Protein 2IX5 (pdb70)

B-factor: mean 36.37, std 4.84, range [12.92, 56.95]

Structure (mmCIF, N/CA/C/O backbone):
data_2IX5
#
_entry.id   2IX5
#
_cell.length_a   144.747
_cell.length_b   144.747
_cell.length_c   149.208
_cell.angle_alpha   90.00
_cell.angle_beta   90.00
_cell.angle_gamma   120.00
#
_symmetry.space_group_name_H-M   'P 32 2 1'
#
loop_
_entity.id
_entity.type
_entity.pdbx_description
1 polymer 'ACYL-COENZYME A OXIDASE 4, PEROXISOMAL'
2 non-polymer 'ACETOACETYL-COENZYME A'
3 non-polymer 'FLAVIN-ADENINE DINUCLEOTIDE'
4 water water
#
loop_
_atom_site.group_PDB
_atom_site.id
_atom_site.type_symbol
_atom_site.label_atom_id
_atom_site.label_alt_id
_atom_site.label_comp_id
_atom_site.label_asym_id
_atom_site.label_entity_id
_atom_site.label_seq_id
_atom_site.pdbx_PDB_ins_code
_atom_site.Cartn_x
_atom_site.Cartn_y
_atom_site.Cartn_z
_atom_site.occupancy
_atom_site.B_iso_or_equiv
_atom_site.auth_seq_id
_atom_site.auth_comp_id
_atom_site.auth_asym_id
_atom_site.auth_atom_id
_atom_site.pdbx_PDB_model_num
ATOM 1 N N . LYS A 1 17 ? 54.444 -21.602 -33.317 1.00 40.49 17 LYS A N 1
ATOM 2 C CA . LYS A 1 17 ? 54.430 -21.699 -34.807 1.00 40.67 17 LYS A CA 1
ATOM 3 C C . LYS A 1 17 ? 54.110 -23.111 -35.309 1.00 40.55 17 LYS A C 1
ATOM 4 O O . LYS A 1 17 ? 54.714 -24.098 -34.874 1.00 40.46 17 LYS A O 1
ATOM 10 N N . SER A 1 18 ? 53.150 -23.166 -36.234 1.00 40.40 18 SER A N 1
ATOM 11 C CA . SER A 1 18 ? 52.689 -24.378 -36.908 1.00 39.99 18 SER A CA 1
ATOM 12 C C . SER A 1 18 ? 51.810 -23.981 -38.083 1.00 39.70 18 SER A C 1
ATOM 13 O O . SER A 1 18 ? 51.413 -22.821 -38.199 1.00 39.73 18 SER A O 1
ATOM 16 N N . SER A 1 19 ? 51.494 -24.940 -38.950 1.00 39.35 19 SER A N 1
ATOM 17 C CA . SER A 1 19 ? 50.547 -24.696 -40.040 1.00 39.00 19 SER A CA 1
ATOM 18 C C . SER A 1 19 ? 49.107 -24.550 -39.519 1.00 38.85 19 SER A C 1
ATOM 19 O O . SER A 1 19 ? 48.215 -24.127 -40.260 1.00 38.96 19 SER A O 1
ATOM 22 N N . TYR A 1 20 ? 48.907 -24.878 -38.240 1.00 38.54 20 TYR A N 1
ATOM 23 C CA . TYR A 1 20 ? 47.582 -24.939 -37.611 1.00 38.16 20 TYR A CA 1
ATOM 24 C C . TYR A 1 20 ? 47.534 -24.221 -36.260 1.00 38.22 20 TYR A C 1
ATOM 25 O O . TYR A 1 20 ? 46.545 -24.333 -35.524 1.00 38.10 20 TYR A O 1
ATOM 34 N N . PHE A 1 21 ? 48.605 -23.504 -35.927 1.00 38.31 21 PHE A N 1
ATOM 35 C CA . PHE A 1 21 ? 48.659 -22.765 -34.671 1.00 38.46 21 PHE A CA 1
ATOM 36 C C . PHE A 1 21 ? 47.661 -21.614 -34.668 1.00 38.71 21 PHE A C 1
ATOM 37 O O . PHE A 1 21 ? 47.001 -21.364 -33.661 1.00 38.70 21 PHE A O 1
ATOM 45 N N . ASP A 1 22 ? 47.555 -20.930 -35.805 1.00 39.15 22 ASP A N 1
ATOM 46 C CA . ASP A 1 22 ? 46.665 -19.780 -35.955 1.00 39.54 22 ASP A CA 1
ATOM 47 C C . ASP A 1 22 ? 45.191 -20.141 -36.180 1.00 39.81 22 ASP A C 1
ATOM 48 O O . ASP A 1 22 ? 44.316 -19.282 -36.017 1.00 39.92 22 ASP A O 1
ATOM 53 N N . LEU A 1 23 ? 44.922 -21.400 -36.542 1.00 39.95 23 LEU A N 1
ATOM 54 C CA . LEU A 1 23 ? 43.558 -21.856 -36.860 1.00 40.03 23 LEU A CA 1
ATOM 55 C C . LEU A 1 23 ? 42.557 -21.630 -35.719 1.00 40.12 23 LEU A C 1
ATOM 56 O O . LEU A 1 23 ? 42.947 -21.617 -34.547 1.00 40.08 23 LEU A O 1
ATOM 61 N N . PRO A 1 24 ? 41.261 -21.441 -36.0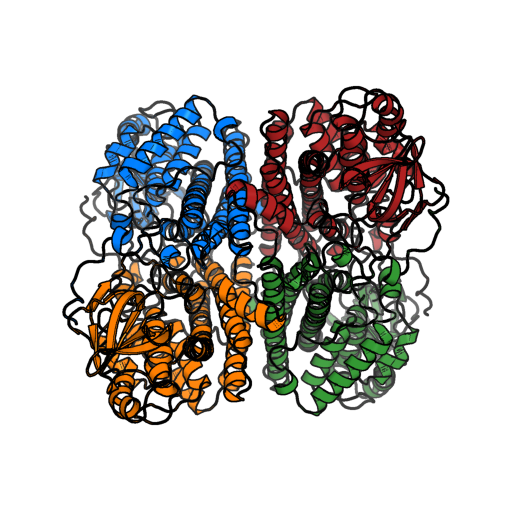61 1.00 40.27 24 PRO A N 1
ATOM 62 C CA . PRO A 1 24 ? 40.267 -21.179 -35.019 1.00 40.25 24 PRO A CA 1
ATOM 63 C C . PRO A 1 24 ? 39.963 -22.449 -34.226 1.00 40.31 24 PRO A C 1
ATOM 64 O O . PRO A 1 24 ? 40.214 -23.555 -34.718 1.00 40.09 24 PRO A O 1
ATOM 68 N N . PRO A 1 25 ? 39.449 -22.298 -32.995 1.00 40.46 25 PRO A N 1
ATOM 69 C CA . PRO A 1 25 ? 39.059 -23.468 -32.212 1.00 40.63 25 PRO A CA 1
ATOM 70 C C . PRO A 1 25 ? 38.062 -24.369 -32.944 1.00 40.81 25 PRO A C 1
ATOM 71 O O . PRO A 1 25 ? 37.253 -23.893 -33.743 1.00 40.76 25 PRO A O 1
ATOM 75 N N . MET A 1 26 ? 38.159 -25.667 -32.677 1.00 41.09 26 MET A N 1
ATOM 76 C CA . MET A 1 26 ? 37.225 -26.660 -33.179 1.00 41.45 26 MET A CA 1
ATOM 77 C C . MET A 1 26 ? 35.830 -26.370 -32.626 1.00 41.62 26 MET A C 1
ATOM 78 O O . MET A 1 26 ? 35.683 -26.014 -31.457 1.00 41.62 26 MET A O 1
ATOM 83 N N . GLU A 1 27 ? 34.815 -26.502 -33.475 1.00 41.91 27 GLU A N 1
ATOM 84 C CA . GLU A 1 27 ? 33.427 -26.347 -33.052 1.00 42.14 27 GLU A CA 1
ATOM 85 C C . GLU A 1 27 ? 33.111 -27.364 -31.949 1.00 41.86 27 GLU A C 1
ATOM 86 O O . GLU A 1 27 ? 33.497 -28.528 -32.039 1.00 41.96 27 GLU A O 1
ATOM 92 N N . MET A 1 28 ? 32.417 -26.922 -30.908 1.00 41.57 28 MET A N 1
ATOM 93 C CA . MET A 1 28 ? 32.150 -27.776 -29.752 1.00 41.56 28 MET A CA 1
ATOM 94 C C . MET A 1 28 ? 31.424 -29.068 -30.131 1.00 41.12 28 MET A C 1
ATOM 95 O O . MET A 1 28 ? 31.693 -30.120 -29.562 1.00 40.97 28 MET A O 1
ATOM 100 N N . SER A 1 29 ? 30.517 -28.977 -31.101 1.00 40.88 29 SER A N 1
ATOM 101 C CA . SER A 1 29 ? 29.772 -30.138 -31.608 1.00 40.65 29 SER A CA 1
ATOM 102 C C . SER A 1 29 ? 30.675 -31.224 -32.211 1.00 40.18 29 SER A C 1
ATOM 103 O O . SER A 1 29 ? 30.318 -32.398 -32.218 1.00 40.25 29 SER A O 1
ATOM 106 N N . VAL A 1 30 ? 31.835 -30.819 -32.724 1.00 39.55 30 VAL A N 1
ATOM 107 C CA . VAL A 1 30 ? 32.821 -31.747 -33.261 1.00 38.86 30 VAL A CA 1
ATOM 108 C C . VAL A 1 30 ? 33.904 -32.014 -32.209 1.00 38.35 30 VAL A C 1
ATOM 109 O O . VAL A 1 30 ? 34.421 -33.129 -32.110 1.00 38.18 30 VAL A O 1
ATOM 113 N N . ALA A 1 31 ? 34.229 -30.990 -31.420 1.00 37.77 31 ALA A N 1
ATOM 114 C CA . ALA A 1 31 ? 35.256 -31.086 -30.376 1.00 37.29 31 ALA A CA 1
ATOM 115 C C . ALA A 1 31 ? 34.924 -32.095 -29.279 1.00 36.94 31 ALA A C 1
ATOM 116 O O . ALA A 1 31 ? 35.800 -32.828 -28.824 1.00 37.04 31 ALA A O 1
ATOM 118 N N . PHE A 1 32 ? 33.659 -32.120 -28.867 1.00 36.45 32 PHE A N 1
ATOM 119 C CA . PHE A 1 32 ? 33.178 -33.011 -27.819 1.00 36.02 32 PHE A CA 1
ATOM 120 C C . PHE A 1 32 ? 31.688 -33.333 -28.069 1.00 35.92 32 PHE A C 1
ATOM 121 O O . PHE A 1 32 ? 30.798 -32.707 -27.485 1.00 35.38 32 PHE A O 1
ATOM 129 N N . PRO A 1 33 ? 31.420 -34.315 -28.955 1.00 36.18 33 PRO A N 1
ATOM 130 C CA . PRO A 1 33 ? 30.060 -34.623 -29.428 1.00 36.33 33 PRO A CA 1
ATOM 131 C C . PRO A 1 33 ? 29.089 -35.150 -28.355 1.00 36.55 33 PRO A C 1
ATOM 132 O O . PRO A 1 33 ? 27.871 -35.020 -28.516 1.00 36.77 33 PRO A O 1
ATOM 136 N N . GLN A 1 34 ? 29.618 -35.723 -27.276 1.00 36.52 34 GLN A N 1
ATOM 137 C CA . GLN A 1 34 ? 28.791 -36.420 -26.291 1.00 36.62 34 GLN A CA 1
ATOM 138 C C . GLN A 1 34 ? 27.823 -35.551 -25.480 1.00 36.78 34 GLN A C 1
ATOM 139 O O . GLN A 1 34 ? 26.641 -35.882 -25.366 1.00 37.01 34 GLN A O 1
ATOM 145 N N . ALA A 1 35 ? 28.329 -34.452 -24.925 1.00 36.71 35 ALA A N 1
ATOM 146 C CA . ALA A 1 35 ? 27.559 -33.602 -24.023 1.00 36.67 35 ALA A CA 1
ATOM 147 C C . ALA A 1 35 ? 27.244 -32.257 -24.662 1.00 36.85 35 ALA A C 1
ATOM 148 O O . ALA A 1 35 ? 28.080 -31.687 -25.377 1.00 36.92 35 ALA A O 1
ATOM 150 N N . THR A 1 36 ? 26.043 -31.746 -24.402 1.00 36.87 36 THR A N 1
ATOM 151 C CA . THR A 1 36 ? 25.660 -30.429 -24.921 1.00 37.23 36 THR A CA 1
ATOM 152 C C . THR A 1 36 ? 26.116 -29.292 -23.990 1.00 36.93 36 THR A C 1
ATOM 153 O O . THR A 1 36 ? 25.927 -29.361 -22.774 1.00 36.94 36 THR A O 1
ATOM 157 N N . PRO A 1 37 ? 26.739 -28.249 -24.561 1.00 36.71 37 PRO A N 1
ATOM 158 C CA . PRO A 1 37 ? 27.263 -27.138 -23.760 1.00 36.59 37 PRO A CA 1
ATOM 159 C C . PRO A 1 37 ? 26.166 -26.186 -23.270 1.00 36.52 37 PRO A C 1
ATOM 160 O O . PRO A 1 37 ? 25.001 -26.349 -23.628 1.00 36.66 37 PRO A O 1
ATOM 164 N N . ALA A 1 38 ? 26.550 -25.194 -22.469 1.00 36.56 38 ALA A N 1
ATOM 165 C CA . ALA A 1 38 ? 25.604 -24.305 -21.788 1.00 36.52 38 ALA A CA 1
ATOM 166 C C . ALA A 1 38 ? 24.838 -23.335 -22.699 1.00 36.63 38 ALA A C 1
ATOM 167 O O . ALA A 1 38 ? 23.755 -22.875 -22.333 1.00 36.39 38 ALA A O 1
ATOM 169 N N . SER A 1 39 ? 25.390 -23.032 -23.875 1.00 36.91 39 SER A N 1
ATOM 170 C CA . SER A 1 39 ? 24.706 -22.188 -24.873 1.00 37.30 39 SER A CA 1
ATOM 171 C C . SER A 1 39 ? 23.259 -22.643 -25.117 1.00 37.46 39 SER A C 1
ATOM 172 O O . SER A 1 39 ? 22.395 -21.828 -25.470 1.00 37.63 39 SER A O 1
ATOM 175 N N . THR A 1 40 ? 23.022 -23.947 -24.942 1.00 37.39 40 THR A N 1
ATOM 176 C CA . THR A 1 40 ? 21.681 -24.526 -24.843 1.00 37.21 40 THR A CA 1
ATOM 177 C C . THR A 1 40 ? 21.498 -24.930 -23.389 1.00 37.23 40 THR A C 1
ATOM 178 O O . THR A 1 40 ? 21.989 -25.976 -22.961 1.00 37.59 40 THR A O 1
ATOM 182 N N . PHE A 1 41 ? 20.813 -24.094 -22.617 1.00 37.13 41 PHE A N 1
ATOM 183 C CA . PHE A 1 41 ? 20.813 -24.255 -21.165 1.00 36.70 41 PHE A CA 1
ATOM 184 C C . PHE A 1 41 ? 20.054 -25.489 -20.675 1.00 36.93 41 PHE A C 1
ATOM 185 O O . PHE A 1 41 ? 18.982 -25.809 -21.201 1.00 36.88 41 PHE A O 1
ATOM 193 N N . PRO A 1 42 ? 20.636 -26.209 -19.691 1.00 37.08 42 PRO A N 1
ATOM 194 C CA . PRO A 1 42 ? 20.026 -27.372 -19.039 1.00 37.42 42 PRO A CA 1
ATOM 195 C C . PRO A 1 42 ? 18.647 -27.104 -18.452 1.00 37.76 42 PRO A C 1
ATOM 196 O O . PRO A 1 42 ? 18.364 -25.980 -18.031 1.00 37.89 42 PRO A O 1
ATOM 200 N N . PRO A 1 43 ? 17.790 -28.139 -18.415 1.00 38.03 43 PRO A N 1
ATOM 201 C CA . PRO A 1 43 ? 16.481 -28.001 -17.786 1.00 38.16 43 PRO A CA 1
ATOM 202 C C . PRO A 1 43 ? 16.609 -27.982 -16.269 1.00 38.37 43 PRO A C 1
ATOM 203 O O . PRO A 1 43 ? 17.643 -28.384 -15.731 1.00 38.46 43 PRO A O 1
ATOM 207 N N . CYS A 1 44 ? 15.566 -27.514 -15.592 1.00 38.76 44 CYS A N 1
ATOM 208 C CA . CYS A 1 44 ? 15.574 -27.439 -14.138 1.00 38.61 44 CYS A CA 1
ATOM 209 C C . CYS A 1 44 ? 15.297 -28.790 -13.489 1.00 38.33 44 CYS A C 1
ATOM 210 O O . CYS A 1 44 ? 14.167 -29.270 -13.497 1.00 38.55 44 CYS A O 1
ATOM 213 N N . THR A 1 45 ? 16.333 -29.394 -12.927 1.00 37.89 45 THR A N 1
ATOM 214 C CA . THR A 1 45 ? 16.196 -30.656 -12.213 1.00 37.73 45 THR A CA 1
ATOM 215 C C . THR A 1 45 ? 16.586 -30.484 -10.744 1.00 37.61 45 THR A C 1
ATOM 216 O O . THR A 1 45 ? 16.274 -31.338 -9.898 1.00 37.61 45 THR A O 1
ATOM 220 N N . SER A 1 46 ? 17.254 -29.365 -10.459 1.00 37.15 46 SER A N 1
ATOM 221 C CA . SER A 1 46 ? 17.718 -29.017 -9.118 1.00 36.79 46 SER A CA 1
ATOM 222 C C . SER A 1 46 ? 16.576 -28.800 -8.127 1.00 36.48 46 SER A C 1
ATOM 223 O O . SER A 1 46 ? 16.702 -29.139 -6.949 1.00 36.41 46 SER A O 1
ATOM 226 N N . ASP A 1 47 ? 15.471 -28.242 -8.618 1.00 36.11 47 ASP A N 1
ATOM 227 C CA . ASP A 1 47 ? 14.252 -28.037 -7.835 1.00 35.89 47 ASP A CA 1
ATOM 228 C C . ASP A 1 47 ? 13.588 -29.367 -7.431 1.00 35.65 47 ASP A C 1
ATOM 229 O O . ASP A 1 47 ? 12.544 -29.735 -7.963 1.00 35.62 47 ASP A O 1
ATOM 234 N N . TYR A 1 48 ? 14.191 -30.061 -6.468 1.00 35.42 48 TYR A N 1
ATOM 235 C CA . TYR A 1 48 ? 13.783 -31.417 -6.091 1.00 35.31 48 TYR A CA 1
ATOM 236 C C . TYR A 1 48 ? 12.715 -31.434 -5.001 1.00 35.32 48 TYR A C 1
ATOM 237 O O . TYR A 1 48 ? 12.035 -32.441 -4.811 1.00 35.29 48 TYR A O 1
ATOM 246 N N . TYR A 1 49 ? 12.569 -30.317 -4.295 1.00 35.27 49 TYR A N 1
ATOM 247 C CA . TYR A 1 49 ? 11.619 -30.218 -3.195 1.00 35.38 49 TYR A CA 1
ATOM 248 C C . TYR A 1 49 ? 10.424 -29.312 -3.560 1.00 35.81 49 TYR A C 1
ATOM 249 O O . TYR A 1 49 ? 9.859 -28.620 -2.699 1.00 35.45 49 TYR A O 1
ATOM 258 N N . HIS A 1 50 ? 10.053 -29.348 -4.847 1.00 36.26 50 HIS A N 1
ATOM 259 C CA . HIS A 1 50 ? 8.878 -28.649 -5.411 1.00 36.64 50 HIS A CA 1
ATOM 260 C C . HIS A 1 50 ? 8.653 -27.242 -4.831 1.00 36.88 50 HIS A C 1
ATOM 261 O O . HIS A 1 50 ? 7.593 -26.926 -4.265 1.00 36.76 50 HIS A O 1
ATOM 268 N N . PHE A 1 51 ? 9.678 -26.408 -5.013 1.00 37.21 51 PHE A N 1
ATOM 269 C CA . PHE A 1 51 ? 9.771 -25.060 -4.438 1.00 37.37 51 PHE A CA 1
ATOM 270 C C . PHE A 1 51 ? 8.700 -24.072 -4.876 1.00 37.28 51 PHE A C 1
ATOM 271 O O . PHE A 1 51 ? 8.562 -23.005 -4.268 1.00 37.14 51 PHE A O 1
ATOM 279 N N . ASN A 1 52 ? 7.975 -24.406 -5.943 1.00 37.28 52 ASN A N 1
ATOM 280 C CA . ASN A 1 52 ? 6.873 -23.566 -6.404 1.00 37.31 52 ASN A CA 1
ATOM 281 C C . ASN A 1 52 ? 5.740 -23.530 -5.384 1.00 37.14 52 ASN A C 1
ATOM 282 O O . ASN A 1 52 ? 4.933 -22.605 -5.395 1.00 37.07 52 ASN A O 1
ATOM 287 N N . ASP A 1 53 ? 5.709 -24.526 -4.496 1.00 36.98 53 ASP A N 1
ATOM 288 C CA . ASP A 1 53 ? 4.756 -24.569 -3.381 1.00 37.00 53 ASP A CA 1
ATOM 289 C C . ASP A 1 53 ? 4.988 -23.457 -2.356 1.00 36.89 53 ASP A C 1
ATOM 290 O O . ASP A 1 53 ? 4.072 -23.086 -1.614 1.00 36.83 53 ASP A O 1
ATOM 295 N N . LEU A 1 54 ? 6.212 -22.937 -2.318 1.00 36.72 54 LEU A N 1
ATOM 296 C CA . LEU A 1 54 ? 6.572 -21.868 -1.394 1.00 36.64 54 LEU A CA 1
ATOM 297 C C . LEU A 1 54 ? 6.549 -20.502 -2.076 1.00 36.63 54 LEU A C 1
ATOM 298 O O . LEU A 1 54 ? 7.086 -19.528 -1.547 1.00 36.85 54 LEU A O 1
ATOM 303 N N . LEU A 1 55 ? 5.925 -20.440 -3.248 1.00 36.54 55 LEU A N 1
ATOM 304 C CA . LEU A 1 55 ? 5.858 -19.218 -4.038 1.00 36.48 55 LEU A CA 1
ATOM 305 C C . LEU A 1 55 ? 4.412 -18.883 -4.405 1.00 36.90 55 LEU A C 1
ATOM 306 O O . LEU A 1 55 ? 3.623 -19.762 -4.759 1.00 36.76 55 LEU A O 1
ATOM 311 N N . THR A 1 56 ? 4.068 -17.602 -4.310 1.00 37.45 56 THR A N 1
ATOM 312 C CA . THR A 1 56 ? 2.735 -17.131 -4.671 1.00 37.85 56 THR A CA 1
ATOM 313 C C . THR A 1 56 ? 2.612 -17.114 -6.202 1.00 38.17 56 THR A C 1
ATOM 314 O O . THR A 1 56 ? 3.631 -17.189 -6.899 1.00 37.98 56 THR A O 1
ATOM 318 N N . PRO A 1 57 ? 1.370 -17.038 -6.730 1.00 38.52 57 PRO A N 1
ATOM 319 C CA . PRO A 1 57 ? 1.167 -17.114 -8.178 1.00 38.83 57 PRO A CA 1
ATOM 320 C C . PRO A 1 57 ? 1.985 -16.097 -8.977 1.00 39.15 57 PRO A C 1
ATOM 321 O O . PRO A 1 57 ? 2.602 -16.474 -9.974 1.00 39.15 57 PRO A O 1
ATOM 325 N N . GLU A 1 58 ? 2.005 -14.834 -8.542 1.00 39.51 58 GLU A N 1
ATOM 326 C CA . GLU A 1 58 ? 2.815 -13.808 -9.221 1.00 40.04 58 GLU A CA 1
ATOM 327 C C . GLU A 1 58 ? 4.323 -13.971 -8.984 1.00 39.90 58 GLU A C 1
ATOM 328 O O . GLU A 1 58 ? 5.137 -13.483 -9.772 1.00 39.87 58 GLU A O 1
ATOM 334 N N . GLU A 1 59 ? 4.689 -14.648 -7.899 1.00 39.80 59 GLU A N 1
ATOM 335 C CA . GLU A 1 59 ? 6.085 -14.973 -7.640 1.00 39.68 59 GLU A CA 1
ATOM 336 C C . GLU A 1 59 ? 6.546 -16.071 -8.594 1.00 39.53 59 GLU A C 1
ATOM 337 O O . GLU A 1 59 ? 7.674 -16.036 -9.097 1.00 39.42 59 GLU A O 1
ATOM 343 N N . GLN A 1 60 ? 5.663 -17.033 -8.851 1.00 39.26 60 GLN A N 1
ATOM 344 C CA . GLN A 1 60 ? 5.920 -18.064 -9.844 1.00 39.13 60 GLN A CA 1
ATOM 345 C C . GLN A 1 60 ? 6.063 -17.445 -11.228 1.00 39.06 60 GLN A C 1
ATOM 346 O O . GLN A 1 60 ? 7.030 -17.725 -11.931 1.00 39.27 60 GLN A O 1
ATOM 352 N N . ALA A 1 61 ? 5.109 -16.589 -11.601 1.00 38.98 61 ALA A N 1
ATOM 353 C CA . ALA A 1 61 ? 5.076 -15.947 -12.928 1.00 38.72 61 ALA A CA 1
ATOM 354 C C . ALA A 1 61 ? 6.385 -15.245 -13.287 1.00 38.46 61 ALA A C 1
ATOM 355 O O . ALA A 1 61 ? 6.814 -15.274 -14.438 1.00 38.57 61 ALA A O 1
ATOM 357 N N . ILE A 1 62 ? 7.005 -14.622 -12.288 1.00 38.23 62 ILE A N 1
ATOM 358 C CA . ILE A 1 62 ? 8.275 -13.921 -12.445 1.00 37.95 62 ILE A CA 1
ATOM 359 C C . ILE A 1 62 ? 9.434 -14.914 -12.576 1.00 38.00 62 ILE A C 1
ATOM 360 O O . ILE A 1 62 ? 10.357 -14.700 -13.371 1.00 38.16 62 ILE A O 1
ATOM 365 N N . ARG A 1 63 ? 9.382 -15.999 -11.804 1.00 37.82 63 ARG A N 1
ATOM 366 C CA . ARG A 1 63 ? 10.392 -17.053 -11.894 1.00 37.55 63 ARG A CA 1
ATOM 367 C C . ARG A 1 63 ? 10.466 -17.583 -13.319 1.00 37.42 63 ARG A C 1
ATOM 368 O O . ARG A 1 63 ? 11.540 -17.617 -13.913 1.00 37.20 63 ARG A O 1
ATOM 376 N N . LYS A 1 64 ? 9.311 -17.974 -13.857 1.00 37.48 64 LYS A N 1
ATOM 377 C CA . LYS A 1 64 ? 9.189 -18.431 -15.237 1.00 37.68 64 LYS A CA 1
ATOM 378 C C . LYS A 1 64 ? 9.755 -17.391 -16.206 1.00 37.79 64 LYS A C 1
ATOM 379 O O . LYS A 1 64 ? 10.579 -17.709 -17.065 1.00 37.81 64 LYS A O 1
ATOM 382 N N . LYS A 1 65 ? 9.325 -16.147 -16.030 1.00 37.93 65 LYS A N 1
ATOM 383 C CA . LYS A 1 65 ? 9.616 -15.071 -16.969 1.00 38.16 65 LYS A CA 1
ATOM 384 C C . LYS A 1 65 ? 11.117 -14.832 -17.147 1.00 38.11 65 LYS A C 1
ATOM 385 O O . LYS A 1 65 ? 11.620 -14.854 -18.270 1.00 38.23 65 LYS A O 1
ATOM 391 N N . VAL A 1 66 ? 11.821 -14.621 -16.039 1.00 38.19 66 VAL A N 1
ATOM 392 C CA . VAL A 1 66 ? 13.264 -14.356 -16.053 1.00 38.27 66 VAL A CA 1
ATOM 393 C C . VAL A 1 66 ? 14.074 -15.574 -16.543 1.00 38.41 66 VAL A C 1
ATOM 394 O O . VAL A 1 66 ? 15.011 -15.432 -17.333 1.00 38.38 66 VAL A O 1
ATOM 398 N N . ARG A 1 67 ? 13.701 -16.758 -16.062 1.00 38.45 67 ARG A N 1
ATOM 399 C CA . ARG A 1 67 ? 14.271 -18.022 -16.504 1.00 38.53 67 ARG A CA 1
ATOM 400 C C . ARG A 1 67 ? 14.375 -18.105 -18.020 1.00 38.45 67 ARG A C 1
ATOM 401 O O . ARG A 1 67 ? 15.448 -18.360 -18.564 1.00 38.45 67 ARG A O 1
ATOM 409 N N . GLU A 1 68 ? 13.246 -17.894 -18.689 1.00 38.35 68 GLU A N 1
ATOM 410 C CA . GLU A 1 68 ? 13.155 -18.059 -20.128 1.00 38.47 68 GLU A CA 1
ATOM 411 C C . GLU A 1 68 ? 14.000 -17.025 -20.836 1.00 38.18 68 GLU A C 1
ATOM 412 O O . GLU A 1 68 ? 14.678 -17.322 -21.822 1.00 38.30 68 GLU A O 1
ATOM 418 N N . CYS A 1 69 ? 13.948 -15.810 -20.312 1.00 37.96 69 CYS A N 1
ATOM 419 C CA . CYS A 1 69 ? 14.674 -14.684 -20.857 1.00 37.65 69 CYS A CA 1
ATOM 420 C C . CYS A 1 69 ? 16.186 -14.893 -20.747 1.00 37.31 69 CYS A C 1
ATOM 421 O O . CYS A 1 69 ? 16.920 -14.608 -21.685 1.00 37.25 69 CYS A O 1
ATOM 424 N N . MET A 1 70 ? 16.637 -15.408 -19.606 1.00 36.97 70 MET A N 1
ATOM 425 C CA . MET A 1 70 ? 18.056 -15.693 -19.380 1.00 36.72 70 MET A CA 1
ATOM 426 C C . MET A 1 70 ? 18.572 -16.805 -20.285 1.00 36.78 70 MET A C 1
ATOM 427 O O . MET A 1 70 ? 19.695 -16.739 -20.785 1.00 36.93 70 MET A O 1
ATOM 432 N N . GLU A 1 71 ? 17.743 -17.824 -20.486 1.00 36.77 71 GLU A N 1
ATOM 433 C CA . GLU A 1 71 ? 18.120 -18.985 -21.281 1.00 36.61 71 GLU A CA 1
ATOM 434 C C . GLU A 1 71 ? 18.182 -18.654 -22.763 1.00 36.49 71 GLU A C 1
ATOM 435 O O . GLU A 1 71 ? 18.995 -19.210 -23.491 1.00 36.66 71 GLU A O 1
ATOM 441 N N . LYS A 1 72 ? 17.325 -17.741 -23.200 1.00 36.22 72 LYS A N 1
ATOM 442 C CA . LYS A 1 72 ? 17.207 -17.413 -24.614 1.00 36.14 72 LYS A CA 1
ATOM 443 C C . LYS A 1 72 ? 18.159 -16.291 -25.062 1.00 36.13 72 LYS A C 1
ATOM 444 O O . LYS A 1 72 ? 18.698 -16.328 -26.174 1.00 36.15 72 LYS A O 1
ATOM 450 N N . GLU A 1 73 ? 18.386 -15.317 -24.183 1.00 35.99 73 GLU A N 1
ATOM 451 C CA . GLU A 1 73 ? 19.109 -14.097 -24.550 1.00 35.81 73 GLU A CA 1
ATOM 452 C C . GLU A 1 73 ? 20.547 -14.071 -24.034 1.00 35.49 73 GLU A C 1
ATOM 453 O O . GLU A 1 73 ? 21.448 -13.605 -24.729 1.00 35.50 73 GLU A O 1
ATOM 459 N N . VAL A 1 74 ? 20.757 -14.570 -22.820 1.00 35.16 74 VAL A N 1
ATOM 460 C CA . VAL A 1 74 ? 22.072 -14.498 -22.180 1.00 35.03 74 VAL A CA 1
ATOM 461 C C . VAL A 1 74 ? 22.916 -15.777 -22.361 1.00 34.84 74 VAL A C 1
ATOM 462 O O . VAL A 1 74 ? 24.107 -15.697 -22.658 1.00 34.74 74 VAL A O 1
ATOM 466 N N . ALA A 1 75 ? 22.299 -16.945 -22.198 1.00 34.66 75 ALA A N 1
ATOM 467 C CA . ALA A 1 75 ? 23.015 -18.219 -22.319 1.00 34.63 75 ALA A CA 1
ATOM 468 C C . ALA A 1 75 ? 23.912 -18.368 -23.574 1.00 34.49 75 ALA A C 1
ATOM 469 O O . ALA A 1 75 ? 25.096 -18.674 -23.436 1.00 34.67 75 ALA A O 1
ATOM 471 N N . PRO A 1 76 ? 23.363 -18.149 -24.790 1.00 34.31 76 PRO A N 1
ATOM 472 C CA . PRO A 1 76 ? 24.160 -18.329 -26.010 1.00 34.17 76 PRO A CA 1
ATOM 473 C C . PRO A 1 76 ? 25.385 -17.419 -26.184 1.00 34.06 76 PRO A C 1
ATOM 474 O O . PRO A 1 76 ? 26.256 -17.725 -27.003 1.00 34.09 76 PRO A O 1
ATOM 478 N N . ILE A 1 77 ? 25.460 -16.317 -25.440 1.00 34.02 77 ILE A N 1
ATOM 479 C CA . ILE A 1 77 ? 26.567 -15.360 -25.615 1.00 33.84 77 ILE A CA 1
ATOM 480 C C . ILE A 1 77 ? 27.441 -15.171 -24.376 1.00 33.98 77 ILE A C 1
ATOM 481 O O . ILE A 1 77 ? 28.454 -14.475 -24.430 1.00 34.15 77 ILE A O 1
ATOM 486 N N . MET A 1 78 ? 27.058 -15.799 -23.269 1.00 34.12 78 MET A N 1
ATOM 487 C CA . MET A 1 78 ? 27.746 -15.585 -21.998 1.00 34.10 78 MET A CA 1
ATOM 488 C C . MET A 1 78 ? 29.159 -16.145 -21.972 1.00 34.43 78 MET A C 1
ATOM 489 O O . MET A 1 78 ? 30.004 -15.635 -21.253 1.00 34.67 78 MET A O 1
ATOM 494 N N . THR A 1 79 ? 29.422 -17.187 -22.751 1.00 34.83 79 THR A N 1
ATOM 495 C CA . THR A 1 79 ? 30.766 -17.754 -22.794 1.00 35.03 79 THR A CA 1
ATOM 496 C C . THR A 1 79 ? 31.772 -16.694 -23.256 1.00 35.27 79 THR A C 1
ATOM 497 O O . THR A 1 79 ? 32.690 -16.352 -22.512 1.00 35.00 79 THR A O 1
ATOM 501 N N . GLU A 1 80 ? 31.556 -16.151 -24.455 1.00 35.85 80 GLU A N 1
ATOM 502 C CA . GLU A 1 80 ? 32.528 -15.260 -25.103 1.00 36.77 80 GLU A CA 1
ATOM 503 C C . GLU A 1 80 ? 32.758 -13.914 -24.398 1.00 36.77 80 GLU A C 1
ATOM 504 O O . GLU A 1 80 ? 33.892 -13.427 -24.379 1.00 36.94 80 GLU A O 1
ATOM 510 N N . TYR A 1 81 ? 31.705 -13.320 -23.830 1.00 36.84 81 TYR A N 1
ATOM 511 C CA . TYR A 1 81 ? 31.841 -12.060 -23.083 1.00 37.00 81 TYR A CA 1
ATOM 512 C C . TYR A 1 81 ? 32.576 -12.276 -21.763 1.00 37.16 81 TYR A C 1
ATOM 513 O O . TYR A 1 81 ? 33.456 -11.495 -21.392 1.00 37.25 81 TYR A O 1
ATOM 522 N N . TRP A 1 82 ? 32.211 -13.343 -21.062 1.00 37.33 82 TRP A N 1
ATOM 523 C CA . TRP A 1 82 ? 32.870 -13.713 -19.826 1.00 37.71 82 TRP A CA 1
ATOM 524 C C . TRP A 1 82 ? 34.365 -13.964 -20.057 1.00 38.41 82 TRP A C 1
ATOM 525 O O . TRP A 1 82 ? 35.205 -13.459 -19.298 1.00 38.33 82 TRP A O 1
ATOM 536 N N . GLU A 1 83 ? 34.693 -14.726 -21.105 1.00 39.10 83 GLU A N 1
ATOM 537 C CA . GLU A 1 83 ? 36.096 -14.997 -21.447 1.00 39.97 83 GLU A CA 1
ATOM 538 C C . GLU A 1 83 ? 36.879 -13.716 -21.769 1.00 40.20 83 GLU A C 1
ATOM 539 O O . GLU A 1 83 ? 38.039 -13.580 -21.373 1.00 40.21 83 GLU A O 1
ATOM 545 N N . LYS A 1 84 ? 36.237 -12.783 -22.465 1.00 40.53 84 LYS A N 1
ATOM 546 C CA . LYS A 1 84 ? 36.883 -11.530 -22.844 1.00 40.99 84 LYS A CA 1
ATOM 547 C C . LYS A 1 84 ? 36.801 -10.449 -21.764 1.00 41.01 84 LYS A C 1
ATOM 548 O O . LYS A 1 84 ? 37.321 -9.347 -21.955 1.00 41.16 84 LYS A O 1
ATOM 554 N N . ALA A 1 85 ? 36.164 -10.772 -20.635 1.00 41.10 85 ALA A N 1
ATOM 555 C CA . ALA A 1 85 ? 35.955 -9.825 -19.521 1.00 41.22 85 ALA A CA 1
ATOM 556 C C . ALA A 1 85 ? 35.236 -8.540 -19.944 1.00 41.40 85 ALA A C 1
ATOM 557 O O . ALA A 1 85 ? 35.503 -7.464 -19.403 1.00 41.35 85 ALA A O 1
ATOM 559 N N . GLU A 1 86 ? 34.334 -8.666 -20.915 1.00 41.56 86 GLU A N 1
ATOM 560 C CA . GLU A 1 86 ? 33.557 -7.541 -21.429 1.00 41.95 86 GLU A CA 1
ATOM 561 C C . GLU A 1 86 ? 32.124 -7.607 -20.925 1.00 41.70 86 GLU A C 1
ATOM 562 O O . GLU A 1 86 ? 31.598 -8.691 -20.671 1.00 41.66 86 GLU A O 1
ATOM 568 N N . PHE A 1 87 ? 31.498 -6.442 -20.788 1.00 41.62 87 PHE A N 1
ATOM 569 C CA . PHE A 1 87 ? 30.087 -6.373 -20.449 1.00 41.48 87 PHE A CA 1
ATOM 570 C C . PHE A 1 87 ? 29.232 -6.451 -21.715 1.00 41.59 87 PHE A C 1
ATOM 571 O O . PHE A 1 87 ? 29.548 -5.804 -22.714 1.00 41.38 87 PHE A O 1
ATOM 579 N N . PRO A 1 88 ? 28.150 -7.251 -21.679 1.00 41.90 88 PRO A N 1
ATOM 580 C CA . PRO A 1 88 ? 27.275 -7.348 -22.845 1.00 42.20 88 PRO A CA 1
ATOM 581 C C . PRO A 1 88 ? 26.232 -6.233 -22.825 1.00 42.49 88 PRO A C 1
ATOM 582 O O . PRO A 1 88 ? 25.161 -6.392 -22.238 1.00 42.37 88 PRO A O 1
ATOM 586 N N . PHE A 1 89 ? 26.555 -5.111 -23.458 1.00 43.00 89 PHE A N 1
ATOM 587 C CA . PHE A 1 89 ? 25.710 -3.923 -23.388 1.00 43.49 89 PHE A CA 1
ATOM 588 C C . PHE A 1 89 ? 24.413 -4.092 -24.154 1.00 43.88 89 PHE A C 1
ATOM 589 O O . PHE A 1 89 ? 23.376 -3.585 -23.731 1.00 43.84 89 PHE A O 1
ATOM 597 N N . HIS A 1 90 ? 24.473 -4.828 -25.263 1.00 44.52 90 HIS A N 1
ATOM 598 C CA . HIS A 1 90 ? 23.290 -5.100 -26.086 1.00 45.26 90 HIS A CA 1
ATOM 599 C C . HIS A 1 90 ? 22.198 -5.868 -25.325 1.00 45.56 90 HIS A C 1
ATOM 600 O O . HIS A 1 90 ? 21.054 -5.953 -25.784 1.00 45.76 90 HIS A O 1
ATOM 607 N N . ILE A 1 91 ? 22.557 -6.412 -24.164 1.00 45.72 91 ILE A N 1
ATOM 608 C CA . ILE A 1 91 ? 21.649 -7.239 -23.386 1.00 46.00 91 ILE A CA 1
ATOM 609 C C . ILE A 1 91 ? 20.831 -6.457 -22.351 1.00 46.12 91 ILE A C 1
ATOM 610 O O . ILE A 1 91 ? 19.799 -6.942 -21.877 1.00 46.11 91 ILE A O 1
ATOM 615 N N . THR A 1 92 ? 21.278 -5.241 -22.029 1.00 46.30 92 THR A N 1
ATOM 616 C CA . THR A 1 92 ? 20.680 -4.446 -20.942 1.00 46.49 92 THR A CA 1
ATOM 617 C C . THR A 1 92 ? 19.213 -4.012 -21.130 1.00 46.56 92 THR A C 1
ATOM 618 O O . THR A 1 92 ? 18.465 -4.010 -20.149 1.00 46.65 92 THR A O 1
ATOM 622 N N . PRO A 1 93 ? 18.794 -3.636 -22.366 1.00 46.59 93 PRO A N 1
ATOM 623 C CA . PRO A 1 93 ? 17.370 -3.319 -22.523 1.00 46.68 93 PRO A CA 1
ATOM 624 C C . PRO A 1 93 ? 16.468 -4.543 -22.327 1.00 46.81 93 PRO A C 1
ATOM 625 O O . PRO A 1 93 ? 15.368 -4.406 -21.792 1.00 46.89 93 PRO A O 1
ATOM 629 N N . LYS A 1 94 ? 16.938 -5.720 -22.744 1.00 46.93 94 LYS A N 1
ATOM 630 C CA . LYS A 1 94 ? 16.208 -6.975 -22.537 1.00 47.17 94 LYS A CA 1
ATOM 631 C C . LYS A 1 94 ? 15.999 -7.285 -21.052 1.00 47.24 94 LYS A C 1
ATOM 632 O O . LYS A 1 94 ? 14.958 -7.825 -20.666 1.00 47.18 94 LYS A O 1
ATOM 638 N N . LEU A 1 95 ? 16.994 -6.938 -20.232 1.00 47.37 95 LEU A N 1
ATOM 639 C CA . LEU A 1 95 ? 16.903 -7.068 -18.774 1.00 47.32 95 LEU A CA 1
ATOM 640 C C . LEU A 1 95 ? 15.959 -6.022 -18.179 1.00 47.45 95 LEU A C 1
ATOM 641 O O . LEU A 1 95 ? 15.337 -6.253 -17.140 1.00 47.43 95 LEU A O 1
ATOM 646 N N . GLY A 1 96 ? 15.857 -4.874 -18.844 1.00 47.52 96 GLY A N 1
ATOM 647 C CA . GLY A 1 96 ? 14.963 -3.808 -18.411 1.00 47.74 96 GLY A CA 1
ATOM 648 C C . GLY A 1 96 ? 13.513 -4.088 -18.752 1.00 47.92 96 GLY A C 1
ATOM 649 O O . GLY A 1 96 ? 12.604 -3.521 -18.144 1.00 48.06 96 GLY A O 1
ATOM 650 N N . ALA A 1 97 ? 13.295 -4.959 -19.734 1.00 48.01 97 ALA A N 1
ATOM 651 C CA . ALA A 1 97 ? 11.949 -5.342 -20.147 1.00 48.05 97 ALA A CA 1
ATOM 652 C C . ALA A 1 97 ? 11.362 -6.376 -19.192 1.00 48.06 97 ALA A C 1
ATOM 653 O O . ALA A 1 97 ? 10.147 -6.584 -19.159 1.00 48.03 97 ALA A O 1
ATOM 655 N N . MET A 1 98 ? 12.235 -7.014 -18.415 1.00 48.11 98 MET A N 1
ATOM 656 C CA . MET A 1 98 ? 11.838 -8.040 -17.449 1.00 48.36 98 MET A CA 1
ATOM 657 C C . MET A 1 98 ? 11.094 -7.475 -16.235 1.00 48.14 98 MET A C 1
ATOM 658 O O . MET A 1 98 ? 10.393 -8.204 -15.529 1.00 48.03 98 MET A O 1
ATOM 663 N N . GLY A 1 99 ? 11.253 -6.177 -15.997 1.00 48.04 99 GLY A N 1
ATOM 664 C CA . GLY A 1 99 ? 10.615 -5.518 -14.862 1.00 47.88 99 GLY A CA 1
ATOM 665 C C . GLY A 1 99 ? 11.090 -6.057 -13.525 1.00 47.73 99 GLY A C 1
ATOM 666 O O . GLY A 1 99 ? 10.287 -6.245 -12.608 1.00 47.64 99 GLY A O 1
ATOM 667 N N . VAL A 1 100 ? 12.395 -6.309 -13.419 1.00 47.53 100 VAL A N 1
ATOM 668 C CA . VAL A 1 100 ? 12.985 -6.771 -12.161 1.00 47.56 100 VAL A CA 1
ATOM 669 C C . VAL A 1 100 ? 13.854 -5.708 -11.487 1.00 47.40 100 VAL A C 1
ATOM 670 O O . VAL A 1 100 ? 14.019 -5.727 -10.266 1.00 47.46 100 VAL A O 1
ATOM 674 N N . ALA A 1 101 ? 14.410 -4.794 -12.283 1.00 47.15 101 ALA A N 1
ATOM 675 C CA . ALA A 1 101 ? 15.237 -3.709 -11.762 1.00 46.90 101 ALA A CA 1
ATOM 676 C C . ALA A 1 101 ? 14.351 -2.684 -11.069 1.00 46.90 101 ALA A C 1
ATOM 677 O O . ALA A 1 101 ? 13.368 -2.208 -11.641 1.00 46.98 101 ALA A O 1
ATOM 679 N N . GLY A 1 102 ? 14.701 -2.361 -9.829 1.00 46.90 102 GLY A N 1
ATOM 680 C CA . GLY A 1 102 ? 13.859 -1.528 -8.975 1.00 46.83 102 GLY A CA 1
ATOM 681 C C . GLY A 1 102 ? 13.442 -2.274 -7.723 1.00 46.85 102 GLY A C 1
ATOM 682 O O . GLY A 1 102 ? 13.091 -1.664 -6.717 1.00 46.74 102 GLY A O 1
ATOM 683 N N . GLY A 1 103 ? 13.480 -3.603 -7.795 1.00 46.97 103 GLY A N 1
ATOM 684 C CA . GLY A 1 103 ? 13.225 -4.464 -6.643 1.00 47.00 103 GLY A CA 1
ATOM 685 C C . GLY A 1 103 ? 11.879 -4.253 -5.974 1.00 47.01 103 GLY A C 1
ATOM 686 O O . GLY A 1 103 ? 10.847 -4.157 -6.650 1.00 46.93 103 GLY A O 1
ATOM 687 N N . SER A 1 104 ? 11.904 -4.170 -4.643 1.00 46.92 104 SER A N 1
ATOM 688 C CA . SER A 1 104 ? 10.688 -4.060 -3.834 1.00 46.82 104 SER A CA 1
ATOM 689 C C . SER A 1 104 ? 10.280 -2.617 -3.518 1.00 46.43 104 SER A C 1
ATOM 690 O O . SER A 1 104 ? 9.415 -2.383 -2.669 1.00 46.49 104 SER A O 1
ATOM 693 N N . ILE A 1 105 ? 10.893 -1.663 -4.217 1.00 46.02 105 ILE A N 1
ATOM 694 C CA . ILE A 1 105 ? 10.529 -0.245 -4.107 1.00 45.72 105 ILE A CA 1
ATOM 695 C C . ILE A 1 105 ? 9.124 0.008 -4.672 1.00 45.52 105 ILE A C 1
ATOM 696 O O . ILE A 1 105 ? 8.871 -0.236 -5.855 1.00 45.37 105 ILE A O 1
ATOM 701 N N . LYS A 1 106 ? 8.221 0.483 -3.811 1.00 45.32 106 LYS A N 1
ATOM 702 C CA . LYS A 1 106 ? 6.845 0.820 -4.198 1.00 45.13 106 LYS A CA 1
ATOM 703 C C . LYS A 1 106 ? 6.808 2.203 -4.844 1.00 44.88 106 LYS A C 1
ATOM 704 O O . LYS A 1 106 ? 7.307 3.176 -4.273 1.00 44.86 106 LYS A O 1
ATOM 710 N N . GLY A 1 107 ? 6.213 2.288 -6.030 1.00 44.64 107 GLY A N 1
ATOM 711 C CA . GLY A 1 107 ? 6.049 3.567 -6.718 1.00 44.25 107 GLY A CA 1
ATOM 712 C C . GLY A 1 107 ? 7.323 4.092 -7.354 1.00 44.02 107 GLY A C 1
ATOM 713 O O . GLY A 1 107 ? 8.277 3.338 -7.567 1.00 43.99 107 GLY A O 1
ATOM 714 N N . TYR A 1 108 ? 7.322 5.391 -7.662 1.00 43.66 108 TYR A N 1
ATOM 715 C CA . TYR A 1 108 ? 8.449 6.090 -8.305 1.00 43.32 108 TYR A CA 1
ATOM 716 C C . TYR A 1 108 ? 8.959 5.412 -9.594 1.00 43.21 108 TYR A C 1
ATOM 717 O O . TYR A 1 108 ? 10.160 5.417 -9.886 1.00 43.17 108 TYR A O 1
ATOM 726 N N . GLY A 1 109 ? 8.033 4.833 -10.357 1.00 43.04 109 GLY A N 1
ATOM 727 C CA . GLY A 1 109 ? 8.360 4.143 -11.605 1.00 42.71 109 GLY A CA 1
ATOM 728 C C . GLY A 1 109 ? 8.891 2.727 -11.447 1.00 42.53 109 GLY A C 1
ATOM 729 O O . GLY A 1 109 ? 9.279 2.102 -12.437 1.00 42.59 109 GLY A O 1
ATOM 730 N N . CYS A 1 110 ? 8.902 2.217 -10.213 1.00 42.28 110 CYS A N 1
ATOM 731 C CA . CYS A 1 110 ? 9.474 0.894 -9.900 1.00 42.05 110 CYS A CA 1
ATOM 732 C C . CYS A 1 110 ? 8.420 -0.227 -9.901 1.00 41.92 110 CYS A C 1
ATOM 733 O O . CYS A 1 110 ? 7.222 0.058 -9.886 1.00 41.89 110 CYS A O 1
ATOM 736 N N . PRO A 1 111 ? 8.860 -1.507 -9.914 1.00 41.80 111 PRO A N 1
ATOM 737 C CA . PRO A 1 111 ? 7.907 -2.604 -10.106 1.00 41.66 111 PRO A CA 1
ATOM 738 C C . PRO A 1 111 ? 7.050 -2.931 -8.884 1.00 41.48 111 PRO A C 1
ATOM 739 O O . PRO A 1 111 ? 5.953 -3.466 -9.040 1.00 41.43 111 PRO A O 1
ATOM 743 N N . GLY A 1 112 ? 7.549 -2.621 -7.690 1.00 41.36 112 GLY A N 1
ATOM 744 C CA . GLY A 1 112 ? 6.839 -2.927 -6.446 1.00 41.34 112 GLY A CA 1
ATOM 745 C C . GLY A 1 112 ? 6.537 -4.407 -6.256 1.00 41.36 112 GLY A C 1
ATOM 746 O O . GLY A 1 112 ? 5.393 -4.786 -5.985 1.00 41.48 112 GLY A O 1
ATOM 747 N N . LEU A 1 113 ? 7.565 -5.240 -6.412 1.00 41.15 113 LEU A N 1
ATOM 748 C CA . LEU A 1 113 ? 7.447 -6.686 -6.211 1.00 40.90 113 LEU A CA 1
ATOM 749 C C . LEU A 1 113 ? 7.601 -7.033 -4.732 1.00 40.74 113 LEU A C 1
ATOM 750 O O . LEU A 1 113 ? 8.044 -6.199 -3.935 1.00 40.75 113 LEU A O 1
ATOM 755 N N . SER A 1 114 ? 7.235 -8.260 -4.364 1.00 40.51 114 SER A N 1
ATOM 756 C CA . SER A 1 114 ? 7.462 -8.745 -3.002 1.00 40.20 114 SER A CA 1
ATOM 757 C C . SER A 1 114 ? 8.948 -8.964 -2.823 1.00 40.02 114 SER A C 1
ATOM 758 O O . SER A 1 114 ? 9.688 -9.013 -3.808 1.00 40.18 114 SER A O 1
ATOM 761 N N . ILE A 1 115 ? 9.392 -9.084 -1.575 1.00 39.85 115 ILE A N 1
ATOM 762 C CA . ILE A 1 115 ? 10.797 -9.414 -1.311 1.00 39.47 115 ILE A CA 1
ATOM 763 C C . ILE A 1 115 ? 11.179 -10.788 -1.871 1.00 39.09 115 ILE A C 1
ATOM 764 O O . ILE A 1 115 ? 12.274 -10.951 -2.405 1.00 38.99 115 ILE A O 1
ATOM 769 N N . THR A 1 116 ? 10.265 -11.754 -1.763 1.00 38.87 116 THR A N 1
ATOM 770 C CA . THR A 1 116 ? 10.491 -13.110 -2.266 1.00 38.84 116 THR A CA 1
ATOM 771 C C . THR A 1 116 ? 10.574 -13.109 -3.794 1.00 38.80 116 THR A C 1
ATOM 772 O O . THR A 1 116 ? 11.424 -13.795 -4.375 1.00 38.63 116 THR A O 1
ATOM 776 N N . ALA A 1 117 ? 9.697 -12.328 -4.430 1.00 38.78 117 ALA A N 1
ATOM 777 C CA . ALA A 1 117 ? 9.719 -12.131 -5.882 1.00 38.71 117 ALA A CA 1
ATOM 778 C C . ALA A 1 117 ? 11.092 -11.659 -6.344 1.00 38.76 117 ALA A C 1
ATOM 779 O O . ALA A 1 117 ? 11.706 -12.283 -7.210 1.00 38.84 117 ALA A O 1
ATOM 781 N N . ASN A 1 118 ? 11.571 -10.570 -5.742 1.00 38.71 118 ASN A N 1
ATOM 782 C CA . ASN A 1 118 ? 12.891 -10.011 -6.036 1.00 38.71 118 ASN A CA 1
ATOM 783 C C . ASN A 1 118 ? 14.013 -11.047 -5.891 1.00 38.31 118 ASN A C 1
ATOM 784 O O . ASN A 1 118 ? 14.953 -11.085 -6.690 1.00 38.07 118 ASN A O 1
ATOM 789 N N . ALA A 1 119 ? 13.867 -11.905 -4.884 1.00 38.07 119 ALA A N 1
ATOM 790 C CA . ALA A 1 119 ? 14.860 -12.919 -4.521 1.00 37.69 119 ALA A CA 1
ATOM 791 C C . ALA A 1 119 ? 15.043 -14.058 -5.529 1.00 37.41 119 ALA A C 1
ATOM 792 O O . ALA A 1 119 ? 16.175 -14.369 -5.892 1.00 37.29 119 ALA A O 1
ATOM 794 N N . ILE A 1 120 ? 13.951 -14.692 -5.961 1.00 37.13 120 ILE A N 1
ATOM 795 C CA . ILE A 1 120 ? 14.052 -15.769 -6.962 1.00 36.96 120 ILE A CA 1
ATOM 796 C C . ILE A 1 120 ? 14.411 -15.249 -8.349 1.00 36.67 120 ILE A C 1
ATOM 797 O O . ILE A 1 120 ? 14.950 -15.988 -9.171 1.00 36.62 120 ILE A O 1
ATOM 802 N N . ALA A 1 121 ? 14.106 -13.979 -8.603 1.00 36.34 121 ALA A N 1
ATOM 803 C CA . ALA A 1 121 ? 14.523 -13.337 -9.839 1.00 36.03 121 ALA A CA 1
ATOM 804 C C . ALA A 1 121 ? 16.028 -13.163 -9.796 1.00 35.85 121 ALA A C 1
ATOM 805 O O . ALA A 1 121 ? 16.703 -13.364 -10.800 1.00 36.08 121 ALA A O 1
ATOM 807 N N . THR A 1 122 ? 16.547 -12.817 -8.619 1.00 35.50 122 THR A N 1
ATOM 808 C CA . THR A 1 122 ? 17.991 -12.756 -8.383 1.00 35.09 122 THR A CA 1
ATOM 809 C C . THR A 1 122 ? 18.630 -14.125 -8.621 1.00 34.88 122 THR A C 1
ATOM 810 O O . THR A 1 122 ? 19.730 -14.216 -9.176 1.00 34.82 122 THR A O 1
ATOM 814 N N . ALA A 1 123 ? 17.924 -15.180 -8.207 1.00 34.57 123 ALA A N 1
ATOM 815 C CA . ALA A 1 123 ? 18.413 -16.552 -8.330 1.00 34.25 123 ALA A CA 1
ATOM 816 C C . ALA A 1 123 ? 18.366 -17.044 -9.772 1.00 34.21 123 ALA A C 1
ATOM 817 O O . ALA A 1 123 ? 19.342 -17.618 -10.271 1.00 34.25 123 ALA A O 1
ATOM 819 N N . GLU A 1 124 ? 17.241 -16.805 -10.444 1.00 34.03 124 GLU A N 1
ATOM 820 C CA . GLU A 1 124 ? 17.066 -17.258 -11.822 1.00 34.06 124 GLU A CA 1
ATOM 821 C C . GLU A 1 124 ? 18.010 -16.564 -12.807 1.00 33.59 124 GLU A C 1
ATOM 822 O O . GLU A 1 124 ? 18.364 -17.137 -13.838 1.00 33.48 124 GLU A O 1
ATOM 828 N N . ILE A 1 125 ? 18.414 -15.334 -12.483 1.00 33.06 125 ILE A N 1
ATOM 829 C CA . ILE A 1 125 ? 19.441 -14.637 -13.249 1.00 32.47 125 ILE A CA 1
ATOM 830 C C . ILE A 1 125 ? 20.793 -15.290 -12.983 1.00 32.39 125 ILE A C 1
ATOM 831 O O . ILE A 1 125 ? 21.507 -15.654 -13.918 1.00 32.48 125 ILE A O 1
ATOM 836 N N . ALA A 1 126 ? 21.131 -15.445 -11.705 1.00 32.18 126 ALA A N 1
ATOM 837 C CA . ALA A 1 126 ? 22.396 -16.048 -11.300 1.00 31.93 126 ALA A CA 1
ATOM 838 C C . ALA A 1 126 ? 22.511 -17.496 -11.777 1.00 31.93 126 ALA A C 1
ATOM 839 O O . ALA A 1 126 ? 23.613 -17.973 -12.053 1.00 31.81 126 ALA A O 1
ATOM 841 N N . ARG A 1 127 ? 21.376 -18.192 -11.875 1.00 31.92 127 ARG A N 1
ATOM 842 C CA . ARG A 1 127 ? 21.370 -19.566 -12.367 1.00 31.87 127 ARG A CA 1
ATOM 843 C C . ARG A 1 127 ? 22.050 -19.643 -13.729 1.00 31.89 127 ARG A C 1
ATOM 844 O O . ARG A 1 127 ? 22.893 -20.514 -13.964 1.00 32.06 127 ARG A O 1
ATOM 852 N N . VAL A 1 128 ? 21.698 -18.724 -14.620 1.00 31.74 128 VAL A N 1
ATOM 853 C CA . VAL A 1 128 ? 22.300 -18.725 -15.936 1.00 31.61 128 VAL A CA 1
ATOM 854 C C . VAL A 1 128 ? 23.639 -18.005 -15.929 1.00 31.79 128 VAL A C 1
ATOM 855 O O . VAL A 1 128 ? 24.633 -18.548 -16.424 1.00 32.01 128 VAL A O 1
ATOM 859 N N . ASP A 1 129 ? 23.677 -16.800 -15.363 1.00 31.80 129 ASP A N 1
ATOM 860 C CA . ASP A 1 129 ? 24.934 -16.059 -15.276 1.00 32.14 129 ASP A CA 1
ATOM 861 C C . ASP A 1 129 ? 25.055 -15.120 -14.082 1.00 32.05 129 ASP A C 1
ATOM 862 O O . ASP A 1 129 ? 24.301 -14.159 -13.953 1.00 32.18 129 ASP A O 1
ATOM 867 N N . ALA A 1 130 ? 26.056 -15.387 -13.250 1.00 32.03 130 ALA A N 1
ATOM 868 C CA . ALA A 1 130 ? 26.291 -14.627 -12.031 1.00 32.21 130 ALA A CA 1
ATOM 869 C C . ALA A 1 130 ? 26.673 -13.160 -12.257 1.00 32.26 130 ALA A C 1
ATOM 870 O O . ALA A 1 130 ? 26.295 -12.299 -11.453 1.00 32.28 130 ALA A O 1
ATOM 872 N N . SER A 1 131 ? 27.430 -12.877 -13.321 1.00 32.20 131 SER A N 1
ATOM 873 C CA . SER A 1 131 ? 27.848 -11.501 -13.625 1.00 32.40 131 SER A CA 1
ATOM 874 C C . SER A 1 131 ? 26.636 -10.589 -13.787 1.00 32.43 131 SER A C 1
ATOM 875 O O . SER A 1 131 ? 26.570 -9.517 -13.197 1.00 32.26 131 SER A O 1
ATOM 878 N N . CYS A 1 132 ? 25.670 -11.050 -14.574 1.00 32.74 132 CYS A N 1
ATOM 879 C CA . CYS A 1 132 ? 24.455 -10.303 -14.845 1.00 32.97 132 CYS A CA 1
ATOM 880 C C . CYS A 1 132 ? 23.678 -9.982 -13.574 1.00 33.40 132 CYS A C 1
ATOM 881 O O . CYS A 1 132 ? 23.170 -8.864 -13.432 1.00 33.51 132 CYS A O 1
ATOM 884 N N . SER A 1 133 ? 23.589 -10.947 -12.656 1.00 33.55 133 SER A N 1
ATOM 885 C CA . SER A 1 133 ? 22.860 -10.732 -11.407 1.00 33.90 133 SER A CA 1
ATOM 886 C C . SER A 1 133 ? 23.572 -9.717 -10.531 1.00 33.86 133 SER A C 1
ATOM 887 O O . SER A 1 133 ? 22.921 -8.856 -9.940 1.00 34.07 133 SER A O 1
ATOM 890 N N . THR A 1 134 ? 24.904 -9.806 -10.472 1.00 33.75 134 THR A N 1
ATOM 891 C CA . THR A 1 134 ? 25.717 -8.839 -9.728 1.00 33.56 134 THR A CA 1
ATOM 892 C C . THR A 1 134 ? 25.476 -7.424 -10.256 1.00 33.70 134 THR A C 1
ATOM 893 O O . THR A 1 134 ? 25.172 -6.516 -9.479 1.00 33.82 134 THR A O 1
ATOM 897 N N . PHE A 1 135 ? 25.588 -7.253 -11.574 1.00 33.69 135 PHE A N 1
ATOM 898 C CA . PHE A 1 135 ? 25.293 -5.978 -12.221 1.00 33.62 135 PHE A CA 1
ATOM 899 C C . PHE A 1 135 ? 23.942 -5.426 -11.762 1.00 33.94 135 PHE A C 1
ATOM 900 O O . PHE A 1 135 ? 23.860 -4.283 -11.302 1.00 34.16 135 PHE A O 1
ATOM 908 N N . ILE A 1 136 ? 22.896 -6.243 -11.889 1.00 34.03 136 ILE A N 1
ATOM 909 C CA . ILE A 1 136 ? 21.545 -5.851 -11.494 1.00 34.05 136 ILE A CA 1
ATOM 910 C C . ILE A 1 136 ? 21.499 -5.555 -9.998 1.00 34.22 136 ILE A C 1
ATOM 911 O O . ILE A 1 136 ? 20.863 -4.590 -9.570 1.00 34.39 136 ILE A O 1
ATOM 916 N N . LEU A 1 137 ? 22.210 -6.364 -9.218 1.00 34.18 137 LEU A N 1
ATOM 917 C CA . LEU A 1 137 ? 22.116 -6.299 -7.767 1.00 34.20 137 LEU A CA 1
ATOM 918 C C . LEU A 1 137 ? 22.712 -5.035 -7.158 1.00 34.04 137 LEU A C 1
ATOM 919 O O . LEU A 1 137 ? 22.109 -4.441 -6.268 1.00 33.96 137 LEU A O 1
ATOM 924 N N . VAL A 1 138 ? 23.895 -4.636 -7.614 1.00 34.03 138 VAL A N 1
ATOM 925 C CA . VAL A 1 138 ? 24.509 -3.405 -7.119 1.00 34.14 138 VAL A CA 1
ATOM 926 C C . VAL A 1 138 ? 23.716 -2.201 -7.607 1.00 34.23 138 VAL A C 1
ATOM 927 O O . VAL A 1 138 ? 23.544 -1.228 -6.878 1.00 34.38 138 VAL A O 1
ATOM 931 N N . HIS A 1 139 ? 23.215 -2.296 -8.835 1.00 34.25 139 HIS A N 1
ATOM 932 C CA . HIS A 1 139 ? 22.387 -1.264 -9.436 1.00 34.12 139 HIS A CA 1
ATOM 933 C C . HIS A 1 139 ? 21.050 -1.095 -8.708 1.00 34.48 139 HIS A C 1
ATOM 934 O O . HIS A 1 139 ? 20.669 0.028 -8.359 1.00 34.53 139 HIS A O 1
ATOM 941 N N . SER A 1 140 ? 20.358 -2.209 -8.467 1.00 34.77 140 SER A N 1
ATOM 942 C CA . SER A 1 140 ? 18.979 -2.188 -7.967 1.00 35.18 140 SER A CA 1
ATOM 943 C C . SER A 1 140 ? 18.827 -2.367 -6.452 1.00 35.34 140 SER A C 1
ATOM 944 O O . SER A 1 140 ? 18.048 -1.655 -5.815 1.00 35.46 140 SER A O 1
ATOM 947 N N . SER A 1 141 ? 19.550 -3.325 -5.883 1.00 35.58 141 SER A N 1
ATOM 948 C CA . SER A 1 141 ? 19.475 -3.584 -4.446 1.00 35.83 141 SER A CA 1
ATOM 949 C C . SER A 1 141 ? 20.590 -2.904 -3.649 1.00 35.84 141 SER A C 1
ATOM 950 O O . SER A 1 141 ? 20.943 -3.356 -2.561 1.00 35.86 141 SER A O 1
ATOM 953 N N . LEU A 1 142 ? 21.144 -1.826 -4.202 1.00 35.84 142 LEU A N 1
ATOM 954 C CA . LEU A 1 142 ? 22.126 -0.991 -3.505 1.00 36.08 142 LEU A CA 1
ATOM 955 C C . LEU A 1 142 ? 22.037 0.454 -3.995 1.00 36.36 142 LEU A C 1
ATOM 956 O O . LEU A 1 142 ? 21.878 1.379 -3.195 1.00 36.48 142 LEU A O 1
ATOM 961 N N . GLY A 1 143 ? 22.135 0.640 -5.309 1.00 36.46 143 GLY A N 1
ATOM 962 C CA . GLY A 1 143 ? 22.038 1.961 -5.906 1.00 36.62 143 GLY A CA 1
ATOM 963 C C . GLY A 1 143 ? 20.654 2.542 -5.715 1.00 36.85 143 GLY A C 1
ATOM 964 O O . GLY A 1 143 ? 20.485 3.571 -5.059 1.00 36.74 143 GLY A O 1
ATOM 965 N N . MET A 1 144 ? 19.664 1.858 -6.279 1.00 37.15 144 MET A N 1
ATOM 966 C CA . MET A 1 144 ? 18.282 2.319 -6.263 1.00 37.44 144 MET A CA 1
ATOM 967 C C . MET A 1 144 ? 17.668 2.326 -4.866 1.00 38.21 144 MET A C 1
ATOM 968 O O . MET A 1 144 ? 16.899 3.232 -4.527 1.00 38.39 144 MET A O 1
ATOM 973 N N . LEU A 1 145 ? 18.022 1.332 -4.055 1.00 38.95 145 LEU A N 1
ATOM 974 C CA . LEU A 1 145 ? 17.469 1.210 -2.707 1.00 39.76 145 LEU A CA 1
ATOM 975 C C . LEU A 1 145 ? 17.949 2.303 -1.745 1.00 40.12 145 LEU A C 1
ATOM 976 O O . LEU A 1 145 ? 17.153 2.820 -0.962 1.00 40.32 145 LEU A O 1
ATOM 981 N N . THR A 1 146 ? 19.230 2.669 -1.805 1.00 40.55 146 THR A N 1
ATOM 982 C CA . THR A 1 146 ? 19.729 3.787 -0.990 1.00 40.84 146 THR A CA 1
ATOM 983 C C . THR A 1 146 ? 19.018 5.082 -1.351 1.00 41.03 146 THR A C 1
ATOM 984 O O . THR A 1 146 ? 18.793 5.926 -0.485 1.00 41.34 146 THR A O 1
ATOM 988 N N . ILE A 1 147 ? 18.663 5.235 -2.627 1.00 41.20 147 ILE A N 1
ATOM 989 C CA . ILE A 1 147 ? 17.872 6.383 -3.072 1.00 41.31 147 ILE A CA 1
ATOM 990 C C . ILE A 1 147 ? 16.448 6.270 -2.522 1.00 41.56 147 ILE A C 1
ATOM 991 O O . ILE A 1 147 ? 15.847 7.271 -2.127 1.00 41.50 147 ILE A O 1
ATOM 996 N N . ALA A 1 148 ? 15.939 5.039 -2.468 1.00 41.78 148 ALA A N 1
ATOM 997 C CA . ALA A 1 148 ? 14.575 4.768 -2.012 1.00 41.95 148 ALA A CA 1
ATOM 998 C C . ALA A 1 148 ? 14.405 4.842 -0.496 1.00 42.14 148 ALA A C 1
ATOM 999 O O . ALA A 1 148 ? 13.285 4.970 0.000 1.00 42.22 148 ALA A O 1
ATOM 1001 N N . LEU A 1 149 ? 15.508 4.751 0.240 1.00 42.43 149 LEU A N 1
ATOM 1002 C CA . LEU A 1 149 ? 15.448 4.811 1.698 1.00 42.75 149 LEU A CA 1
ATOM 1003 C C . LEU A 1 149 ? 16.072 6.090 2.266 1.00 42.95 149 LEU A C 1
ATOM 1004 O O . LEU A 1 149 ? 15.433 6.808 3.045 1.00 42.97 149 LEU A O 1
ATOM 1009 N N . CYS A 1 150 ? 17.307 6.375 1.853 1.00 43.11 150 CYS A N 1
ATOM 1010 C CA . CYS A 1 150 ? 18.084 7.495 2.389 1.00 43.29 150 CYS A CA 1
ATOM 1011 C C . CYS A 1 150 ? 17.955 8.761 1.540 1.00 43.15 150 CYS A C 1
ATOM 1012 O O . CYS A 1 150 ? 18.590 9.785 1.824 1.00 42.99 150 CYS A O 1
ATOM 1015 N N . GLY A 1 151 ? 17.131 8.686 0.499 1.00 43.12 151 GLY A N 1
ATOM 1016 C CA . GLY A 1 151 ? 16.933 9.813 -0.400 1.00 43.05 151 GLY A CA 1
ATOM 1017 C C . GLY A 1 151 ? 15.772 10.699 0.000 1.00 43.01 151 GLY A C 1
ATOM 1018 O O . GLY A 1 151 ? 14.881 10.282 0.745 1.00 43.03 151 GLY A O 1
ATOM 1019 N N . SER A 1 152 ? 15.798 11.937 -0.487 1.00 42.90 152 SER A N 1
ATOM 1020 C CA . SER A 1 152 ? 14.653 12.832 -0.386 1.00 42.71 152 SER A CA 1
ATOM 1021 C C . SER A 1 152 ? 13.648 12.457 -1.471 1.00 42.66 152 SER A C 1
ATOM 1022 O O . SER A 1 152 ? 14.008 11.808 -2.459 1.00 42.69 152 SER A O 1
ATOM 1025 N N . GLU A 1 153 ? 12.394 12.863 -1.287 1.00 42.58 153 GLU A N 1
ATOM 1026 C CA . GLU A 1 153 ? 11.339 12.593 -2.264 1.00 42.42 153 GLU A CA 1
ATOM 1027 C C . GLU A 1 153 ? 11.707 13.140 -3.648 1.00 42.29 153 GLU A C 1
ATOM 1028 O O . GLU A 1 153 ? 11.302 12.585 -4.670 1.00 42.23 153 GLU A O 1
ATOM 1031 N N . ALA A 1 154 ? 12.490 14.218 -3.662 1.00 42.21 154 ALA A N 1
ATOM 1032 C CA . ALA A 1 154 ? 13.000 14.817 -4.893 1.00 42.13 154 ALA A CA 1
ATOM 1033 C C . ALA A 1 154 ? 13.984 13.893 -5.610 1.00 42.04 154 ALA A C 1
ATOM 1034 O O . ALA A 1 154 ? 13.844 13.644 -6.808 1.00 42.10 154 ALA A O 1
ATOM 1036 N N . GLN A 1 155 ? 14.971 13.385 -4.873 1.00 41.94 155 GLN A N 1
ATOM 1037 C CA . GLN A 1 155 ? 15.946 12.430 -5.413 1.00 41.92 155 GLN A CA 1
ATOM 1038 C C . GLN A 1 155 ? 15.278 11.144 -5.910 1.00 41.83 155 GLN A C 1
ATOM 1039 O O . GLN A 1 155 ? 15.783 10.484 -6.823 1.00 41.95 155 GLN A O 1
ATOM 1045 N N . LYS A 1 156 ? 14.151 10.794 -5.293 1.00 41.63 156 LYS A N 1
ATOM 1046 C CA . LYS A 1 156 ? 13.351 9.644 -5.704 1.00 41.41 156 LYS A CA 1
ATOM 1047 C C . LYS A 1 156 ? 12.673 9.876 -7.061 1.00 41.46 156 LYS A C 1
ATOM 1048 O O . LYS A 1 156 ? 12.765 9.039 -7.958 1.00 41.45 156 LYS A O 1
ATOM 1054 N N . GLU A 1 157 ? 12.002 11.018 -7.204 1.00 41.50 157 GLU A N 1
ATOM 1055 C CA . GLU A 1 157 ? 11.245 11.339 -8.416 1.00 41.51 157 GLU A CA 1
ATOM 1056 C C . GLU A 1 157 ? 12.119 11.617 -9.640 1.00 41.44 157 GLU A C 1
ATOM 1057 O O . GLU A 1 157 ? 11.654 11.488 -10.775 1.00 41.48 157 GLU A O 1
ATOM 1063 N N . LYS A 1 158 ? 13.377 11.989 -9.403 1.00 41.34 158 LYS A N 1
ATOM 1064 C CA . LYS A 1 158 ? 14.295 12.387 -10.475 1.00 41.27 158 LYS A CA 1
ATOM 1065 C C . LYS A 1 158 ? 15.042 11.200 -11.093 1.00 41.15 158 LYS A C 1
ATOM 1066 O O . LYS A 1 158 ? 15.135 11.085 -12.317 1.00 41.15 158 LYS A O 1
ATOM 1072 N N . TYR A 1 159 ? 15.563 10.317 -10.249 1.00 41.05 159 TYR A N 1
ATOM 1073 C CA . TYR A 1 159 ? 16.478 9.273 -10.720 1.00 41.04 159 TYR A CA 1
ATOM 1074 C C . TYR A 1 159 ? 15.857 7.882 -10.880 1.00 40.94 159 TYR A C 1
ATOM 1075 O O . TYR A 1 159 ? 16.249 7.133 -11.777 1.00 40.86 159 TYR A O 1
ATOM 1084 N N . LEU A 1 160 ? 14.882 7.561 -10.028 1.00 40.86 160 LEU A N 1
ATOM 1085 C CA . LEU A 1 160 ? 14.292 6.214 -9.952 1.00 40.74 160 LEU A CA 1
ATOM 1086 C C . LEU A 1 160 ? 13.460 5.735 -11.159 1.00 40.68 160 LEU A C 1
ATOM 1087 O O . LEU A 1 160 ? 13.476 4.541 -11.460 1.00 40.89 160 LEU A O 1
ATOM 1092 N N . PRO A 1 161 ? 12.719 6.636 -11.840 1.00 40.55 161 PRO A N 1
ATOM 1093 C CA . PRO A 1 161 ? 12.011 6.149 -13.031 1.00 40.39 161 PRO A CA 1
ATOM 1094 C C . PRO A 1 161 ? 12.952 5.646 -14.132 1.00 40.21 161 PRO A C 1
ATOM 1095 O O . PRO A 1 161 ? 12.639 4.665 -14.809 1.00 40.17 161 PRO A O 1
ATOM 1099 N N . SER A 1 162 ? 14.093 6.315 -14.289 1.00 40.04 162 SER A N 1
ATOM 1100 C CA . SER A 1 162 ? 15.063 6.004 -15.340 1.00 39.91 162 SER A CA 1
ATOM 1101 C C . SER A 1 162 ? 15.957 4.821 -14.963 1.00 39.80 162 SER A C 1
ATOM 1102 O O . SER A 1 162 ? 16.346 4.023 -15.823 1.00 39.76 162 SER A O 1
ATOM 1105 N N . LEU A 1 163 ? 16.276 4.724 -13.673 1.00 39.66 163 LEU A N 1
ATOM 1106 C CA . LEU A 1 163 ? 17.083 3.637 -13.129 1.00 39.50 163 LEU A CA 1
ATOM 1107 C C . LEU A 1 163 ? 16.357 2.297 -13.161 1.00 39.64 163 LEU A C 1
ATOM 1108 O O . LEU A 1 163 ? 16.985 1.251 -13.319 1.00 39.73 163 LEU A O 1
ATOM 1113 N N . ALA A 1 164 ? 15.037 2.331 -13.010 1.00 39.77 164 ALA A N 1
ATOM 1114 C CA . ALA A 1 164 ? 14.230 1.114 -13.020 1.00 39.96 164 ALA A CA 1
ATOM 1115 C C . ALA A 1 164 ? 14.075 0.535 -14.422 1.00 40.08 164 ALA A C 1
ATOM 1116 O O . ALA A 1 164 ? 14.036 -0.681 -14.589 1.00 40.20 164 ALA A O 1
ATOM 1118 N N . GLN A 1 165 ? 13.984 1.402 -15.426 1.00 40.24 165 GLN A N 1
ATOM 1119 C CA . GLN A 1 165 ? 13.851 0.944 -16.812 1.00 40.43 165 GLN A CA 1
ATOM 1120 C C . GLN A 1 165 ? 15.219 0.588 -17.403 1.00 40.49 165 GLN A C 1
ATOM 1121 O O . GLN A 1 165 ? 15.310 0.065 -18.521 1.00 40.52 165 GLN A O 1
ATOM 1127 N N . LEU A 1 166 ? 16.265 0.861 -16.620 1.00 40.39 166 LEU A N 1
ATOM 1128 C CA . LEU A 1 166 ? 17.666 0.676 -17.013 1.00 40.25 166 LEU A CA 1
ATOM 1129 C C . LEU A 1 166 ? 18.166 1.662 -18.079 1.00 40.18 166 LEU A C 1
ATOM 1130 O O . LEU A 1 166 ? 19.236 1.460 -18.660 1.00 40.37 166 LEU A O 1
ATOM 1135 N N . ASN A 1 167 ? 17.411 2.731 -18.319 1.00 39.97 167 ASN A N 1
ATOM 1136 C CA . ASN A 1 167 ? 17.854 3.788 -19.230 1.00 39.90 167 ASN A CA 1
ATOM 1137 C C . ASN A 1 167 ? 19.067 4.545 -18.674 1.00 39.76 167 ASN A C 1
ATOM 1138 O O . ASN A 1 167 ? 19.745 5.281 -19.401 1.00 39.91 167 ASN A O 1
ATOM 1143 N N . THR A 1 168 ? 19.314 4.366 -17.378 1.00 39.41 168 THR A N 1
ATOM 1144 C CA . THR A 1 168 ? 20.542 4.816 -16.719 1.00 38.94 168 THR A CA 1
ATOM 1145 C C . THR A 1 168 ? 20.995 3.727 -15.748 1.00 38.71 168 THR A C 1
ATOM 1146 O O . THR A 1 168 ? 20.185 2.910 -15.308 1.00 38.78 168 THR A O 1
ATOM 1150 N N . VAL A 1 169 ? 22.286 3.707 -15.429 1.00 38.38 169 VAL A N 1
ATOM 1151 C CA . VAL A 1 169 ? 22.861 2.646 -14.597 1.00 38.02 169 VAL A CA 1
ATOM 1152 C C . VAL A 1 169 ? 23.443 3.233 -13.315 1.00 38.05 169 VAL A C 1
ATOM 1153 O O . VAL A 1 169 ? 23.960 4.350 -13.317 1.00 37.99 169 VAL A O 1
ATOM 1157 N N . ALA A 1 170 ? 23.350 2.472 -12.226 1.00 38.04 170 ALA A N 1
ATOM 1158 C CA . ALA A 1 170 ? 23.853 2.900 -10.924 1.00 38.10 170 ALA A CA 1
ATOM 1159 C C . ALA A 1 170 ? 24.960 1.989 -10.385 1.00 38.19 170 ALA A C 1
ATOM 1160 O O . ALA A 1 170 ? 25.035 0.804 -10.735 1.00 38.38 170 ALA A O 1
ATOM 1162 N N . CYS A 1 171 ? 25.818 2.558 -9.539 1.00 38.09 171 CYS A N 1
ATOM 1163 C CA . CYS A 1 171 ? 26.804 1.791 -8.777 1.00 37.92 171 CYS A CA 1
ATOM 1164 C C . CYS A 1 171 ? 26.799 2.253 -7.317 1.00 37.91 171 CYS A C 1
ATOM 1165 O O . CYS A 1 171 ? 26.021 3.135 -6.951 1.00 38.25 171 CYS A O 1
ATOM 1168 N N . TRP A 1 172 ? 27.662 1.670 -6.488 1.00 37.83 172 TRP A N 1
ATOM 1169 C CA . TRP A 1 172 ? 27.592 1.864 -5.037 1.00 37.84 172 TRP A CA 1
ATOM 1170 C C . TRP A 1 172 ? 28.989 1.783 -4.434 1.00 38.03 172 TRP A C 1
ATOM 1171 O O . TRP A 1 172 ? 29.551 0.693 -4.289 1.00 38.17 172 TRP A O 1
ATOM 1182 N N . ALA A 1 173 ? 29.552 2.934 -4.082 1.00 38.31 173 ALA A N 1
ATOM 1183 C CA . ALA A 1 173 ? 30.937 2.987 -3.619 1.00 38.69 173 ALA A CA 1
ATOM 1184 C C . ALA A 1 173 ? 31.103 3.124 -2.103 1.00 38.98 173 ALA A C 1
ATOM 1185 O O . ALA A 1 173 ? 30.890 4.197 -1.526 1.00 38.96 173 ALA A O 1
ATOM 1187 N N . LEU A 1 174 ? 31.489 2.016 -1.474 1.00 39.33 174 LEU A N 1
ATOM 1188 C CA . LEU A 1 174 ? 31.821 1.993 -0.054 1.00 39.62 174 LEU A CA 1
ATOM 1189 C C . LEU A 1 174 ? 33.289 1.609 0.098 1.00 39.91 174 LEU A C 1
ATOM 1190 O O . LEU A 1 174 ? 34.078 2.344 0.696 1.00 39.96 174 LEU A O 1
ATOM 1195 N N . THR A 1 175 ? 33.644 0.457 -0.464 1.00 40.11 175 THR A N 1
ATOM 1196 C CA . THR A 1 175 ? 34.984 -0.097 -0.351 1.00 40.45 175 THR A CA 1
ATOM 1197 C C . THR A 1 175 ? 36.052 0.823 -0.937 1.00 40.76 175 THR A C 1
ATOM 1198 O O . THR A 1 175 ? 35.828 1.518 -1.932 1.00 40.81 175 THR A O 1
ATOM 1202 N N . GLU A 1 176 ? 37.204 0.835 -0.274 1.00 41.09 176 GLU A N 1
ATOM 1203 C CA . GLU A 1 176 ? 38.407 1.495 -0.771 1.00 41.38 176 GLU A CA 1
ATOM 1204 C C . GLU A 1 176 ? 39.632 0.648 -0.380 1.00 41.20 176 GLU A C 1
ATOM 1205 O O . GLU A 1 176 ? 39.500 -0.277 0.423 1.00 41.40 176 GLU A O 1
ATOM 1211 N N . PRO A 1 177 ? 40.810 0.921 -0.979 1.00 41.05 177 PRO A N 1
ATOM 1212 C CA . PRO A 1 177 ? 42.018 0.155 -0.666 1.00 41.00 177 PRO A CA 1
ATOM 1213 C C . PRO A 1 177 ? 42.271 -0.056 0.832 1.00 41.02 177 PRO A C 1
ATOM 1214 O O . PRO A 1 177 ? 42.481 -1.190 1.258 1.00 41.00 177 PRO A O 1
ATOM 1218 N N . ASP A 1 178 ? 42.243 1.023 1.613 1.00 41.07 178 ASP A N 1
ATOM 1219 C CA . ASP A 1 178 ? 42.538 0.961 3.048 1.00 41.04 178 ASP A CA 1
ATOM 1220 C C . ASP A 1 178 ? 41.366 0.499 3.916 1.00 40.92 178 ASP A C 1
ATOM 1221 O O . ASP A 1 178 ? 41.556 0.130 5.080 1.00 41.01 178 ASP A O 1
ATOM 1226 N N . ASN A 1 179 ? 40.161 0.523 3.355 1.00 40.68 179 ASN A N 1
ATOM 1227 C CA . ASN A 1 179 ? 38.970 0.135 4.099 1.00 40.46 179 ASN A CA 1
ATOM 1228 C C . ASN A 1 179 ? 38.052 -0.777 3.295 1.00 40.43 179 ASN A C 1
ATOM 1229 O O . ASN A 1 179 ? 37.361 -0.333 2.372 1.00 40.28 179 ASN A O 1
ATOM 1234 N N . GLY A 1 180 ? 38.060 -2.057 3.654 1.00 40.41 180 GLY A N 1
ATOM 1235 C CA . GLY A 1 180 ? 37.238 -3.057 2.989 1.00 40.60 180 GLY A CA 1
ATOM 1236 C C . GLY A 1 180 ? 36.314 -3.754 3.959 1.00 40.79 180 GLY A C 1
ATOM 1237 O O . GLY A 1 180 ? 35.105 -3.567 3.908 1.00 41.02 180 GLY A O 1
ATOM 1238 N N . SER A 1 181 ? 36.887 -4.578 4.832 1.00 41.12 181 SER A N 1
ATOM 1239 C CA . SER A 1 181 ? 36.134 -5.207 5.917 1.00 41.38 181 SER A CA 1
ATOM 1240 C C . SER A 1 181 ? 35.803 -4.160 6.977 1.00 41.57 181 SER A C 1
ATOM 1241 O O . SER A 1 181 ? 34.696 -4.143 7.522 1.00 41.57 181 SER A O 1
ATOM 1244 N N . ASP A 1 182 ? 36.776 -3.294 7.254 1.00 41.81 182 ASP A N 1
ATOM 1245 C CA . ASP A 1 182 ? 36.606 -2.169 8.158 1.00 42.07 182 ASP A CA 1
ATOM 1246 C C . ASP A 1 182 ? 36.034 -0.988 7.371 1.00 42.24 182 ASP A C 1
ATOM 1247 O O . ASP A 1 182 ? 36.695 0.039 7.173 1.00 42.33 182 ASP A O 1
ATOM 1252 N N . ALA A 1 183 ? 34.792 -1.151 6.925 1.00 42.38 183 ALA A N 1
ATOM 1253 C CA . ALA A 1 183 ? 34.101 -0.136 6.138 1.00 42.46 183 ALA A CA 1
ATOM 1254 C C . ALA A 1 183 ? 33.890 1.143 6.945 1.00 42.51 183 ALA A C 1
ATOM 1255 O O . ALA A 1 183 ? 33.883 2.247 6.394 1.00 42.60 183 ALA A O 1
ATOM 1257 N N . SER A 1 184 ? 33.747 0.974 8.258 1.00 42.48 184 SER A N 1
ATOM 1258 C CA . SER A 1 184 ? 33.463 2.062 9.189 1.00 42.31 184 SER A CA 1
ATOM 1259 C C . SER A 1 184 ? 34.582 3.111 9.260 1.00 42.10 184 SER A C 1
ATOM 1260 O O . SER A 1 184 ? 34.323 4.280 9.546 1.00 41.92 184 SER A O 1
ATOM 1263 N N . GLY A 1 185 ? 35.818 2.689 8.993 1.00 41.97 185 GLY A N 1
ATOM 1264 C CA . GLY A 1 185 ? 36.980 3.581 9.068 1.00 41.75 185 GLY A CA 1
ATOM 1265 C C . GLY A 1 185 ? 37.303 4.270 7.753 1.00 41.53 185 GLY A C 1
ATOM 1266 O O . GLY A 1 185 ? 38.441 4.686 7.525 1.00 41.53 185 GLY A O 1
ATOM 1267 N N . LEU A 1 186 ? 36.288 4.383 6.899 1.00 41.26 186 LEU A N 1
ATOM 1268 C CA . LEU A 1 186 ? 36.364 5.016 5.579 1.00 41.02 186 LEU A CA 1
ATOM 1269 C C . LEU A 1 186 ? 37.171 6.316 5.550 1.00 40.73 186 LEU A C 1
ATOM 1270 O O . LEU A 1 186 ? 36.963 7.205 6.379 1.00 40.67 186 LEU A O 1
ATOM 1275 N N . GLY A 1 187 ? 38.076 6.421 4.577 1.00 40.42 187 GLY A N 1
ATOM 1276 C CA . GLY A 1 187 ? 39.008 7.549 4.484 1.00 40.00 187 GLY A CA 1
ATOM 1277 C C . GLY A 1 187 ? 38.579 8.692 3.579 1.00 39.67 187 GLY A C 1
ATOM 1278 O O . GLY A 1 187 ? 38.960 9.843 3.809 1.00 39.63 187 GLY A O 1
ATOM 1279 N N . THR A 1 188 ? 37.793 8.374 2.551 1.00 39.39 188 THR A N 1
ATOM 1280 C CA . THR A 1 188 ? 37.305 9.365 1.588 1.00 38.97 188 THR A CA 1
ATOM 1281 C C . THR A 1 188 ? 36.620 10.528 2.297 1.00 38.75 188 THR A C 1
ATOM 1282 O O . THR A 1 188 ? 35.669 10.335 3.054 1.00 38.55 188 THR A O 1
ATOM 1286 N N . THR A 1 189 ? 37.127 11.732 2.049 1.00 38.66 189 THR A N 1
ATOM 1287 C CA . THR A 1 189 ? 36.639 12.937 2.720 1.00 38.57 189 THR A CA 1
ATOM 1288 C C . THR A 1 189 ? 35.534 13.645 1.938 1.00 38.42 189 THR A C 1
ATOM 1289 O O . THR A 1 189 ? 35.392 13.463 0.726 1.00 38.36 189 THR A O 1
ATOM 1293 N N . ALA A 1 190 ? 34.748 14.441 2.661 1.00 38.31 190 ALA A N 1
ATOM 1294 C CA . ALA A 1 190 ? 33.713 15.290 2.078 1.00 38.02 190 ALA A CA 1
ATOM 1295 C C . ALA A 1 190 ? 33.689 16.625 2.807 1.00 37.72 190 ALA A C 1
ATOM 1296 O O . ALA A 1 190 ? 33.038 16.765 3.847 1.00 37.68 190 ALA A O 1
ATOM 1298 N N . THR A 1 191 ? 34.423 17.592 2.265 1.00 37.40 191 THR A N 1
ATOM 1299 C CA . THR A 1 191 ? 34.433 18.955 2.792 1.00 37.15 191 THR A CA 1
ATOM 1300 C C . THR A 1 191 ? 33.167 19.685 2.331 1.00 37.00 191 THR A C 1
ATOM 1301 O O . THR A 1 191 ? 32.683 19.454 1.220 1.00 37.09 191 THR A O 1
ATOM 1305 N N . LYS A 1 192 ? 32.620 20.541 3.193 1.00 36.74 192 LYS A N 1
ATOM 1306 C CA . LYS A 1 192 ? 31.486 21.384 2.814 1.00 36.42 192 LYS A CA 1
ATOM 1307 C C . LYS A 1 192 ? 31.965 22.654 2.108 1.00 36.21 192 LYS A C 1
ATOM 1308 O O . LYS A 1 192 ? 32.890 23.327 2.568 1.00 36.15 192 LYS A O 1
ATOM 1314 N N . VAL A 1 193 ? 31.331 22.950 0.977 1.00 36.00 193 VAL A N 1
ATOM 1315 C CA . VAL A 1 193 ? 31.580 24.164 0.199 1.00 35.71 193 VAL A CA 1
ATOM 1316 C C . VAL A 1 193 ? 30.215 24.796 -0.111 1.00 35.43 193 VAL A C 1
ATOM 1317 O O . VAL A 1 193 ? 29.186 24.118 -0.023 1.00 35.33 193 VAL A O 1
ATOM 1321 N N . GLU A 1 194 ? 30.189 26.091 -0.432 1.00 35.08 194 GLU A N 1
ATOM 1322 C CA . GLU A 1 194 ? 28.923 26.745 -0.766 1.00 34.72 194 GLU A CA 1
ATOM 1323 C C . GLU A 1 194 ? 28.312 26.081 -2.006 1.00 34.27 194 GLU A C 1
ATOM 1324 O O . GLU A 1 194 ? 29.020 25.745 -2.963 1.00 34.04 194 GLU A O 1
ATOM 1330 N N . GLY A 1 195 ? 27.004 25.853 -1.954 1.00 33.84 195 GLY A N 1
ATOM 1331 C CA . GLY A 1 195 ? 26.298 25.172 -3.029 1.00 33.38 195 GLY A CA 1
ATOM 1332 C C . GLY A 1 195 ? 26.300 23.661 -2.887 1.00 33.08 195 GLY A C 1
ATOM 1333 O O . GLY A 1 195 ? 25.390 22.992 -3.381 1.00 33.02 195 GLY A O 1
ATOM 1334 N N . GLY A 1 196 ? 27.316 23.119 -2.214 1.00 32.77 196 GLY A N 1
ATOM 1335 C CA . GLY A 1 196 ? 27.446 21.669 -2.062 1.00 32.43 196 GLY A CA 1
ATOM 1336 C C . GLY A 1 196 ? 28.705 21.143 -1.393 1.00 32.07 196 GLY A C 1
ATOM 1337 O O . GLY A 1 196 ? 29.110 21.622 -0.335 1.00 32.05 196 GLY A O 1
ATOM 1338 N N . TRP A 1 197 ? 29.314 20.133 -2.007 1.00 31.79 197 TRP A N 1
ATOM 1339 C CA . TRP A 1 197 ? 30.422 19.406 -1.385 1.00 31.52 197 TRP A CA 1
ATOM 1340 C C . TRP A 1 197 ? 31.545 19.075 -2.368 1.00 31.35 197 TRP A C 1
ATOM 1341 O O . TRP A 1 197 ? 31.312 18.917 -3.570 1.00 31.31 197 TRP A O 1
ATOM 1352 N N . LYS A 1 198 ? 32.762 18.982 -1.836 1.00 31.13 198 LYS A N 1
ATOM 1353 C CA . LYS A 1 198 ? 33.913 18.493 -2.582 1.00 30.91 198 LYS A CA 1
ATOM 1354 C C . LYS A 1 198 ? 34.315 17.114 -2.063 1.00 30.82 198 LYS A C 1
ATOM 1355 O O . LYS A 1 198 ? 34.508 16.923 -0.856 1.00 30.84 198 LYS A O 1
ATOM 1361 N N . ILE A 1 199 ? 34.430 16.154 -2.979 1.00 30.61 199 ILE A N 1
ATOM 1362 C CA . ILE A 1 199 ? 34.788 14.785 -2.623 1.00 30.31 199 ILE A CA 1
ATOM 1363 C C . ILE A 1 199 ? 36.249 14.471 -2.957 1.00 30.29 199 ILE A C 1
ATOM 1364 O O . ILE A 1 199 ? 36.659 14.516 -4.120 1.00 30.20 199 ILE A O 1
ATOM 1369 N N . ASN A 1 200 ? 37.023 14.162 -1.919 1.00 30.36 200 ASN A N 1
ATOM 1370 C CA . ASN A 1 200 ? 38.420 13.757 -2.064 1.00 30.48 200 ASN A CA 1
ATOM 1371 C C . ASN A 1 200 ? 38.679 12.383 -1.467 1.00 30.67 200 ASN A C 1
ATOM 1372 O O . ASN A 1 200 ? 38.370 12.133 -0.300 1.00 30.77 200 ASN A O 1
ATOM 1377 N N . GLY A 1 201 ? 39.253 11.497 -2.272 1.00 30.78 201 GLY A N 1
ATOM 1378 C CA . GLY A 1 201 ? 39.617 10.173 -1.804 1.00 30.93 201 GLY A CA 1
ATOM 1379 C C . GLY A 1 201 ? 39.795 9.198 -2.944 1.00 31.18 201 GLY A C 1
ATOM 1380 O O . GLY A 1 201 ? 40.154 9.583 -4.058 1.00 31.37 201 GLY A O 1
ATOM 1381 N N . GLN A 1 202 ? 39.536 7.929 -2.651 1.00 31.18 202 GLN A N 1
ATOM 1382 C CA . GLN A 1 202 ? 39.717 6.850 -3.600 1.00 31.25 202 GLN A CA 1
ATOM 1383 C C . GLN A 1 202 ? 38.784 5.695 -3.236 1.00 31.21 202 GLN A C 1
ATOM 1384 O O . GLN A 1 202 ? 38.597 5.385 -2.059 1.00 31.27 202 GLN A O 1
ATOM 1390 N N . LYS A 1 203 ? 38.192 5.076 -4.252 1.00 31.06 203 LYS A N 1
ATOM 1391 C CA . LYS A 1 203 ? 37.342 3.905 -4.059 1.00 30.96 203 LYS A CA 1
ATOM 1392 C C . LYS A 1 203 ? 37.891 2.724 -4.858 1.00 31.02 203 LYS A C 1
ATOM 1393 O O . LYS A 1 203 ? 38.738 2.905 -5.739 1.00 31.16 203 LYS A O 1
ATOM 1399 N N . ARG A 1 204 ? 37.420 1.519 -4.543 1.00 30.87 204 ARG A N 1
ATOM 1400 C CA . ARG A 1 204 ? 37.921 0.311 -5.189 1.00 30.85 204 ARG A CA 1
ATOM 1401 C C . ARG A 1 204 ? 36.880 -0.801 -5.215 1.00 30.73 204 ARG A C 1
ATOM 1402 O O . ARG A 1 204 ? 36.161 -1.004 -4.234 1.00 30.57 204 ARG A O 1
ATOM 1410 N N . TRP A 1 205 ? 36.824 -1.506 -6.351 1.00 30.66 205 TRP A N 1
ATOM 1411 C CA . TRP A 1 205 ? 35.987 -2.699 -6.561 1.00 30.59 205 TRP A CA 1
ATOM 1412 C C . TRP A 1 205 ? 34.554 -2.409 -7.006 1.00 30.68 205 TRP A C 1
ATOM 1413 O O . TRP A 1 205 ? 33.766 -3.333 -7.219 1.00 30.47 205 TRP A O 1
ATOM 1424 N N . ILE A 1 206 ? 34.232 -1.128 -7.162 1.00 30.83 206 ILE A N 1
ATOM 1425 C CA . ILE A 1 206 ? 32.857 -0.682 -7.377 1.00 30.87 206 ILE A CA 1
ATOM 1426 C C . ILE A 1 206 ? 32.287 -1.162 -8.712 1.00 31.09 206 ILE A C 1
ATOM 1427 O O . ILE A 1 206 ? 32.788 -0.800 -9.784 1.00 31.05 206 ILE A O 1
ATOM 1432 N N . GLY A 1 207 ? 31.242 -1.987 -8.623 1.00 31.20 207 GLY A N 1
ATOM 1433 C CA . GLY A 1 207 ? 30.627 -2.610 -9.796 1.00 31.31 207 GLY A CA 1
ATOM 1434 C C . GLY A 1 207 ? 29.849 -1.612 -10.627 1.00 31.35 207 GLY A C 1
ATOM 1435 O O . GLY A 1 207 ? 29.094 -0.822 -10.076 1.00 31.36 207 GLY A O 1
ATOM 1436 N N . ASN A 1 208 ? 30.044 -1.657 -11.948 1.00 31.37 208 ASN A N 1
ATOM 1437 C CA . ASN A 1 208 ? 29.396 -0.758 -12.919 1.00 31.44 208 ASN A CA 1
ATOM 1438 C C . ASN A 1 208 ? 30.002 0.643 -13.000 1.00 31.58 208 ASN A C 1
ATOM 1439 O O . ASN A 1 208 ? 29.548 1.471 -13.790 1.00 31.37 208 ASN A O 1
ATOM 1444 N N . SER A 1 209 ? 31.030 0.901 -12.194 1.00 31.80 209 SER A N 1
ATOM 1445 C CA . SER A 1 209 ? 31.535 2.261 -12.000 1.00 32.04 209 SER A CA 1
ATOM 1446 C C . SER A 1 209 ? 32.171 2.879 -13.240 1.00 32.00 209 SER A C 1
ATOM 1447 O O . SER A 1 209 ? 32.267 4.102 -13.338 1.00 32.09 209 SER A O 1
ATOM 1450 N N . THR A 1 210 ? 32.601 2.048 -14.185 1.00 32.01 210 THR A N 1
ATOM 1451 C CA . THR A 1 210 ? 33.172 2.578 -15.426 1.00 31.95 210 THR A CA 1
ATOM 1452 C C . THR A 1 210 ? 32.139 3.222 -16.358 1.00 31.73 210 THR A C 1
ATOM 1453 O O . THR A 1 210 ? 32.474 4.143 -17.099 1.00 31.94 210 THR A O 1
ATOM 1457 N N . PHE A 1 211 ? 30.894 2.754 -16.304 1.00 31.51 211 PHE A N 1
ATOM 1458 C CA . PHE A 1 211 ? 29.845 3.273 -17.188 1.00 31.46 211 PHE A CA 1
ATOM 1459 C C . PHE A 1 211 ? 28.557 3.719 -16.479 1.00 31.67 211 PHE A C 1
ATOM 1460 O O . PHE A 1 211 ? 27.574 4.075 -17.136 1.00 31.77 211 PHE A O 1
ATOM 1468 N N . ALA A 1 212 ? 28.567 3.707 -15.146 1.00 31.93 212 ALA A N 1
ATOM 1469 C CA . ALA A 1 212 ? 27.421 4.159 -14.354 1.00 31.96 212 ALA A CA 1
ATOM 1470 C C . ALA A 1 212 ? 27.151 5.642 -14.568 1.00 32.09 212 ALA A C 1
ATOM 1471 O O . ALA A 1 212 ? 28.076 6.460 -14.564 1.00 32.03 212 ALA A O 1
ATOM 1473 N N . ASP A 1 213 ? 25.876 5.965 -14.770 1.00 32.33 213 ASP A N 1
ATOM 1474 C CA . ASP A 1 213 ? 25.413 7.347 -14.889 1.00 32.42 213 ASP A CA 1
ATOM 1475 C C . ASP A 1 213 ? 25.309 7.994 -13.515 1.00 32.41 213 ASP A C 1
ATOM 1476 O O . ASP A 1 213 ? 25.478 9.204 -13.385 1.00 32.69 213 ASP A O 1
ATOM 1481 N N . LEU A 1 214 ? 25.023 7.182 -12.498 1.00 32.36 214 LEU A N 1
ATOM 1482 C CA . LEU A 1 214 ? 25.027 7.637 -11.110 1.00 32.20 214 LEU A CA 1
ATOM 1483 C C . LEU A 1 214 ? 25.990 6.807 -10.277 1.00 32.17 214 LEU A C 1
ATOM 1484 O O . LEU A 1 214 ? 26.043 5.577 -10.406 1.00 32.23 214 LEU A O 1
ATOM 1489 N N . LEU A 1 215 ? 26.745 7.488 -9.420 1.00 32.02 215 LEU A N 1
ATOM 1490 C CA . LEU A 1 215 ? 27.694 6.830 -8.528 1.00 31.94 215 LEU A CA 1
ATOM 1491 C C . LEU A 1 215 ? 27.436 7.262 -7.089 1.00 31.93 215 LEU A C 1
ATOM 1492 O O . LEU A 1 215 ? 27.714 8.404 -6.714 1.00 31.97 215 LEU A O 1
ATOM 1497 N N . ILE A 1 216 ? 26.895 6.349 -6.288 1.00 31.90 216 ILE A N 1
ATOM 1498 C CA . ILE A 1 216 ? 26.591 6.647 -4.894 1.00 31.95 216 ILE A CA 1
ATOM 1499 C C . ILE A 1 216 ? 27.860 6.515 -4.050 1.00 31.95 216 ILE A C 1
ATOM 1500 O O . ILE A 1 216 ? 28.238 5.416 -3.641 1.00 31.81 216 ILE A O 1
ATOM 1505 N N . ILE A 1 217 ? 28.513 7.647 -3.798 1.00 31.98 217 ILE A N 1
ATOM 1506 C CA . ILE A 1 217 ? 29.807 7.652 -3.122 1.00 31.94 217 ILE A CA 1
ATOM 1507 C C . ILE A 1 217 ? 29.647 7.905 -1.630 1.00 32.12 217 ILE A C 1
ATOM 1508 O O . ILE A 1 217 ? 29.099 8.930 -1.220 1.00 31.88 217 ILE A O 1
ATOM 1513 N N . PHE A 1 218 ? 30.124 6.959 -0.824 1.00 32.41 218 PHE A N 1
ATOM 1514 C CA . PHE A 1 218 ? 30.162 7.142 0.624 1.00 32.67 218 PHE A CA 1
ATOM 1515 C C . PHE A 1 218 ? 31.456 7.822 1.054 1.00 32.76 218 PHE A C 1
ATOM 1516 O O . PHE A 1 218 ? 32.554 7.332 0.776 1.00 32.69 218 PHE A O 1
ATOM 1524 N N . ALA A 1 219 ? 31.302 8.971 1.712 1.00 32.95 219 ALA A N 1
ATOM 1525 C CA . ALA A 1 219 ? 32.421 9.827 2.108 1.00 33.00 219 ALA A CA 1
ATOM 1526 C C . ALA A 1 219 ? 32.207 10.402 3.503 1.00 33.06 219 ALA A C 1
ATOM 1527 O O . ALA A 1 219 ? 31.071 10.591 3.940 1.00 33.05 219 ALA A O 1
ATOM 1529 N N . ARG A 1 220 ? 33.309 10.686 4.190 1.00 33.15 220 ARG A N 1
ATOM 1530 C CA . ARG A 1 220 ? 33.258 11.186 5.554 1.00 33.23 220 ARG A CA 1
ATOM 1531 C C . ARG A 1 220 ? 33.062 12.701 5.571 1.00 33.24 220 ARG A C 1
ATOM 1532 O O . ARG A 1 220 ? 33.941 13.458 5.149 1.00 33.13 220 ARG A O 1
ATOM 1540 N N . ASN A 1 221 ? 31.890 13.124 6.045 1.00 33.46 221 ASN A N 1
ATOM 1541 C CA . ASN A 1 221 ? 31.564 14.538 6.271 1.00 33.59 221 ASN A CA 1
ATOM 1542 C C . ASN A 1 221 ? 32.509 15.133 7.315 1.00 33.70 221 ASN A C 1
ATOM 1543 O O . ASN A 1 221 ? 32.373 14.849 8.506 1.00 33.78 221 ASN A O 1
ATOM 1548 N N . THR A 1 222 ? 33.461 15.954 6.865 1.00 33.81 222 THR A N 1
ATOM 1549 C CA . THR A 1 222 ? 34.512 16.487 7.748 1.00 34.05 222 THR A CA 1
ATOM 1550 C C . THR A 1 222 ? 33.974 17.376 8.868 1.00 34.43 222 THR A C 1
ATOM 1551 O O . THR A 1 222 ? 34.675 17.648 9.845 1.00 34.55 222 THR A O 1
ATOM 1555 N N . THR A 1 223 ? 32.728 17.817 8.720 1.00 34.86 223 THR A N 1
ATOM 1556 C CA . THR A 1 223 ? 32.078 18.680 9.702 1.00 35.28 223 THR A CA 1
ATOM 1557 C C . THR A 1 223 ? 31.528 17.869 10.882 1.00 35.62 223 THR A C 1
ATOM 1558 O O . THR A 1 223 ? 31.671 18.274 12.040 1.00 35.71 223 THR A O 1
ATOM 1562 N N . THR A 1 224 ? 30.910 16.727 10.583 1.00 35.91 224 THR A N 1
ATOM 1563 C CA . THR A 1 224 ? 30.290 15.886 11.609 1.00 36.27 224 THR A CA 1
ATOM 1564 C C . THR A 1 224 ? 31.138 14.661 11.949 1.00 36.63 224 THR A C 1
ATOM 1565 O O . THR A 1 224 ? 30.790 13.889 12.850 1.00 36.74 224 THR A O 1
ATOM 1569 N N . ASN A 1 225 ? 32.241 14.493 11.215 1.00 36.97 225 ASN A N 1
ATOM 1570 C CA . ASN A 1 225 ? 33.169 13.361 11.365 1.00 37.09 225 ASN A CA 1
ATOM 1571 C C . ASN A 1 225 ? 32.549 12.004 11.000 1.00 37.10 225 ASN A C 1
ATOM 1572 O O . ASN A 1 225 ? 33.197 10.959 11.125 1.00 37.19 225 ASN A O 1
ATOM 1577 N N . GLN A 1 226 ? 31.304 12.026 10.531 1.00 37.06 226 GLN A N 1
ATOM 1578 C CA . GLN A 1 226 ? 30.569 10.795 10.220 1.00 37.08 226 GLN A CA 1
ATOM 1579 C C . GLN A 1 226 ? 30.510 10.517 8.717 1.00 36.91 226 GLN A C 1
ATOM 1580 O O . GLN A 1 226 ? 30.764 11.409 7.903 1.00 37.11 226 GLN A O 1
ATOM 1586 N N . ILE A 1 227 ? 30.174 9.279 8.354 1.00 36.60 227 ILE A N 1
ATOM 1587 C CA . ILE A 1 227 ? 30.005 8.904 6.948 1.00 36.21 227 ILE A CA 1
ATOM 1588 C C . ILE A 1 227 ? 28.658 9.413 6.407 1.00 35.99 227 ILE A C 1
ATOM 1589 O O . ILE A 1 227 ? 27.620 9.265 7.061 1.00 35.91 227 ILE A O 1
ATOM 1594 N N . ASN A 1 228 ? 28.700 10.032 5.225 1.00 35.66 228 ASN A N 1
ATOM 1595 C CA . ASN A 1 228 ? 27.502 10.442 4.484 1.00 35.28 228 ASN A CA 1
ATOM 1596 C C . ASN A 1 228 ? 27.404 9.745 3.122 1.00 35.06 228 ASN A C 1
ATOM 1597 O O . ASN A 1 228 ? 28.168 8.817 2.839 1.00 35.02 228 ASN A O 1
ATOM 1602 N N . GLY A 1 229 ? 26.465 10.194 2.288 1.00 34.77 229 GLY A N 1
ATOM 1603 C CA . GLY A 1 229 ? 26.233 9.596 0.971 1.00 34.19 229 GLY A CA 1
ATOM 1604 C C . GLY A 1 229 ? 25.922 10.625 -0.097 1.00 33.83 229 GLY A C 1
ATOM 1605 O O . GLY A 1 229 ? 25.079 11.499 0.098 1.00 33.84 229 GLY A O 1
ATOM 1606 N N . PHE A 1 230 ? 26.603 10.507 -1.233 1.00 33.53 230 PHE A N 1
ATOM 1607 C CA . PHE A 1 230 ? 26.513 11.486 -2.307 1.00 33.36 230 PHE A CA 1
ATOM 1608 C C . PHE A 1 230 ? 26.304 10.827 -3.665 1.00 33.34 230 PHE A C 1
ATOM 1609 O O . PHE A 1 230 ? 27.064 9.940 -4.059 1.00 33.57 230 PHE A O 1
ATOM 1617 N N . ILE A 1 231 ? 25.273 11.269 -4.376 1.00 33.31 231 ILE A N 1
ATOM 1618 C CA . ILE A 1 231 ? 25.030 10.828 -5.744 1.00 33.42 231 ILE A CA 1
ATOM 1619 C C . ILE A 1 231 ? 25.886 11.656 -6.707 1.00 33.80 231 ILE A C 1
ATOM 1620 O O . ILE A 1 231 ? 25.466 12.735 -7.142 1.00 33.93 231 ILE A O 1
ATOM 1625 N N . VAL A 1 232 ? 27.087 11.173 -7.032 1.00 34.12 232 VAL A N 1
ATOM 1626 C CA . VAL A 1 232 ? 27.918 11.871 -8.028 1.00 34.61 232 VAL A CA 1
ATOM 1627 C C . VAL A 1 232 ? 27.551 11.402 -9.432 1.00 34.94 232 VAL A C 1
ATOM 1628 O O . VAL A 1 232 ? 27.009 10.306 -9.601 1.00 35.04 232 VAL A O 1
ATOM 1632 N N . LYS A 1 233 ? 27.842 12.231 -10.430 1.00 35.39 233 LYS A N 1
ATOM 1633 C CA . LYS A 1 233 ? 27.407 11.957 -11.797 1.00 35.84 233 LYS A CA 1
ATOM 1634 C C . LYS A 1 233 ? 28.524 11.449 -12.714 1.00 35.93 233 LYS A C 1
ATOM 1635 O O . LYS A 1 233 ? 29.704 11.670 -12.444 1.00 35.99 233 LYS A O 1
ATOM 1641 N N . LYS A 1 234 ? 28.136 10.762 -13.789 1.00 36.13 234 LYS A N 1
ATOM 1642 C CA . LYS A 1 234 ? 29.061 10.353 -14.847 1.00 36.50 234 LYS A CA 1
ATOM 1643 C C . LYS A 1 234 ? 29.755 11.572 -15.446 1.00 36.65 234 LYS A C 1
ATOM 1644 O O . LYS A 1 234 ? 29.127 12.621 -15.632 1.00 36.73 234 LYS A O 1
ATOM 1650 N N . ASP A 1 235 ? 31.047 11.422 -15.742 1.00 36.82 235 ASP A N 1
ATOM 1651 C CA . ASP A 1 235 ? 31.866 12.479 -16.365 1.00 36.93 235 ASP A CA 1
ATOM 1652 C C . ASP A 1 235 ? 31.951 13.762 -15.530 1.00 36.85 235 ASP A C 1
ATOM 1653 O O . ASP A 1 235 ? 32.070 14.863 -16.073 1.00 36.90 235 ASP A O 1
ATOM 1658 N N . ALA A 1 236 ? 31.882 13.616 -14.211 1.00 36.84 236 ALA A N 1
ATOM 1659 C CA . ALA A 1 236 ? 32.114 14.738 -13.312 1.00 36.89 236 ALA A CA 1
ATOM 1660 C C . ALA A 1 236 ? 33.607 15.071 -13.320 1.00 36.89 236 ALA A C 1
ATOM 1661 O O . ALA A 1 236 ? 34.436 14.156 -13.304 1.00 36.90 236 ALA A O 1
ATOM 1663 N N . PRO A 1 237 ? 33.953 16.376 -13.376 1.00 36.90 237 PRO A N 1
ATOM 1664 C CA . PRO A 1 237 ? 35.363 16.795 -13.357 1.00 36.88 237 PRO A CA 1
ATOM 1665 C C . PRO A 1 237 ? 36.091 16.392 -12.068 1.00 36.83 237 PRO A C 1
ATOM 1666 O O . PRO A 1 237 ? 35.595 16.644 -10.965 1.00 36.73 237 PRO A O 1
ATOM 1670 N N . GLY A 1 238 ? 37.253 15.759 -12.226 1.00 36.88 238 GLY A N 1
ATOM 1671 C CA . GLY A 1 238 ? 38.045 15.247 -11.101 1.00 36.88 238 GLY A CA 1
ATOM 1672 C C . GLY A 1 238 ? 37.833 13.766 -10.823 1.00 36.85 238 GLY A C 1
ATOM 1673 O O . GLY A 1 238 ? 38.597 13.147 -10.076 1.00 36.89 238 GLY A O 1
ATOM 1674 N N . LEU A 1 239 ? 36.792 13.204 -11.432 1.00 36.76 239 LEU A N 1
ATOM 1675 C CA . LEU A 1 239 ? 36.410 11.815 -11.229 1.00 36.69 239 LEU A CA 1
ATOM 1676 C C . LEU A 1 239 ? 36.939 10.921 -12.352 1.00 36.69 239 LEU A C 1
ATOM 1677 O O . LEU A 1 239 ? 36.721 11.201 -13.536 1.00 36.78 239 LEU A O 1
ATOM 1682 N N . LYS A 1 240 ? 37.629 9.850 -11.967 1.00 36.57 240 LYS A N 1
ATOM 1683 C CA . LYS A 1 240 ? 38.171 8.879 -12.913 1.00 36.51 240 LYS A CA 1
ATOM 1684 C C . LYS A 1 240 ? 37.873 7.450 -12.445 1.00 36.53 240 LYS A C 1
ATOM 1685 O O . LYS A 1 240 ? 38.275 7.046 -11.348 1.00 36.55 240 LYS A O 1
ATOM 1691 N N . ALA A 1 241 ? 37.153 6.700 -13.278 1.00 36.38 241 ALA A N 1
ATOM 1692 C CA . ALA A 1 241 ? 36.816 5.310 -12.988 1.00 36.27 241 ALA A CA 1
ATOM 1693 C C . ALA A 1 241 ? 37.487 4.392 -14.000 1.00 36.24 241 ALA A C 1
ATOM 1694 O O . ALA A 1 241 ? 37.302 4.535 -15.214 1.00 36.24 241 ALA A O 1
ATOM 1696 N N . THR A 1 242 ? 38.267 3.445 -13.491 1.00 36.06 242 THR A N 1
ATOM 1697 C CA . THR A 1 242 ? 39.135 2.642 -14.338 1.00 35.91 242 THR A CA 1
ATOM 1698 C C . THR A 1 242 ? 38.988 1.160 -14.027 1.00 35.64 242 THR A C 1
ATOM 1699 O O . THR A 1 242 ? 39.058 0.762 -12.870 1.00 35.84 242 THR A O 1
ATOM 1703 N N . LYS A 1 243 ? 38.788 0.360 -15.074 1.00 35.43 243 LYS A N 1
ATOM 1704 C CA . LYS A 1 243 ? 38.572 -1.092 -14.976 1.00 35.31 243 LYS A CA 1
ATOM 1705 C C . LYS A 1 243 ? 39.677 -1.833 -14.200 1.00 34.81 243 LYS A C 1
ATOM 1706 O O . LYS A 1 243 ? 40.867 -1.563 -14.379 1.00 34.67 243 LYS A O 1
ATOM 1712 N N . ILE A 1 244 ? 39.264 -2.747 -13.325 1.00 34.34 244 ILE A N 1
ATOM 1713 C CA . ILE A 1 244 ? 40.196 -3.640 -12.641 1.00 34.13 244 ILE A CA 1
ATOM 1714 C C . ILE A 1 244 ? 40.329 -4.923 -13.457 1.00 34.15 244 ILE A C 1
ATOM 1715 O O . ILE A 1 244 ? 39.341 -5.656 -13.637 1.00 34.21 244 ILE A O 1
ATOM 1720 N N . PRO A 1 245 ? 41.550 -5.206 -13.942 1.00 33.96 245 PRO A N 1
ATOM 1721 C CA . PRO A 1 245 ? 41.755 -6.351 -14.818 1.00 33.72 245 PRO A CA 1
ATOM 1722 C C . PRO A 1 245 ? 42.108 -7.627 -14.045 1.00 33.46 245 PRO A C 1
ATOM 1723 O O . PRO A 1 245 ? 42.232 -7.602 -12.816 1.00 33.33 245 PRO A O 1
ATOM 1727 N N . ASN A 1 246 ? 42.251 -8.725 -14.785 1.00 33.19 246 ASN A N 1
ATOM 1728 C CA . ASN A 1 246 ? 42.802 -9.987 -14.280 1.00 32.74 246 ASN A CA 1
ATOM 1729 C C . ASN A 1 246 ? 41.981 -10.673 -13.179 1.00 32.69 246 ASN A C 1
ATOM 1730 O O . ASN A 1 246 ? 42.537 -11.378 -12.333 1.00 32.72 246 ASN A O 1
ATOM 1735 N N . LYS A 1 247 ? 40.662 -10.472 -13.208 1.00 32.60 247 LYS A N 1
ATOM 1736 C CA . LYS A 1 247 ? 39.742 -11.169 -12.305 1.00 32.60 247 LYS A CA 1
ATOM 1737 C C . LYS A 1 247 ? 39.543 -12.593 -12.777 1.00 32.69 247 LYS A C 1
ATOM 1738 O O . LYS A 1 247 ? 39.481 -12.846 -13.981 1.00 32.85 247 LYS A O 1
ATOM 1744 N N . ILE A 1 248 ? 39.425 -13.518 -11.832 1.00 32.85 248 ILE A N 1
ATOM 1745 C CA . ILE A 1 248 ? 39.198 -14.920 -12.165 1.00 32.84 248 ILE A CA 1
ATOM 1746 C C . ILE A 1 248 ? 37.713 -15.272 -12.159 1.00 33.08 248 ILE A C 1
ATOM 1747 O O . ILE A 1 248 ? 37.298 -16.230 -12.825 1.00 33.38 248 ILE A O 1
ATOM 1752 N N . GLY A 1 249 ? 36.921 -14.497 -11.415 1.00 32.96 249 GLY A N 1
ATOM 1753 C CA . GLY A 1 249 ? 35.465 -14.666 -11.378 1.00 32.70 249 GLY A CA 1
ATOM 1754 C C . GLY A 1 249 ? 34.716 -13.363 -11.591 1.00 32.54 249 GLY A C 1
ATOM 1755 O O . GLY A 1 249 ? 35.283 -12.279 -11.428 1.00 32.48 249 GLY A O 1
ATOM 1756 N N . LEU A 1 250 ? 33.435 -13.478 -11.947 1.00 32.56 250 LEU A N 1
ATOM 1757 C CA . LEU A 1 250 ? 32.563 -12.336 -12.258 1.00 32.57 250 LEU A CA 1
ATOM 1758 C C . LEU A 1 250 ? 33.178 -11.451 -13.332 1.00 32.89 250 LEU A C 1
ATOM 1759 O O . LEU A 1 250 ? 33.240 -10.229 -13.193 1.00 33.23 250 LEU A O 1
ATOM 1764 N N . ARG A 1 251 ? 33.620 -12.078 -14.413 1.00 33.03 251 ARG A N 1
ATOM 1765 C CA . ARG A 1 251 ? 34.450 -11.401 -15.391 1.00 33.31 251 ARG A CA 1
ATOM 1766 C C . ARG A 1 251 ? 33.739 -10.304 -16.184 1.00 33.69 251 ARG A C 1
ATOM 1767 O O . ARG A 1 251 ? 34.370 -9.320 -16.582 1.00 34.02 251 ARG A O 1
ATOM 1775 N N . MET A 1 252 ? 32.434 -10.461 -16.396 1.00 33.84 252 MET A N 1
ATOM 1776 C CA . MET A 1 252 ? 31.669 -9.474 -17.169 1.00 33.70 252 MET A CA 1
ATOM 1777 C C . MET A 1 252 ? 31.354 -8.225 -16.358 1.00 33.72 252 MET A C 1
ATOM 1778 O O . MET A 1 252 ? 31.130 -7.159 -16.923 1.00 33.81 252 MET A O 1
ATOM 1783 N N . VAL A 1 253 ? 31.331 -8.358 -15.036 1.00 33.85 253 VAL A N 1
ATOM 1784 C CA . VAL A 1 253 ? 31.115 -7.206 -14.162 1.00 33.92 253 VAL A CA 1
ATOM 1785 C C . VAL A 1 253 ? 32.305 -6.254 -14.271 1.00 34.10 253 VAL A C 1
ATOM 1786 O O . VAL A 1 253 ? 33.453 -6.663 -14.106 1.00 34.20 253 VAL A O 1
ATOM 1790 N N . GLN A 1 254 ? 32.022 -4.993 -14.578 1.00 34.28 254 GLN A N 1
ATOM 1791 C CA . GLN A 1 254 ? 33.065 -3.983 -14.704 1.00 34.44 254 GLN A CA 1
ATOM 1792 C C . GLN A 1 254 ? 33.351 -3.304 -13.361 1.00 34.65 254 GLN A C 1
ATOM 1793 O O . GLN A 1 254 ? 32.862 -2.202 -13.094 1.00 34.87 254 GLN A O 1
ATOM 1799 N N . ASN A 1 255 ? 34.130 -3.972 -12.514 1.00 34.78 255 ASN A N 1
ATOM 1800 C CA . ASN A 1 255 ? 34.552 -3.398 -11.239 1.00 34.94 255 ASN A CA 1
ATOM 1801 C C . ASN A 1 255 ? 35.677 -2.396 -11.478 1.00 35.25 255 ASN A C 1
ATOM 1802 O O . ASN A 1 255 ? 36.577 -2.651 -12.288 1.00 35.31 255 ASN A O 1
ATOM 1807 N N . GLY A 1 256 ? 35.629 -1.259 -10.782 1.00 35.41 256 GLY A N 1
ATOM 1808 C CA . GLY A 1 256 ? 36.577 -0.179 -11.042 1.00 35.58 256 GLY A CA 1
ATOM 1809 C C . GLY A 1 256 ? 37.376 0.345 -9.865 1.00 35.80 256 GLY A C 1
ATOM 1810 O O . GLY A 1 256 ? 37.033 0.101 -8.705 1.00 35.90 256 GLY A O 1
ATOM 1811 N N . ASP A 1 257 ? 38.469 1.040 -10.186 1.00 35.95 257 ASP A N 1
ATOM 1812 C CA . ASP A 1 257 ? 39.195 1.891 -9.243 1.00 36.11 257 ASP A CA 1
ATOM 1813 C C . ASP A 1 257 ? 38.687 3.309 -9.462 1.00 35.99 257 ASP A C 1
ATOM 1814 O O . ASP A 1 257 ? 38.683 3.792 -10.599 1.00 36.08 257 ASP A O 1
ATOM 1819 N N . ILE A 1 258 ? 38.246 3.976 -8.399 1.00 35.93 258 ILE A N 1
ATOM 1820 C CA . ILE A 1 258 ? 37.734 5.347 -8.546 1.00 36.04 258 ILE A CA 1
ATOM 1821 C C . ILE A 1 258 ? 38.627 6.401 -7.882 1.00 36.17 258 ILE A C 1
ATOM 1822 O O . ILE A 1 258 ? 38.853 6.366 -6.673 1.00 36.22 258 ILE A O 1
ATOM 1827 N N . LEU A 1 259 ? 39.135 7.331 -8.683 1.00 36.32 259 LEU A N 1
ATOM 1828 C CA . LEU A 1 259 ? 39.849 8.485 -8.146 1.00 36.50 259 LEU A CA 1
ATOM 1829 C C . LEU A 1 259 ? 38.920 9.687 -8.025 1.00 36.27 259 LEU A C 1
ATOM 1830 O O . LEU A 1 259 ? 38.221 10.046 -8.972 1.00 36.28 259 LEU A O 1
ATOM 1835 N N . LEU A 1 260 ? 38.912 10.291 -6.845 1.00 36.07 260 LEU A N 1
ATOM 1836 C CA . LEU A 1 260 ? 38.112 11.476 -6.592 1.00 35.98 260 LEU A CA 1
ATOM 1837 C C . LEU A 1 260 ? 39.037 12.609 -6.181 1.00 35.95 260 LEU A C 1
ATOM 1838 O O . LEU A 1 260 ? 39.675 12.550 -5.130 1.00 35.92 260 LEU A O 1
ATOM 1843 N N . GLN A 1 261 ? 39.132 13.618 -7.043 1.00 36.06 261 GLN A N 1
ATOM 1844 C CA . GLN A 1 261 ? 39.980 14.785 -6.812 1.00 36.21 261 GLN A CA 1
ATOM 1845 C C . GLN A 1 261 ? 39.137 16.029 -6.994 1.00 36.08 261 GLN A C 1
ATOM 1846 O O . GLN A 1 261 ? 38.798 16.387 -8.122 1.00 36.09 261 GLN A O 1
ATOM 1852 N N . ASN A 1 262 ? 38.802 16.678 -5.878 1.00 36.02 262 ASN A N 1
ATOM 1853 C CA . ASN A 1 262 ? 37.918 17.846 -5.862 1.00 35.85 262 ASN A CA 1
ATOM 1854 C C . ASN A 1 262 ? 36.667 17.646 -6.717 1.00 35.73 262 ASN A C 1
ATOM 1855 O O . ASN A 1 262 ? 36.428 18.393 -7.666 1.00 35.84 262 ASN A O 1
ATOM 1860 N N . VAL A 1 263 ? 35.883 16.622 -6.389 1.00 35.51 263 VAL A N 1
ATOM 1861 C CA . VAL A 1 263 ? 34.675 16.315 -7.151 1.00 35.37 263 VAL A CA 1
ATOM 1862 C C . VAL A 1 263 ? 33.477 17.030 -6.544 1.00 35.28 263 VAL A C 1
ATOM 1863 O O . VAL A 1 263 ? 33.111 16.779 -5.395 1.00 35.23 263 VAL A O 1
ATOM 1867 N N . PHE A 1 264 ? 32.878 17.920 -7.332 1.00 35.26 264 PHE A N 1
ATOM 1868 C CA . PHE A 1 264 ? 31.780 18.756 -6.858 1.00 35.42 264 PHE A CA 1
ATOM 1869 C C . PHE A 1 264 ? 30.432 18.052 -6.928 1.00 35.48 264 PHE A C 1
ATOM 1870 O O . PHE A 1 264 ? 30.097 17.416 -7.929 1.00 35.44 264 PHE A O 1
ATOM 1878 N N . VAL A 1 265 ? 29.666 18.186 -5.850 1.00 35.66 265 VAL A N 1
ATOM 1879 C CA . VAL A 1 265 ? 28.322 17.625 -5.758 1.00 35.99 265 VAL A CA 1
ATOM 1880 C C . VAL A 1 265 ? 27.406 18.621 -5.021 1.00 36.19 265 VAL A C 1
ATOM 1881 O O . VAL A 1 265 ? 27.649 18.940 -3.855 1.00 36.26 265 VAL A O 1
ATOM 1885 N N . PRO A 1 266 ? 26.369 19.142 -5.719 1.00 36.33 266 PRO A N 1
ATOM 1886 C CA . PRO A 1 266 ? 25.433 20.133 -5.162 1.00 36.31 266 PRO A CA 1
ATOM 1887 C C . PRO A 1 266 ? 24.598 19.619 -3.981 1.00 36.43 266 PRO A C 1
ATOM 1888 O O . PRO A 1 266 ? 24.528 18.407 -3.754 1.00 36.42 266 PRO A O 1
ATOM 1892 N N . ASP A 1 267 ? 23.972 20.544 -3.249 1.00 36.62 267 ASP A N 1
ATOM 1893 C CA . ASP A 1 267 ? 23.188 20.230 -2.041 1.00 36.80 267 ASP A CA 1
ATOM 1894 C C . ASP A 1 267 ? 22.121 19.145 -2.259 1.00 36.92 267 ASP A C 1
ATOM 1895 O O . ASP A 1 267 ? 21.845 18.342 -1.359 1.00 36.86 267 ASP A O 1
ATOM 1900 N N . GLU A 1 268 ? 21.543 19.126 -3.460 1.00 37.12 268 GLU A N 1
ATOM 1901 C CA . GLU A 1 268 ? 20.451 18.210 -3.807 1.00 37.32 268 GLU A CA 1
ATOM 1902 C C . GLU A 1 268 ? 20.885 16.755 -4.040 1.00 37.36 268 GLU A C 1
ATOM 1903 O O . GLU A 1 268 ? 20.061 15.842 -3.951 1.00 37.35 268 GLU A O 1
ATOM 1909 N N . ASP A 1 269 ? 22.167 16.549 -4.335 1.00 37.40 269 ASP A N 1
ATOM 1910 C CA . ASP A 1 269 ? 22.706 15.208 -4.585 1.00 37.43 269 ASP A CA 1
ATOM 1911 C C . ASP A 1 269 ? 23.279 14.515 -3.341 1.00 37.42 269 ASP A C 1
ATOM 1912 O O . ASP A 1 269 ? 23.703 13.363 -3.411 1.00 37.42 269 ASP A O 1
ATOM 1917 N N . ARG A 1 270 ? 23.302 15.222 -2.214 1.00 37.53 270 ARG A N 1
ATOM 1918 C CA . ARG A 1 270 ? 23.630 14.619 -0.925 1.00 37.51 270 ARG A CA 1
ATOM 1919 C C . ARG A 1 270 ? 22.418 13.824 -0.457 1.00 37.71 270 ARG A C 1
ATOM 1920 O O . ARG A 1 270 ? 21.279 14.217 -0.702 1.00 37.70 270 ARG A O 1
ATOM 1928 N N . LEU A 1 271 ? 22.660 12.704 0.210 1.00 37.98 271 LEU A N 1
ATOM 1929 C CA . LEU A 1 271 ? 21.565 11.894 0.723 1.00 38.35 271 LEU A CA 1
ATOM 1930 C C . LEU A 1 271 ? 21.221 12.289 2.159 1.00 38.71 271 LEU A C 1
ATOM 1931 O O . LEU A 1 271 ? 22.032 12.086 3.068 1.00 38.87 271 LEU A O 1
ATOM 1936 N N . PRO A 1 272 ? 20.015 12.866 2.360 1.00 38.99 272 PRO A N 1
ATOM 1937 C CA . PRO A 1 272 ? 19.532 13.345 3.658 1.00 39.23 272 PRO A CA 1
ATOM 1938 C C . PRO A 1 272 ? 19.358 12.246 4.708 1.00 39.57 272 PRO A C 1
ATOM 1939 O O . PRO A 1 272 ? 19.303 12.545 5.901 1.00 39.61 272 PRO A O 1
ATOM 1943 N N . GLY A 1 273 ? 19.272 10.993 4.266 1.00 39.85 273 GLY A N 1
ATOM 1944 C CA . GLY A 1 273 ? 19.004 9.874 5.164 1.00 40.29 273 GLY A CA 1
ATOM 1945 C C . GLY A 1 273 ? 20.213 9.094 5.650 1.00 40.62 273 GLY A C 1
ATOM 1946 O O . GLY A 1 273 ? 20.056 8.081 6.333 1.00 40.65 273 GLY A O 1
ATOM 1947 N N . VAL A 1 274 ? 21.415 9.546 5.296 1.00 40.96 274 VAL A N 1
ATOM 1948 C CA . VAL A 1 274 ? 22.647 8.931 5.810 1.00 41.32 274 VAL A CA 1
ATOM 1949 C C . VAL A 1 274 ? 23.581 9.952 6.473 1.00 41.73 274 VAL A C 1
ATOM 1950 O O . VAL A 1 274 ? 24.376 10.628 5.812 1.00 41.66 274 VAL A O 1
ATOM 1954 N N . ASN A 1 275 ? 23.446 10.056 7.792 1.00 42.33 275 ASN A N 1
ATOM 1955 C CA . ASN A 1 275 ? 24.240 10.973 8.607 1.00 43.07 275 ASN A CA 1
ATOM 1956 C C . ASN A 1 275 ? 25.230 10.214 9.480 1.00 43.63 275 ASN A C 1
ATOM 1957 O O . ASN A 1 275 ? 25.978 10.807 10.264 1.00 43.81 275 ASN A O 1
ATOM 1962 N N . SER A 1 276 ? 25.222 8.895 9.335 1.00 44.24 276 SER A N 1
ATOM 1963 C CA . SER A 1 276 ? 26.017 8.017 10.166 1.00 44.88 276 SER A CA 1
ATOM 1964 C C . SER A 1 276 ? 26.300 6.749 9.376 1.00 45.40 276 SER A C 1
ATOM 1965 O O . SER A 1 276 ? 25.646 6.487 8.366 1.00 45.44 276 SER A O 1
ATOM 1968 N N . PHE A 1 277 ? 27.284 5.973 9.824 1.00 46.14 277 PHE A N 1
ATOM 1969 C CA . PHE A 1 277 ? 27.525 4.641 9.271 1.00 46.86 277 PHE A CA 1
ATOM 1970 C C . PHE A 1 277 ? 26.307 3.746 9.519 1.00 47.23 277 PHE A C 1
ATOM 1971 O O . PHE A 1 277 ? 25.981 2.895 8.691 1.00 47.43 277 PHE A O 1
ATOM 1979 N N . GLN A 1 278 ? 25.633 3.968 10.650 1.00 47.65 278 GLN A N 1
ATOM 1980 C CA . GLN A 1 278 ? 24.421 3.232 11.037 1.00 48.12 278 GLN A CA 1
ATOM 1981 C C . GLN A 1 278 ? 23.384 3.103 9.918 1.00 48.46 278 GLN A C 1
ATOM 1982 O O . GLN A 1 278 ? 22.700 2.080 9.820 1.00 48.58 278 GLN A O 1
ATOM 1988 N N . ASP A 1 279 ? 23.280 4.133 9.079 1.00 48.89 279 ASP A N 1
ATOM 1989 C CA . ASP A 1 279 ? 22.334 4.148 7.957 1.00 49.38 279 ASP A CA 1
ATOM 1990 C C . ASP A 1 279 ? 22.744 3.209 6.813 1.00 49.78 279 ASP A C 1
ATOM 1991 O O . ASP A 1 279 ? 21.891 2.615 6.143 1.00 49.81 279 ASP A O 1
ATOM 1996 N N . THR A 1 280 ? 24.051 3.072 6.607 1.00 50.21 280 THR A N 1
ATOM 1997 C CA . THR A 1 280 ? 24.585 2.189 5.574 1.00 50.67 280 THR A CA 1
ATOM 1998 C C . THR A 1 280 ? 24.432 0.712 5.964 1.00 51.00 280 THR A C 1
ATOM 1999 O O . THR A 1 280 ? 24.256 -0.151 5.099 1.00 51.07 280 THR A O 1
ATOM 2003 N N . SER A 1 281 ? 24.503 0.428 7.265 1.00 51.41 281 SER A N 1
ATOM 2004 C CA . SER A 1 281 ? 24.272 -0.929 7.784 1.00 51.73 281 SER A CA 1
ATOM 2005 C C . SER A 1 281 ? 22.802 -1.341 7.630 1.00 51.77 281 SER A C 1
ATOM 2006 O O . SER A 1 281 ? 22.505 -2.526 7.435 1.00 51.82 281 SER A O 1
ATOM 2009 N N . LYS A 1 282 ? 21.898 -0.359 7.727 1.00 51.61 282 LYS A N 1
ATOM 2010 C CA . LYS A 1 282 ? 20.466 -0.574 7.522 1.00 51.45 282 LYS A CA 1
ATOM 2011 C C . LYS A 1 282 ? 20.208 -1.097 6.110 1.00 51.43 282 LYS A C 1
ATOM 2012 O O . LYS A 1 282 ? 19.472 -2.075 5.927 1.00 51.57 282 LYS A O 1
ATOM 2013 N N . VAL A 1 283 ? 20.835 -0.447 5.127 1.00 51.17 283 VAL A N 1
ATOM 2014 C CA . VAL A 1 283 ? 20.754 -0.839 3.712 1.00 50.82 283 VAL A CA 1
ATOM 2015 C C . VAL A 1 283 ? 21.473 -2.172 3.440 1.00 50.58 283 VAL A C 1
ATOM 2016 O O . VAL A 1 283 ? 20.937 -3.045 2.747 1.00 50.41 283 VAL A O 1
ATOM 2020 N N . LEU A 1 284 ? 22.678 -2.317 3.992 1.00 50.30 284 LEU A N 1
ATOM 2021 C CA . LEU A 1 284 ? 23.477 -3.536 3.836 1.00 50.06 284 LEU A CA 1
ATOM 2022 C C . LEU A 1 284 ? 22.798 -4.798 4.371 1.00 49.73 284 LEU A C 1
ATOM 2023 O O . LEU A 1 284 ? 23.114 -5.897 3.929 1.00 49.80 284 LEU A O 1
ATOM 2028 N N . ALA A 1 285 ? 21.875 -4.646 5.319 1.00 49.30 285 ALA A N 1
ATOM 2029 C CA . ALA A 1 285 ? 21.116 -5.791 5.827 1.00 48.69 285 ALA A CA 1
ATOM 2030 C C . ALA A 1 285 ? 20.142 -6.319 4.769 1.00 48.20 285 ALA A C 1
ATOM 2031 O O . ALA A 1 285 ? 20.054 -7.533 4.570 1.00 48.18 285 ALA A O 1
ATOM 2033 N N . VAL A 1 286 ? 19.441 -5.406 4.087 1.00 47.41 286 VAL A N 1
ATOM 2034 C CA . VAL A 1 286 ? 18.486 -5.755 3.023 1.00 46.65 286 VAL A CA 1
ATOM 2035 C C . VAL A 1 286 ? 19.172 -6.288 1.765 1.00 46.05 286 VAL A C 1
ATOM 2036 O O . VAL A 1 286 ? 18.680 -7.225 1.137 1.00 46.14 286 VAL A O 1
ATOM 2040 N N . SER A 1 287 ? 20.301 -5.689 1.394 1.00 45.20 287 SER A N 1
ATOM 2041 C CA . SER A 1 287 ? 21.070 -6.175 0.254 1.00 44.24 287 SER A CA 1
ATOM 2042 C C . SER A 1 287 ? 21.632 -7.568 0.524 1.00 43.69 287 SER A C 1
ATOM 2043 O O . SER A 1 287 ? 21.632 -8.414 -0.368 1.00 43.67 287 SER A O 1
ATOM 2046 N N . ARG A 1 288 ? 22.078 -7.813 1.757 1.00 42.92 288 ARG A N 1
ATOM 2047 C CA . ARG A 1 288 ? 22.632 -9.118 2.139 1.00 42.22 288 ARG A CA 1
ATOM 2048 C C . ARG A 1 288 ? 21.651 -10.283 1.970 1.00 41.62 288 ARG A C 1
ATOM 2049 O O . ARG A 1 288 ? 22.061 -11.436 1.998 1.00 41.81 288 ARG A O 1
ATOM 2057 N N . VAL A 1 289 ? 20.365 -9.984 1.807 1.00 40.86 289 VAL A N 1
ATOM 2058 C CA . VAL A 1 289 ? 19.357 -11.017 1.571 1.00 40.10 289 VAL A CA 1
ATOM 2059 C C . VAL A 1 289 ? 19.316 -11.365 0.085 1.00 39.64 289 VAL A C 1
ATOM 2060 O O . VAL A 1 289 ? 19.223 -12.533 -0.285 1.00 39.82 289 VAL A O 1
ATOM 2064 N N . MET A 1 290 ? 19.376 -10.340 -0.757 1.00 38.83 290 MET A N 1
ATOM 2065 C CA . MET A 1 290 ? 19.435 -10.525 -2.195 1.00 37.94 290 MET A CA 1
ATOM 2066 C C . MET A 1 290 ? 20.731 -11.206 -2.592 1.00 37.31 290 MET A C 1
ATOM 2067 O O . MET A 1 290 ? 20.743 -12.082 -3.453 1.00 37.33 290 MET A O 1
ATOM 2072 N N . VAL A 1 291 ? 21.818 -10.809 -1.942 1.00 36.56 291 VAL A N 1
ATOM 2073 C CA . VAL A 1 291 ? 23.119 -11.404 -2.190 1.00 35.88 291 VAL A CA 1
ATOM 2074 C C . VAL A 1 291 ? 23.105 -12.873 -1.777 1.00 35.44 291 VAL A C 1
ATOM 2075 O O . VAL A 1 291 ? 23.676 -13.713 -2.470 1.00 35.70 291 VAL A O 1
ATOM 2079 N N . ALA A 1 292 ? 22.429 -13.182 -0.672 1.00 34.58 292 ALA A N 1
ATOM 2080 C CA . ALA A 1 292 ? 22.268 -14.562 -0.222 1.00 33.96 292 ALA A CA 1
ATOM 2081 C C . ALA A 1 292 ? 21.616 -15.449 -1.281 1.00 33.72 292 ALA A C 1
ATOM 2082 O O . ALA A 1 292 ? 21.838 -16.653 -1.301 1.00 33.84 292 ALA A O 1
ATOM 2084 N N . TRP A 1 293 ? 20.824 -14.849 -2.162 1.00 33.44 293 TRP A N 1
ATOM 2085 C CA . TRP A 1 293 ? 20.127 -15.589 -3.218 1.00 33.20 293 TRP A CA 1
ATOM 2086 C C . TRP A 1 293 ? 20.937 -15.837 -4.490 1.00 33.14 293 TRP A C 1
ATOM 2087 O O . TRP A 1 293 ? 20.520 -16.614 -5.349 1.00 33.12 293 TRP A O 1
ATOM 2098 N N . GLN A 1 294 ? 22.077 -15.162 -4.620 1.00 33.15 294 GLN A N 1
ATOM 2099 C CA . GLN A 1 294 ? 22.978 -15.406 -5.740 1.00 32.97 294 GLN A CA 1
ATOM 2100 C C . GLN A 1 294 ? 23.526 -16.830 -5.693 1.00 32.88 294 GLN A C 1
ATOM 2101 O O . GLN A 1 294 ? 23.306 -17.596 -6.628 1.00 33.21 294 GLN A O 1
ATOM 2107 N N . PRO A 1 295 ? 24.239 -17.202 -4.612 1.00 32.70 295 PRO A N 1
ATOM 2108 C CA . PRO A 1 295 ? 24.724 -18.579 -4.580 1.00 32.60 295 PRO A CA 1
ATOM 2109 C C . PRO A 1 295 ? 23.623 -19.633 -4.743 1.00 32.31 295 PRO A C 1
ATOM 2110 O O . PRO A 1 295 ? 23.879 -20.671 -5.342 1.00 32.44 295 PRO A O 1
ATOM 2114 N N . ILE A 1 296 ? 22.420 -19.366 -4.236 1.00 32.00 296 ILE A N 1
ATOM 2115 C CA . ILE A 1 296 ? 21.300 -20.308 -4.374 1.00 31.81 296 ILE A CA 1
ATOM 2116 C C . ILE A 1 296 ? 21.072 -20.646 -5.848 1.00 32.06 296 ILE A C 1
ATOM 2117 O O . ILE A 1 296 ? 21.155 -21.809 -6.246 1.00 32.34 296 ILE A O 1
ATOM 2122 N N . GLY A 1 297 ? 20.806 -19.619 -6.651 1.00 32.02 297 GLY A N 1
ATOM 2123 C CA . GLY A 1 297 ? 20.624 -19.784 -8.084 1.00 31.89 297 GLY A CA 1
ATOM 2124 C C . GLY A 1 297 ? 21.826 -20.382 -8.782 1.00 31.81 297 GLY A C 1
ATOM 2125 O O . GLY A 1 297 ? 21.683 -21.316 -9.561 1.00 32.02 297 GLY A O 1
ATOM 2126 N N . ILE A 1 298 ? 23.014 -19.849 -8.507 1.00 31.86 298 ILE A N 1
ATOM 2127 C CA . ILE A 1 298 ? 24.243 -20.373 -9.109 1.00 31.97 298 ILE A CA 1
ATOM 2128 C C . ILE A 1 298 ? 24.357 -21.879 -8.888 1.00 32.16 298 ILE A C 1
ATOM 2129 O O . ILE A 1 298 ? 24.668 -22.619 -9.816 1.00 32.30 298 ILE A O 1
ATOM 2134 N N . SER A 1 299 ? 24.082 -22.316 -7.660 1.00 32.33 299 SER A N 1
ATOM 2135 C CA . SER A 1 299 ? 24.156 -23.725 -7.281 1.00 32.59 299 SER A CA 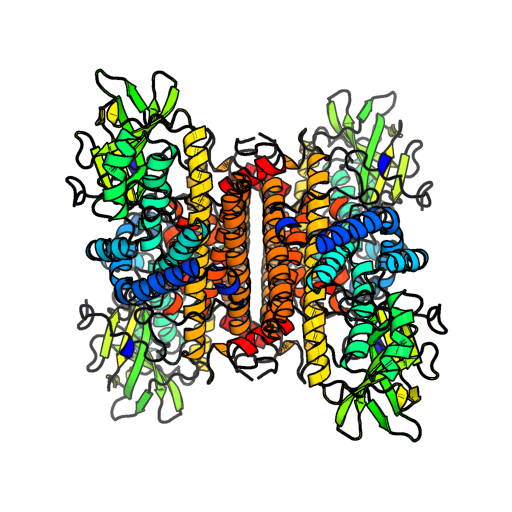1
ATOM 2136 C C . SER A 1 299 ? 23.106 -24.571 -7.995 1.00 32.72 299 SER A C 1
ATOM 2137 O O . SER A 1 299 ? 23.372 -25.728 -8.339 1.00 32.76 299 SER A O 1
ATOM 2140 N N . MET A 1 300 ? 21.913 -24.001 -8.185 1.00 32.79 300 MET A N 1
ATOM 2141 C CA . MET A 1 300 ? 20.855 -24.653 -8.952 1.00 32.88 300 MET A CA 1
ATOM 2142 C C . MET A 1 300 ? 21.351 -24.906 -10.370 1.00 32.83 300 MET A C 1
ATOM 2143 O O . MET A 1 300 ? 21.264 -26.027 -10.871 1.00 32.69 300 MET A O 1
ATOM 2148 N N . GLY A 1 301 ? 21.902 -23.863 -10.991 1.00 32.98 301 GLY A N 1
ATOM 2149 C CA . GLY A 1 301 ? 22.441 -23.950 -12.347 1.00 33.30 301 GLY A CA 1
ATOM 2150 C C . GLY A 1 301 ? 23.521 -25.002 -12.491 1.00 33.54 301 GLY A C 1
ATOM 2151 O O . GLY A 1 301 ? 23.552 -25.748 -13.478 1.00 33.38 301 GLY A O 1
ATOM 2152 N N . ILE A 1 302 ? 24.404 -25.057 -11.497 1.00 33.78 302 ILE A N 1
ATOM 2153 C CA . ILE A 1 302 ? 25.447 -26.068 -11.443 1.00 34.23 302 ILE A CA 1
ATOM 2154 C C . ILE A 1 302 ? 24.866 -27.488 -11.401 1.00 34.56 302 ILE A C 1
ATOM 2155 O O . ILE A 1 302 ? 25.247 -28.333 -12.215 1.00 34.68 302 ILE A O 1
ATOM 2160 N N . TYR A 1 303 ? 23.939 -27.747 -10.478 1.00 34.83 303 TYR A N 1
ATOM 2161 C CA . TYR A 1 303 ? 23.297 -29.057 -10.428 1.00 34.96 303 TYR A CA 1
ATOM 2162 C C . TYR A 1 303 ? 22.611 -29.357 -11.745 1.00 35.16 303 TYR A C 1
ATOM 2163 O O . TYR A 1 303 ? 22.743 -30.460 -12.270 1.00 35.47 303 TYR A O 1
ATOM 2172 N N . ASP A 1 304 ? 21.888 -28.377 -12.279 1.00 35.45 304 ASP A N 1
ATOM 2173 C CA . ASP A 1 304 ? 21.199 -28.545 -13.556 1.00 35.99 304 ASP A CA 1
ATOM 2174 C C . ASP A 1 304 ? 22.159 -29.001 -14.669 1.00 35.98 304 ASP A C 1
ATOM 2175 O O . ASP A 1 304 ? 21.864 -29.949 -15.390 1.00 35.97 304 ASP A O 1
ATOM 2180 N N . MET A 1 305 ? 23.309 -28.339 -14.787 1.00 36.11 305 MET A N 1
ATOM 2181 C CA . MET A 1 305 ? 24.316 -28.722 -15.775 1.00 36.19 305 MET A CA 1
ATOM 2182 C C . MET A 1 305 ? 24.793 -30.129 -15.523 1.00 35.87 305 MET A C 1
ATOM 2183 O O . MET A 1 305 ? 24.847 -30.938 -16.443 1.00 35.92 305 MET A O 1
ATOM 2188 N N . CYS A 1 306 ? 25.132 -30.403 -14.264 1.00 35.59 306 CYS A N 1
ATOM 2189 C CA . CYS A 1 306 ? 25.741 -31.665 -13.865 1.00 35.25 306 CYS A CA 1
ATOM 2190 C C . CYS A 1 306 ? 24.829 -32.849 -14.101 1.00 35.11 306 CYS A C 1
ATOM 2191 O O . CYS A 1 306 ? 25.260 -33.877 -14.632 1.00 35.09 306 CYS A O 1
ATOM 2194 N N . HIS A 1 307 ? 23.568 -32.692 -13.714 1.00 34.86 307 HIS A N 1
ATOM 2195 C CA . HIS A 1 307 ? 22.574 -33.721 -13.920 1.00 34.90 307 HIS A CA 1
ATOM 2196 C C . HIS A 1 307 ? 22.573 -34.194 -15.369 1.00 34.65 307 HIS A C 1
ATOM 2197 O O . HIS A 1 307 ? 22.624 -35.395 -15.621 1.00 35.14 307 HIS A O 1
ATOM 2204 N N . ARG A 1 308 ? 22.524 -33.245 -16.305 1.00 34.17 308 ARG A N 1
ATOM 2205 C CA . ARG A 1 308 ? 22.389 -33.531 -17.733 1.00 33.82 308 ARG A CA 1
ATOM 2206 C C . ARG A 1 308 ? 23.686 -34.083 -18.309 1.00 33.92 308 ARG A C 1
ATOM 2207 O O . ARG A 1 308 ? 23.673 -35.024 -19.107 1.00 33.71 308 ARG A O 1
ATOM 2215 N N . TYR A 1 309 ? 24.801 -33.481 -17.902 1.00 34.05 309 TYR A N 1
ATOM 2216 C CA . TYR A 1 309 ? 26.118 -33.896 -18.352 1.00 34.08 309 TYR A CA 1
ATOM 2217 C C . TYR A 1 309 ? 26.412 -35.352 -17.954 1.00 34.37 309 TYR A C 1
ATOM 2218 O O . TYR A 1 309 ? 26.803 -36.157 -18.798 1.00 34.77 309 TYR A O 1
ATOM 2227 N N . LEU A 1 310 ? 26.195 -35.689 -16.685 1.00 34.49 310 LEU A N 1
ATOM 2228 C CA . LEU A 1 310 ? 26.374 -37.058 -16.190 1.00 34.75 310 LEU A CA 1
ATOM 2229 C C . LEU A 1 310 ? 25.441 -38.084 -16.845 1.00 34.87 310 LEU A C 1
ATOM 2230 O O . LEU A 1 310 ? 25.730 -39.272 -16.835 1.00 34.63 310 LEU A O 1
ATOM 2235 N N . LYS A 1 311 ? 24.322 -37.626 -17.399 1.00 35.41 311 LYS A N 1
ATOM 2236 C CA . LYS A 1 311 ? 23.422 -38.502 -18.152 1.00 36.08 311 LYS A CA 1
ATOM 2237 C C . LYS A 1 311 ? 23.834 -38.668 -19.616 1.00 36.47 311 LYS A C 1
ATOM 2238 O O . LYS A 1 311 ? 23.581 -39.719 -20.210 1.00 36.78 311 LYS A O 1
ATOM 2241 N N . GLU A 1 312 ? 24.464 -37.636 -20.188 1.00 36.70 312 GLU A N 1
ATOM 2242 C CA . GLU A 1 312 ? 24.872 -37.633 -21.599 1.00 36.81 312 GLU A CA 1
ATOM 2243 C C . GLU A 1 312 ? 26.214 -38.314 -21.808 1.00 36.76 312 GLU A C 1
ATOM 2244 O O . GLU A 1 312 ? 26.366 -39.133 -22.714 1.00 36.92 312 GLU A O 1
ATOM 2250 N N . ARG A 1 313 ? 27.181 -37.965 -20.962 1.00 36.76 313 ARG A N 1
ATOM 2251 C CA . ARG A 1 313 ? 28.556 -38.444 -21.087 1.00 36.50 313 ARG A CA 1
ATOM 2252 C C . ARG A 1 313 ? 28.698 -39.900 -20.641 1.00 36.44 313 ARG A C 1
ATOM 2253 O O . ARG A 1 313 ? 28.337 -40.256 -19.515 1.00 36.23 313 ARG A O 1
ATOM 2261 N N . LYS A 1 314 ? 29.232 -40.729 -21.536 1.00 36.48 314 LYS A N 1
ATOM 2262 C CA . LYS A 1 314 ? 29.476 -42.139 -21.244 1.00 36.53 314 LYS A CA 1
ATOM 2263 C C . LYS A 1 314 ? 30.962 -42.376 -21.009 1.00 36.25 314 LYS A C 1
ATOM 2264 O O . LYS A 1 314 ? 31.804 -41.772 -21.676 1.00 36.42 314 LYS A O 1
ATOM 2270 N N . GLN A 1 315 ? 31.267 -43.266 -20.065 1.00 35.71 315 GLN A N 1
ATOM 2271 C CA . GLN A 1 315 ? 32.630 -43.678 -19.750 1.00 35.18 315 GLN A CA 1
ATOM 2272 C C . GLN A 1 315 ? 32.583 -45.120 -19.247 1.00 35.21 315 GLN A C 1
ATOM 2273 O O . GLN A 1 315 ? 31.693 -45.484 -18.472 1.00 35.27 315 GLN A O 1
ATOM 2279 N N . PHE A 1 316 ? 33.523 -45.947 -19.705 1.00 35.04 316 PHE A N 1
ATOM 2280 C CA . PHE A 1 316 ? 33.498 -47.394 -19.441 1.00 34.74 316 PHE A CA 1
ATOM 2281 C C . PHE A 1 316 ? 32.188 -48.037 -19.901 1.00 34.70 316 PHE A C 1
ATOM 2282 O O . PHE A 1 316 ? 31.708 -49.005 -19.299 1.00 35.11 316 PHE A O 1
ATOM 2290 N N . GLY A 1 317 ? 31.606 -47.487 -20.962 1.00 34.38 317 GLY A N 1
ATOM 2291 C CA . GLY A 1 317 ? 30.356 -48.004 -21.513 1.00 33.65 317 GLY A CA 1
ATOM 2292 C C . GLY A 1 317 ? 29.116 -47.756 -20.676 1.00 33.10 317 GLY A C 1
ATOM 2293 O O . GLY A 1 317 ? 28.142 -48.490 -20.792 1.00 33.33 317 GLY A O 1
ATOM 2294 N N . ALA A 1 318 ? 29.147 -46.722 -19.838 1.00 32.57 318 ALA A N 1
ATOM 2295 C CA . ALA A 1 318 ? 27.985 -46.321 -19.041 1.00 32.08 318 ALA A CA 1
ATOM 2296 C C . ALA A 1 318 ? 27.929 -44.803 -18.837 1.00 31.84 318 ALA A C 1
ATOM 2297 O O . ALA A 1 318 ? 28.959 -44.125 -18.888 1.00 31.63 318 ALA A O 1
ATOM 2299 N N . PRO A 1 319 ? 26.723 -44.262 -18.592 1.00 31.53 319 PRO A N 1
ATOM 2300 C CA . PRO A 1 319 ? 26.666 -42.842 -18.281 1.00 31.28 319 PRO A CA 1
ATOM 2301 C C . PRO A 1 319 ? 27.427 -42.569 -16.994 1.00 31.01 319 PRO A C 1
ATOM 2302 O O . PRO A 1 319 ? 27.443 -43.414 -16.096 1.00 30.61 319 PRO A O 1
ATOM 2306 N N . LEU A 1 320 ? 28.057 -41.399 -16.911 1.00 30.95 320 LEU A N 1
ATOM 2307 C CA . LEU A 1 320 ? 28.801 -41.014 -15.713 1.00 30.70 320 LEU A CA 1
ATOM 2308 C C . LEU A 1 320 ? 27.906 -41.023 -14.466 1.00 30.77 320 LEU A C 1
ATOM 2309 O O . LEU A 1 320 ? 28.403 -41.104 -13.348 1.00 30.66 320 LEU A O 1
ATOM 2314 N N . ALA A 1 321 ? 26.590 -40.963 -14.677 1.00 30.74 321 ALA A N 1
ATOM 2315 C CA . ALA A 1 321 ? 25.605 -40.938 -13.594 1.00 30.66 321 ALA A CA 1
ATOM 2316 C C . ALA A 1 321 ? 25.443 -42.302 -12.951 1.00 30.67 321 ALA A C 1
ATOM 2317 O O . ALA A 1 321 ? 24.851 -42.413 -11.882 1.00 30.63 321 ALA A O 1
ATOM 2319 N N . ALA A 1 322 ? 25.963 -43.336 -13.611 1.00 30.97 322 ALA A N 1
ATOM 2320 C CA . ALA A 1 322 ? 25.793 -44.718 -13.154 1.00 31.13 322 ALA A CA 1
ATOM 2321 C C . ALA A 1 322 ? 26.741 -45.103 -12.013 1.00 31.36 322 ALA A C 1
ATOM 2322 O O . ALA A 1 322 ? 26.496 -46.085 -11.306 1.00 31.51 322 ALA A O 1
ATOM 2324 N N . PHE A 1 323 ? 27.798 -44.314 -11.821 1.00 31.41 323 PHE A N 1
ATOM 2325 C CA . PHE A 1 323 ? 28.861 -44.650 -10.877 1.00 31.81 323 PHE A CA 1
ATOM 2326 C C . PHE A 1 323 ? 28.605 -44.123 -9.470 1.00 32.08 323 PHE A C 1
ATOM 2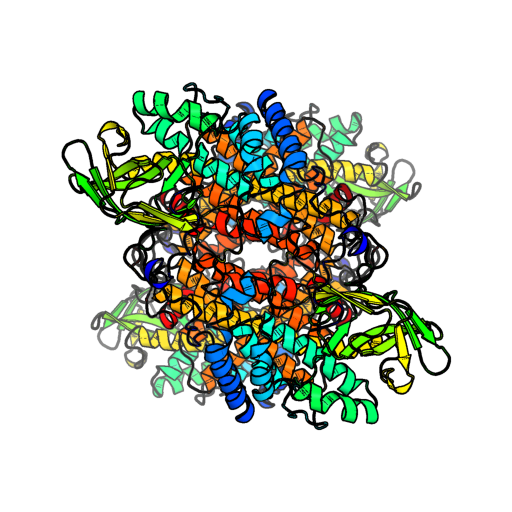327 O O . PHE A 1 323 ? 28.281 -42.953 -9.295 1.00 32.35 323 PHE A O 1
ATOM 2335 N N . GLN A 1 324 ? 28.777 -44.993 -8.474 1.00 32.34 324 GLN A N 1
ATOM 2336 C CA . GLN A 1 324 ? 28.569 -44.652 -7.060 1.00 32.55 324 GLN A CA 1
ATOM 2337 C C . GLN A 1 324 ? 29.176 -43.323 -6.655 1.00 32.61 324 GLN A C 1
ATOM 2338 O O . GLN A 1 324 ? 28.512 -42.479 -6.045 1.00 32.42 324 GLN A O 1
ATOM 2344 N N . LEU A 1 325 ? 30.451 -43.158 -6.985 1.00 32.80 325 LEU A N 1
ATOM 2345 C CA . LEU A 1 325 ? 31.185 -41.964 -6.627 1.00 32.96 325 LEU A CA 1
ATOM 2346 C C . LEU A 1 325 ? 30.476 -40.727 -7.182 1.00 33.35 325 LEU A C 1
ATOM 2347 O O . LEU A 1 325 ? 30.291 -39.741 -6.470 1.00 33.45 325 LEU A O 1
ATOM 2352 N N . ASN A 1 326 ? 30.034 -40.803 -8.433 1.00 33.65 326 ASN A N 1
ATOM 2353 C CA . ASN A 1 326 ? 29.359 -39.673 -9.069 1.00 33.81 326 ASN A CA 1
ATOM 2354 C C . ASN A 1 326 ? 27.971 -39.382 -8.510 1.00 33.98 326 ASN A C 1
ATOM 2355 O O . ASN A 1 326 ? 27.605 -38.220 -8.314 1.00 34.22 326 ASN A O 1
ATOM 2360 N N . GLN A 1 327 ? 27.210 -40.438 -8.246 1.00 34.25 327 GLN A N 1
ATOM 2361 C CA . GLN A 1 327 ? 25.888 -40.313 -7.644 1.00 34.49 327 GLN A CA 1
ATOM 2362 C C . GLN A 1 327 ? 25.945 -39.657 -6.271 1.00 34.85 327 GLN A C 1
ATOM 2363 O O . GLN A 1 327 ? 25.072 -38.861 -5.930 1.00 35.19 327 GLN A O 1
ATOM 2369 N N . GLN A 1 328 ? 26.970 -39.982 -5.486 1.00 35.18 328 GLN A N 1
ATOM 2370 C CA . GLN A 1 328 ? 27.128 -39.382 -4.161 1.00 35.53 328 GLN A CA 1
ATOM 2371 C C . GLN A 1 328 ? 27.383 -37.873 -4.241 1.00 35.42 328 GLN A C 1
ATOM 2372 O O . GLN A 1 328 ? 26.704 -37.085 -3.574 1.00 35.30 328 GLN A O 1
ATOM 2378 N N . LYS A 1 329 ? 28.371 -37.489 -5.049 1.00 35.10 329 LYS A N 1
ATOM 2379 C CA . LYS A 1 329 ? 28.653 -36.093 -5.328 1.00 34.94 329 LYS A CA 1
ATOM 2380 C C . LYS A 1 329 ? 27.396 -35.347 -5.800 1.00 34.84 329 LYS A C 1
ATOM 2381 O O . LYS A 1 329 ? 27.095 -34.248 -5.317 1.00 34.56 329 LYS A O 1
ATOM 2387 N N . LEU A 1 330 ? 26.667 -35.943 -6.745 1.00 34.55 330 LEU A N 1
ATOM 2388 C CA . LEU A 1 330 ? 25.476 -35.303 -7.297 1.00 34.27 330 LEU A CA 1
ATOM 2389 C C . LEU A 1 330 ? 24.390 -35.149 -6.229 1.00 34.21 330 LEU A C 1
ATOM 2390 O O . LEU A 1 330 ? 23.689 -34.139 -6.192 1.00 34.28 330 LEU A O 1
ATOM 2395 N N . VAL A 1 331 ? 24.272 -36.145 -5.353 1.00 34.07 331 VAL A N 1
ATOM 2396 C CA . VAL A 1 331 ? 23.239 -36.144 -4.311 1.00 33.75 331 VAL A CA 1
ATOM 2397 C C . VAL A 1 331 ? 23.575 -35.169 -3.177 1.00 33.41 331 VAL A C 1
ATOM 2398 O O . VAL A 1 331 ? 22.689 -34.561 -2.596 1.00 33.02 331 VAL A O 1
ATOM 2402 N N . GLN A 1 332 ? 24.863 -35.015 -2.893 1.00 33.54 332 GLN A N 1
ATOM 2403 C CA . GLN A 1 332 ? 25.349 -34.019 -1.948 1.00 33.80 332 GLN A CA 1
ATOM 2404 C C . GLN A 1 332 ? 25.007 -32.610 -2.412 1.00 33.96 332 GLN A C 1
ATOM 2405 O O . GLN A 1 332 ? 24.544 -31.788 -1.624 1.00 33.87 332 GLN A O 1
ATOM 2411 N N . MET A 1 333 ? 25.235 -32.343 -3.695 1.00 34.33 333 MET A N 1
ATOM 2412 C CA . MET A 1 333 ? 24.843 -31.081 -4.318 1.00 34.77 333 MET A CA 1
ATOM 2413 C C . MET A 1 333 ? 23.346 -30.854 -4.192 1.00 34.74 333 MET A C 1
ATOM 2414 O O . MET A 1 333 ? 22.916 -29.807 -3.733 1.00 35.24 333 MET A O 1
ATOM 2419 N N . LEU A 1 334 ? 22.552 -31.844 -4.580 1.00 34.72 334 LEU A N 1
ATOM 2420 C CA . LEU A 1 334 ? 21.104 -31.733 -4.498 1.00 34.65 334 LEU A CA 1
ATOM 2421 C C . LEU A 1 334 ? 20.633 -31.303 -3.107 1.00 34.72 334 LEU A C 1
ATOM 2422 O O . LEU A 1 334 ? 19.900 -30.327 -2.969 1.00 34.92 334 LEU A O 1
ATOM 2427 N N . GLY A 1 335 ? 21.070 -32.034 -2.084 1.00 34.80 335 GLY A N 1
ATOM 2428 C CA . GLY A 1 335 ? 20.754 -31.727 -0.689 1.00 34.51 335 GLY A CA 1
ATOM 2429 C C . GLY A 1 335 ? 21.133 -30.312 -0.314 1.00 34.24 335 GLY A C 1
ATOM 2430 O O . GLY A 1 335 ? 20.278 -29.530 0.091 1.00 34.69 335 GLY A O 1
ATOM 2431 N N . ASN A 1 336 ? 22.413 -29.984 -0.462 1.00 33.84 336 ASN A N 1
ATOM 2432 C CA . ASN A 1 336 ? 22.903 -28.615 -0.301 1.00 33.38 336 ASN A CA 1
ATOM 2433 C C . ASN A 1 336 ? 21.952 -27.586 -0.912 1.00 32.98 336 ASN A C 1
ATOM 2434 O O . ASN A 1 336 ? 21.595 -26.603 -0.273 1.00 32.80 336 ASN A O 1
ATOM 2439 N N . VAL A 1 337 ? 21.532 -27.845 -2.147 1.00 32.74 337 VAL A N 1
ATOM 2440 C CA . VAL A 1 337 ? 20.697 -26.919 -2.915 1.00 32.47 337 VAL A CA 1
ATOM 2441 C C . VAL A 1 337 ? 19.330 -26.725 -2.258 1.00 32.48 337 VAL A C 1
ATOM 2442 O O . VAL A 1 337 ? 18.864 -25.589 -2.106 1.00 32.33 337 VAL A O 1
ATOM 2446 N N . GLN A 1 338 ? 18.706 -27.826 -1.845 1.00 32.43 338 GLN A N 1
ATOM 2447 C CA . GLN A 1 338 ? 17.398 -27.742 -1.205 1.00 32.53 338 GLN A CA 1
ATOM 2448 C C . GLN A 1 338 ? 17.508 -26.907 0.067 1.00 32.47 338 GLN A C 1
ATOM 2449 O O . GLN A 1 338 ? 16.704 -26.005 0.289 1.00 32.58 338 GLN A O 1
ATOM 2455 N N . ALA A 1 339 ? 18.523 -27.202 0.877 1.00 32.49 339 ALA A N 1
ATOM 2456 C CA . ALA A 1 339 ? 18.757 -26.498 2.135 1.00 32.75 339 ALA A CA 1
ATOM 2457 C C . ALA A 1 339 ? 19.040 -25.007 1.935 1.00 32.93 339 ALA A C 1
ATOM 2458 O O . ALA A 1 339 ? 18.633 -24.175 2.757 1.00 32.96 339 ALA A O 1
ATOM 2460 N N . MET A 1 340 ? 19.727 -24.680 0.840 1.00 32.85 340 MET A N 1
ATOM 2461 C CA . MET A 1 340 ? 20.112 -23.307 0.549 1.00 33.07 340 MET A CA 1
ATOM 2462 C C . MET A 1 340 ? 18.906 -22.449 0.190 1.00 33.08 340 MET A C 1
ATOM 2463 O O . MET A 1 340 ? 18.783 -21.314 0.658 1.00 33.10 340 MET A O 1
ATOM 2468 N N . PHE A 1 341 ? 18.024 -23.005 -0.643 1.00 33.04 341 PHE A N 1
ATOM 2469 C CA . PHE A 1 341 ? 16.778 -22.355 -1.028 1.00 32.63 341 PHE A CA 1
ATOM 2470 C C . PHE A 1 341 ? 15.954 -22.099 0.225 1.00 32.48 341 PHE A C 1
ATOM 2471 O O . PHE A 1 341 ? 15.535 -20.967 0.478 1.00 32.49 341 PHE A O 1
ATOM 2479 N N . LEU A 1 342 ? 15.747 -23.151 1.016 1.00 32.18 342 LEU A N 1
ATOM 2480 C CA . LEU A 1 342 ? 14.918 -23.070 2.218 1.00 32.09 342 LEU A CA 1
ATOM 2481 C C . LEU A 1 342 ? 15.428 -22.024 3.194 1.00 31.99 342 LEU A C 1
ATOM 2482 O O . LEU A 1 342 ? 14.650 -21.303 3.823 1.00 31.97 342 LEU A O 1
ATOM 2487 N N . MET A 1 343 ? 16.747 -21.946 3.289 1.00 31.96 343 MET A N 1
ATOM 2488 C CA . MET A 1 343 ? 17.431 -20.971 4.111 1.00 31.83 343 MET A CA 1
ATOM 2489 C C . MET A 1 343 ? 17.149 -19.544 3.629 1.00 31.57 343 MET A C 1
ATOM 2490 O O . MET A 1 343 ? 16.778 -18.683 4.421 1.00 31.69 343 MET A O 1
ATOM 2495 N N . GLY A 1 344 ? 17.309 -19.308 2.327 1.00 31.44 344 GLY A N 1
ATOM 2496 C CA . GLY A 1 344 ? 17.045 -18.000 1.724 1.00 31.00 344 GLY A CA 1
ATOM 2497 C C . GLY A 1 344 ? 15.580 -17.617 1.798 1.00 30.86 344 GLY A C 1
ATOM 2498 O O . GLY A 1 344 ? 15.238 -16.465 2.072 1.00 30.82 344 GLY A O 1
ATOM 2499 N N . TRP A 1 345 ? 14.717 -18.596 1.553 1.00 30.54 345 TRP A N 1
ATOM 2500 C CA . TRP A 1 345 ? 13.280 -18.410 1.626 1.00 30.35 345 TRP A CA 1
ATOM 2501 C C . TRP A 1 345 ? 12.820 -17.959 3.013 1.00 30.44 345 TRP A C 1
ATOM 2502 O O . TRP A 1 345 ? 11.975 -17.067 3.132 1.00 30.69 345 TRP A O 1
ATOM 2513 N N . ARG A 1 346 ? 13.363 -18.578 4.059 1.00 30.36 346 ARG A N 1
ATOM 2514 C CA . ARG A 1 346 ? 13.001 -18.207 5.423 1.00 30.25 346 ARG A CA 1
ATOM 2515 C C . ARG A 1 346 ? 13.550 -16.829 5.724 1.00 30.34 346 ARG A C 1
ATOM 2516 O O . ARG A 1 346 ? 12.940 -16.053 6.452 1.00 30.41 346 ARG A O 1
ATOM 2524 N N . LEU A 1 347 ? 14.704 -16.529 5.142 1.00 30.49 347 LEU A N 1
ATOM 2525 C CA . LEU A 1 347 ? 15.305 -15.208 5.262 1.00 30.69 347 LEU A CA 1
ATOM 2526 C C . LEU A 1 347 ? 14.447 -14.109 4.621 1.00 30.88 347 LEU A C 1
ATOM 2527 O O . LEU A 1 347 ? 14.406 -12.993 5.120 1.00 31.00 347 LEU A O 1
ATOM 2532 N N . CYS A 1 348 ? 13.762 -14.432 3.529 1.00 31.21 348 CYS A N 1
ATOM 2533 C CA . CYS A 1 348 ? 12.805 -13.514 2.926 1.00 31.81 348 CYS A CA 1
ATOM 2534 C C . CYS A 1 348 ? 11.580 -13.335 3.808 1.00 32.16 348 CYS A C 1
ATOM 2535 O O . CYS A 1 348 ? 11.066 -12.225 3.934 1.00 32.27 348 CYS A O 1
ATOM 2538 N N . LYS A 1 349 ? 11.113 -14.430 4.408 1.00 32.80 349 LYS A N 1
ATOM 2539 C CA . LYS A 1 349 ? 9.911 -14.413 5.252 1.00 33.35 349 LYS A CA 1
ATOM 2540 C C . LYS A 1 349 ? 10.124 -13.648 6.553 1.00 33.62 349 LYS A C 1
ATOM 2541 O O . LYS A 1 349 ? 9.197 -13.015 7.068 1.00 33.79 349 LYS A O 1
ATOM 2547 N N . LEU A 1 350 ? 11.348 -13.708 7.075 1.00 34.01 350 LEU A N 1
ATOM 2548 C CA . LEU A 1 350 ? 11.734 -12.914 8.233 1.00 34.32 350 LEU A CA 1
ATOM 2549 C C . LEU A 1 350 ? 11.737 -11.432 7.883 1.00 34.82 350 LEU A C 1
ATOM 2550 O O . LEU A 1 350 ? 11.342 -10.597 8.703 1.00 35.01 350 LEU A O 1
ATOM 2555 N N . TYR A 1 351 ? 12.172 -11.107 6.666 1.00 35.33 351 TYR A N 1
ATOM 2556 C CA . TYR A 1 351 ? 12.149 -9.725 6.208 1.00 35.82 351 TYR A CA 1
ATOM 2557 C C . TYR A 1 351 ? 10.729 -9.226 5.978 1.00 36.30 351 TYR A C 1
ATOM 2558 O O . TYR A 1 351 ? 10.378 -8.139 6.436 1.00 36.40 351 TYR A O 1
ATOM 2567 N N . GLU A 1 352 ? 9.924 -10.020 5.271 1.00 36.95 352 GLU A N 1
ATOM 2568 C CA . GLU A 1 352 ? 8.527 -9.675 4.971 1.00 37.73 352 GLU A CA 1
ATOM 2569 C C . GLU A 1 352 ? 7.721 -9.307 6.216 1.00 37.58 352 GLU A C 1
ATOM 2570 O O . GLU A 1 352 ? 6.803 -8.492 6.149 1.00 37.59 352 GLU A O 1
ATOM 2576 N N . THR A 1 353 ? 8.066 -9.921 7.343 1.00 37.64 353 THR A N 1
ATOM 2577 C CA . THR A 1 353 ? 7.298 -9.762 8.571 1.00 37.69 353 THR A CA 1
ATOM 2578 C C . THR A 1 353 ? 7.955 -8.792 9.559 1.00 37.58 353 THR A C 1
ATOM 2579 O O . THR A 1 353 ? 7.492 -8.641 10.692 1.00 37.71 353 THR A O 1
ATOM 2583 N N . GLY A 1 354 ? 9.024 -8.131 9.116 1.00 37.47 354 GLY A N 1
ATOM 2584 C CA . GLY A 1 354 ? 9.666 -7.050 9.881 1.00 37.33 354 GLY A CA 1
ATOM 2585 C C . GLY A 1 354 ? 10.377 -7.464 11.160 1.00 37.16 354 GLY A C 1
ATOM 2586 O O . GLY A 1 354 ? 10.521 -6.668 12.087 1.00 37.04 354 GLY A O 1
ATOM 2587 N N . GLN A 1 355 ? 10.836 -8.709 11.207 1.00 36.99 355 GLN A N 1
ATOM 2588 C CA . GLN A 1 355 ? 11.495 -9.232 12.399 1.00 36.78 355 GLN A CA 1
ATOM 2589 C C . GLN A 1 355 ? 12.945 -9.660 12.128 1.00 36.34 355 GLN A C 1
ATOM 2590 O O . GLN A 1 355 ? 13.578 -10.296 12.975 1.00 36.56 355 GLN A O 1
ATOM 2596 N N . MET A 1 356 ? 13.472 -9.295 10.961 1.00 35.57 356 MET A N 1
ATOM 2597 C CA . MET A 1 356 ? 14.836 -9.670 10.601 1.00 34.95 356 MET A CA 1
ATOM 2598 C C . MET A 1 356 ? 15.903 -8.804 11.280 1.00 34.59 356 MET A C 1
ATOM 2599 O O . MET A 1 356 ? 15.944 -7.589 11.091 1.00 34.64 356 MET A O 1
ATOM 2604 N N . THR A 1 357 ? 16.758 -9.447 12.072 1.00 33.99 357 THR A N 1
ATOM 2605 C CA . THR A 1 357 ? 17.922 -8.795 12.665 1.00 33.37 357 THR A CA 1
ATOM 2606 C C . THR A 1 357 ? 19.081 -8.886 11.675 1.00 32.91 357 THR A C 1
ATOM 2607 O O . THR A 1 357 ? 19.030 -9.698 10.758 1.00 32.83 357 THR A O 1
ATOM 2611 N N . PRO A 1 358 ? 20.118 -8.044 11.840 1.00 32.54 358 PRO A N 1
ATOM 2612 C CA . PRO A 1 358 ? 21.278 -8.141 10.957 1.00 32.30 358 PRO A CA 1
ATOM 2613 C C . PRO A 1 358 ? 21.995 -9.490 11.054 1.00 32.15 358 PRO A C 1
ATOM 2614 O O . PRO A 1 358 ? 22.509 -9.988 10.044 1.00 32.17 358 PRO A O 1
ATOM 2618 N N . GLY A 1 359 ? 22.020 -10.076 12.249 1.00 31.73 359 GLY A N 1
ATOM 2619 C CA . GLY A 1 359 ? 22.704 -11.350 12.460 1.00 31.50 359 GLY A CA 1
ATOM 2620 C C . GLY A 1 359 ? 22.070 -12.463 11.651 1.00 31.33 359 GLY A C 1
ATOM 2621 O O . GLY A 1 359 ? 22.768 -13.315 11.089 1.00 31.08 359 GLY A O 1
ATOM 2622 N N . GLN A 1 360 ? 20.738 -12.440 11.599 1.00 31.26 360 GLN A N 1
ATOM 2623 C CA . GLN A 1 360 ? 19.960 -13.379 10.805 1.00 31.17 360 GLN A CA 1
ATOM 2624 C C . GLN A 1 360 ? 20.300 -13.242 9.332 1.00 31.28 360 GLN A C 1
ATOM 2625 O O . GLN A 1 360 ? 20.472 -14.246 8.633 1.00 31.59 360 GLN A O 1
ATOM 2631 N N . ALA A 1 361 ? 20.405 -11.998 8.871 1.00 31.11 361 ALA A N 1
ATOM 2632 C CA . ALA A 1 361 ? 20.755 -11.716 7.489 1.00 31.16 361 ALA A CA 1
ATOM 2633 C C . ALA A 1 361 ? 22.178 -12.179 7.184 1.00 31.39 361 ALA A C 1
ATOM 2634 O O . ALA A 1 361 ? 22.447 -12.680 6.095 1.00 31.43 361 ALA A O 1
ATOM 2636 N N . SER A 1 362 ? 23.077 -12.017 8.155 1.00 31.69 362 SER A N 1
ATOM 2637 C CA . SER A 1 362 ? 24.473 -12.420 8.005 1.00 31.94 362 SER A CA 1
ATOM 2638 C C . SER A 1 362 ? 24.652 -13.927 8.028 1.00 32.24 362 SER A C 1
ATOM 2639 O O . SER A 1 362 ? 25.394 -14.478 7.207 1.00 32.44 362 SER A O 1
ATOM 2642 N N . LEU A 1 363 ? 23.988 -14.589 8.973 1.00 32.33 363 LEU A N 1
ATOM 2643 C CA . LEU A 1 363 ? 24.030 -16.042 9.036 1.00 32.39 363 LEU A CA 1
ATOM 2644 C C . LEU A 1 363 ? 23.646 -16.623 7.682 1.00 32.49 363 LEU A C 1
ATOM 2645 O O . LEU A 1 363 ? 24.384 -17.440 7.125 1.00 32.80 363 LEU A O 1
ATOM 2650 N N . GLY A 1 364 ? 22.511 -16.179 7.148 1.00 32.32 364 GLY A N 1
ATOM 2651 C CA . GLY A 1 364 ? 22.040 -16.628 5.842 1.00 32.50 364 GLY A CA 1
ATOM 2652 C C . GLY A 1 364 ? 23.095 -16.517 4.757 1.00 32.66 364 GLY A C 1
ATOM 2653 O O . GLY A 1 364 ? 23.475 -17.518 4.149 1.00 32.65 364 GLY A O 1
ATOM 2654 N N . LYS A 1 365 ? 23.576 -15.298 4.530 1.00 32.83 365 LYS A N 1
ATOM 2655 C CA . LYS A 1 365 ? 24.592 -15.032 3.508 1.00 33.01 365 LYS A CA 1
ATOM 2656 C C . LYS A 1 365 ? 25.888 -15.820 3.746 1.00 33.12 365 LYS A C 1
ATOM 2657 O O . LYS A 1 365 ? 26.505 -16.287 2.802 1.00 32.95 365 LYS A O 1
ATOM 2663 N N . ALA A 1 366 ? 26.292 -15.972 5.003 1.00 33.53 366 ALA A N 1
ATOM 2664 C CA . ALA A 1 366 ? 27.478 -16.768 5.317 1.00 33.89 366 ALA A CA 1
ATOM 2665 C C . ALA A 1 366 ? 27.237 -18.253 5.026 1.00 34.18 366 ALA A C 1
ATOM 2666 O O . ALA A 1 366 ? 27.954 -18.852 4.216 1.00 34.13 366 ALA A O 1
ATOM 2668 N N . TRP A 1 367 ? 26.217 -18.829 5.665 1.00 34.46 367 TRP A N 1
ATOM 2669 C CA . TRP A 1 367 ? 25.938 -20.255 5.533 1.00 34.89 367 TRP A CA 1
ATOM 2670 C C . TRP A 1 367 ? 25.699 -20.651 4.075 1.00 35.01 367 TRP A C 1
ATOM 2671 O O . TRP A 1 367 ? 26.437 -21.474 3.536 1.00 35.43 367 TRP A O 1
ATOM 2682 N N . ILE A 1 368 ? 24.691 -20.046 3.445 1.00 35.04 368 ILE A N 1
ATOM 2683 C CA . ILE A 1 368 ? 24.357 -20.300 2.035 1.00 34.86 368 ILE A CA 1
ATOM 2684 C C . ILE A 1 368 ? 25.589 -20.164 1.149 1.00 34.93 368 ILE A C 1
ATOM 2685 O O . ILE A 1 368 ? 25.875 -21.037 0.336 1.00 34.85 368 ILE A O 1
ATOM 2690 N N . SER A 1 369 ? 26.311 -19.063 1.333 1.00 35.20 369 SER A N 1
ATOM 2691 C CA . SER A 1 369 ? 27.523 -18.756 0.587 1.00 35.54 369 SER A CA 1
ATOM 2692 C C . SER A 1 369 ? 28.531 -19.897 0.659 1.00 35.61 369 SER A C 1
ATOM 2693 O O . SER A 1 369 ? 29.071 -20.321 -0.361 1.00 35.67 369 SER A O 1
ATOM 2696 N N . SER A 1 370 ? 28.761 -20.387 1.874 1.00 35.86 370 SER A N 1
ATOM 2697 C CA . SER A 1 370 ? 29.688 -21.479 2.136 1.00 35.89 370 SER A CA 1
ATOM 2698 C C . SER A 1 370 ? 29.253 -22.771 1.457 1.00 35.97 370 SER A C 1
ATOM 2699 O O . SER A 1 370 ? 30.054 -23.396 0.765 1.00 36.18 370 SER A O 1
ATOM 2702 N N . LYS A 1 371 ? 27.994 -23.168 1.637 1.00 35.86 371 LYS A N 1
ATOM 2703 C CA . LYS A 1 371 ? 27.507 -24.417 1.039 1.00 35.93 371 LYS A CA 1
ATOM 2704 C C . LYS A 1 371 ? 27.551 -24.383 -0.487 1.00 35.79 371 LYS A C 1
ATOM 2705 O O . LYS A 1 371 ? 27.732 -25.420 -1.129 1.00 35.93 371 LYS A O 1
ATOM 2711 N N . ALA A 1 372 ? 27.402 -23.194 -1.064 1.00 35.47 372 ALA A N 1
ATOM 2712 C CA . ALA A 1 372 ? 27.593 -23.026 -2.492 1.00 35.32 372 ALA A CA 1
ATOM 2713 C C . ALA A 1 372 ? 29.040 -23.334 -2.871 1.00 35.53 372 ALA A C 1
ATOM 2714 O O . ALA A 1 372 ? 29.273 -24.084 -3.819 1.00 35.34 372 ALA A O 1
ATOM 2716 N N . ARG A 1 373 ? 30.004 -22.785 -2.124 1.00 35.77 373 ARG A N 1
ATOM 2717 C CA . ARG A 1 373 ? 31.423 -23.055 -2.399 1.00 36.32 373 ARG A CA 1
ATOM 2718 C C . ARG A 1 373 ? 31.679 -24.551 -2.449 1.00 36.66 373 ARG A C 1
ATOM 2719 O O . ARG A 1 373 ? 32.375 -25.045 -3.335 1.00 36.68 373 ARG A O 1
ATOM 2727 N N . GLU A 1 374 ? 31.093 -25.263 -1.494 1.00 37.13 374 GLU A N 1
ATOM 2728 C CA . GLU A 1 374 ? 31.181 -26.714 -1.440 1.00 37.98 374 GLU A CA 1
ATOM 2729 C C . GLU A 1 374 ? 30.510 -27.363 -2.660 1.00 37.32 374 GLU A C 1
ATOM 2730 O O . GLU A 1 374 ? 31.074 -28.274 -3.267 1.00 37.36 374 GLU A O 1
ATOM 2736 N N . THR A 1 375 ? 29.323 -26.876 -3.023 1.00 36.85 375 THR A N 1
ATOM 2737 C CA . THR A 1 375 ? 28.564 -27.438 -4.139 1.00 36.33 375 THR A CA 1
ATOM 2738 C C . THR A 1 375 ? 29.310 -27.271 -5.466 1.00 36.37 375 THR A C 1
ATOM 2739 O O . THR A 1 375 ? 29.469 -28.234 -6.216 1.00 36.42 375 THR A O 1
ATOM 2743 N N . ALA A 1 376 ? 29.770 -26.050 -5.737 1.00 36.29 376 ALA A N 1
ATOM 2744 C CA . ALA A 1 376 ? 30.518 -25.745 -6.952 1.00 36.30 376 ALA A CA 1
ATOM 2745 C C . ALA A 1 376 ? 31.756 -26.620 -7.076 1.00 36.36 376 ALA A C 1
ATOM 2746 O O . ALA A 1 376 ? 32.068 -27.113 -8.157 1.00 36.57 376 ALA A O 1
ATOM 2748 N N . SER A 1 377 ? 32.451 -26.816 -5.962 1.00 36.40 377 SER A N 1
ATOM 2749 C CA . SER A 1 377 ? 33.641 -27.650 -5.937 1.00 36.56 377 SER A CA 1
ATOM 2750 C C . SER A 1 377 ? 33.329 -29.062 -6.423 1.00 36.67 377 SER A C 1
ATOM 2751 O O . SER A 1 377 ? 34.061 -29.621 -7.241 1.00 36.87 377 SER A O 1
ATOM 2754 N N . LEU A 1 378 ? 32.237 -29.630 -5.912 1.00 36.57 378 LEU A N 1
ATOM 2755 C CA . LEU A 1 378 ? 31.796 -30.959 -6.313 1.00 36.39 378 LEU A CA 1
ATOM 2756 C C . LEU A 1 378 ? 31.372 -30.976 -7.775 1.00 36.66 378 LEU A C 1
ATOM 2757 O O . LEU A 1 378 ? 31.739 -31.888 -8.521 1.00 36.89 378 LEU A O 1
ATOM 2762 N N . GLY A 1 379 ? 30.600 -29.965 -8.175 1.00 36.61 379 GLY A N 1
ATOM 2763 C CA . GLY A 1 379 ? 30.127 -29.852 -9.547 1.00 36.34 379 GLY A CA 1
ATOM 2764 C C . GLY A 1 379 ? 31.277 -29.812 -10.529 1.00 36.22 379 GLY A C 1
ATOM 2765 O O . GLY A 1 379 ? 31.252 -30.473 -11.562 1.00 35.87 379 GLY A O 1
ATOM 2766 N N . ARG A 1 380 ? 32.298 -29.035 -10.186 1.00 36.52 380 ARG A N 1
ATOM 2767 C CA . ARG A 1 380 ? 33.442 -28.834 -11.062 1.00 36.61 380 ARG A CA 1
ATOM 2768 C C . ARG A 1 380 ? 34.231 -30.120 -11.293 1.00 36.67 380 ARG A C 1
ATOM 2769 O O . ARG A 1 380 ? 34.645 -30.384 -12.420 1.00 36.69 380 ARG A O 1
ATOM 2777 N N . GLU A 1 381 ? 34.425 -30.920 -10.246 1.00 36.74 381 GLU A N 1
ATOM 2778 C CA . GLU A 1 381 ? 35.157 -32.182 -10.406 1.00 37.41 381 GLU A CA 1
ATOM 2779 C C . GLU A 1 381 ? 34.313 -33.295 -11.059 1.00 36.59 381 GLU A C 1
ATOM 2780 O O . GLU A 1 381 ? 34.859 -34.248 -11.613 1.00 36.62 381 GLU A O 1
ATOM 2786 N N . LEU A 1 382 ? 32.993 -33.147 -11.016 1.00 36.03 382 LEU A N 1
ATOM 2787 C CA . LEU A 1 382 ? 32.075 -34.085 -11.670 1.00 35.46 382 LEU A CA 1
ATOM 2788 C C . LEU A 1 382 ? 32.168 -34.105 -13.204 1.00 34.89 382 LEU A C 1
ATOM 2789 O O . LEU A 1 382 ? 31.852 -35.122 -13.831 1.00 34.51 382 LEU A O 1
ATOM 2794 N N . LEU A 1 383 ? 32.595 -32.989 -13.797 1.00 34.28 383 LEU A N 1
ATOM 2795 C CA . LEU A 1 383 ? 32.693 -32.880 -15.254 1.00 33.76 383 LEU A CA 1
ATOM 2796 C C . LEU A 1 383 ? 34.076 -33.259 -15.795 1.00 33.69 383 LEU A C 1
ATOM 2797 O O . LEU A 1 383 ? 34.291 -33.261 -17.008 1.00 33.66 383 LEU A O 1
ATOM 2802 N N . GLY A 1 384 ? 35.008 -33.579 -14.902 1.00 33.52 384 GLY A N 1
ATOM 2803 C CA . GLY A 1 384 ? 36.366 -33.922 -15.314 1.00 33.43 384 GLY A CA 1
ATOM 2804 C C . GLY A 1 384 ? 37.006 -32.758 -16.046 1.00 33.40 384 GLY A C 1
ATOM 2805 O O . GLY A 1 384 ? 36.874 -31.602 -15.624 1.00 33.52 384 GLY A O 1
ATOM 2806 N N . GLY A 1 385 ? 37.683 -33.058 -17.150 1.00 32.96 385 GLY A N 1
ATOM 2807 C CA . GLY A 1 385 ? 38.312 -32.027 -17.960 1.00 32.95 385 GLY A CA 1
ATOM 2808 C C . GLY A 1 385 ? 37.406 -30.842 -18.233 1.00 32.92 385 GLY A C 1
ATOM 2809 O O . GLY A 1 385 ? 37.738 -29.710 -17.885 1.00 32.88 385 GLY A O 1
ATOM 2810 N N . ASN A 1 386 ? 36.256 -31.113 -18.847 1.00 33.17 386 ASN A N 1
ATOM 2811 C CA . ASN A 1 386 ? 35.319 -30.078 -19.283 1.00 33.32 386 ASN A CA 1
ATOM 2812 C C . ASN A 1 386 ? 34.802 -29.177 -18.175 1.00 33.52 386 ASN A C 1
ATOM 2813 O O . ASN A 1 386 ? 34.253 -28.104 -18.446 1.00 33.44 386 ASN A O 1
ATOM 2818 N N . GLY A 1 387 ? 34.991 -29.613 -16.931 1.00 33.66 387 GLY A N 1
ATOM 2819 C CA . GLY A 1 387 ? 34.655 -28.806 -15.762 1.00 33.55 387 GLY A CA 1
ATOM 2820 C C . GLY A 1 387 ? 35.480 -27.539 -15.593 1.00 33.50 387 GLY A C 1
ATOM 2821 O O . GLY A 1 387 ? 35.127 -26.681 -14.784 1.00 33.65 387 GLY A O 1
ATOM 2822 N N . ILE A 1 388 ? 36.581 -27.418 -16.335 1.00 33.24 388 ILE A N 1
ATOM 2823 C CA . ILE A 1 388 ? 37.384 -26.197 -16.291 1.00 33.11 388 ILE A CA 1
ATOM 2824 C C . ILE A 1 388 ? 37.047 -25.264 -17.457 1.00 33.01 388 ILE A C 1
ATOM 2825 O O . ILE A 1 388 ? 37.626 -24.175 -17.588 1.00 33.22 388 ILE A O 1
ATOM 2830 N N . LEU A 1 389 ? 36.094 -25.690 -18.283 1.00 32.51 389 LEU A N 1
ATOM 2831 C CA . LEU A 1 389 ? 35.709 -24.949 -19.476 1.00 32.17 389 LEU A CA 1
ATOM 2832 C C . LEU A 1 389 ? 34.477 -24.097 -19.255 1.00 32.21 389 LEU A C 1
ATOM 2833 O O . LEU A 1 389 ? 33.409 -24.614 -18.937 1.00 32.49 389 LEU A O 1
ATOM 2838 N N . ALA A 1 390 ? 34.624 -22.792 -19.450 1.00 32.18 390 ALA A N 1
ATOM 2839 C CA . ALA A 1 390 ? 33.501 -21.864 -19.345 1.00 32.10 390 ALA A CA 1
ATOM 2840 C C . ALA A 1 390 ? 32.285 -22.293 -20.174 1.00 31.88 390 ALA A C 1
ATOM 2841 O O . ALA A 1 390 ? 31.150 -22.047 -19.776 1.00 31.91 390 ALA A O 1
ATOM 2843 N N . ASP A 1 391 ? 32.533 -22.945 -21.310 1.00 31.69 391 ASP A N 1
ATOM 2844 C CA . ASP A 1 391 ? 31.472 -23.410 -22.219 1.00 31.43 391 ASP A CA 1
ATOM 2845 C C . ASP A 1 391 ? 30.436 -24.323 -21.560 1.00 31.01 391 ASP A C 1
ATOM 2846 O O . ASP A 1 391 ? 29.324 -24.442 -22.053 1.00 31.09 391 ASP A O 1
ATOM 2851 N N . PHE A 1 392 ? 30.809 -24.966 -20.458 1.00 30.70 392 PHE A N 1
ATOM 2852 C CA . PHE A 1 392 ? 29.926 -25.910 -19.768 1.00 30.44 392 PHE A CA 1
ATOM 2853 C C . PHE A 1 392 ? 29.375 -25.377 -18.440 1.00 30.57 392 PHE A C 1
ATOM 2854 O O . PHE A 1 392 ? 28.867 -26.144 -17.614 1.00 30.93 392 PHE A O 1
ATOM 2862 N N . LEU A 1 393 ? 29.480 -24.060 -18.257 1.00 30.12 393 LEU A N 1
ATOM 2863 C CA . LEU A 1 393 ? 28.927 -23.338 -17.107 1.00 29.60 393 LEU A CA 1
ATOM 2864 C C . LEU A 1 393 ? 29.594 -23.559 -15.754 1.00 29.60 393 LEU A C 1
ATOM 2865 O O . LEU A 1 393 ? 30.015 -22.595 -15.120 1.00 29.91 393 LEU A O 1
ATOM 2870 N N . VAL A 1 394 ? 29.669 -24.800 -15.291 1.00 29.46 394 VAL A N 1
ATOM 2871 C CA A VAL A 1 394 ? 30.110 -25.050 -13.916 0.50 29.54 394 VAL A CA 1
ATOM 2872 C CA B VAL A 1 394 ? 30.120 -25.073 -13.928 0.50 29.43 394 VAL A CA 1
ATOM 2873 C C . VAL A 1 394 ? 31.465 -24.423 -13.588 1.00 29.48 394 VAL A C 1
ATOM 2874 O O . VAL A 1 394 ? 31.734 -24.104 -12.437 1.00 29.33 394 VAL A O 1
ATOM 2881 N N . ALA A 1 395 ? 32.297 -24.227 -14.606 1.00 29.76 395 ALA A N 1
ATOM 2882 C CA . ALA A 1 395 ? 33.601 -23.585 -14.456 1.00 30.12 395 ALA A CA 1
ATOM 2883 C C . ALA A 1 395 ? 33.440 -22.091 -14.212 1.00 30.38 395 ALA A C 1
ATOM 2884 O O . ALA A 1 395 ? 34.104 -21.511 -13.346 1.00 30.57 395 ALA A O 1
ATOM 2886 N N . LYS A 1 396 ? 32.564 -21.480 -15.006 1.00 30.50 396 LYS A N 1
ATOM 2887 C CA . LYS A 1 396 ? 32.158 -20.098 -14.838 1.00 30.68 396 LYS A CA 1
ATOM 2888 C C . LYS A 1 396 ? 31.637 -19.904 -13.415 1.00 30.72 396 LYS A C 1
ATOM 2889 O O . LYS A 1 396 ? 32.088 -19.019 -12.689 1.00 30.71 396 LYS A O 1
ATOM 2895 N N . ALA A 1 397 ? 30.708 -20.769 -13.024 1.00 30.89 397 ALA A N 1
ATOM 2896 C CA . ALA A 1 397 ? 30.023 -20.683 -11.743 1.00 31.14 397 ALA A CA 1
ATOM 2897 C C . ALA A 1 397 ? 30.967 -20.856 -10.557 1.00 31.44 397 ALA A C 1
ATOM 2898 O O . ALA A 1 397 ? 30.870 -20.126 -9.568 1.00 31.58 397 ALA A O 1
ATOM 2900 N N . PHE A 1 398 ? 31.866 -21.834 -10.670 1.00 31.70 398 PHE A N 1
ATOM 2901 C CA . PHE A 1 398 ? 32.880 -22.131 -9.661 1.00 31.67 398 PHE A CA 1
ATOM 2902 C C . PHE A 1 398 ? 33.714 -20.895 -9.368 1.00 32.10 398 PHE A C 1
ATOM 2903 O O . PHE A 1 398 ? 33.975 -20.580 -8.208 1.00 32.05 398 PHE A O 1
ATOM 2911 N N . CYS A 1 399 ? 34.120 -20.200 -10.429 1.00 32.61 399 CYS A N 1
ATOM 2912 C CA . CYS A 1 399 ? 34.888 -18.968 -10.307 1.00 33.25 399 CYS A CA 1
ATOM 2913 C C . CYS A 1 399 ? 34.053 -17.802 -9.810 1.00 33.52 399 CYS A C 1
ATOM 2914 O O . CYS A 1 399 ? 34.519 -17.021 -8.985 1.00 33.81 399 CYS A O 1
ATOM 2917 N N . ASP A 1 400 ? 32.831 -17.676 -10.324 1.00 33.83 400 ASP A N 1
ATOM 2918 C CA . ASP A 1 400 ? 31.952 -16.560 -9.974 1.00 34.11 400 ASP A CA 1
ATOM 2919 C C . ASP A 1 400 ? 31.627 -16.554 -8.483 1.00 34.16 400 ASP A C 1
ATOM 2920 O O . ASP A 1 400 ? 31.361 -15.501 -7.901 1.00 34.11 400 ASP A O 1
ATOM 2925 N N . LEU A 1 401 ? 31.662 -17.735 -7.875 1.00 34.02 401 LEU A N 1
ATOM 2926 C CA . LEU A 1 401 ? 31.315 -17.895 -6.481 1.00 34.30 401 LEU A CA 1
ATOM 2927 C C . LEU A 1 401 ? 32.351 -17.275 -5.539 1.00 34.37 401 LEU A C 1
ATOM 2928 O O . LEU A 1 401 ? 31.997 -16.732 -4.483 1.00 34.29 401 LEU A O 1
ATOM 2933 N N . GLU A 1 402 ? 33.628 -17.361 -5.904 1.00 34.40 402 GLU A N 1
ATOM 2934 C CA . GLU A 1 402 ? 34.680 -16.817 -5.041 1.00 34.41 402 GLU A CA 1
ATOM 2935 C C . GLU A 1 402 ? 34.407 -15.360 -4.657 1.00 34.29 402 GLU A C 1
ATOM 2936 O O . GLU A 1 402 ? 34.298 -15.062 -3.463 1.00 34.28 402 GLU A O 1
ATOM 2942 N N . PRO A 1 403 ? 34.255 -14.456 -5.657 1.00 34.19 403 PRO A N 1
ATOM 2943 C CA . PRO A 1 403 ? 33.947 -13.061 -5.334 1.00 34.09 403 PRO A CA 1
ATOM 2944 C C . PRO A 1 403 ? 32.705 -12.917 -4.458 1.00 33.95 403 PRO A C 1
ATOM 2945 O O . PRO A 1 403 ? 32.712 -12.125 -3.516 1.00 33.97 403 PRO A O 1
ATOM 2949 N N . ILE A 1 404 ? 31.667 -13.690 -4.768 1.00 33.75 404 ILE A N 1
ATOM 2950 C CA . ILE A 1 404 ? 30.402 -13.653 -4.036 1.00 33.85 404 ILE A CA 1
ATOM 2951 C C . ILE A 1 404 ? 30.587 -14.099 -2.578 1.00 34.15 404 ILE A C 1
ATOM 2952 O O . ILE A 1 404 ? 29.940 -13.571 -1.669 1.00 34.16 404 ILE A O 1
ATOM 2957 N N . TYR A 1 405 ? 31.496 -15.049 -2.365 1.00 34.31 405 TYR A N 1
ATOM 2958 C CA . TYR A 1 405 ? 31.834 -15.543 -1.029 1.00 34.31 405 TYR A CA 1
ATOM 2959 C C . TYR A 1 405 ? 32.519 -14.453 -0.215 1.00 34.20 405 TYR A C 1
ATOM 2960 O O . TYR A 1 405 ? 32.463 -14.457 1.017 1.00 34.16 405 TYR A O 1
ATOM 2969 N N . THR A 1 406 ? 33.150 -13.520 -0.926 1.00 34.23 406 THR A N 1
ATOM 2970 C CA . THR A 1 406 ? 33.971 -12.469 -0.330 1.00 34.20 406 THR A CA 1
ATOM 2971 C C . THR A 1 406 ? 33.228 -11.149 -0.123 1.00 34.41 406 THR A C 1
ATOM 2972 O O . THR A 1 406 ? 33.254 -10.602 0.972 1.00 34.41 406 THR A O 1
ATOM 2976 N N . TYR A 1 407 ? 32.570 -10.636 -1.161 1.00 34.84 407 TYR A N 1
ATOM 2977 C CA . TYR A 1 407 ? 31.934 -9.319 -1.061 1.00 35.22 407 TYR A CA 1
ATOM 2978 C C . TYR A 1 407 ? 30.621 -9.324 -0.269 1.00 35.45 407 TYR A C 1
ATOM 2979 O O . TYR A 1 407 ? 30.123 -10.390 0.114 1.00 35.42 407 TYR A O 1
ATOM 2988 N N . GLU A 1 408 ? 30.073 -8.129 -0.034 1.00 35.70 408 GLU A N 1
ATOM 2989 C CA . GLU A 1 408 ? 28.948 -7.924 0.895 1.00 35.92 408 GLU A CA 1
ATOM 2990 C C . GLU A 1 408 ? 29.260 -8.515 2.274 1.00 35.60 408 GLU A C 1
ATOM 2991 O O . GLU A 1 408 ? 28.398 -9.105 2.924 1.00 35.49 408 GLU A O 1
ATOM 2997 N N . GLY A 1 409 ? 30.505 -8.329 2.713 1.00 35.39 409 GLY A N 1
ATOM 2998 C CA . GLY A 1 409 ? 31.018 -8.983 3.907 1.00 35.16 409 GLY A CA 1
ATOM 2999 C C . GLY A 1 409 ? 31.587 -10.345 3.548 1.00 35.15 409 GLY A C 1
ATOM 3000 O O . GLY A 1 409 ? 30.951 -11.124 2.827 1.00 35.19 409 GLY A O 1
ATOM 3001 N N . THR A 1 410 ? 32.797 -10.628 4.029 1.00 34.77 410 THR A N 1
ATOM 3002 C CA . THR A 1 410 ? 33.401 -11.933 3.828 1.00 34.32 410 THR A CA 1
ATOM 3003 C C . THR A 1 410 ? 32.662 -12.917 4.702 1.00 34.49 410 THR A C 1
ATOM 3004 O O . THR A 1 410 ? 31.904 -12.517 5.590 1.00 34.54 410 THR A O 1
ATOM 3008 N N . TYR A 1 411 ? 32.879 -14.205 4.452 1.00 34.52 411 TYR A N 1
ATOM 3009 C CA . TYR A 1 411 ? 32.335 -15.243 5.310 1.00 34.51 411 TYR A CA 1
ATOM 3010 C C . TYR A 1 411 ? 32.670 -14.973 6.775 1.00 34.71 411 TYR A C 1
ATOM 3011 O O . TYR A 1 411 ? 31.841 -15.192 7.659 1.00 34.91 411 TYR A O 1
ATOM 3020 N N . ASP A 1 412 ? 33.881 -14.485 7.022 1.00 34.75 412 ASP A N 1
ATOM 3021 C CA . ASP A 1 412 ? 34.343 -14.241 8.385 1.00 35.01 412 ASP A CA 1
ATOM 3022 C C . ASP A 1 412 ? 33.653 -13.066 9.045 1.00 34.26 412 ASP A C 1
ATOM 3023 O O . ASP A 1 412 ? 33.216 -13.172 10.192 1.00 34.00 412 ASP A O 1
ATOM 3028 N N . ILE A 1 413 ? 33.559 -11.957 8.310 1.00 33.70 413 ILE A N 1
ATOM 3029 C CA . ILE A 1 413 ? 32.923 -10.735 8.801 1.00 33.02 413 ILE A CA 1
ATOM 3030 C C . ILE A 1 413 ? 31.450 -10.985 9.126 1.00 32.53 413 ILE A C 1
ATOM 3031 O O . ILE A 1 413 ? 30.976 -10.598 10.197 1.00 32.47 413 ILE A O 1
ATOM 3036 N N . ASN A 1 414 ? 30.749 -11.663 8.222 1.00 31.81 414 ASN A N 1
ATOM 3037 C CA . ASN A 1 414 ? 29.354 -12.005 8.447 1.00 31.28 414 ASN A CA 1
ATOM 3038 C C . ASN A 1 414 ? 29.164 -12.913 9.655 1.00 31.01 414 ASN A C 1
ATOM 3039 O O . ASN A 1 414 ? 28.290 -12.657 10.491 1.00 31.07 414 ASN A O 1
ATOM 3044 N N . THR A 1 415 ? 30.004 -13.937 9.776 1.00 30.49 415 THR A N 1
ATOM 3045 C CA . THR A 1 415 ? 29.912 -14.848 10.914 1.00 30.32 415 THR A CA 1
ATOM 3046 C C . THR A 1 415 ? 30.116 -14.130 12.247 1.00 29.91 415 THR A C 1
ATOM 3047 O O . THR A 1 415 ? 29.457 -14.461 13.233 1.00 30.07 415 THR A O 1
ATOM 3051 N N . LEU A 1 416 ? 31.010 -13.143 12.275 1.00 29.33 416 LEU A N 1
ATOM 3052 C CA . LEU A 1 416 ? 31.252 -12.365 13.494 1.00 28.85 416 LEU A CA 1
ATOM 3053 C C . LEU A 1 416 ? 30.174 -11.296 13.742 1.00 28.69 416 LEU A C 1
ATOM 3054 O O . LEU A 1 416 ? 30.045 -10.784 14.862 1.00 28.56 416 LEU A O 1
ATOM 3059 N N . VAL A 1 417 ? 29.412 -10.961 12.699 1.00 28.32 417 VAL A N 1
ATOM 3060 C CA . VAL A 1 417 ? 28.196 -10.163 12.851 1.00 28.13 417 VAL A CA 1
ATOM 3061 C C . VAL A 1 417 ? 27.143 -10.969 13.621 1.00 28.04 417 VAL A C 1
ATOM 3062 O O . VAL A 1 417 ? 26.578 -10.471 14.604 1.00 28.10 417 VAL A O 1
ATOM 3066 N N . THR A 1 418 ? 26.898 -12.207 13.181 1.00 27.72 418 THR A N 1
ATOM 3067 C CA . THR A 1 418 ? 26.026 -13.140 13.894 1.00 27.54 418 THR A CA 1
ATOM 3068 C C . THR A 1 418 ? 26.582 -13.438 15.285 1.00 27.71 418 THR A C 1
ATOM 3069 O O . THR A 1 418 ? 25.844 -13.415 16.280 1.00 27.75 418 THR A O 1
ATOM 3073 N N . GLY A 1 419 ? 27.886 -13.703 15.341 1.00 27.89 419 GLY A N 1
ATOM 3074 C CA . GLY A 1 419 ? 28.584 -14.042 16.582 1.00 28.40 419 GLY A CA 1
ATOM 3075 C C . GLY A 1 419 ? 28.388 -13.025 17.682 1.00 28.85 419 GLY A C 1
ATOM 3076 O O . GLY A 1 419 ? 28.141 -13.383 18.834 1.00 28.82 419 GLY A O 1
ATOM 3077 N N . ARG A 1 420 ? 28.489 -11.749 17.318 1.00 29.41 420 ARG A N 1
ATOM 3078 C CA . ARG A 1 420 ? 28.268 -10.659 18.261 1.00 29.78 420 ARG A CA 1
ATOM 3079 C C . ARG A 1 420 ? 26.814 -10.629 18.709 1.00 30.32 420 ARG A C 1
ATOM 3080 O O . ARG A 1 420 ? 26.528 -10.498 19.902 1.00 30.55 420 ARG A O 1
ATOM 3088 N N . GLU A 1 421 ? 25.894 -10.765 17.760 1.00 30.82 421 GLU A N 1
ATOM 3089 C CA . GLU A 1 421 ? 24.478 -10.646 18.088 1.00 31.36 421 GLU A CA 1
ATOM 3090 C C . GLU A 1 421 ? 24.050 -11.738 19.063 1.00 31.54 421 GLU A C 1
ATOM 3091 O O . GLU A 1 421 ? 23.271 -11.482 19.991 1.00 31.47 421 GLU A O 1
ATOM 3097 N N . VAL A 1 422 ? 24.585 -12.942 18.873 1.00 31.73 422 VAL A N 1
ATOM 3098 C CA . VAL A 1 422 ? 24.091 -14.096 19.615 1.00 31.94 422 VAL A CA 1
ATOM 3099 C C . VAL A 1 422 ? 24.834 -14.375 20.939 1.00 31.98 422 VAL A C 1
ATOM 3100 O O . VAL A 1 422 ? 24.335 -15.112 21.785 1.00 31.98 422 VAL A O 1
ATOM 3104 N N . THR A 1 423 ? 26.002 -13.759 21.122 1.00 32.20 423 THR A N 1
ATOM 3105 C CA . THR A 1 423 ? 26.769 -13.889 22.373 1.00 32.32 423 THR A CA 1
ATOM 3106 C C . THR A 1 423 ? 26.887 -12.570 23.134 1.00 32.36 423 THR A C 1
ATOM 3107 O O . THR A 1 423 ? 27.326 -12.546 24.289 1.00 32.44 423 THR A O 1
ATOM 3111 N N . GLY A 1 424 ? 26.513 -11.477 22.479 1.00 32.41 424 GLY A N 1
ATOM 3112 C CA . GLY A 1 424 ? 26.573 -10.158 23.088 1.00 32.65 424 GLY A CA 1
ATOM 3113 C C . GLY A 1 424 ? 27.979 -9.598 23.139 1.00 32.83 424 GLY A C 1
ATOM 3114 O O . GLY A 1 424 ? 28.178 -8.460 23.551 1.00 32.89 424 GLY A O 1
ATOM 3115 N N . ILE A 1 425 ? 28.955 -10.401 22.723 1.00 33.09 425 ILE A N 1
ATOM 3116 C CA . ILE A 1 425 ? 30.347 -9.968 22.712 1.00 33.28 425 ILE A CA 1
ATOM 3117 C C . ILE A 1 425 ? 30.846 -9.793 21.281 1.00 33.56 425 ILE A C 1
ATOM 3118 O O . ILE A 1 425 ? 30.821 -10.739 20.481 1.00 33.40 425 ILE A O 1
ATOM 3123 N N . ALA A 1 426 ? 31.283 -8.569 20.975 1.00 33.91 426 ALA A N 1
ATOM 3124 C CA . ALA A 1 426 ? 31.928 -8.256 19.704 1.00 34.28 426 ALA A CA 1
ATOM 3125 C C . ALA A 1 426 ? 33.333 -8.833 19.690 1.00 34.68 426 ALA A C 1
ATOM 3126 O O . ALA A 1 426 ? 34.072 -8.707 20.666 1.00 34.78 426 ALA A O 1
ATOM 3128 N N . SER A 1 427 ? 33.687 -9.485 18.587 1.00 35.23 427 SER A N 1
ATOM 3129 C CA . SER A 1 427 ? 35.019 -10.051 18.420 1.00 35.73 427 SER A CA 1
ATOM 3130 C C . SER A 1 427 ? 35.592 -9.716 17.036 1.00 36.22 427 SER A C 1
ATOM 3131 O O . SER A 1 427 ? 36.096 -10.592 16.324 1.00 36.43 427 SER A O 1
ATOM 3134 N N . PHE A 1 428 ? 35.511 -8.441 16.664 1.00 36.70 428 PHE A N 1
ATOM 3135 C CA . PHE A 1 428 ? 36.043 -7.976 15.384 1.00 37.28 428 PHE A CA 1
ATOM 3136 C C . PHE A 1 428 ? 37.482 -7.472 15.521 1.00 38.02 428 PHE A C 1
ATOM 3137 O O . PHE A 1 428 ? 38.325 -7.762 14.676 1.00 37.89 428 PHE A O 1
ATOM 3145 N N . LYS A 1 429 ? 37.749 -6.718 16.588 1.00 38.96 429 LYS A N 1
ATOM 3146 C CA . LYS A 1 429 ? 39.066 -6.118 16.820 1.00 39.97 429 LYS A CA 1
ATOM 3147 C C . LYS A 1 429 ? 40.046 -7.078 17.513 1.00 40.50 429 LYS A C 1
ATOM 3148 O O . LYS A 1 429 ? 39.616 -8.009 18.204 1.00 40.70 429 LYS A O 1
ATOM 3154 N N . PRO A 1 430 ? 41.367 -6.865 17.316 1.00 41.00 430 PRO A N 1
ATOM 3155 C CA . PRO A 1 430 ? 42.390 -7.778 17.842 1.00 41.29 430 PRO A CA 1
ATOM 3156 C C . PRO A 1 430 ? 42.758 -7.497 19.302 1.00 41.53 430 PRO A C 1
ATOM 3157 O O . PRO A 1 430 ? 42.311 -6.494 19.868 1.00 41.54 430 PRO A O 1
ATOM 3161 N N . ALA A 1 431 ? 43.577 -8.376 19.886 1.00 41.75 431 ALA A N 1
ATOM 3162 C CA . ALA A 1 431 ? 44.038 -8.248 21.277 1.00 41.94 431 ALA A CA 1
ATOM 3163 C C . ALA A 1 431 ? 44.701 -6.903 21.572 1.00 41.92 431 ALA A C 1
ATOM 3164 O O . ALA A 1 431 ? 45.384 -6.375 20.696 1.00 42.02 431 ALA A O 1
ATOM 3166 N N . THR A 1 432 ? 44.532 -6.390 22.677 1.00 42.02 432 THR A N 1
ATOM 3167 N N . LYS B 1 17 ? 30.489 3.245 -22.108 1.00 52.06 17 LYS B N 1
ATOM 3168 C CA . LYS B 1 17 ? 30.785 4.525 -22.817 1.00 52.12 17 LYS B CA 1
ATOM 3169 C C . LYS B 1 17 ? 30.820 5.715 -21.848 1.00 52.12 17 LYS B C 1
ATOM 3170 O O . LYS B 1 17 ? 29.778 6.224 -21.416 1.00 52.09 17 LYS B O 1
ATOM 3176 N N . SER B 1 18 ? 32.037 6.130 -21.503 1.00 52.08 18 SER B N 1
ATOM 3177 C CA . SER B 1 18 ? 32.291 7.291 -20.648 1.00 51.91 18 SER B CA 1
ATOM 3178 C C . SER B 1 18 ? 33.562 7.981 -21.139 1.00 51.81 18 SER B C 1
ATOM 3179 O O . SER B 1 18 ? 34.145 7.567 -22.146 1.00 51.86 18 SER B O 1
ATOM 3182 N N . SER B 1 19 ? 33.995 9.024 -20.433 1.00 51.58 19 SER B N 1
ATOM 3183 C CA . SER B 1 19 ? 35.283 9.658 -20.723 1.00 51.29 19 SER B CA 1
ATOM 3184 C C . SER B 1 19 ? 36.460 8.795 -20.240 1.00 51.11 19 SER B C 1
ATOM 3185 O O . SER B 1 19 ? 37.578 8.918 -20.741 1.00 51.00 19 SER B O 1
ATOM 3188 N N . TYR B 1 20 ? 36.195 7.911 -19.281 1.00 50.97 20 TYR B N 1
ATOM 3189 C CA . TYR B 1 20 ? 37.246 7.096 -18.672 1.00 50.92 20 TYR B CA 1
ATOM 3190 C C . TYR B 1 20 ? 37.184 5.602 -18.999 1.00 51.04 20 TYR B C 1
ATOM 3191 O O . TYR B 1 20 ? 38.070 4.846 -18.594 1.00 51.20 20 TYR B O 1
ATOM 3200 N N . PHE B 1 21 ? 36.159 5.180 -19.738 1.00 51.13 21 PHE B N 1
ATOM 3201 C CA . PHE B 1 21 ? 35.949 3.755 -20.035 1.00 51.16 21 PHE B CA 1
ATOM 3202 C C . PHE B 1 21 ? 37.115 3.096 -20.785 1.00 51.22 21 PHE B C 1
ATOM 3203 O O . PHE B 1 21 ? 37.479 1.959 -20.489 1.00 51.32 21 PHE B O 1
ATOM 3211 N N . ASP B 1 22 ? 37.693 3.815 -21.745 1.00 51.38 22 ASP B N 1
ATOM 3212 C CA . ASP B 1 22 ? 38.792 3.301 -22.573 1.00 51.37 22 ASP B CA 1
ATOM 3213 C C . ASP B 1 22 ? 40.147 3.282 -21.858 1.00 51.15 22 ASP B C 1
ATOM 3214 O O . ASP B 1 22 ? 41.085 2.627 -22.318 1.00 51.05 22 ASP B O 1
ATOM 3219 N N . LEU B 1 23 ? 40.242 4.007 -20.744 1.00 50.93 23 LEU B N 1
ATOM 3220 C CA . LEU B 1 23 ? 41.524 4.274 -20.089 1.00 50.70 23 LEU B CA 1
ATOM 3221 C C . LEU B 1 23 ? 42.207 3.031 -19.526 1.00 50.52 23 LEU B C 1
ATOM 3222 O O . LEU B 1 23 ? 41.540 2.172 -18.945 1.00 50.46 23 LEU B O 1
ATOM 3227 N N . PRO B 1 24 ? 43.541 2.933 -19.714 1.00 50.43 24 PRO B N 1
ATOM 3228 C CA . PRO B 1 24 ? 44.399 1.879 -19.154 1.00 50.35 24 PRO B CA 1
ATOM 3229 C C . PRO B 1 24 ? 44.194 1.666 -17.649 1.00 50.17 24 PRO B C 1
ATOM 3230 O O . PRO B 1 24 ? 44.079 2.644 -16.909 1.00 50.16 24 PRO B O 1
ATOM 3234 N N . PRO B 1 25 ? 44.147 0.395 -17.199 1.00 50.05 25 PRO B N 1
ATOM 3235 C CA . PRO B 1 25 ? 43.986 0.035 -15.786 1.00 49.93 25 PRO B CA 1
ATOM 3236 C C . PRO B 1 25 ? 44.907 0.804 -14.844 1.00 49.79 25 PRO B C 1
ATOM 3237 O O . PRO B 1 25 ? 46.038 1.131 -15.207 1.00 49.71 25 PRO B O 1
ATOM 3241 N N . MET B 1 26 ? 44.403 1.097 -13.648 1.00 49.72 26 MET B N 1
ATOM 3242 C CA . MET B 1 26 ? 45.155 1.821 -12.632 1.00 49.74 26 MET B CA 1
ATOM 3243 C C . MET B 1 26 ? 46.334 0.973 -12.153 1.00 49.74 26 MET B C 1
ATOM 3244 O O . MET B 1 26 ? 46.165 -0.211 -11.834 1.00 49.86 26 MET B O 1
ATOM 3249 N N . GLU B 1 27 ? 47.522 1.581 -12.120 1.00 49.65 27 GLU B N 1
ATOM 3250 C CA . GLU B 1 27 ? 48.755 0.907 -11.686 1.00 49.49 27 GLU B CA 1
ATOM 3251 C C . GLU B 1 27 ? 48.625 0.369 -10.265 1.00 49.19 27 GLU B C 1
ATOM 3252 O O . GLU B 1 27 ? 48.044 1.025 -9.402 1.00 49.13 27 GLU B O 1
ATOM 3258 N N . MET B 1 28 ? 49.171 -0.823 -10.031 1.00 48.84 28 MET B N 1
ATOM 3259 C CA . MET B 1 28 ? 48.993 -1.521 -8.756 1.00 48.54 28 MET B CA 1
ATOM 3260 C C . MET B 1 28 ? 49.558 -0.773 -7.544 1.00 48.07 28 MET B C 1
ATOM 3261 O O . MET B 1 28 ? 49.011 -0.874 -6.445 1.00 48.03 28 MET B O 1
ATOM 3266 N N . SER B 1 29 ? 50.637 -0.016 -7.754 1.00 47.62 29 SER B N 1
ATOM 3267 C CA . SER B 1 29 ? 51.269 0.783 -6.694 1.00 47.03 29 SER B CA 1
ATOM 3268 C C . SER B 1 29 ? 50.386 1.945 -6.223 1.00 46.72 29 SER B C 1
ATOM 3269 O O . SER B 1 29 ? 50.567 2.474 -5.121 1.00 46.68 29 SER B O 1
ATOM 3272 N N . VAL B 1 30 ? 49.439 2.336 -7.074 1.00 46.26 30 VAL B N 1
ATOM 3273 C CA . VAL B 1 30 ? 48.481 3.396 -6.768 1.00 45.71 30 VAL B CA 1
ATOM 3274 C C . VAL B 1 30 ? 47.104 2.808 -6.409 1.00 45.37 30 VAL B C 1
ATOM 3275 O O . VAL B 1 30 ? 46.402 3.345 -5.547 1.00 45.39 30 VAL B O 1
ATOM 3279 N N . ALA B 1 31 ? 46.741 1.698 -7.056 1.00 44.87 31 ALA B N 1
ATOM 3280 C CA . ALA B 1 31 ? 45.443 1.039 -6.846 1.00 44.33 31 ALA B CA 1
ATOM 3281 C C . ALA B 1 31 ? 45.312 0.335 -5.492 1.00 43.99 31 ALA B C 1
ATOM 3282 O O . ALA B 1 31 ? 44.263 0.417 -4.852 1.00 44.03 31 ALA B O 1
ATOM 3284 N N . PHE B 1 32 ? 46.372 -0.355 -5.070 1.00 43.43 32 PHE B N 1
ATOM 3285 C CA . PHE B 1 32 ? 46.415 -1.015 -3.759 1.00 42.82 32 PHE B CA 1
ATOM 3286 C C . PHE B 1 32 ? 47.819 -0.891 -3.145 1.00 42.28 32 PHE B C 1
ATOM 3287 O O . PHE B 1 32 ? 48.610 -1.831 -3.229 1.00 42.50 32 PHE B O 1
ATOM 3295 N N . PRO B 1 33 ? 48.134 0.274 -2.536 1.00 41.74 33 PRO B N 1
ATOM 3296 C CA . PRO B 1 33 ? 49.486 0.545 -2.024 1.00 41.26 33 PRO B CA 1
ATOM 3297 C C . PRO B 1 33 ? 49.922 -0.354 -0.869 1.00 40.74 33 PRO B C 1
ATOM 3298 O O . PRO B 1 33 ? 51.125 -0.559 -0.684 1.00 40.63 33 PRO B O 1
ATOM 3302 N N . GLN B 1 34 ? 48.958 -0.877 -0.110 1.00 40.15 34 GLN B N 1
ATOM 3303 C CA . GLN B 1 34 ? 49.252 -1.667 1.092 1.00 39.65 34 GLN B CA 1
ATOM 3304 C C . GLN B 1 34 ? 50.001 -2.978 0.849 1.00 39.19 34 GLN B C 1
ATOM 3305 O O . GLN B 1 34 ? 50.806 -3.390 1.683 1.00 39.18 34 GLN B O 1
ATOM 3311 N N . ALA B 1 35 ? 49.743 -3.630 -0.281 1.00 38.65 35 ALA B N 1
ATOM 3312 C CA . ALA B 1 35 ? 50.374 -4.918 -0.552 1.00 38.31 35 ALA B CA 1
ATOM 3313 C C . ALA B 1 35 ? 51.136 -4.962 -1.869 1.00 38.13 35 ALA B C 1
ATOM 3314 O O . ALA B 1 35 ? 50.803 -4.248 -2.821 1.00 38.11 35 ALA B O 1
ATOM 3316 N N . THR B 1 36 ? 52.165 -5.810 -1.890 1.00 37.82 36 THR B N 1
ATOM 3317 C CA . THR B 1 36 ? 52.963 -6.098 -3.077 1.00 37.48 36 THR B CA 1
ATOM 3318 C C . THR B 1 36 ? 52.293 -7.201 -3.907 1.00 37.47 36 THR B C 1
ATOM 3319 O O . THR B 1 36 ? 51.869 -8.229 -3.358 1.00 37.22 36 THR B O 1
ATOM 3323 N N . PRO B 1 37 ? 52.190 -6.988 -5.233 1.00 37.41 37 PRO B N 1
ATOM 3324 C CA . PRO B 1 37 ? 51.700 -8.042 -6.118 1.00 37.34 37 PRO B CA 1
ATOM 3325 C C . PRO B 1 37 ? 52.757 -9.121 -6.337 1.00 37.30 37 PRO B C 1
ATOM 3326 O O . PRO B 1 37 ? 53.888 -8.989 -5.868 1.00 37.19 37 PRO B O 1
ATOM 3330 N N . ALA B 1 38 ? 52.387 -10.174 -7.058 1.00 37.33 38 ALA B N 1
ATOM 3331 C CA . ALA B 1 38 ? 53.267 -11.319 -7.246 1.00 37.23 38 ALA B CA 1
ATOM 3332 C C . ALA B 1 38 ? 54.438 -11.055 -8.199 1.00 37.28 38 ALA B C 1
ATOM 3333 O O . ALA B 1 38 ? 55.366 -11.868 -8.254 1.00 37.45 38 ALA B O 1
ATOM 3335 N N . SER B 1 39 ? 54.398 -9.937 -8.935 1.00 37.07 39 SER B N 1
ATOM 3336 C CA . SER B 1 39 ? 55.511 -9.526 -9.813 1.00 36.98 39 SER B CA 1
ATOM 3337 C C . SER B 1 39 ? 56.827 -9.604 -9.050 1.00 36.87 39 SER B C 1
ATOM 3338 O O . SER B 1 39 ? 57.807 -10.172 -9.535 1.00 36.82 39 SER B O 1
ATOM 3341 N N . THR B 1 40 ? 56.830 -9.006 -7.858 1.00 36.72 40 THR B N 1
ATOM 3342 C CA . THR B 1 40 ? 57.901 -9.154 -6.886 1.00 36.27 40 THR B CA 1
ATOM 3343 C C . THR B 1 40 ? 57.481 -10.328 -6.009 1.00 36.10 40 THR B C 1
ATOM 3344 O O . THR B 1 40 ? 56.696 -10.168 -5.073 1.00 35.85 40 THR B O 1
ATOM 3348 N N . PHE B 1 41 ? 57.977 -11.515 -6.346 1.00 35.98 41 PHE B N 1
ATOM 3349 C CA . PHE B 1 41 ? 57.501 -12.751 -5.726 1.00 35.72 41 PHE B CA 1
ATOM 3350 C C . PHE B 1 41 ? 57.880 -12.878 -4.247 1.00 35.86 41 PHE B C 1
ATOM 3351 O O . PHE B 1 41 ? 59.027 -12.627 -3.879 1.00 35.78 41 PHE B O 1
ATOM 3359 N N . PRO B 1 42 ? 56.907 -13.254 -3.395 1.00 36.07 42 PRO B N 1
ATOM 3360 C CA . PRO B 1 42 ? 57.128 -13.461 -1.961 1.00 36.34 42 PRO B CA 1
ATOM 3361 C C . PRO B 1 42 ? 58.281 -14.418 -1.626 1.00 36.82 42 PRO B C 1
ATOM 3362 O O . PRO B 1 42 ? 58.547 -15.357 -2.385 1.00 36.85 42 PRO B O 1
ATOM 3366 N N . PRO B 1 43 ? 58.968 -14.176 -0.493 1.00 37.14 43 PRO B N 1
ATOM 3367 C CA . PRO B 1 43 ? 60.025 -15.081 -0.054 1.00 37.41 43 PRO B CA 1
ATOM 3368 C C . PRO B 1 43 ? 59.454 -16.397 0.488 1.00 37.81 43 PRO B C 1
ATOM 3369 O O . PRO B 1 43 ? 58.275 -16.465 0.855 1.00 37.73 43 PRO B O 1
ATOM 3373 N N . CYS B 1 44 ? 60.294 -17.426 0.537 1.00 38.27 44 CYS B N 1
ATOM 3374 C CA . CYS B 1 44 ? 59.848 -18.754 0.918 1.00 38.24 44 CYS B CA 1
ATOM 3375 C C . CYS B 1 44 ? 59.732 -18.914 2.433 1.00 38.04 44 CYS B C 1
ATOM 3376 O O . CYS B 1 44 ? 60.735 -19.121 3.114 1.00 38.20 44 CYS B O 1
ATOM 3379 N N . THR B 1 45 ? 58.510 -18.820 2.951 1.00 37.63 45 THR B N 1
ATOM 3380 C CA . THR B 1 45 ? 58.265 -19.026 4.378 1.00 37.50 45 THR B CA 1
ATOM 3381 C C . THR B 1 45 ? 57.418 -20.259 4.626 1.00 37.25 45 THR B C 1
ATOM 3382 O O . THR B 1 45 ? 57.153 -20.611 5.775 1.00 37.41 45 THR B O 1
ATOM 3386 N N . SER B 1 46 ? 56.992 -20.910 3.546 1.00 37.12 46 SER B N 1
ATOM 3387 C CA . SER B 1 46 ? 56.222 -22.157 3.631 1.00 36.85 46 SER B CA 1
ATOM 3388 C C . SER B 1 46 ? 57.087 -23.338 4.045 1.00 36.47 46 SER B C 1
ATOM 3389 O O . SER B 1 46 ? 56.591 -24.291 4.629 1.00 36.48 46 SER B O 1
ATOM 3392 N N . ASP B 1 47 ? 58.375 -23.276 3.729 1.00 36.24 47 ASP B N 1
ATOM 3393 C CA . ASP B 1 47 ? 59.320 -24.288 4.181 1.00 36.21 47 ASP B CA 1
ATOM 3394 C C . ASP B 1 47 ? 59.506 -24.185 5.698 1.00 35.61 47 ASP B C 1
ATOM 3395 O O . ASP B 1 47 ? 60.395 -23.483 6.170 1.00 35.58 47 ASP B O 1
ATOM 3400 N N . TYR B 1 48 ? 58.670 -24.896 6.453 1.00 34.83 48 TYR B N 1
ATOM 3401 C CA . TYR B 1 48 ? 58.637 -24.744 7.912 1.00 34.03 48 TYR B CA 1
ATOM 3402 C C . TYR B 1 48 ? 59.314 -25.887 8.663 1.00 33.68 48 TYR B C 1
ATOM 3403 O O . TYR B 1 48 ? 59.785 -25.709 9.784 1.00 33.25 48 TYR B O 1
ATOM 3412 N N . TYR B 1 49 ? 59.361 -27.058 8.037 1.00 33.42 49 TYR B N 1
ATOM 3413 C CA . TYR B 1 49 ? 59.973 -28.234 8.646 1.00 32.97 49 TYR B CA 1
ATOM 3414 C C . TYR B 1 49 ? 61.377 -28.495 8.104 1.00 33.10 49 TYR B C 1
ATOM 3415 O O . TYR B 1 49 ? 61.869 -29.623 8.175 1.00 33.04 49 TYR B O 1
ATOM 3424 N N . HIS B 1 50 ? 62.000 -27.433 7.578 1.00 33.26 50 HIS B N 1
ATOM 3425 C CA . HIS B 1 50 ? 63.407 -27.409 7.128 1.00 33.49 50 HIS B CA 1
ATOM 3426 C C . HIS B 1 50 ? 63.758 -28.489 6.089 1.00 33.74 50 HIS B C 1
ATOM 3427 O O . HIS B 1 50 ? 64.597 -29.369 6.336 1.00 33.74 50 HIS B O 1
ATOM 3434 N N . PHE B 1 51 ? 63.136 -28.387 4.914 1.00 34.09 51 PHE B N 1
ATOM 3435 C CA . PHE B 1 51 ? 63.193 -29.438 3.883 1.00 34.34 51 PHE B CA 1
ATOM 3436 C C . PHE B 1 51 ? 64.555 -29.718 3.266 1.00 34.05 51 PHE B C 1
ATOM 3437 O O . PHE B 1 51 ? 64.787 -30.811 2.767 1.00 33.88 51 PHE B O 1
ATOM 3445 N N . ASN B 1 52 ? 65.451 -28.738 3.305 1.00 34.09 52 ASN B N 1
ATOM 3446 C CA . ASN B 1 52 ? 66.805 -28.933 2.791 1.00 34.22 52 ASN B CA 1
ATOM 3447 C C . ASN B 1 52 ? 67.575 -30.060 3.485 1.00 34.39 52 ASN B C 1
ATOM 3448 O O . ASN B 1 52 ? 68.490 -30.636 2.894 1.00 34.36 52 ASN B O 1
ATOM 3453 N N . ASP B 1 53 ? 67.180 -30.382 4.721 1.00 34.58 53 ASP B N 1
ATOM 3454 C CA . ASP B 1 53 ? 67.711 -31.533 5.458 1.00 34.69 53 ASP B CA 1
ATOM 3455 C C . ASP B 1 53 ? 67.460 -32.831 4.700 1.00 34.86 53 ASP B C 1
ATOM 3456 O O . ASP B 1 53 ? 68.200 -33.792 4.845 1.00 35.24 53 ASP B O 1
ATOM 3461 N N . LEU B 1 54 ? 66.403 -32.852 3.898 1.00 34.98 54 LEU B N 1
ATOM 3462 C CA . LEU B 1 54 ? 65.992 -34.049 3.186 1.00 34.90 54 LEU B CA 1
ATOM 3463 C C . LEU B 1 54 ? 66.513 -34.068 1.754 1.00 35.27 54 LEU B C 1
ATOM 3464 O O . LEU B 1 54 ? 66.127 -34.929 0.961 1.00 35.47 54 LEU B O 1
ATOM 3469 N N . LEU B 1 55 ? 67.394 -33.128 1.426 1.00 35.55 55 LEU B N 1
ATOM 3470 C CA . LEU B 1 55 ? 67.857 -32.960 0.051 1.00 35.82 55 LEU B CA 1
ATOM 3471 C C . LEU B 1 55 ? 69.364 -33.097 -0.055 1.00 36.25 55 LEU B C 1
ATOM 3472 O O . LEU B 1 55 ? 70.100 -32.644 0.829 1.00 36.06 55 LEU B O 1
ATOM 3477 N N . THR B 1 56 ? 69.814 -33.719 -1.146 1.00 36.72 56 THR B N 1
ATOM 3478 C CA . THR B 1 56 ? 71.239 -33.842 -1.439 1.00 37.20 56 THR B CA 1
ATOM 3479 C C . THR B 1 56 ? 71.801 -32.466 -1.810 1.00 37.61 56 THR B C 1
ATOM 3480 O O . THR B 1 56 ? 71.047 -31.582 -2.214 1.00 37.60 56 THR B O 1
ATOM 3484 N N . PRO B 1 57 ? 73.122 -32.268 -1.651 1.00 38.20 57 PRO B N 1
ATOM 3485 C CA . PRO B 1 57 ? 73.738 -30.991 -2.030 1.00 38.65 57 PRO B CA 1
ATOM 3486 C C . PRO B 1 57 ? 73.376 -30.537 -3.452 1.00 39.17 57 PRO B C 1
ATOM 3487 O O . PRO B 1 57 ? 73.120 -29.351 -3.671 1.00 39.06 57 PRO B O 1
ATOM 3491 N N . GLU B 1 58 ? 73.350 -31.474 -4.399 1.00 39.86 58 GLU B N 1
ATOM 3492 C CA . GLU B 1 58 ? 72.986 -31.163 -5.779 1.00 40.73 58 GLU B CA 1
ATOM 3493 C C . GLU B 1 58 ? 71.527 -30.708 -5.883 1.00 40.72 58 GLU B C 1
ATOM 3494 O O . GLU B 1 58 ? 71.214 -29.783 -6.645 1.00 40.85 58 GLU B O 1
ATOM 3500 N N . GLU B 1 59 ? 70.654 -31.358 -5.109 1.00 40.81 59 GLU B N 1
ATOM 3501 C CA . GLU B 1 59 ? 69.212 -31.065 -5.089 1.00 40.78 59 GLU B CA 1
ATOM 3502 C C . GLU B 1 59 ? 68.884 -29.704 -4.480 1.00 40.64 59 GLU B C 1
ATOM 3503 O O . GLU B 1 59 ? 67.891 -29.081 -4.858 1.00 40.67 59 GLU B O 1
ATOM 3509 N N . GLN B 1 60 ? 69.705 -29.269 -3.526 1.00 40.50 60 GLN B N 1
ATOM 3510 C CA . GLN B 1 60 ? 69.566 -27.956 -2.905 1.00 40.55 60 GLN B CA 1
ATOM 3511 C C . GLN B 1 60 ? 69.955 -26.842 -3.876 1.00 40.72 60 GLN B C 1
ATOM 3512 O O . GLN B 1 60 ? 69.336 -25.770 -3.895 1.00 40.63 60 GLN B O 1
ATOM 3518 N N . ALA B 1 61 ? 70.989 -27.109 -4.673 1.00 40.89 61 ALA B N 1
ATOM 3519 C CA . ALA B 1 61 ? 71.473 -26.173 -5.677 1.00 40.99 61 ALA B CA 1
ATOM 3520 C C . ALA B 1 61 ? 70.489 -26.005 -6.832 1.00 41.24 61 ALA B C 1
ATOM 3521 O O . ALA B 1 61 ? 70.427 -24.932 -7.427 1.00 41.56 61 ALA B O 1
ATOM 3523 N N . ILE B 1 62 ? 69.737 -27.061 -7.153 1.00 41.26 62 ILE B N 1
ATOM 3524 C CA . ILE B 1 62 ? 68.739 -27.012 -8.223 1.00 41.33 62 ILE B CA 1
ATOM 3525 C C . ILE B 1 62 ? 67.510 -26.251 -7.743 1.00 41.54 62 ILE B C 1
ATOM 3526 O O . ILE B 1 62 ? 66.961 -25.411 -8.460 1.00 41.46 62 ILE B O 1
ATOM 3531 N N . ARG B 1 63 ? 67.096 -26.544 -6.517 1.00 41.86 63 ARG B N 1
ATOM 3532 C CA . ARG B 1 63 ? 65.969 -25.862 -5.898 1.00 42.09 63 ARG B CA 1
ATOM 3533 C C . ARG B 1 63 ? 66.112 -24.348 -6.021 1.00 42.36 63 ARG B C 1
ATOM 3534 O O . ARG B 1 63 ? 65.247 -23.701 -6.615 1.00 42.39 63 ARG B O 1
ATOM 3542 N N . LYS B 1 64 ? 67.210 -23.797 -5.492 1.00 42.59 64 LYS B N 1
ATOM 3543 C CA . LYS B 1 64 ? 67.415 -22.347 -5.484 1.00 42.83 64 LYS B CA 1
ATOM 3544 C C . LYS B 1 64 ? 67.648 -21.780 -6.880 1.00 42.65 64 LYS B C 1
ATOM 3545 O O . LYS B 1 64 ? 67.314 -20.630 -7.131 1.00 42.68 64 LYS B O 1
ATOM 3551 N N . LYS B 1 65 ? 68.209 -22.592 -7.777 1.00 42.69 65 LYS B N 1
ATOM 3552 C CA . LYS B 1 65 ? 68.476 -22.173 -9.156 1.00 42.62 65 LYS B CA 1
ATOM 3553 C C . LYS B 1 65 ? 67.178 -22.020 -9.944 1.00 42.27 65 LYS B C 1
ATOM 3554 O O . LYS B 1 65 ? 67.002 -21.041 -10.670 1.00 42.37 65 LYS B O 1
ATOM 3560 N N . VAL B 1 66 ? 66.279 -22.988 -9.799 1.00 41.85 66 VAL B N 1
ATOM 3561 C CA . VAL B 1 66 ? 65.000 -22.957 -10.497 1.00 41.64 66 VAL B CA 1
ATOM 3562 C C . VAL B 1 66 ? 64.145 -21.820 -9.955 1.00 41.87 66 VAL B C 1
ATOM 3563 O O . VAL B 1 66 ? 63.473 -21.125 -10.708 1.00 41.82 66 VAL B O 1
ATOM 3567 N N . ARG B 1 67 ? 64.209 -21.630 -8.643 1.00 42.36 67 ARG B N 1
ATOM 3568 C CA . ARG B 1 67 ? 63.426 -20.622 -7.937 1.00 42.77 67 ARG B CA 1
ATOM 3569 C C . ARG B 1 67 ? 63.856 -19.201 -8.320 1.00 42.94 67 ARG B C 1
ATOM 3570 O O . ARG B 1 67 ? 63.018 -18.400 -8.739 1.00 43.00 67 ARG B O 1
ATOM 3578 N N . GLU B 1 68 ? 65.154 -18.906 -8.190 1.00 43.12 68 GLU B N 1
ATOM 3579 C CA . GLU B 1 68 ? 65.727 -17.596 -8.548 1.00 43.50 68 GLU B CA 1
ATOM 3580 C C . GLU B 1 68 ? 65.415 -17.205 -9.980 1.00 43.26 68 GLU B C 1
ATOM 3581 O O . GLU B 1 68 ? 65.282 -16.020 -10.298 1.00 43.18 68 GLU B O 1
ATOM 3587 N N . CYS B 1 69 ? 65.309 -18.214 -10.838 1.00 43.20 69 CYS B N 1
ATOM 3588 C CA . CYS B 1 69 ? 65.056 -18.006 -12.246 1.00 42.88 69 CYS B CA 1
ATOM 3589 C C . CYS B 1 69 ? 63.583 -17.762 -12.507 1.00 42.55 69 CYS B C 1
ATOM 3590 O O . CYS B 1 69 ? 63.233 -16.983 -13.387 1.00 42.66 69 CYS B O 1
ATOM 3593 N N . MET B 1 70 ? 62.721 -18.431 -11.749 1.00 42.13 70 MET B N 1
ATOM 3594 C CA . MET B 1 70 ? 61.281 -18.292 -11.954 1.00 41.60 70 MET B CA 1
ATOM 3595 C C . MET B 1 70 ? 60.802 -16.950 -11.436 1.00 41.66 70 MET B C 1
ATOM 3596 O O . MET B 1 70 ? 59.937 -16.320 -12.042 1.00 41.63 70 MET B O 1
ATOM 3601 N N . GLU B 1 71 ? 61.391 -16.508 -10.328 1.00 41.81 71 GLU B N 1
ATOM 3602 C CA . GLU B 1 71 ? 61.002 -15.252 -9.692 1.00 42.18 71 GLU B CA 1
ATOM 3603 C C . GLU B 1 71 ? 61.464 -14.050 -10.505 1.00 42.17 71 GLU B C 1
ATOM 3604 O O . GLU B 1 71 ? 60.760 -13.040 -10.587 1.00 42.21 71 GLU B O 1
ATOM 3610 N N . LYS B 1 72 ? 62.645 -14.173 -11.105 1.00 42.27 72 LYS B N 1
ATOM 3611 C CA . LYS B 1 72 ? 63.244 -13.098 -11.889 1.00 42.31 72 LYS B CA 1
ATOM 3612 C C . LYS B 1 72 ? 62.660 -13.035 -13.298 1.00 42.13 72 LYS B C 1
ATOM 3613 O O . LYS B 1 72 ? 62.356 -11.948 -13.798 1.00 42.24 72 LYS B O 1
ATOM 3619 N N . GLU B 1 73 ? 62.483 -14.199 -13.919 1.00 41.89 73 GLU B N 1
ATOM 3620 C CA . GLU B 1 73 ? 62.142 -14.267 -15.342 1.00 41.62 73 GLU B CA 1
ATOM 3621 C C . GLU B 1 73 ? 60.651 -14.413 -15.625 1.00 41.16 73 GLU B C 1
ATOM 3622 O O . GLU B 1 73 ? 60.164 -13.899 -16.631 1.00 41.32 73 GLU B O 1
ATOM 3628 N N . VAL B 1 74 ? 59.934 -15.116 -14.752 1.00 40.51 74 VAL B N 1
ATOM 3629 C CA . VAL B 1 74 ? 58.548 -15.497 -15.041 1.00 39.89 74 VAL B CA 1
ATOM 3630 C C . VAL B 1 74 ? 57.529 -14.680 -14.250 1.00 39.69 74 VAL B C 1
ATOM 3631 O O . VAL B 1 74 ? 56.575 -14.156 -14.825 1.00 39.73 74 VAL B O 1
ATOM 3635 N N . ALA B 1 75 ? 57.742 -14.556 -12.942 1.00 39.40 75 ALA B N 1
ATOM 3636 C CA . ALA B 1 75 ? 56.844 -13.777 -12.080 1.00 39.06 75 ALA B CA 1
ATOM 3637 C C . ALA B 1 75 ? 56.463 -12.380 -12.624 1.00 38.81 75 ALA B C 1
ATOM 3638 O O . ALA B 1 75 ? 55.283 -12.027 -12.601 1.00 39.12 75 ALA B O 1
ATOM 3640 N N . PRO B 1 76 ? 57.444 -11.586 -13.115 1.00 38.30 76 PRO B N 1
ATOM 3641 C CA . PRO B 1 76 ? 57.067 -10.259 -13.605 1.00 38.03 76 PRO B CA 1
ATOM 3642 C C . PRO B 1 76 ? 56.187 -10.246 -14.857 1.00 37.74 76 PRO B C 1
ATOM 3643 O O . PRO B 1 76 ? 55.538 -9.238 -15.130 1.00 37.82 76 PRO B O 1
ATOM 3647 N N . ILE B 1 77 ? 56.155 -11.337 -15.611 1.00 37.46 77 ILE B N 1
ATOM 3648 C CA . ILE B 1 77 ? 55.395 -11.345 -16.862 1.00 37.15 77 ILE B CA 1
ATOM 3649 C C . ILE B 1 77 ? 54.180 -12.276 -16.873 1.00 37.04 77 ILE B C 1
ATOM 3650 O O . ILE B 1 77 ? 53.336 -12.183 -17.765 1.00 37.37 77 ILE B O 1
ATOM 3655 N N . MET B 1 78 ? 54.086 -13.167 -15.890 1.00 36.70 78 MET B N 1
ATOM 3656 C CA . MET B 1 78 ? 53.074 -14.235 -15.919 1.00 36.27 78 MET B CA 1
ATOM 3657 C C . MET B 1 78 ? 51.616 -13.767 -15.907 1.00 36.04 78 MET B C 1
ATOM 3658 O O . MET B 1 78 ? 50.775 -14.396 -16.532 1.00 36.26 78 MET B O 1
ATOM 3663 N N . THR B 1 79 ? 51.327 -12.672 -15.208 1.00 35.95 79 THR B N 1
ATOM 3664 C CA . THR B 1 79 ? 49.959 -12.154 -15.064 1.00 35.93 79 THR B CA 1
ATOM 3665 C C . THR B 1 79 ? 49.315 -11.826 -16.415 1.00 35.76 79 THR B C 1
ATOM 3666 O O . THR B 1 79 ? 48.202 -12.264 -16.697 1.00 35.71 79 THR B O 1
ATOM 3670 N N . GLU B 1 80 ? 50.021 -11.049 -17.235 1.00 35.70 80 GLU B N 1
ATOM 3671 C CA . GLU B 1 80 ? 49.569 -10.696 -18.581 1.00 35.66 80 GLU B CA 1
ATOM 3672 C C . GLU B 1 80 ? 49.264 -11.958 -19.401 1.00 35.56 80 GLU B C 1
ATOM 3673 O O . GLU B 1 80 ? 48.136 -12.148 -19.856 1.00 35.48 80 GLU B O 1
ATOM 3676 N N . TYR B 1 81 ? 50.270 -12.825 -19.541 1.00 35.42 81 TYR B N 1
ATOM 3677 C CA . TYR B 1 81 ? 50.187 -14.042 -20.359 1.00 35.17 81 TYR B CA 1
ATOM 3678 C C . TYR B 1 81 ? 49.081 -15.007 -19.931 1.00 35.12 81 TYR B C 1
ATOM 3679 O O . TYR B 1 81 ? 48.385 -15.573 -20.776 1.00 35.06 81 TYR B O 1
ATOM 3688 N N . TRP B 1 82 ? 48.924 -15.189 -18.622 1.00 35.04 82 TRP B N 1
ATOM 3689 C CA . TRP B 1 82 ? 47.851 -16.008 -18.075 1.00 35.06 82 TRP B CA 1
ATOM 3690 C C . TRP B 1 82 ? 46.478 -15.445 -18.427 1.00 35.57 82 TRP B C 1
ATOM 3691 O O . TRP B 1 82 ? 45.577 -16.194 -18.797 1.00 35.81 82 TRP B O 1
ATOM 3702 N N . GLU B 1 83 ? 46.329 -14.125 -18.328 1.00 36.20 83 GLU B N 1
ATOM 3703 C CA . GLU B 1 83 ? 45.068 -13.453 -18.648 1.00 36.82 83 GLU B CA 1
ATOM 3704 C C . GLU B 1 83 ? 44.671 -13.582 -20.129 1.00 37.00 83 GLU B C 1
ATOM 3705 O O . GLU B 1 83 ? 43.499 -13.783 -20.438 1.00 36.78 83 GLU B O 1
ATOM 3711 N N . LYS B 1 84 ? 45.648 -13.485 -21.029 1.00 37.49 84 LYS B N 1
ATOM 3712 C CA . LYS B 1 84 ? 45.391 -13.569 -22.475 1.00 38.19 84 LYS B CA 1
ATOM 3713 C C . LYS B 1 84 ? 45.311 -15.014 -22.960 1.00 38.35 84 LYS B C 1
ATOM 3714 O O . LYS B 1 84 ? 45.020 -15.262 -24.132 1.00 38.18 84 LYS B O 1
ATOM 3720 N N . ALA B 1 85 ? 45.578 -15.956 -22.052 1.00 38.86 85 ALA B N 1
ATOM 3721 C CA . ALA B 1 85 ? 45.687 -17.383 -22.376 1.00 39.19 85 ALA B CA 1
ATOM 3722 C C . ALA B 1 85 ? 46.736 -17.642 -23.461 1.00 39.49 85 ALA B C 1
ATOM 3723 O O . ALA B 1 85 ? 46.559 -18.507 -24.318 1.00 39.39 85 ALA B O 1
ATOM 3725 N N . GLU B 1 86 ? 47.824 -16.878 -23.410 1.00 40.05 86 GLU B N 1
ATOM 3726 C CA . GLU B 1 86 ? 48.916 -16.995 -24.375 1.00 40.93 86 GLU B CA 1
ATOM 3727 C C . GLU B 1 86 ? 50.163 -17.580 -23.725 1.00 40.91 86 GLU B C 1
ATOM 3728 O O . GLU B 1 86 ? 50.424 -17.346 -22.547 1.00 40.74 86 GLU B O 1
ATOM 3734 N N . PHE B 1 87 ? 50.927 -18.336 -24.512 1.00 41.22 87 PHE B N 1
ATOM 3735 C CA . PHE B 1 87 ? 52.150 -18.984 -24.045 1.00 41.49 87 PHE B CA 1
ATOM 3736 C C . PHE B 1 87 ? 53.364 -18.056 -24.227 1.00 41.65 87 PHE B C 1
ATOM 3737 O O . PHE B 1 87 ? 53.512 -17.434 -25.281 1.00 41.58 87 PHE B O 1
ATOM 3745 N N . PRO B 1 88 ? 54.236 -17.956 -23.201 1.00 41.81 88 PRO B N 1
ATOM 3746 C CA . PRO B 1 88 ? 55.405 -17.081 -23.319 1.00 41.98 88 PRO B CA 1
ATOM 3747 C C . PRO B 1 88 ? 56.590 -17.774 -24.002 1.00 42.34 88 PRO B C 1
ATOM 3748 O O . PRO B 1 88 ? 57.554 -18.167 -23.340 1.00 42.35 88 PRO B O 1
ATOM 3752 N N . PHE B 1 89 ? 56.514 -17.897 -25.325 1.00 42.68 89 PHE B N 1
ATOM 3753 C CA . PHE B 1 89 ? 57.517 -18.614 -26.116 1.00 43.03 89 PHE B CA 1
ATOM 3754 C C . PHE B 1 89 ? 58.960 -18.181 -25.841 1.00 43.57 89 PHE B C 1
ATOM 3755 O O . PHE B 1 89 ? 59.876 -19.013 -25.828 1.00 43.71 89 PHE B O 1
ATOM 3763 N N . HIS B 1 90 ? 59.145 -16.882 -25.614 1.00 44.20 90 HIS B N 1
ATOM 3764 C CA . HIS B 1 90 ? 60.459 -16.296 -25.355 1.00 44.63 90 HIS B CA 1
ATOM 3765 C C . HIS B 1 90 ? 61.106 -16.824 -24.066 1.00 44.90 90 HIS B C 1
ATOM 3766 O O . HIS B 1 90 ? 62.314 -16.681 -23.873 1.00 44.97 90 HIS B O 1
ATOM 3773 N N . ILE B 1 91 ? 60.305 -17.432 -23.191 1.00 45.08 91 ILE B N 1
ATOM 3774 C CA . ILE B 1 91 ? 60.810 -17.949 -21.925 1.00 45.33 91 ILE B CA 1
ATOM 3775 C C . ILE B 1 91 ? 61.449 -19.336 -22.083 1.00 45.46 91 ILE B C 1
ATOM 3776 O O . ILE B 1 91 ? 62.209 -19.775 -21.219 1.00 45.43 91 ILE B O 1
ATOM 3781 N N . THR B 1 92 ? 61.152 -20.000 -23.202 1.00 45.74 92 THR B N 1
ATOM 3782 C CA . THR B 1 92 ? 61.652 -21.356 -23.512 1.00 46.01 92 THR B CA 1
ATOM 3783 C C . THR B 1 92 ? 63.184 -21.569 -23.401 1.00 46.05 92 THR B C 1
ATOM 3784 O O . THR B 1 92 ? 63.614 -22.511 -22.736 1.00 45.92 92 THR B O 1
ATOM 3788 N N . PRO B 1 93 ? 64.007 -20.712 -24.054 1.00 46.21 93 PRO B N 1
ATOM 3789 C CA . PRO B 1 93 ? 65.453 -20.953 -23.997 1.00 46.34 93 PRO B CA 1
ATOM 3790 C C . PRO B 1 93 ? 66.025 -20.872 -22.584 1.00 46.60 93 PRO B C 1
ATOM 3791 O O . PRO B 1 93 ? 67.001 -21.560 -22.283 1.00 46.56 93 PRO B O 1
ATOM 3795 N N . LYS B 1 94 ? 65.422 -20.040 -21.736 1.00 46.90 94 LYS B N 1
ATOM 3796 C CA . LYS B 1 94 ? 65.813 -19.956 -20.331 1.00 47.51 94 LYS B CA 1
ATOM 3797 C C . LYS B 1 94 ? 65.510 -21.284 -19.634 1.00 47.80 94 LYS B C 1
ATOM 3798 O O . LYS B 1 94 ? 66.391 -21.864 -18.993 1.00 47.97 94 LYS B O 1
ATOM 3804 N N . LEU B 1 95 ? 64.273 -21.767 -19.778 1.00 48.08 95 LEU B N 1
ATOM 3805 C CA . LEU B 1 95 ? 63.844 -23.042 -19.188 1.00 48.19 95 LEU B CA 1
ATOM 3806 C C . LEU B 1 95 ? 64.711 -24.221 -19.625 1.00 48.35 95 LEU B C 1
ATOM 3807 O O . LEU B 1 95 ? 64.890 -25.172 -18.867 1.00 48.55 95 LEU B O 1
ATOM 3812 N N . GLY B 1 96 ? 65.238 -24.154 -20.844 1.00 48.54 96 GLY B N 1
ATOM 3813 C CA . GLY B 1 96 ? 66.205 -25.140 -21.336 1.00 49.03 96 GLY B CA 1
ATOM 3814 C C . GLY B 1 96 ? 67.617 -24.974 -20.779 1.00 49.31 96 GLY B C 1
ATOM 3815 O O . GLY B 1 96 ? 68.373 -25.941 -20.694 1.00 49.31 96 GLY B O 1
ATOM 3816 N N . ALA B 1 97 ? 67.982 -23.748 -20.411 1.00 49.61 97 ALA B N 1
ATOM 3817 C CA . ALA B 1 97 ? 69.269 -23.498 -19.762 1.00 49.92 97 ALA B CA 1
ATOM 3818 C C . ALA B 1 97 ? 69.214 -23.941 -18.307 1.00 50.10 97 ALA B C 1
ATOM 3819 O O . ALA B 1 97 ? 70.213 -24.414 -17.766 1.00 50.36 97 ALA B O 1
ATOM 3821 N N . MET B 1 98 ? 68.042 -23.784 -17.687 1.00 50.19 98 MET B N 1
ATOM 3822 C CA . MET B 1 98 ? 67.769 -24.292 -16.337 1.00 50.39 98 MET B CA 1
ATOM 3823 C C . MET B 1 98 ? 68.132 -25.772 -16.182 1.00 49.93 98 MET B C 1
ATOM 3824 O O . MET B 1 98 ? 68.341 -26.251 -15.069 1.00 49.84 98 MET B O 1
ATOM 3829 N N . GLY B 1 99 ? 68.211 -26.485 -17.303 1.00 49.75 99 GLY B N 1
ATOM 3830 C CA . GLY B 1 99 ? 68.586 -27.899 -17.306 1.00 49.46 99 GLY B CA 1
ATOM 3831 C C . GLY B 1 99 ? 67.567 -28.773 -16.602 1.00 49.19 99 GLY B C 1
ATOM 3832 O O . GLY B 1 99 ? 67.912 -29.784 -15.991 1.00 49.12 99 GLY B O 1
ATOM 3833 N N . VAL B 1 100 ? 66.305 -28.374 -16.686 1.00 48.94 100 VAL B N 1
ATOM 3834 C CA . VAL B 1 100 ? 65.236 -29.097 -16.031 1.00 48.72 100 VAL B CA 1
ATOM 3835 C C . VAL B 1 100 ? 64.659 -30.142 -16.972 1.00 48.59 100 VAL B C 1
ATOM 3836 O O . VAL B 1 100 ? 64.521 -31.305 -16.588 1.00 48.81 100 VAL B O 1
ATOM 3840 N N . ALA B 1 101 ? 64.333 -29.732 -18.198 1.00 48.24 101 ALA B N 1
ATOM 3841 C CA . ALA B 1 101 ? 63.826 -30.655 -19.218 1.00 48.01 101 ALA B CA 1
ATOM 3842 C C . ALA B 1 101 ? 64.696 -31.909 -19.360 1.00 47.90 101 ALA B C 1
ATOM 3843 O O . ALA B 1 101 ? 65.924 -31.830 -19.462 1.00 47.87 101 ALA B O 1
ATOM 3845 N N . GLY B 1 102 ? 64.047 -33.065 -19.359 1.00 47.73 102 GLY B N 1
ATOM 3846 C CA . GLY B 1 102 ? 64.753 -34.334 -19.448 1.00 47.68 102 GLY B CA 1
ATOM 3847 C C . GLY B 1 102 ? 64.955 -34.949 -18.084 1.00 47.47 102 GLY B C 1
ATOM 3848 O O . GLY B 1 102 ? 65.705 -35.916 -17.937 1.00 47.52 102 GLY B O 1
ATOM 3849 N N . GLY B 1 103 ? 64.279 -34.370 -17.095 1.00 47.28 103 GLY B N 1
ATOM 3850 C CA . GLY B 1 103 ? 64.312 -34.826 -15.708 1.00 47.03 103 GLY B CA 1
ATOM 3851 C C . GLY B 1 103 ? 65.447 -35.747 -15.303 1.00 46.72 103 GLY B C 1
ATOM 3852 O O . GLY B 1 103 ? 66.620 -35.354 -15.288 1.00 46.55 103 GLY B O 1
ATOM 3853 N N . SER B 1 104 ? 65.078 -36.985 -14.987 1.00 46.35 104 SER B N 1
ATOM 3854 C CA . SER B 1 104 ? 66.011 -37.968 -14.471 1.00 45.98 104 SER B CA 1
ATOM 3855 C C . SER B 1 104 ? 66.520 -38.923 -15.547 1.00 45.45 104 SER B C 1
ATOM 3856 O O . SER B 1 104 ? 67.126 -39.950 -15.223 1.00 45.88 104 SER B O 1
ATOM 3859 N N . ILE B 1 105 ? 66.275 -38.602 -16.815 1.00 44.51 105 ILE B N 1
ATOM 3860 C CA . ILE B 1 105 ? 66.820 -39.407 -17.903 1.00 43.63 105 ILE B CA 1
ATOM 3861 C C . ILE B 1 105 ? 68.344 -39.294 -17.892 1.00 43.33 105 ILE B C 1
ATOM 3862 O O . ILE B 1 105 ? 68.901 -38.196 -17.828 1.00 43.30 105 ILE B O 1
ATOM 3867 N N . LYS B 1 106 ? 69.004 -40.444 -17.925 1.00 42.87 106 LYS B N 1
ATOM 3868 C CA . LYS B 1 106 ? 70.456 -40.507 -17.936 1.00 42.55 106 LYS B CA 1
ATOM 3869 C C . LYS B 1 106 ? 70.956 -40.672 -19.374 1.00 42.10 106 LYS B C 1
ATOM 3870 O O . LYS B 1 106 ? 70.532 -41.587 -20.093 1.00 41.94 106 LYS B O 1
ATOM 3876 N N . GLY B 1 107 ? 71.856 -39.781 -19.784 1.00 41.54 107 GLY B N 1
ATOM 3877 C CA . GLY B 1 107 ? 72.440 -39.831 -21.122 1.00 40.78 107 GLY B CA 1
ATOM 3878 C C . GLY B 1 107 ? 71.524 -39.267 -22.191 1.00 40.27 107 GLY B C 1
ATOM 3879 O O . GLY B 1 107 ? 70.507 -38.638 -21.884 1.00 40.23 107 GLY B O 1
ATOM 3880 N N . TYR B 1 108 ? 71.891 -39.500 -23.451 1.00 39.61 108 TYR B N 1
ATOM 3881 C CA . TYR B 1 108 ? 71.162 -38.978 -24.612 1.00 38.92 108 TYR B CA 1
ATOM 3882 C C . TYR B 1 108 ? 71.009 -37.454 -24.560 1.00 38.65 108 TYR B C 1
ATOM 3883 O O . TYR B 1 108 ? 70.013 -36.908 -25.028 1.00 38.81 108 TYR B O 1
ATOM 3892 N N . GLY B 1 109 ? 71.998 -36.775 -23.988 1.00 38.41 109 GLY B N 1
ATOM 3893 C CA . GLY B 1 109 ? 71.977 -35.315 -23.884 1.00 38.34 109 GLY B CA 1
ATOM 3894 C C . GLY B 1 109 ? 71.058 -34.759 -22.808 1.00 38.30 109 GLY B C 1
ATOM 3895 O O . GLY B 1 109 ? 70.734 -33.574 -22.819 1.00 38.24 109 GLY B O 1
ATOM 3896 N N . CYS B 1 110 ? 70.641 -35.617 -21.880 1.00 38.30 110 CYS B N 1
ATOM 3897 C CA . CYS B 1 110 ? 69.792 -35.221 -20.765 1.00 38.23 110 CYS B CA 1
ATOM 3898 C C . CYS B 1 110 ? 70.625 -35.085 -19.484 1.00 38.57 110 CYS B C 1
ATOM 3899 O O . CYS B 1 110 ? 71.702 -35.677 -19.389 1.00 38.69 110 CYS B O 1
ATOM 3902 N N . PRO B 1 111 ? 70.130 -34.316 -18.488 1.00 38.80 111 PRO B N 1
ATOM 3903 C CA . PRO B 1 111 ? 70.981 -33.930 -17.353 1.00 38.85 111 PRO B CA 1
ATOM 3904 C C . PRO B 1 111 ? 71.296 -35.058 -16.368 1.00 39.00 111 PRO B C 1
ATOM 3905 O O . PRO B 1 111 ? 72.270 -34.956 -15.621 1.00 39.07 111 PRO B O 1
ATOM 3909 N N . GLY B 1 112 ? 70.484 -36.112 -16.358 1.00 39.03 112 GLY B N 1
ATOM 3910 C CA . GLY B 1 112 ? 70.724 -37.252 -15.475 1.00 39.22 112 GLY B CA 1
ATOM 3911 C C . GLY B 1 112 ? 70.586 -36.920 -14.002 1.00 39.37 112 GLY B C 1
ATOM 3912 O O . GLY B 1 112 ? 71.442 -37.267 -13.191 1.00 39.54 112 GLY B O 1
ATOM 3913 N N . LEU B 1 113 ? 69.496 -36.244 -13.662 1.00 39.53 113 LEU B N 1
ATOM 3914 C CA . LEU B 1 113 ? 69.200 -35.864 -12.287 1.00 39.57 113 LEU B CA 1
ATOM 3915 C C . LEU B 1 113 ? 68.564 -37.015 -11.518 1.00 39.43 113 LEU B C 1
ATOM 3916 O O . LEU B 1 113 ? 68.045 -37.953 -12.115 1.00 39.55 113 LEU B O 1
ATOM 3921 N N . SER B 1 114 ? 68.610 -36.941 -10.192 1.00 39.18 114 SER B N 1
ATOM 3922 C CA . SER B 1 114 ? 67.849 -37.854 -9.348 1.00 39.06 114 SER B CA 1
ATOM 3923 C C . SER B 1 114 ? 66.354 -37.572 -9.522 1.00 38.95 114 SER B C 1
ATOM 3924 O O . SER B 1 114 ? 65.981 -36.464 -9.898 1.00 38.80 114 SER B O 1
ATOM 3927 N N . ILE B 1 115 ? 65.505 -38.567 -9.260 1.00 38.92 115 ILE B N 1
ATOM 3928 C CA . ILE B 1 115 ? 64.050 -38.377 -9.317 1.00 38.79 115 ILE B CA 1
ATOM 3929 C C . ILE B 1 115 ? 63.613 -37.277 -8.351 1.00 38.62 115 ILE B C 1
ATOM 3930 O O . ILE B 1 115 ? 62.618 -36.601 -8.590 1.00 38.83 115 ILE B O 1
ATOM 3935 N N . THR B 1 116 ? 64.365 -37.092 -7.269 1.00 38.46 116 THR B N 1
ATOM 3936 C CA . THR B 1 116 ? 64.031 -36.080 -6.274 1.00 38.23 116 THR B CA 1
ATOM 3937 C C . THR B 1 116 ? 64.454 -34.701 -6.754 1.00 38.26 116 THR B C 1
ATOM 3938 O O . THR B 1 116 ? 63.756 -33.717 -6.502 1.00 38.65 116 THR B O 1
ATOM 3942 N N . ALA B 1 117 ? 65.592 -34.630 -7.445 1.00 38.01 117 ALA B N 1
ATOM 3943 C CA . ALA B 1 117 ? 66.053 -33.373 -8.029 1.00 37.78 117 ALA B CA 1
ATOM 3944 C C . ALA B 1 117 ? 65.025 -32.862 -9.026 1.00 37.68 117 ALA B C 1
ATOM 3945 O O . ALA B 1 117 ? 64.767 -31.666 -9.108 1.00 37.82 117 ALA B O 1
ATOM 3947 N N . ASN B 1 118 ? 64.434 -33.784 -9.772 1.00 37.52 118 ASN B N 1
ATOM 3948 C CA . ASN B 1 118 ? 63.443 -33.434 -10.768 1.00 37.63 118 ASN B CA 1
ATOM 3949 C C . ASN B 1 118 ? 62.138 -33.014 -10.112 1.00 37.23 118 ASN B C 1
ATOM 3950 O O . ASN B 1 118 ? 61.496 -32.049 -10.540 1.00 37.14 118 ASN B O 1
ATOM 3955 N N . ALA B 1 119 ? 61.776 -33.741 -9.057 1.00 36.75 119 ALA B N 1
ATOM 3956 C CA . ALA B 1 119 ? 60.564 -33.494 -8.284 1.00 36.08 119 ALA B CA 1
ATOM 3957 C C . ALA B 1 119 ? 60.551 -32.096 -7.666 1.00 35.58 119 ALA B C 1
ATOM 3958 O O . ALA B 1 119 ? 59.536 -31.402 -7.722 1.00 35.31 119 ALA B O 1
ATOM 3960 N N . ILE B 1 120 ? 61.682 -31.689 -7.090 1.00 35.00 120 ILE B N 1
ATOM 3961 C CA . ILE B 1 120 ? 61.774 -30.387 -6.428 1.00 34.63 120 ILE B CA 1
ATOM 3962 C C . ILE B 1 120 ? 61.862 -29.238 -7.428 1.00 34.26 120 ILE B C 1
ATOM 3963 O O . ILE B 1 120 ? 61.460 -28.113 -7.125 1.00 34.20 120 ILE B O 1
ATOM 3968 N N . ALA B 1 121 ? 62.388 -29.530 -8.615 1.00 33.89 121 ALA B N 1
ATOM 3969 C CA . ALA B 1 121 ? 62.389 -28.565 -9.707 1.00 33.43 121 ALA B CA 1
ATOM 3970 C C . ALA B 1 121 ? 60.951 -28.339 -10.167 1.00 33.12 121 ALA B C 1
ATOM 3971 O O . ALA B 1 121 ? 60.540 -27.195 -10.378 1.00 33.01 121 ALA B O 1
ATOM 3973 N N . THR B 1 122 ? 60.194 -29.432 -10.281 1.00 32.62 122 THR B N 1
ATOM 3974 C CA . THR B 1 122 ? 58.784 -29.389 -10.649 1.00 32.54 122 THR B CA 1
ATOM 3975 C C . THR B 1 122 ? 57.988 -28.461 -9.711 1.00 32.51 122 THR B C 1
ATOM 3976 O O . THR B 1 122 ? 57.236 -27.588 -10.169 1.00 32.06 122 THR B O 1
ATOM 3980 N N . ALA B 1 123 ? 58.182 -28.651 -8.406 1.00 32.33 123 ALA B N 1
ATOM 3981 C CA . ALA B 1 123 ? 57.572 -27.813 -7.380 1.00 32.30 123 ALA B CA 1
ATOM 3982 C C . ALA B 1 123 ? 58.006 -26.350 -7.486 1.00 32.50 123 ALA B C 1
ATOM 3983 O O . ALA B 1 123 ? 57.173 -25.439 -7.385 1.00 32.28 123 ALA B O 1
ATOM 3985 N N . GLU B 1 124 ? 59.305 -26.130 -7.693 1.00 32.71 124 GLU B N 1
ATOM 3986 C CA . GLU B 1 124 ? 59.853 -24.772 -7.765 1.00 32.90 124 GLU B CA 1
ATOM 3987 C C . GLU B 1 124 ? 59.347 -23.972 -8.964 1.00 32.68 124 GLU B C 1
ATOM 3988 O O . GLU B 1 124 ? 59.230 -22.747 -8.886 1.00 32.97 124 GLU B O 1
ATOM 3994 N N . ILE B 1 125 ? 59.038 -24.659 -10.061 1.00 32.19 125 ILE B N 1
ATOM 3995 C CA . ILE B 1 125 ? 58.371 -24.014 -11.183 1.00 31.79 125 ILE B CA 1
ATOM 3996 C C . ILE B 1 125 ? 56.905 -23.758 -10.820 1.00 31.64 125 ILE B C 1
ATOM 3997 O O . ILE B 1 125 ? 56.435 -22.629 -10.910 1.00 31.57 125 ILE B O 1
ATOM 4002 N N . ALA B 1 126 ? 56.202 -24.808 -10.396 1.00 31.54 126 ALA B N 1
ATOM 4003 C CA . ALA B 1 126 ? 54.777 -24.726 -10.052 1.00 31.32 126 ALA B CA 1
ATOM 4004 C C . ALA B 1 126 ? 54.479 -23.683 -8.968 1.00 31.29 126 ALA B C 1
ATOM 4005 O O . ALA B 1 126 ? 53.398 -23.071 -8.962 1.00 31.08 126 ALA B O 1
ATOM 4007 N N . ARG B 1 127 ? 55.446 -23.476 -8.071 1.00 31.22 127 ARG B N 1
ATOM 4008 C CA . ARG B 1 127 ? 55.327 -22.463 -7.023 1.00 30.97 127 ARG B CA 1
ATOM 4009 C C . ARG B 1 127 ? 55.016 -21.099 -7.627 1.00 30.80 127 ARG B C 1
ATOM 4010 O O . ARG B 1 127 ? 54.179 -20.361 -7.111 1.00 30.94 127 ARG B O 1
ATOM 4018 N N . VAL B 1 128 ? 55.683 -20.782 -8.731 1.00 30.67 128 VAL B N 1
ATOM 4019 C CA . VAL B 1 128 ? 55.566 -19.471 -9.355 1.00 30.71 128 VAL B CA 1
ATOM 4020 C C . VAL B 1 128 ? 54.462 -19.443 -10.416 1.00 31.13 128 VAL B C 1
ATOM 4021 O O . VAL B 1 128 ? 53.569 -18.595 -10.371 1.00 31.19 128 VAL B O 1
ATOM 4025 N N . ASP B 1 129 ? 54.521 -20.378 -11.358 1.00 31.53 129 ASP B N 1
ATOM 4026 C CA . ASP B 1 129 ? 53.487 -20.500 -12.373 1.00 32.17 129 ASP B CA 1
ATOM 4027 C C . ASP B 1 129 ? 53.265 -21.955 -12.737 1.00 32.41 129 ASP B C 1
ATOM 4028 O O . ASP B 1 129 ? 54.195 -22.649 -13.143 1.00 32.52 129 ASP B O 1
ATOM 4033 N N . ALA B 1 130 ? 52.023 -22.403 -12.600 1.00 32.93 130 ALA B N 1
ATOM 4034 C CA . ALA B 1 130 ? 51.669 -23.805 -12.822 1.00 33.40 130 ALA B CA 1
ATOM 4035 C C . ALA B 1 130 ? 51.608 -24.200 -14.301 1.00 33.63 130 ALA B C 1
ATOM 4036 O O . ALA B 1 130 ? 51.800 -25.376 -14.645 1.00 33.61 130 ALA B O 1
ATOM 4038 N N . SER B 1 131 ? 51.324 -23.222 -15.163 1.00 33.79 131 SER B N 1
ATOM 4039 C CA . SER B 1 131 ? 51.304 -23.448 -16.606 1.00 34.01 131 SER B CA 1
ATOM 4040 C C . SER B 1 131 ? 52.684 -23.848 -17.103 1.00 34.29 131 SER B C 1
ATOM 4041 O O . SER B 1 131 ? 52.823 -24.833 -17.825 1.00 34.46 131 SER B O 1
ATOM 4044 N N . CYS B 1 132 ? 53.706 -23.089 -16.706 1.00 34.44 132 CYS B N 1
ATOM 4045 C CA . CYS B 1 132 ? 55.085 -23.406 -17.073 1.00 34.60 132 CYS B CA 1
ATOM 4046 C C . CYS B 1 132 ? 55.464 -24.802 -16.640 1.00 34.31 132 CYS B C 1
ATOM 4047 O O . CYS B 1 132 ? 56.171 -25.507 -17.361 1.00 34.30 132 CYS B O 1
ATOM 4050 N N . SER B 1 133 ? 54.999 -25.180 -15.450 1.00 34.13 133 SER B N 1
ATOM 4051 C CA . SER B 1 133 ? 55.291 -26.476 -14.877 1.00 33.88 133 SER B CA 1
ATOM 4052 C C . SER B 1 133 ? 54.606 -27.558 -15.699 1.00 33.71 133 SER B C 1
ATOM 4053 O O . SER B 1 133 ? 55.237 -28.536 -16.080 1.00 33.75 133 SER B O 1
ATOM 4056 N N . THR B 1 134 ? 53.322 -27.364 -15.986 1.00 33.36 134 THR B N 1
ATOM 4057 C CA . THR B 1 134 ? 52.578 -28.300 -16.811 1.00 33.23 134 THR B CA 1
ATOM 4058 C C . THR B 1 134 ? 53.212 -28.422 -18.201 1.00 33.16 134 THR B C 1
ATOM 4059 O O . THR B 1 134 ? 53.405 -29.533 -18.700 1.00 33.28 134 THR B O 1
ATOM 4063 N N . PHE B 1 135 ? 53.557 -27.284 -18.801 1.00 32.99 135 PHE B N 1
ATOM 4064 C CA . PHE B 1 135 ? 54.306 -27.254 -20.057 1.00 32.98 135 PHE B CA 1
ATOM 4065 C C . PHE B 1 135 ? 55.487 -28.208 -20.012 1.00 33.18 135 PHE B C 1
ATOM 4066 O O . PHE B 1 135 ? 55.627 -29.062 -20.881 1.00 33.28 135 PHE B O 1
ATOM 4074 N N . ILE B 1 136 ? 56.326 -28.058 -18.992 1.00 33.37 136 ILE B N 1
ATOM 4075 C CA . ILE B 1 136 ? 57.538 -28.863 -18.876 1.00 33.70 136 ILE B CA 1
ATOM 4076 C C . ILE B 1 136 ? 57.220 -30.295 -18.497 1.00 33.60 136 ILE B C 1
ATOM 4077 O O . ILE B 1 136 ? 57.821 -31.218 -19.031 1.00 33.89 136 ILE B O 1
ATOM 4082 N N . LEU B 1 137 ? 56.263 -30.477 -17.595 1.00 33.74 137 LEU B N 1
ATOM 4083 C CA . LEU B 1 137 ? 55.891 -31.811 -17.130 1.00 33.62 137 LEU B CA 1
ATOM 4084 C C . LEU B 1 137 ? 55.402 -32.682 -18.269 1.00 33.31 137 LEU B C 1
ATOM 4085 O O . LEU B 1 137 ? 55.823 -33.828 -18.400 1.00 33.45 137 LEU B O 1
ATOM 4090 N N . VAL B 1 138 ? 54.523 -32.127 -19.094 1.00 32.96 138 VAL B N 1
ATOM 4091 C CA . VAL B 1 138 ? 53.973 -32.849 -20.234 1.00 32.60 138 VAL B CA 1
ATOM 4092 C C . VAL B 1 138 ? 55.044 -33.123 -21.292 1.00 32.38 138 VAL B C 1
ATOM 4093 O O . VAL B 1 138 ? 55.082 -34.200 -21.886 1.00 32.60 138 VAL B O 1
ATOM 4097 N N . HIS B 1 139 ? 55.916 -32.143 -21.500 1.00 32.02 139 HIS B N 1
ATOM 4098 C CA . HIS B 1 139 ? 57.041 -32.253 -22.422 1.00 31.70 139 HIS B CA 1
ATOM 4099 C C . HIS B 1 139 ? 58.059 -33.298 -21.955 1.00 32.18 139 HIS B C 1
ATOM 4100 O O . HIS B 1 139 ? 58.545 -34.116 -22.746 1.00 31.88 139 HIS B O 1
ATOM 4107 N N . SER B 1 140 ? 58.361 -33.269 -20.660 1.00 32.74 140 SER B N 1
ATOM 4108 C CA . SER B 1 140 ? 59.497 -33.995 -20.111 1.00 33.28 140 SER B CA 1
ATOM 4109 C C . SER B 1 140 ? 59.139 -35.279 -19.347 1.00 33.58 140 SER B C 1
ATOM 4110 O O . SER B 1 140 ? 59.686 -36.346 -19.633 1.00 33.62 140 SER B O 1
ATOM 4113 N N . SER B 1 141 ? 58.226 -35.180 -18.383 1.00 34.15 141 SER B N 1
ATOM 4114 C CA . SER B 1 141 ? 57.859 -36.335 -17.552 1.00 34.55 141 SER B CA 1
ATOM 4115 C C . SER B 1 141 ? 56.830 -37.236 -18.204 1.00 34.54 141 SER B C 1
ATOM 4116 O O . SER B 1 141 ? 56.471 -38.268 -17.640 1.00 34.88 141 SER B O 1
ATOM 4119 N N . LEU B 1 142 ? 56.352 -36.835 -19.379 1.00 34.41 142 LEU B N 1
ATOM 4120 C CA . LEU B 1 142 ? 55.480 -37.667 -20.203 1.00 34.13 142 LEU B CA 1
ATOM 4121 C C . LEU B 1 142 ? 56.091 -37.873 -21.584 1.00 33.84 142 LEU B C 1
ATOM 4122 O O . LEU B 1 142 ? 56.364 -39.005 -21.987 1.00 33.75 142 LEU B O 1
ATOM 4127 N N . GLY B 1 143 ? 56.325 -36.765 -22.282 1.00 33.48 143 GLY B N 1
ATOM 4128 C CA . GLY B 1 143 ? 56.862 -36.774 -23.634 1.00 33.15 143 GLY B CA 1
ATOM 4129 C C . GLY B 1 143 ? 58.221 -37.420 -23.777 1.00 33.00 143 GLY B C 1
ATOM 4130 O O . GLY B 1 143 ? 58.391 -38.344 -24.571 1.00 33.04 143 GLY B O 1
ATOM 4131 N N . MET B 1 144 ? 59.195 -36.938 -23.018 1.00 32.91 144 MET B N 1
ATOM 4132 C CA . MET B 1 144 ? 60.549 -37.462 -23.141 1.00 33.23 144 MET B CA 1
ATOM 4133 C C . MET B 1 144 ? 60.714 -38.810 -22.450 1.00 33.55 144 MET B C 1
ATOM 4134 O O . MET B 1 144 ? 61.458 -39.663 -22.912 1.00 33.80 144 MET B O 1
ATOM 4139 N N . LEU B 1 145 ? 60.015 -38.993 -21.341 1.00 33.93 145 LEU B N 1
ATOM 4140 C CA . LEU B 1 145 ? 60.128 -40.205 -20.559 1.00 34.21 145 LEU B CA 1
ATOM 4141 C C . LEU B 1 145 ? 59.610 -41.412 -21.332 1.00 34.32 145 LEU B C 1
ATOM 4142 O O . LEU B 1 145 ? 60.150 -42.512 -21.191 1.00 34.52 145 LEU B O 1
ATOM 4147 N N . THR B 1 146 ? 58.564 -41.203 -22.137 1.00 34.19 146 THR B N 1
ATOM 4148 C CA . THR B 1 146 ? 57.983 -42.271 -22.950 1.00 33.93 146 THR B CA 1
ATOM 4149 C C . THR B 1 146 ? 58.969 -42.709 -24.027 1.00 33.84 146 THR B C 1
ATOM 4150 O O . THR B 1 146 ? 59.078 -43.898 -24.314 1.00 34.32 146 THR B O 1
ATOM 4154 N N . ILE B 1 147 ? 59.697 -41.758 -24.604 1.00 33.52 147 ILE B N 1
ATOM 4155 C CA . ILE B 1 147 ? 60.796 -42.088 -25.517 1.00 33.26 147 ILE B CA 1
ATOM 4156 C C . ILE B 1 147 ? 61.919 -42.816 -24.781 1.00 33.09 147 ILE B C 1
ATOM 4157 O O . ILE B 1 147 ? 62.452 -43.790 -25.289 1.00 33.40 147 ILE B O 1
ATOM 4162 N N . ALA B 1 148 ? 62.271 -42.347 -23.586 1.00 32.90 148 ALA B N 1
ATOM 4163 C CA . ALA B 1 148 ? 63.333 -42.965 -22.798 1.00 32.66 148 ALA B CA 1
ATOM 4164 C C . ALA B 1 148 ? 62.992 -44.406 -22.388 1.00 32.66 148 ALA B C 1
ATOM 4165 O O . ALA B 1 148 ? 63.811 -45.311 -22.566 1.00 32.70 148 ALA B O 1
ATOM 4167 N N . LEU B 1 149 ? 61.788 -44.628 -21.869 1.00 32.53 149 LEU B N 1
ATOM 4168 C CA . LEU B 1 149 ? 61.404 -45.970 -21.427 1.00 32.78 149 LEU B CA 1
ATOM 4169 C C . LEU B 1 149 ? 60.904 -46.887 -22.548 1.00 32.79 149 LEU B C 1
ATOM 4170 O O . LEU B 1 149 ? 60.998 -48.105 -22.439 1.00 32.96 149 LEU B O 1
ATOM 4175 N N . CYS B 1 150 ? 60.367 -46.316 -23.619 1.00 32.73 150 CYS B N 1
ATOM 4176 C CA . CYS B 1 150 ? 59.716 -47.137 -24.632 1.00 32.58 150 CYS B CA 1
ATOM 4177 C C . CYS B 1 150 ? 60.325 -47.038 -26.017 1.00 32.43 150 CYS B C 1
ATOM 4178 O O . CYS B 1 150 ? 59.918 -47.772 -26.920 1.00 32.62 150 CYS B O 1
ATOM 4181 N N . GLY B 1 151 ? 61.288 -46.137 -26.189 1.00 31.88 151 GLY B N 1
ATOM 4182 C CA . GLY B 1 151 ? 61.870 -45.894 -27.499 1.00 31.47 151 GLY B CA 1
ATOM 4183 C C . GLY B 1 151 ? 63.007 -46.825 -27.834 1.00 31.26 151 GLY B C 1
ATOM 4184 O O . GLY B 1 151 ? 63.521 -47.527 -26.970 1.00 31.28 151 GLY B O 1
ATOM 4185 N N . SER B 1 152 ? 63.389 -46.836 -29.103 1.00 31.38 152 SER B N 1
ATOM 4186 C CA . SER B 1 152 ? 64.578 -47.555 -29.546 1.00 31.71 152 SER B CA 1
ATOM 4187 C C . SER B 1 152 ? 65.814 -46.723 -29.208 1.00 32.04 152 SER B C 1
ATOM 4188 O O . SER B 1 152 ? 65.705 -45.516 -28.943 1.00 32.28 152 SER B O 1
ATOM 4191 N N . GLU B 1 153 ? 66.986 -47.353 -29.218 1.00 31.89 153 GLU B N 1
ATOM 4192 C CA . GLU B 1 153 ? 68.219 -46.615 -29.001 1.00 31.88 153 GLU B CA 1
ATOM 4193 C C . GLU B 1 153 ? 68.371 -45.534 -30.059 1.00 31.66 153 GLU B C 1
ATOM 4194 O O . GLU B 1 153 ? 68.747 -44.402 -29.742 1.00 31.69 153 GLU B O 1
ATOM 4200 N N . ALA B 1 154 ? 68.048 -45.877 -31.304 1.00 31.30 154 ALA B N 1
ATOM 4201 C CA . ALA B 1 154 ? 68.085 -44.917 -32.403 1.00 31.30 154 ALA B CA 1
ATOM 4202 C C . ALA B 1 154 ? 67.176 -43.705 -32.145 1.00 31.38 154 ALA B C 1
ATOM 4203 O O . ALA B 1 154 ? 67.601 -42.563 -32.344 1.00 31.11 154 ALA B O 1
ATOM 4205 N N . GLN B 1 155 ? 65.942 -43.960 -31.699 1.00 31.44 155 GLN B N 1
ATOM 4206 C CA . GLN B 1 155 ? 64.987 -42.894 -31.391 1.00 31.66 155 GLN B CA 1
ATOM 4207 C C . GLN B 1 155 ? 65.500 -41.988 -30.275 1.00 31.99 155 GLN B C 1
ATOM 4208 O O . GLN B 1 155 ? 65.471 -40.766 -30.397 1.00 32.23 155 GLN B O 1
ATOM 4214 N N . LYS B 1 156 ? 65.968 -42.599 -29.193 1.00 32.28 156 LYS B N 1
ATOM 4215 C CA . LYS B 1 156 ? 66.502 -41.877 -28.054 1.00 32.79 156 LYS B CA 1
ATOM 4216 C C . LYS B 1 156 ? 67.636 -40.913 -28.437 1.00 33.09 156 LYS B C 1
ATOM 4217 O O . LYS B 1 156 ? 67.631 -39.753 -28.028 1.00 33.13 156 LYS B O 1
ATOM 4223 N N . GLU B 1 157 ? 68.598 -41.398 -29.222 1.00 33.61 157 GLU B N 1
ATOM 4224 C CA . GLU B 1 157 ? 69.771 -40.599 -29.618 1.00 34.04 157 GLU B CA 1
ATOM 4225 C C . GLU B 1 157 ? 69.401 -39.494 -30.604 1.00 33.84 157 GLU B C 1
ATOM 4226 O O . GLU B 1 157 ? 70.038 -38.434 -30.630 1.00 33.86 157 GLU B O 1
ATOM 4232 N N . LYS B 1 158 ? 68.367 -39.766 -31.401 1.00 33.57 158 LYS B N 1
ATOM 4233 C CA . LYS B 1 158 ? 67.861 -38.857 -32.430 1.00 33.37 158 LYS B CA 1
ATOM 4234 C C . LYS B 1 158 ? 67.043 -37.724 -31.828 1.00 32.91 158 LYS B C 1
ATOM 4235 O O . LYS B 1 158 ? 67.213 -36.572 -32.211 1.00 32.82 158 LYS B O 1
ATOM 4241 N N . TYR B 1 159 ? 66.171 -38.062 -30.878 1.00 32.63 159 TYR B N 1
ATOM 4242 C CA . TYR B 1 159 ? 65.124 -37.151 -30.417 1.00 32.46 159 TYR B CA 1
ATOM 4243 C C . TYR B 1 159 ? 65.336 -36.474 -29.050 1.00 32.54 159 TYR B C 1
ATOM 4244 O O . TYR B 1 159 ? 64.839 -35.362 -28.835 1.00 32.78 159 TYR B O 1
ATOM 4253 N N . LEU B 1 160 ? 66.047 -37.121 -28.127 1.00 32.12 160 LEU B N 1
ATOM 4254 C CA . LEU B 1 160 ? 66.140 -36.574 -26.769 1.00 32.02 160 LEU B CA 1
ATOM 4255 C C . LEU B 1 160 ? 67.102 -35.388 -26.603 1.00 32.14 160 LEU B C 1
ATOM 4256 O O . LEU B 1 160 ? 66.755 -34.426 -25.917 1.00 31.93 160 LEU B O 1
ATOM 4261 N N . PRO B 1 161 ? 68.293 -35.430 -27.242 1.00 32.25 161 PRO B N 1
ATOM 4262 C CA . PRO B 1 161 ? 69.230 -34.316 -27.056 1.00 32.34 161 PRO B CA 1
ATOM 4263 C C . PRO B 1 161 ? 68.580 -32.954 -27.283 1.00 32.56 161 PRO B C 1
ATOM 4264 O O . PRO B 1 161 ? 68.761 -32.041 -26.472 1.00 32.84 161 PRO B O 1
ATOM 4268 N N . SER B 1 162 ? 67.817 -32.833 -28.366 1.00 32.77 162 SER B N 1
ATOM 4269 C CA . SER B 1 162 ? 67.155 -31.581 -28.710 1.00 32.73 162 SER B CA 1
ATOM 4270 C C . SER B 1 162 ? 66.003 -31.281 -27.745 1.00 32.56 162 SER B C 1
ATOM 4271 O O . SER B 1 162 ? 65.884 -30.168 -27.237 1.00 32.59 162 SER B O 1
ATOM 4274 N N . LEU B 1 163 ? 65.167 -32.281 -27.488 1.00 32.40 163 LEU B N 1
ATOM 4275 C CA . LEU B 1 163 ? 64.092 -32.153 -26.501 1.00 32.29 163 LEU B CA 1
ATOM 4276 C C . LEU B 1 163 ? 64.596 -31.659 -25.142 1.00 32.14 163 LEU B C 1
ATOM 4277 O O . LEU B 1 163 ? 63.917 -30.883 -24.476 1.00 32.27 163 LEU B O 1
ATOM 4282 N N . ALA B 1 164 ? 65.785 -32.107 -24.742 1.00 31.87 164 ALA B N 1
ATOM 4283 C CA . ALA B 1 164 ? 66.377 -31.706 -23.465 1.00 31.61 164 ALA B CA 1
ATOM 4284 C C . ALA B 1 164 ? 66.818 -30.252 -23.473 1.00 31.51 164 ALA B C 1
ATOM 4285 O O . ALA B 1 164 ? 66.838 -29.609 -22.428 1.00 31.49 164 ALA B O 1
ATOM 4287 N N . GLN B 1 165 ? 67.184 -29.750 -24.653 1.00 31.56 165 GLN B N 1
ATOM 4288 C CA . GLN B 1 165 ? 67.603 -28.360 -24.841 1.00 31.51 165 GLN B CA 1
ATOM 4289 C C . GLN B 1 165 ? 66.405 -27.430 -24.974 1.00 31.19 165 GLN B C 1
ATOM 4290 O O . GLN B 1 165 ? 66.563 -26.215 -24.968 1.00 31.51 165 GLN B O 1
ATOM 4296 N N . LEU B 1 166 ? 65.213 -28.014 -25.081 1.00 30.74 166 LEU B N 1
ATOM 4297 C CA . LEU B 1 166 ? 63.984 -27.305 -25.466 1.00 30.45 166 LEU B CA 1
ATOM 4298 C C . LEU B 1 166 ? 64.029 -26.682 -26.863 1.00 30.27 166 LEU B C 1
ATOM 4299 O O . LEU B 1 166 ? 63.216 -25.816 -27.182 1.00 30.20 166 LEU B O 1
ATOM 4304 N N . ASN B 1 167 ? 64.971 -27.128 -27.691 1.00 30.16 167 ASN B N 1
ATOM 4305 C CA . ASN B 1 167 ? 64.994 -26.751 -29.103 1.00 30.22 167 ASN B CA 1
ATOM 4306 C C . ASN B 1 167 ? 63.851 -27.374 -29.893 1.00 29.97 167 ASN B C 1
ATOM 4307 O O . ASN B 1 167 ? 63.465 -26.871 -30.932 1.00 30.10 167 ASN B O 1
ATOM 4312 N N . THR B 1 168 ? 63.323 -28.481 -29.394 1.00 30.05 168 THR B N 1
ATOM 4313 C CA . THR B 1 168 ? 62.070 -29.034 -29.890 1.00 29.91 168 THR B CA 1
ATOM 4314 C C . THR B 1 168 ? 61.151 -29.287 -28.702 1.00 30.07 168 THR B C 1
ATOM 4315 O O . THR B 1 168 ? 61.621 -29.457 -27.571 1.00 30.02 168 THR B O 1
ATOM 4319 N N . VAL B 1 169 ? 59.845 -29.286 -28.953 1.00 30.23 169 VAL B N 1
ATOM 4320 C CA . VAL B 1 169 ? 58.848 -29.501 -27.900 1.00 30.40 169 VAL B CA 1
ATOM 4321 C C . VAL B 1 169 ? 58.059 -30.794 -28.142 1.00 30.72 169 VAL B C 1
ATOM 4322 O O . VAL B 1 169 ? 57.679 -31.109 -29.273 1.00 30.90 169 VAL B O 1
ATOM 4326 N N . ALA B 1 170 ? 57.823 -31.541 -27.073 1.00 30.88 170 ALA B N 1
ATOM 4327 C CA . ALA B 1 170 ? 57.037 -32.761 -27.159 1.00 31.11 170 ALA B CA 1
ATOM 4328 C C . ALA B 1 170 ? 55.675 -32.583 -26.504 1.00 31.44 170 ALA B C 1
ATOM 4329 O O . ALA B 1 170 ? 55.501 -31.711 -25.631 1.00 31.45 170 ALA B O 1
ATOM 4331 N N . CYS B 1 171 ? 54.716 -33.402 -26.948 1.00 31.66 171 CYS B N 1
ATOM 4332 C CA . CYS B 1 171 ? 53.428 -33.573 -26.271 1.00 31.95 171 CYS B CA 1
ATOM 4333 C C . CYS B 1 171 ? 53.042 -35.055 -26.256 1.00 32.22 171 CYS B C 1
ATOM 4334 O O . CYS B 1 171 ? 53.675 -35.882 -26.927 1.00 32.55 171 CYS B O 1
ATOM 4337 N N . TRP B 1 172 ? 52.003 -35.388 -25.499 1.00 32.42 172 TRP B N 1
ATOM 4338 C CA . TRP B 1 172 ? 51.678 -36.775 -25.190 1.00 32.60 172 TRP B CA 1
ATOM 4339 C C . TRP B 1 172 ? 50.175 -36.977 -25.355 1.00 32.93 172 TRP B C 1
ATOM 4340 O O . TRP B 1 172 ? 49.390 -36.526 -24.526 1.00 33.15 172 TRP B O 1
ATOM 4351 N N . ALA B 1 173 ? 49.772 -37.641 -26.435 1.00 33.20 173 ALA B N 1
ATOM 4352 C CA . ALA B 1 173 ? 48.354 -37.768 -26.761 1.00 33.47 173 ALA B CA 1
ATOM 4353 C C . ALA B 1 173 ? 47.788 -39.135 -26.400 1.00 33.85 173 ALA B C 1
ATOM 4354 O O . ALA B 1 173 ? 48.056 -40.142 -27.080 1.00 33.77 173 ALA B O 1
ATOM 4356 N N . LEU B 1 174 ? 47.008 -39.149 -25.319 1.00 34.34 174 LEU B N 1
ATOM 4357 C CA . LEU B 1 174 ? 46.271 -40.334 -24.888 1.00 34.92 174 LEU B CA 1
ATOM 4358 C C . LEU B 1 174 ? 44.750 -40.096 -24.884 1.00 35.08 174 LEU B C 1
ATOM 4359 O O . LEU B 1 174 ? 44.004 -40.824 -25.525 1.00 35.00 174 LEU B O 1
ATOM 4364 N N . THR B 1 175 ? 44.314 -39.061 -24.169 1.00 35.62 175 THR B N 1
ATOM 4365 C CA . THR B 1 175 ? 42.897 -38.728 -24.000 1.00 35.88 175 THR B CA 1
ATOM 4366 C C . THR B 1 175 ? 42.189 -38.441 -25.312 1.00 36.45 175 THR B C 1
ATOM 4367 O O . THR B 1 175 ? 42.740 -37.789 -26.205 1.00 36.70 175 THR B O 1
ATOM 4371 N N . GLU B 1 176 ? 40.959 -38.934 -25.403 1.00 36.95 176 GLU B N 1
ATOM 4372 C CA . GLU B 1 176 ? 40.065 -38.656 -26.514 1.00 37.66 176 GLU B CA 1
ATOM 4373 C C . GLU B 1 176 ? 38.736 -38.125 -25.950 1.00 38.00 176 GLU B C 1
ATOM 4374 O O . GLU B 1 176 ? 38.461 -38.299 -24.753 1.00 38.22 176 GLU B O 1
ATOM 4380 N N . PRO B 1 177 ? 37.903 -37.479 -26.800 1.00 38.17 177 PRO B N 1
ATOM 4381 C CA . PRO B 1 177 ? 36.593 -37.049 -26.328 1.00 38.41 177 PRO B CA 1
ATOM 4382 C C . PRO B 1 177 ? 35.777 -38.221 -25.782 1.00 39.04 177 PRO B C 1
ATOM 4383 O O . PRO B 1 177 ? 35.105 -38.088 -24.764 1.00 39.24 177 PRO B O 1
ATOM 4387 N N . ASP B 1 178 ? 35.847 -39.363 -26.452 1.00 39.83 178 ASP B N 1
ATOM 4388 C CA . ASP B 1 178 ? 35.108 -40.548 -26.033 1.00 40.52 178 ASP B CA 1
ATOM 4389 C C . ASP B 1 178 ? 35.815 -41.296 -24.900 1.00 40.40 178 ASP B C 1
ATOM 4390 O O . ASP B 1 178 ? 35.225 -42.194 -24.286 1.00 40.59 178 ASP B O 1
ATOM 4395 N N . ASN B 1 179 ? 37.073 -40.944 -24.633 1.00 40.10 179 ASN B N 1
ATOM 4396 C CA . ASN B 1 179 ? 37.922 -41.755 -23.752 1.00 39.87 179 ASN B CA 1
ATOM 4397 C C . ASN B 1 179 ? 38.905 -40.954 -22.913 1.00 39.61 179 ASN B C 1
ATOM 4398 O O . ASN B 1 179 ? 40.026 -40.658 -23.346 1.00 39.40 179 ASN B O 1
ATOM 4403 N N . GLY B 1 180 ? 38.470 -40.632 -21.696 1.00 39.31 180 GLY B N 1
ATOM 4404 C CA . GLY B 1 180 ? 39.225 -39.782 -20.790 1.00 38.74 180 GLY B CA 1
ATOM 4405 C C . GLY B 1 180 ? 39.790 -40.558 -19.632 1.00 38.28 180 GLY B C 1
ATOM 4406 O O . GLY B 1 180 ? 40.973 -40.875 -19.631 1.00 38.71 180 GLY B O 1
ATOM 4407 N N . SER B 1 181 ? 38.950 -40.844 -18.639 1.00 37.70 181 SER B N 1
ATOM 4408 C CA . SER B 1 181 ? 39.319 -41.716 -17.522 1.00 36.92 181 SER B CA 1
ATOM 4409 C C . SER B 1 181 ? 39.486 -43.142 -18.024 1.00 36.77 181 SER B C 1
ATOM 4410 O O . SER B 1 181 ? 40.360 -43.864 -17.569 1.00 36.64 181 SER B O 1
ATOM 4413 N N . ASP B 1 182 ? 38.633 -43.533 -18.966 1.00 36.88 182 ASP B N 1
ATOM 4414 C CA . ASP B 1 182 ? 38.669 -44.863 -19.559 1.00 37.08 182 ASP B CA 1
ATOM 4415 C C . ASP B 1 182 ? 39.663 -44.928 -20.733 1.00 36.98 182 ASP B C 1
ATOM 4416 O O . ASP B 1 182 ? 39.279 -45.141 -21.894 1.00 36.87 182 ASP B O 1
ATOM 4421 N N . ALA B 1 183 ? 40.944 -44.765 -20.405 1.00 36.68 183 ALA B N 1
ATOM 4422 C CA . ALA B 1 183 ? 42.004 -44.628 -21.399 1.00 36.36 183 ALA B CA 1
ATOM 4423 C C . ALA B 1 183 ? 42.338 -45.905 -22.185 1.00 36.17 183 ALA B C 1
ATOM 4424 O O . ALA B 1 183 ? 42.728 -45.826 -23.350 1.00 36.22 183 ALA B O 1
ATOM 4426 N N . SER B 1 184 ? 42.194 -47.071 -21.559 1.00 35.99 184 SER B N 1
ATOM 4427 C CA . SER B 1 184 ? 42.591 -48.332 -22.196 1.00 35.72 184 SER B CA 1
ATOM 4428 C C . SER B 1 184 ? 41.642 -48.760 -23.309 1.00 35.37 184 SER B C 1
ATOM 4429 O O . SER B 1 184 ? 41.957 -49.667 -24.091 1.00 35.05 184 SER B O 1
ATOM 4432 N N . GLY B 1 185 ? 40.486 -48.106 -23.375 1.00 35.08 185 GLY B N 1
ATOM 4433 C CA . GLY B 1 185 ? 39.523 -48.369 -24.436 1.00 35.20 185 GLY B CA 1
ATOM 4434 C C . GLY B 1 185 ? 39.497 -47.305 -25.519 1.00 35.20 185 GLY B C 1
ATOM 4435 O O . GLY B 1 185 ? 38.443 -47.056 -26.112 1.00 35.17 185 GLY B O 1
ATOM 4436 N N . LEU B 1 186 ? 40.652 -46.683 -25.780 1.00 35.08 186 LEU B N 1
ATOM 4437 C CA . LEU B 1 186 ? 40.743 -45.592 -26.761 1.00 34.97 186 LEU B CA 1
ATOM 4438 C C . LEU B 1 186 ? 40.476 -46.076 -28.186 1.00 34.84 186 LEU B C 1
ATOM 4439 O O . LEU B 1 186 ? 40.651 -47.263 -28.486 1.00 34.74 186 LEU B O 1
ATOM 4444 N N . GLY B 1 187 ? 40.044 -45.157 -29.048 1.00 34.51 187 GLY B N 1
ATOM 4445 C CA . GLY B 1 187 ? 39.561 -45.518 -30.379 1.00 34.36 187 GLY B CA 1
ATOM 4446 C C . GLY B 1 187 ? 40.388 -45.027 -31.551 1.00 34.28 187 GLY B C 1
ATOM 4447 O O . GLY B 1 187 ? 40.108 -45.377 -32.699 1.00 34.67 187 GLY B O 1
ATOM 4448 N N . THR B 1 188 ? 41.394 -44.203 -31.280 1.00 34.03 188 THR B N 1
ATOM 4449 C CA . THR B 1 188 ? 42.348 -43.815 -32.308 1.00 33.97 188 THR B CA 1
ATOM 4450 C C . THR B 1 188 ? 43.032 -45.078 -32.836 1.00 33.99 188 THR B C 1
ATOM 4451 O O . THR B 1 188 ? 43.646 -45.824 -32.072 1.00 33.86 188 THR B O 1
ATOM 4455 N N . THR B 1 189 ? 42.901 -45.333 -34.133 1.00 33.99 189 THR B N 1
ATOM 4456 C CA . THR B 1 189 ? 43.468 -46.556 -34.708 1.00 34.31 189 THR B CA 1
ATOM 4457 C C . THR B 1 189 ? 44.848 -46.349 -35.333 1.00 34.13 189 THR B C 1
ATOM 4458 O O . THR B 1 189 ? 45.241 -45.230 -35.638 1.00 34.16 189 THR B O 1
ATOM 4462 N N . ALA B 1 190 ? 45.581 -47.445 -35.492 1.00 34.20 190 ALA B N 1
ATOM 4463 C CA . ALA B 1 190 ? 46.859 -47.446 -36.187 1.00 34.26 190 ALA B CA 1
ATOM 4464 C C . ALA B 1 190 ? 46.865 -48.637 -37.132 1.00 34.45 190 ALA B C 1
ATOM 4465 O O . ALA B 1 190 ? 46.835 -49.788 -36.693 1.00 34.72 190 ALA B O 1
ATOM 4467 N N . THR B 1 191 ? 46.885 -48.357 -38.429 1.00 34.46 191 THR B N 1
ATOM 4468 C CA . THR B 1 191 ? 46.729 -49.394 -39.433 1.00 34.78 191 THR B CA 1
ATOM 4469 C C . THR B 1 191 ? 48.051 -49.661 -40.132 1.00 34.97 191 THR B C 1
ATOM 4470 O O . THR B 1 191 ? 48.592 -48.777 -40.807 1.00 35.39 191 THR B O 1
ATOM 4474 N N . LYS B 1 192 ? 48.573 -50.875 -39.968 1.00 35.02 192 LYS B N 1
ATOM 4475 C CA . LYS B 1 192 ? 49.825 -51.258 -40.618 1.00 34.85 192 LYS B CA 1
ATOM 4476 C C . LYS B 1 192 ? 49.676 -51.102 -42.125 1.00 35.00 192 LYS B C 1
ATOM 4477 O O . LYS B 1 192 ? 48.729 -51.626 -42.720 1.00 35.27 192 LYS B O 1
ATOM 4483 N N . VAL B 1 193 ? 50.584 -50.338 -42.725 1.00 35.16 193 VAL B N 1
ATOM 4484 C CA . VAL B 1 193 ? 50.632 -50.152 -44.180 1.00 35.24 193 VAL B CA 1
ATOM 4485 C C . VAL B 1 193 ? 52.030 -50.465 -44.680 1.00 35.45 193 VAL B C 1
ATOM 4486 O O . VAL B 1 193 ? 52.887 -50.892 -43.907 1.00 35.65 193 VAL B O 1
ATOM 4490 N N . GLU B 1 194 ? 52.263 -50.252 -45.968 1.00 35.61 194 GLU B N 1
ATOM 4491 C CA A GLU B 1 194 ? 53.572 -50.528 -46.529 0.70 35.81 194 GLU B CA 1
ATOM 4492 C CA B GLU B 1 194 ? 53.559 -50.512 -46.576 0.30 35.44 194 GLU B CA 1
ATOM 4493 C C . GLU B 1 194 ? 54.563 -49.441 -46.173 1.00 35.53 194 GLU B C 1
ATOM 4494 O O . GLU B 1 194 ? 54.441 -48.291 -46.588 1.00 35.40 194 GLU B O 1
ATOM 4505 N N . GLY B 1 195 ? 55.539 -49.831 -45.369 1.00 35.39 195 GLY B N 1
ATOM 4506 C CA . GLY B 1 195 ? 56.599 -48.932 -44.932 1.00 35.47 195 GLY B CA 1
ATOM 4507 C C . GLY B 1 195 ? 56.353 -48.195 -43.624 1.00 35.32 195 GLY B C 1
ATOM 4508 O O . GLY B 1 195 ? 57.139 -47.320 -43.244 1.00 35.39 195 GLY B O 1
ATOM 4509 N N . GLY B 1 196 ? 55.269 -48.534 -42.929 1.00 34.92 196 GLY B N 1
ATOM 4510 C CA . GLY B 1 196 ? 54.952 -47.867 -41.672 1.00 34.39 196 GLY B CA 1
ATOM 4511 C C . GLY B 1 196 ? 53.521 -48.045 -41.205 1.00 34.18 196 GLY B C 1
ATOM 4512 O O . GLY B 1 196 ? 52.931 -49.123 -41.361 1.00 34.21 196 GLY B O 1
ATOM 4513 N N . TRP B 1 197 ? 52.970 -46.978 -40.623 1.00 33.70 197 TRP B N 1
ATOM 4514 C CA . TRP B 1 197 ? 51.641 -47.005 -40.010 1.00 33.09 197 TRP B CA 1
ATOM 4515 C C . TRP B 1 197 ? 50.799 -45.836 -40.494 1.00 32.89 197 TRP B C 1
ATOM 4516 O O . TRP B 1 197 ? 51.336 -44.778 -40.852 1.00 32.82 197 TRP B O 1
ATOM 4527 N N . LYS B 1 198 ? 49.483 -46.039 -40.506 1.00 32.39 198 LYS B N 1
ATOM 4528 C CA . LYS B 1 198 ? 48.536 -44.985 -40.817 1.00 32.31 198 LYS B CA 1
ATOM 4529 C C . LYS B 1 198 ? 47.633 -44.754 -39.596 1.00 32.20 198 LYS B C 1
ATOM 4530 O O . LYS B 1 198 ? 46.903 -45.657 -39.170 1.00 31.86 198 LYS B O 1
ATOM 4536 N N . ILE B 1 199 ? 47.712 -43.552 -39.021 1.00 32.26 199 ILE B N 1
ATOM 4537 C CA . ILE B 1 199 ? 46.981 -43.213 -37.789 1.00 32.15 199 ILE B CA 1
ATOM 4538 C C . ILE B 1 199 ? 45.705 -42.448 -38.107 1.00 31.97 199 ILE B C 1
ATOM 4539 O O . ILE B 1 199 ? 45.724 -41.478 -38.868 1.00 32.02 199 ILE B O 1
ATOM 4544 N N . ASN B 1 200 ? 44.604 -42.892 -37.510 1.00 31.94 200 ASN B N 1
ATOM 4545 C CA . ASN B 1 200 ? 43.302 -42.243 -37.633 1.00 31.90 200 ASN B CA 1
ATOM 4546 C C . ASN B 1 200 ? 42.612 -42.116 -36.275 1.00 32.11 200 ASN B C 1
ATOM 4547 O O . ASN B 1 200 ? 42.576 -43.075 -35.490 1.00 32.25 200 ASN B O 1
ATOM 4552 N N . GLY B 1 201 ? 42.062 -40.934 -36.005 1.00 32.09 201 GLY B N 1
ATOM 4553 C CA . GLY B 1 201 ? 41.329 -40.686 -34.765 1.00 31.98 201 GLY B CA 1
ATOM 4554 C C . GLY B 1 201 ? 41.332 -39.228 -34.350 1.00 31.99 201 GLY B C 1
ATOM 4555 O O . GLY B 1 201 ? 41.678 -38.346 -35.130 1.00 31.93 201 GLY B O 1
ATOM 4556 N N . GLN B 1 202 ? 40.959 -38.988 -33.101 1.00 32.15 202 GLN B N 1
ATOM 4557 C CA . GLN B 1 202 ? 40.825 -37.647 -32.560 1.00 32.73 202 GLN B CA 1
ATOM 4558 C C . GLN B 1 202 ? 41.299 -37.654 -31.114 1.00 32.17 202 GLN B C 1
ATOM 4559 O O . GLN B 1 202 ? 40.902 -38.513 -30.339 1.00 32.47 202 GLN B O 1
ATOM 4565 N N . LYS B 1 203 ? 42.141 -36.692 -30.758 1.00 31.92 203 LYS B N 1
ATOM 4566 C CA . LYS B 1 203 ? 42.680 -36.578 -29.401 1.00 31.42 203 LYS B CA 1
ATOM 4567 C C . LYS B 1 203 ? 42.231 -35.257 -28.781 1.00 31.48 203 LYS B C 1
ATOM 4568 O O . LYS B 1 203 ? 41.949 -34.298 -29.501 1.00 31.54 203 LYS B O 1
ATOM 4574 N N . ARG B 1 204 ? 42.151 -35.199 -27.455 1.00 31.63 204 ARG B N 1
ATOM 4575 C CA . ARG B 1 204 ? 41.648 -33.990 -26.791 1.00 31.87 204 ARG B CA 1
ATOM 4576 C C . ARG B 1 204 ? 42.369 -33.665 -25.492 1.00 31.80 204 ARG B C 1
ATOM 4577 O O . ARG B 1 204 ? 42.699 -34.572 -24.730 1.00 32.40 204 ARG B O 1
ATOM 4585 N N . TRP B 1 205 ? 42.593 -32.371 -25.253 1.00 31.52 205 TRP B N 1
ATOM 4586 C CA . TRP B 1 205 ? 43.264 -31.839 -24.054 1.00 31.28 205 TRP B CA 1
ATOM 4587 C C . TRP B 1 205 ? 44.783 -31.901 -24.083 1.00 31.76 205 TRP B C 1
ATOM 4588 O O . TRP B 1 205 ? 45.411 -31.702 -23.050 1.00 31.91 205 TRP B O 1
ATOM 4599 N N . ILE B 1 206 ? 45.383 -32.171 -25.240 1.00 32.09 206 ILE B N 1
ATOM 4600 C CA . ILE B 1 206 ? 46.828 -32.417 -25.289 1.00 32.18 206 ILE B CA 1
ATOM 4601 C C . ILE B 1 206 ? 47.646 -31.122 -25.212 1.00 32.40 206 ILE B C 1
ATOM 4602 O O . ILE B 1 206 ? 47.686 -30.325 -26.159 1.00 32.87 206 ILE B O 1
ATOM 4607 N N . GLY B 1 207 ? 48.279 -30.910 -24.064 1.00 32.25 207 GLY B N 1
ATOM 4608 C CA . GLY B 1 207 ? 49.057 -29.700 -23.837 1.00 32.20 207 GLY B CA 1
ATOM 4609 C C . GLY B 1 207 ? 50.267 -29.661 -24.744 1.00 32.23 207 GLY B C 1
ATOM 4610 O O . GLY B 1 207 ? 50.919 -30.687 -24.943 1.00 32.31 207 GLY B O 1
ATOM 4611 N N . ASN B 1 208 ? 50.549 -28.472 -25.287 1.00 32.14 208 ASN B N 1
ATOM 4612 C CA . ASN B 1 208 ? 51.628 -28.209 -26.262 1.00 31.75 208 ASN B CA 1
ATOM 4613 C C . ASN B 1 208 ? 51.292 -28.557 -27.706 1.00 31.77 208 ASN B C 1
ATOM 4614 O O . ASN B 1 208 ? 51.946 -28.061 -28.628 1.00 31.96 208 ASN B O 1
ATOM 4619 N N . SER B 1 209 ? 50.281 -29.400 -27.912 1.00 31.59 209 SER B N 1
ATOM 4620 C CA . SER B 1 209 ? 50.019 -29.969 -29.242 1.00 31.40 209 SER B CA 1
ATOM 4621 C C . SER B 1 209 ? 49.969 -28.960 -30.390 1.00 31.13 209 SER B C 1
ATOM 4622 O O . SER B 1 209 ? 50.309 -29.296 -31.523 1.00 31.33 209 SER B O 1
ATOM 4625 N N . THR B 1 210 ? 49.550 -27.731 -30.105 1.00 30.92 210 THR B N 1
ATOM 4626 C CA . THR B 1 210 ? 49.405 -26.723 -31.158 1.00 30.77 210 THR B CA 1
ATOM 4627 C C . THR B 1 210 ? 50.729 -26.202 -31.700 1.00 30.36 210 THR B C 1
ATOM 4628 O O . THR B 1 210 ? 50.745 -25.521 -32.722 1.00 30.37 210 THR B O 1
ATOM 4632 N N . PHE B 1 211 ? 51.834 -26.527 -31.035 1.00 29.98 211 PHE B N 1
ATOM 4633 C CA . PHE B 1 211 ? 53.157 -26.077 -31.490 1.00 29.67 211 PHE B CA 1
ATOM 4634 C C . PHE B 1 211 ? 54.278 -27.089 -31.223 1.00 29.94 211 PHE B C 1
ATOM 4635 O O . PHE B 1 211 ? 55.450 -26.807 -31.491 1.00 30.16 211 PHE B O 1
ATOM 4643 N N . ALA B 1 212 ? 53.913 -28.258 -30.701 1.00 30.03 212 ALA B N 1
ATOM 4644 C CA . ALA B 1 212 ? 54.876 -29.310 -30.395 1.00 30.36 212 ALA B CA 1
ATOM 4645 C C . ALA B 1 212 ? 55.528 -29.805 -31.671 1.00 30.54 212 ALA B C 1
ATOM 4646 O O . ALA B 1 212 ? 54.866 -29.930 -32.690 1.00 31.04 212 ALA B O 1
ATOM 4648 N N . ASP B 1 213 ? 56.824 -30.077 -31.620 1.00 30.58 213 ASP B N 1
ATOM 4649 C CA . ASP B 1 213 ? 57.530 -30.589 -32.780 1.00 30.93 213 ASP B CA 1
ATOM 4650 C C . ASP B 1 213 ? 57.303 -32.080 -32.890 1.00 31.09 213 ASP B C 1
ATOM 4651 O O . ASP B 1 213 ? 57.247 -32.625 -33.992 1.00 31.55 213 ASP B O 1
ATOM 4656 N N . LEU B 1 214 ? 57.172 -32.728 -31.734 1.00 30.97 214 LEU B N 1
ATOM 4657 C CA . LEU B 1 214 ? 56.983 -34.167 -31.631 1.00 30.47 214 LEU B CA 1
ATOM 4658 C C . LEU B 1 214 ? 55.703 -34.451 -30.869 1.00 30.39 214 LEU B C 1
ATOM 4659 O O . LEU B 1 214 ? 55.432 -33.844 -29.828 1.00 30.27 214 LEU B O 1
ATOM 4664 N N . LEU B 1 215 ? 54.911 -35.377 -31.393 1.00 30.17 215 LEU B N 1
ATOM 4665 C CA . LEU B 1 215 ? 53.637 -35.702 -30.784 1.00 30.01 215 LEU B CA 1
ATOM 4666 C C . LEU B 1 215 ? 53.553 -37.200 -30.563 1.00 29.77 215 LEU B C 1
ATOM 4667 O O . LEU B 1 215 ? 53.336 -37.947 -31.506 1.00 29.84 215 LEU B O 1
ATOM 4672 N N . ILE B 1 216 ? 53.732 -37.636 -29.322 1.00 29.62 216 ILE B N 1
ATOM 4673 C CA . ILE B 1 216 ? 53.605 -39.054 -29.000 1.00 29.87 216 ILE B CA 1
ATOM 4674 C C . ILE B 1 216 ? 52.122 -39.432 -28.950 1.00 30.07 216 ILE B C 1
ATOM 4675 O O . ILE B 1 216 ? 51.420 -39.096 -27.992 1.00 30.39 216 ILE B O 1
ATOM 4680 N N . ILE B 1 217 ? 51.649 -40.114 -29.991 1.00 30.13 217 ILE B N 1
ATOM 4681 C CA . ILE B 1 217 ? 50.229 -40.437 -30.132 1.00 30.24 217 ILE B CA 1
ATOM 4682 C C . ILE B 1 217 ? 49.951 -41.896 -29.777 1.00 30.60 217 ILE B C 1
ATOM 4683 O O . ILE B 1 217 ? 50.515 -42.817 -30.380 1.00 30.78 217 ILE B O 1
ATOM 4688 N N . PHE B 1 218 ? 49.075 -42.108 -28.802 1.00 30.66 218 PHE B N 1
ATOM 4689 C CA . PHE B 1 218 ? 48.673 -43.464 -28.463 1.00 30.68 218 PHE B CA 1
ATOM 4690 C C . PHE B 1 218 ? 47.510 -43.902 -29.340 1.00 30.83 218 PHE B C 1
ATOM 4691 O O . PHE B 1 218 ? 46.442 -43.309 -29.308 1.00 31.23 218 PHE B O 1
ATOM 4699 N N . ALA B 1 219 ? 47.745 -44.934 -30.137 1.00 30.94 219 ALA B N 1
ATOM 4700 C CA . ALA B 1 219 ? 46.776 -45.423 -31.105 1.00 31.05 219 ALA B CA 1
ATOM 4701 C C . ALA B 1 219 ? 46.708 -46.939 -31.041 1.00 31.36 219 ALA B C 1
ATOM 4702 O O . ALA B 1 219 ? 47.710 -47.603 -30.788 1.00 31.50 219 ALA B O 1
ATOM 4704 N N . ARG B 1 220 ? 45.521 -47.481 -31.281 1.00 31.68 220 ARG B N 1
ATOM 4705 C CA . ARG B 1 220 ? 45.315 -48.917 -31.243 1.00 31.84 220 ARG B CA 1
ATOM 4706 C C . ARG B 1 220 ? 45.812 -49.539 -32.535 1.00 32.17 220 ARG B C 1
ATOM 4707 O O . ARG B 1 220 ? 45.316 -49.231 -33.618 1.00 32.27 220 ARG B O 1
ATOM 4715 N N . ASN B 1 221 ? 46.807 -50.406 -32.398 1.00 32.65 221 ASN B N 1
ATOM 4716 C CA . ASN B 1 221 ? 47.294 -51.252 -33.481 1.00 33.09 221 ASN B CA 1
ATOM 4717 C C . ASN B 1 221 ? 46.184 -52.194 -33.947 1.00 33.25 221 ASN B C 1
ATOM 4718 O O . ASN B 1 221 ? 45.749 -53.058 -33.184 1.00 33.31 221 ASN B O 1
ATOM 4723 N N . THR B 1 222 ? 45.735 -52.041 -35.192 1.00 33.50 222 THR B N 1
ATOM 4724 C CA . THR B 1 222 ? 44.552 -52.789 -35.660 1.00 33.79 222 THR B CA 1
ATOM 4725 C C . THR B 1 222 ? 44.828 -54.241 -36.058 1.00 33.97 222 THR B C 1
ATOM 4726 O O . THR B 1 222 ? 43.909 -54.966 -36.410 1.00 34.06 222 THR B O 1
ATOM 4730 N N . THR B 1 223 ? 46.088 -54.653 -36.008 1.00 34.36 223 THR B N 1
ATOM 4731 C CA . THR B 1 223 ? 46.449 -56.053 -36.187 1.00 34.76 223 THR B CA 1
ATOM 4732 C C . THR B 1 223 ? 46.348 -56.805 -34.853 1.00 35.16 223 THR B C 1
ATOM 4733 O O . THR B 1 223 ? 45.726 -57.862 -34.779 1.00 35.17 223 THR B O 1
ATOM 4737 N N . THR B 1 224 ? 46.950 -56.245 -33.803 1.00 35.64 224 THR B N 1
ATOM 4738 C CA . THR B 1 224 ? 47.008 -56.895 -32.491 1.00 35.95 224 THR B CA 1
ATOM 4739 C C . THR B 1 224 ? 45.843 -56.476 -31.603 1.00 36.30 224 THR B C 1
ATOM 4740 O O . THR B 1 224 ? 45.571 -57.107 -30.581 1.00 36.20 224 THR B O 1
ATOM 4744 N N . ASN B 1 225 ? 45.166 -55.404 -32.005 1.00 36.75 225 ASN B N 1
ATOM 4745 C CA . ASN B 1 225 ? 44.079 -54.790 -31.236 1.00 37.35 225 ASN B CA 1
ATOM 4746 C C . ASN B 1 225 ? 44.510 -54.312 -29.851 1.00 37.25 225 ASN B C 1
ATOM 4747 O O . ASN B 1 225 ? 43.689 -54.168 -28.938 1.00 37.74 225 ASN B O 1
ATOM 4752 N N . GLN B 1 226 ? 45.808 -54.057 -29.712 1.00 36.91 226 GLN B N 1
ATOM 4753 C CA . GLN B 1 226 ? 46.382 -53.522 -28.486 1.00 36.28 226 GLN B CA 1
ATOM 4754 C C . GLN B 1 226 ? 46.856 -52.101 -28.758 1.00 35.96 226 GLN B C 1
ATOM 4755 O O . GLN B 1 226 ? 46.980 -51.689 -29.920 1.00 35.80 226 GLN B O 1
ATOM 4761 N N . ILE B 1 227 ? 47.130 -51.359 -27.686 1.00 35.50 227 ILE B N 1
ATOM 4762 C CA . ILE B 1 227 ? 47.576 -49.974 -27.798 1.00 34.90 227 ILE B CA 1
ATOM 4763 C C . ILE B 1 227 ? 49.076 -49.877 -28.091 1.00 34.53 227 ILE B C 1
ATOM 4764 O O . ILE B 1 227 ? 49.892 -50.501 -27.427 1.00 34.66 227 ILE B O 1
ATOM 4769 N N . ASN B 1 228 ? 49.413 -49.092 -29.104 1.00 34.06 228 ASN B N 1
ATOM 4770 C CA . ASN B 1 228 ? 50.785 -48.756 -29.414 1.00 33.84 228 ASN B CA 1
ATOM 4771 C C . ASN B 1 228 ? 51.025 -47.248 -29.266 1.00 33.59 228 ASN B C 1
ATOM 4772 O O . ASN B 1 228 ? 50.080 -46.472 -29.074 1.00 33.79 228 ASN B O 1
ATOM 4777 N N . GLY B 1 229 ? 52.291 -46.842 -29.331 1.00 33.02 229 GLY B N 1
ATOM 4778 C CA . GLY B 1 229 ? 52.658 -45.432 -29.264 1.00 32.22 229 GLY B CA 1
ATOM 4779 C C . GLY B 1 229 ? 53.453 -45.038 -30.484 1.00 31.86 229 GLY B C 1
ATOM 4780 O O . GLY B 1 229 ? 54.302 -45.798 -30.956 1.00 31.90 229 GLY B O 1
ATOM 4781 N N . PHE B 1 230 ? 53.175 -43.849 -31.008 1.00 31.58 230 PHE B N 1
ATOM 4782 C CA . PHE B 1 230 ? 53.816 -43.388 -32.238 1.00 31.15 230 PHE B CA 1
ATOM 4783 C C . PHE B 1 230 ? 54.317 -41.962 -32.128 1.00 31.42 230 PHE B C 1
ATOM 4784 O O . PHE B 1 230 ? 53.638 -41.101 -31.572 1.00 31.58 230 PHE B O 1
ATOM 4792 N N . ILE B 1 231 ? 55.508 -41.722 -32.664 1.00 31.40 231 ILE B N 1
ATOM 4793 C CA . ILE B 1 231 ? 56.060 -40.387 -32.712 1.00 31.38 231 ILE B CA 1
ATOM 4794 C C . ILE B 1 231 ? 55.615 -39.684 -33.994 1.00 31.63 231 ILE B C 1
ATOM 4795 O O . ILE B 1 231 ? 56.172 -39.908 -35.072 1.00 31.72 231 ILE B O 1
ATOM 4800 N N . VAL B 1 232 ? 54.600 -38.841 -33.869 1.00 32.02 232 VAL B N 1
ATOM 4801 C CA . VAL B 1 232 ? 54.136 -37.999 -34.981 1.00 32.55 232 VAL B CA 1
ATOM 4802 C C . VAL B 1 232 ? 54.902 -36.664 -35.034 1.00 32.81 232 VAL B C 1
ATOM 4803 O O . VAL B 1 232 ? 55.354 -36.151 -33.998 1.00 32.99 232 VAL B O 1
ATOM 4807 N N . LYS B 1 233 ? 55.038 -36.115 -36.243 1.00 32.99 233 LYS B N 1
ATOM 4808 C CA . LYS B 1 233 ? 55.722 -34.841 -36.457 1.00 33.15 233 LYS B CA 1
ATOM 4809 C C . LYS B 1 233 ? 54.770 -33.676 -36.685 1.00 33.21 233 LYS B C 1
ATOM 4810 O O . LYS B 1 233 ? 53.702 -33.834 -37.280 1.00 33.13 233 LYS B O 1
ATOM 4816 N N . LYS B 1 234 ? 55.185 -32.506 -36.203 1.00 33.47 234 LYS B N 1
ATOM 4817 C CA . LYS B 1 234 ? 54.540 -31.239 -36.509 1.00 33.71 234 LYS B CA 1
ATOM 4818 C C . LYS B 1 234 ? 54.344 -31.114 -38.011 1.00 33.85 234 LYS B C 1
ATOM 4819 O O . LYS B 1 234 ? 55.272 -31.366 -38.794 1.00 34.00 234 LYS B O 1
ATOM 4825 N N . ASP B 1 235 ? 53.127 -30.737 -38.396 1.00 33.82 235 ASP B N 1
ATOM 4826 C CA . ASP B 1 235 ? 52.776 -30.431 -39.784 1.00 33.82 235 ASP B CA 1
ATOM 4827 C C . ASP B 1 235 ? 52.642 -31.655 -40.687 1.00 33.68 235 ASP B C 1
ATOM 4828 O O . ASP B 1 235 ? 52.582 -31.515 -41.915 1.00 33.93 235 ASP B O 1
ATOM 4833 N N . ALA B 1 236 ? 52.588 -32.847 -40.096 1.00 33.28 236 ALA B N 1
ATOM 4834 C CA . ALA B 1 236 ? 52.326 -34.052 -40.875 1.00 33.14 236 ALA B CA 1
ATOM 4835 C C . ALA B 1 236 ? 51.004 -33.882 -41.620 1.00 33.09 236 ALA B C 1
ATOM 4836 O O . ALA B 1 236 ? 50.029 -33.383 -41.043 1.00 33.14 236 ALA B O 1
ATOM 4838 N N . PRO B 1 237 ? 50.975 -34.254 -42.914 1.00 32.93 237 PRO B N 1
ATOM 4839 C CA . PRO B 1 237 ? 49.725 -34.171 -43.664 1.00 32.85 237 PRO B CA 1
ATOM 4840 C C . PRO B 1 237 ? 48.657 -35.043 -43.011 1.00 32.95 237 PRO B C 1
ATOM 4841 O O . PRO B 1 237 ? 48.902 -36.224 -42.722 1.00 32.81 237 PRO B O 1
ATOM 4845 N N . GLY B 1 238 ? 47.493 -34.448 -42.765 1.00 33.04 238 GLY B N 1
ATOM 4846 C CA . GLY B 1 238 ? 46.376 -35.139 -42.110 1.00 32.98 238 GLY B CA 1
ATOM 4847 C C . GLY B 1 238 ? 46.276 -34.839 -40.623 1.00 32.88 238 GLY B C 1
ATOM 4848 O O . GLY B 1 238 ? 45.344 -35.294 -39.952 1.00 33.05 238 GLY B O 1
ATOM 4849 N N . LEU B 1 239 ? 47.244 -34.078 -40.112 1.00 32.62 239 LEU B N 1
ATOM 4850 C CA . LEU B 1 239 ? 47.289 -33.689 -38.705 1.00 32.36 239 LEU B CA 1
ATOM 4851 C C . LEU B 1 239 ? 46.773 -32.268 -38.530 1.00 32.51 239 LEU B C 1
ATOM 4852 O O . LEU B 1 239 ? 47.139 -31.366 -39.288 1.00 32.77 239 LEU B O 1
ATOM 4857 N N . LYS B 1 240 ? 45.911 -32.076 -37.538 1.00 32.59 240 LYS B N 1
ATOM 4858 C CA . LYS B 1 240 ? 45.412 -30.749 -37.194 1.00 32.91 240 LYS B CA 1
ATOM 4859 C C . LYS B 1 240 ? 45.190 -30.647 -35.696 1.00 32.47 240 LYS B C 1
ATOM 4860 O O . LYS B 1 240 ? 44.287 -31.283 -35.151 1.00 32.27 240 LYS B O 1
ATOM 4866 N N . ALA B 1 241 ? 46.023 -29.850 -35.034 1.00 32.34 241 ALA B N 1
ATOM 4867 C CA . ALA B 1 241 ? 45.846 -29.589 -33.610 1.00 32.50 241 ALA B CA 1
ATOM 4868 C C . ALA B 1 241 ? 45.419 -28.141 -33.400 1.00 32.65 241 ALA B C 1
ATOM 4869 O O . ALA B 1 241 ? 46.082 -27.214 -33.886 1.00 32.89 241 ALA B O 1
ATOM 4871 N N . THR B 1 242 ? 44.297 -27.949 -32.703 1.00 32.65 242 THR B N 1
ATOM 4872 C CA . THR B 1 242 ? 43.746 -26.601 -32.485 1.00 32.52 242 THR B CA 1
ATOM 4873 C C . THR B 1 242 ? 43.407 -26.279 -31.025 1.00 32.50 242 THR B C 1
ATOM 4874 O O . THR B 1 242 ? 43.115 -27.175 -30.226 1.00 32.14 242 THR B O 1
ATOM 4878 N N . LYS B 1 243 ? 43.433 -24.984 -30.707 1.00 32.69 243 LYS B N 1
ATOM 4879 C CA . LYS B 1 243 ? 43.415 -24.488 -29.328 1.00 33.12 243 LYS B CA 1
ATOM 4880 C C . LYS B 1 243 ? 42.063 -24.637 -28.622 1.00 32.93 243 LYS B C 1
ATOM 4881 O O . LYS B 1 243 ? 41.032 -24.299 -29.190 1.00 33.20 243 LYS B O 1
ATOM 4887 N N . ILE B 1 244 ? 42.081 -25.150 -27.390 1.00 32.73 244 ILE B N 1
ATOM 4888 C CA . ILE B 1 244 ? 40.886 -25.207 -26.541 1.00 32.46 244 ILE B CA 1
ATOM 4889 C C . ILE B 1 244 ? 40.767 -23.888 -25.770 1.00 32.70 244 ILE B C 1
ATOM 4890 O O . ILE B 1 244 ? 41.601 -23.607 -24.901 1.00 33.32 244 ILE B O 1
ATOM 4895 N N . PRO B 1 245 ? 39.740 -23.070 -26.082 1.00 32.38 245 PRO B N 1
ATOM 4896 C CA . PRO B 1 245 ? 39.583 -21.770 -25.421 1.00 31.97 245 PRO B CA 1
ATOM 4897 C C . PRO B 1 245 ? 38.790 -21.836 -24.110 1.00 31.74 2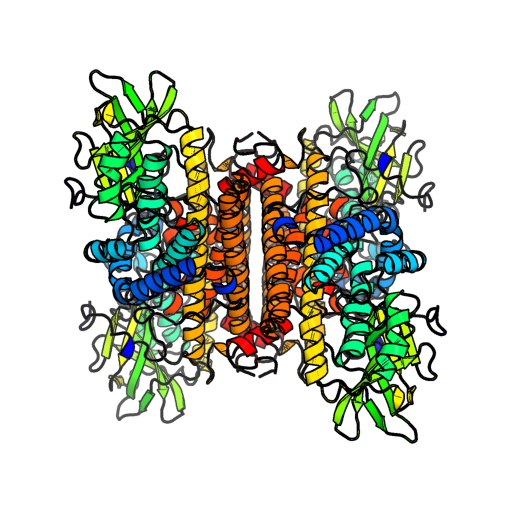45 PRO B C 1
ATOM 4898 O O . PRO B 1 245 ? 38.297 -22.901 -23.733 1.00 31.55 245 PRO B O 1
ATOM 4902 N N . ASN B 1 246 ? 38.680 -20.695 -23.431 1.00 31.54 246 ASN B N 1
ATOM 4903 C CA . ASN B 1 246 ? 37.807 -20.536 -22.260 1.00 31.53 246 ASN B CA 1
ATOM 4904 C C . ASN B 1 246 ? 38.137 -21.420 -21.035 1.00 31.62 246 ASN B C 1
ATOM 4905 O O . ASN B 1 246 ? 37.253 -21.743 -20.235 1.00 31.78 246 ASN B O 1
ATOM 4910 N N . LYS B 1 247 ? 39.398 -21.813 -20.889 1.00 31.59 247 LYS B N 1
ATOM 4911 C CA . LYS B 1 247 ? 39.837 -22.544 -19.701 1.00 31.76 247 LYS B CA 1
ATOM 4912 C C . LYS B 1 247 ? 39.939 -21.563 -18.534 1.00 32.11 247 LYS B C 1
ATOM 4913 O O . LYS B 1 247 ? 40.358 -20.418 -18.719 1.00 32.66 247 LYS B O 1
ATOM 4919 N N . ILE B 1 248 ? 39.564 -22.001 -17.338 1.00 32.13 248 ILE B N 1
ATOM 4920 C CA . ILE B 1 248 ? 39.696 -21.153 -16.157 1.00 32.29 248 ILE B CA 1
ATOM 4921 C C . ILE B 1 248 ? 41.079 -21.274 -15.500 1.00 32.54 248 ILE B C 1
ATOM 4922 O O . ILE B 1 248 ? 41.535 -20.355 -14.815 1.00 32.53 248 ILE B O 1
ATOM 4927 N N . GLY B 1 249 ? 41.735 -22.411 -15.706 1.00 32.67 249 GLY B N 1
ATOM 4928 C CA . GLY B 1 249 ? 43.058 -22.641 -15.149 1.00 32.92 249 GLY B CA 1
ATOM 4929 C C . GLY B 1 249 ? 44.041 -23.088 -16.207 1.00 33.24 249 GLY B C 1
ATOM 4930 O O . GLY B 1 249 ? 43.644 -23.466 -17.315 1.00 33.45 249 GLY B O 1
ATOM 4931 N N . LEU B 1 250 ? 45.326 -23.042 -15.856 1.00 33.46 250 LEU B N 1
ATOM 4932 C CA . LEU B 1 250 ? 46.419 -23.446 -16.746 1.00 33.55 250 LEU B CA 1
ATOM 4933 C C . LEU B 1 250 ? 46.288 -22.754 -18.098 1.00 34.06 250 LEU B C 1
ATOM 4934 O O . LEU B 1 250 ? 46.453 -23.366 -19.165 1.00 34.15 250 LEU B O 1
ATOM 4939 N N . ARG B 1 251 ? 45.997 -21.458 -18.019 1.00 34.48 251 ARG B N 1
ATOM 4940 C CA . ARG B 1 251 ? 45.654 -20.641 -19.169 1.00 35.01 251 ARG B CA 1
ATOM 4941 C C . ARG B 1 251 ? 46.823 -20.407 -20.131 1.00 35.66 251 ARG B C 1
ATOM 4942 O O . ARG B 1 251 ? 46.607 -20.185 -21.327 1.00 35.67 251 ARG B O 1
ATOM 4950 N N . MET B 1 252 ? 48.049 -20.465 -19.618 1.00 36.36 252 MET B N 1
ATOM 4951 C CA . MET B 1 252 ? 49.238 -20.348 -20.469 1.00 37.39 252 MET B CA 1
ATOM 4952 C C . MET B 1 252 ? 49.512 -21.624 -21.259 1.00 37.02 252 MET B C 1
ATOM 4953 O O . MET B 1 252 ? 50.105 -21.569 -22.332 1.00 37.09 252 MET B O 1
ATOM 4958 N N . VAL B 1 253 ? 49.074 -22.763 -20.732 1.00 37.14 253 VAL B N 1
ATOM 4959 C CA . VAL B 1 253 ? 49.232 -24.045 -21.426 1.00 37.38 253 VAL B CA 1
ATOM 4960 C C . VAL B 1 253 ? 48.288 -24.129 -22.622 1.00 37.56 253 VAL B C 1
ATOM 4961 O O . VAL B 1 253 ? 47.093 -23.853 -22.500 1.00 37.79 253 VAL B O 1
ATOM 4965 N N . GLN B 1 254 ? 48.843 -24.510 -23.770 1.00 37.76 254 GLN B N 1
ATOM 4966 C CA . GLN B 1 254 ? 48.089 -24.613 -25.016 1.00 37.78 254 GLN B CA 1
ATOM 4967 C C . GLN B 1 254 ? 47.565 -26.024 -25.188 1.00 37.59 254 GLN B C 1
ATOM 4968 O O . GLN B 1 254 ? 48.302 -26.929 -25.596 1.00 38.03 254 GLN B O 1
ATOM 4974 N N . ASN B 1 255 ? 46.293 -26.214 -24.863 1.00 37.11 255 ASN B N 1
ATOM 4975 C CA . ASN B 1 255 ? 45.687 -27.535 -24.946 1.00 36.55 255 ASN B CA 1
ATOM 4976 C C . ASN B 1 255 ? 44.951 -27.725 -26.236 1.00 36.25 255 ASN B C 1
ATOM 4977 O O . ASN B 1 255 ? 44.155 -26.878 -26.644 1.00 36.22 255 ASN B O 1
ATOM 4982 N N . GLY B 1 256 ? 45.239 -28.844 -26.885 1.00 35.96 256 GLY B N 1
ATOM 4983 C CA . GLY B 1 256 ? 44.807 -29.043 -28.246 1.00 35.70 256 GLY B CA 1
ATOM 4984 C C . GLY B 1 256 ? 43.724 -30.068 -28.446 1.00 35.55 256 GLY B C 1
ATOM 4985 O O . GLY B 1 256 ? 43.667 -31.091 -27.769 1.00 35.51 256 GLY B O 1
ATOM 4986 N N . ASP B 1 257 ? 42.844 -29.755 -29.381 1.00 35.59 257 ASP B N 1
ATOM 4987 C CA . ASP B 1 257 ? 42.009 -30.743 -30.011 1.00 35.54 257 ASP B CA 1
ATOM 4988 C C . ASP B 1 257 ? 42.815 -31.196 -31.215 1.00 35.33 257 ASP B C 1
ATOM 4989 O O . ASP B 1 257 ? 43.233 -30.358 -32.028 1.00 35.44 257 ASP B O 1
ATOM 4994 N N . ILE B 1 258 ? 43.073 -32.501 -31.316 1.00 34.85 258 ILE B N 1
ATOM 4995 C CA . ILE B 1 258 ? 43.847 -33.029 -32.443 1.00 34.49 258 ILE B CA 1
ATOM 4996 C C . ILE B 1 258 ? 43.013 -33.917 -33.357 1.00 34.75 258 ILE B C 1
ATOM 4997 O O . ILE B 1 258 ? 42.311 -34.814 -32.888 1.00 34.83 258 ILE B O 1
ATOM 5002 N N . LEU B 1 259 ? 43.108 -33.662 -34.660 1.00 34.78 259 LEU B N 1
ATOM 5003 C CA . LEU B 1 259 ? 42.558 -34.549 -35.674 1.00 34.89 259 LEU B CA 1
ATOM 5004 C C . LEU B 1 259 ? 43.672 -35.226 -36.460 1.00 34.83 259 LEU B C 1
ATOM 5005 O O . LEU B 1 259 ? 44.596 -34.568 -36.946 1.00 34.79 259 LEU B O 1
ATOM 5010 N N . LEU B 1 260 ? 43.571 -36.544 -36.591 1.00 34.73 260 LEU B N 1
ATOM 5011 C CA . LEU B 1 260 ? 44.485 -37.306 -37.429 1.00 34.46 260 LEU B CA 1
ATOM 5012 C C . LEU B 1 260 ? 43.697 -38.055 -38.506 1.00 35.01 260 LEU B C 1
ATOM 5013 O O . LEU B 1 260 ? 42.815 -38.859 -38.191 1.00 35.21 260 LEU B O 1
ATOM 5018 N N . GLN B 1 261 ? 43.998 -37.763 -39.771 1.00 35.32 261 GLN B N 1
ATOM 5019 C CA . GLN B 1 261 ? 43.394 -38.460 -40.909 1.00 35.75 261 GLN B CA 1
ATOM 5020 C C . GLN B 1 261 ? 44.475 -39.056 -41.790 1.00 35.84 261 GLN B C 1
ATOM 5021 O O . GLN B 1 261 ? 45.166 -38.331 -42.514 1.00 36.01 261 GLN B O 1
ATOM 5027 N N . ASN B 1 262 ? 44.611 -40.379 -41.735 1.00 35.83 262 ASN B N 1
ATOM 5028 C CA . ASN B 1 262 ? 45.687 -41.081 -42.422 1.00 35.87 262 ASN B CA 1
ATOM 5029 C C . ASN B 1 262 ? 47.032 -40.368 -42.255 1.00 35.81 262 ASN B C 1
ATOM 5030 O O . ASN B 1 262 ? 47.750 -40.103 -43.230 1.00 36.01 262 ASN B O 1
ATOM 5035 N N . VAL B 1 263 ? 47.346 -40.031 -41.009 1.00 35.55 263 VAL B N 1
ATOM 5036 C CA . VAL B 1 263 ? 48.651 -39.487 -40.677 1.00 35.36 263 VAL B CA 1
ATOM 5037 C C . VAL B 1 263 ? 49.639 -40.638 -40.757 1.00 35.40 263 VAL B C 1
ATOM 5038 O O . VAL B 1 263 ? 49.439 -41.684 -40.132 1.00 35.66 263 VAL B O 1
ATOM 5042 N N . PHE B 1 264 ? 50.683 -40.453 -41.554 1.00 35.26 264 PHE B N 1
ATOM 5043 C CA . PHE B 1 264 ? 51.665 -41.504 -41.758 1.00 35.14 264 PHE B CA 1
ATOM 5044 C C . PHE B 1 264 ? 52.803 -41.388 -40.763 1.00 35.33 264 PHE B C 1
ATOM 5045 O O . PHE B 1 264 ? 53.330 -40.299 -40.527 1.00 35.64 264 PHE B O 1
ATOM 5053 N N . VAL B 1 265 ? 53.163 -42.529 -40.185 1.00 35.37 265 VAL B N 1
ATOM 5054 C CA . VAL B 1 265 ? 54.294 -42.653 -39.281 1.00 35.28 265 VAL B CA 1
ATOM 5055 C C . VAL B 1 265 ? 55.103 -43.843 -39.773 1.00 35.55 265 VAL B C 1
ATOM 5056 O O . VAL B 1 265 ? 54.594 -44.958 -39.788 1.00 35.87 265 VAL B O 1
ATOM 5060 N N . PRO B 1 266 ? 56.353 -43.617 -40.206 1.00 35.89 266 PRO B N 1
ATOM 5061 C CA . PRO B 1 266 ? 57.196 -44.723 -40.679 1.00 36.29 266 PRO B CA 1
ATOM 5062 C C . PRO B 1 266 ? 57.528 -45.744 -39.586 1.00 36.77 266 PRO B C 1
ATOM 5063 O O . PRO B 1 266 ? 57.503 -45.401 -38.407 1.00 36.88 266 PRO B O 1
ATOM 5067 N N . ASP B 1 267 ? 57.825 -46.983 -39.983 1.00 37.48 267 ASP B N 1
ATOM 5068 C CA . ASP B 1 267 ? 58.271 -48.039 -39.053 1.00 38.18 267 ASP B CA 1
ATOM 5069 C C . ASP B 1 267 ? 59.169 -47.478 -37.931 1.00 38.11 267 ASP B C 1
ATOM 5070 O O . ASP B 1 267 ? 58.853 -47.608 -36.744 1.00 38.30 267 ASP B O 1
ATOM 5075 N N . GLU B 1 268 ? 60.265 -46.830 -38.323 1.00 38.04 268 GLU B N 1
ATOM 5076 C CA . GLU B 1 268 ? 61.263 -46.286 -37.394 1.00 38.04 268 GLU B CA 1
ATOM 5077 C C . GLU B 1 268 ? 60.711 -45.341 -36.321 1.00 37.65 268 GLU B C 1
ATOM 5078 O O . GLU B 1 268 ? 61.381 -45.078 -35.324 1.00 37.33 268 GLU B O 1
ATOM 5084 N N . ASP B 1 269 ? 59.501 -44.825 -36.529 1.00 37.57 269 ASP B N 1
ATOM 5085 C CA . ASP B 1 269 ? 58.887 -43.907 -35.564 1.00 37.33 269 ASP B CA 1
ATOM 5086 C C . ASP B 1 269 ? 57.839 -44.542 -34.631 1.00 37.05 269 ASP B C 1
ATOM 5087 O O . ASP B 1 269 ? 57.262 -43.850 -33.790 1.00 37.21 269 ASP B O 1
ATOM 5092 N N . ARG B 1 270 ? 57.609 -45.851 -34.760 1.00 36.68 270 ARG B N 1
ATOM 5093 C CA . ARG B 1 270 ? 56.803 -46.574 -33.768 1.00 36.33 270 ARG B CA 1
ATOM 5094 C C . ARG B 1 270 ? 57.632 -46.854 -32.521 1.00 36.34 270 ARG B C 1
ATOM 5095 O O . ARG B 1 270 ? 58.771 -47.306 -32.617 1.00 36.52 270 ARG B O 1
ATOM 5103 N N . LEU B 1 271 ? 57.057 -46.585 -31.354 1.00 36.15 271 LEU B N 1
ATOM 5104 C CA . LEU B 1 271 ? 57.704 -46.905 -30.088 1.00 35.91 271 LEU B CA 1
ATOM 5105 C C . LEU B 1 271 ? 57.633 -48.419 -29.835 1.00 36.16 271 LEU B C 1
ATOM 5106 O O . LEU B 1 271 ? 56.537 -48.968 -29.688 1.00 36.83 271 LEU B O 1
ATOM 5111 N N . PRO B 1 272 ? 58.791 -49.107 -29.806 1.00 36.14 272 PRO B N 1
ATOM 5112 C CA . PRO B 1 272 ? 58.779 -50.560 -29.634 1.00 36.24 272 PRO B CA 1
ATOM 5113 C C . PRO B 1 272 ? 58.408 -51.023 -28.224 1.00 36.52 272 PRO B C 1
ATOM 5114 O O . PRO B 1 272 ? 58.024 -52.181 -28.038 1.00 36.82 272 PRO B O 1
ATOM 5118 N N . GLY B 1 273 ? 58.516 -50.131 -27.246 1.00 36.68 273 GLY B N 1
ATOM 5119 C CA . GLY B 1 273 ? 58.220 -50.479 -25.865 1.00 37.05 273 GLY B CA 1
ATOM 5120 C C . GLY B 1 273 ? 56.759 -50.319 -25.489 1.00 37.44 273 GLY B C 1
ATOM 5121 O O . GLY B 1 273 ? 56.402 -50.492 -24.328 1.00 37.30 273 GLY B O 1
ATOM 5122 N N . VAL B 1 274 ? 55.919 -49.972 -26.463 1.00 37.82 274 VAL B N 1
ATOM 5123 C CA . VAL B 1 274 ? 54.480 -49.852 -26.243 1.00 38.21 274 VAL B CA 1
ATOM 5124 C C . VAL B 1 274 ? 53.762 -50.910 -27.074 1.00 38.61 274 VAL B C 1
ATOM 5125 O O . VAL B 1 274 ? 53.625 -50.763 -28.290 1.00 39.10 274 VAL B O 1
ATOM 5129 N N . ASN B 1 275 ? 53.318 -51.977 -26.414 1.00 38.91 275 ASN B N 1
ATOM 5130 C CA . ASN B 1 275 ? 52.650 -53.093 -27.087 1.00 39.09 275 ASN B CA 1
ATOM 5131 C C . ASN B 1 275 ? 51.282 -53.399 -26.521 1.00 39.20 275 ASN B C 1
ATOM 5132 O O . ASN B 1 275 ? 50.592 -54.290 -27.009 1.00 39.22 275 ASN B O 1
ATOM 5137 N N . SER B 1 276 ? 50.920 -52.675 -25.469 1.00 39.32 276 SER B N 1
ATOM 5138 C CA . SER B 1 276 ? 49.579 -52.694 -24.918 1.00 39.58 276 SER B CA 1
ATOM 5139 C C . SER B 1 276 ? 49.499 -51.615 -23.851 1.00 39.92 276 SER B C 1
ATOM 5140 O O . SER B 1 276 ? 50.529 -51.074 -23.428 1.00 39.69 276 SER B O 1
ATOM 5143 N N . PHE B 1 277 ? 48.279 -51.320 -23.409 1.00 40.32 277 PHE B N 1
ATOM 5144 C CA . PHE B 1 277 ? 48.038 -50.303 -22.394 1.00 40.89 277 PHE B CA 1
ATOM 5145 C C . PHE B 1 277 ? 48.863 -50.467 -21.105 1.00 41.52 277 PHE B C 1
ATOM 5146 O O . PHE B 1 277 ? 49.060 -49.494 -20.366 1.00 41.45 277 PHE B O 1
ATOM 5154 N N . GLN B 1 278 ? 49.340 -51.686 -20.844 1.00 42.27 278 GLN B N 1
ATOM 5155 C CA . GLN B 1 278 ? 50.173 -51.969 -19.671 1.00 43.15 278 GLN B CA 1
ATOM 5156 C C . GLN B 1 278 ? 51.439 -51.119 -19.614 1.00 43.40 278 GLN B C 1
ATOM 5157 O O . GLN B 1 278 ? 51.900 -50.753 -18.525 1.00 43.73 278 GLN B O 1
ATOM 5163 N N . ASP B 1 279 ? 51.981 -50.790 -20.782 1.00 43.51 279 ASP B N 1
ATOM 5164 C CA . ASP B 1 279 ? 53.148 -49.916 -20.873 1.00 43.83 279 ASP B CA 1
ATOM 5165 C C . ASP B 1 279 ? 52.786 -48.434 -20.649 1.00 44.00 279 ASP B C 1
ATOM 5166 O O . ASP B 1 279 ? 53.507 -47.710 -19.955 1.00 43.98 279 ASP B O 1
ATOM 5171 N N . THR B 1 280 ? 51.665 -47.996 -21.223 1.00 44.30 280 THR B N 1
ATOM 5172 C CA . THR B 1 280 ? 51.091 -46.679 -20.929 1.00 44.61 280 THR B CA 1
ATOM 5173 C C . THR B 1 280 ? 50.840 -46.549 -19.421 1.00 45.10 280 THR B C 1
ATOM 5174 O O . THR B 1 280 ? 51.128 -45.506 -18.825 1.00 45.19 280 THR B O 1
ATOM 5178 N N . SER B 1 281 ? 50.306 -47.613 -18.816 1.00 45.57 281 SER B N 1
ATOM 5179 C CA . SER B 1 281 ? 50.148 -47.698 -17.359 1.00 45.97 281 SER B CA 1
ATOM 5180 C C . SER B 1 281 ? 51.467 -47.525 -16.610 1.00 46.05 281 SER B C 1
ATOM 5181 O O . SER B 1 281 ? 51.498 -46.871 -15.570 1.00 46.44 281 SER B O 1
ATOM 5184 N N . LYS B 1 282 ? 52.551 -48.096 -17.133 1.00 45.96 282 LYS B N 1
ATOM 5185 C CA . LYS B 1 282 ? 53.854 -47.989 -16.469 1.00 46.10 282 LYS B CA 1
ATOM 5186 C C . LYS B 1 282 ? 54.431 -46.573 -16.525 1.00 45.57 282 LYS B C 1
ATOM 5187 O O . LYS B 1 282 ? 55.083 -46.121 -15.575 1.00 45.61 282 LYS B O 1
ATOM 5193 N N . VAL B 1 283 ? 54.179 -45.881 -17.637 1.00 44.87 283 VAL B N 1
ATOM 5194 C CA . VAL B 1 283 ? 54.587 -44.484 -17.804 1.00 44.11 283 VAL B CA 1
ATOM 5195 C C . VAL B 1 283 ? 53.822 -43.588 -16.827 1.00 43.92 283 VAL B C 1
ATOM 5196 O O . VAL B 1 283 ? 54.424 -42.806 -16.082 1.00 43.80 283 VAL B O 1
ATOM 5200 N N . LEU B 1 284 ? 52.497 -43.723 -16.827 1.00 43.70 284 LEU B N 1
ATOM 5201 C CA . LEU B 1 284 ? 51.623 -42.905 -15.987 1.00 43.55 284 LEU B CA 1
ATOM 5202 C C . LEU B 1 284 ? 51.975 -42.996 -14.504 1.00 43.50 284 LEU B C 1
ATOM 5203 O O . LEU B 1 284 ? 51.934 -41.995 -13.797 1.00 43.58 284 LEU B O 1
ATOM 5208 N N . ALA B 1 285 ? 52.331 -44.193 -14.043 1.00 43.33 285 ALA B N 1
ATOM 5209 C CA . ALA B 1 285 ? 52.755 -44.390 -12.662 1.00 42.98 285 ALA B CA 1
ATOM 5210 C C . ALA B 1 285 ? 53.967 -43.526 -12.286 1.00 42.84 285 ALA B C 1
ATOM 5211 O O . ALA B 1 285 ? 53.920 -42.816 -11.287 1.00 43.34 285 ALA B O 1
ATOM 5213 N N . VAL B 1 286 ? 55.032 -43.562 -13.086 1.00 42.49 286 VAL B N 1
ATOM 5214 C CA . VAL B 1 286 ? 56.216 -42.712 -12.856 1.00 42.20 286 VAL B CA 1
ATOM 5215 C C . VAL B 1 286 ? 55.880 -41.230 -13.016 1.00 41.97 286 VAL B C 1
ATOM 5216 O O . VAL B 1 286 ? 56.415 -40.364 -12.321 1.00 41.97 286 VAL B O 1
ATOM 5220 N N . SER B 1 287 ? 54.991 -40.948 -13.953 1.00 41.74 287 SER B N 1
ATOM 5221 C CA . SER B 1 287 ? 54.576 -39.590 -14.224 1.00 41.44 287 SER B CA 1
ATOM 5222 C C . SER B 1 287 ? 53.764 -39.006 -13.072 1.00 41.28 287 SER B C 1
ATOM 5223 O O . SER B 1 287 ? 53.885 -37.829 -12.753 1.00 41.53 287 SER B O 1
ATOM 5226 N N . ARG B 1 288 ? 52.947 -39.836 -12.436 1.00 40.97 288 ARG B N 1
ATOM 5227 C CA . ARG B 1 288 ? 52.110 -39.375 -11.332 1.00 40.60 288 ARG B CA 1
ATOM 5228 C C . ARG B 1 288 ? 52.933 -38.909 -10.118 1.00 40.20 288 ARG B C 1
ATOM 5229 O O . ARG B 1 288 ? 52.484 -38.073 -9.339 1.00 40.02 288 ARG B O 1
ATOM 5237 N N . VAL B 1 289 ? 54.144 -39.438 -9.990 1.00 39.81 289 VAL B N 1
ATOM 5238 C CA . VAL B 1 289 ? 55.077 -39.024 -8.954 1.00 39.75 289 VAL B CA 1
ATOM 5239 C C . VAL B 1 289 ? 55.483 -37.568 -9.182 1.00 40.01 289 VAL B C 1
ATOM 5240 O O . VAL B 1 289 ? 55.533 -36.765 -8.245 1.00 40.11 289 VAL B O 1
ATOM 5244 N N . MET B 1 290 ? 55.760 -37.236 -10.441 1.00 40.05 290 MET B N 1
ATOM 5245 C CA . MET B 1 290 ? 56.169 -35.891 -10.801 1.00 39.82 290 MET B CA 1
ATOM 5246 C C . MET B 1 290 ? 55.001 -34.915 -10.731 1.00 39.21 290 MET B C 1
ATOM 5247 O O . MET B 1 290 ? 55.189 -33.763 -10.351 1.00 39.37 290 MET B O 1
ATOM 5252 N N . VAL B 1 291 ? 53.804 -35.381 -11.084 1.00 38.53 291 VAL B N 1
ATOM 5253 C CA . VAL B 1 291 ? 52.597 -34.547 -11.040 1.00 37.89 291 VAL B CA 1
ATOM 5254 C C . VAL B 1 291 ? 52.218 -34.209 -9.603 1.00 37.83 291 VAL B C 1
ATOM 5255 O O . VAL B 1 291 ? 51.797 -33.084 -9.323 1.00 38.09 291 VAL B O 1
ATOM 5259 N N . ALA B 1 292 ? 52.395 -35.173 -8.696 1.00 37.32 292 ALA B N 1
ATOM 5260 C CA . ALA B 1 292 ? 52.176 -34.958 -7.260 1.00 36.58 292 ALA B CA 1
ATOM 5261 C C . ALA B 1 292 ? 52.873 -33.711 -6.767 1.00 36.22 292 ALA B C 1
ATOM 5262 O O . ALA B 1 292 ? 52.361 -33.018 -5.898 1.00 36.64 292 ALA B O 1
ATOM 5264 N N . TRP B 1 293 ? 54.034 -33.423 -7.344 1.00 35.83 293 TRP B N 1
ATOM 5265 C CA . TRP B 1 293 ? 54.884 -32.328 -6.895 1.00 35.31 293 TRP B CA 1
ATOM 5266 C C . TRP B 1 293 ? 54.441 -30.954 -7.372 1.00 35.09 293 TRP B C 1
ATOM 5267 O O . TRP B 1 293 ? 54.950 -29.930 -6.900 1.00 34.92 293 TRP B O 1
ATOM 5278 N N . GLN B 1 294 ? 53.492 -30.925 -8.303 1.00 34.88 294 GLN B N 1
ATOM 5279 C CA . GLN B 1 294 ? 52.915 -29.656 -8.740 1.00 34.78 294 GLN B CA 1
ATOM 5280 C C . GLN B 1 294 ? 52.080 -29.003 -7.642 1.00 34.27 294 GLN B C 1
ATOM 5281 O O . GLN B 1 294 ? 52.356 -27.861 -7.277 1.00 34.25 294 GLN B O 1
ATOM 5287 N N . PRO B 1 295 ? 51.063 -29.720 -7.108 1.00 33.91 295 PRO B N 1
ATOM 5288 C CA . PRO B 1 295 ? 50.293 -29.178 -5.993 1.00 33.71 295 PRO B CA 1
ATOM 5289 C C . PRO B 1 295 ? 51.160 -28.782 -4.795 1.00 33.54 295 PRO B C 1
ATOM 5290 O O . PRO B 1 295 ? 50.826 -27.826 -4.096 1.00 33.75 295 PRO B O 1
ATOM 5294 N N . ILE B 1 296 ? 52.253 -29.510 -4.565 1.00 33.04 296 ILE B N 1
ATOM 5295 C CA . ILE B 1 296 ? 53.189 -29.178 -3.494 1.00 32.65 296 ILE B CA 1
ATOM 5296 C C . ILE B 1 296 ? 53.794 -27.795 -3.757 1.00 32.49 296 ILE B C 1
ATOM 5297 O O . ILE B 1 296 ? 53.824 -26.941 -2.870 1.00 32.62 296 ILE B O 1
ATOM 5302 N N . GLY B 1 297 ? 54.257 -27.575 -4.982 1.00 32.01 297 GLY B N 1
ATOM 5303 C CA . GLY B 1 297 ? 54.842 -26.296 -5.346 1.00 31.69 297 GLY B CA 1
ATOM 5304 C C . GLY B 1 297 ? 53.833 -25.172 -5.249 1.00 31.46 297 GLY B C 1
ATOM 5305 O O . GLY B 1 297 ? 54.124 -24.106 -4.694 1.00 31.39 297 GLY B O 1
ATOM 5306 N N . ILE B 1 298 ? 52.638 -25.423 -5.775 1.00 30.99 298 ILE B N 1
ATOM 5307 C CA . ILE B 1 298 ? 51.598 -24.420 -5.806 1.00 30.70 298 ILE B CA 1
ATOM 5308 C C . ILE B 1 298 ? 51.245 -24.005 -4.385 1.00 31.06 298 ILE B C 1
ATOM 5309 O O . ILE B 1 298 ? 51.289 -22.808 -4.055 1.00 31.43 298 ILE B O 1
ATOM 5314 N N . SER B 1 299 ? 50.944 -24.990 -3.538 1.00 31.01 299 SER B N 1
ATOM 5315 C CA . SER B 1 299 ? 50.611 -24.734 -2.134 1.00 30.82 299 SER B CA 1
ATOM 5316 C C . SER B 1 299 ? 51.701 -23.919 -1.436 1.00 30.71 299 SER B C 1
ATOM 5317 O O . SER B 1 299 ? 51.404 -22.960 -0.732 1.00 30.58 299 SER B O 1
ATOM 5320 N N . MET B 1 300 ? 52.960 -24.289 -1.650 1.00 30.75 300 MET B N 1
ATOM 5321 C CA . MET B 1 300 ? 54.072 -23.545 -1.072 1.00 31.33 300 MET B CA 1
ATOM 5322 C C . MET B 1 300 ? 53.972 -22.062 -1.441 1.00 31.13 300 MET B C 1
ATOM 5323 O O . MET B 1 300 ? 54.144 -21.188 -0.581 1.00 31.24 300 MET B O 1
ATOM 5328 N N . GLY B 1 301 ? 53.667 -21.791 -2.711 1.00 30.84 301 GLY B N 1
ATOM 5329 C CA . GLY B 1 301 ? 53.576 -20.425 -3.221 1.00 30.39 301 GLY B CA 1
ATOM 5330 C C . GLY B 1 301 ? 52.425 -19.643 -2.630 1.00 30.10 301 GLY B C 1
ATOM 5331 O O . GLY B 1 301 ? 52.590 -18.490 -2.223 1.00 30.06 301 GLY B O 1
ATOM 5332 N N . ILE B 1 302 ? 51.260 -20.282 -2.590 1.00 29.84 302 ILE B N 1
ATOM 5333 C CA . ILE B 1 302 ? 50.058 -19.693 -2.022 1.00 29.70 302 ILE B CA 1
ATOM 5334 C C . ILE B 1 302 ? 50.307 -19.257 -0.582 1.00 29.83 302 ILE B C 1
ATOM 5335 O O . ILE B 1 302 ? 49.988 -18.120 -0.216 1.00 29.78 302 ILE B O 1
ATOM 5340 N N . TYR B 1 303 ? 50.899 -20.144 0.223 1.00 29.69 303 TYR B N 1
ATOM 5341 C CA . TYR B 1 303 ? 51.228 -19.792 1.598 1.00 29.52 303 TYR B CA 1
ATOM 5342 C C . TYR B 1 303 ? 52.203 -18.620 1.655 1.00 29.88 303 TYR B C 1
ATOM 5343 O O . TYR B 1 303 ? 51.961 -17.658 2.388 1.00 29.87 303 TYR B O 1
ATOM 5352 N N . ASP B 1 304 ? 53.297 -18.704 0.891 1.00 30.26 304 ASP B N 1
ATOM 5353 C CA . ASP B 1 304 ? 54.301 -17.627 0.834 1.00 30.46 304 ASP B CA 1
ATOM 5354 C C . ASP B 1 304 ? 53.629 -16.281 0.567 1.00 30.57 304 ASP B C 1
ATOM 5355 O O . ASP B 1 304 ? 53.883 -15.296 1.262 1.00 30.51 304 ASP B O 1
ATOM 5360 N N . MET B 1 305 ? 52.757 -16.253 -0.438 1.00 30.81 305 MET B N 1
ATOM 5361 C CA . MET B 1 305 ? 52.022 -15.048 -0.770 1.00 31.00 305 MET B CA 1
ATOM 5362 C C . MET B 1 305 ? 51.124 -14.639 0.397 1.00 31.06 305 MET B C 1
ATOM 5363 O O . MET B 1 305 ? 51.204 -13.508 0.869 1.00 31.01 305 MET B O 1
ATOM 5368 N N . CYS B 1 306 ? 50.297 -15.574 0.869 1.00 31.22 306 CYS B N 1
ATOM 5369 C CA . CYS B 1 306 ? 49.411 -15.340 2.009 1.00 31.22 306 CYS B CA 1
ATOM 5370 C C . CYS B 1 306 ? 50.155 -14.826 3.226 1.00 31.34 306 CYS B C 1
ATOM 5371 O O . CYS B 1 306 ? 49.727 -13.860 3.855 1.00 31.47 306 CYS B O 1
ATOM 5374 N N . HIS B 1 307 ? 51.279 -15.461 3.543 1.00 31.64 307 HIS B N 1
ATOM 5375 C CA . HIS B 1 307 ? 52.107 -15.036 4.668 1.00 31.89 307 HIS B CA 1
ATOM 5376 C C . HIS B 1 307 ? 52.497 -13.570 4.552 1.00 31.85 307 HIS B C 1
ATOM 5377 O O . HIS B 1 307 ? 52.247 -12.799 5.468 1.00 32.07 307 HIS B O 1
ATOM 5384 N N . ARG B 1 308 ? 53.097 -13.195 3.424 1.00 32.09 308 ARG B N 1
ATOM 5385 C CA . ARG B 1 308 ? 53.500 -11.806 3.163 1.00 32.16 308 ARG B CA 1
ATOM 5386 C C . ARG B 1 308 ? 52.301 -10.857 3.171 1.00 32.12 308 ARG B C 1
ATOM 5387 O O . ARG B 1 308 ? 52.340 -9.806 3.822 1.00 31.73 308 ARG B O 1
ATOM 5395 N N . TYR B 1 309 ? 51.250 -11.244 2.446 1.00 32.25 309 TYR B N 1
ATOM 5396 C CA . TYR B 1 309 ? 50.059 -10.418 2.290 1.00 32.47 309 TYR B CA 1
ATOM 5397 C C . TYR B 1 309 ? 49.454 -10.070 3.643 1.00 32.69 309 TYR B C 1
ATOM 5398 O O . TYR B 1 309 ? 49.235 -8.889 3.952 1.00 32.47 309 TYR B O 1
ATOM 5407 N N . LEU B 1 310 ? 49.211 -11.109 4.444 1.00 32.86 310 LEU B N 1
ATOM 5408 C CA . LEU B 1 310 ? 48.596 -10.963 5.757 1.00 33.13 310 LEU B CA 1
ATOM 5409 C C . LEU B 1 310 ? 49.385 -10.061 6.702 1.00 33.71 310 LEU B C 1
ATOM 5410 O O . LEU B 1 310 ? 48.790 -9.367 7.525 1.00 33.67 310 LEU B O 1
ATOM 5415 N N . LYS B 1 311 ? 50.713 -10.075 6.577 1.00 34.60 311 LYS B N 1
ATOM 5416 C CA . LYS B 1 311 ? 51.597 -9.191 7.357 1.00 35.62 311 LYS B CA 1
ATOM 5417 C C . LYS B 1 311 ? 51.596 -7.763 6.830 1.00 35.54 311 LYS B C 1
ATOM 5418 O O . LYS B 1 311 ? 51.782 -6.826 7.595 1.00 35.73 311 LYS B O 1
ATOM 5424 N N . GLU B 1 312 ? 51.397 -7.611 5.522 1.00 35.76 312 GLU B N 1
ATOM 5425 C CA . GLU B 1 312 ? 51.439 -6.309 4.868 1.00 35.86 312 GLU B CA 1
ATOM 5426 C C . GLU B 1 312 ? 50.130 -5.546 5.009 1.00 35.93 312 GLU B C 1
ATOM 5427 O O . GLU B 1 312 ? 50.117 -4.378 5.430 1.00 35.88 312 GLU B O 1
ATOM 5433 N N . ARG B 1 313 ? 49.038 -6.210 4.638 1.00 35.90 313 ARG B N 1
ATOM 5434 C CA . ARG B 1 313 ? 47.715 -5.605 4.643 1.00 35.63 313 ARG B CA 1
ATOM 5435 C C . ARG B 1 313 ? 47.238 -5.440 6.083 1.00 35.64 313 ARG B C 1
ATOM 5436 O O . ARG B 1 313 ? 47.348 -6.360 6.891 1.00 35.65 313 ARG B O 1
ATOM 5444 N N . LYS B 1 314 ? 46.724 -4.253 6.394 1.00 35.71 314 LYS B N 1
ATOM 5445 C CA . LYS B 1 314 ? 46.216 -3.928 7.726 1.00 35.83 314 LYS B CA 1
ATOM 5446 C C . LYS B 1 314 ? 44.717 -3.665 7.659 1.00 35.57 314 LYS B C 1
ATOM 5447 O O . LYS B 1 314 ? 44.227 -3.074 6.697 1.00 35.78 314 LYS B O 1
ATOM 5453 N N . GLN B 1 315 ? 43.992 -4.105 8.678 1.00 35.23 315 GLN B N 1
ATOM 5454 C CA . GLN B 1 315 ? 42.566 -3.828 8.779 1.00 35.23 315 GLN B CA 1
ATOM 5455 C C . GLN B 1 315 ? 42.211 -3.725 10.248 1.00 35.18 315 GLN B C 1
ATOM 5456 O O . GLN B 1 315 ? 42.820 -4.400 11.075 1.00 35.58 315 GLN B O 1
ATOM 5462 N N . PHE B 1 316 ? 41.239 -2.877 10.577 1.00 34.91 316 PHE B N 1
ATOM 5463 C CA . PHE B 1 316 ? 40.898 -2.591 11.976 1.00 34.67 316 PHE B CA 1
ATOM 5464 C C . PHE B 1 316 ? 42.132 -2.167 12.791 1.00 34.70 316 PHE B C 1
ATOM 5465 O O . PHE B 1 316 ? 42.242 -2.480 13.977 1.00 34.85 316 PHE B O 1
ATOM 5473 N N . GLY B 1 317 ? 43.056 -1.459 12.141 1.00 34.64 317 GLY B N 1
ATOM 5474 C CA . GLY B 1 317 ? 44.279 -0.970 12.782 1.00 34.53 317 GLY B CA 1
ATOM 5475 C C . GLY B 1 317 ? 45.280 -2.031 13.218 1.00 34.49 317 GLY B C 1
ATOM 5476 O O . GLY B 1 317 ? 46.041 -1.815 14.160 1.00 34.58 317 GLY B O 1
ATOM 5477 N N . ALA B 1 318 ? 45.288 -3.175 12.539 1.00 34.29 318 ALA B N 1
ATOM 5478 C CA . ALA B 1 318 ? 46.264 -4.232 12.807 1.00 34.28 318 ALA B CA 1
ATOM 5479 C C . ALA B 1 318 ? 46.528 -5.064 11.554 1.00 34.29 318 ALA B C 1
ATOM 5480 O O . ALA B 1 318 ? 45.657 -5.162 10.684 1.00 34.34 318 ALA B O 1
ATOM 5482 N N . PRO B 1 319 ? 47.727 -5.678 11.457 1.00 34.12 319 PRO B N 1
ATOM 5483 C CA . PRO B 1 319 ? 47.958 -6.569 10.332 1.00 34.06 319 PRO B CA 1
ATOM 5484 C C . PRO B 1 319 ? 46.902 -7.678 10.315 1.00 34.31 319 PRO B C 1
ATOM 5485 O O . PRO B 1 319 ? 46.442 -8.111 11.375 1.00 34.45 319 PRO B O 1
ATOM 5489 N N . LEU B 1 320 ? 46.506 -8.119 9.126 1.00 34.47 320 LEU B N 1
ATOM 5490 C CA . LEU B 1 320 ? 45.514 -9.178 9.016 1.00 34.73 320 LEU B CA 1
ATOM 5491 C C . LEU B 1 320 ? 45.996 -10.472 9.665 1.00 35.01 320 LEU B C 1
ATOM 5492 O O . LEU B 1 320 ? 45.184 -11.340 10.013 1.00 35.40 320 LEU B O 1
ATOM 5497 N N . ALA B 1 321 ? 47.314 -10.600 9.827 1.00 34.79 321 ALA B N 1
ATOM 5498 C CA . ALA B 1 321 ? 47.897 -11.766 10.484 1.00 34.69 321 ALA B CA 1
ATOM 5499 C C . ALA B 1 321 ? 47.668 -11.769 12.000 1.00 34.64 321 ALA B C 1
ATOM 5500 O O . ALA B 1 321 ? 48.043 -12.725 12.683 1.00 34.84 321 ALA B O 1
ATOM 5502 N N . ALA B 1 322 ? 47.043 -10.714 12.520 1.00 34.43 322 ALA B N 1
ATOM 5503 C CA . ALA B 1 322 ? 46.800 -10.597 13.957 1.00 34.31 322 ALA B CA 1
ATOM 5504 C C . ALA B 1 322 ? 45.508 -11.290 14.394 1.00 34.35 322 ALA B C 1
ATOM 5505 O O . ALA B 1 322 ? 45.346 -11.641 15.566 1.00 34.43 322 ALA B O 1
ATOM 5507 N N . PHE B 1 323 ? 44.597 -11.498 13.452 1.00 34.06 323 PHE B N 1
ATOM 5508 C CA . PHE B 1 323 ? 43.296 -12.038 13.785 1.00 34.14 323 PHE B CA 1
ATOM 5509 C C . PHE B 1 323 ? 43.327 -13.571 13.868 1.00 34.39 323 PHE B C 1
ATOM 5510 O O . PHE B 1 323 ? 44.018 -14.236 13.088 1.00 34.57 323 PHE B O 1
ATOM 5518 N N . GLN B 1 324 ? 42.586 -14.117 14.832 1.00 34.45 324 GLN B N 1
ATOM 5519 C CA . GLN B 1 324 ? 42.550 -15.558 15.097 1.00 34.34 324 GLN B CA 1
ATOM 5520 C C . GLN B 1 324 ? 42.141 -16.387 13.884 1.00 34.62 324 GLN B C 1
ATOM 5521 O O . GLN B 1 324 ? 42.791 -17.386 13.568 1.00 34.75 324 GLN B O 1
ATOM 5527 N N . LEU B 1 325 ? 41.059 -15.981 13.222 1.00 34.74 325 LEU B N 1
ATOM 5528 C CA . LEU B 1 325 ? 40.551 -16.699 12.053 1.00 34.81 325 LEU B CA 1
ATOM 5529 C C . LEU B 1 325 ? 41.586 -16.711 10.936 1.00 35.13 325 LEU B C 1
ATOM 5530 O O . LEU B 1 325 ? 41.760 -17.721 10.247 1.00 35.11 325 LEU B O 1
ATOM 5535 N N . ASN B 1 326 ? 42.278 -15.587 10.763 1.00 35.39 326 ASN B N 1
ATOM 5536 C CA . ASN B 1 326 ? 43.337 -15.506 9.768 1.00 35.74 326 ASN B CA 1
ATOM 5537 C C . ASN B 1 326 ? 44.547 -16.379 10.129 1.00 35.69 326 ASN B C 1
ATOM 5538 O O . ASN B 1 326 ? 45.152 -16.984 9.248 1.00 35.77 326 ASN B O 1
ATOM 5543 N N . GLN B 1 327 ? 44.875 -16.458 11.420 1.00 35.62 327 GLN B N 1
ATOM 5544 C CA . GLN B 1 327 ? 45.963 -17.325 11.897 1.00 35.63 327 GLN B CA 1
ATOM 5545 C C . GLN B 1 327 ? 45.626 -18.814 11.760 1.00 35.78 327 GLN B C 1
ATOM 5546 O O . GLN B 1 327 ? 46.432 -19.599 11.260 1.00 35.64 327 GLN B O 1
ATOM 5552 N N . GLN B 1 328 ? 44.430 -19.196 12.194 1.00 36.21 328 GLN B N 1
ATOM 5553 C CA . GLN B 1 328 ? 43.991 -20.582 12.098 1.00 36.58 328 GLN B CA 1
ATOM 5554 C C . GLN B 1 328 ? 44.069 -21.071 10.663 1.00 36.58 328 GLN B C 1
ATOM 5555 O O . GLN B 1 328 ? 44.552 -22.183 10.422 1.00 36.92 328 GLN B O 1
ATOM 5561 N N . LYS B 1 329 ? 43.608 -20.240 9.720 1.00 36.20 329 LYS B N 1
ATOM 5562 C CA . LYS B 1 329 ? 43.655 -20.579 8.290 1.00 35.83 329 LYS B CA 1
ATOM 5563 C C . LYS B 1 329 ? 45.071 -20.638 7.762 1.00 35.41 329 LYS B C 1
ATOM 5564 O O . LYS B 1 329 ? 45.392 -21.483 6.935 1.00 35.39 329 LYS B O 1
ATOM 5570 N N . LEU B 1 330 ? 45.914 -19.729 8.239 1.00 35.10 330 LEU B N 1
ATOM 5571 C CA . LEU B 1 330 ? 47.306 -19.687 7.819 1.00 34.58 330 LEU B CA 1
ATOM 5572 C C . LEU B 1 330 ? 48.054 -20.929 8.292 1.00 34.52 330 LEU B C 1
ATOM 5573 O O . LEU B 1 330 ? 48.848 -21.493 7.539 1.00 34.36 330 LEU B O 1
ATOM 5578 N N . VAL B 1 331 ? 47.793 -21.362 9.525 1.00 34.41 331 VAL B N 1
ATOM 5579 C CA . VAL B 1 331 ? 48.483 -22.540 10.045 1.00 34.62 331 VAL B CA 1
ATOM 5580 C C . VAL B 1 331 ? 47.933 -23.833 9.464 1.00 34.67 331 VAL B C 1
ATOM 5581 O O . VAL B 1 331 ? 48.681 -24.793 9.291 1.00 34.87 331 VAL B O 1
ATOM 5585 N N . GLN B 1 332 ? 46.641 -23.843 9.141 1.00 34.81 332 GLN B N 1
ATOM 5586 C CA . GLN B 1 332 ? 46.028 -24.982 8.455 1.00 35.03 332 GLN B CA 1
ATOM 5587 C C . GLN B 1 332 ? 46.686 -25.234 7.104 1.00 34.93 332 GLN B C 1
ATOM 5588 O O . GLN B 1 332 ? 47.013 -26.379 6.769 1.00 35.21 332 GLN B O 1
ATOM 5594 N N . MET B 1 333 ? 46.883 -24.160 6.341 1.00 34.64 333 MET B N 1
ATOM 5595 C CA . MET B 1 333 ? 47.612 -24.221 5.082 1.00 34.41 333 MET B CA 1
ATOM 5596 C C . MET B 1 333 ? 49.027 -24.704 5.330 1.00 34.35 333 MET B C 1
ATOM 5597 O O . MET B 1 333 ? 49.531 -25.571 4.609 1.00 34.60 333 MET B O 1
ATOM 5602 N N . LEU B 1 334 ? 49.655 -24.144 6.364 1.00 33.89 334 LEU B N 1
ATOM 5603 C CA . LEU B 1 334 ? 51.045 -24.431 6.657 1.00 33.30 334 LEU B CA 1
ATOM 5604 C C . LEU B 1 334 ? 51.265 -25.913 6.943 1.00 33.41 334 LEU B C 1
ATOM 5605 O O . LEU B 1 334 ? 52.231 -26.489 6.457 1.00 33.64 334 LEU B O 1
ATOM 5610 N N . GLY B 1 335 ? 50.368 -26.518 7.720 1.00 33.23 335 GLY B N 1
ATOM 5611 C CA . GLY B 1 335 ? 50.465 -27.935 8.069 1.00 32.77 335 GLY B CA 1
ATOM 5612 C C . GLY B 1 335 ? 50.282 -28.788 6.836 1.00 32.71 335 GLY B C 1
ATOM 5613 O O . GLY B 1 335 ? 51.059 -29.707 6.581 1.00 32.69 335 GLY B O 1
ATOM 5614 N N . ASN B 1 336 ? 49.256 -28.457 6.060 1.00 32.66 336 ASN B N 1
ATOM 5615 C CA . ASN B 1 336 ? 49.015 -29.087 4.776 1.00 32.65 336 ASN B CA 1
ATOM 5616 C C . ASN B 1 336 ? 50.269 -29.092 3.912 1.00 32.63 336 ASN B C 1
ATOM 5617 O O . ASN B 1 336 ? 50.602 -30.110 3.314 1.00 33.17 336 ASN B O 1
ATOM 5622 N N . VAL B 1 337 ? 50.969 -27.964 3.853 1.00 32.29 337 VAL B N 1
ATOM 5623 C CA . VAL B 1 337 ? 52.189 -27.877 3.054 1.00 31.98 337 VAL B CA 1
ATOM 5624 C C . VAL B 1 337 ? 53.296 -28.814 3.541 1.00 31.90 337 VAL B C 1
ATOM 5625 O O . VAL B 1 337 ? 53.940 -29.475 2.725 1.00 32.27 337 VAL B O 1
ATOM 5629 N N . GLN B 1 338 ? 53.516 -28.884 4.852 1.00 31.42 338 GLN B N 1
ATOM 5630 C CA . GLN B 1 338 ? 54.582 -29.737 5.381 1.00 31.19 338 GLN B CA 1
ATOM 5631 C C . GLN B 1 338 ? 54.297 -31.185 5.051 1.00 31.46 338 GLN B C 1
ATOM 5632 O O . GLN B 1 338 ? 55.190 -31.903 4.606 1.00 31.33 338 GLN B O 1
ATOM 5638 N N . ALA B 1 339 ? 53.038 -31.588 5.256 1.00 31.81 339 ALA B N 1
ATOM 5639 C CA . ALA B 1 339 ? 52.587 -32.969 5.059 1.00 31.81 339 ALA B CA 1
ATOM 5640 C C . ALA B 1 339 ? 52.684 -33.392 3.604 1.00 32.05 339 ALA B C 1
ATOM 5641 O O . ALA B 1 339 ? 53.314 -34.398 3.299 1.00 32.00 339 ALA B O 1
ATOM 5643 N N . MET B 1 340 ? 52.066 -32.613 2.717 1.00 32.43 340 MET B N 1
ATOM 5644 C CA . MET B 1 340 ? 52.187 -32.796 1.271 1.00 32.98 340 MET B CA 1
ATOM 5645 C C . MET B 1 340 ? 53.641 -32.984 0.812 1.00 33.11 340 MET B C 1
ATOM 5646 O O . MET B 1 340 ? 53.957 -33.943 0.099 1.00 33.40 340 MET B O 1
ATOM 5651 N N . PHE B 1 341 ? 54.521 -32.071 1.220 1.00 33.10 341 PHE B N 1
ATOM 5652 C CA . PHE B 1 341 ? 55.929 -32.152 0.855 1.00 33.18 341 PHE B CA 1
ATOM 5653 C C . PHE B 1 341 ? 56.524 -33.492 1.279 1.00 33.49 341 PHE B C 1
ATOM 5654 O O . PHE B 1 341 ? 57.131 -34.186 0.462 1.00 34.04 341 PHE B O 1
ATOM 5662 N N . LEU B 1 342 ? 56.333 -33.857 2.545 1.00 33.49 342 LEU B N 1
ATOM 5663 C CA . LEU B 1 342 ? 56.843 -35.116 3.079 1.00 33.53 342 LEU B CA 1
ATOM 5664 C C . LEU B 1 342 ? 56.235 -36.303 2.349 1.00 33.55 342 LEU B C 1
ATOM 5665 O O . LEU B 1 342 ? 56.894 -37.315 2.097 1.00 33.37 342 LEU B O 1
ATOM 5670 N N . MET B 1 343 ? 54.965 -36.158 2.012 1.00 33.76 343 MET B N 1
ATOM 5671 C CA . MET B 1 343 ? 54.229 -37.171 1.294 1.00 34.16 343 MET B CA 1
ATOM 5672 C C . MET B 1 343 ? 54.884 -37.379 -0.068 1.00 34.11 343 MET B C 1
ATOM 5673 O O . MET B 1 343 ? 55.271 -38.492 -0.416 1.00 34.19 343 MET B O 1
ATOM 5678 N N . GLY B 1 344 ? 55.055 -36.293 -0.815 1.00 34.28 344 GLY B N 1
ATOM 5679 C CA . GLY B 1 344 ? 55.757 -36.331 -2.100 1.00 33.96 344 GLY B CA 1
ATOM 5680 C C . GLY B 1 344 ? 57.204 -36.768 -1.988 1.00 33.86 344 GLY B C 1
ATOM 5681 O O . GLY B 1 344 ? 57.745 -37.382 -2.909 1.00 34.03 344 GLY B O 1
ATOM 5682 N N . TRP B 1 345 ? 57.845 -36.452 -0.866 1.00 33.68 345 TRP B N 1
ATOM 5683 C CA . TRP B 1 345 ? 59.241 -36.836 -0.665 1.00 33.66 345 TRP B CA 1
ATOM 5684 C C . TRP B 1 345 ? 59.401 -38.359 -0.531 1.00 33.63 345 TRP B C 1
ATOM 5685 O O . TRP B 1 345 ? 60.325 -38.951 -1.101 1.00 33.66 345 TRP B O 1
ATOM 5696 N N . ARG B 1 346 ? 58.488 -38.980 0.211 1.00 33.45 346 ARG B N 1
ATOM 5697 C CA . ARG B 1 346 ? 58.519 -40.415 0.449 1.00 33.18 346 ARG B CA 1
ATOM 5698 C C . ARG B 1 346 ? 58.331 -41.175 -0.843 1.00 33.56 346 ARG B C 1
ATOM 5699 O O . ARG B 1 346 ? 59.017 -42.175 -1.106 1.00 33.52 346 ARG B O 1
ATOM 5707 N N . LEU B 1 347 ? 57.391 -40.676 -1.641 1.00 33.97 347 LEU B N 1
ATOM 5708 C CA . LEU B 1 347 ? 57.048 -41.230 -2.943 1.00 34.39 347 LEU B CA 1
ATOM 5709 C C . LEU B 1 347 ? 58.275 -41.342 -3.852 1.00 34.33 347 LEU B C 1
ATOM 5710 O O . LEU B 1 347 ? 58.571 -42.422 -4.368 1.00 34.55 347 LEU B O 1
ATOM 5715 N N . CYS B 1 348 ? 58.995 -40.230 -4.019 1.00 34.39 348 CYS B N 1
ATOM 5716 C CA . CYS B 1 348 ? 60.285 -40.213 -4.710 1.00 34.39 348 CYS B CA 1
ATOM 5717 C C . CYS B 1 348 ? 61.214 -41.307 -4.237 1.00 34.19 348 CYS B C 1
ATOM 5718 O O . CYS B 1 348 ? 61.867 -41.950 -5.049 1.00 34.07 348 CYS B O 1
ATOM 5721 N N . LYS B 1 349 ? 61.281 -41.504 -2.923 1.00 34.37 349 LYS B N 1
ATOM 5722 C CA . LYS B 1 349 ? 62.243 -42.430 -2.331 1.00 34.72 349 LYS B CA 1
ATOM 5723 C C . LYS B 1 349 ? 61.832 -43.885 -2.553 1.00 35.10 349 LYS B C 1
ATOM 5724 O O . LYS B 1 349 ? 62.678 -44.777 -2.702 1.00 34.84 349 LYS B O 1
ATOM 5730 N N . LEU B 1 350 ? 60.522 -44.106 -2.567 1.00 35.77 350 LEU B N 1
ATOM 5731 C CA . LEU B 1 350 ? 59.960 -45.398 -2.905 1.00 36.17 350 LEU B CA 1
ATOM 5732 C C . LEU B 1 350 ? 60.331 -45.749 -4.336 1.00 36.95 350 LEU B C 1
ATOM 5733 O O . LEU B 1 350 ? 60.721 -46.889 -4.615 1.00 37.16 350 LEU B O 1
ATOM 5738 N N . TYR B 1 351 ? 60.220 -44.770 -5.236 1.00 37.82 351 TYR B N 1
ATOM 5739 C CA . TYR B 1 351 ? 60.592 -44.980 -6.625 1.00 38.93 351 TYR B CA 1
ATOM 5740 C C . TYR B 1 351 ? 62.063 -45.345 -6.736 1.00 39.54 351 TYR B C 1
ATOM 5741 O O . TYR B 1 351 ? 62.403 -46.353 -7.350 1.00 39.83 351 TYR B O 1
ATOM 5750 N N . GLU B 1 352 ? 62.921 -44.535 -6.121 1.00 40.32 352 GLU B N 1
ATOM 5751 C CA . GLU B 1 352 ? 64.367 -44.757 -6.123 1.00 41.13 352 GLU B CA 1
ATOM 5752 C C . GLU B 1 352 ? 64.744 -46.154 -5.634 1.00 41.16 352 GLU B C 1
ATOM 5753 O O . GLU B 1 352 ? 65.669 -46.771 -6.169 1.00 41.12 352 GLU B O 1
ATOM 5759 N N . THR B 1 353 ? 64.029 -46.650 -4.626 1.00 41.53 353 THR B N 1
ATOM 5760 C CA . THR B 1 353 ? 64.322 -47.974 -4.059 1.00 42.15 353 THR B CA 1
ATOM 5761 C C . THR B 1 353 ? 63.726 -49.116 -4.882 1.00 42.12 353 THR B C 1
ATOM 5762 O O . THR B 1 353 ? 63.903 -50.284 -4.552 1.00 42.20 353 THR B O 1
ATOM 5766 N N . GLY B 1 354 ? 63.042 -48.764 -5.967 1.00 42.50 354 GLY B N 1
ATOM 5767 C CA . GLY B 1 354 ? 62.580 -49.736 -6.964 1.00 42.86 354 GLY B CA 1
ATOM 5768 C C . GLY B 1 354 ? 61.370 -50.542 -6.540 1.00 43.13 354 GLY B C 1
ATOM 5769 O O . GLY B 1 354 ? 60.983 -51.506 -7.206 1.00 43.07 354 GLY B O 1
ATOM 5770 N N . GLN B 1 355 ? 60.762 -50.115 -5.438 1.00 43.56 355 GLN B N 1
ATOM 5771 C CA . GLN B 1 355 ? 59.711 -50.872 -4.761 1.00 43.69 355 GLN B CA 1
ATOM 5772 C C . GLN B 1 355 ? 58.337 -50.190 -4.814 1.00 43.26 355 GLN B C 1
ATOM 5773 O O . GLN B 1 355 ? 57.475 -50.452 -3.968 1.00 43.59 355 GLN B O 1
ATOM 5779 N N . MET B 1 356 ? 58.139 -49.319 -5.801 1.00 42.45 356 MET B N 1
ATOM 5780 C CA . MET B 1 356 ? 56.929 -48.513 -5.869 1.00 41.68 356 MET B CA 1
ATOM 5781 C C . MET B 1 356 ? 55.859 -49.168 -6.727 1.00 40.87 356 MET B C 1
ATOM 5782 O O . MET B 1 356 ? 56.070 -49.421 -7.908 1.00 41.21 356 MET B O 1
ATOM 5787 N N . THR B 1 357 ? 54.711 -49.437 -6.119 1.00 39.81 357 THR B N 1
ATOM 5788 C CA . THR B 1 357 ? 53.538 -49.926 -6.834 1.00 38.74 357 THR B CA 1
ATOM 5789 C C . THR B 1 357 ? 52.744 -48.749 -7.429 1.00 38.06 357 THR B C 1
ATOM 5790 O O . THR B 1 357 ? 52.847 -47.628 -6.934 1.00 37.73 357 THR B O 1
ATOM 5794 N N . PRO B 1 358 ? 51.959 -48.990 -8.504 1.00 37.58 358 PRO B N 1
ATOM 5795 C CA . PRO B 1 358 ? 51.123 -47.913 -9.054 1.00 37.02 358 PRO B CA 1
ATOM 5796 C C . PRO B 1 358 ? 50.128 -47.331 -8.057 1.00 36.63 358 PRO B C 1
ATOM 5797 O O . PRO B 1 358 ? 49.842 -46.137 -8.111 1.00 36.94 358 PRO B O 1
ATOM 5801 N N . GLY B 1 359 ? 49.624 -48.159 -7.148 1.00 36.20 359 GLY B N 1
ATOM 5802 C CA . GLY B 1 359 ? 48.754 -47.691 -6.068 1.00 35.43 359 GLY B CA 1
ATOM 5803 C C . GLY B 1 359 ? 49.391 -46.639 -5.173 1.00 34.90 359 GLY B C 1
ATOM 5804 O O . GLY B 1 359 ? 48.725 -45.693 -4.748 1.00 35.45 359 GLY B O 1
ATOM 5805 N N . GLN B 1 360 ? 50.676 -46.803 -4.877 1.00 34.05 360 GLN B N 1
ATOM 5806 C CA . GLN B 1 360 ? 51.414 -45.830 -4.090 1.00 33.48 360 GLN B CA 1
ATOM 5807 C C . GLN B 1 360 ? 51.520 -44.479 -4.796 1.00 33.43 360 GLN B C 1
ATOM 5808 O O . GLN B 1 360 ? 51.413 -43.432 -4.162 1.00 33.50 360 GLN B O 1
ATOM 5814 N N . ALA B 1 361 ? 51.729 -44.499 -6.105 1.00 33.42 361 ALA B N 1
ATOM 5815 C CA . ALA B 1 361 ? 51.769 -43.264 -6.885 1.00 33.41 361 ALA B CA 1
ATOM 5816 C C . ALA B 1 361 ? 50.385 -42.611 -6.978 1.00 33.36 361 ALA B C 1
ATOM 5817 O O . ALA B 1 361 ? 50.249 -41.393 -6.836 1.00 33.55 361 ALA B O 1
ATOM 5819 N N . SER B 1 362 ? 49.363 -43.424 -7.211 1.00 33.11 362 SER B N 1
ATOM 5820 C CA . SER B 1 362 ? 48.008 -42.921 -7.318 1.00 33.34 362 SER B CA 1
ATOM 5821 C C . SER B 1 362 ? 47.602 -42.192 -6.049 1.00 33.27 362 SER B C 1
ATOM 5822 O O . SER B 1 362 ? 47.069 -41.072 -6.110 1.00 33.30 362 SER B O 1
ATOM 5825 N N . LEU B 1 363 ? 47.868 -42.831 -4.909 1.00 32.97 363 LEU B N 1
ATOM 5826 C CA . LEU B 1 363 ? 47.542 -42.271 -3.605 1.00 32.71 363 LEU B CA 1
ATOM 5827 C C . LEU B 1 363 ? 48.321 -40.979 -3.346 1.00 32.79 363 LEU B C 1
ATOM 5828 O O . LEU B 1 363 ? 47.763 -40.000 -2.855 1.00 32.93 363 LEU B O 1
ATOM 5833 N N . GLY B 1 364 ? 49.607 -40.985 -3.680 1.00 32.70 364 GLY B N 1
ATOM 5834 C CA . GLY B 1 364 ? 50.414 -39.781 -3.618 1.00 32.77 364 GLY B CA 1
ATOM 5835 C C . GLY B 1 364 ? 49.718 -38.636 -4.329 1.00 33.01 364 GLY B C 1
ATOM 5836 O O . GLY B 1 364 ? 49.431 -37.611 -3.716 1.00 32.73 364 GLY B O 1
ATOM 5837 N N . LYS B 1 365 ? 49.430 -38.819 -5.617 1.00 33.28 365 LYS B N 1
ATOM 5838 C CA . LYS B 1 365 ? 48.765 -37.779 -6.402 1.00 33.79 365 LYS B CA 1
ATOM 5839 C C . LYS B 1 365 ? 47.351 -37.449 -5.897 1.00 33.57 365 LYS B C 1
ATOM 5840 O O . LYS B 1 365 ? 47.013 -36.278 -5.760 1.00 33.82 365 LYS B O 1
ATOM 5846 N N . ALA B 1 366 ? 46.538 -38.461 -5.611 1.00 33.20 366 ALA B N 1
ATOM 5847 C CA . ALA B 1 366 ? 45.173 -38.203 -5.160 1.00 32.97 366 ALA B CA 1
ATOM 5848 C C . ALA B 1 366 ? 45.198 -37.391 -3.874 1.00 32.90 366 ALA B C 1
ATOM 5849 O O . ALA B 1 366 ? 44.625 -36.297 -3.817 1.00 33.14 366 ALA B O 1
ATOM 5851 N N . TRP B 1 367 ? 45.898 -37.907 -2.864 1.00 32.31 367 TRP B N 1
ATOM 5852 C CA . TRP B 1 367 ? 45.921 -37.277 -1.553 1.00 31.84 367 TRP B CA 1
ATOM 5853 C C . TRP B 1 367 ? 46.444 -35.859 -1.613 1.00 31.93 367 TRP B C 1
ATOM 5854 O O . TRP B 1 367 ? 45.819 -34.952 -1.073 1.00 32.18 367 TRP B O 1
ATOM 5865 N N . ILE B 1 368 ? 47.579 -35.678 -2.277 1.00 32.10 368 ILE B N 1
ATOM 5866 C CA . ILE B 1 368 ? 48.296 -34.409 -2.253 1.00 32.54 368 ILE B CA 1
ATOM 5867 C C . ILE B 1 368 ? 47.459 -33.310 -2.885 1.00 32.89 368 ILE B C 1
ATOM 5868 O O . ILE B 1 368 ? 47.312 -32.223 -2.321 1.00 33.20 368 ILE B O 1
ATOM 5873 N N . SER B 1 369 ? 46.887 -33.614 -4.042 1.00 33.22 369 SER B N 1
ATOM 5874 C CA . SER B 1 369 ? 46.079 -32.658 -4.785 1.00 33.33 369 SER B CA 1
ATOM 5875 C C . SER B 1 369 ? 44.780 -32.307 -4.047 1.00 33.73 369 SER B C 1
ATOM 5876 O O . SER B 1 369 ? 44.237 -31.219 -4.204 1.00 33.93 369 SER B O 1
ATOM 5879 N N . SER B 1 370 ? 44.283 -33.239 -3.247 1.00 34.19 370 SER B N 1
ATOM 5880 C CA . SER B 1 370 ? 43.084 -33.015 -2.465 1.00 34.67 370 SER B CA 1
ATOM 5881 C C . SER B 1 370 ? 43.396 -31.994 -1.379 1.00 35.27 370 SER B C 1
ATOM 5882 O O . SER B 1 370 ? 42.684 -31.007 -1.221 1.00 35.28 370 SER B O 1
ATOM 5885 N N . LYS B 1 371 ? 44.486 -32.220 -0.655 1.00 36.12 371 LYS B N 1
ATOM 5886 C CA . LYS B 1 371 ? 44.921 -31.294 0.390 1.00 37.23 371 LYS B CA 1
ATOM 5887 C C . LYS B 1 371 ? 45.343 -29.945 -0.176 1.00 37.15 371 LYS B C 1
ATOM 5888 O O . LYS B 1 371 ? 45.243 -28.932 0.511 1.00 37.03 371 LYS B O 1
ATOM 5894 N N . ALA B 1 372 ? 45.801 -29.937 -1.426 1.00 37.41 372 ALA B N 1
ATOM 5895 C CA . ALA B 1 372 ? 46.137 -28.698 -2.123 1.00 37.86 372 ALA B CA 1
ATOM 5896 C C . ALA B 1 372 ? 44.886 -27.887 -2.475 1.00 38.26 372 ALA B C 1
ATOM 5897 O O . ALA B 1 372 ? 44.873 -26.665 -2.304 1.00 38.30 372 ALA B O 1
ATOM 5899 N N . ARG B 1 373 ? 43.846 -28.574 -2.961 1.00 38.45 373 ARG B N 1
ATOM 5900 C CA . ARG B 1 373 ? 42.539 -27.969 -3.233 1.00 38.58 373 ARG B CA 1
ATOM 5901 C C . ARG B 1 373 ? 42.029 -27.229 -2.014 1.00 38.84 373 ARG B C 1
ATOM 5902 O O . ARG B 1 373 ? 41.545 -26.096 -2.113 1.00 38.94 373 ARG B O 1
ATOM 5910 N N . GLU B 1 374 ? 42.134 -27.905 -0.873 1.00 39.00 374 GLU B N 1
ATOM 5911 C CA . GLU B 1 374 ? 41.755 -27.393 0.438 1.00 39.43 374 GLU B CA 1
ATOM 5912 C C . GLU B 1 374 ? 42.585 -26.155 0.802 1.00 38.92 374 GLU B C 1
ATOM 5913 O O . GLU B 1 374 ? 42.046 -25.117 1.187 1.00 38.85 374 GLU B O 1
ATOM 5919 N N . THR B 1 375 ? 43.899 -26.277 0.646 1.00 38.57 375 THR B N 1
ATOM 5920 C CA . THR B 1 375 ? 44.846 -25.203 0.934 1.00 38.20 375 THR B CA 1
ATOM 5921 C C . THR B 1 375 ? 44.594 -23.951 0.085 1.00 38.16 375 THR B C 1
ATOM 5922 O O . THR B 1 375 ? 44.702 -22.830 0.584 1.00 38.48 375 THR B O 1
ATOM 5926 N N . ALA B 1 376 ? 44.266 -24.150 -1.190 1.00 37.73 376 ALA B N 1
ATOM 5927 C CA . ALA B 1 376 ? 44.008 -23.047 -2.110 1.00 37.31 376 ALA B CA 1
ATOM 5928 C C . ALA B 1 376 ? 42.692 -22.339 -1.788 1.00 37.09 376 ALA B C 1
ATOM 5929 O O . ALA B 1 376 ? 42.542 -21.142 -2.047 1.00 37.00 376 ALA B O 1
ATOM 5931 N N . SER B 1 377 ? 41.749 -23.086 -1.220 1.00 36.70 377 SER B N 1
ATOM 5932 C CA . SER B 1 377 ? 40.464 -22.543 -0.818 1.00 36.47 377 SER B CA 1
ATOM 5933 C C . SER B 1 377 ? 40.692 -21.488 0.266 1.00 36.52 377 SER B C 1
ATOM 5934 O O . SER B 1 377 ? 40.275 -20.332 0.126 1.00 36.44 377 SER B O 1
ATOM 5937 N N . LEU B 1 378 ? 41.384 -21.903 1.328 1.00 36.35 378 LEU B N 1
ATOM 5938 C CA . LEU B 1 378 ? 41.710 -21.059 2.468 1.00 36.01 378 LEU B CA 1
ATOM 5939 C C . LEU B 1 378 ? 42.571 -19.868 2.053 1.00 36.21 378 LEU B C 1
ATOM 5940 O O . LEU B 1 378 ? 42.321 -18.733 2.474 1.00 36.09 378 LEU B O 1
ATOM 5945 N N . GLY B 1 379 ? 43.584 -20.133 1.230 1.00 36.30 379 GLY B N 1
ATOM 5946 C CA . GLY B 1 379 ? 44.491 -19.091 0.759 1.00 36.66 379 GLY B CA 1
ATOM 5947 C C . GLY B 1 379 ? 43.771 -18.039 -0.064 1.00 36.97 379 GLY B C 1
ATOM 5948 O O . GLY B 1 379 ? 44.062 -16.850 0.029 1.00 36.80 379 GLY B O 1
ATOM 5949 N N . ARG B 1 380 ? 42.815 -18.491 -0.864 1.00 37.28 380 ARG B N 1
ATOM 5950 C CA . ARG B 1 380 ? 42.015 -17.602 -1.682 1.00 37.65 380 ARG B CA 1
ATOM 5951 C C . ARG B 1 380 ? 41.138 -16.666 -0.839 1.00 37.91 380 ARG B C 1
ATOM 5952 O O . ARG B 1 380 ? 41.126 -15.459 -1.085 1.00 38.00 380 ARG B O 1
ATOM 5960 N N . GLU B 1 381 ? 40.422 -17.207 0.150 1.00 38.06 381 GLU B N 1
ATOM 5961 C CA . GLU B 1 381 ? 39.555 -16.366 0.988 1.00 38.59 381 GLU B CA 1
ATOM 5962 C C . GLU B 1 381 ? 40.350 -15.451 1.924 1.00 37.76 381 GLU B C 1
ATOM 5963 O O . GLU B 1 381 ? 39.844 -14.419 2.350 1.00 37.81 381 GLU B O 1
ATOM 5969 N N . LEU B 1 382 ? 41.600 -15.816 2.200 1.00 37.14 382 LEU B N 1
ATOM 5970 C CA . LEU B 1 382 ? 42.478 -15.013 3.050 1.00 36.43 382 LEU B CA 1
ATOM 5971 C C . LEU B 1 382 ? 42.880 -13.671 2.453 1.00 36.15 382 LEU B C 1
ATOM 5972 O O . LEU B 1 382 ? 43.228 -12.746 3.195 1.00 36.17 382 LEU B O 1
ATOM 5977 N N . LEU B 1 383 ? 42.857 -13.546 1.130 1.00 35.65 383 LEU B N 1
ATOM 5978 C CA . LEU B 1 383 ? 43.246 -12.272 0.526 1.00 35.28 383 LEU B CA 1
ATOM 5979 C C . LEU B 1 383 ? 42.050 -11.349 0.284 1.00 35.17 383 LEU B C 1
ATOM 5980 O O . LEU B 1 383 ? 42.206 -10.255 -0.255 1.00 35.22 383 LEU B O 1
ATOM 5985 N N . GLY B 1 384 ? 40.864 -11.790 0.695 1.00 35.01 384 GLY B N 1
ATOM 5986 C CA . GLY B 1 384 ? 39.639 -11.049 0.434 1.00 34.84 384 GLY B CA 1
ATOM 5987 C C . GLY B 1 384 ? 39.464 -10.854 -1.059 1.00 34.84 384 GLY B C 1
ATOM 5988 O O . GLY B 1 384 ? 39.663 -11.786 -1.838 1.00 34.86 384 GLY B O 1
ATOM 5989 N N . GLY B 1 385 ? 39.108 -9.634 -1.451 1.00 34.87 385 GLY B N 1
ATOM 5990 C CA . GLY B 1 385 ? 38.893 -9.283 -2.851 1.00 34.78 385 GLY B CA 1
ATOM 5991 C C . GLY B 1 385 ? 40.092 -9.545 -3.740 1.00 34.79 385 GLY B C 1
ATOM 5992 O O . GLY B 1 385 ? 39.957 -10.180 -4.785 1.00 35.07 385 GLY B O 1
ATOM 5993 N N . ASN B 1 386 ? 41.268 -9.075 -3.327 1.00 34.62 386 ASN B N 1
ATOM 5994 C CA . ASN B 1 386 ? 42.489 -9.278 -4.115 1.00 34.62 386 ASN B CA 1
ATOM 5995 C C . ASN B 1 386 ? 42.806 -10.757 -4.379 1.00 34.55 386 ASN B C 1
ATOM 5996 O O . ASN B 1 386 ? 43.558 -11.091 -5.301 1.00 34.44 386 ASN B O 1
ATOM 6001 N N . GLY B 1 387 ? 42.200 -11.630 -3.579 1.00 34.47 387 GLY B N 1
ATOM 6002 C CA . GLY B 1 387 ? 42.285 -13.074 -3.767 1.00 34.37 387 GLY B CA 1
ATOM 6003 C C . GLY B 1 387 ? 41.669 -13.595 -5.053 1.00 34.36 387 GLY B C 1
ATOM 6004 O O . GLY B 1 387 ? 41.880 -14.755 -5.411 1.00 34.45 387 GLY B O 1
ATOM 6005 N N . ILE B 1 388 ? 40.906 -12.758 -5.751 1.00 34.22 388 ILE B N 1
ATOM 6006 C CA . ILE B 1 388 ? 40.411 -13.149 -7.073 1.00 34.34 388 ILE B CA 1
ATOM 6007 C C . ILE B 1 388 ? 41.237 -12.563 -8.235 1.00 34.42 388 ILE B C 1
ATOM 6008 O O . ILE B 1 388 ? 40.892 -12.747 -9.405 1.00 34.49 388 ILE B O 1
ATOM 6013 N N . LEU B 1 389 ? 42.329 -11.876 -7.905 1.00 34.33 389 LEU B N 1
ATOM 6014 C CA . LEU B 1 389 ? 43.178 -11.239 -8.916 1.00 34.28 389 LEU B CA 1
ATOM 6015 C C . LEU B 1 389 ? 44.419 -12.055 -9.270 1.00 34.43 389 LEU B C 1
ATOM 6016 O O . LEU B 1 389 ? 45.202 -12.441 -8.388 1.00 34.44 389 LEU B O 1
ATOM 6021 N N . ALA B 1 390 ? 44.594 -12.311 -10.567 1.00 34.39 390 ALA B N 1
ATOM 6022 C CA . ALA B 1 390 ? 45.778 -13.012 -11.067 1.00 34.42 390 ALA B CA 1
ATOM 6023 C C . ALA B 1 390 ? 47.049 -12.338 -10.548 1.00 34.41 390 ALA B C 1
ATOM 6024 O O . ALA B 1 390 ? 47.989 -13.021 -10.119 1.00 34.57 390 ALA B O 1
ATOM 6026 N N . ASP B 1 391 ? 47.039 -11.000 -10.567 1.00 34.08 391 ASP B N 1
ATOM 6027 C CA . ASP B 1 391 ? 48.093 -10.144 -10.011 1.00 33.76 391 ASP B CA 1
ATOM 6028 C C . ASP B 1 391 ? 48.696 -10.629 -8.693 1.00 33.27 391 ASP B C 1
ATOM 6029 O O . ASP B 1 391 ? 49.895 -10.460 -8.467 1.00 33.37 391 ASP B O 1
ATOM 6034 N N . PHE B 1 392 ? 47.869 -11.200 -7.819 1.00 32.51 392 PHE B N 1
ATOM 6035 C CA . PHE B 1 392 ? 48.322 -11.571 -6.478 1.00 32.02 392 PHE B CA 1
ATOM 6036 C C . PHE B 1 392 ? 48.579 -13.069 -6.299 1.00 31.92 392 PHE B C 1
ATOM 6037 O O . PHE B 1 392 ? 48.519 -13.589 -5.176 1.00 31.85 392 PHE B O 1
ATOM 6045 N N . LEU B 1 393 ? 48.879 -13.745 -7.410 1.00 31.58 393 LEU B N 1
ATOM 6046 C CA . LEU B 1 393 ? 49.174 -15.190 -7.446 1.00 31.57 393 LEU B CA 1
ATOM 6047 C C . LEU B 1 393 ? 48.021 -16.130 -7.058 1.00 31.34 393 LEU B C 1
ATOM 6048 O O . LEU B 1 393 ? 47.691 -17.051 -7.810 1.00 31.47 393 LEU B O 1
ATOM 6053 N N . VAL B 1 394 ? 47.422 -15.905 -5.895 1.00 31.09 394 VAL B N 1
ATOM 6054 C CA . VAL B 1 394 ? 46.488 -16.868 -5.331 1.00 31.20 394 VAL B CA 1
ATOM 6055 C C . VAL B 1 394 ? 45.369 -17.249 -6.305 1.00 31.29 394 VAL B C 1
ATOM 6056 O O . VAL B 1 394 ? 45.118 -18.431 -6.526 1.00 31.61 394 VAL B O 1
ATOM 6060 N N . ALA B 1 395 ? 44.725 -16.260 -6.909 1.00 31.32 395 ALA B N 1
ATOM 6061 C CA . ALA B 1 395 ? 43.663 -16.524 -7.874 1.00 31.30 395 ALA B CA 1
ATOM 6062 C C . ALA B 1 395 ? 44.141 -17.452 -8.984 1.00 31.29 395 ALA B C 1
ATOM 6063 O O . ALA B 1 395 ? 43.476 -18.437 -9.301 1.00 31.26 395 ALA B O 1
ATOM 6065 N N . LYS B 1 396 ? 45.300 -17.130 -9.553 1.00 31.44 396 LYS B N 1
ATOM 6066 C CA . LYS B 1 396 ? 45.943 -17.941 -10.590 1.00 31.75 396 LYS B CA 1
ATOM 6067 C C . LYS B 1 396 ? 46.139 -19.381 -10.095 1.00 32.32 396 LYS B C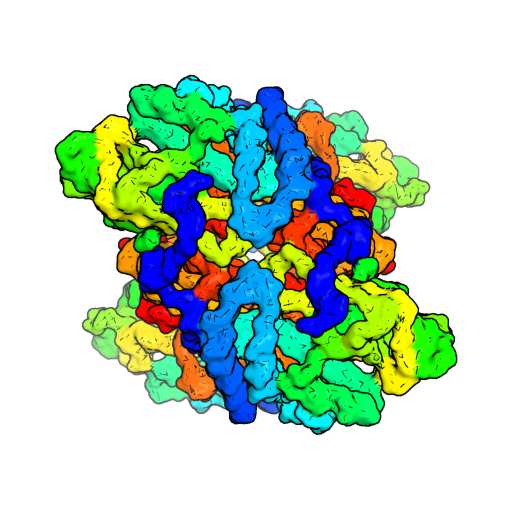 1
ATOM 6068 O O . LYS B 1 396 ? 45.664 -20.339 -10.714 1.00 32.12 396 LYS B O 1
ATOM 6074 N N . ALA B 1 397 ? 46.826 -19.500 -8.957 1.00 32.64 397 ALA B N 1
ATOM 6075 C CA . ALA B 1 397 ? 47.049 -20.762 -8.273 1.00 32.71 397 ALA B CA 1
ATOM 6076 C C . ALA B 1 397 ? 45.752 -21.544 -8.006 1.00 32.96 397 ALA B C 1
ATOM 6077 O O . ALA B 1 397 ? 45.658 -22.729 -8.336 1.00 33.11 397 ALA B O 1
ATOM 6079 N N . PHE B 1 398 ? 44.759 -20.875 -7.422 1.00 32.88 398 PHE B N 1
ATOM 6080 C CA . PHE B 1 398 ? 43.466 -21.487 -7.104 1.00 32.90 398 PHE B CA 1
ATOM 6081 C C . PHE B 1 398 ? 42.806 -22.070 -8.353 1.00 32.98 398 PHE B C 1
ATOM 6082 O O . PHE B 1 398 ? 42.233 -23.152 -8.303 1.00 33.10 398 PHE B O 1
ATOM 6090 N N . CYS B 1 399 ? 42.894 -21.346 -9.465 1.00 33.03 399 CYS B N 1
ATOM 6091 C CA . CYS B 1 399 ? 42.328 -21.798 -10.724 1.00 33.21 399 CYS B CA 1
ATOM 6092 C C . CYS B 1 399 ? 43.149 -22.903 -11.365 1.00 33.41 399 CYS B C 1
ATOM 6093 O O . CYS B 1 399 ? 42.598 -23.800 -11.989 1.00 33.26 399 CYS B O 1
ATOM 6096 N N . ASP B 1 400 ? 44.465 -22.822 -11.223 1.00 33.87 400 ASP B N 1
ATOM 6097 C CA . ASP B 1 400 ? 45.355 -23.777 -11.855 1.00 34.77 400 ASP B CA 1
ATOM 6098 C C . ASP B 1 400 ? 45.289 -25.149 -11.179 1.00 35.22 400 ASP B C 1
ATOM 6099 O O . ASP B 1 400 ? 45.542 -26.175 -11.814 1.00 35.32 400 ASP B O 1
ATOM 6104 N N . LEU B 1 401 ? 44.948 -25.163 -9.894 1.00 35.75 401 LEU B N 1
ATOM 6105 C CA . LEU B 1 401 ? 44.827 -26.411 -9.150 1.00 36.24 401 LEU B CA 1
ATOM 6106 C C . LEU B 1 401 ? 43.747 -27.326 -9.693 1.00 36.49 401 LEU B C 1
ATOM 6107 O O . LEU B 1 401 ? 43.892 -28.546 -9.632 1.00 36.97 401 LEU B O 1
ATOM 6112 N N . GLU B 1 402 ? 42.671 -26.741 -10.217 1.00 36.32 402 GLU B N 1
ATOM 6113 C CA . GLU B 1 402 ? 41.498 -27.518 -10.623 1.00 36.25 402 GLU B CA 1
ATOM 6114 C C . GLU B 1 402 ? 41.749 -28.560 -11.719 1.00 36.00 402 GLU B C 1
ATOM 6115 O O . GLU B 1 402 ? 41.389 -29.732 -11.539 1.00 36.27 402 GLU B O 1
ATOM 6121 N N . PRO B 1 403 ? 42.353 -28.148 -12.854 1.00 35.59 403 PRO B N 1
ATOM 6122 C CA . PRO B 1 403 ? 42.688 -29.156 -13.858 1.00 35.36 403 PRO B CA 1
ATOM 6123 C C . PRO B 1 403 ? 43.763 -30.155 -13.385 1.00 35.20 403 PRO B C 1
ATOM 6124 O O . PRO B 1 403 ? 43.768 -31.304 -13.830 1.00 35.17 403 PRO B O 1
ATOM 6128 N N . ILE B 1 404 ? 44.652 -29.724 -12.489 1.00 34.79 404 ILE B N 1
ATOM 6129 C CA . ILE B 1 404 ? 45.695 -30.602 -11.960 1.00 34.39 404 ILE B CA 1
ATOM 6130 C C . ILE B 1 404 ? 45.046 -31.701 -11.132 1.00 34.62 404 ILE B C 1
ATOM 6131 O O . ILE B 1 404 ? 45.490 -32.858 -11.128 1.00 34.65 404 ILE B O 1
ATOM 6136 N N . TYR B 1 405 ? 43.968 -31.328 -10.453 1.00 34.79 405 TYR B N 1
ATOM 6137 C CA . TYR B 1 405 ? 43.180 -32.253 -9.655 1.00 35.04 405 TYR B CA 1
ATOM 6138 C C . TYR B 1 405 ? 42.440 -33.222 -10.588 1.00 35.83 405 TYR B C 1
ATOM 6139 O O . TYR B 1 405 ? 42.000 -34.295 -10.163 1.00 36.39 405 TYR B O 1
ATOM 6148 N N . THR B 1 406 ? 42.340 -32.857 -11.867 1.00 36.28 406 THR B N 1
ATOM 6149 C CA . THR B 1 406 ? 41.646 -33.686 -12.851 1.00 36.70 406 THR B CA 1
ATOM 6150 C C . THR B 1 406 ? 42.577 -34.539 -13.708 1.00 37.34 406 THR B C 1
ATOM 6151 O O . THR B 1 406 ? 42.293 -35.720 -13.938 1.00 37.55 406 THR B O 1
ATOM 6155 N N . TYR B 1 407 ? 43.677 -33.955 -14.184 1.00 37.91 407 TYR B N 1
ATOM 6156 C CA . TYR B 1 407 ? 44.550 -34.686 -15.094 1.00 38.34 407 TYR B CA 1
ATOM 6157 C C . TYR B 1 407 ? 45.501 -35.648 -14.408 1.00 38.64 407 TYR B C 1
ATOM 6158 O O . TYR B 1 407 ? 45.615 -35.655 -13.176 1.00 38.85 407 TYR B O 1
ATOM 6167 N N . GLU B 1 408 ? 46.172 -36.459 -15.232 1.00 38.76 408 GLU B N 1
ATOM 6168 C CA . GLU B 1 408 ? 46.976 -37.583 -14.781 1.00 38.48 408 GLU B CA 1
ATOM 6169 C C . GLU B 1 408 ? 46.114 -38.526 -13.946 1.00 38.21 408 GLU B C 1
ATOM 6170 O O . GLU B 1 408 ? 46.585 -39.157 -12.993 1.00 38.21 408 GLU B O 1
ATOM 6176 N N . GLY B 1 409 ? 44.840 -38.619 -14.318 1.00 37.85 409 GLY B N 1
ATOM 6177 C CA . GLY B 1 409 ? 43.878 -39.391 -13.548 1.00 37.41 409 GLY B CA 1
ATOM 6178 C C . GLY B 1 409 ? 43.206 -38.491 -12.535 1.00 36.98 409 GLY B C 1
ATOM 6179 O O . GLY B 1 409 ? 43.871 -37.767 -11.799 1.00 37.14 409 GLY B O 1
ATOM 6180 N N . THR B 1 410 ? 41.879 -38.527 -12.515 1.00 36.64 410 THR B N 1
ATOM 6181 C CA . THR B 1 410 ? 41.084 -37.738 -11.583 1.00 36.20 410 THR B CA 1
ATOM 6182 C C . THR B 1 410 ? 41.354 -38.221 -10.170 1.00 36.21 410 THR B C 1
ATOM 6183 O O . THR B 1 410 ? 42.013 -39.240 -9.979 1.00 36.58 410 THR B O 1
ATOM 6187 N N . TYR B 1 411 ? 40.858 -37.489 -9.181 1.00 36.09 411 TYR B N 1
ATOM 6188 C CA . TYR B 1 411 ? 40.956 -37.932 -7.799 1.00 35.96 411 TYR B CA 1
ATOM 6189 C C . TYR B 1 411 ? 40.316 -39.308 -7.643 1.00 36.21 411 TYR B C 1
ATOM 6190 O O . TYR B 1 411 ? 40.931 -40.217 -7.094 1.00 36.51 411 TYR B O 1
ATOM 6199 N N . ASP B 1 412 ? 39.096 -39.451 -8.156 1.00 36.49 412 ASP B N 1
ATOM 6200 C CA . ASP B 1 412 ? 38.307 -40.680 -8.042 1.00 36.96 412 ASP B CA 1
ATOM 6201 C C . ASP B 1 412 ? 38.982 -41.877 -8.704 1.00 36.74 412 ASP B C 1
ATOM 6202 O O . ASP B 1 412 ? 39.025 -42.972 -8.129 1.00 36.37 412 ASP B O 1
ATOM 6207 N N . ILE B 1 413 ? 39.501 -41.665 -9.915 1.00 36.58 413 ILE B N 1
ATOM 6208 C CA . ILE B 1 413 ? 40.197 -42.720 -10.641 1.00 36.46 413 ILE B CA 1
ATOM 6209 C C . ILE B 1 413 ? 41.468 -43.149 -9.895 1.00 36.71 413 ILE B C 1
ATOM 6210 O O . ILE B 1 413 ? 41.757 -44.350 -9.795 1.00 37.04 413 ILE B O 1
ATOM 6215 N N . ASN B 1 414 ? 42.205 -42.183 -9.349 1.00 36.33 414 ASN B N 1
ATOM 6216 C CA . ASN B 1 414 ? 43.420 -42.518 -8.625 1.00 36.19 414 ASN B CA 1
ATOM 6217 C C . ASN B 1 414 ? 43.154 -43.278 -7.339 1.00 35.91 414 ASN B C 1
ATOM 6218 O O . ASN B 1 414 ? 43.845 -44.253 -7.053 1.00 36.21 414 ASN B O 1
ATOM 6223 N N . THR B 1 415 ? 42.145 -42.864 -6.578 1.00 35.22 415 THR B N 1
ATOM 6224 C CA . THR B 1 415 ? 41.816 -43.595 -5.363 1.00 34.71 415 THR B CA 1
ATOM 6225 C C . THR B 1 415 ? 41.294 -45.007 -5.675 1.00 34.23 415 THR B C 1
ATOM 6226 O O . THR B 1 415 ? 41.460 -45.916 -4.869 1.00 34.43 415 THR B O 1
ATOM 6230 N N . LEU B 1 416 ? 40.697 -45.205 -6.846 1.00 33.47 416 LEU B N 1
ATOM 6231 C CA . LEU B 1 416 ? 40.258 -46.547 -7.231 1.00 32.77 416 LEU B CA 1
ATOM 6232 C C . LEU B 1 416 ? 41.420 -47.444 -7.675 1.00 32.37 416 LEU B C 1
ATOM 6233 O O . LEU B 1 416 ? 41.385 -48.658 -7.453 1.00 32.16 416 LEU B O 1
ATOM 6238 N N . VAL B 1 417 ? 42.449 -46.850 -8.282 1.00 31.80 417 VAL B N 1
ATOM 6239 C CA . VAL B 1 417 ? 43.688 -47.575 -8.564 1.00 31.35 417 VAL B CA 1
ATOM 6240 C C . VAL B 1 417 ? 44.251 -48.130 -7.256 1.00 31.09 417 VAL B C 1
ATOM 6241 O O . VAL B 1 417 ? 44.600 -49.308 -7.172 1.00 31.21 417 VAL B O 1
ATOM 6245 N N . THR B 1 418 ? 44.305 -47.287 -6.229 1.00 30.74 418 THR B N 1
ATOM 6246 C CA . THR B 1 418 ? 44.790 -47.707 -4.924 1.00 30.46 418 THR B CA 1
ATOM 6247 C C . THR B 1 418 ? 43.840 -48.717 -4.278 1.00 30.69 418 THR B C 1
ATOM 6248 O O . THR B 1 418 ? 44.273 -49.771 -3.811 1.00 30.68 418 THR B O 1
ATOM 6252 N N . GLY B 1 419 ? 42.547 -48.395 -4.281 1.00 31.09 419 GLY B N 1
ATOM 6253 C CA . GLY B 1 419 ? 41.495 -49.261 -3.744 1.00 31.04 419 GLY B CA 1
ATOM 6254 C C . GLY B 1 419 ? 41.547 -50.656 -4.326 1.00 31.47 419 GLY B C 1
ATOM 6255 O O . GLY B 1 419 ? 41.495 -51.643 -3.579 1.00 31.75 419 GLY B O 1
ATOM 6256 N N . ARG B 1 420 ? 41.667 -50.750 -5.653 1.00 31.41 420 ARG B N 1
ATOM 6257 C CA . ARG B 1 420 ? 41.841 -52.049 -6.303 1.00 31.42 420 ARG B CA 1
ATOM 6258 C C . ARG B 1 420 ? 43.078 -52.783 -5.782 1.00 31.83 420 ARG B C 1
ATOM 6259 O O . ARG B 1 420 ? 43.014 -53.981 -5.489 1.00 32.05 420 ARG B O 1
ATOM 6267 N N . GLU B 1 421 ? 44.196 -52.068 -5.673 1.00 32.00 421 GLU B N 1
ATOM 6268 C CA . GLU B 1 421 ? 45.459 -52.683 -5.274 1.00 32.23 421 GLU B CA 1
ATOM 6269 C C . GLU B 1 421 ? 45.433 -53.128 -3.821 1.00 31.86 421 GLU B C 1
ATOM 6270 O O . GLU B 1 421 ? 45.898 -54.223 -3.485 1.00 31.81 421 GLU B O 1
ATOM 6276 N N . VAL B 1 422 ? 44.865 -52.275 -2.977 1.00 31.38 422 VAL B N 1
ATOM 6277 C CA . VAL B 1 422 ? 44.855 -52.481 -1.535 1.00 30.90 422 VAL B CA 1
ATOM 6278 C C . VAL B 1 422 ? 43.844 -53.540 -1.108 1.00 30.67 422 VAL B C 1
ATOM 6279 O O . VAL B 1 422 ? 44.028 -54.173 -0.073 1.00 30.51 422 VAL B O 1
ATOM 6283 N N . THR B 1 423 ? 42.792 -53.736 -1.909 1.00 30.51 423 THR B N 1
ATOM 6284 C CA . THR B 1 423 ? 41.715 -54.673 -1.563 1.00 30.32 423 THR B CA 1
ATOM 6285 C C . THR B 1 423 ? 41.792 -55.952 -2.379 1.00 30.23 423 THR B C 1
ATOM 6286 O O . THR B 1 423 ? 41.315 -57.005 -1.959 1.00 30.52 423 THR B O 1
ATOM 6290 N N . GLY B 1 424 ? 42.394 -55.851 -3.553 1.00 30.15 424 GLY B N 1
ATOM 6291 C CA . GLY B 1 424 ? 42.457 -56.963 -4.478 1.00 30.15 424 GLY B CA 1
ATOM 6292 C C . GLY B 1 424 ? 41.285 -56.961 -5.438 1.00 30.34 424 GLY B C 1
ATOM 6293 O O . GLY B 1 424 ? 41.161 -57.871 -6.263 1.00 30.71 424 GLY B O 1
ATOM 6294 N N . ILE B 1 425 ? 40.431 -55.939 -5.345 1.00 30.29 425 ILE B N 1
ATOM 6295 C CA . ILE B 1 425 ? 39.167 -55.909 -6.095 1.00 30.19 425 ILE B CA 1
ATOM 6296 C C . ILE B 1 425 ? 38.994 -54.643 -6.926 1.00 30.63 425 ILE B C 1
ATOM 6297 O O . ILE B 1 425 ? 38.837 -53.547 -6.381 1.00 30.90 425 ILE B O 1
ATOM 6302 N N . ALA B 1 426 ? 39.020 -54.805 -8.246 1.00 31.00 426 ALA B N 1
ATOM 6303 C CA . ALA B 1 426 ? 38.662 -53.733 -9.170 1.00 31.44 426 ALA B CA 1
ATOM 6304 C C . ALA B 1 426 ? 37.260 -53.188 -8.869 1.00 31.89 426 ALA B C 1
ATOM 6305 O O . ALA B 1 426 ? 36.325 -53.956 -8.590 1.00 31.99 426 ALA B O 1
ATOM 6307 N N . SER B 1 427 ? 37.127 -51.863 -8.925 1.00 32.29 427 SER B N 1
ATOM 6308 C CA . SER B 1 427 ? 35.856 -51.197 -8.664 1.00 32.53 427 SER B CA 1
ATOM 6309 C C . SER B 1 427 ? 35.642 -50.044 -9.639 1.00 33.28 427 SER B C 1
ATOM 6310 O O . SER B 1 427 ? 35.022 -49.037 -9.292 1.00 33.63 427 SER B O 1
ATOM 6313 N N . PHE B 1 428 ? 36.148 -50.197 -10.861 1.00 34.07 428 PHE B N 1
ATOM 6314 C CA . PHE B 1 428 ? 36.005 -49.169 -11.891 1.00 35.00 428 PHE B CA 1
ATOM 6315 C C . PHE B 1 428 ? 34.705 -49.302 -12.669 1.00 35.80 428 PHE B C 1
ATOM 6316 O O . PHE B 1 428 ? 33.996 -48.322 -12.884 1.00 35.84 428 PHE B O 1
ATOM 6324 N N . LYS B 1 429 ? 34.403 -50.523 -13.098 1.00 36.87 429 LYS B N 1
ATOM 6325 C CA . LYS B 1 429 ? 33.265 -50.759 -13.980 1.00 37.76 429 LYS B CA 1
ATOM 6326 C C . LYS B 1 429 ? 31.911 -50.645 -13.277 1.00 38.22 429 LYS B C 1
ATOM 6327 O O . LYS B 1 429 ? 31.824 -50.851 -12.064 1.00 38.07 429 LYS B O 1
ATOM 6333 N N . PRO B 1 430 ? 30.857 -50.276 -14.039 1.00 38.87 430 PRO B N 1
ATOM 6334 C CA . PRO B 1 430 ? 29.516 -50.065 -13.488 1.00 39.25 430 PRO B CA 1
ATOM 6335 C C . PRO B 1 430 ? 28.761 -51.374 -13.214 1.00 39.58 430 PRO B C 1
ATOM 6336 O O . PRO B 1 430 ? 29.070 -52.415 -13.809 1.00 39.39 430 PRO B O 1
ATOM 6340 N N . ALA B 1 431 ? 27.775 -51.297 -12.323 1.00 40.08 431 ALA B N 1
ATOM 6341 C CA . ALA B 1 431 ? 26.977 -52.456 -11.897 1.00 40.65 431 ALA B CA 1
ATOM 6342 C C . ALA B 1 431 ? 26.314 -53.265 -13.033 1.00 40.80 431 ALA B C 1
ATOM 6343 O O . ALA B 1 431 ? 26.258 -52.769 -14.157 1.00 40.98 431 ALA B O 1
ATOM 6345 N N . THR B 1 432 ? 25.862 -54.381 -12.779 1.00 40.98 432 THR B N 1
ATOM 6346 N N . LYS C 1 17 ? 11.560 -56.381 31.745 1.00 40.65 17 LYS C N 1
ATOM 6347 C CA . LYS C 1 17 ? 11.211 -57.737 32.268 1.00 40.85 17 LYS C CA 1
ATOM 6348 C C . LYS C 1 17 ? 10.816 -58.698 31.137 1.00 40.81 17 LYS C C 1
ATOM 6349 O O . LYS C 1 17 ? 9.966 -58.384 30.293 1.00 40.77 17 LYS C O 1
ATOM 6355 N N . SER C 1 18 ? 11.453 -59.869 31.145 1.00 40.76 18 SER C N 1
ATOM 6356 C CA . SER C 1 18 ? 11.293 -60.907 30.126 1.00 40.52 18 SER C CA 1
ATOM 6357 C C . SER C 1 18 ? 11.956 -62.173 30.638 1.00 40.25 18 SER C C 1
ATOM 6358 O O . SER C 1 18 ? 12.817 -62.113 31.522 1.00 40.12 18 SER C O 1
ATOM 6361 N N . SER C 1 19 ? 11.577 -63.313 30.066 1.00 39.92 19 SER C N 1
ATOM 6362 C CA . SER C 1 19 ? 12.240 -64.582 30.369 1.00 39.67 19 SER C CA 1
ATOM 6363 C C . SER C 1 19 ? 13.684 -64.628 29.842 1.00 39.43 19 SER C C 1
ATOM 6364 O O . SER C 1 19 ? 14.415 -65.578 30.125 1.00 39.49 19 SER C O 1
ATOM 6367 N N . TYR C 1 20 ? 14.083 -63.594 29.095 1.00 39.04 20 TYR C N 1
ATOM 6368 C CA . TYR C 1 20 ? 15.427 -63.490 28.507 1.00 38.67 20 TYR C CA 1
ATOM 6369 C C . TYR C 1 20 ? 16.151 -62.159 28.779 1.00 38.96 20 TYR C C 1
ATOM 6370 O O . TYR C 1 20 ? 17.256 -61.931 28.268 1.00 38.93 20 TYR C O 1
ATOM 6379 N N . PHE C 1 21 ? 15.539 -61.282 29.576 1.00 39.23 21 PHE C N 1
ATOM 6380 C CA . PHE C 1 21 ? 16.113 -59.954 29.825 1.00 39.38 21 PHE C CA 1
ATOM 6381 C C . PHE C 1 21 ? 17.445 -60.020 30.571 1.00 39.69 21 PHE C C 1
ATOM 6382 O O . PHE C 1 21 ? 18.378 -59.292 30.240 1.00 39.62 21 PHE C O 1
ATOM 6390 N N . ASP C 1 22 ? 17.522 -60.904 31.564 1.00 40.15 22 ASP C N 1
ATOM 6391 C CA . ASP C 1 22 ? 18.707 -61.028 32.417 1.00 40.71 22 ASP C CA 1
ATOM 6392 C C . ASP C 1 22 ? 19.803 -61.955 31.861 1.00 40.84 22 ASP C C 1
ATOM 6393 O O . ASP C 1 22 ? 20.823 -62.170 32.523 1.00 41.14 22 ASP C O 1
ATOM 6398 N N . LEU C 1 23 ? 19.602 -62.501 30.663 1.00 40.74 23 LEU C N 1
ATOM 6399 C CA . LEU C 1 23 ? 20.572 -63.425 30.073 1.00 40.66 23 LEU C CA 1
ATOM 6400 C C . LEU C 1 23 ? 21.831 -62.691 29.601 1.00 40.80 23 LEU C C 1
ATOM 6401 O O . LEU C 1 23 ? 21.764 -61.508 29.259 1.00 40.81 23 LEU C O 1
ATOM 6406 N N . PRO C 1 24 ? 22.990 -63.381 29.597 1.00 40.91 24 PRO C N 1
ATOM 6407 C CA . PRO C 1 24 ? 24.212 -62.707 29.149 1.00 41.12 24 PRO C CA 1
ATOM 6408 C C . PRO C 1 24 ? 24.197 -62.480 27.635 1.00 41.19 24 PRO C C 1
ATOM 6409 O O . PRO C 1 24 ? 23.518 -63.213 26.915 1.00 41.18 24 PRO C O 1
ATOM 6413 N N . PRO C 1 25 ? 24.922 -61.456 27.153 1.00 41.28 25 PRO C N 1
ATOM 6414 C CA . PRO C 1 25 ? 24.964 -61.193 25.721 1.00 41.30 25 PRO C CA 1
ATOM 6415 C C . PRO C 1 25 ? 25.418 -62.405 24.920 1.00 41.43 25 PRO C C 1
ATOM 6416 O O . PRO C 1 25 ? 26.127 -63.267 25.440 1.00 41.44 25 PRO C O 1
ATOM 6420 N N . MET C 1 26 ? 24.984 -62.459 23.667 1.00 41.57 26 MET C N 1
ATOM 6421 C CA . MET C 1 26 ? 25.379 -63.495 22.730 1.00 41.82 26 MET C CA 1
ATOM 6422 C C . MET C 1 26 ? 26.866 -63.349 22.412 1.00 41.92 26 MET C C 1
ATOM 6423 O O . MET C 1 26 ? 27.344 -62.243 22.143 1.00 42.25 26 MET C O 1
ATOM 6428 N N . GLU C 1 27 ? 27.594 -64.463 22.468 1.00 42.01 27 GLU C N 1
ATOM 6429 C CA . GLU C 1 27 ? 29.020 -64.494 22.136 1.00 42.06 27 GLU C CA 1
ATOM 6430 C C . GLU C 1 27 ? 29.205 -64.122 20.656 1.00 41.92 27 GLU C C 1
ATOM 6431 O O . GLU C 1 27 ? 28.442 -64.577 19.800 1.00 42.03 27 GLU C O 1
ATOM 6434 N N . MET C 1 28 ? 30.209 -63.297 20.361 1.00 41.67 28 MET C N 1
ATOM 6435 C CA . MET C 1 28 ? 30.373 -62.693 19.029 1.00 41.49 28 MET C CA 1
ATOM 6436 C C . MET C 1 28 ? 30.395 -63.679 17.856 1.00 41.26 28 MET C C 1
ATOM 6437 O O . MET C 1 28 ? 29.872 -63.378 16.782 1.00 41.19 28 MET C O 1
ATOM 6442 N N . SER C 1 29 ? 30.997 -64.848 18.068 1.00 41.01 29 SER C N 1
ATOM 6443 C CA . SER C 1 29 ? 31.075 -65.894 17.040 1.00 40.77 29 SER C CA 1
ATOM 6444 C C . SER C 1 29 ? 29.704 -66.428 16.621 1.00 40.49 29 SER C C 1
ATOM 6445 O O . SER C 1 29 ? 29.576 -67.068 15.576 1.00 40.42 29 SER C O 1
ATOM 6448 N N . VAL C 1 30 ? 28.693 -66.176 17.450 1.00 40.13 30 VAL C N 1
ATOM 6449 C CA . VAL C 1 30 ? 27.324 -66.580 17.161 1.00 39.75 30 VAL C CA 1
ATOM 6450 C C . VAL C 1 30 ? 26.480 -65.343 16.839 1.00 39.43 30 VAL C C 1
ATOM 6451 O O . VAL C 1 30 ? 25.535 -65.413 16.047 1.00 39.44 30 VAL C O 1
ATOM 6455 N N . ALA C 1 31 ? 26.845 -64.210 17.439 1.00 38.95 31 ALA C N 1
ATOM 6456 C CA . ALA C 1 31 ? 26.169 -62.931 17.194 1.00 38.38 31 ALA C CA 1
ATOM 6457 C C . ALA C 1 31 ? 26.435 -62.398 15.790 1.00 38.27 31 ALA C C 1
ATOM 6458 O O . ALA C 1 31 ? 25.504 -62.015 15.082 1.00 38.56 31 ALA C O 1
ATOM 6460 N N . PHE C 1 32 ? 27.709 -62.371 15.399 1.00 37.85 32 PHE C N 1
ATOM 6461 C CA . PHE C 1 32 ? 28.132 -61.815 14.117 1.00 37.22 32 PHE C CA 1
ATOM 6462 C C . PHE C 1 32 ? 29.327 -62.596 13.578 1.00 36.99 32 PHE C C 1
ATOM 6463 O O . PHE C 1 32 ? 30.455 -62.101 13.610 1.00 36.88 32 PHE C O 1
ATOM 6471 N N . PRO C 1 33 ? 29.081 -63.822 13.072 1.00 36.85 33 PRO C N 1
ATOM 6472 C CA . PRO C 1 33 ? 30.159 -64.729 12.656 1.00 36.73 33 PRO C CA 1
ATOM 6473 C C . PRO C 1 33 ? 30.953 -64.262 11.432 1.00 36.75 33 PRO C C 1
ATOM 6474 O O . PRO C 1 33 ? 32.063 -64.750 11.197 1.00 36.84 33 PRO C O 1
ATOM 6478 N N . GLN C 1 34 ? 30.402 -63.322 10.671 1.00 36.54 34 GLN C N 1
ATOM 6479 C CA . GLN C 1 34 ? 31.037 -62.890 9.435 1.00 36.53 34 GLN C CA 1
ATOM 6480 C C . GLN C 1 34 ? 32.366 -62.143 9.656 1.00 36.69 34 GLN C C 1
ATOM 6481 O O . GLN C 1 34 ? 33.301 -62.301 8.864 1.00 36.98 34 GLN C O 1
ATOM 6487 N N . ALA C 1 35 ? 32.465 -61.351 10.727 1.00 36.50 35 ALA C N 1
ATOM 6488 C CA . ALA C 1 35 ? 33.715 -60.625 11.002 1.00 36.33 35 ALA C CA 1
ATOM 6489 C C . ALA C 1 35 ? 34.378 -60.898 12.362 1.00 36.32 35 ALA C C 1
ATOM 6490 O O . ALA C 1 35 ? 33.712 -61.098 13.379 1.00 36.02 35 ALA C O 1
ATOM 6492 N N . THR C 1 36 ? 35.710 -60.899 12.333 1.00 36.57 36 THR C N 1
ATOM 6493 C CA . THR C 1 36 ? 36.574 -61.099 13.494 1.00 36.81 36 THR C CA 1
ATOM 6494 C C . THR C 1 36 ? 36.667 -59.816 14.320 1.00 36.84 36 THR C C 1
ATOM 6495 O O . THR C 1 36 ? 37.010 -58.760 13.778 1.00 37.03 36 THR C O 1
ATOM 6499 N N . PRO C 1 37 ? 36.365 -59.902 15.634 1.00 36.69 37 PRO C N 1
ATOM 6500 C CA . PRO C 1 37 ? 36.426 -58.720 16.498 1.00 36.68 37 PRO C CA 1
ATOM 6501 C C . PRO C 1 37 ? 37.873 -58.366 16.840 1.00 36.76 37 PRO C C 1
ATOM 6502 O O . PRO C 1 37 ? 38.779 -59.144 16.533 1.00 36.83 37 PRO C O 1
ATOM 6506 N N . ALA C 1 38 ? 38.088 -57.211 17.465 1.00 36.81 38 ALA C N 1
ATOM 6507 C CA . ALA C 1 38 ? 39.442 -56.734 17.755 1.00 37.03 38 ALA C CA 1
ATOM 6508 C C . ALA C 1 38 ? 40.220 -57.606 18.746 1.00 37.44 38 ALA C C 1
ATOM 6509 O O . ALA C 1 38 ? 41.448 -57.568 18.756 1.00 37.70 38 ALA C O 1
ATOM 6511 N N . SER C 1 39 ? 39.519 -58.390 19.568 1.00 37.78 39 SER C N 1
ATOM 6512 C CA . SER C 1 39 ? 40.176 -59.280 20.537 1.00 38.17 39 SER C CA 1
ATOM 6513 C C . SER C 1 39 ? 41.264 -60.144 19.890 1.00 38.27 39 SER C C 1
ATOM 6514 O O . SER C 1 39 ? 42.281 -60.443 20.527 1.00 38.31 39 SER C O 1
ATOM 6517 N N . THR C 1 40 ? 41.022 -60.553 18.641 1.00 38.39 40 THR C N 1
ATOM 6518 C CA . THR C 1 40 ? 42.057 -61.098 17.755 1.00 38.33 40 THR C CA 1
ATOM 6519 C C . THR C 1 40 ? 42.464 -59.960 16.831 1.00 38.27 40 THR C C 1
ATOM 6520 O O . THR C 1 40 ? 41.805 -59.703 15.826 1.00 38.34 40 THR C O 1
ATOM 6524 N N . PHE C 1 41 ? 43.538 -59.263 17.197 1.00 38.39 41 PHE C N 1
ATOM 6525 C CA . PHE C 1 41 ? 43.891 -57.982 16.565 1.00 38.21 41 PHE C CA 1
ATOM 6526 C C . PHE C 1 41 ? 44.328 -58.097 15.099 1.00 38.26 41 PHE C C 1
ATOM 6527 O O . PHE C 1 41 ? 45.127 -58.970 14.771 1.00 38.20 41 PHE C O 1
ATOM 6535 N N . PRO C 1 42 ? 43.790 -57.222 14.216 1.00 38.49 42 PRO C N 1
ATOM 6536 C CA . PRO C 1 42 ? 44.093 -57.247 12.776 1.00 38.77 42 PRO C CA 1
ATOM 6537 C C . PRO C 1 42 ? 45.573 -57.118 12.462 1.00 39.29 42 PRO C C 1
ATOM 6538 O O . PRO C 1 42 ? 46.318 -56.533 13.254 1.00 39.37 42 PRO C O 1
ATOM 6542 N N . PRO C 1 43 ? 46.008 -57.681 11.321 1.00 39.86 43 PRO C N 1
ATOM 6543 C CA . PRO C 1 43 ? 47.389 -57.466 10.889 1.00 40.32 43 PRO C CA 1
ATOM 6544 C C . PRO C 1 43 ? 47.590 -56.038 10.391 1.00 40.80 43 PRO C C 1
ATOM 6545 O O . PRO C 1 43 ? 46.622 -55.377 10.003 1.00 41.25 43 PRO C O 1
ATOM 6549 N N . CYS C 1 44 ? 48.830 -55.562 10.421 1.00 41.31 44 CYS C N 1
ATOM 6550 C CA . CYS C 1 44 ? 49.133 -54.214 9.971 1.00 41.27 44 CYS C CA 1
ATOM 6551 C C . CYS C 1 44 ? 49.091 -54.111 8.440 1.00 41.05 44 CYS C C 1
ATOM 6552 O O . CYS C 1 44 ? 49.913 -54.713 7.740 1.00 41.36 44 CYS C O 1
ATOM 6555 N N . THR C 1 45 ? 48.121 -53.368 7.922 1.00 40.34 45 THR C N 1
ATOM 6556 C CA . THR C 1 45 ? 48.079 -53.067 6.494 1.00 39.72 45 THR C CA 1
ATOM 6557 C C . THR C 1 45 ? 48.212 -51.569 6.233 1.00 39.25 45 THR C C 1
ATOM 6558 O O . THR C 1 45 ? 48.399 -51.148 5.100 1.00 38.99 45 THR C O 1
ATOM 6562 N N . SER C 1 46 ? 48.140 -50.777 7.297 1.00 39.12 46 SER C N 1
ATOM 6563 C CA . SER C 1 46 ? 48.198 -49.324 7.212 1.00 38.98 46 SER C CA 1
ATOM 6564 C C . SER C 1 46 ? 49.592 -48.821 6.866 1.00 38.97 46 SER C C 1
ATOM 6565 O O . SER C 1 46 ? 49.754 -47.670 6.445 1.00 39.00 46 SER C O 1
ATOM 6568 N N . ASP C 1 47 ? 50.594 -49.682 7.048 1.00 38.92 47 ASP C N 1
ATOM 6569 C CA . ASP C 1 47 ? 51.973 -49.355 6.704 1.00 38.80 47 ASP C CA 1
ATOM 6570 C C . ASP C 1 47 ? 52.153 -49.572 5.207 1.00 38.32 47 ASP C C 1
ATOM 6571 O O . ASP C 1 47 ? 52.712 -50.577 4.770 1.00 38.55 47 ASP C O 1
ATOM 6576 N N . TYR C 1 48 ? 51.672 -48.610 4.430 1.00 37.42 48 TYR C N 1
ATOM 6577 C CA . TYR C 1 48 ? 51.664 -48.704 2.979 1.00 36.55 48 TYR C CA 1
ATOM 6578 C C . TYR C 1 48 ? 52.914 -48.090 2.351 1.00 36.54 48 TYR C C 1
ATOM 6579 O O . TYR C 1 48 ? 53.326 -48.482 1.254 1.00 36.08 48 TYR C O 1
ATOM 6588 N N . TYR C 1 49 ? 53.512 -47.124 3.045 1.00 36.70 49 TYR C N 1
ATOM 6589 C CA . TYR C 1 49 ? 54.718 -46.461 2.538 1.00 36.84 49 TYR C CA 1
ATOM 6590 C C . TYR C 1 49 ? 56.009 -47.055 3.115 1.00 37.35 49 TYR C C 1
ATOM 6591 O O . TYR C 1 49 ? 57.055 -46.401 3.100 1.00 37.45 49 TYR C O 1
ATOM 6600 N N . HIS C 1 50 ? 55.917 -48.311 3.569 1.00 37.81 50 HIS C N 1
ATOM 6601 C CA . HIS C 1 50 ? 57.039 -49.091 4.111 1.00 38.66 50 HIS C CA 1
ATOM 6602 C C . HIS C 1 50 ? 57.829 -48.299 5.158 1.00 38.64 50 HIS C C 1
ATOM 6603 O O . HIS C 1 50 ? 58.948 -47.835 4.912 1.00 38.79 50 HIS C O 1
ATOM 6610 N N . PHE C 1 51 ? 57.239 -48.168 6.339 1.00 38.57 51 PHE C N 1
ATOM 6611 C CA . PHE C 1 51 ? 57.746 -47.244 7.333 1.00 38.65 51 PHE C CA 1
ATOM 6612 C C . PHE C 1 51 ? 59.078 -47.640 7.955 1.00 38.29 51 PHE C C 1
ATOM 6613 O O . PHE C 1 51 ? 59.868 -46.775 8.322 1.00 38.37 51 PHE C O 1
ATOM 6621 N N . ASN C 1 52 ? 59.338 -48.938 8.051 1.00 38.18 52 ASN C N 1
ATOM 6622 C CA . ASN C 1 52 ? 60.603 -49.419 8.609 1.00 38.15 52 ASN C CA 1
ATOM 6623 C C . ASN C 1 52 ? 61.828 -48.831 7.904 1.00 37.93 52 ASN C C 1
ATOM 6624 O O . ASN C 1 52 ? 62.915 -48.803 8.476 1.00 37.94 52 ASN C O 1
ATOM 6629 N N . ASP C 1 53 ? 61.649 -48.354 6.673 1.00 37.77 53 ASP C N 1
ATOM 6630 C CA . ASP C 1 53 ? 62.732 -47.699 5.932 1.00 37.94 53 ASP C CA 1
ATOM 6631 C C . ASP C 1 53 ? 63.239 -46.457 6.645 1.00 37.81 53 ASP C C 1
ATOM 6632 O O . ASP C 1 53 ? 64.395 -46.063 6.479 1.00 37.77 53 ASP C O 1
ATOM 6637 N N . LEU C 1 54 ? 62.360 -45.857 7.443 1.00 37.62 54 LEU C N 1
ATOM 6638 C CA . LEU C 1 54 ? 62.646 -44.626 8.150 1.00 37.39 54 LEU C CA 1
ATOM 6639 C C . LEU C 1 54 ? 63.035 -44.845 9.610 1.00 37.21 54 LEU C C 1
ATOM 6640 O O . LEU C 1 54 ? 63.174 -43.882 10.364 1.00 37.15 54 LEU C O 1
ATOM 6645 N N . LEU C 1 55 ? 63.209 -46.103 10.009 1.00 37.12 55 LEU C N 1
ATOM 6646 C CA . LEU C 1 55 ? 63.559 -46.433 11.395 1.00 36.94 55 LEU C CA 1
ATOM 6647 C C . LEU C 1 55 ? 64.884 -47.177 11.484 1.00 37.20 55 LEU C C 1
ATOM 6648 O O . LEU C 1 55 ? 65.189 -48.013 10.637 1.00 37.37 55 LEU C O 1
ATOM 6653 N N . THR C 1 56 ? 65.661 -46.869 12.520 1.00 37.52 56 THR C N 1
ATOM 6654 C CA . THR C 1 56 ? 66.888 -47.606 12.831 1.00 37.84 56 THR C CA 1
ATOM 6655 C C . THR C 1 56 ? 66.547 -49.060 13.190 1.00 38.13 56 THR C C 1
ATOM 6656 O O . THR C 1 56 ? 65.426 -49.345 13.608 1.00 38.04 56 THR C O 1
ATOM 6660 N N . PRO C 1 57 ? 67.506 -49.992 13.023 1.00 38.55 57 PRO C N 1
ATOM 6661 C CA . PRO C 1 57 ? 67.191 -51.374 13.394 1.00 38.77 57 PRO C CA 1
ATOM 6662 C C . PRO C 1 57 ? 66.764 -51.535 14.860 1.00 38.89 57 PRO C C 1
ATOM 6663 O O . PRO C 1 57 ? 65.941 -52.398 15.166 1.00 39.30 57 PRO C O 1
ATOM 6667 N N . GLU C 1 58 ? 67.297 -50.703 15.747 1.00 38.88 58 GLU C N 1
ATOM 6668 C CA . GLU C 1 58 ? 66.874 -50.705 17.141 1.00 39.11 58 GLU C CA 1
ATOM 6669 C C . GLU C 1 58 ? 65.408 -50.314 17.228 1.00 38.71 58 GLU C C 1
ATOM 6670 O O . GLU C 1 58 ? 64.643 -50.934 17.966 1.00 38.77 58 GLU C O 1
ATOM 6676 N N . GLU C 1 59 ? 65.022 -49.295 16.459 1.00 38.39 59 GLU C N 1
ATOM 6677 C CA . GLU C 1 59 ? 63.650 -48.759 16.472 1.00 37.90 59 GLU C CA 1
ATOM 6678 C C . GLU C 1 59 ? 62.642 -49.721 15.857 1.00 37.61 59 GLU C C 1
ATOM 6679 O O . GLU C 1 59 ? 61.470 -49.716 16.218 1.00 37.69 59 GLU C O 1
ATOM 6685 N N . GLN C 1 60 ? 63.105 -50.540 14.922 1.00 37.31 60 GLN C N 1
ATOM 6686 C CA . GLN C 1 60 ? 62.255 -51.545 14.311 1.00 37.04 60 GLN C CA 1
ATOM 6687 C C . GLN C 1 60 ? 61.971 -52.667 15.309 1.00 37.14 60 GLN C C 1
ATOM 6688 O O . GLN C 1 60 ? 60.856 -53.194 15.359 1.00 37.04 60 GLN C O 1
ATOM 6694 N N . ALA C 1 61 ? 62.988 -53.008 16.104 1.00 37.23 61 ALA C N 1
ATOM 6695 C CA . ALA C 1 61 ? 62.908 -54.061 17.117 1.00 37.19 61 ALA C CA 1
ATOM 6696 C C . ALA C 1 61 ? 61.934 -53.685 18.237 1.00 37.30 61 ALA C C 1
ATOM 6697 O O . ALA C 1 61 ? 61.140 -54.510 18.683 1.00 37.11 61 ALA C O 1
ATOM 6699 N N . ILE C 1 62 ? 62.006 -52.435 18.682 1.00 37.61 62 ILE C N 1
ATOM 6700 C CA . ILE C 1 62 ? 61.094 -51.916 19.696 1.00 38.11 62 ILE C CA 1
ATOM 6701 C C . ILE C 1 62 ? 59.656 -51.980 19.162 1.00 38.27 62 ILE C C 1
ATOM 6702 O O . ILE C 1 62 ? 58.785 -52.583 19.787 1.00 38.27 62 ILE C O 1
ATOM 6707 N N . ARG C 1 63 ? 59.435 -51.388 17.990 1.00 38.47 63 ARG C N 1
ATOM 6708 C CA . ARG C 1 63 ? 58.142 -51.412 17.318 1.00 38.65 63 ARG C CA 1
ATOM 6709 C C . ARG C 1 63 ? 57.539 -52.815 17.316 1.00 38.63 63 ARG C C 1
ATOM 6710 O O . ARG C 1 63 ? 56.357 -52.986 17.597 1.00 38.82 63 ARG C O 1
ATOM 6718 N N . LYS C 1 64 ? 58.368 -53.807 17.005 1.00 38.71 64 LYS C N 1
ATOM 6719 C CA . LYS C 1 64 ? 57.965 -55.208 16.968 1.00 38.82 64 LYS C CA 1
ATOM 6720 C C . LYS C 1 64 ? 57.567 -55.727 18.356 1.00 38.83 64 LYS C C 1
ATOM 6721 O O . LYS C 1 64 ? 56.482 -56.294 18.513 1.00 38.91 64 LYS C O 1
ATOM 6727 N N . LYS C 1 65 ? 58.432 -55.513 19.351 1.00 38.74 65 LYS C N 1
ATOM 6728 C CA . LYS C 1 65 ? 58.201 -55.963 20.724 1.00 38.75 65 LYS C CA 1
ATOM 6729 C C . LYS C 1 65 ? 56.891 -55.433 21.298 1.00 38.91 65 LYS C C 1
ATOM 6730 O O . LYS C 1 65 ? 56.109 -56.192 21.849 1.00 39.07 65 LYS C O 1
ATOM 6736 N N . VAL C 1 66 ? 56.657 -54.132 21.164 1.00 39.20 66 VAL C N 1
ATOM 6737 C CA . VAL C 1 66 ? 55.464 -53.498 21.722 1.00 39.59 66 VAL C CA 1
ATOM 6738 C C . VAL C 1 66 ? 54.189 -54.014 21.038 1.00 40.13 66 VAL C C 1
ATOM 6739 O O . VAL C 1 66 ? 53.200 -54.319 21.705 1.00 39.99 66 VAL C O 1
ATOM 6743 N N . ARG C 1 67 ? 54.224 -54.124 19.712 1.00 40.84 67 ARG C N 1
ATOM 6744 C CA . ARG C 1 67 ? 53.068 -54.580 18.949 1.00 41.78 67 ARG C CA 1
ATOM 6745 C C . ARG C 1 67 ? 52.649 -55.978 19.386 1.00 41.82 67 ARG C C 1
ATOM 6746 O O . ARG C 1 67 ? 51.477 -56.226 19.647 1.00 42.05 67 ARG C O 1
ATOM 6754 N N . GLU C 1 68 ? 53.611 -56.886 19.480 1.00 42.10 68 GLU C N 1
ATOM 6755 C CA . GLU C 1 68 ? 53.311 -58.265 19.834 1.00 42.43 68 GLU C CA 1
ATOM 6756 C C . GLU C 1 68 ? 52.816 -58.380 21.267 1.00 42.30 68 GLU C C 1
ATOM 6757 O O . GLU C 1 68 ? 52.045 -59.275 21.586 1.00 42.57 68 GLU C O 1
ATOM 6763 N N . CYS C 1 69 ? 53.245 -57.460 22.122 1.00 42.41 69 CYS C N 1
ATOM 6764 C CA . CYS C 1 69 ? 52.820 -57.469 23.507 1.00 42.18 69 CYS C CA 1
ATOM 6765 C C . CYS C 1 69 ? 51.407 -56.916 23.642 1.00 41.84 69 CYS C C 1
ATOM 6766 O O . CYS C 1 69 ? 50.609 -57.430 24.417 1.00 41.84 69 CYS C O 1
ATOM 6769 N N . MET C 1 70 ? 51.105 -55.868 22.888 1.00 41.50 70 MET C N 1
ATOM 6770 C CA . MET C 1 70 ? 49.785 -55.255 22.918 1.00 41.16 70 MET C CA 1
ATOM 6771 C C . MET C 1 70 ? 48.703 -56.167 22.328 1.00 41.30 70 MET C C 1
ATOM 6772 O O . MET C 1 70 ? 47.592 -56.253 22.855 1.00 41.28 70 MET C O 1
ATOM 6777 N N . GLU C 1 71 ? 49.034 -56.851 21.241 1.00 41.30 71 GLU C N 1
ATOM 6778 C CA . GLU C 1 71 ? 48.094 -57.738 20.585 1.00 41.67 71 GLU C CA 1
ATOM 6779 C C . GLU C 1 71 ? 47.816 -58.978 21.434 1.00 41.69 71 GLU C C 1
ATOM 6780 O O . GLU C 1 71 ? 46.695 -59.482 21.461 1.00 41.76 71 GLU C O 1
ATOM 6786 N N . LYS C 1 72 ? 48.851 -59.452 22.124 1.00 41.69 72 LYS C N 1
ATOM 6787 C CA . LYS C 1 72 ? 48.789 -60.655 22.946 1.00 41.63 72 LYS C CA 1
ATOM 6788 C C . LYS C 1 72 ? 48.115 -60.419 24.302 1.00 41.28 72 LYS C C 1
ATOM 6789 O O . LYS C 1 72 ? 47.353 -61.265 24.768 1.00 41.37 72 LYS C O 1
ATOM 6795 N N . GLU C 1 73 ? 48.384 -59.273 24.924 1.00 40.85 73 GLU C N 1
ATOM 6796 C CA . GLU C 1 73 ? 48.032 -59.069 26.333 1.00 40.54 73 GLU C CA 1
ATOM 6797 C C . GLU C 1 73 ? 46.893 -58.085 26.581 1.00 40.05 73 GLU C C 1
ATOM 6798 O O . GLU C 1 73 ? 46.183 -58.195 27.580 1.00 40.13 73 GLU C O 1
ATOM 6804 N N . VAL C 1 74 ? 46.725 -57.119 25.687 1.00 39.55 74 VAL C N 1
ATOM 6805 C CA . VAL C 1 74 ? 45.770 -56.034 25.917 1.00 39.12 74 VAL C CA 1
ATOM 6806 C C . VAL C 1 74 ? 44.517 -56.158 25.051 1.00 38.92 74 VAL C C 1
ATOM 6807 O O . VAL C 1 74 ? 43.404 -55.987 25.548 1.00 39.14 74 VAL C O 1
ATOM 6811 N N . ALA C 1 75 ? 44.699 -56.478 23.771 1.00 38.47 75 ALA C N 1
ATOM 6812 C CA . ALA C 1 75 ? 43.574 -56.669 22.852 1.00 38.01 75 ALA C CA 1
ATOM 6813 C C . ALA C 1 75 ? 42.525 -57.685 23.344 1.00 37.69 75 ALA C C 1
ATOM 6814 O O . ALA C 1 75 ? 41.325 -57.398 23.275 1.00 37.69 75 ALA C O 1
ATOM 6816 N N . PRO C 1 76 ? 42.961 -58.859 23.857 1.00 37.34 76 PRO C N 1
ATOM 6817 C CA . PRO C 1 76 ? 41.967 -59.839 24.305 1.00 37.20 76 PRO C CA 1
ATOM 6818 C C . PRO C 1 76 ? 41.196 -59.409 25.551 1.00 36.95 76 PRO C C 1
ATOM 6819 O O . PRO C 1 76 ? 40.211 -60.053 25.906 1.00 36.92 76 PRO C O 1
ATOM 6823 N N . ILE C 1 77 ? 41.634 -58.329 26.192 1.00 36.81 77 ILE C N 1
ATOM 6824 C CA . ILE C 1 77 ? 41.084 -57.929 27.481 1.00 36.69 77 ILE C CA 1
ATOM 6825 C C . ILE C 1 77 ? 40.546 -56.487 27.515 1.00 36.41 77 ILE C C 1
ATOM 6826 O O . ILE C 1 77 ? 39.809 -56.106 28.431 1.00 36.38 77 ILE C O 1
ATOM 6831 N N . MET C 1 78 ? 40.889 -55.699 26.504 1.00 36.08 78 MET C N 1
ATOM 6832 C CA . MET C 1 78 ? 40.574 -54.267 26.510 1.00 36.06 78 MET C CA 1
ATOM 6833 C C . MET C 1 78 ? 39.085 -53.914 26.500 1.00 36.19 78 MET C C 1
ATOM 6834 O O . MET C 1 78 ? 38.680 -52.953 27.149 1.00 36.43 78 MET C O 1
ATOM 6839 N N . THR C 1 79 ? 38.275 -54.679 25.778 1.00 36.39 79 THR C N 1
ATOM 6840 C CA . THR C 1 79 ? 36.863 -54.327 25.615 1.00 36.74 79 THR C CA 1
ATOM 6841 C C . THR C 1 79 ? 36.119 -54.266 26.951 1.00 36.86 79 THR C C 1
ATOM 6842 O O . THR C 1 79 ? 35.546 -53.232 27.301 1.00 36.87 79 THR C O 1
ATOM 6846 N N . GLU C 1 80 ? 36.152 -55.367 27.698 1.00 37.02 80 GLU C N 1
ATOM 6847 C CA . GLU C 1 80 ? 35.543 -55.414 29.020 1.00 37.03 80 GLU C CA 1
ATOM 6848 C C . GLU C 1 80 ? 35.991 -54.244 29.911 1.00 37.09 80 GLU C C 1
ATOM 6849 O O . GLU C 1 80 ? 35.154 -53.611 30.550 1.00 37.46 80 GLU C O 1
ATOM 6851 N N . TYR C 1 81 ? 37.288 -53.937 29.929 1.00 36.97 81 TYR C N 1
ATOM 6852 C CA . TYR C 1 81 ? 37.809 -52.883 30.816 1.00 37.16 81 TYR C CA 1
ATOM 6853 C C . TYR C 1 81 ? 37.431 -51.467 30.412 1.00 37.03 81 TYR C C 1
ATOM 6854 O O . TYR C 1 81 ? 37.091 -50.656 31.264 1.00 37.25 81 TYR C O 1
ATOM 6863 N N . TRP C 1 82 ? 37.501 -51.181 29.117 1.00 36.93 82 TRP C N 1
ATOM 6864 C CA . TRP C 1 82 ? 37.088 -49.899 28.563 1.00 36.82 82 TRP C CA 1
ATOM 6865 C C . TRP C 1 82 ? 35.621 -49.601 28.876 1.00 37.13 82 TRP C C 1
ATOM 6866 O O . TRP C 1 82 ? 35.283 -48.483 29.257 1.00 37.07 82 TRP C O 1
ATOM 6877 N N . GLU C 1 83 ? 34.762 -50.608 28.722 1.00 37.68 83 GLU C N 1
ATOM 6878 C CA . GLU C 1 83 ? 33.327 -50.456 28.956 1.00 38.30 83 GLU C CA 1
ATOM 6879 C C . GLU C 1 83 ? 33.025 -50.216 30.427 1.00 38.50 83 GLU C C 1
ATOM 6880 O O . GLU C 1 83 ? 32.150 -49.412 30.756 1.00 38.81 83 GLU C O 1
ATOM 6886 N N . LYS C 1 84 ? 33.748 -50.905 31.309 1.00 38.62 84 LYS C N 1
ATOM 6887 C CA . LYS C 1 84 ? 33.561 -50.721 32.752 1.00 38.94 84 LYS C CA 1
ATOM 6888 C C . LYS C 1 84 ? 34.244 -49.446 33.258 1.00 38.72 84 LYS C C 1
ATOM 6889 O O . LYS C 1 84 ? 34.043 -49.043 34.407 1.00 38.68 84 LYS C O 1
ATOM 6895 N N . ALA C 1 85 ? 35.050 -48.831 32.391 1.00 38.67 85 ALA C N 1
ATOM 6896 C CA . ALA C 1 85 ? 35.873 -47.662 32.723 1.00 38.96 85 ALA C CA 1
ATOM 6897 C C . ALA C 1 85 ? 36.880 -47.933 33.853 1.00 39.22 85 ALA C C 1
ATOM 6898 O O . ALA C 1 85 ? 37.233 -47.035 34.623 1.00 39.04 85 ALA C O 1
ATOM 6900 N N . GLU C 1 86 ? 37.343 -49.177 33.943 1.00 39.58 86 GLU C N 1
ATOM 6901 C CA . GLU C 1 86 ? 38.307 -49.564 34.968 1.00 39.97 86 GLU C CA 1
ATOM 6902 C C . GLU C 1 86 ? 39.700 -49.744 34.392 1.00 39.63 86 GLU C C 1
ATOM 6903 O O . GLU C 1 86 ? 39.867 -50.080 33.228 1.00 39.57 86 GLU C O 1
ATOM 6909 N N . PHE C 1 87 ? 40.703 -49.489 35.218 1.00 39.44 87 PHE C N 1
ATOM 6910 C CA . PHE C 1 87 ? 42.076 -49.695 34.816 1.00 39.01 87 PHE C CA 1
ATOM 6911 C C . PHE C 1 87 ? 42.485 -51.163 35.011 1.00 38.87 87 PHE C C 1
ATOM 6912 O O . PHE C 1 87 ? 42.185 -51.753 36.046 1.00 38.45 87 PHE C O 1
ATOM 6920 N N . PRO C 1 88 ? 43.170 -51.753 34.014 1.00 39.04 88 PRO C N 1
ATOM 6921 C CA . PRO C 1 88 ? 43.662 -53.112 34.171 1.00 39.56 88 PRO C CA 1
ATOM 6922 C C . PRO C 1 88 ? 45.008 -53.127 34.892 1.00 40.05 88 PRO C C 1
ATOM 6923 O O . PRO C 1 88 ? 46.051 -53.252 34.253 1.00 40.05 88 PRO C O 1
ATOM 6927 N N . PHE C 1 89 ? 44.976 -52.998 36.216 1.00 40.79 89 PHE C N 1
ATOM 6928 C CA . PHE C 1 89 ? 46.196 -52.978 37.018 1.00 41.61 89 PHE C CA 1
ATOM 6929 C C . PHE C 1 89 ? 47.066 -54.201 36.765 1.00 42.44 89 PHE C C 1
ATOM 6930 O O . PHE C 1 89 ? 48.288 -54.092 36.722 1.00 42.34 89 PHE C O 1
ATOM 6938 N N . HIS C 1 90 ? 46.430 -55.356 36.564 1.00 43.59 90 HIS C N 1
ATOM 6939 C CA . HIS C 1 90 ? 47.152 -56.612 36.364 1.00 44.63 90 HIS C CA 1
ATOM 6940 C C . HIS C 1 90 ? 48.019 -56.611 35.098 1.00 45.07 90 HIS C C 1
ATOM 6941 O O . HIS C 1 90 ? 48.874 -57.477 34.931 1.00 45.50 90 HIS C O 1
ATOM 6948 N N . ILE C 1 91 ? 47.806 -55.635 34.221 1.00 45.63 91 ILE C N 1
ATOM 6949 C CA . ILE C 1 91 ? 48.575 -55.526 32.979 1.00 46.33 91 ILE C CA 1
ATOM 6950 C C . ILE C 1 91 ? 49.889 -54.752 33.189 1.00 46.52 91 ILE C C 1
ATOM 6951 O O . ILE C 1 91 ? 50.806 -54.840 32.374 1.00 46.54 91 ILE C O 1
ATOM 6956 N N . THR C 1 92 ? 49.969 -54.019 34.300 1.00 46.93 92 THR C N 1
ATOM 6957 C CA . THR C 1 92 ? 51.110 -53.140 34.624 1.00 47.44 92 THR C CA 1
ATOM 6958 C C . THR C 1 92 ? 52.510 -53.795 34.560 1.00 47.50 92 THR C C 1
ATOM 6959 O O . THR C 1 92 ? 53.407 -53.235 33.923 1.00 47.38 92 THR C O 1
ATOM 6963 N N . PRO C 1 93 ? 52.703 -54.968 35.211 1.00 47.72 93 PRO C N 1
ATOM 6964 C CA . PRO C 1 93 ? 54.026 -55.609 35.138 1.00 47.81 93 PRO C CA 1
ATOM 6965 C C . PRO C 1 93 ? 54.441 -56.019 33.722 1.00 47.76 93 PRO C C 1
ATOM 6966 O O . PRO C 1 93 ? 55.632 -56.212 33.466 1.00 47.83 93 PRO C O 1
ATOM 6970 N N . LYS C 1 94 ? 53.470 -56.142 32.820 1.00 47.66 94 LYS C N 1
ATOM 6971 C CA . LYS C 1 94 ? 53.757 -56.440 31.418 1.00 47.75 94 LYS C CA 1
ATOM 6972 C C . LYS C 1 94 ? 54.235 -55.175 30.716 1.00 47.56 94 LYS C C 1
ATOM 6973 O O . LYS C 1 94 ? 55.306 -55.169 30.115 1.00 47.70 94 LYS C O 1
ATOM 6979 N N . LEU C 1 95 ? 53.441 -54.106 30.798 1.00 47.28 95 LEU C N 1
ATOM 6980 C CA . LEU C 1 95 ? 53.801 -52.816 30.203 1.00 46.92 95 LEU C CA 1
ATOM 6981 C C . LEU C 1 95 ? 55.166 -52.356 30.687 1.00 46.57 95 LEU C C 1
ATOM 6982 O O . LEU C 1 95 ? 55.915 -51.716 29.942 1.00 46.59 95 LEU C O 1
ATOM 6987 N N . GLY C 1 96 ? 55.473 -52.684 31.942 1.00 46.12 96 GLY C N 1
ATOM 6988 C CA . GLY C 1 96 ? 56.762 -52.379 32.546 1.00 45.47 96 GLY C CA 1
ATOM 6989 C C . GLY C 1 96 ? 57.859 -53.179 31.888 1.00 45.06 96 GLY C C 1
ATOM 6990 O O . GLY C 1 96 ? 58.952 -52.674 31.650 1.00 44.96 96 GLY C O 1
ATOM 6991 N N . ALA C 1 97 ? 57.551 -54.433 31.582 1.00 44.97 97 ALA C N 1
ATOM 6992 C CA . ALA C 1 97 ? 58.511 -55.344 30.965 1.00 44.79 97 ALA C CA 1
ATOM 6993 C C . ALA C 1 97 ? 58.802 -55.001 29.498 1.00 44.58 97 ALA C C 1
ATOM 6994 O O . ALA C 1 97 ? 59.819 -55.433 28.960 1.00 44.80 97 ALA C O 1
ATOM 6996 N N . MET C 1 98 ? 57.925 -54.229 28.856 1.00 44.15 98 MET C N 1
ATOM 6997 C CA . MET C 1 98 ? 58.141 -53.831 27.462 1.00 43.99 98 MET C CA 1
ATOM 6998 C C . MET C 1 98 ? 59.355 -52.911 27.322 1.00 43.63 98 MET C C 1
ATOM 6999 O O . MET C 1 98 ? 59.941 -52.804 26.246 1.00 43.78 98 MET C O 1
ATOM 7004 N N . GLY C 1 99 ? 59.726 -52.247 28.413 1.00 43.17 99 GLY C N 1
ATOM 7005 C CA . GLY C 1 99 ? 60.851 -51.325 28.409 1.00 42.49 99 GLY C CA 1
ATOM 7006 C C . GLY C 1 99 ? 60.507 -50.005 27.754 1.00 42.28 99 GLY C C 1
ATOM 7007 O O . GLY C 1 99 ? 61.357 -49.394 27.108 1.00 42.26 99 GLY C O 1
ATOM 7008 N N . VAL C 1 100 ? 59.263 -49.561 27.911 1.00 42.07 100 VAL C N 1
ATOM 7009 C CA . VAL C 1 100 ? 58.868 -48.249 27.393 1.00 42.25 100 VAL C CA 1
ATOM 7010 C C . VAL C 1 100 ? 58.882 -47.154 28.467 1.00 42.23 100 VAL C C 1
ATOM 7011 O O . VAL C 1 100 ? 59.508 -46.107 28.273 1.00 42.42 100 VAL C O 1
ATOM 7015 N N . ALA C 1 101 ? 58.212 -47.398 29.592 1.00 41.90 101 ALA C N 1
ATOM 7016 C CA . ALA C 1 101 ? 58.186 -46.440 30.683 1.00 41.59 101 ALA C CA 1
ATOM 7017 C C . ALA C 1 101 ? 59.606 -45.953 30.944 1.00 41.53 101 ALA C C 1
ATOM 7018 O O . ALA C 1 101 ? 60.527 -46.756 31.154 1.00 41.69 101 ALA C O 1
ATOM 7020 N N . GLY C 1 102 ? 59.783 -44.638 30.900 1.00 41.22 102 GLY C N 1
ATOM 7021 C CA . GLY C 1 102 ? 61.111 -44.045 30.957 1.00 40.94 102 GLY C CA 1
ATOM 7022 C C . GLY C 1 102 ? 61.433 -43.281 29.689 1.00 40.81 102 GLY C C 1
ATOM 7023 O O . GLY C 1 102 ? 62.169 -42.298 29.720 1.00 40.98 102 GLY C O 1
ATOM 7024 N N . GLY C 1 103 ? 60.880 -43.736 28.569 1.00 40.58 103 GLY C N 1
ATOM 7025 C CA . GLY C 1 103 ? 61.040 -43.051 27.297 1.00 40.27 103 GLY C CA 1
ATOM 7026 C C . GLY C 1 103 ? 62.492 -42.871 26.917 1.00 40.26 103 GLY C C 1
ATOM 7027 O O . GLY C 1 103 ? 63.248 -43.848 26.827 1.00 40.46 103 GLY C O 1
ATOM 7028 N N . SER C 1 104 ? 62.887 -41.616 26.717 1.00 39.93 104 SER C N 1
ATOM 7029 C CA . SER C 1 104 ? 64.245 -41.297 26.278 1.00 39.60 104 SER C CA 1
ATOM 7030 C C . SER C 1 104 ? 65.197 -40.928 27.410 1.00 39.08 104 SER C C 1
ATOM 7031 O O . SER C 1 104 ? 66.376 -40.665 27.161 1.00 39.11 104 SER C O 1
ATOM 7034 N N . ILE C 1 105 ? 64.697 -40.915 28.645 1.00 38.44 105 ILE C N 1
ATOM 7035 C CA . ILE C 1 105 ? 65.552 -40.645 29.804 1.00 37.94 105 ILE C CA 1
ATOM 7036 C C . ILE C 1 105 ? 66.731 -41.618 29.823 1.00 37.70 105 ILE C C 1
ATOM 7037 O O . ILE C 1 105 ? 66.548 -42.837 29.776 1.00 37.85 105 ILE C O 1
ATOM 7042 N N . LYS C 1 106 ? 67.937 -41.071 29.860 1.00 37.17 106 LYS C N 1
ATOM 7043 C CA . LYS C 1 106 ? 69.133 -41.890 29.917 1.00 36.88 106 LYS C CA 1
ATOM 7044 C C . LYS C 1 106 ? 69.577 -42.064 31.374 1.00 36.67 106 LYS C C 1
ATOM 7045 O O . LYS C 1 106 ? 69.658 -41.093 32.135 1.00 36.75 106 LYS C O 1
ATOM 7051 N N . GLY C 1 107 ? 69.850 -43.308 31.761 1.00 36.33 107 GLY C N 1
ATOM 7052 C CA . GLY C 1 107 ? 70.313 -43.616 33.115 1.00 35.57 107 GLY C CA 1
ATOM 7053 C C . GLY C 1 107 ? 69.175 -43.737 34.110 1.00 35.19 107 GLY C C 1
ATOM 7054 O O . GLY C 1 107 ? 68.018 -43.894 33.721 1.00 35.14 107 GLY C O 1
ATOM 7055 N N . TYR C 1 108 ? 69.513 -43.674 35.398 1.00 34.75 108 TYR C N 1
ATOM 7056 C CA . TYR C 1 108 ? 68.545 -43.766 36.496 1.00 34.41 108 TYR C CA 1
ATOM 7057 C C . TYR C 1 108 ? 67.525 -44.890 36.297 1.00 34.62 108 TYR C C 1
ATOM 7058 O O . TYR C 1 108 ? 66.329 -44.717 36.556 1.00 34.72 108 TYR C O 1
ATOM 7067 N N . GLY C 1 109 ? 68.005 -46.038 35.821 1.00 34.67 109 GLY C N 1
ATOM 7068 C CA . GLY C 1 109 ? 67.165 -47.220 35.639 1.00 34.78 109 GLY C CA 1
ATOM 7069 C C . GLY C 1 109 ? 66.209 -47.182 34.462 1.00 34.95 109 GLY C C 1
ATOM 7070 O O . GLY C 1 109 ? 65.346 -48.045 34.352 1.00 35.24 109 GLY C O 1
ATOM 7071 N N . CYS C 1 110 ? 66.366 -46.195 33.579 1.00 35.11 110 CYS C N 1
ATOM 7072 C CA . CYS C 1 110 ? 65.486 -46.019 32.414 1.00 35.05 110 CYS C CA 1
ATOM 7073 C C . CYS C 1 110 ? 66.064 -46.648 31.138 1.00 35.31 110 CYS C C 1
ATOM 7074 O O . CYS C 1 110 ? 67.276 -46.866 31.050 1.00 35.37 110 CYS C O 1
ATOM 7077 N N . PRO C 1 111 ? 65.205 -46.923 30.134 1.00 35.53 111 PRO C N 1
ATOM 7078 C CA . PRO C 1 111 ? 65.674 -47.697 28.980 1.00 35.69 111 PRO C CA 1
ATOM 7079 C C . PRO C 1 111 ? 66.500 -46.890 27.971 1.00 35.82 111 PRO C C 1
ATOM 7080 O O . PRO C 1 111 ? 67.179 -47.485 27.130 1.00 35.81 111 PRO C O 1
ATOM 7084 N N . GLY C 1 112 ? 66.439 -45.559 28.059 1.00 35.85 112 GLY C N 1
ATOM 7085 C CA . GLY C 1 112 ? 67.271 -44.680 27.234 1.00 35.86 112 GLY C CA 1
ATOM 7086 C C . GLY C 1 112 ? 67.078 -44.881 25.740 1.00 35.94 112 GLY C C 1
ATOM 7087 O O . GLY C 1 112 ? 68.040 -44.990 24.984 1.00 35.99 112 GLY C O 1
ATOM 7088 N N . LEU C 1 113 ? 65.821 -44.938 25.321 1.00 35.87 113 LEU C N 1
ATOM 7089 C CA . LEU C 1 113 ? 65.485 -45.074 23.916 1.00 35.63 113 LEU C CA 1
ATOM 7090 C C . LEU C 1 113 ? 65.741 -43.754 23.191 1.00 35.27 113 LEU C C 1
ATOM 7091 O O . LEU C 1 113 ? 65.842 -42.706 23.827 1.00 35.36 113 LEU C O 1
ATOM 7096 N N . SER C 1 114 ? 65.847 -43.809 21.866 1.00 34.80 114 SER C N 1
ATOM 7097 C CA . SER C 1 114 ? 65.867 -42.601 21.041 1.00 34.57 114 SER C CA 1
ATOM 7098 C C . SER C 1 114 ? 64.494 -41.916 21.049 1.00 34.54 114 SER C C 1
ATOM 7099 O O . SER C 1 114 ? 63.519 -42.466 21.568 1.00 34.56 114 SER C O 1
ATOM 7102 N N . ILE C 1 115 ? 64.420 -40.717 20.480 1.00 34.52 115 ILE C N 1
ATOM 7103 C CA . ILE C 1 115 ? 63.145 -39.991 20.360 1.00 34.46 115 ILE C CA 1
ATOM 7104 C C . ILE C 1 115 ? 62.146 -40.723 19.451 1.00 34.48 115 ILE C C 1
ATOM 7105 O O . ILE C 1 115 ? 60.964 -40.848 19.783 1.00 34.68 115 ILE C O 1
ATOM 7110 N N . THR C 1 116 ? 62.625 -41.211 18.312 1.00 34.49 116 THR C N 1
ATOM 7111 C CA . THR C 1 116 ? 61.790 -41.974 17.389 1.00 34.41 116 THR C CA 1
ATOM 7112 C C . THR C 1 116 ? 61.438 -43.318 18.009 1.00 34.44 116 THR C C 1
ATOM 7113 O O . THR C 1 116 ? 60.309 -43.801 17.858 1.00 34.41 116 THR C O 1
ATOM 7117 N N . ALA C 1 117 ? 62.394 -43.914 18.721 1.00 34.22 117 ALA C N 1
ATOM 7118 C CA . ALA C 1 117 ? 62.113 -45.132 19.461 1.00 34.24 117 ALA C CA 1
ATOM 7119 C C . ALA C 1 117 ? 60.882 -44.963 20.360 1.00 34.36 117 ALA C C 1
ATOM 7120 O O . ALA C 1 117 ? 60.000 -45.820 20.364 1.00 34.33 117 ALA C O 1
ATOM 7122 N N . ASN C 1 118 ? 60.809 -43.852 21.096 1.00 34.38 118 ASN C N 1
ATOM 7123 C CA . ASN C 1 118 ? 59.711 -43.653 22.034 1.00 34.55 118 ASN C CA 1
ATOM 7124 C C . ASN C 1 118 ? 58.430 -43.261 21.337 1.00 34.62 118 ASN C C 1
ATOM 7125 O O . ASN C 1 118 ? 57.333 -43.519 21.843 1.00 34.54 118 ASN C O 1
ATOM 7130 N N . ALA C 1 119 ? 58.593 -42.629 20.175 1.00 34.68 119 ALA C N 1
ATOM 7131 C CA . ALA C 1 119 ? 57.488 -42.216 19.318 1.00 34.26 119 ALA C CA 1
ATOM 7132 C C . ALA C 1 119 ? 56.756 -43.430 18.791 1.00 34.14 119 ALA C C 1
ATOM 7133 O O . ALA C 1 119 ? 55.554 -43.555 18.987 1.00 34.29 119 ALA C O 1
ATOM 7135 N N . ILE C 1 120 ? 57.486 -44.328 18.132 1.00 34.15 120 ILE C N 1
ATOM 7136 C CA . ILE C 1 120 ? 56.891 -45.535 17.556 1.00 34.20 120 ILE C CA 1
ATOM 7137 C C . ILE C 1 120 ? 56.283 -46.443 18.643 1.00 33.92 120 ILE C C 1
ATOM 7138 O O . ILE C 1 120 ? 55.225 -47.048 18.430 1.00 34.00 120 ILE C O 1
ATOM 7143 N N . ALA C 1 121 ? 56.950 -46.516 19.798 1.00 33.33 121 ALA C N 1
ATOM 7144 C CA . ALA C 1 121 ? 56.424 -47.213 20.970 1.00 32.73 121 ALA C CA 1
ATOM 7145 C C . ALA C 1 121 ? 55.057 -46.642 21.352 1.00 32.46 121 ALA C C 1
ATOM 7146 O O . ALA C 1 121 ? 54.098 -47.385 21.502 1.00 32.48 121 ALA C O 1
ATOM 7148 N N . THR C 1 122 ? 54.976 -45.320 21.483 1.00 32.21 122 THR C N 1
ATOM 7149 C CA . THR C 1 122 ? 53.721 -44.626 21.752 1.00 32.02 122 THR C CA 1
ATOM 7150 C C . THR C 1 122 ? 52.649 -45.067 20.751 1.00 32.12 122 THR C C 1
ATOM 7151 O O . THR C 1 122 ? 51.525 -45.400 21.132 1.00 31.93 122 THR C O 1
ATOM 7155 N N . ALA C 1 123 ? 53.015 -45.081 19.470 1.00 32.24 123 ALA C N 1
ATOM 7156 C CA . ALA C 1 123 ? 52.057 -45.322 18.404 1.00 32.32 123 ALA C CA 1
ATOM 7157 C C . ALA C 1 123 ? 51.546 -46.752 18.457 1.00 32.62 123 ALA C C 1
ATOM 7158 O O . ALA C 1 123 ? 50.342 -46.993 18.285 1.00 32.88 123 ALA C O 1
ATOM 7160 N N . GLU C 1 124 ? 52.453 -47.693 18.721 1.00 32.63 124 GLU C N 1
ATOM 7161 C CA . GLU C 1 124 ? 52.099 -49.105 18.741 1.00 32.65 124 GLU C CA 1
ATOM 7162 C C . GLU C 1 124 ? 51.219 -49.430 19.937 1.00 32.32 124 GLU C C 1
ATOM 7163 O O . GLU C 1 124 ? 50.337 -50.288 19.835 1.00 32.49 124 GLU C O 1
ATOM 7169 N N . ILE C 1 125 ? 51.451 -48.745 21.059 1.00 31.70 125 ILE C N 1
ATOM 7170 C CA . ILE C 1 125 ? 50.585 -48.896 22.226 1.00 31.26 125 ILE C CA 1
ATOM 7171 C C . ILE C 1 125 ? 49.205 -48.347 21.879 1.00 31.18 125 ILE C C 1
ATOM 7172 O O . ILE C 1 125 ? 48.203 -49.045 22.045 1.00 31.24 125 ILE C O 1
ATOM 7177 N N . ALA C 1 126 ? 49.166 -47.108 21.383 1.00 30.84 126 ALA C N 1
ATOM 7178 C CA . ALA C 1 126 ? 47.916 -46.446 21.020 1.00 30.48 126 ALA C CA 1
ATOM 7179 C C . ALA C 1 126 ? 47.137 -47.225 19.960 1.00 30.45 126 ALA C C 1
ATOM 7180 O O . ALA C 1 126 ? 45.903 -47.257 19.994 1.00 30.03 126 ALA C O 1
ATOM 7182 N N . ARG C 1 127 ? 47.867 -47.857 19.038 1.00 30.57 127 ARG C N 1
ATOM 7183 C CA . ARG C 1 127 ? 47.265 -48.659 17.964 1.00 30.89 127 ARG C CA 1
ATOM 7184 C C . ARG C 1 127 ? 46.305 -49.723 18.499 1.00 30.66 127 ARG C C 1
ATOM 7185 O O . ARG C 1 127 ? 45.268 -49.989 17.894 1.00 30.51 127 ARG C O 1
ATOM 7193 N N . VAL C 1 128 ? 46.652 -50.309 19.639 1.00 30.71 128 VAL C N 1
ATOM 7194 C CA . VAL C 1 128 ? 45.811 -51.317 20.266 1.00 31.09 128 VAL C CA 1
ATOM 7195 C C . VAL C 1 128 ? 44.869 -50.704 21.297 1.00 31.50 128 VAL C C 1
ATOM 7196 O O . VAL C 1 128 ? 43.671 -50.959 21.268 1.00 31.89 128 VAL C O 1
ATOM 7200 N N . ASP C 1 129 ? 45.400 -49.894 22.202 1.00 32.11 129 ASP C N 1
ATOM 7201 C CA . ASP C 1 129 ? 44.553 -49.223 23.174 1.00 32.85 129 ASP C CA 1
ATOM 7202 C C . ASP C 1 129 ? 45.086 -47.855 23.550 1.00 33.08 129 ASP C C 1
ATOM 7203 O O . ASP C 1 129 ? 46.200 -47.731 24.060 1.00 33.34 129 ASP C O 1
ATOM 7208 N N . ALA C 1 130 ? 44.260 -46.841 23.312 1.00 33.40 130 ALA C N 1
ATOM 7209 C CA . ALA C 1 130 ? 44.628 -45.452 23.554 1.00 33.66 130 ALA C CA 1
ATOM 7210 C C . ALA C 1 130 ? 44.739 -45.107 25.038 1.00 33.76 130 ALA C C 1
ATOM 7211 O O . ALA C 1 130 ? 45.487 -44.202 25.409 1.00 33.96 130 ALA C O 1
ATOM 7213 N N . SER C 1 131 ? 43.989 -45.808 25.881 1.00 33.92 131 SER C N 1
ATOM 7214 C CA . SER C 1 131 ? 44.037 -45.558 27.320 1.00 34.15 131 SER C CA 1
ATOM 7215 C C . SER C 1 131 ? 45.383 -45.972 27.908 1.00 34.18 131 SER C C 1
ATOM 7216 O O . SER C 1 131 ? 46.003 -45.222 28.674 1.00 34.22 131 SER C O 1
ATOM 7219 N N . CYS C 1 132 ? 45.830 -47.167 27.530 1.00 34.20 132 CYS C N 1
ATOM 7220 C CA . CYS C 1 132 ? 47.145 -47.680 27.917 1.00 34.12 132 CYS C CA 1
ATOM 7221 C C . CYS C 1 132 ? 48.246 -46.728 27.513 1.00 33.71 132 CYS C C 1
ATOM 7222 O O . CYS C 1 132 ? 49.202 -46.533 28.256 1.00 33.87 132 CYS C O 1
ATOM 7225 N N . SER C 1 133 ? 48.104 -46.162 26.319 1.00 33.24 133 SER C N 1
ATOM 7226 C CA . SER C 1 133 ? 49.073 -45.236 25.778 1.00 32.95 133 SER C CA 1
ATOM 7227 C C . SER C 1 133 ? 49.147 -44.005 26.657 1.00 33.10 133 SER C C 1
ATOM 7228 O O . SER C 1 133 ? 50.220 -43.669 27.173 1.00 33.27 133 SER C O 1
ATOM 7231 N N . THR C 1 134 ? 47.996 -43.359 26.841 1.00 32.99 134 THR C N 1
ATOM 7232 C CA . THR C 1 134 ? 47.872 -42.175 27.688 1.00 33.14 134 THR C CA 1
ATOM 7233 C C . THR C 1 134 ? 48.390 -42.421 29.097 1.00 33.43 134 THR C C 1
ATOM 7234 O O . THR C 1 134 ? 49.013 -41.540 29.693 1.00 33.32 134 THR C O 1
ATOM 7238 N N . PHE C 1 135 ? 48.129 -43.617 29.620 1.00 33.88 135 PHE C N 1
ATOM 7239 C CA . PHE C 1 135 ? 48.626 -44.001 30.935 1.00 34.23 135 PHE C CA 1
ATOM 7240 C C . PHE C 1 135 ? 50.145 -43.859 30.974 1.00 34.59 135 PHE C C 1
ATOM 7241 O O . PHE C 1 135 ? 50.682 -43.123 31.811 1.00 34.57 135 PHE C O 1
ATOM 7249 N N . ILE C 1 136 ? 50.816 -44.546 30.050 1.00 34.95 136 ILE C N 1
ATOM 7250 C CA . ILE C 1 136 ? 52.279 -44.560 29.965 1.00 35.34 136 ILE C CA 1
ATOM 7251 C C . ILE C 1 136 ? 52.828 -43.165 29.681 1.00 35.62 136 ILE C C 1
ATOM 7252 O O . ILE C 1 136 ? 53.752 -42.707 30.343 1.00 36.27 136 ILE C O 1
ATOM 7257 N N . LEU C 1 137 ? 52.237 -42.498 28.698 1.00 35.51 137 LEU C N 1
ATOM 7258 C CA . LEU C 1 137 ? 52.660 -41.172 28.265 1.00 35.24 137 LEU C CA 1
ATOM 7259 C C . LEU C 1 137 ? 52.635 -40.129 29.398 1.00 35.03 137 LEU C C 1
ATOM 7260 O O . LEU C 1 137 ? 53.574 -39.342 29.560 1.00 35.34 137 LEU C O 1
ATOM 7265 N N . VAL C 1 138 ? 51.556 -40.124 30.172 1.00 34.39 138 VAL C N 1
ATOM 7266 C CA . VAL C 1 138 ? 51.422 -39.215 31.313 1.00 33.69 138 VAL C CA 1
ATOM 7267 C C . VAL C 1 138 ? 52.431 -39.577 32.425 1.00 33.32 138 VAL C C 1
ATOM 7268 O O . VAL C 1 138 ? 53.018 -38.709 33.066 1.00 32.85 138 VAL C O 1
ATOM 7272 N N . HIS C 1 139 ? 52.644 -40.873 32.608 1.00 33.35 139 HIS C N 1
ATOM 7273 C CA . HIS C 1 139 ? 53.609 -41.396 33.557 1.00 33.25 139 HIS C CA 1
ATOM 7274 C C . HIS C 1 139 ? 55.042 -41.124 33.104 1.00 33.85 139 HIS C C 1
ATOM 7275 O O . HIS C 1 139 ? 55.867 -40.655 33.893 1.00 34.13 139 HIS C O 1
ATOM 7282 N N . SER C 1 140 ? 55.334 -41.397 31.833 1.00 34.11 140 SER C N 1
ATOM 7283 C CA . SER C 1 140 ? 56.704 -41.326 31.331 1.00 34.52 140 SER C CA 1
ATOM 7284 C C . SER C 1 140 ? 57.063 -39.972 30.713 1.00 34.75 140 SER C C 1
ATOM 7285 O O . SER C 1 140 ? 57.967 -39.290 31.188 1.00 34.71 140 SER C O 1
ATOM 7288 N N . SER C 1 141 ? 56.351 -39.588 29.659 1.00 35.07 141 SER C N 1
ATOM 7289 C CA . SER C 1 141 ? 56.659 -38.359 28.934 1.00 35.35 141 SER C CA 1
ATOM 7290 C C . SER C 1 141 ? 56.301 -37.076 29.684 1.00 35.52 141 SER C C 1
ATOM 7291 O O . SER C 1 141 ? 56.681 -35.988 29.245 1.00 35.67 141 SER C O 1
ATOM 7294 N N . LEU C 1 142 ? 55.567 -37.191 30.794 1.00 35.49 142 LEU C N 1
ATOM 7295 C CA . LEU C 1 142 ? 55.261 -36.021 31.631 1.00 35.43 142 LEU C CA 1
ATOM 7296 C C . LEU C 1 142 ? 55.820 -36.148 33.049 1.00 35.56 142 LEU C C 1
ATOM 7297 O O . LEU C 1 142 ? 56.598 -35.303 33.501 1.00 35.55 142 LEU C O 1
ATOM 7302 N N . GLY C 1 143 ? 55.422 -37.211 33.745 1.00 35.48 143 GLY C N 1
ATOM 7303 C CA . GLY C 1 143 ? 55.834 -37.416 35.126 1.00 35.05 143 GLY C CA 1
ATOM 7304 C C . GLY C 1 143 ? 57.330 -37.587 35.218 1.00 34.70 143 GLY C C 1
ATOM 7305 O O . GLY C 1 143 ? 58.031 -36.721 35.735 1.00 34.64 143 GLY C O 1
ATOM 7306 N N . MET C 1 144 ? 57.810 -38.704 34.688 1.00 34.58 144 MET C N 1
ATOM 7307 C CA . MET C 1 144 ? 59.225 -39.050 34.745 1.00 34.43 144 MET C CA 1
ATOM 7308 C C . MET C 1 144 ? 60.132 -38.009 34.086 1.00 34.44 144 MET C C 1
ATOM 7309 O O . MET C 1 144 ? 61.189 -37.677 34.618 1.00 34.62 144 MET C O 1
ATOM 7314 N N . LEU C 1 145 ? 59.710 -37.489 32.938 1.00 34.50 145 LEU C N 1
ATOM 7315 C CA . LEU C 1 145 ? 60.505 -36.518 32.197 1.00 34.60 145 LEU C CA 1
ATOM 7316 C C . LEU C 1 145 ? 60.715 -35.214 32.976 1.00 34.91 145 LEU C C 1
ATOM 7317 O O . LEU C 1 145 ? 61.793 -34.622 32.913 1.00 35.42 145 LEU C O 1
ATOM 7322 N N . THR C 1 146 ? 59.697 -34.777 33.713 1.00 34.83 146 THR C N 1
ATOM 7323 C CA . THR C 1 146 ? 59.799 -33.570 34.527 1.00 34.88 146 THR C CA 1
ATOM 7324 C C . THR C 1 146 ? 60.881 -33.703 35.601 1.00 34.90 146 THR C C 1
ATOM 7325 O O . THR C 1 146 ? 61.567 -32.731 35.926 1.00 34.82 146 THR C O 1
ATOM 7329 N N . ILE C 1 147 ? 61.033 -34.910 36.141 1.00 34.97 147 ILE C N 1
ATOM 7330 C CA . ILE C 1 147 ? 62.072 -35.184 37.128 1.00 34.93 147 ILE C CA 1
ATOM 7331 C C . ILE C 1 147 ? 63.443 -35.233 36.448 1.00 35.29 147 ILE C C 1
ATOM 7332 O O . ILE C 1 147 ? 64.414 -34.705 36.977 1.00 35.37 147 ILE C O 1
ATOM 7337 N N . ALA C 1 148 ? 63.518 -35.846 35.269 1.00 35.54 148 ALA C N 1
ATOM 7338 C CA . ALA C 1 148 ? 64.776 -35.907 34.537 1.00 35.90 148 ALA C CA 1
ATOM 7339 C C . ALA C 1 148 ? 65.264 -34.513 34.175 1.00 36.18 148 ALA C C 1
ATOM 7340 O O . ALA C 1 148 ? 66.396 -34.145 34.486 1.00 36.36 148 ALA C O 1
ATOM 7342 N N . LEU C 1 149 ? 64.396 -33.736 33.537 1.00 36.51 149 LEU C N 1
ATOM 7343 C CA . LEU C 1 149 ? 64.756 -32.410 33.044 1.00 36.71 149 LEU C CA 1
ATOM 7344 C C . LEU C 1 149 ? 64.895 -31.362 34.148 1.00 36.80 149 LEU C C 1
ATOM 7345 O O . LEU C 1 149 ? 65.716 -30.452 34.030 1.00 36.77 149 LEU C O 1
ATOM 7350 N N . CYS C 1 150 ? 64.106 -31.497 35.214 1.00 36.99 150 CYS C N 1
ATOM 7351 C CA . CYS C 1 150 ? 63.995 -30.442 36.228 1.00 37.30 150 CYS C CA 1
ATOM 7352 C C . CYS C 1 150 ? 64.295 -30.880 37.653 1.00 37.34 150 CYS C C 1
ATOM 7353 O O . CYS C 1 150 ? 64.277 -30.061 38.571 1.00 37.59 150 CYS C O 1
ATOM 7356 N N . GLY C 1 151 ? 64.553 -32.165 37.848 1.00 37.49 151 GLY C N 1
ATOM 7357 C CA . GLY C 1 151 ? 64.876 -32.667 39.176 1.00 37.73 151 GLY C CA 1
ATOM 7358 C C . GLY C 1 151 ? 66.336 -32.463 39.526 1.00 37.96 151 GLY C C 1
ATOM 7359 O O . GLY C 1 151 ? 67.141 -32.069 38.679 1.00 38.10 151 GLY C O 1
ATOM 7360 N N . SER C 1 152 ? 66.665 -32.707 40.790 1.00 38.00 152 SER C N 1
ATOM 7361 C CA . SER C 1 152 ? 68.042 -32.809 41.235 1.00 38.09 152 SER C CA 1
ATOM 7362 C C . SER C 1 152 ? 68.502 -34.252 41.018 1.00 38.33 152 SER C C 1
ATOM 7363 O O . SER C 1 152 ? 67.667 -35.160 40.932 1.00 38.48 152 SER C O 1
ATOM 7366 N N . GLU C 1 153 ? 69.817 -34.466 40.934 1.00 38.33 153 GLU C N 1
ATOM 7367 C CA . GLU C 1 153 ? 70.376 -35.820 40.821 1.00 38.25 153 GLU C CA 1
ATOM 7368 C C . GLU C 1 153 ? 69.872 -36.720 41.943 1.00 38.06 153 GLU C C 1
ATOM 7369 O O . GLU C 1 153 ? 69.588 -37.893 41.719 1.00 38.25 153 GLU C O 1
ATOM 7375 N N . ALA C 1 154 ? 69.745 -36.159 43.143 1.00 37.83 154 ALA C N 1
ATOM 7376 C CA . ALA C 1 154 ? 69.266 -36.902 44.304 1.00 37.68 154 ALA C CA 1
ATOM 7377 C C . ALA C 1 154 ? 67.863 -37.458 44.095 1.00 37.54 154 ALA C C 1
ATOM 7378 O O . ALA C 1 154 ? 67.601 -38.618 44.422 1.00 37.61 154 ALA C O 1
ATOM 7380 N N . GLN C 1 155 ? 66.966 -36.643 43.545 1.00 37.25 155 GLN C N 1
ATOM 7381 C CA . GLN C 1 155 ? 65.592 -37.097 43.321 1.00 36.89 155 GLN C CA 1
ATOM 7382 C C . GLN C 1 155 ? 65.402 -37.884 42.018 1.00 36.58 155 GLN C C 1
ATOM 7383 O O . GLN C 1 155 ? 64.493 -38.717 41.928 1.00 36.55 155 GLN C O 1
ATOM 7389 N N . LYS C 1 156 ? 66.263 -37.639 41.026 1.00 36.14 156 LYS C N 1
ATOM 7390 C CA . LYS C 1 156 ? 66.312 -38.500 39.834 1.00 35.76 156 LYS C CA 1
ATOM 7391 C C . LYS C 1 156 ? 66.726 -39.918 40.223 1.00 35.43 156 LYS C C 1
ATOM 7392 O O . LYS C 1 156 ? 66.082 -40.877 39.814 1.00 35.39 156 LYS C O 1
ATOM 7398 N N . GLU C 1 157 ? 67.787 -40.033 41.024 1.00 35.15 157 GLU C N 1
ATOM 7399 C CA . GLU C 1 157 ? 68.288 -41.325 41.501 1.00 34.84 157 GLU C CA 1
ATOM 7400 C C . GLU C 1 157 ? 67.312 -42.020 42.447 1.00 34.62 157 GLU C C 1
ATOM 7401 O O . GLU C 1 157 ? 67.299 -43.246 42.539 1.00 34.64 157 GLU C O 1
ATOM 7404 N N . LYS C 1 158 ? 66.496 -41.235 43.142 1.00 34.49 158 LYS C N 1
ATOM 7405 C CA . LYS C 1 158 ? 65.565 -41.774 44.131 1.00 34.31 158 LYS C CA 1
ATOM 7406 C C . LYS C 1 158 ? 64.254 -42.283 43.519 1.00 34.19 158 LYS C C 1
ATOM 7407 O O . LYS C 1 158 ? 63.739 -43.326 43.933 1.00 34.24 158 LYS C O 1
ATOM 7413 N N . TYR C 1 159 ? 63.721 -41.560 42.534 1.00 33.78 159 TYR C N 1
ATOM 7414 C CA . TYR C 1 159 ? 62.365 -41.834 42.049 1.00 33.26 159 TYR C CA 1
ATOM 7415 C C . TYR C 1 159 ? 62.269 -42.539 40.701 1.00 33.05 159 TYR C C 1
ATOM 7416 O O . TYR C 1 159 ? 61.354 -43.343 40.490 1.00 33.18 159 TYR C O 1
ATOM 7425 N N . LEU C 1 160 ? 63.200 -42.237 39.796 1.00 32.58 160 LEU C N 1
ATOM 7426 C CA . LEU C 1 160 ? 63.110 -42.726 38.421 1.00 32.08 160 LEU C CA 1
ATOM 7427 C C . LEU C 1 160 ? 63.198 -44.248 38.254 1.00 32.07 160 LEU C C 1
ATOM 7428 O O . LEU C 1 160 ? 62.346 -44.815 37.577 1.00 32.16 160 LEU C O 1
ATOM 7433 N N . PRO C 1 161 ? 64.208 -44.915 38.865 1.00 32.10 161 PRO C N 1
ATOM 7434 C CA . PRO C 1 161 ? 64.376 -46.370 38.637 1.00 32.05 161 PRO C CA 1
ATOM 7435 C C . PRO C 1 161 ? 63.105 -47.182 38.854 1.00 32.05 161 PRO C C 1
ATOM 7436 O O . PRO C 1 161 ? 62.765 -48.026 38.024 1.00 32.11 161 PRO C O 1
ATOM 7440 N N . SER C 1 162 ? 62.405 -46.909 39.949 1.00 32.16 162 SER C N 1
ATOM 7441 C CA . SER C 1 162 ? 61.159 -47.597 40.255 1.00 32.33 162 SER C CA 1
ATOM 7442 C C . SER C 1 162 ? 60.045 -47.195 39.297 1.00 32.37 162 SER C C 1
ATOM 7443 O O . SER C 1 162 ? 59.202 -48.015 38.949 1.00 32.61 162 SER C O 1
ATOM 7446 N N . LEU C 1 163 ? 60.044 -45.926 38.890 1.00 32.48 163 LEU C N 1
ATOM 7447 C CA . LEU C 1 163 ? 59.089 -45.404 37.915 1.00 32.36 163 LEU C CA 1
ATOM 7448 C C . LEU C 1 163 ? 59.250 -46.053 36.532 1.00 32.77 163 LEU C C 1
ATOM 7449 O O . LEU C 1 163 ? 58.259 -46.291 35.838 1.00 32.81 163 LEU C O 1
ATOM 7454 N N . ALA C 1 164 ? 60.487 -46.352 36.139 1.00 32.88 164 ALA C N 1
ATOM 7455 C CA . ALA C 1 164 ? 60.739 -46.974 34.840 1.00 33.37 164 ALA C CA 1
ATOM 7456 C C . ALA C 1 164 ? 60.282 -48.433 34.815 1.00 33.76 164 ALA C C 1
ATOM 7457 O O . ALA C 1 164 ? 59.962 -48.980 33.748 1.00 33.77 164 ALA C O 1
ATOM 7459 N N . GLN C 1 165 ? 60.255 -49.047 36.000 1.00 34.00 165 GLN C N 1
ATOM 7460 C CA . GLN C 1 165 ? 59.818 -50.433 36.179 1.00 34.02 165 GLN C CA 1
ATOM 7461 C C . GLN C 1 165 ? 58.308 -50.532 36.376 1.00 33.77 165 GLN C C 1
ATOM 7462 O O . GLN C 1 165 ? 57.755 -51.632 36.424 1.00 34.07 165 GLN C O 1
ATOM 7468 N N . LEU C 1 166 ? 57.654 -49.379 36.484 1.00 33.29 166 LEU C N 1
ATOM 7469 C CA . LEU C 1 166 ? 56.227 -49.288 36.824 1.00 33.04 166 LEU C CA 1
ATOM 7470 C C . LEU C 1 166 ? 55.854 -49.893 38.190 1.00 32.61 166 LEU C C 1
ATOM 7471 O O . LEU C 1 166 ? 54.679 -50.172 38.451 1.00 32.57 166 LEU C O 1
ATOM 7476 N N . ASN C 1 167 ? 56.846 -50.080 39.060 1.00 32.05 167 ASN C N 1
ATOM 7477 C CA . ASN C 1 167 ? 56.579 -50.462 40.450 1.00 31.86 167 ASN C CA 1
ATOM 7478 C C . ASN C 1 167 ? 55.992 -49.286 41.238 1.00 31.59 167 ASN C C 1
ATOM 7479 O O . ASN C 1 167 ? 55.387 -49.465 42.288 1.00 31.40 167 ASN C O 1
ATOM 7484 N N . THR C 1 168 ? 56.191 -48.081 40.715 1.00 31.49 168 THR C N 1
ATOM 7485 C CA . THR C 1 168 ? 55.513 -46.887 41.191 1.00 31.30 168 THR C CA 1
ATOM 7486 C C . THR C 1 168 ? 54.946 -46.147 39.982 1.00 31.56 168 THR C C 1
ATOM 7487 O O . THR C 1 168 ? 55.497 -46.238 38.885 1.00 31.86 168 THR C O 1
ATOM 7491 N N . VAL C 1 169 ? 53.841 -45.432 40.179 1.00 31.50 169 VAL C N 1
ATOM 7492 C CA . VAL C 1 169 ? 53.195 -44.697 39.098 1.00 31.48 169 VAL C CA 1
ATOM 7493 C C . VAL C 1 169 ? 53.195 -43.188 39.369 1.00 31.72 169 VAL C C 1
ATOM 7494 O O . VAL C 1 169 ? 52.861 -42.737 40.466 1.00 31.55 169 VAL C O 1
ATOM 7498 N N . ALA C 1 170 ? 53.561 -42.413 38.352 1.00 31.98 170 ALA C N 1
ATOM 7499 C CA . ALA C 1 170 ? 53.561 -40.960 38.448 1.00 32.13 170 ALA C CA 1
ATOM 7500 C C . ALA C 1 170 ? 52.367 -40.336 37.717 1.00 32.33 170 ALA C C 1
ATOM 7501 O O . ALA C 1 170 ? 51.763 -40.955 36.832 1.00 32.30 170 ALA C O 1
ATOM 7503 N N . CYS C 1 171 ? 52.020 -39.116 38.113 1.00 32.25 171 CYS C N 1
ATOM 7504 C CA . CYS C 1 171 ? 51.053 -38.320 37.376 1.00 32.65 171 CYS C CA 1
ATOM 7505 C C . CYS C 1 171 ? 51.512 -36.863 37.394 1.00 32.65 171 CYS C C 1
ATOM 7506 O O . CYS C 1 171 ? 52.445 -36.506 38.120 1.00 32.83 171 CYS C O 1
ATOM 7509 N N . TRP C 1 172 ? 50.836 -36.029 36.612 1.00 32.28 172 TRP C N 1
ATOM 7510 C CA . TRP C 1 172 ? 51.341 -34.713 36.273 1.00 32.23 172 TRP C CA 1
ATOM 7511 C C . TRP C 1 172 ? 50.176 -33.735 36.301 1.00 32.42 172 TRP C C 1
ATOM 7512 O O . TRP C 1 172 ? 49.338 -33.728 35.401 1.00 32.41 172 TRP C O 1
ATOM 7523 N N . ALA C 1 173 ? 50.128 -32.920 37.352 1.00 32.76 173 ALA C N 1
ATOM 7524 C CA . ALA C 1 173 ? 48.969 -32.076 37.626 1.00 33.13 173 ALA C CA 1
ATOM 7525 C C . ALA C 1 173 ? 49.184 -30.587 37.333 1.00 33.43 173 ALA C C 1
ATOM 7526 O O . ALA C 1 173 ? 49.771 -29.845 38.135 1.00 33.26 173 ALA C O 1
ATOM 7528 N N . LEU C 1 174 ? 48.680 -30.161 36.180 1.00 33.90 174 LEU C N 1
ATOM 7529 C CA . LEU C 1 174 ? 48.731 -28.761 35.793 1.00 34.46 174 LEU C CA 1
ATOM 7530 C C . LEU C 1 174 ? 47.337 -28.130 35.785 1.00 34.87 174 LEU C C 1
ATOM 7531 O O . LEU C 1 174 ? 47.108 -27.116 36.449 1.00 34.83 174 LEU C O 1
ATOM 7536 N N . THR C 1 175 ? 46.417 -28.742 35.041 1.00 35.35 175 THR C N 1
ATOM 7537 C CA . THR C 1 175 ? 45.080 -28.186 34.836 1.00 35.94 175 THR C CA 1
ATOM 7538 C C . THR C 1 175 ? 44.330 -28.027 36.156 1.00 36.32 175 THR C C 1
ATOM 7539 O O . THR C 1 175 ? 44.547 -28.784 37.099 1.00 36.31 175 THR C O 1
ATOM 7543 N N . GLU C 1 176 ? 43.467 -27.019 36.216 1.00 36.97 176 GLU C N 1
ATOM 7544 C CA . GLU C 1 176 ? 42.502 -26.876 37.304 1.00 37.70 176 GLU C CA 1
ATOM 7545 C C . GLU C 1 176 ? 41.165 -26.383 36.743 1.00 37.94 176 GLU C C 1
ATOM 7546 O O . GLU C 1 176 ? 41.117 -25.969 35.588 1.00 38.00 176 GLU C O 1
ATOM 7552 N N . PRO C 1 177 ? 40.071 -26.463 37.537 1.00 38.28 177 PRO C N 1
ATOM 7553 C CA . PRO C 1 177 ? 38.758 -26.004 37.073 1.00 38.43 177 PRO C CA 1
ATOM 7554 C C . PRO C 1 177 ? 38.787 -24.647 36.382 1.00 38.80 177 PRO C C 1
ATOM 7555 O O . PRO C 1 177 ? 38.174 -24.489 35.329 1.00 39.12 177 PRO C O 1
ATOM 7559 N N . ASP C 1 178 ? 39.504 -23.684 36.955 1.00 39.19 178 ASP C N 1
ATOM 7560 C CA . ASP C 1 178 ? 39.501 -22.321 36.424 1.00 39.63 178 ASP C CA 1
ATOM 7561 C C . ASP C 1 178 ? 40.631 -22.041 35.426 1.00 39.51 178 ASP C C 1
ATOM 7562 O O . ASP C 1 178 ? 40.673 -20.967 34.819 1.00 39.62 178 ASP C O 1
ATOM 7567 N N . ASN C 1 179 ? 41.536 -23.003 35.256 1.00 39.36 179 ASN C N 1
ATOM 7568 C CA . ASN C 1 179 ? 42.664 -22.862 34.332 1.00 39.38 179 ASN C CA 1
ATOM 7569 C C . ASN C 1 179 ? 42.944 -24.158 33.569 1.00 39.40 179 ASN C C 1
ATOM 7570 O O . ASN C 1 179 ? 43.513 -25.105 34.114 1.00 39.61 179 ASN C O 1
ATOM 7575 N N . GLY C 1 180 ? 42.522 -24.195 32.308 1.00 39.42 180 GLY C N 1
ATOM 7576 C CA . GLY C 1 180 ? 42.742 -25.344 31.429 1.00 39.19 180 GLY C CA 1
ATOM 7577 C C . GLY C 1 180 ? 43.646 -24.990 30.265 1.00 39.00 180 GLY C C 1
ATOM 7578 O O . GLY C 1 180 ? 44.780 -25.467 30.184 1.00 39.05 180 GLY C O 1
ATOM 7579 N N . SER C 1 181 ? 43.137 -24.155 29.362 1.00 38.81 181 SER C N 1
ATOM 7580 C CA . SER C 1 181 ? 43.934 -23.626 28.259 1.00 38.81 181 SER C CA 1
ATOM 7581 C C . SER C 1 181 ? 44.870 -22.547 28.782 1.00 38.80 181 SER C C 1
ATOM 7582 O O . SER C 1 181 ? 46.053 -22.525 28.442 1.00 38.76 181 SER C O 1
ATOM 7585 N N . ASP C 1 182 ? 44.330 -21.659 29.613 1.00 38.86 182 ASP C N 1
ATOM 7586 C CA . ASP C 1 182 ? 45.122 -20.644 30.292 1.00 39.07 182 ASP C CA 1
ATOM 7587 C C . ASP C 1 182 ? 45.806 -21.301 31.495 1.00 38.99 182 ASP C C 1
ATOM 7588 O O . ASP C 1 182 ? 45.376 -21.132 32.640 1.00 38.96 182 ASP C O 1
ATOM 7593 N N . ALA C 1 183 ? 46.858 -22.074 31.220 1.00 38.82 183 ALA C N 1
ATOM 7594 C CA . ALA C 1 183 ? 47.595 -22.788 32.267 1.00 38.61 183 ALA C CA 1
ATOM 7595 C C . ALA C 1 183 ? 48.622 -21.884 32.941 1.00 38.29 183 ALA C C 1
ATOM 7596 O O . ALA C 1 183 ? 48.879 -22.000 34.139 1.00 38.61 183 ALA C O 1
ATOM 7598 N N . SER C 1 184 ? 49.193 -20.977 32.160 1.00 37.83 184 SER C N 1
ATOM 7599 C CA . SER C 1 184 ? 50.092 -19.943 32.662 1.00 37.39 184 SER C CA 1
ATOM 7600 C C . SER C 1 184 ? 49.556 -19.245 33.921 1.00 37.07 184 SER C C 1
ATOM 7601 O O . SER C 1 184 ? 50.337 -18.811 34.775 1.00 37.17 184 SER C O 1
ATOM 7604 N N . GLY C 1 185 ? 48.231 -19.159 34.039 1.00 36.56 185 GLY C N 1
ATOM 7605 C CA . GLY C 1 185 ? 47.594 -18.414 35.132 1.00 36.01 185 GLY C CA 1
ATOM 7606 C C . GLY C 1 185 ? 46.956 -19.214 36.259 1.00 35.43 185 GLY C C 1
ATOM 7607 O O . GLY C 1 185 ? 46.082 -18.700 36.957 1.00 35.32 185 GLY C O 1
ATOM 7608 N N . LEU C 1 186 ? 47.401 -20.456 36.451 1.00 34.87 186 LEU C N 1
ATOM 7609 C CA . LEU C 1 186 ? 46.876 -21.334 37.507 1.00 34.27 186 LEU C CA 1
ATOM 7610 C C . LEU C 1 186 ? 46.894 -20.696 38.904 1.00 33.84 186 LEU C C 1
ATOM 7611 O O . LEU C 1 186 ? 47.745 -19.848 39.199 1.00 33.46 186 LEU C O 1
ATOM 7616 N N . GLY C 1 187 ? 45.958 -21.127 39.752 1.00 33.40 187 GLY C N 1
ATOM 7617 C CA . GLY C 1 187 ? 45.772 -20.559 41.085 1.00 33.06 187 GLY C CA 1
ATOM 7618 C C . GLY C 1 187 ? 46.115 -21.444 42.274 1.00 32.89 187 GLY C C 1
ATOM 7619 O O . GLY C 1 187 ? 45.880 -21.048 43.417 1.00 32.89 187 GLY C O 1
ATOM 7620 N N . THR C 1 188 ? 46.655 -22.637 42.018 1.00 32.83 188 THR C N 1
ATOM 7621 C CA . THR C 1 188 ? 47.153 -23.508 43.089 1.00 32.88 188 THR C CA 1
ATOM 7622 C C . THR C 1 188 ? 48.373 -22.816 43.662 1.00 32.93 188 THR C C 1
ATOM 7623 O O . THR C 1 188 ? 49.183 -22.270 42.909 1.00 33.17 188 THR C O 1
ATOM 7627 N N . THR C 1 189 ? 48.504 -22.831 44.984 1.00 32.78 189 THR C N 1
ATOM 7628 C CA . THR C 1 189 ? 49.528 -22.029 45.645 1.00 32.81 189 THR C CA 1
ATOM 7629 C C . THR C 1 189 ? 50.535 -22.884 46.397 1.00 32.90 189 THR C C 1
ATOM 7630 O O . THR C 1 189 ? 50.205 -23.959 46.899 1.00 32.91 189 THR C O 1
ATOM 7634 N N . ALA C 1 190 ? 51.765 -22.385 46.466 1.00 33.04 190 ALA C N 1
ATOM 7635 C CA . ALA C 1 190 ? 52.810 -22.982 47.287 1.00 33.06 190 ALA C CA 1
ATOM 7636 C C . ALA C 1 190 ? 53.392 -21.918 48.223 1.00 33.18 190 ALA C C 1
ATOM 7637 O O . ALA C 1 190 ? 54.114 -21.014 47.783 1.00 33.17 190 ALA C O 1
ATOM 7639 N N . THR C 1 191 ? 53.046 -22.029 49.507 1.00 33.27 191 THR C N 1
ATOM 7640 C CA . THR C 1 191 ? 53.497 -21.114 50.552 1.00 33.38 191 THR C CA 1
ATOM 7641 C C . THR C 1 191 ? 54.719 -21.686 51.261 1.00 33.60 191 THR C C 1
ATOM 7642 O O . THR C 1 191 ? 54.699 -22.827 51.724 1.00 33.59 191 THR C O 1
ATOM 7646 N N . LYS C 1 192 ? 55.779 -20.886 51.343 1.00 33.98 192 LYS C N 1
ATOM 7647 C CA . LYS C 1 192 ? 56.999 -21.306 52.021 1.00 34.41 192 LYS C CA 1
ATOM 7648 C C . LYS C 1 192 ? 56.813 -21.315 53.545 1.00 34.72 192 LYS C C 1
ATOM 7649 O O . LYS C 1 192 ? 56.584 -20.273 54.170 1.00 34.77 192 LYS C O 1
ATOM 7655 N N . VAL C 1 193 ? 56.895 -22.514 54.117 1.00 35.08 193 VAL C N 1
ATOM 7656 C CA . VAL C 1 193 ? 56.836 -22.728 55.563 1.00 35.44 193 VAL C CA 1
ATOM 7657 C C . VAL C 1 193 ? 58.126 -23.451 56.010 1.00 35.60 193 VAL C C 1
ATOM 7658 O O . VAL C 1 193 ? 58.910 -23.905 55.167 1.00 35.42 193 VAL C O 1
ATOM 7662 N N . GLU C 1 194 ? 58.348 -23.538 57.323 1.00 36.04 194 GLU C N 1
ATOM 7663 C CA . GLU C 1 194 ? 59.546 -24.187 57.881 1.00 36.51 194 GLU C CA 1
ATOM 7664 C C . GLU C 1 194 ? 59.659 -25.658 57.461 1.00 36.77 194 GLU C C 1
ATOM 7665 O O . GLU C 1 194 ? 58.712 -26.440 57.618 1.00 36.88 194 GLU C O 1
ATOM 7667 N N . GLY C 1 195 ? 60.818 -26.013 56.908 1.00 36.93 195 GLY C N 1
ATOM 7668 C CA . GLY C 1 195 ? 61.076 -27.374 56.440 1.00 37.21 195 GLY C CA 1
ATOM 7669 C C . GLY C 1 195 ? 60.667 -27.670 55.003 1.00 37.28 195 GLY C C 1
ATOM 7670 O O . GLY C 1 195 ? 61.215 -28.580 54.365 1.00 37.18 195 GLY C O 1
ATOM 7671 N N . GLY C 1 196 ? 59.704 -26.914 54.488 1.00 37.37 196 GLY C N 1
ATOM 7672 C CA . GLY C 1 196 ? 59.198 -27.170 53.142 1.00 37.63 196 GLY C CA 1
ATOM 7673 C C . GLY C 1 196 ? 58.140 -26.204 52.644 1.00 37.62 196 GLY C C 1
ATOM 7674 O O . GLY C 1 196 ? 58.303 -24.987 52.735 1.00 37.99 196 GLY C O 1
ATOM 7675 N N . TRP C 1 197 ? 57.056 -26.759 52.112 1.00 37.32 197 TRP C N 1
ATOM 7676 C CA . TRP C 1 197 ? 56.010 -25.983 51.464 1.00 37.20 197 TRP C CA 1
ATOM 7677 C C . TRP C 1 197 ? 54.637 -26.553 51.799 1.00 37.13 197 TRP C C 1
ATOM 7678 O O . TRP C 1 197 ? 54.494 -27.751 52.042 1.00 37.11 197 TRP C O 1
ATOM 7689 N N . LYS C 1 198 ? 53.620 -25.698 51.799 1.00 37.00 198 LYS C N 1
ATOM 7690 C CA . LYS C 1 198 ? 52.254 -26.191 51.921 1.00 36.89 198 LYS C CA 1
ATOM 7691 C C . LYS C 1 198 ? 51.397 -25.843 50.699 1.00 36.58 198 LYS C C 1
ATOM 7692 O O . LYS C 1 198 ? 51.126 -24.677 50.420 1.00 36.75 198 LYS C O 1
ATOM 7698 N N . ILE C 1 199 ? 51.009 -26.884 49.965 1.00 36.18 199 ILE C N 1
ATOM 7699 C CA . ILE C 1 199 ? 50.306 -26.750 48.694 1.00 35.55 199 ILE C CA 1
ATOM 7700 C C . ILE C 1 199 ? 48.809 -26.660 48.946 1.00 35.30 199 ILE C C 1
ATOM 7701 O O . ILE C 1 199 ? 48.253 -27.449 49.718 1.00 35.15 199 ILE C O 1
ATOM 7706 N N . ASN C 1 200 ? 48.177 -25.681 48.300 1.00 35.07 200 ASN C N 1
ATOM 7707 C CA . ASN C 1 200 ? 46.753 -25.382 48.469 1.00 35.04 200 ASN C CA 1
ATOM 7708 C C . ASN C 1 200 ? 46.109 -25.078 47.140 1.00 35.07 200 ASN C C 1
ATOM 7709 O O . ASN C 1 200 ? 46.642 -24.294 46.360 1.00 35.40 200 ASN C O 1
ATOM 7714 N N . GLY C 1 201 ? 44.956 -25.682 46.887 1.00 34.96 201 GLY C N 1
ATOM 7715 C CA . GLY C 1 201 ? 44.258 -25.485 45.627 1.00 34.91 201 GLY C CA 1
ATOM 7716 C C . GLY C 1 201 ? 43.675 -26.777 45.107 1.00 35.00 201 GLY C C 1
ATOM 7717 O O . GLY C 1 201 ? 43.626 -27.783 45.819 1.00 35.14 201 GLY C O 1
ATOM 7718 N N . GLN C 1 202 ? 43.254 -26.749 43.849 1.00 34.95 202 GLN C N 1
ATOM 7719 C CA . GLN C 1 202 ? 42.502 -27.839 43.249 1.00 34.83 202 GLN C CA 1
ATOM 7720 C C . GLN C 1 202 ? 43.028 -28.121 41.842 1.00 34.63 202 GLN C C 1
ATOM 7721 O O . GLN C 1 202 ? 43.519 -27.219 41.157 1.00 34.69 202 GLN C O 1
ATOM 7727 N N . LYS C 1 203 ? 42.932 -29.381 41.425 1.00 34.28 203 LYS C N 1
ATOM 7728 C CA . LYS C 1 203 ? 43.413 -29.825 40.120 1.00 33.72 203 LYS C CA 1
ATOM 7729 C C . LYS C 1 203 ? 42.337 -30.678 39.466 1.00 33.41 203 LYS C C 1
ATOM 7730 O O . LYS C 1 203 ? 41.604 -31.366 40.161 1.00 33.60 203 LYS C O 1
ATOM 7736 N N . ARG C 1 204 ? 42.241 -30.630 38.140 1.00 33.19 204 ARG C N 1
ATOM 7737 C CA . ARG C 1 204 ? 41.243 -31.414 37.400 1.00 33.17 204 ARG C CA 1
ATOM 7738 C C . ARG C 1 204 ? 41.846 -32.130 36.194 1.00 33.19 204 ARG C C 1
ATOM 7739 O O . ARG C 1 204 ? 42.743 -31.591 35.527 1.00 33.26 204 ARG C O 1
ATOM 7747 N N . TRP C 1 205 ? 41.347 -33.343 35.935 1.00 32.96 205 TRP C N 1
ATOM 7748 C CA . TRP C 1 205 ? 41.659 -34.135 34.732 1.00 32.73 205 TRP C CA 1
ATOM 7749 C C . TRP C 1 205 ? 42.956 -34.938 34.803 1.00 32.71 205 TRP C C 1
ATOM 7750 O O . TRP C 1 205 ? 43.413 -35.460 33.789 1.00 32.47 205 TRP C O 1
ATOM 7761 N N . ILE C 1 206 ? 43.537 -35.058 35.990 1.00 32.41 206 ILE C N 1
ATOM 7762 C CA . ILE C 1 206 ? 44.863 -35.648 36.091 1.00 32.35 206 ILE C CA 1
ATOM 7763 C C . ILE C 1 206 ? 44.827 -37.178 36.027 1.00 32.27 206 ILE C C 1
ATOM 7764 O O . ILE C 1 206 ? 44.275 -37.853 36.897 1.00 32.25 206 ILE C O 1
ATOM 7769 N N . GLY C 1 207 ? 45.416 -37.707 34.964 1.00 32.31 207 GLY C N 1
ATOM 7770 C CA . GLY C 1 207 ? 45.423 -39.143 34.721 1.00 32.41 207 GLY C CA 1
ATOM 7771 C C . GLY C 1 207 ? 46.370 -39.853 35.655 1.00 32.41 207 GLY C C 1
ATOM 7772 O O . GLY C 1 207 ? 47.451 -39.343 35.956 1.00 32.43 207 GLY C O 1
ATOM 7773 N N . ASN C 1 208 ? 45.951 -41.039 36.096 1.00 32.50 208 ASN C N 1
ATOM 7774 C CA . ASN C 1 208 ? 46.674 -41.875 37.066 1.00 32.50 208 ASN C CA 1
ATOM 7775 C C . ASN C 1 208 ? 46.609 -41.350 38.492 1.00 32.82 208 ASN C C 1
ATOM 7776 O O . ASN C 1 208 ? 47.062 -42.025 39.419 1.00 33.11 208 ASN C O 1
ATOM 7781 N N . SER C 1 209 ? 46.022 -40.170 38.681 1.00 32.94 209 SER C N 1
ATOM 7782 C CA . SER C 1 209 ? 46.042 -39.529 40.001 1.00 33.31 209 SER C CA 1
ATOM 7783 C C . SER C 1 209 ? 45.335 -40.263 41.144 1.00 33.42 209 SER C C 1
ATOM 7784 O O . SER C 1 209 ? 45.693 -40.060 42.300 1.00 33.62 209 SER C O 1
ATOM 7787 N N . THR C 1 210 ? 44.355 -41.117 40.846 1.00 33.58 210 THR C N 1
ATOM 7788 C CA . THR C 1 210 ? 43.645 -41.817 41.928 1.00 33.87 210 THR C CA 1
ATOM 7789 C C . THR C 1 210 ? 44.473 -42.911 42.589 1.00 33.85 210 THR C C 1
ATOM 7790 O O . THR C 1 210 ? 44.159 -43.335 43.701 1.00 34.04 210 THR C O 1
ATOM 7794 N N . PHE C 1 211 ? 45.536 -43.348 41.914 1.00 33.76 211 PHE C N 1
ATOM 7795 C CA . PHE C 1 211 ? 46.375 -44.437 42.411 1.00 33.37 211 PHE C CA 1
ATOM 7796 C C . PHE C 1 211 ? 47.868 -44.168 42.228 1.00 33.32 211 PHE C C 1
ATOM 7797 O O . PHE C 1 211 ? 48.701 -45.026 42.550 1.00 33.17 211 PHE C O 1
ATOM 7805 N N . ALA C 1 212 ? 48.198 -42.990 41.697 1.00 33.23 212 ALA C N 1
ATOM 7806 C CA . ALA C 1 212 ? 49.590 -42.608 41.448 1.00 33.22 212 ALA C CA 1
ATOM 7807 C C . ALA C 1 212 ? 50.338 -42.484 42.758 1.00 33.27 212 ALA C C 1
ATOM 7808 O O . ALA C 1 212 ? 49.781 -42.013 43.748 1.00 33.48 212 ALA C O 1
ATOM 7810 N N . ASP C 1 213 ? 51.591 -42.922 42.753 1.00 33.38 213 ASP C N 1
ATOM 7811 C CA . ASP C 1 213 ? 52.432 -42.910 43.939 1.00 33.68 213 ASP C CA 1
ATOM 7812 C C . ASP C 1 213 ? 53.058 -41.535 44.100 1.00 33.93 213 ASP C C 1
ATOM 7813 O O . ASP C 1 213 ? 53.123 -40.990 45.205 1.00 34.18 213 ASP C O 1
ATOM 7818 N N . LEU C 1 214 ? 53.511 -40.986 42.979 1.00 34.03 214 LEU C N 1
ATOM 7819 C CA . LEU C 1 214 ? 54.072 -39.649 42.912 1.00 34.03 214 LEU C CA 1
ATOM 7820 C C . LEU C 1 214 ? 53.115 -38.723 42.160 1.00 34.12 214 LEU C C 1
ATOM 7821 O O . LEU C 1 214 ? 52.533 -39.104 41.137 1.00 34.49 214 LEU C O 1
ATOM 7826 N N . LEU C 1 215 ? 52.935 -37.512 42.675 1.00 33.99 215 LEU C N 1
ATOM 7827 C CA . LEU C 1 215 ? 52.081 -36.527 42.014 1.00 33.71 215 LEU C CA 1
ATOM 7828 C C . LEU C 1 215 ? 52.852 -35.225 41.812 1.00 33.55 215 LEU C C 1
ATOM 7829 O O . LEU C 1 215 ? 53.100 -34.479 42.768 1.00 33.61 215 LEU C O 1
ATOM 7834 N N . ILE C 1 216 ? 53.259 -34.971 40.571 1.00 33.07 216 ILE C N 1
ATOM 7835 C CA . ILE C 1 216 ? 53.973 -33.747 40.246 1.00 32.90 216 ILE C CA 1
ATOM 7836 C C . ILE C 1 216 ? 52.945 -32.633 40.168 1.00 33.06 216 ILE C C 1
ATOM 7837 O O . ILE C 1 216 ? 52.200 -32.532 39.187 1.00 33.05 216 ILE C O 1
ATOM 7842 N N . ILE C 1 217 ? 52.893 -31.818 41.218 1.00 33.10 217 ILE C N 1
ATOM 7843 C CA . ILE C 1 217 ? 51.922 -30.734 41.309 1.00 33.13 217 ILE C CA 1
ATOM 7844 C C . ILE C 1 217 ? 52.591 -29.407 41.003 1.00 33.20 217 ILE C C 1
ATOM 7845 O O . ILE C 1 217 ? 53.591 -29.054 41.630 1.00 33.41 217 ILE C O 1
ATOM 7850 N N . PHE C 1 218 ? 52.035 -28.681 40.036 1.00 33.29 218 PHE C N 1
ATOM 7851 C CA . PHE C 1 218 ? 52.468 -27.318 39.733 1.00 33.11 218 PHE C CA 1
ATOM 7852 C C . PHE C 1 218 ? 51.654 -26.322 40.533 1.00 33.13 218 PHE C C 1
ATOM 7853 O O . PHE C 1 218 ? 50.428 -26.340 40.491 1.00 33.11 218 PHE C O 1
ATOM 7861 N N . ALA C 1 219 ? 52.348 -25.456 41.264 1.00 33.35 219 ALA C N 1
ATOM 7862 C CA . ALA C 1 219 ? 51.708 -24.464 42.124 1.00 33.58 219 ALA C CA 1
ATOM 7863 C C . ALA C 1 219 ? 52.501 -23.156 42.164 1.00 33.80 219 ALA C C 1
ATOM 7864 O O . ALA C 1 219 ? 53.731 -23.156 42.067 1.00 33.90 219 ALA C O 1
ATOM 7866 N N . ARG C 1 220 ? 51.793 -22.042 42.316 1.00 33.94 220 ARG C N 1
ATOM 7867 C CA . ARG C 1 220 ? 52.436 -20.736 42.326 1.00 34.09 220 ARG C CA 1
ATOM 7868 C C . ARG C 1 220 ? 53.117 -20.452 43.664 1.00 34.22 220 ARG C C 1
ATOM 7869 O O . ARG C 1 220 ? 52.455 -20.214 44.679 1.00 34.19 220 ARG C O 1
ATOM 7877 N N . ASN C 1 221 ? 54.445 -20.511 43.649 1.00 34.36 221 ASN C N 1
ATOM 7878 C CA . ASN C 1 221 ? 55.282 -20.001 44.727 1.00 34.53 221 ASN C CA 1
ATOM 7879 C C . ASN C 1 221 ? 54.717 -18.650 45.153 1.00 34.60 221 ASN C C 1
ATOM 7880 O O . ASN C 1 221 ? 54.514 -17.784 44.304 1.00 34.84 221 ASN C O 1
ATOM 7885 N N . THR C 1 222 ? 54.433 -18.471 46.443 1.00 34.65 222 THR C N 1
ATOM 7886 C CA . THR C 1 222 ? 53.831 -17.203 46.902 1.00 34.80 222 THR C CA 1
ATOM 7887 C C . THR C 1 222 ? 54.855 -16.111 47.171 1.00 34.82 222 THR C C 1
ATOM 7888 O O . THR C 1 222 ? 54.491 -14.945 47.258 1.00 34.70 222 THR C O 1
ATOM 7892 N N . THR C 1 223 ? 56.122 -16.497 47.306 1.00 34.95 223 THR C N 1
ATOM 7893 C CA . THR C 1 223 ? 57.211 -15.539 47.500 1.00 35.21 223 THR C CA 1
ATOM 7894 C C . THR C 1 223 ? 57.599 -14.864 46.176 1.00 35.25 223 THR C C 1
ATOM 7895 O O . THR C 1 223 ? 57.795 -13.643 46.131 1.00 35.28 223 THR C O 1
ATOM 7899 N N . THR C 1 224 ? 57.686 -15.655 45.107 1.00 35.17 224 THR C N 1
ATOM 7900 C CA . THR C 1 224 ? 58.213 -15.175 43.829 1.00 35.26 224 THR C CA 1
ATOM 7901 C C . THR C 1 224 ? 57.132 -14.893 42.799 1.00 35.34 224 THR C C 1
ATOM 7902 O O . THR C 1 224 ? 57.402 -14.268 41.773 1.00 35.52 224 THR C O 1
ATOM 7906 N N . ASN C 1 225 ? 55.919 -15.374 43.071 1.00 35.57 225 ASN C N 1
ATOM 7907 C CA . ASN C 1 225 ? 54.753 -15.204 42.190 1.00 35.62 225 ASN C CA 1
ATOM 7908 C C . ASN C 1 225 ? 54.849 -16.009 40.887 1.00 35.50 225 ASN C C 1
ATOM 7909 O O . ASN C 1 225 ? 54.118 -15.751 39.930 1.00 35.60 225 ASN C O 1
ATOM 7914 N N . GLN C 1 226 ? 55.742 -16.995 40.862 1.00 35.38 226 GLN C N 1
ATOM 7915 C CA . GLN C 1 226 ? 55.968 -17.810 39.663 1.00 35.11 226 GLN C CA 1
ATOM 7916 C C . GLN C 1 226 ? 55.543 -19.252 39.907 1.00 34.79 226 GLN C C 1
ATOM 7917 O O . GLN C 1 226 ? 55.481 -19.701 41.052 1.00 34.87 226 GLN C O 1
ATOM 7923 N N . ILE C 1 227 ? 55.247 -19.973 38.830 1.00 34.39 227 ILE C N 1
ATOM 7924 C CA . ILE C 1 227 ? 54.849 -21.370 38.939 1.00 33.94 227 ILE C CA 1
ATOM 7925 C C . ILE C 1 227 ? 56.069 -22.209 39.321 1.00 33.91 227 ILE C C 1
ATOM 7926 O O . ILE C 1 227 ? 57.152 -22.050 38.745 1.00 33.95 227 ILE C O 1
ATOM 7931 N N . ASN C 1 228 ? 55.885 -23.071 40.320 1.00 33.55 228 ASN C N 1
ATOM 7932 C CA . ASN C 1 228 ? 56.880 -24.062 40.710 1.00 33.29 228 ASN C CA 1
ATOM 7933 C C . ASN C 1 228 ? 56.312 -25.485 40.642 1.00 33.34 228 ASN C C 1
ATOM 7934 O O . ASN C 1 228 ? 55.114 -25.677 40.425 1.00 33.22 228 ASN C O 1
ATOM 7939 N N . GLY C 1 229 ? 57.178 -26.477 40.828 1.00 33.39 229 GLY C N 1
ATOM 7940 C CA . GLY C 1 229 ? 56.795 -27.883 40.691 1.00 33.39 229 GLY C CA 1
ATOM 7941 C C . GLY C 1 229 ? 57.209 -28.691 41.899 1.00 33.44 229 GLY C C 1
ATOM 7942 O O . GLY C 1 229 ? 58.341 -28.580 42.374 1.00 33.16 229 GLY C O 1
ATOM 7943 N N . PHE C 1 230 ? 56.286 -29.513 42.389 1.00 33.68 230 PHE C N 1
ATOM 7944 C CA . PHE C 1 230 ? 56.464 -30.205 43.661 1.00 34.02 230 PHE C CA 1
ATOM 7945 C C . PHE C 1 230 ? 56.108 -31.683 43.569 1.00 34.23 230 PHE C C 1
ATOM 7946 O O . PHE C 1 230 ? 55.061 -32.044 43.030 1.00 34.67 230 PHE C O 1
ATOM 7954 N N . ILE C 1 231 ? 56.986 -32.534 44.092 1.00 34.35 231 ILE C N 1
ATOM 7955 C CA . ILE C 1 231 ? 56.740 -33.974 44.111 1.00 34.27 231 ILE C CA 1
ATOM 7956 C C . ILE C 1 231 ? 55.912 -34.325 45.347 1.00 34.31 231 ILE C C 1
ATOM 7957 O O . ILE C 1 231 ? 56.439 -34.411 46.456 1.00 34.47 231 ILE C O 1
ATOM 7962 N N . VAL C 1 232 ? 54.609 -34.503 45.142 1.00 34.26 232 VAL C N 1
ATOM 7963 C CA . VAL C 1 232 ? 53.675 -34.841 46.214 1.00 34.19 232 VAL C CA 1
ATOM 7964 C C . VAL C 1 232 ? 53.456 -36.355 46.234 1.00 34.44 232 VAL C C 1
ATOM 7965 O O . VAL C 1 232 ? 53.346 -36.985 45.179 1.00 34.41 232 VAL C O 1
ATOM 7969 N N . LYS C 1 233 ? 53.392 -36.929 47.433 1.00 34.70 233 LYS C N 1
ATOM 7970 C CA . LYS C 1 233 ? 53.258 -38.380 47.591 1.00 35.06 233 LYS C CA 1
ATOM 7971 C C . LYS C 1 233 ? 51.820 -38.825 47.802 1.00 35.20 233 LYS C C 1
ATOM 7972 O O . LYS C 1 233 ? 50.967 -38.041 48.222 1.00 35.10 233 LYS C O 1
ATOM 7978 N N . LYS C 1 234 ? 51.572 -40.098 47.505 1.00 35.48 234 LYS C N 1
ATOM 7979 C CA . LYS C 1 234 ? 50.273 -40.720 47.694 1.00 35.78 234 LYS C CA 1
ATOM 7980 C C . LYS C 1 234 ? 49.866 -40.679 49.171 1.00 36.09 234 LYS C C 1
ATOM 7981 O O . LYS C 1 234 ? 50.709 -40.847 50.057 1.00 36.07 234 LYS C O 1
ATOM 7987 N N . ASP C 1 235 ? 48.574 -40.442 49.414 1.00 36.42 235 ASP C N 1
ATOM 7988 C CA . ASP C 1 235 ? 47.980 -40.397 50.765 1.00 36.83 235 ASP C CA 1
ATOM 7989 C C . ASP C 1 235 ? 48.625 -39.371 51.692 1.00 36.84 235 ASP C C 1
ATOM 7990 O O . ASP C 1 235 ? 48.670 -39.571 52.908 1.00 36.92 235 ASP C O 1
ATOM 7995 N N . ALA C 1 236 ? 49.127 -38.282 51.120 1.00 36.91 236 ALA C N 1
ATOM 7996 C CA . ALA C 1 236 ? 49.629 -37.168 51.919 1.00 37.07 236 ALA C CA 1
ATOM 7997 C C . ALA C 1 236 ? 48.459 -36.552 52.680 1.00 37.03 236 ALA C C 1
ATOM 7998 O O . ALA C 1 236 ? 47.367 -36.412 52.117 1.00 37.21 236 ALA C O 1
ATOM 8000 N N . PRO C 1 237 ? 48.661 -36.222 53.971 1.00 36.94 237 PRO C N 1
ATOM 8001 C CA . PRO C 1 237 ? 47.618 -35.501 54.705 1.00 36.87 237 PRO C CA 1
ATOM 8002 C C . PRO C 1 237 ? 47.153 -34.284 53.909 1.00 36.74 237 PRO C C 1
ATOM 8003 O O . PRO C 1 237 ? 47.980 -33.452 53.512 1.00 36.70 237 PRO C O 1
ATOM 8007 N N . GLY C 1 238 ? 45.848 -34.215 53.650 1.00 36.42 238 GLY C N 1
ATOM 8008 C CA . GLY C 1 238 ? 45.257 -33.089 52.930 1.00 36.31 238 GLY C CA 1
ATOM 8009 C C . GLY C 1 238 ? 45.029 -33.315 51.443 1.00 36.18 238 GLY C C 1
ATOM 8010 O O . GLY C 1 238 ? 44.418 -32.477 50.767 1.00 36.20 238 GLY C O 1
ATOM 8011 N N . LEU C 1 239 ? 45.523 -34.442 50.936 1.00 36.04 239 LEU C N 1
ATOM 8012 C CA . LEU C 1 239 ? 45.374 -34.807 49.528 1.00 35.88 239 LEU C CA 1
ATOM 8013 C C . LEU C 1 239 ? 44.195 -35.748 49.333 1.00 35.79 239 LEU C C 1
ATOM 8014 O O . LEU C 1 239 ? 44.063 -36.746 50.044 1.00 35.92 239 LEU C O 1
ATOM 8019 N N . LYS C 1 240 ? 43.343 -35.420 48.367 1.00 35.70 240 LYS C N 1
ATOM 8020 C CA . LYS C 1 240 ? 42.196 -36.254 48.014 1.00 35.75 240 LYS C CA 1
ATOM 8021 C C . LYS C 1 240 ? 42.014 -36.220 46.507 1.00 35.33 240 LYS C C 1
ATOM 8022 O O . LYS C 1 240 ? 41.785 -35.159 45.928 1.00 35.21 240 LYS C O 1
ATOM 8028 N N . ALA C 1 241 ? 42.148 -37.385 45.876 1.00 35.10 241 ALA C N 1
ATOM 8029 C CA . ALA C 1 241 ? 41.926 -37.519 44.441 1.00 34.73 241 ALA C CA 1
ATOM 8030 C C . ALA C 1 241 ? 40.764 -38.468 44.196 1.00 34.62 241 ALA C C 1
ATOM 8031 O O . ALA C 1 241 ? 40.722 -39.562 44.755 1.00 34.88 241 ALA C O 1
ATOM 8033 N N . THR C 1 242 ? 39.804 -38.038 43.385 1.00 34.52 242 THR C N 1
ATOM 8034 C CA . THR C 1 242 ? 38.653 -38.881 43.047 1.00 34.41 242 THR C CA 1
ATOM 8035 C C . THR C 1 242 ? 38.393 -38.936 41.544 1.00 34.37 242 THR C C 1
ATOM 8036 O O . THR C 1 242 ? 38.550 -37.938 40.831 1.00 34.22 242 THR C O 1
ATOM 8040 N N . LYS C 1 243 ? 37.975 -40.114 41.089 1.00 34.47 243 LYS C N 1
ATOM 8041 C CA . LYS C 1 243 ? 37.754 -40.410 39.677 1.00 34.54 243 LYS C CA 1
ATOM 8042 C C . LYS C 1 243 ? 36.658 -39.566 39.059 1.00 34.73 243 LYS C C 1
ATOM 8043 O O . LYS C 1 243 ? 35.565 -39.454 39.612 1.00 35.03 243 LYS C O 1
ATOM 8049 N N . ILE C 1 244 ? 36.962 -38.986 37.902 1.00 34.96 244 ILE C N 1
ATOM 8050 C CA . ILE C 1 244 ? 35.972 -38.311 37.067 1.00 35.08 244 ILE C CA 1
ATOM 8051 C C . ILE C 1 244 ? 35.213 -39.362 36.231 1.00 35.12 244 ILE C C 1
ATOM 8052 O O . ILE C 1 244 ? 35.803 -40.018 35.364 1.00 34.90 244 ILE C O 1
ATOM 8057 N N . PRO C 1 245 ? 33.900 -39.528 36.496 1.00 35.10 245 PRO C N 1
ATOM 8058 C CA . PRO C 1 245 ? 33.102 -40.557 35.827 1.00 34.94 245 PRO C CA 1
ATOM 8059 C C . PRO C 1 245 ? 32.572 -40.098 34.468 1.00 34.92 245 PRO C C 1
ATOM 8060 O O . PRO C 1 245 ? 32.790 -38.953 34.073 1.00 35.16 245 PRO C O 1
ATOM 8064 N N . ASN C 1 246 ? 31.889 -40.995 33.765 1.00 34.77 246 ASN C N 1
ATOM 8065 C CA . ASN C 1 246 ? 31.090 -40.639 32.594 1.00 34.78 246 ASN C CA 1
ATOM 8066 C C . ASN C 1 246 ? 31.848 -40.117 31.366 1.00 34.77 246 ASN C C 1
ATOM 8067 O O . ASN C 1 246 ? 31.249 -39.459 30.510 1.00 34.84 246 ASN C O 1
ATOM 8072 N N . LYS C 1 247 ? 33.146 -40.399 31.267 1.00 34.84 247 LYS C N 1
ATOM 8073 C CA . LYS C 1 247 ? 33.908 -40.037 30.055 1.00 34.99 247 LYS C CA 1
ATOM 8074 C C . LYS C 1 247 ? 33.492 -40.948 28.905 1.00 35.22 247 LYS C C 1
ATOM 8075 O O . LYS C 1 247 ? 33.174 -42.117 29.130 1.00 35.59 247 LYS C O 1
ATOM 8081 N N . ILE C 1 248 ? 33.493 -40.413 27.685 1.00 35.23 248 ILE C N 1
ATOM 8082 C CA . ILE C 1 248 ? 33.145 -41.195 26.492 1.00 35.17 248 ILE C CA 1
ATOM 8083 C C . ILE C 1 248 ? 34.385 -41.755 25.797 1.00 35.13 248 ILE C C 1
ATOM 8084 O O . ILE C 1 248 ? 34.282 -42.642 24.950 1.00 35.11 248 ILE C O 1
ATOM 8089 N N . GLY C 1 249 ? 35.549 -41.215 26.147 1.00 35.09 249 GLY C N 1
ATOM 8090 C CA . GLY C 1 249 ? 36.818 -41.660 25.576 1.00 34.97 249 GLY C CA 1
ATOM 8091 C C . GLY C 1 249 ? 37.830 -41.930 26.668 1.00 34.88 249 GLY C C 1
ATOM 8092 O O . GLY C 1 249 ? 37.646 -41.502 27.804 1.00 35.15 249 GLY C O 1
ATOM 8093 N N . LEU C 1 250 ? 38.902 -42.641 26.322 1.00 34.83 250 LEU C N 1
ATOM 8094 C CA . LEU C 1 250 ? 39.961 -43.003 27.271 1.00 34.44 250 LEU C CA 1
ATOM 8095 C C . LEU C 1 250 ? 39.392 -43.495 28.597 1.00 34.65 250 LEU C C 1
ATOM 8096 O O . LEU C 1 250 ? 39.914 -43.174 29.667 1.00 34.68 250 LEU C O 1
ATOM 8101 N N . ARG C 1 251 ? 38.322 -44.285 28.510 1.00 34.75 251 ARG C N 1
ATOM 8102 C CA . ARG C 1 251 ? 37.556 -44.709 29.684 1.00 34.64 251 ARG C CA 1
ATOM 8103 C C . ARG C 1 251 ? 38.365 -45.524 30.692 1.00 35.03 251 ARG C C 1
ATOM 8104 O O . ARG C 1 251 ? 38.024 -45.558 31.872 1.00 34.91 251 ARG C O 1
ATOM 8112 N N . MET C 1 252 ? 39.439 -46.156 30.224 1.00 35.51 252 MET C N 1
ATOM 8113 C CA . MET C 1 252 ? 40.324 -46.929 31.091 1.00 36.43 252 MET C CA 1
ATOM 8114 C C . MET C 1 252 ? 41.255 -46.066 31.931 1.00 35.95 252 MET C C 1
ATOM 8115 O O . MET C 1 252 ? 41.574 -46.440 33.052 1.00 36.34 252 MET C O 1
ATOM 8120 N N . VAL C 1 253 ? 41.695 -44.928 31.387 1.00 35.86 253 VAL C N 1
ATOM 8121 C CA . VAL C 1 253 ? 42.490 -43.948 32.140 1.00 35.52 253 VAL C CA 1
ATOM 8122 C C . VAL C 1 253 ? 41.688 -43.398 33.323 1.00 35.66 253 VAL C C 1
ATOM 8123 O O . VAL C 1 253 ? 40.545 -42.953 33.176 1.00 35.68 253 VAL C O 1
ATOM 8127 N N . GLN C 1 254 ? 42.301 -43.437 34.498 1.00 35.69 254 GLN C N 1
ATOM 8128 C CA . GLN C 1 254 ? 41.714 -42.866 35.695 1.00 35.44 254 GLN C CA 1
ATOM 8129 C C . GLN C 1 254 ? 42.116 -41.403 35.838 1.00 35.40 254 GLN C C 1
ATOM 8130 O O . GLN C 1 254 ? 43.193 -41.087 36.336 1.00 35.68 254 GLN C O 1
ATOM 8136 N N . ASN C 1 255 ? 41.251 -40.512 35.366 1.00 35.23 255 ASN C N 1
ATOM 8137 C CA . ASN C 1 255 ? 41.459 -39.077 35.515 1.00 34.95 255 ASN C CA 1
ATOM 8138 C C . ASN C 1 255 ? 40.846 -38.583 36.812 1.00 35.12 255 ASN C C 1
ATOM 8139 O O . ASN C 1 255 ? 39.793 -39.070 37.229 1.00 35.04 255 ASN C O 1
ATOM 8144 N N . GLY C 1 256 ? 41.506 -37.620 37.450 1.00 35.38 256 GLY C N 1
ATOM 8145 C CA . GLY C 1 256 ? 41.092 -37.172 38.777 1.00 35.64 256 GLY C CA 1
ATOM 8146 C C . GLY C 1 256 ? 40.792 -35.693 38.970 1.00 35.81 256 GLY C C 1
ATOM 8147 O O . GLY C 1 256 ? 41.378 -34.831 38.305 1.00 35.85 256 GLY C O 1
ATOM 8148 N N . ASP C 1 257 ? 39.841 -35.415 39.864 1.00 35.61 257 ASP C N 1
ATOM 8149 C CA . ASP C 1 257 ? 39.746 -34.122 40.508 1.00 35.66 257 ASP C CA 1
ATOM 8150 C C . ASP C 1 257 ? 40.652 -34.272 41.720 1.00 35.46 257 ASP C C 1
ATOM 8151 O O . ASP C 1 257 ? 40.444 -35.164 42.542 1.00 35.37 257 ASP C O 1
ATOM 8156 N N . ILE C 1 258 ? 41.676 -33.432 41.820 1.00 35.25 258 ILE C N 1
ATOM 8157 C CA . ILE C 1 258 ? 42.568 -33.483 42.972 1.00 35.06 258 ILE C CA 1
ATOM 8158 C C . ILE C 1 258 ? 42.317 -32.294 43.887 1.00 35.29 258 ILE C C 1
ATOM 8159 O O . ILE C 1 258 ? 42.218 -31.154 43.436 1.00 35.34 258 ILE C O 1
ATOM 8164 N N . LEU C 1 259 ? 42.210 -32.583 45.177 1.00 35.35 259 LEU C N 1
ATOM 8165 C CA . LEU C 1 259 ? 42.005 -31.569 46.187 1.00 35.62 259 LEU C CA 1
ATOM 8166 C C . LEU C 1 259 ? 43.240 -31.513 47.086 1.00 35.45 259 LEU C C 1
ATOM 8167 O O . LEU C 1 259 ? 43.651 -32.522 47.659 1.00 35.38 259 LEU C O 1
ATOM 8172 N N . LEU C 1 260 ? 43.844 -30.331 47.176 1.00 35.45 260 LEU C N 1
ATOM 8173 C CA . LEU C 1 260 ? 45.013 -30.126 48.016 1.00 35.39 260 LEU C CA 1
ATOM 8174 C C . LEU C 1 260 ? 44.710 -29.067 49.058 1.00 35.46 260 LEU C C 1
ATOM 8175 O O . LEU C 1 260 ? 44.530 -27.896 48.719 1.00 35.39 260 LEU C O 1
ATOM 8180 N N . GLN C 1 261 ? 44.637 -29.491 50.319 1.00 35.64 261 GLN C N 1
ATOM 8181 C CA . GLN C 1 261 ? 44.465 -28.579 51.455 1.00 35.87 261 GLN C CA 1
ATOM 8182 C C . GLN C 1 261 ? 45.614 -28.741 52.442 1.00 35.74 261 GLN C C 1
ATOM 8183 O O . GLN C 1 261 ? 45.686 -29.741 53.162 1.00 35.67 261 GLN C O 1
ATOM 8189 N N . ASN C 1 262 ? 46.504 -27.750 52.472 1.00 35.78 262 ASN C N 1
ATOM 8190 C CA . ASN C 1 262 ? 47.710 -27.783 53.310 1.00 35.88 262 ASN C CA 1
ATOM 8191 C C . ASN C 1 262 ? 48.504 -29.076 53.192 1.00 35.66 262 ASN C C 1
ATOM 8192 O O . ASN C 1 262 ? 48.900 -29.674 54.191 1.00 35.55 262 ASN C O 1
ATOM 8197 N N . VAL C 1 263 ? 48.720 -29.504 51.956 1.00 35.46 263 VAL C N 1
ATOM 8198 C CA . VAL C 1 263 ? 49.542 -30.664 51.696 1.00 35.35 263 VAL C CA 1
ATOM 8199 C C . VAL C 1 263 ? 50.990 -30.242 51.890 1.00 35.43 263 VAL C C 1
ATOM 8200 O O . VAL C 1 263 ? 51.496 -29.380 51.168 1.00 35.71 263 VAL C O 1
ATOM 8204 N N . PHE C 1 264 ? 51.651 -30.828 52.878 1.00 35.43 264 PHE C N 1
ATOM 8205 C CA . PHE C 1 264 ? 53.038 -30.477 53.149 1.00 35.54 264 PHE C CA 1
ATOM 8206 C C . PHE C 1 264 ? 53.992 -31.160 52.168 1.00 35.63 264 PHE C C 1
ATOM 8207 O O . PHE C 1 264 ? 53.851 -32.345 51.878 1.00 35.76 264 PHE C O 1
ATOM 8215 N N . VAL C 1 265 ? 54.954 -30.399 51.654 1.00 35.80 265 VAL C N 1
ATOM 8216 C CA . VAL C 1 265 ? 55.986 -30.928 50.766 1.00 36.02 265 VAL C CA 1
ATOM 8217 C C . VAL C 1 265 ? 57.354 -30.466 51.268 1.00 36.52 265 VAL C C 1
ATOM 8218 O O . VAL C 1 265 ? 57.617 -29.268 51.304 1.00 36.67 265 VAL C O 1
ATOM 8222 N N . PRO C 1 266 ? 58.232 -31.415 51.658 1.00 37.00 266 PRO C N 1
ATOM 8223 C CA . PRO C 1 266 ? 59.573 -31.083 52.171 1.00 37.24 266 PRO C CA 1
ATOM 8224 C C . PRO C 1 266 ? 60.465 -30.416 51.125 1.00 37.51 266 PRO C C 1
ATOM 8225 O O . PRO C 1 266 ? 60.310 -30.685 49.937 1.00 37.25 266 PRO C O 1
ATOM 8229 N N . ASP C 1 267 ? 61.388 -29.561 51.578 1.00 38.07 267 ASP C N 1
ATOM 8230 C CA . ASP C 1 267 ? 62.352 -28.867 50.698 1.00 38.55 267 ASP C CA 1
ATOM 8231 C C . ASP C 1 267 ? 62.939 -29.773 49.609 1.00 38.68 267 ASP C C 1
ATOM 8232 O O . ASP C 1 267 ? 63.016 -29.385 48.440 1.00 38.67 267 ASP C O 1
ATOM 8237 N N . GLU C 1 268 ? 63.340 -30.980 50.004 1.00 38.94 268 GLU C N 1
ATOM 8238 C CA . GLU C 1 268 ? 64.024 -31.914 49.106 1.00 39.31 268 GLU C CA 1
ATOM 8239 C C . GLU C 1 268 ? 63.149 -32.426 47.960 1.00 39.23 268 GLU C C 1
ATOM 8240 O O . GLU C 1 268 ? 63.657 -33.025 47.014 1.00 39.28 268 GLU C O 1
ATOM 8246 N N . ASP C 1 269 ? 61.843 -32.185 48.053 1.00 39.25 269 ASP C N 1
ATOM 8247 C CA . ASP C 1 269 ? 60.880 -32.637 47.049 1.00 39.09 269 ASP C CA 1
ATOM 8248 C C . ASP C 1 269 ? 60.420 -31.537 46.081 1.00 39.02 269 ASP C C 1
ATOM 8249 O O . ASP C 1 269 ? 59.569 -31.773 45.209 1.00 39.01 269 ASP C O 1
ATOM 8254 N N . ARG C 1 270 ? 60.976 -30.339 46.234 1.00 38.76 270 ARG C N 1
ATOM 8255 C CA . ARG C 1 270 ? 60.722 -29.274 45.282 1.00 38.64 270 ARG C CA 1
ATOM 8256 C C . ARG C 1 270 ? 61.672 -29.445 44.106 1.00 38.85 270 ARG C C 1
ATOM 8257 O O . ARG C 1 270 ? 62.879 -29.579 44.289 1.00 38.96 270 ARG C O 1
ATOM 8265 N N . LEU C 1 271 ? 61.114 -29.462 42.901 1.00 39.16 271 LEU C N 1
ATOM 8266 C CA . LEU C 1 271 ? 61.906 -29.545 41.678 1.00 39.36 271 LEU C CA 1
ATOM 8267 C C . LEU C 1 271 ? 62.660 -28.233 41.483 1.00 39.69 271 LEU C C 1
ATOM 8268 O O . LEU C 1 271 ? 62.040 -27.204 41.208 1.00 39.97 271 LEU C O 1
ATOM 8273 N N . PRO C 1 272 ? 63.999 -28.255 41.633 1.00 39.90 272 PRO C N 1
ATOM 8274 C CA . PRO C 1 272 ? 64.746 -26.996 41.596 1.00 39.98 272 PRO C CA 1
ATOM 8275 C C . PRO C 1 272 ? 64.879 -26.423 40.186 1.00 39.98 272 PRO C C 1
ATOM 8276 O O . PRO C 1 272 ? 65.326 -25.288 40.026 1.00 39.90 272 PRO C O 1
ATOM 8280 N N . GLY C 1 273 ? 64.480 -27.202 39.185 1.00 40.00 273 GLY C N 1
ATOM 8281 C CA . GLY C 1 273 ? 64.550 -26.768 37.799 1.00 40.38 273 GLY C CA 1
ATOM 8282 C C . GLY C 1 273 ? 63.255 -26.189 37.255 1.00 40.78 273 GLY C C 1
ATOM 8283 O O . GLY C 1 273 ? 63.150 -25.945 36.051 1.00 41.03 273 GLY C O 1
ATOM 8284 N N . VAL C 1 274 ? 62.263 -25.984 38.123 1.00 40.95 274 VAL C N 1
ATOM 8285 C CA . VAL C 1 274 ? 60.995 -25.361 37.721 1.00 41.21 274 VAL C CA 1
ATOM 8286 C C . VAL C 1 274 ? 60.822 -24.059 38.492 1.00 41.72 274 VAL C C 1
ATOM 8287 O O . VAL C 1 274 ? 60.462 -24.061 39.674 1.00 41.85 274 VAL C O 1
ATOM 8291 N N . ASN C 1 275 ? 61.077 -22.946 37.816 1.00 42.11 275 ASN C N 1
ATOM 8292 C CA . ASN C 1 275 ? 61.082 -21.652 38.482 1.00 42.53 275 ASN C CA 1
ATOM 8293 C C . ASN C 1 275 ? 60.062 -20.666 37.934 1.00 43.01 275 ASN C C 1
ATOM 8294 O O . ASN C 1 275 ? 59.730 -19.686 38.601 1.00 43.19 275 ASN C O 1
ATOM 8299 N N . SER C 1 276 ? 59.578 -20.929 36.723 1.00 43.42 276 SER C N 1
ATOM 8300 C CA . SER C 1 276 ? 58.494 -20.154 36.123 1.00 43.98 276 SER C CA 1
ATOM 8301 C C . SER C 1 276 ? 57.769 -21.017 35.103 1.00 44.26 276 SER C C 1
ATOM 8302 O O . SER C 1 276 ? 58.196 -22.134 34.819 1.00 44.02 276 SER C O 1
ATOM 8305 N N . PHE C 1 277 ? 56.683 -20.496 34.542 1.00 44.94 277 PHE C N 1
ATOM 8306 C CA . PHE C 1 277 ? 55.902 -21.261 33.580 1.00 45.74 277 PHE C CA 1
ATOM 8307 C C . PHE C 1 277 ? 56.693 -21.701 32.349 1.00 46.27 277 PHE C C 1
ATOM 8308 O O . PHE C 1 277 ? 56.389 -22.735 31.764 1.00 46.44 277 PHE C O 1
ATOM 8316 N N . GLN C 1 278 ? 57.703 -20.929 31.960 1.00 46.96 278 GLN C N 1
ATOM 8317 C CA . GLN C 1 278 ? 58.477 -21.273 30.768 1.00 47.59 278 GLN C CA 1
ATOM 8318 C C . GLN C 1 278 ? 59.312 -22.557 30.898 1.00 48.15 278 GLN C C 1
ATOM 8319 O O . GLN C 1 278 ? 59.775 -23.091 29.891 1.00 48.30 278 GLN C O 1
ATOM 8325 N N . ASP C 1 279 ? 59.478 -23.052 32.124 1.00 48.83 279 ASP C N 1
ATOM 8326 C CA . ASP C 1 279 ? 60.095 -24.360 32.363 1.00 49.56 279 ASP C CA 1
ATOM 8327 C C . ASP C 1 279 ? 59.133 -25.508 32.089 1.00 50.18 279 ASP C C 1
ATOM 8328 O O . ASP C 1 279 ? 59.509 -26.514 31.474 1.00 50.37 279 ASP C O 1
ATOM 8333 N N . THR C 1 280 ? 57.893 -25.355 32.548 1.00 50.76 280 THR C N 1
ATOM 8334 C CA . THR C 1 280 ? 56.854 -26.351 32.305 1.00 51.38 280 THR C CA 1
ATOM 8335 C C . THR C 1 280 ? 56.452 -26.303 30.831 1.00 51.73 280 THR C C 1
ATOM 8336 O O . THR C 1 280 ? 56.169 -27.341 30.216 1.00 52.13 280 THR C O 1
ATOM 8340 N N . SER C 1 281 ? 56.438 -25.092 30.274 1.00 51.92 281 SER C N 1
ATOM 8341 C CA . SER C 1 281 ? 56.141 -24.882 28.859 1.00 52.16 281 SER C CA 1
ATOM 8342 C C . SER C 1 281 ? 57.195 -25.522 27.953 1.00 52.40 281 SER C C 1
ATOM 8343 O O . SER C 1 281 ? 56.868 -25.952 26.838 1.00 52.53 281 SER C O 1
ATOM 8346 N N . LYS C 1 282 ? 58.444 -25.584 28.432 1.00 52.47 282 LYS C N 1
ATOM 8347 C CA . LYS C 1 282 ? 59.527 -26.258 27.707 1.00 52.74 282 LYS C CA 1
ATOM 8348 C C . LYS C 1 282 ? 59.378 -27.773 27.714 1.00 52.71 282 LYS C C 1
ATOM 8349 O O . LYS C 1 282 ? 59.723 -28.431 26.729 1.00 52.93 282 LYS C O 1
ATOM 8355 N N . VAL C 1 283 ? 58.863 -28.318 28.817 1.00 52.57 283 VAL C N 1
ATOM 8356 C CA . VAL C 1 283 ? 58.540 -29.750 28.901 1.00 52.24 283 VAL C CA 1
ATOM 8357 C C . VAL C 1 283 ? 57.385 -30.092 27.958 1.00 52.09 283 VAL C C 1
ATOM 8358 O O . VAL C 1 283 ? 57.430 -31.107 27.261 1.00 52.10 283 VAL C O 1
ATOM 8362 N N . LEU C 1 284 ? 56.370 -29.227 27.930 1.00 51.92 284 LEU C N 1
ATOM 8363 C CA . LEU C 1 284 ? 55.173 -29.443 27.109 1.00 51.85 284 LEU C CA 1
ATOM 8364 C C . LEU C 1 284 ? 55.470 -29.646 25.629 1.00 51.46 284 LEU C C 1
ATOM 8365 O O . LEU C 1 284 ? 54.785 -30.410 24.955 1.00 51.60 284 LEU C O 1
ATOM 8370 N N . ALA C 1 285 ? 56.490 -28.954 25.134 1.00 51.06 285 ALA C N 1
ATOM 8371 C CA . ALA C 1 285 ? 56.889 -29.058 23.732 1.00 50.38 285 ALA C CA 1
ATOM 8372 C C . ALA C 1 285 ? 57.519 -30.414 23.392 1.00 49.73 285 ALA C C 1
ATOM 8373 O O . ALA C 1 285 ? 57.326 -30.909 22.277 1.00 50.04 285 ALA C O 1
ATOM 8375 N N . VAL C 1 286 ? 58.262 -31.003 24.335 1.00 48.40 286 VAL C N 1
ATOM 8376 C CA . VAL C 1 286 ? 58.880 -32.325 24.132 1.00 47.34 286 VAL C CA 1
ATOM 8377 C C . VAL C 1 286 ? 57.842 -33.448 24.246 1.00 46.52 286 VAL C C 1
ATOM 8378 O O . VAL C 1 286 ? 57.865 -34.410 23.474 1.00 46.13 286 VAL C O 1
ATOM 8382 N N . SER C 1 287 ? 56.931 -33.316 25.207 1.00 45.46 287 SER C N 1
ATOM 8383 C CA . SER C 1 287 ? 55.874 -34.302 25.400 1.00 44.46 287 SER C CA 1
ATOM 8384 C C . SER C 1 287 ? 54.814 -34.175 24.325 1.00 43.66 287 SER C C 1
ATOM 8385 O O . SER C 1 287 ? 54.045 -35.111 24.088 1.00 43.65 287 SER C O 1
ATOM 8388 N N . ARG C 1 288 ? 54.776 -33.013 23.682 1.00 42.60 288 ARG C N 1
ATOM 8389 C CA . ARG C 1 288 ? 53.806 -32.756 22.630 1.00 41.90 288 ARG C CA 1
ATOM 8390 C C . ARG C 1 288 ? 54.134 -33.546 21.358 1.00 41.12 288 ARG C C 1
ATOM 8391 O O . ARG C 1 288 ? 53.239 -33.916 20.598 1.00 41.05 288 ARG C O 1
ATOM 8399 N N . VAL C 1 289 ? 55.422 -33.806 21.146 1.00 40.16 289 VAL C N 1
ATOM 8400 C CA . VAL C 1 289 ? 55.878 -34.673 20.066 1.00 39.19 289 VAL C CA 1
ATOM 8401 C C . VAL C 1 289 ? 55.336 -36.088 20.278 1.00 38.95 289 VAL C C 1
ATOM 8402 O O . VAL C 1 289 ? 54.835 -36.710 19.347 1.00 39.11 289 VAL C O 1
ATOM 8406 N N . MET C 1 290 ? 55.421 -36.583 21.509 1.00 38.49 290 MET C N 1
ATOM 8407 C CA . MET C 1 290 ? 54.903 -37.906 21.833 1.00 37.98 290 MET C CA 1
ATOM 8408 C C . MET C 1 290 ? 53.390 -38.037 21.663 1.00 37.55 290 MET C C 1
ATOM 8409 O O . MET C 1 290 ? 52.914 -39.025 21.099 1.00 37.39 290 MET C O 1
ATOM 8414 N N . VAL C 1 291 ? 52.649 -37.038 22.142 1.00 37.13 291 VAL C N 1
ATOM 8415 C CA . VAL C 1 291 ? 51.192 -36.997 22.005 1.00 36.40 291 VAL C CA 1
ATOM 8416 C C . VAL C 1 291 ? 50.817 -37.047 20.541 1.00 35.95 291 VAL C C 1
ATOM 8417 O O . VAL C 1 291 ? 49.841 -37.704 20.185 1.00 36.15 291 VAL C O 1
ATOM 8421 N N . ALA C 1 292 ? 51.605 -36.374 19.698 1.00 35.40 292 ALA C N 1
ATOM 8422 C CA . ALA C 1 292 ? 51.346 -36.310 18.250 1.00 34.89 292 ALA C CA 1
ATOM 8423 C C . ALA C 1 292 ? 51.273 -37.704 17.658 1.00 34.69 292 ALA C C 1
ATOM 8424 O O . ALA C 1 292 ? 50.485 -37.970 16.749 1.00 34.57 292 ALA C O 1
ATOM 8426 N N . TRP C 1 293 ? 52.093 -38.593 18.211 1.00 34.58 293 TRP C N 1
ATOM 8427 C CA . TRP C 1 293 ? 52.183 -39.971 17.770 1.00 34.21 293 TRP C CA 1
ATOM 8428 C C . TRP C 1 293 ? 51.037 -40.843 18.252 1.00 34.16 293 TRP C C 1
ATOM 8429 O O . TRP C 1 293 ? 50.897 -41.978 17.790 1.00 34.34 293 TRP C O 1
ATOM 8440 N N . GLN C 1 294 ? 50.223 -40.338 19.175 1.00 33.88 294 GLN C N 1
ATOM 8441 C CA . GLN C 1 294 ? 49.082 -41.120 19.642 1.00 33.96 294 GLN C CA 1
ATOM 8442 C C . GLN C 1 294 ? 48.038 -41.272 18.534 1.00 33.81 294 GLN C C 1
ATOM 8443 O O . GLN C 1 294 ? 47.617 -42.387 18.252 1.00 33.78 294 GLN C O 1
ATOM 8449 N N . PRO C 1 295 ? 47.605 -40.149 17.916 1.00 33.86 295 PRO C N 1
ATOM 8450 C CA . PRO C 1 295 ? 46.763 -40.186 16.725 1.00 33.68 295 PRO C CA 1
ATOM 8451 C C . PRO C 1 295 ? 47.309 -41.053 15.589 1.00 33.72 295 PRO C C 1
ATOM 8452 O O . PRO C 1 295 ? 46.524 -41.711 14.896 1.00 33.72 295 PRO C O 1
ATOM 8456 N N . ILE C 1 296 ? 48.629 -41.048 15.400 1.00 33.46 296 ILE C N 1
ATOM 8457 C CA . ILE C 1 296 ? 49.251 -41.842 14.349 1.00 33.27 296 ILE C CA 1
ATOM 8458 C C . ILE C 1 296 ? 48.961 -43.304 14.617 1.00 33.59 296 ILE C C 1
ATOM 8459 O O . ILE C 1 296 ? 48.497 -44.020 13.728 1.00 34.40 296 ILE C O 1
ATOM 8464 N N . GLY C 1 297 ? 49.212 -43.739 15.848 1.00 33.48 297 GLY C N 1
ATOM 8465 C CA . GLY C 1 297 ? 48.997 -45.125 16.235 1.00 33.49 297 GLY C CA 1
ATOM 8466 C C . GLY C 1 297 ? 47.551 -45.561 16.109 1.00 33.70 297 GLY C C 1
ATOM 8467 O O . GLY C 1 297 ? 47.266 -46.586 15.498 1.00 33.80 297 GLY C O 1
ATOM 8468 N N . ILE C 1 298 ? 46.647 -44.771 16.686 1.00 33.81 298 ILE C N 1
ATOM 8469 C CA . ILE C 1 298 ? 45.207 -45.035 16.662 1.00 33.92 298 ILE C CA 1
ATOM 8470 C C . ILE C 1 298 ? 44.655 -45.155 15.235 1.00 34.14 298 ILE C C 1
ATOM 8471 O O . ILE C 1 298 ? 43.890 -46.073 14.938 1.00 33.92 298 ILE C O 1
ATOM 8476 N N . SER C 1 299 ? 45.057 -44.237 14.359 1.00 34.45 299 SER C N 1
ATOM 8477 C CA . SER C 1 299 ? 44.583 -44.239 12.976 1.00 34.92 299 SER C CA 1
ATOM 8478 C C . SER C 1 299 ? 44.995 -45.511 12.238 1.00 35.35 299 SER C C 1
ATOM 8479 O O . SER C 1 299 ? 44.181 -46.101 11.523 1.00 35.57 299 SER C O 1
ATOM 8482 N N . MET C 1 300 ? 46.252 -45.927 12.422 1.00 35.58 300 MET C N 1
ATOM 8483 C CA . MET C 1 300 ? 46.764 -47.184 11.873 1.00 35.85 300 MET C CA 1
ATOM 8484 C C . MET C 1 300 ? 45.868 -48.343 12.271 1.00 35.26 300 MET C C 1
ATOM 8485 O O . MET C 1 300 ? 45.438 -49.115 11.418 1.00 35.60 300 MET C O 1
ATOM 8490 N N . GLY C 1 301 ? 45.581 -48.453 13.566 1.00 34.75 301 GLY C N 1
ATOM 8491 C CA . GLY C 1 301 ? 44.678 -49.477 14.080 1.00 34.27 301 GLY C CA 1
ATOM 8492 C C . GLY C 1 301 ? 43.304 -49.433 13.440 1.00 33.98 301 GLY C C 1
ATOM 8493 O O . GLY C 1 301 ? 42.770 -50.463 13.032 1.00 33.83 301 GLY C O 1
ATOM 8494 N N . ILE C 1 302 ? 42.738 -48.233 13.344 1.00 33.93 302 ILE C N 1
ATOM 8495 C CA . ILE C 1 302 ? 41.438 -48.046 12.714 1.00 33.88 302 ILE C CA 1
ATOM 8496 C C . ILE C 1 302 ? 41.495 -48.557 11.279 1.00 34.34 302 ILE C C 1
ATOM 8497 O O . ILE C 1 302 ? 40.627 -49.326 10.852 1.00 34.50 302 ILE C O 1
ATOM 8502 N N . TYR C 1 303 ? 42.527 -48.152 10.539 1.00 34.61 303 TYR C N 1
ATOM 8503 C CA . TYR C 1 303 ? 42.653 -48.607 9.174 1.00 34.46 303 TYR C CA 1
ATOM 8504 C C . TYR C 1 303 ? 42.770 -50.115 9.148 1.00 34.67 303 TYR C C 1
ATOM 8505 O O . TYR C 1 303 ? 42.025 -50.772 8.417 1.00 34.53 303 TYR C O 1
ATOM 8514 N N . ASP C 1 304 ? 43.699 -50.646 9.949 1.00 34.97 304 ASP C N 1
ATOM 8515 C CA . ASP C 1 304 ? 43.993 -52.078 9.998 1.00 35.46 304 ASP C CA 1
ATOM 8516 C C . ASP C 1 304 ? 42.738 -52.890 10.218 1.00 35.13 304 ASP C C 1
ATOM 8517 O O . ASP C 1 304 ? 42.494 -53.848 9.483 1.00 35.28 304 ASP C O 1
ATOM 8522 N N . MET C 1 305 ? 41.932 -52.489 11.203 1.00 34.80 305 MET C N 1
ATOM 8523 C CA . MET C 1 305 ? 40.645 -53.143 11.462 1.00 34.44 305 MET C CA 1
ATOM 8524 C C . MET C 1 305 ? 39.682 -53.018 10.278 1.00 34.32 305 MET C C 1
ATOM 8525 O O . MET C 1 305 ? 39.105 -54.023 9.843 1.00 34.46 305 MET C O 1
ATOM 8530 N N . CYS C 1 306 ? 39.514 -51.798 9.762 1.00 33.85 306 CYS C N 1
ATOM 8531 C CA . CYS C 1 306 ? 38.657 -51.564 8.596 1.00 33.76 306 CYS C CA 1
ATOM 8532 C C . CYS C 1 306 ? 39.040 -52.465 7.415 1.00 33.82 306 CYS C C 1
ATOM 8533 O O . CYS C 1 306 ? 38.173 -53.109 6.805 1.00 33.59 306 CYS C O 1
ATOM 8536 N N . HIS C 1 307 ? 40.340 -52.515 7.113 1.00 33.66 307 HIS C N 1
ATOM 8537 C CA . HIS C 1 307 ? 40.847 -53.305 6.001 1.00 33.54 307 HIS C CA 1
ATOM 8538 C C . HIS C 1 307 ? 40.302 -54.729 6.098 1.00 33.80 307 HIS C C 1
ATOM 8539 O O . HIS C 1 307 ? 39.636 -55.204 5.183 1.00 34.12 307 HIS C O 1
ATOM 8546 N N . ARG C 1 308 ? 40.555 -55.384 7.229 1.00 33.76 308 ARG C N 1
ATOM 8547 C CA . ARG C 1 308 ? 40.094 -56.745 7.474 1.00 33.56 308 ARG C CA 1
ATOM 8548 C C . ARG C 1 308 ? 38.551 -56.875 7.507 1.00 33.61 308 ARG C C 1
ATOM 8549 O O . ARG C 1 308 ? 37.978 -57.820 6.950 1.00 33.57 308 ARG C O 1
ATOM 8557 N N . TYR C 1 309 ? 37.886 -55.929 8.158 1.00 33.58 309 TYR C N 1
ATOM 8558 C CA . TYR C 1 309 ? 36.434 -55.978 8.277 1.00 33.78 309 TYR C CA 1
ATOM 8559 C C . TYR C 1 309 ? 35.760 -55.918 6.902 1.00 34.10 309 TYR C C 1
ATOM 8560 O O . TYR C 1 309 ? 34.816 -56.670 6.643 1.00 34.24 309 TYR C O 1
ATOM 8569 N N . LEU C 1 310 ? 36.254 -55.023 6.040 1.00 34.14 310 LEU C N 1
ATOM 8570 C CA . LEU C 1 310 ? 35.708 -54.824 4.700 1.00 34.10 310 LEU C CA 1
ATOM 8571 C C . LEU C 1 310 ? 35.909 -56.014 3.759 1.00 34.40 310 LEU C C 1
ATOM 8572 O O . LEU C 1 310 ? 35.101 -56.220 2.854 1.00 34.37 310 LEU C O 1
ATOM 8577 N N . LYS C 1 311 ? 36.978 -56.781 3.962 1.00 34.77 311 LYS C N 1
ATOM 8578 C CA . LYS C 1 311 ? 37.217 -57.996 3.172 1.00 35.43 311 LYS C CA 1
ATOM 8579 C C . LYS C 1 311 ? 36.331 -59.151 3.641 1.00 35.27 311 LYS C C 1
ATOM 8580 O O . LYS C 1 311 ? 35.891 -59.962 2.829 1.00 35.21 311 LYS C O 1
ATOM 8586 N N . GLU C 1 312 ? 36.082 -59.221 4.951 1.00 35.21 312 GLU C N 1
ATOM 8587 C CA . GLU C 1 312 ? 35.380 -60.358 5.560 1.00 35.13 312 GLU C CA 1
ATOM 8588 C C . GLU C 1 312 ? 33.866 -60.221 5.465 1.00 34.83 312 GLU C C 1
ATOM 8589 O O . GLU C 1 312 ? 33.163 -61.190 5.190 1.00 34.78 312 GLU C O 1
ATOM 8595 N N . ARG C 1 313 ? 33.376 -59.013 5.721 1.00 34.60 313 ARG C N 1
ATOM 8596 C CA . ARG C 1 313 ? 31.955 -58.741 5.737 1.00 34.43 313 ARG C CA 1
ATOM 8597 C C . ARG C 1 313 ? 31.450 -58.639 4.309 1.00 34.79 313 ARG C C 1
ATOM 8598 O O . ARG C 1 313 ? 31.938 -57.836 3.515 1.00 34.70 313 ARG C O 1
ATOM 8606 N N . LYS C 1 314 ? 30.468 -59.471 3.992 1.00 35.23 314 LYS C N 1
ATOM 8607 C CA . LYS C 1 314 ? 29.860 -59.494 2.673 1.00 35.38 314 LYS C CA 1
ATOM 8608 C C . LYS C 1 314 ? 28.466 -58.889 2.726 1.00 35.01 314 LYS C C 1
ATOM 8609 O O . LYS C 1 314 ? 27.764 -59.010 3.727 1.00 35.38 314 LYS C O 1
ATOM 8615 N N . GLN C 1 315 ? 28.078 -58.232 1.642 1.00 34.54 315 GLN C N 1
ATOM 8616 C CA . GLN C 1 315 ? 26.764 -57.624 1.519 1.00 34.00 315 GLN C CA 1
ATOM 8617 C C . GLN C 1 315 ? 26.499 -57.479 0.032 1.00 33.92 315 GLN C C 1
ATOM 8618 O O . GLN C 1 315 ? 27.424 -57.207 -0.733 1.00 33.86 315 GLN C O 1
ATOM 8624 N N . PHE C 1 316 ? 25.248 -57.676 -0.378 1.00 33.81 316 PHE C N 1
ATOM 8625 C CA . PHE C 1 316 ? 24.877 -57.689 -1.803 1.00 33.80 316 PHE C CA 1
ATOM 8626 C C . PHE C 1 316 ? 25.692 -58.728 -2.606 1.00 33.85 316 PHE C C 1
ATOM 8627 O O . PHE C 1 316 ? 25.865 -58.600 -3.825 1.00 33.93 316 PHE C O 1
ATOM 8635 N N . GLY C 1 317 ? 26.194 -59.747 -1.911 1.00 33.81 317 GLY C N 1
ATOM 8636 C CA . GLY C 1 317 ? 26.965 -60.824 -2.539 1.00 33.65 317 GLY C CA 1
ATOM 8637 C C . GLY C 1 317 ? 28.414 -60.470 -2.825 1.00 33.54 317 GLY C C 1
ATOM 8638 O O . GLY C 1 317 ? 29.080 -61.162 -3.588 1.00 33.92 317 GLY C O 1
ATOM 8639 N N . ALA C 1 318 ? 28.903 -59.392 -2.217 1.00 33.23 318 ALA C N 1
ATOM 8640 C CA . ALA C 1 318 ? 30.286 -58.961 -2.387 1.00 32.65 318 ALA C CA 1
ATOM 8641 C C . ALA C 1 318 ? 30.880 -58.509 -1.064 1.00 32.29 318 ALA C C 1
ATOM 8642 O O . ALA C 1 318 ? 30.144 -58.125 -0.160 1.00 32.01 318 ALA C O 1
ATOM 8644 N N . PRO C 1 319 ? 32.219 -58.558 -0.938 1.00 32.18 319 PRO C N 1
ATOM 8645 C CA . PRO C 1 319 ? 32.861 -57.946 0.227 1.00 32.13 319 PRO C CA 1
ATOM 8646 C C . PRO C 1 319 ? 32.569 -56.452 0.253 1.00 32.38 319 PRO C C 1
ATOM 8647 O O . PRO C 1 319 ? 32.481 -55.830 -0.805 1.00 32.62 319 PRO C O 1
ATOM 8651 N N . LEU C 1 320 ? 32.409 -55.876 1.441 1.00 32.49 320 LEU C N 1
ATOM 8652 C CA . LEU C 1 320 ? 32.188 -54.442 1.551 1.00 32.37 320 LEU C CA 1
ATOM 8653 C C . LEU C 1 320 ? 33.306 -53.668 0.835 1.00 32.45 320 LEU C C 1
ATOM 8654 O O . LEU C 1 320 ? 33.092 -52.563 0.348 1.00 32.75 320 LEU C O 1
ATOM 8659 N N . ALA C 1 321 ? 34.486 -54.271 0.743 1.00 32.14 321 ALA C N 1
ATOM 8660 C CA . ALA C 1 321 ? 35.605 -53.675 0.034 1.00 32.22 321 ALA C CA 1
ATOM 8661 C C . ALA C 1 321 ? 35.380 -53.510 -1.476 1.00 32.49 321 ALA C C 1
ATOM 8662 O O . ALA C 1 321 ? 36.155 -52.823 -2.141 1.00 32.63 321 ALA C O 1
ATOM 8664 N N . ALA C 1 322 ? 34.340 -54.139 -2.017 1.00 32.53 322 ALA C N 1
ATOM 8665 C CA . ALA C 1 322 ? 34.123 -54.148 -3.461 1.00 32.61 322 ALA C CA 1
ATOM 8666 C C . ALA C 1 322 ? 33.521 -52.850 -3.978 1.00 32.88 322 ALA C C 1
ATOM 8667 O O . ALA C 1 322 ? 33.665 -52.520 -5.158 1.00 33.31 322 ALA C O 1
ATOM 8669 N N . PHE C 1 323 ? 32.871 -52.105 -3.091 1.00 32.84 323 PHE C N 1
ATOM 8670 C CA . PHE C 1 323 ? 32.086 -50.942 -3.488 1.00 32.68 323 PHE C CA 1
ATOM 8671 C C . PHE C 1 323 ? 32.903 -49.650 -3.518 1.00 32.53 323 PHE C C 1
ATOM 8672 O O . PHE C 1 323 ? 33.630 -49.345 -2.576 1.00 32.43 323 PHE C O 1
ATOM 8680 N N . GLN C 1 324 ? 32.743 -48.890 -4.603 1.00 32.55 324 GLN C N 1
ATOM 8681 C CA . GLN C 1 324 ? 33.444 -47.619 -4.831 1.00 32.29 324 GLN C CA 1
ATOM 8682 C C . GLN C 1 324 ? 33.479 -46.747 -3.588 1.00 32.37 324 GLN C C 1
ATOM 8683 O O . GLN C 1 324 ? 34.552 -46.336 -3.132 1.00 32.10 324 GLN C O 1
ATOM 8689 N N . LEU C 1 325 ? 32.290 -46.478 -3.053 1.00 32.65 325 LEU C N 1
ATOM 8690 C CA . LEU C 1 325 ? 32.100 -45.619 -1.892 1.00 32.84 325 LEU C CA 1
ATOM 8691 C C . LEU C 1 325 ? 32.923 -46.095 -0.709 1.00 33.26 325 LEU C C 1
ATOM 8692 O O . LEU C 1 325 ? 33.510 -45.275 0.002 1.00 33.69 325 LEU C O 1
ATOM 8697 N N . ASN C 1 326 ? 32.968 -47.412 -0.501 1.00 33.15 326 ASN C N 1
ATOM 8698 C CA . ASN C 1 326 ? 33.764 -47.973 0.580 1.00 33.23 326 ASN C CA 1
ATOM 8699 C C . ASN C 1 326 ? 35.261 -47.907 0.319 1.00 33.09 326 ASN C C 1
ATOM 8700 O O . ASN C 1 326 ? 36.031 -47.641 1.234 1.00 33.52 326 ASN C O 1
ATOM 8705 N N . GLN C 1 327 ? 35.673 -48.151 -0.920 1.00 32.89 327 GLN C N 1
ATOM 8706 C CA . GLN C 1 327 ? 37.085 -48.066 -1.280 1.00 32.59 327 GLN C CA 1
ATOM 8707 C C . GLN C 1 327 ? 37.593 -46.639 -1.127 1.00 33.00 327 GLN C C 1
ATOM 8708 O O . GLN C 1 327 ? 38.691 -46.432 -0.618 1.00 32.84 327 GLN C O 1
ATOM 8714 N N . GLN C 1 328 ? 36.784 -45.660 -1.533 1.00 33.38 328 GLN C N 1
ATOM 8715 C CA . GLN C 1 328 ? 37.184 -44.262 -1.420 1.00 34.07 328 GLN C CA 1
ATOM 8716 C C . GLN C 1 328 ? 37.490 -43.878 0.017 1.00 33.93 328 GLN C C 1
ATOM 8717 O O . GLN C 1 328 ? 38.539 -43.301 0.291 1.00 33.85 328 GLN C O 1
ATOM 8723 N N . LYS C 1 329 ? 36.563 -44.186 0.921 1.00 33.96 329 LYS C N 1
ATOM 8724 C CA . LYS C 1 329 ? 36.776 -43.971 2.345 1.00 34.13 329 LYS C CA 1
ATOM 8725 C C . LYS C 1 329 ? 38.048 -44.676 2.831 1.00 34.09 329 LYS C C 1
ATOM 8726 O O . LYS C 1 329 ? 38.879 -44.081 3.527 1.00 33.87 329 LYS C O 1
ATOM 8732 N N . LEU C 1 330 ? 38.199 -45.939 2.447 1.00 33.93 330 LEU C N 1
ATOM 8733 C CA . LEU C 1 330 ? 39.336 -46.727 2.880 1.00 34.16 330 LEU C CA 1
ATOM 8734 C C . LEU C 1 330 ? 40.648 -46.110 2.412 1.00 34.19 330 LEU C C 1
ATOM 8735 O O . LEU C 1 330 ? 41.623 -46.073 3.168 1.00 34.49 330 LEU C O 1
ATOM 8740 N N . VAL C 1 331 ? 40.660 -45.605 1.180 1.00 34.12 331 VAL C N 1
ATOM 8741 C CA . VAL C 1 331 ? 41.857 -44.992 0.594 1.00 33.73 331 VAL C CA 1
ATOM 8742 C C . VAL C 1 331 ? 42.143 -43.606 1.191 1.00 33.87 331 VAL C C 1
ATOM 8743 O O . VAL C 1 331 ? 43.307 -43.223 1.350 1.00 33.68 331 VAL C O 1
ATOM 8747 N N . GLN C 1 332 ? 41.089 -42.864 1.534 1.00 34.04 332 GLN C N 1
ATOM 8748 C CA . GLN C 1 332 ? 41.264 -41.565 2.189 1.00 34.51 332 GLN C CA 1
ATOM 8749 C C . GLN C 1 332 ? 41.930 -41.733 3.553 1.00 34.81 332 GLN C C 1
ATOM 8750 O O . GLN C 1 332 ? 42.844 -40.979 3.901 1.00 35.25 332 GLN C O 1
ATOM 8756 N N . MET C 1 333 ? 41.479 -42.733 4.311 1.00 34.85 333 MET C N 1
ATOM 8757 C CA . MET C 1 333 ? 42.091 -43.091 5.588 1.00 34.79 333 MET C CA 1
ATOM 8758 C C . MET C 1 333 ? 43.562 -43.442 5.388 1.00 34.45 333 MET C C 1
ATOM 8759 O O . MET C 1 333 ? 44.434 -42.918 6.076 1.00 34.42 333 MET C O 1
ATOM 8764 N N . LEU C 1 334 ? 43.831 -44.325 4.431 1.00 34.18 334 LEU C N 1
ATOM 8765 C CA . LEU C 1 334 ? 45.197 -44.759 4.153 1.00 33.76 334 LEU C CA 1
ATOM 8766 C C . LEU C 1 334 ? 46.123 -43.604 3.777 1.00 33.50 334 LEU C C 1
ATOM 8767 O O . LEU C 1 334 ? 47.287 -43.588 4.185 1.00 33.42 334 LEU C O 1
ATOM 8772 N N . GLY C 1 335 ? 45.602 -42.654 2.997 1.00 33.32 335 GLY C N 1
ATOM 8773 C CA . GLY C 1 335 ? 46.348 -41.445 2.622 1.00 32.78 335 GLY C CA 1
ATOM 8774 C C . GLY C 1 335 ? 46.743 -40.675 3.864 1.00 32.67 335 GLY C C 1
ATOM 8775 O O . GLY C 1 335 ? 47.928 -40.363 4.064 1.00 32.70 335 GLY C O 1
ATOM 8776 N N . ASN C 1 336 ? 45.745 -40.405 4.710 1.00 32.28 336 ASN C N 1
ATOM 8777 C CA . ASN C 1 336 ? 45.944 -39.741 5.993 1.00 32.05 336 ASN C CA 1
ATOM 8778 C C . ASN C 1 336 ? 47.010 -40.399 6.857 1.00 31.82 336 ASN C C 1
ATOM 8779 O O . ASN C 1 336 ? 47.901 -39.716 7.373 1.00 32.08 336 ASN C O 1
ATOM 8784 N N . VAL C 1 337 ? 46.921 -41.720 7.011 1.00 31.14 337 VAL C N 1
ATOM 8785 C CA . VAL C 1 337 ? 47.882 -42.460 7.829 1.00 30.52 337 VAL C CA 1
ATOM 8786 C C . VAL C 1 337 ? 49.319 -42.238 7.333 1.00 30.39 337 VAL C C 1
ATOM 8787 O O . VAL C 1 337 ? 50.228 -42.032 8.137 1.00 30.72 337 VAL C O 1
ATOM 8791 N N . GLN C 1 338 ? 49.520 -42.249 6.019 1.00 30.01 338 GLN C N 1
ATOM 8792 C CA . GLN C 1 338 ? 50.863 -42.065 5.469 1.00 29.61 338 GLN C CA 1
ATOM 8793 C C . GLN C 1 338 ? 51.388 -40.680 5.828 1.00 29.69 338 GLN C C 1
ATOM 8794 O O . GLN C 1 338 ? 52.483 -40.544 6.390 1.00 29.43 338 GLN C O 1
ATOM 8800 N N . ALA C 1 339 ? 50.582 -39.665 5.521 1.00 29.60 339 ALA C N 1
ATOM 8801 C CA . ALA C 1 339 ? 50.939 -38.278 5.792 1.00 29.59 339 ALA C CA 1
ATOM 8802 C C . ALA C 1 339 ? 51.190 -38.010 7.273 1.00 29.68 339 ALA C C 1
ATOM 8803 O O . ALA C 1 339 ? 52.172 -37.359 7.615 1.00 29.94 339 ALA C O 1
ATOM 8805 N N . MET C 1 340 ? 50.311 -38.511 8.141 1.00 29.58 340 MET C N 1
ATOM 8806 C CA . MET C 1 340 ? 50.484 -38.371 9.592 1.00 29.71 340 MET C CA 1
ATOM 8807 C C . MET C 1 340 ? 51.803 -38.979 10.073 1.00 29.05 340 MET C C 1
ATOM 8808 O O . MET C 1 340 ? 52.540 -38.364 10.830 1.00 29.00 340 MET C O 1
ATOM 8813 N N . PHE C 1 341 ? 52.103 -40.187 9.622 1.00 28.75 341 PHE C N 1
ATOM 8814 C CA . PHE C 1 341 ? 53.313 -40.843 10.045 1.00 28.56 341 PHE C CA 1
ATOM 8815 C C . PHE C 1 341 ? 54.544 -40.025 9.641 1.00 28.84 341 PHE C C 1
ATOM 8816 O O . PHE C 1 341 ? 55.390 -39.727 10.481 1.00 28.83 341 PHE C O 1
ATOM 8824 N N . LEU C 1 342 ? 54.631 -39.665 8.359 1.00 28.96 342 LEU C N 1
ATOM 8825 C CA . LEU C 1 342 ? 55.748 -38.889 7.834 1.00 28.86 342 LEU C CA 1
ATOM 8826 C C . LEU C 1 342 ? 55.879 -37.587 8.597 1.00 29.07 342 LEU C C 1
ATOM 8827 O O . LEU C 1 342 ? 56.983 -37.118 8.876 1.00 28.98 342 LEU C O 1
ATOM 8832 N N . MET C 1 343 ? 54.727 -37.031 8.947 1.00 29.41 343 MET C N 1
ATOM 8833 C CA . MET C 1 343 ? 54.630 -35.795 9.699 1.00 30.00 343 MET C CA 1
ATOM 8834 C C . MET C 1 343 ? 55.212 -35.986 11.095 1.00 30.11 343 MET C C 1
ATOM 8835 O O . MET C 1 343 ? 56.048 -35.199 11.545 1.00 29.85 343 MET C O 1
ATOM 8840 N N . GLY C 1 344 ? 54.763 -37.048 11.763 1.00 30.55 344 GLY C N 1
ATOM 8841 C CA . GLY C 1 344 ? 55.243 -37.412 13.091 1.00 30.83 344 GLY C CA 1
ATOM 8842 C C . GLY C 1 344 ? 56.711 -37.760 13.072 1.00 31.02 344 GLY C C 1
ATOM 8843 O O . GLY C 1 344 ? 57.462 -37.343 13.951 1.00 31.44 344 GLY C O 1
ATOM 8844 N N . TRP C 1 345 ? 57.114 -38.521 12.061 1.00 31.16 345 TRP C N 1
ATOM 8845 C CA . TRP C 1 345 ? 58.505 -38.905 11.865 1.00 31.51 345 TRP C CA 1
ATOM 8846 C C . TRP C 1 345 ? 59.424 -37.705 11.694 1.00 31.40 345 TRP C C 1
ATOM 8847 O O . TRP C 1 345 ? 60.510 -37.661 12.283 1.00 31.78 345 TRP C O 1
ATOM 8858 N N . ARG C 1 346 ? 59.000 -36.742 10.880 1.00 31.01 346 ARG C N 1
ATOM 8859 C CA . ARG C 1 346 ? 59.817 -35.558 10.637 1.00 30.65 346 ARG C CA 1
ATOM 8860 C C . ARG C 1 346 ? 59.995 -34.758 11.920 1.00 30.61 346 ARG C C 1
ATOM 8861 O O . ARG C 1 346 ? 61.102 -34.334 12.228 1.00 30.71 346 ARG C O 1
ATOM 8869 N N . LEU C 1 347 ? 58.904 -34.581 12.662 1.00 30.64 347 LEU C N 1
ATOM 8870 C CA . LEU C 1 347 ? 58.907 -33.864 13.933 1.00 30.84 347 LEU C CA 1
ATOM 8871 C C . LEU C 1 347 ? 59.960 -34.403 14.902 1.00 31.35 347 LEU C C 1
ATOM 8872 O O . LEU C 1 347 ? 60.719 -33.633 15.505 1.00 31.38 347 LEU C O 1
ATOM 8877 N N . CYS C 1 348 ? 60.010 -35.727 15.033 1.00 31.68 348 CYS C N 1
ATOM 8878 C CA . CYS C 1 348 ? 61.032 -36.391 15.828 1.00 32.18 348 CYS C CA 1
ATOM 8879 C C . CYS C 1 348 ? 62.437 -36.022 15.385 1.00 32.14 348 CYS C C 1
ATOM 8880 O O . CYS C 1 348 ? 63.299 -35.767 16.221 1.00 32.17 348 CYS C O 1
ATOM 8883 N N . LYS C 1 349 ? 62.668 -35.996 14.074 1.00 32.47 349 LYS C N 1
ATOM 8884 C CA . LYS C 1 349 ? 63.997 -35.672 13.549 1.00 32.56 349 LYS C CA 1
ATOM 8885 C C . LYS C 1 349 ? 64.338 -34.219 13.806 1.00 32.56 349 LYS C C 1
ATOM 8886 O O . LYS C 1 349 ? 65.483 -33.904 14.079 1.00 32.82 349 LYS C O 1
ATOM 8892 N N . LEU C 1 350 ? 63.341 -33.340 13.747 1.00 32.71 350 LEU C N 1
ATOM 8893 C CA . LEU C 1 350 ? 63.550 -31.932 14.074 1.00 32.88 350 LEU C CA 1
ATOM 8894 C C . LEU C 1 350 ? 63.974 -31.777 15.532 1.00 33.52 350 LEU C C 1
ATOM 8895 O O . LEU C 1 350 ? 64.880 -30.995 15.844 1.00 33.69 350 LEU C O 1
ATOM 8900 N N . TYR C 1 351 ? 63.329 -32.535 16.418 1.00 34.16 351 TYR C N 1
ATOM 8901 C CA . TYR C 1 351 ? 63.717 -32.563 17.823 1.00 34.68 351 TYR C CA 1
ATOM 8902 C C . TYR C 1 351 ? 65.087 -33.233 18.041 1.00 34.94 351 TYR C C 1
ATOM 8903 O O . TYR C 1 351 ? 65.921 -32.700 18.783 1.00 35.05 351 TYR C O 1
ATOM 8912 N N . GLU C 1 352 ? 65.308 -34.387 17.407 1.00 34.80 352 GLU C N 1
ATOM 8913 C CA . GLU C 1 352 ? 66.590 -35.084 17.492 1.00 35.41 352 GLU C CA 1
ATOM 8914 C C . GLU C 1 352 ? 67.742 -34.193 17.028 1.00 34.94 352 GLU C C 1
ATOM 8915 O O . GLU C 1 352 ? 68.825 -34.234 17.603 1.00 35.29 352 GLU C O 1
ATOM 8921 N N . THR C 1 353 ? 67.497 -33.374 16.008 1.00 34.61 353 THR C N 1
ATOM 8922 C CA . THR C 1 353 ? 68.526 -32.498 15.442 1.00 34.15 353 THR C CA 1
ATOM 8923 C C . THR C 1 353 ? 68.769 -31.254 16.297 1.00 33.74 353 THR C C 1
ATOM 8924 O O . THR C 1 353 ? 69.715 -30.505 16.052 1.00 33.44 353 THR C O 1
ATOM 8928 N N . GLY C 1 354 ? 67.913 -31.038 17.291 1.00 33.63 354 GLY C N 1
ATOM 8929 C CA . GLY C 1 354 ? 68.038 -29.894 18.206 1.00 33.43 354 GLY C CA 1
ATOM 8930 C C . GLY C 1 354 ? 67.502 -28.592 17.637 1.00 33.16 354 GLY C C 1
ATOM 8931 O O . GLY C 1 354 ? 67.887 -27.505 18.073 1.00 32.92 354 GLY C O 1
ATOM 8932 N N . GLN C 1 355 ? 66.601 -28.700 16.666 1.00 33.07 355 GLN C N 1
ATOM 8933 C CA . GLN C 1 355 ? 66.126 -27.522 15.942 1.00 33.05 355 GLN C CA 1
ATOM 8934 C C . GLN C 1 355 ? 64.624 -27.305 16.045 1.00 32.79 355 GLN C C 1
ATOM 8935 O O . GLN C 1 355 ? 64.082 -26.398 15.419 1.00 33.10 355 GLN C O 1
ATOM 8941 N N . MET C 1 356 ? 63.960 -28.131 16.842 1.00 32.54 356 MET C N 1
ATOM 8942 C CA . MET C 1 356 ? 62.528 -27.990 17.052 1.00 32.27 356 MET C CA 1
ATOM 8943 C C . MET C 1 356 ? 62.177 -26.698 17.801 1.00 32.29 356 MET C C 1
ATOM 8944 O O . MET C 1 356 ? 62.845 -26.317 18.759 1.00 32.23 356 MET C O 1
ATOM 8949 N N . THR C 1 357 ? 61.135 -26.023 17.327 1.00 32.46 357 THR C N 1
ATOM 8950 C CA . THR C 1 357 ? 60.569 -24.857 17.992 1.00 32.57 357 THR C CA 1
ATOM 8951 C C . THR C 1 357 ? 59.191 -25.266 18.515 1.00 32.91 357 THR C C 1
ATOM 8952 O O . THR C 1 357 ? 58.632 -26.250 18.037 1.00 32.90 357 THR C O 1
ATOM 8956 N N . PRO C 1 358 ? 58.649 -24.539 19.517 1.00 33.30 358 PRO C N 1
ATOM 8957 C CA . PRO C 1 358 ? 57.310 -24.865 20.018 1.00 33.43 358 PRO C CA 1
ATOM 8958 C C . PRO C 1 358 ? 56.241 -24.884 18.921 1.00 33.44 358 PRO C C 1
ATOM 8959 O O . PRO C 1 358 ? 55.383 -25.778 18.914 1.00 33.63 358 PRO C O 1
ATOM 8963 N N . GLY C 1 359 ? 56.319 -23.926 17.999 1.00 33.08 359 GLY C N 1
ATOM 8964 C CA . GLY C 1 359 ? 55.379 -23.836 16.889 1.00 32.93 359 GLY C CA 1
ATOM 8965 C C . GLY C 1 359 ? 55.293 -25.105 16.064 1.00 32.92 359 GLY C C 1
ATOM 8966 O O . GLY C 1 359 ? 54.205 -25.501 15.654 1.00 33.21 359 GLY C O 1
ATOM 8967 N N . GLN C 1 360 ? 56.442 -25.737 15.823 1.00 32.68 360 GLN C N 1
ATOM 8968 C CA . GLN C 1 360 ? 56.528 -26.948 15.016 1.00 32.38 360 GLN C CA 1
ATOM 8969 C C . GLN C 1 360 ? 55.922 -28.141 15.732 1.00 32.71 360 GLN C C 1
ATOM 8970 O O . GLN C 1 360 ? 55.249 -28.974 15.113 1.00 32.68 360 GLN C O 1
ATOM 8976 N N . ALA C 1 361 ? 56.173 -28.229 17.035 1.00 32.93 361 ALA C N 1
ATOM 8977 C CA . ALA C 1 361 ? 55.615 -29.303 17.835 1.00 33.22 361 ALA C CA 1
ATOM 8978 C C . ALA C 1 361 ? 54.108 -29.102 17.900 1.00 33.65 361 ALA C C 1
ATOM 8979 O O . ALA C 1 361 ? 53.344 -30.061 17.748 1.00 34.01 361 ALA C O 1
ATOM 8981 N N . SER C 1 362 ? 53.697 -27.846 18.100 1.00 33.87 362 SER C N 1
ATOM 8982 C CA . SER C 1 362 ? 52.288 -27.455 18.096 1.00 33.87 362 SER C CA 1
ATOM 8983 C C . SER C 1 362 ? 51.622 -27.800 16.779 1.00 33.88 362 SER C C 1
ATOM 8984 O O . SER C 1 362 ? 50.511 -28.334 16.778 1.00 34.32 362 SER C O 1
ATOM 8987 N N . LEU C 1 363 ? 52.298 -27.500 15.668 1.00 33.53 363 LEU C N 1
ATOM 8988 C CA . LEU C 1 363 ? 51.744 -27.757 14.344 1.00 33.34 363 LEU C CA 1
ATOM 8989 C C . LEU C 1 363 ? 51.519 -29.248 14.144 1.00 33.35 363 LEU C C 1
ATOM 8990 O O . LEU C 1 363 ? 50.424 -29.671 13.768 1.00 33.28 363 LEU C O 1
ATOM 8995 N N . GLY C 1 364 ? 52.564 -30.030 14.403 1.00 33.43 364 GLY C N 1
ATOM 8996 C CA . GLY C 1 364 ? 52.486 -31.482 14.357 1.00 33.26 364 GLY C CA 1
ATOM 8997 C C . GLY C 1 364 ? 51.282 -31.943 15.144 1.00 33.35 364 GLY C C 1
ATOM 8998 O O . GLY C 1 364 ? 50.343 -32.505 14.577 1.00 33.61 364 GLY C O 1
ATOM 8999 N N . LYS C 1 365 ? 51.289 -31.666 16.445 1.00 33.07 365 LYS C N 1
ATOM 9000 C CA . LYS C 1 365 ? 50.210 -32.106 17.317 1.00 33.13 365 LYS C CA 1
ATOM 9001 C C . LYS C 1 365 ? 48.825 -31.675 16.806 1.00 33.09 365 LYS C C 1
ATOM 9002 O O . LYS C 1 365 ? 47.930 -32.511 16.707 1.00 33.22 365 LYS C O 1
ATOM 9008 N N . ALA C 1 366 ? 48.662 -30.399 16.456 1.00 32.87 366 ALA C N 1
ATOM 9009 C CA . ALA C 1 366 ? 47.385 -29.900 15.929 1.00 32.75 366 ALA C CA 1
ATOM 9010 C C . ALA C 1 366 ? 46.933 -30.610 14.637 1.00 32.70 366 ALA C C 1
ATOM 9011 O O . ALA C 1 366 ? 45.830 -31.160 14.573 1.00 32.43 366 ALA C O 1
ATOM 9013 N N . TRP C 1 367 ? 47.805 -30.603 13.628 1.00 32.74 367 TRP C N 1
ATOM 9014 C CA . TRP C 1 367 ? 47.479 -31.100 12.293 1.00 32.64 367 TRP C CA 1
ATOM 9015 C C . TRP C 1 367 ? 47.177 -32.583 12.319 1.00 33.04 367 TRP C C 1
ATOM 9016 O O . TRP C 1 367 ? 46.133 -33.000 11.816 1.00 33.41 367 TRP C O 1
ATOM 9027 N N . ILE C 1 368 ? 48.100 -33.364 12.898 1.00 33.28 368 ILE C N 1
ATOM 9028 C CA . ILE C 1 368 ? 47.995 -34.826 12.958 1.00 33.39 368 ILE C CA 1
ATOM 9029 C C . ILE C 1 368 ? 46.725 -35.234 13.682 1.00 34.10 368 ILE C C 1
ATOM 9030 O O . ILE C 1 368 ? 46.040 -36.169 13.280 1.00 34.42 368 ILE C O 1
ATOM 9035 N N . SER C 1 369 ? 46.419 -34.505 14.745 1.00 34.71 369 SER C N 1
ATOM 9036 C CA . SER C 1 369 ? 45.228 -34.715 15.538 1.00 35.30 369 SER C CA 1
ATOM 9037 C C . SER C 1 369 ? 43.945 -34.526 14.725 1.00 35.51 369 SER C C 1
ATOM 9038 O O . SER C 1 369 ? 43.004 -35.318 14.830 1.00 35.78 369 SER C O 1
ATOM 9041 N N . SER C 1 370 ? 43.906 -33.471 13.922 1.00 35.69 370 SER C N 1
ATOM 9042 C CA . SER C 1 370 ? 42.727 -33.153 13.130 1.00 35.80 370 SER C CA 1
ATOM 9043 C C . SER C 1 370 ? 42.499 -34.192 12.039 1.00 35.96 370 SER C C 1
ATOM 9044 O O . SER C 1 370 ? 41.357 -34.511 11.715 1.00 35.91 370 SER C O 1
ATOM 9047 N N . LYS C 1 371 ? 43.594 -34.705 11.476 1.00 36.26 371 LYS C N 1
ATOM 9048 C CA . LYS C 1 371 ? 43.545 -35.709 10.408 1.00 36.59 371 LYS C CA 1
ATOM 9049 C C . LYS C 1 371 ? 43.081 -37.054 10.930 1.00 36.49 371 LYS C C 1
ATOM 9050 O O . LYS C 1 371 ? 42.424 -37.820 10.221 1.00 36.66 371 LYS C O 1
ATOM 9056 N N . ALA C 1 372 ? 43.450 -37.331 12.173 1.00 36.37 372 ALA C N 1
ATOM 9057 C CA . ALA C 1 372 ? 43.066 -38.545 12.845 1.00 36.56 372 ALA C CA 1
ATOM 9058 C C . ALA C 1 372 ? 41.565 -38.515 13.151 1.00 36.58 372 ALA C C 1
ATOM 9059 O O . ALA C 1 372 ? 40.904 -39.551 13.143 1.00 36.67 372 ALA C O 1
ATOM 9061 N N . ARG C 1 373 ? 41.033 -37.323 13.390 1.00 36.46 373 ARG C N 1
ATOM 9062 C CA . ARG C 1 373 ? 39.609 -37.149 13.646 1.00 36.61 373 ARG C CA 1
ATOM 9063 C C . ARG C 1 373 ? 38.791 -37.463 12.392 1.00 36.48 373 ARG C C 1
ATOM 9064 O O . ARG C 1 373 ? 37.769 -38.142 12.470 1.00 36.04 373 ARG C O 1
ATOM 9072 N N . GLU C 1 374 ? 39.262 -36.980 11.241 1.00 36.66 374 GLU C N 1
ATOM 9073 C CA . GLU C 1 374 ? 38.629 -37.259 9.946 1.00 37.16 374 GLU C CA 1
ATOM 9074 C C . GLU C 1 374 ? 38.668 -38.750 9.644 1.00 36.59 374 GLU C C 1
ATOM 9075 O O . GLU C 1 374 ? 37.677 -39.329 9.198 1.00 36.75 374 GLU C O 1
ATOM 9081 N N . THR C 1 375 ? 39.829 -39.351 9.888 1.00 35.86 375 THR C N 1
ATOM 9082 C CA . THR C 1 375 ? 40.028 -40.774 9.718 1.00 35.39 375 THR C CA 1
ATOM 9083 C C . THR C 1 375 ? 39.064 -41.601 10.574 1.00 35.32 375 THR C C 1
ATOM 9084 O O . THR C 1 375 ? 38.387 -42.493 10.053 1.00 35.29 375 THR C O 1
ATOM 9088 N N . ALA C 1 376 ? 39.008 -41.301 11.872 1.00 34.93 376 ALA C N 1
ATOM 9089 C CA . ALA C 1 376 ? 38.147 -42.032 12.797 1.00 34.78 376 ALA C CA 1
ATOM 9090 C C . ALA C 1 376 ? 36.688 -41.938 12.373 1.00 34.69 376 ALA C C 1
ATOM 9091 O O . ALA C 1 376 ? 35.934 -42.898 12.483 1.00 34.70 376 ALA C O 1
ATOM 9093 N N . SER C 1 377 ? 36.310 -40.774 11.867 1.00 34.79 377 SER C N 1
ATOM 9094 C CA . SER C 1 377 ? 34.962 -40.526 11.385 1.00 34.78 377 SER C CA 1
ATOM 9095 C C . SER C 1 377 ? 34.601 -41.466 10.229 1.00 34.87 377 SER C C 1
ATOM 9096 O O . SER C 1 377 ? 33.493 -42.037 10.196 1.00 34.96 377 SER C O 1
ATOM 9099 N N . LEU C 1 378 ? 35.543 -41.622 9.296 1.00 34.48 378 LEU C N 1
ATOM 9100 C CA . LEU C 1 378 ? 35.362 -42.473 8.127 1.00 34.21 378 LEU C CA 1
ATOM 9101 C C . LEU C 1 378 ? 35.360 -43.944 8.510 1.00 34.45 378 LEU C C 1
ATOM 9102 O O . LEU C 1 378 ? 34.522 -44.710 8.035 1.00 34.70 378 LEU C O 1
ATOM 9107 N N . GLY C 1 379 ? 36.300 -44.327 9.372 1.00 34.72 379 GLY C N 1
ATOM 9108 C CA . GLY C 1 379 ? 36.484 -45.721 9.765 1.00 34.79 379 GLY C CA 1
ATOM 9109 C C . GLY C 1 379 ? 35.273 -46.203 10.521 1.00 34.97 379 GLY C C 1
ATOM 9110 O O . GLY C 1 379 ? 34.851 -47.351 10.391 1.00 35.13 379 GLY C O 1
ATOM 9111 N N . ARG C 1 380 ? 34.704 -45.294 11.299 1.00 35.08 380 ARG C N 1
ATOM 9112 C CA . ARG C 1 380 ? 33.512 -45.563 12.077 1.00 35.24 380 ARG C CA 1
ATOM 9113 C C . ARG C 1 380 ? 32.299 -45.876 11.188 1.00 35.22 380 ARG C C 1
ATOM 9114 O O . ARG C 1 380 ? 31.575 -46.836 11.462 1.00 35.47 380 ARG C O 1
ATOM 9122 N N . GLU C 1 381 ? 32.084 -45.090 10.130 1.00 34.85 381 GLU C N 1
ATOM 9123 C CA . GLU C 1 381 ? 30.906 -45.289 9.283 1.00 35.00 381 GLU C CA 1
ATOM 9124 C C . GLU C 1 381 ? 31.108 -46.457 8.327 1.00 34.17 381 GLU C C 1
ATOM 9125 O O . GLU C 1 381 ? 30.137 -47.033 7.848 1.00 34.21 381 GLU C O 1
ATOM 9131 N N . LEU C 1 382 ? 32.369 -46.803 8.074 1.00 33.38 382 LEU C N 1
ATOM 9132 C CA . LEU C 1 382 ? 32.716 -47.938 7.230 1.00 32.77 382 LEU C CA 1
ATOM 9133 C C . LEU C 1 382 ? 32.309 -49.295 7.807 1.00 32.43 382 LEU C C 1
ATOM 9134 O O . LEU C 1 382 ? 32.094 -50.241 7.055 1.00 32.41 382 LEU C O 1
ATOM 9139 N N . LEU C 1 383 ? 32.210 -49.403 9.128 1.00 31.93 383 LEU C N 1
ATOM 9140 C CA . LEU C 1 383 ? 31.829 -50.680 9.734 1.00 31.62 383 LEU C CA 1
ATOM 9141 C C . LEU C 1 383 ? 30.321 -50.822 9.985 1.00 31.60 383 LEU C C 1
ATOM 9142 O O . LEU C 1 383 ? 29.873 -51.838 10.512 1.00 31.32 383 LEU C O 1
ATOM 9147 N N . GLY C 1 384 ? 29.553 -49.803 9.600 1.00 31.73 384 GLY C N 1
ATOM 9148 C CA . GLY C 1 384 ? 28.110 -49.770 9.821 1.00 31.97 384 GLY C CA 1
ATOM 9149 C C . GLY C 1 384 ? 27.720 -49.841 11.290 1.00 32.42 384 GLY C C 1
ATOM 9150 O O . GLY C 1 384 ? 28.286 -49.150 12.138 1.00 32.24 384 GLY C O 1
ATOM 9151 N N . GLY C 1 385 ? 26.742 -50.690 11.585 1.00 32.94 385 GLY C N 1
ATOM 9152 C CA . GLY C 1 385 ? 26.278 -50.889 12.947 1.00 33.40 385 GLY C CA 1
ATOM 9153 C C . GLY C 1 385 ? 27.408 -51.197 13.906 1.00 33.67 385 GLY C C 1
ATOM 9154 O O . GLY C 1 385 ? 27.528 -50.547 14.948 1.00 33.87 385 GLY C O 1
ATOM 9155 N N . ASN C 1 386 ? 28.240 -52.176 13.538 1.00 33.72 386 ASN C N 1
ATOM 9156 C CA . ASN C 1 386 ? 29.321 -52.670 14.393 1.00 33.68 386 ASN C CA 1
ATOM 9157 C C . ASN C 1 386 ? 30.396 -51.633 14.668 1.00 34.00 386 ASN C C 1
ATOM 9158 O O . ASN C 1 386 ? 31.246 -51.829 15.535 1.00 34.35 386 ASN C O 1
ATOM 9163 N N . GLY C 1 387 ? 30.365 -50.536 13.919 1.00 34.04 387 GLY C N 1
ATOM 9164 C CA . GLY C 1 387 ? 31.273 -49.430 14.156 1.00 33.93 387 GLY C CA 1
ATOM 9165 C C . GLY C 1 387 ? 30.973 -48.623 15.411 1.00 34.07 387 GLY C C 1
ATOM 9166 O O . GLY C 1 387 ? 31.711 -47.677 15.707 1.00 34.30 387 GLY C O 1
ATOM 9167 N N . ILE C 1 388 ? 29.896 -48.966 16.134 1.00 33.61 388 ILE C N 1
ATOM 9168 C CA . ILE C 1 388 ? 29.594 -48.328 17.431 1.00 33.46 388 ILE C CA 1
ATOM 9169 C C . ILE C 1 388 ? 29.883 -49.247 18.625 1.00 33.36 388 ILE C C 1
ATOM 9170 O O . ILE C 1 388 ? 29.730 -48.855 19.780 1.00 33.46 388 ILE C O 1
ATOM 9175 N N . LEU C 1 389 ? 30.314 -50.468 18.320 1.00 33.35 389 LEU C N 1
ATOM 9176 C CA . LEU C 1 389 ? 30.672 -51.486 19.306 1.00 33.13 389 LEU C CA 1
ATOM 9177 C C . LEU C 1 389 ? 32.163 -51.480 19.631 1.00 33.33 389 LEU C C 1
ATOM 9178 O O . LEU C 1 389 ? 32.998 -51.546 18.729 1.00 33.18 389 LEU C O 1
ATOM 9183 N N . ALA C 1 390 ? 32.485 -51.420 20.923 1.00 33.60 390 ALA C N 1
ATOM 9184 C CA . ALA C 1 390 ? 33.871 -51.436 21.398 1.00 33.89 390 ALA C CA 1
ATOM 9185 C C . ALA C 1 390 ? 34.641 -52.672 20.934 1.00 34.21 390 ALA C C 1
ATOM 9186 O O . ALA C 1 390 ? 35.856 -52.596 20.730 1.00 34.55 390 ALA C O 1
ATOM 9188 N N . ASP C 1 391 ? 33.917 -53.787 20.766 1.00 34.24 391 ASP C N 1
ATOM 9189 C CA . ASP C 1 391 ? 34.452 -55.090 20.345 1.00 34.40 391 ASP C CA 1
ATOM 9190 C C . ASP C 1 391 ? 35.247 -55.054 19.053 1.00 34.53 391 ASP C C 1
ATOM 9191 O O . ASP C 1 391 ? 36.155 -55.871 18.851 1.00 34.46 391 ASP C O 1
ATOM 9196 N N . PHE C 1 392 ? 34.860 -54.136 18.169 1.00 34.56 392 PHE C N 1
ATOM 9197 C CA . PHE C 1 392 ? 35.460 -54.011 16.856 1.00 34.55 392 PHE C CA 1
ATOM 9198 C C . PHE C 1 392 ? 36.371 -52.785 16.783 1.00 34.85 392 PHE C C 1
ATOM 9199 O O . PHE C 1 392 ? 36.571 -52.217 15.705 1.00 35.36 392 PHE C O 1
ATOM 9207 N N . LEU C 1 393 ? 36.908 -52.384 17.938 1.00 34.63 393 LEU C N 1
ATOM 9208 C CA . LEU C 1 393 ? 37.972 -51.367 18.043 1.00 34.43 393 LEU C CA 1
ATOM 9209 C C . LEU C 1 393 ? 37.649 -49.954 17.545 1.00 34.27 393 LEU C C 1
ATOM 9210 O O . LEU C 1 393 ? 37.877 -48.984 18.262 1.00 34.39 393 LEU C O 1
ATOM 9215 N N . VAL C 1 394 ? 37.161 -49.845 16.314 1.00 34.08 394 VAL C N 1
ATOM 9216 C CA . VAL C 1 394 ? 36.905 -48.560 15.667 1.00 34.03 394 VAL C CA 1
ATOM 9217 C C . VAL C 1 394 ? 36.144 -47.584 16.560 1.00 34.14 394 VAL C C 1
ATOM 9218 O O . VAL C 1 394 ? 36.510 -46.407 16.651 1.00 34.36 394 VAL C O 1
ATOM 9222 N N . ALA C 1 395 ? 35.099 -48.084 17.222 1.00 34.21 395 ALA C N 1
ATOM 9223 C CA . ALA C 1 395 ? 34.251 -47.287 18.107 1.00 34.23 395 ALA C CA 1
ATOM 9224 C C . ALA C 1 395 ? 35.034 -46.699 19.279 1.00 34.53 395 ALA C C 1
ATOM 9225 O O . ALA C 1 395 ? 34.875 -45.510 19.615 1.00 34.89 395 ALA C O 1
ATOM 9227 N N . LYS C 1 396 ? 35.859 -47.551 19.897 1.00 34.12 396 LYS C N 1
ATOM 9228 C CA . LYS C 1 396 ? 36.707 -47.200 21.026 1.00 33.80 396 LYS C CA 1
ATOM 9229 C C . LYS C 1 396 ? 37.676 -46.079 20.625 1.00 34.14 396 LYS C C 1
ATOM 9230 O O . LYS C 1 396 ? 37.762 -45.045 21.295 1.00 34.26 396 LYS C O 1
ATOM 9236 N N . ALA C 1 397 ? 38.375 -46.288 19.515 1.00 34.12 397 ALA C N 1
ATOM 9237 C CA . ALA C 1 397 ? 39.369 -45.350 19.025 1.00 34.29 397 ALA C CA 1
ATOM 9238 C C . ALA C 1 397 ? 38.745 -44.028 18.587 1.00 34.35 397 ALA C C 1
ATOM 9239 O O . ALA C 1 397 ? 39.285 -42.956 18.888 1.00 34.39 397 ALA C O 1
ATOM 9241 N N . PHE C 1 398 ? 37.610 -44.109 17.890 1.00 34.25 398 PHE C N 1
ATOM 9242 C CA . PHE C 1 398 ? 36.818 -42.927 17.530 1.00 34.09 398 PHE C CA 1
ATOM 9243 C C . PHE C 1 398 ? 36.584 -42.071 18.762 1.00 34.57 398 PHE C C 1
ATOM 9244 O O . PHE C 1 398 ? 36.835 -40.867 18.744 1.00 34.48 398 PHE C O 1
ATOM 9252 N N . CYS C 1 399 ? 36.098 -42.707 19.827 1.00 35.14 399 CYS C N 1
ATOM 9253 C CA . CYS C 1 399 ? 35.817 -42.030 21.083 1.00 35.84 399 CYS C CA 1
ATOM 9254 C C . CYS C 1 399 ? 37.086 -41.578 21.791 1.00 35.94 399 CYS C C 1
ATOM 9255 O O . CYS C 1 399 ? 37.138 -40.460 22.310 1.00 36.02 399 CYS C O 1
ATOM 9258 N N . ASP C 1 400 ? 38.102 -42.442 21.797 1.00 36.12 400 ASP C N 1
ATOM 9259 C CA . ASP C 1 400 ? 39.378 -42.162 22.457 1.00 36.55 400 ASP C CA 1
ATOM 9260 C C . ASP C 1 400 ? 40.062 -40.950 21.850 1.00 36.92 400 ASP C C 1
ATOM 9261 O O . ASP C 1 400 ? 40.815 -40.243 22.515 1.00 36.90 400 ASP C O 1
ATOM 9266 N N . LEU C 1 401 ? 39.790 -40.721 20.574 1.00 37.57 401 LEU C N 1
ATOM 9267 C CA . LEU C 1 401 ? 40.439 -39.657 19.827 1.00 38.07 401 LEU C CA 1
ATOM 9268 C C . LEU C 1 401 ? 39.998 -38.273 20.266 1.00 37.99 401 LEU C C 1
ATOM 9269 O O . LEU C 1 401 ? 40.740 -37.312 20.102 1.00 38.27 401 LEU C O 1
ATOM 9274 N N . GLU C 1 402 ? 38.798 -38.173 20.825 1.00 37.97 402 GLU C N 1
ATOM 9275 C CA . GLU C 1 402 ? 38.250 -36.868 21.191 1.00 38.07 402 GLU C CA 1
ATOM 9276 C C . GLU C 1 402 ? 39.009 -36.160 22.331 1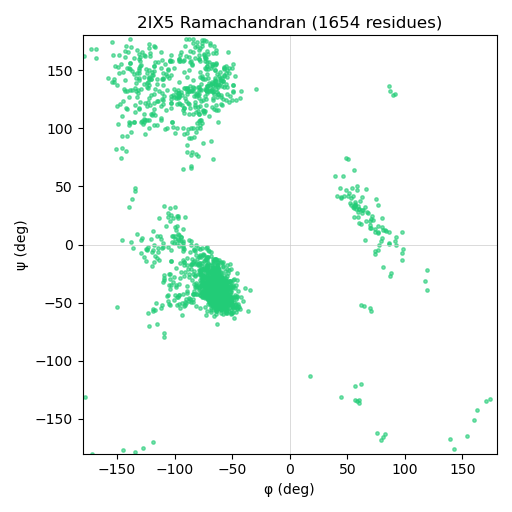.00 37.89 402 GLU C C 1
ATOM 9277 O O . GLU C 1 402 ? 39.384 -35.000 22.172 1.00 37.91 402 GLU C O 1
ATOM 9283 N N . PRO C 1 403 ? 39.229 -36.838 23.479 1.00 37.79 403 PRO C N 1
ATOM 9284 C CA . PRO C 1 403 ? 40.083 -36.210 24.490 1.00 37.74 403 PRO C CA 1
ATOM 9285 C C . PRO C 1 403 ? 41.495 -35.917 23.987 1.00 37.83 403 PRO C C 1
ATOM 9286 O O . PRO C 1 403 ? 42.067 -34.878 24.338 1.00 37.96 403 PRO C O 1
ATOM 9290 N N . ILE C 1 404 ? 42.041 -36.804 23.160 1.00 37.58 404 ILE C N 1
ATOM 9291 C CA . ILE C 1 404 ? 43.396 -36.629 22.645 1.00 37.70 404 ILE C CA 1
ATOM 9292 C C . ILE C 1 404 ? 43.487 -35.341 21.808 1.00 38.02 404 ILE C C 1
ATOM 9293 O O . ILE C 1 404 ? 44.461 -34.597 21.898 1.00 38.26 404 ILE C O 1
ATOM 9298 N N . TYR C 1 405 ? 42.441 -35.070 21.038 1.00 38.32 405 TYR C N 1
ATOM 9299 C CA . TYR C 1 405 ? 42.309 -33.852 20.244 1.00 38.65 405 TYR C CA 1
ATOM 9300 C C . TYR C 1 405 ? 42.192 -32.619 21.131 1.00 39.07 405 TYR C C 1
ATOM 9301 O O . TYR C 1 405 ? 42.360 -31.491 20.661 1.00 39.49 405 TYR C O 1
ATOM 9310 N N . THR C 1 406 ? 41.917 -32.838 22.416 1.00 39.33 406 THR C N 1
ATOM 9311 C CA . THR C 1 406 ? 41.686 -31.739 23.355 1.00 39.49 406 THR C CA 1
ATOM 9312 C C . THR C 1 406 ? 42.849 -31.492 24.323 1.00 39.52 406 THR C C 1
ATOM 9313 O O . THR C 1 406 ? 43.221 -30.344 24.563 1.00 39.29 406 THR C O 1
ATOM 9317 N N . TYR C 1 407 ? 43.421 -32.562 24.871 1.00 39.87 407 TYR C N 1
ATOM 9318 C CA . TYR C 1 407 ? 44.494 -32.404 25.858 1.00 40.22 407 TYR C CA 1
ATOM 9319 C C . TYR C 1 407 ? 45.854 -32.125 25.239 1.00 40.10 407 TYR C C 1
ATOM 9320 O O . TYR C 1 407 ? 46.002 -32.142 24.018 1.00 40.31 407 TYR C O 1
ATOM 9329 N N . GLU C 1 408 ? 46.839 -31.858 26.093 1.00 39.99 408 GLU C N 1
ATOM 9330 C CA . GLU C 1 408 ? 48.159 -31.398 25.659 1.00 39.85 408 GLU C CA 1
ATOM 9331 C C . GLU C 1 408 ? 48.031 -30.116 24.811 1.00 39.71 408 GLU C C 1
ATOM 9332 O O . GLU C 1 408 ? 48.801 -29.879 23.869 1.00 39.82 408 GLU C O 1
ATOM 9338 N N . GLY C 1 409 ? 47.054 -29.287 25.172 1.00 39.32 409 GLY C N 1
ATOM 9339 C CA . GLY C 1 409 ? 46.706 -28.119 24.386 1.00 38.92 409 GLY C CA 1
ATOM 9340 C C . GLY C 1 409 ? 45.718 -28.514 23.311 1.00 38.62 409 GLY C C 1
ATOM 9341 O O . GLY C 1 409 ? 45.868 -29.556 22.664 1.00 38.50 409 GLY C O 1
ATOM 9342 N N . THR C 1 410 ? 44.698 -27.683 23.127 1.00 38.20 410 THR C N 1
ATOM 9343 C CA . THR C 1 410 ? 43.649 -27.978 22.167 1.00 37.80 410 THR C CA 1
ATOM 9344 C C . THR C 1 410 ? 44.163 -27.790 20.748 1.00 37.53 410 THR C C 1
ATOM 9345 O O . THR C 1 410 ? 45.299 -27.357 20.542 1.00 37.28 410 THR C O 1
ATOM 9349 N N . TYR C 1 411 ? 43.326 -28.131 19.773 1.00 37.34 411 TYR C N 1
ATOM 9350 C CA . TYR C 1 411 ? 43.612 -27.823 18.384 1.00 37.19 411 TYR C CA 1
ATOM 9351 C C . TYR C 1 411 ? 43.761 -26.305 18.219 1.00 37.17 411 TYR C C 1
ATOM 9352 O O . TYR C 1 411 ? 44.737 -25.830 17.633 1.00 37.08 411 TYR C O 1
ATOM 9361 N N . ASP C 1 412 ? 42.809 -25.555 18.774 1.00 37.18 412 ASP C N 1
ATOM 9362 C CA . ASP C 1 412 ? 42.821 -24.098 18.698 1.00 37.32 412 ASP C CA 1
ATOM 9363 C C . ASP C 1 412 ? 44.074 -23.518 19.342 1.00 36.95 412 ASP C C 1
ATOM 9364 O O . ASP C 1 412 ? 44.810 -22.767 18.702 1.00 37.07 412 ASP C O 1
ATOM 9369 N N . ILE C 1 413 ? 44.316 -23.871 20.603 1.00 36.47 413 ILE C N 1
ATOM 9370 C CA . ILE C 1 413 ? 45.500 -23.397 21.326 1.00 35.96 413 ILE C CA 1
ATOM 9371 C C . ILE C 1 413 ? 46.804 -23.758 20.597 1.00 36.03 413 ILE C C 1
ATOM 9372 O O . ILE C 1 413 ? 47.647 -22.888 20.378 1.00 35.94 413 ILE C O 1
ATOM 9377 N N . ASN C 1 414 ? 46.951 -25.020 20.188 1.00 36.02 414 ASN C N 1
ATOM 9378 C CA . ASN C 1 414 ? 48.139 -25.433 19.441 1.00 35.97 414 ASN C CA 1
ATOM 9379 C C . ASN C 1 414 ? 48.341 -24.656 18.141 1.00 36.11 414 ASN C C 1
ATOM 9380 O O . ASN C 1 414 ? 49.445 -24.153 17.888 1.00 36.25 414 ASN C O 1
ATOM 9385 N N . THR C 1 415 ? 47.274 -24.527 17.346 1.00 35.76 415 THR C N 1
ATOM 9386 C CA . THR C 1 415 ? 47.335 -23.753 16.100 1.00 35.53 415 THR C CA 1
ATOM 9387 C C . THR C 1 415 ? 47.739 -22.297 16.355 1.00 35.21 415 THR C C 1
ATOM 9388 O O . THR C 1 415 ? 48.480 -21.700 15.565 1.00 35.23 415 THR C O 1
ATOM 9392 N N . LEU C 1 416 ? 47.265 -21.734 17.463 1.00 34.63 416 LEU C N 1
ATOM 9393 C CA . LEU C 1 416 ? 47.615 -20.366 17.817 1.00 34.10 416 LEU C CA 1
ATOM 9394 C C . LEU C 1 416 ? 49.052 -20.240 18.352 1.00 33.93 416 LEU C C 1
ATOM 9395 O O . LEU C 1 416 ? 49.640 -19.157 18.304 1.00 33.41 416 LEU C O 1
ATOM 9400 N N . VAL C 1 417 ? 49.620 -21.350 18.832 1.00 33.92 417 VAL C N 1
ATOM 9401 C CA . VAL C 1 417 ? 51.031 -21.369 19.243 1.00 33.80 417 VAL C CA 1
ATOM 9402 C C . VAL C 1 417 ? 51.927 -21.257 18.013 1.00 33.76 417 VAL C C 1
ATOM 9403 O O . VAL C 1 417 ? 52.925 -20.533 18.036 1.00 33.92 417 VAL C O 1
ATOM 9407 N N . THR C 1 418 ? 51.554 -21.964 16.945 1.00 33.58 418 THR C N 1
ATOM 9408 C CA . THR C 1 418 ? 52.252 -21.860 15.663 1.00 33.33 418 THR C CA 1
ATOM 9409 C C . THR C 1 418 ? 51.982 -20.503 14.999 1.00 33.34 418 THR C C 1
ATOM 9410 O O . THR C 1 418 ? 52.900 -19.871 14.476 1.00 33.10 418 THR C O 1
ATOM 9414 N N . GLY C 1 419 ? 50.722 -20.071 15.033 1.00 33.44 419 GLY C N 1
ATOM 9415 C CA . GLY C 1 419 ? 50.311 -18.792 14.464 1.00 33.47 419 GLY C CA 1
ATOM 9416 C C . GLY C 1 419 ? 51.143 -17.651 15.006 1.00 33.69 419 GLY C C 1
ATOM 9417 O O . GLY C 1 419 ? 51.673 -16.846 14.239 1.00 33.86 419 GLY C O 1
ATOM 9418 N N . ARG C 1 420 ? 51.273 -17.594 16.330 1.00 33.73 420 ARG C N 1
ATOM 9419 C CA . ARG C 1 420 ? 52.091 -16.576 16.985 1.00 33.62 420 ARG C CA 1
ATOM 9420 C C . ARG C 1 420 ? 53.534 -16.632 16.493 1.00 33.76 420 ARG C C 1
ATOM 9421 O O . ARG C 1 420 ? 54.135 -15.602 16.214 1.00 33.78 420 ARG C O 1
ATOM 9429 N N . GLU C 1 421 ? 54.078 -17.842 16.378 1.00 33.93 421 GLU C N 1
ATOM 9430 C CA . GLU C 1 421 ? 55.471 -18.021 15.978 1.00 34.17 421 GLU C CA 1
ATOM 9431 C C . GLU C 1 421 ? 55.744 -17.609 14.528 1.00 34.06 421 GLU C C 1
ATOM 9432 O O . GLU C 1 421 ? 56.718 -16.906 14.269 1.00 34.23 421 GLU C O 1
ATOM 9438 N N . VAL C 1 422 ? 54.902 -18.039 13.589 1.00 33.87 422 VAL C N 1
ATOM 9439 C CA . VAL C 1 422 ? 55.135 -17.713 12.179 1.00 33.86 422 VAL C CA 1
ATOM 9440 C C . VAL C 1 422 ? 54.804 -16.266 11.829 1.00 33.93 422 VAL C C 1
ATOM 9441 O O . VAL C 1 422 ? 55.407 -15.705 10.915 1.00 33.81 422 VAL C O 1
ATOM 9445 N N . THR C 1 423 ? 53.860 -15.669 12.559 1.00 33.94 423 THR C N 1
ATOM 9446 C CA . THR C 1 423 ? 53.399 -14.307 12.262 1.00 33.86 423 THR C CA 1
ATOM 9447 C C . THR C 1 423 ? 54.042 -13.261 13.148 1.00 33.61 423 THR C C 1
ATOM 9448 O O . THR C 1 423 ? 54.030 -12.077 12.817 1.00 33.64 423 THR C O 1
ATOM 9452 N N . GLY C 1 424 ? 54.572 -13.695 14.286 1.00 33.53 424 GLY C N 1
ATOM 9453 C CA . GLY C 1 424 ? 55.179 -12.782 15.263 1.00 33.42 424 GLY C CA 1
ATOM 9454 C C . GLY C 1 424 ? 54.183 -12.039 16.146 1.00 33.12 424 GLY C C 1
ATOM 9455 O O . GLY C 1 424 ? 54.573 -11.206 16.958 1.00 33.21 424 GLY C O 1
ATOM 9456 N N . ILE C 1 425 ? 52.896 -12.336 15.983 1.00 32.85 425 ILE C N 1
ATOM 9457 C CA . ILE C 1 425 ? 51.845 -11.685 16.757 1.00 32.67 425 ILE C CA 1
ATOM 9458 C C . ILE C 1 425 ? 51.060 -12.733 17.553 1.00 32.59 425 ILE C C 1
ATOM 9459 O O . ILE C 1 425 ? 50.612 -13.738 16.994 1.00 32.92 425 ILE C O 1
ATOM 9464 N N . ALA C 1 426 ? 50.911 -12.499 18.856 1.00 32.18 426 ALA C N 1
ATOM 9465 C CA . ALA C 1 426 ? 50.099 -13.357 19.706 1.00 31.95 426 ALA C CA 1
ATOM 9466 C C . ALA C 1 426 ? 48.617 -13.021 19.555 1.00 32.08 426 ALA C C 1
ATOM 9467 O O . ALA C 1 426 ? 48.242 -11.849 19.537 1.00 32.10 426 ALA C O 1
ATOM 9469 N N . SER C 1 427 ? 47.783 -14.053 19.435 1.00 32.26 427 SER C N 1
ATOM 9470 C CA . SER C 1 427 ? 46.336 -13.874 19.350 1.00 32.39 427 SER C CA 1
ATOM 9471 C C . SER C 1 427 ? 45.582 -14.858 20.252 1.00 32.67 427 SER C C 1
ATOM 9472 O O . SER C 1 427 ? 44.610 -15.490 19.832 1.00 32.42 427 SER C O 1
ATOM 9475 N N . PHE C 1 428 ? 46.050 -14.983 21.493 1.00 33.18 428 PHE C N 1
ATOM 9476 C CA . PHE C 1 428 ? 45.383 -15.796 22.504 1.00 33.79 428 PHE C CA 1
ATOM 9477 C C . PHE C 1 428 ? 44.378 -14.935 23.259 1.00 34.67 428 PHE C C 1
ATOM 9478 O O . PHE C 1 428 ? 43.230 -15.333 23.464 1.00 34.83 428 PHE C O 1
ATOM 9486 N N . LYS C 1 429 ? 44.822 -13.747 23.662 1.00 35.61 429 LYS C N 1
ATOM 9487 C CA . LYS C 1 429 ? 43.995 -12.817 24.423 1.00 36.51 429 LYS C CA 1
ATOM 9488 C C . LYS C 1 429 ? 42.873 -12.177 23.591 1.00 37.08 429 LYS C C 1
ATOM 9489 O O . LYS C 1 429 ? 43.002 -12.042 22.368 1.00 36.85 429 LYS C O 1
ATOM 9495 N N . PRO C 1 430 ? 41.751 -11.823 24.255 1.00 37.80 430 PRO C N 1
ATOM 9496 C CA . PRO C 1 430 ? 40.572 -11.268 23.590 1.00 38.25 430 PRO C CA 1
ATOM 9497 C C . PRO C 1 430 ? 40.604 -9.740 23.497 1.00 38.67 430 PRO C C 1
ATOM 9498 O O . PRO C 1 430 ? 41.353 -9.087 24.239 1.00 38.76 430 PRO C O 1
ATOM 9502 N N . ALA C 1 431 ? 39.778 -9.191 22.604 1.00 38.99 431 ALA C N 1
ATOM 9503 C CA . ALA C 1 431 ? 39.631 -7.740 22.419 1.00 39.28 431 ALA C CA 1
ATOM 9504 C C . ALA C 1 431 ? 39.381 -6.979 23.728 1.00 39.34 431 ALA C C 1
ATOM 9505 O O . ALA C 1 431 ? 38.821 -7.563 24.654 1.00 39.49 431 ALA C O 1
ATOM 9507 N N . THR C 1 432 ? 39.749 -5.808 23.811 1.00 39.49 432 THR C N 1
ATOM 9508 N N . LYS D 1 17 ? 44.577 -49.310 44.229 1.00 42.18 17 LYS D N 1
ATOM 9509 C CA . LYS D 1 17 ? 44.576 -49.118 45.714 1.00 42.37 17 LYS D CA 1
ATOM 9510 C C . LYS D 1 17 ? 45.203 -47.789 46.155 1.00 42.31 17 LYS D C 1
ATOM 9511 O O . LYS D 1 17 ? 46.252 -47.371 45.656 1.00 42.22 17 LYS D O 1
ATOM 9517 N N . SER D 1 18 ? 44.525 -47.152 47.110 1.00 42.30 18 SER D N 1
ATOM 9518 C CA . SER D 1 18 ? 44.844 -45.822 47.628 1.00 42.14 18 SER D CA 1
ATOM 9519 C C . SER D 1 18 ? 43.829 -45.517 48.728 1.00 41.89 18 SER D C 1
ATOM 9520 O O . SER D 1 18 ? 42.779 -46.160 48.792 1.00 42.08 18 SER D O 1
ATOM 9523 N N . SER D 1 19 ? 44.117 -44.539 49.584 1.00 41.54 19 SER D N 1
ATOM 9524 C CA . SER D 1 19 ? 43.166 -44.156 50.634 1.00 41.23 19 SER D CA 1
ATOM 9525 C C . SER D 1 19 ? 41.982 -43.336 50.091 1.00 41.08 19 SER D C 1
ATOM 9526 O O . SER D 1 19 ? 41.010 -43.089 50.807 1.00 41.31 19 SER D O 1
ATOM 9529 N N . TYR D 1 20 ? 42.064 -42.928 48.828 1.00 40.59 20 TYR D N 1
ATOM 9530 C CA . TYR D 1 20 ? 40.990 -42.172 48.190 1.00 40.21 20 TYR D CA 1
ATOM 9531 C C . TYR D 1 20 ? 40.459 -42.847 46.919 1.00 40.57 20 TYR D C 1
ATOM 9532 O O . TYR D 1 20 ? 39.508 -42.351 46.298 1.00 40.61 20 TYR D O 1
ATOM 9541 N N . PHE D 1 21 ? 41.056 -43.978 46.538 1.00 40.81 21 PHE D N 1
ATOM 9542 C CA . PHE D 1 21 ? 40.663 -44.658 45.299 1.00 41.16 21 PHE D CA 1
ATOM 9543 C C . PHE D 1 21 ? 39.173 -45.012 45.249 1.00 41.48 21 PHE D C 1
ATOM 9544 O O . PHE D 1 21 ? 38.532 -44.868 44.206 1.00 41.29 21 PHE D O 1
ATOM 9552 N N . ASP D 1 22 ? 38.635 -45.477 46.375 1.00 42.02 22 ASP D N 1
ATOM 9553 C CA . ASP D 1 22 ? 37.264 -45.993 46.425 1.00 42.44 22 ASP D CA 1
ATOM 9554 C C . ASP D 1 22 ? 36.214 -44.923 46.722 1.00 42.58 22 ASP D C 1
ATOM 9555 O O . ASP D 1 22 ? 35.012 -45.183 46.581 1.00 42.70 22 ASP D O 1
ATOM 9560 N N . LEU D 1 23 ? 36.673 -43.736 47.129 1.00 42.60 23 LEU D N 1
ATOM 9561 C CA . LEU D 1 23 ? 35.798 -42.604 47.435 1.00 42.68 23 LEU D CA 1
ATOM 9562 C C . LEU D 1 23 ? 34.925 -42.233 46.241 1.00 42.83 23 LEU D C 1
ATOM 9563 O O . LEU D 1 23 ? 35.369 -42.342 45.097 1.00 42.72 23 LEU D O 1
ATOM 9568 N N . PRO D 1 24 ? 33.673 -41.800 46.499 1.00 43.08 24 PRO D N 1
ATOM 9569 C CA . PRO D 1 24 ? 32.776 -41.454 45.394 1.00 43.31 24 PRO D CA 1
ATOM 9570 C C . PRO D 1 24 ? 33.287 -40.243 44.609 1.00 43.70 24 PRO D C 1
ATOM 9571 O O . PRO D 1 24 ? 33.969 -39.383 45.186 1.00 43.75 24 PRO D O 1
ATOM 9575 N N . PRO D 1 25 ? 32.974 -40.178 43.298 1.00 43.94 25 PRO D N 1
ATOM 9576 C CA . PRO D 1 25 ? 33.356 -39.037 42.463 1.00 44.11 25 PRO D CA 1
ATOM 9577 C C . PRO D 1 25 ? 32.993 -37.700 43.101 1.00 44.36 25 PRO D C 1
ATOM 9578 O O . PRO D 1 25 ? 32.076 -37.631 43.919 1.00 44.52 25 PRO D O 1
ATOM 9582 N N . MET D 1 26 ? 33.711 -36.650 42.722 1.00 44.74 26 MET D N 1
ATOM 9583 C CA . MET D 1 26 ? 33.462 -35.308 43.240 1.00 45.10 26 MET D CA 1
ATOM 9584 C C . MET D 1 26 ? 32.150 -34.754 42.687 1.00 45.29 26 MET D C 1
ATOM 9585 O O . MET D 1 26 ? 31.805 -34.992 41.526 1.00 45.32 26 MET D O 1
ATOM 9590 N N . GLU D 1 27 ? 31.425 -34.015 43.523 1.00 45.68 27 GLU D N 1
ATOM 9591 C CA . GLU D 1 27 ? 30.187 -33.353 43.108 1.00 45.94 27 GLU D CA 1
ATOM 9592 C C . GLU D 1 27 ? 30.485 -32.289 42.053 1.00 45.87 27 GLU D C 1
ATOM 9593 O O . GLU D 1 27 ? 31.489 -31.585 42.153 1.00 46.01 27 GLU D O 1
ATOM 9599 N N . MET D 1 28 ? 29.614 -32.172 41.051 1.00 45.84 28 MET D N 1
ATOM 9600 C CA . MET D 1 28 ? 29.852 -31.264 39.922 1.00 45.73 28 MET D CA 1
ATOM 9601 C C . MET D 1 28 ? 29.945 -29.790 40.319 1.00 45.61 28 MET D C 1
ATOM 9602 O O . MET D 1 28 ? 30.730 -29.044 39.738 1.00 45.76 28 MET D O 1
ATOM 9607 N N . SER D 1 29 ? 29.156 -29.370 41.304 1.00 45.48 29 SER D N 1
ATOM 9608 C CA . SER D 1 29 ? 29.218 -27.989 41.786 1.00 45.48 29 SER D CA 1
ATOM 9609 C C . SER D 1 29 ? 30.603 -27.661 42.342 1.00 45.26 29 SER D C 1
ATOM 9610 O O . SER D 1 29 ? 31.025 -26.504 42.325 1.00 45.48 29 SER D O 1
ATOM 9613 N N . VAL D 1 30 ? 31.303 -28.689 42.819 1.00 44.85 30 VAL D N 1
ATOM 9614 C CA . VAL D 1 30 ? 32.642 -28.538 43.395 1.00 44.43 30 VAL D CA 1
ATOM 9615 C C . VAL D 1 30 ? 33.755 -28.838 42.379 1.00 43.89 30 VAL D C 1
ATOM 9616 O O . VAL D 1 30 ? 34.743 -28.108 42.303 1.00 43.83 30 VAL D O 1
ATOM 9620 N N . ALA D 1 31 ? 33.580 -29.901 41.600 1.00 43.40 31 ALA D N 1
ATOM 9621 C CA . ALA D 1 31 ? 34.571 -30.311 40.599 1.00 43.07 31 ALA D CA 1
ATOM 9622 C C . ALA D 1 31 ? 34.739 -29.293 39.469 1.00 42.68 31 ALA D C 1
ATOM 9623 O O . ALA D 1 31 ? 35.851 -29.046 39.005 1.00 42.66 31 ALA D O 1
ATOM 9625 N N . PHE D 1 32 ? 33.631 -28.714 39.026 1.00 42.28 32 PHE D N 1
ATOM 9626 C CA . PHE D 1 32 ? 33.664 -27.685 38.002 1.00 42.04 32 PHE D CA 1
ATOM 9627 C C . PHE D 1 32 ? 32.553 -26.662 38.263 1.00 41.87 32 PHE D C 1
ATOM 9628 O O . PHE D 1 32 ? 31.468 -26.748 37.676 1.00 41.82 32 PHE D O 1
ATOM 9636 N N . PRO D 1 33 ? 32.825 -25.691 39.157 1.00 41.72 33 PRO D N 1
ATOM 9637 C CA . PRO D 1 33 ? 31.837 -24.696 39.581 1.00 41.66 33 PRO D CA 1
ATOM 9638 C C . PRO D 1 33 ? 31.357 -23.775 38.452 1.00 41.64 33 PRO D C 1
ATOM 9639 O O . PRO D 1 33 ? 30.187 -23.382 38.443 1.00 41.80 33 PRO D O 1
ATOM 9643 N N . GLN D 1 34 ? 32.242 -23.459 37.506 1.00 41.33 34 GLN D N 1
ATOM 9644 C CA . GLN D 1 34 ? 31.973 -22.426 36.503 1.00 41.01 34 GLN D CA 1
ATOM 9645 C C . GLN D 1 34 ? 30.774 -22.657 35.587 1.00 40.69 34 GLN D C 1
ATOM 9646 O O . GLN D 1 34 ? 30.100 -21.703 35.208 1.00 40.99 34 GLN D O 1
ATOM 9652 N N . ALA D 1 35 ? 30.511 -23.908 35.226 1.00 40.20 35 ALA D N 1
ATOM 9653 C CA . ALA D 1 35 ? 29.458 -24.194 34.250 1.00 39.68 35 ALA D CA 1
ATOM 9654 C C . ALA D 1 35 ? 28.427 -25.208 34.724 1.00 39.18 35 ALA D C 1
ATOM 9655 O O . ALA D 1 35 ? 28.751 -26.165 35.424 1.00 39.16 35 ALA D O 1
ATOM 9657 N N . THR D 1 36 ? 27.183 -24.984 34.320 1.00 38.72 36 THR D N 1
ATOM 9658 C CA . THR D 1 36 ? 26.065 -25.824 34.717 1.00 38.42 36 THR D CA 1
ATOM 9659 C C . THR D 1 36 ? 26.039 -27.109 33.888 1.00 38.50 36 THR D C 1
ATOM 9660 O O . THR D 1 36 ? 26.126 -27.057 32.661 1.00 38.55 36 THR D O 1
ATOM 9664 N N . PRO D 1 37 ? 25.937 -28.271 34.554 1.00 38.60 37 PRO D N 1
ATOM 9665 C CA . PRO D 1 37 ? 25.762 -29.540 33.838 1.00 38.79 37 PRO D CA 1
ATOM 9666 C C . PRO D 1 37 ? 24.380 -29.644 33.186 1.00 39.06 37 PRO D C 1
ATOM 9667 O O . PRO D 1 37 ? 23.527 -28.777 33.406 1.00 39.23 37 PRO D O 1
ATOM 9671 N N . ALA D 1 38 ? 24.162 -30.698 32.401 1.00 39.27 38 ALA D N 1
ATOM 9672 C CA . ALA D 1 38 ? 22.905 -30.882 31.658 1.00 39.52 38 ALA D CA 1
ATOM 9673 C C . ALA D 1 38 ? 21.661 -31.117 32.539 1.00 39.72 38 ALA D C 1
ATOM 9674 O O . ALA D 1 38 ? 20.535 -30.852 32.107 1.00 39.58 38 ALA D O 1
ATOM 9676 N N . SER D 1 39 ? 21.871 -31.610 33.762 1.00 39.95 39 SER D N 1
ATOM 9677 C CA . SER D 1 39 ? 20.779 -31.886 34.707 1.00 40.18 39 SER D CA 1
ATOM 9678 C C . SER D 1 39 ? 19.794 -30.715 34.859 1.00 40.32 39 SER D C 1
ATOM 9679 O O . SER D 1 39 ? 18.588 -30.930 35.036 1.00 40.40 39 SER D O 1
ATOM 9682 N N . THR D 1 40 ? 20.317 -29.488 34.813 1.00 40.27 40 THR D N 1
ATOM 9683 C CA . THR D 1 40 ? 19.498 -28.298 34.585 1.00 40.05 40 THR D CA 1
ATOM 9684 C C . THR D 1 40 ? 19.643 -27.983 33.102 1.00 40.14 40 THR D C 1
ATOM 9685 O O . THR D 1 40 ? 20.653 -27.414 32.669 1.00 40.25 40 THR D O 1
ATOM 9689 N N . PHE D 1 41 ? 18.645 -28.385 32.322 1.00 40.08 41 PHE D N 1
ATOM 9690 C CA . PHE D 1 41 ? 18.744 -28.295 30.872 1.00 40.03 41 PHE D CA 1
ATOM 9691 C C . PHE D 1 41 ? 18.744 -26.854 30.351 1.00 40.12 41 PHE D C 1
ATOM 9692 O O . PHE D 1 41 ? 17.911 -26.044 30.765 1.00 40.30 41 PHE D O 1
ATOM 9700 N N . PRO D 1 42 ? 19.697 -26.531 29.452 1.00 40.13 42 PRO D N 1
ATOM 9701 C CA . PRO D 1 42 ? 19.851 -25.185 28.888 1.00 40.05 42 PRO D CA 1
ATOM 9702 C C . PRO D 1 42 ? 18.603 -24.665 28.184 1.00 40.05 42 PRO D C 1
ATOM 9703 O O . PRO D 1 42 ? 17.793 -25.461 27.698 1.00 39.78 42 PRO D O 1
ATOM 9707 N N . PRO D 1 43 ? 18.440 -23.330 28.146 1.00 40.25 43 PRO D N 1
ATOM 9708 C CA . PRO D 1 43 ? 17.360 -22.704 27.389 1.00 40.48 43 PRO D CA 1
ATOM 9709 C C . PRO D 1 43 ? 17.581 -22.791 25.877 1.00 40.70 43 PRO D C 1
ATOM 9710 O O . PRO D 1 43 ? 18.728 -22.879 25.412 1.00 40.67 43 PRO D O 1
ATOM 9714 N N . CYS D 1 44 ? 16.479 -22.765 25.129 1.00 40.89 44 CYS D N 1
ATOM 9715 C CA . CYS D 1 44 ? 16.519 -22.890 23.679 1.00 40.93 44 CYS D CA 1
ATOM 9716 C C . CYS D 1 44 ? 16.946 -21.585 23.027 1.00 40.96 44 CYS D C 1
ATOM 9717 O O . CYS D 1 44 ? 16.148 -20.658 22.891 1.00 41.12 44 CYS D O 1
ATOM 9720 N N . THR D 1 45 ? 18.214 -21.514 22.639 1.00 40.86 45 THR D N 1
ATOM 9721 C CA . THR D 1 45 ? 18.710 -20.380 21.864 1.00 40.92 45 THR D CA 1
ATOM 9722 C C . THR D 1 45 ? 19.030 -20.808 20.429 1.00 40.93 45 THR D C 1
ATOM 9723 O O . THR D 1 45 ? 19.421 -19.985 19.596 1.00 41.01 45 THR D O 1
ATOM 9727 N N . SER D 1 46 ? 18.846 -22.098 20.151 1.00 40.89 46 SER D N 1
ATOM 9728 C CA . SER D 1 46 ? 19.101 -22.662 18.828 1.00 40.87 46 SER D CA 1
ATOM 9729 C C . SER D 1 46 ? 18.055 -22.210 17.824 1.00 40.77 46 SER D C 1
ATOM 9730 O O . SER D 1 46 ? 18.354 -22.075 16.640 1.00 40.96 46 SER D O 1
ATOM 9733 N N . ASP D 1 47 ? 16.836 -21.977 18.302 1.00 40.69 47 ASP D N 1
ATOM 9734 C CA . ASP D 1 47 ? 15.751 -21.477 17.470 1.00 40.70 47 ASP D CA 1
ATOM 9735 C C . ASP D 1 47 ? 15.992 -19.990 17.215 1.00 40.50 47 ASP D C 1
ATOM 9736 O O . ASP D 1 47 ? 15.508 -19.121 17.946 1.00 40.50 47 ASP D O 1
ATOM 9741 N N . TYR D 1 48 ? 16.758 -19.718 16.166 1.00 40.23 48 TYR D N 1
ATOM 9742 C CA . TYR D 1 48 ? 17.194 -18.373 15.825 1.00 39.84 48 TYR D CA 1
ATOM 9743 C C . TYR D 1 48 ? 16.352 -17.782 14.705 1.00 39.68 48 TYR D C 1
ATOM 9744 O O . TYR D 1 48 ? 16.202 -16.568 14.606 1.00 39.70 48 TYR D O 1
ATOM 9753 N N . TYR D 1 49 ? 15.811 -18.655 13.862 1.00 39.60 49 TYR D N 1
ATOM 9754 C CA . TYR D 1 49 ? 15.008 -18.248 12.717 1.00 39.42 49 TYR D CA 1
ATOM 9755 C C . TYR D 1 49 ? 13.501 -18.318 13.005 1.00 39.72 49 TYR D C 1
ATOM 9756 O O . TYR D 1 49 ? 12.697 -18.451 12.078 1.00 39.87 49 TYR D O 1
ATOM 9765 N N . HIS D 1 50 ? 13.138 -18.222 14.290 1.00 39.84 50 HIS D N 1
ATOM 9766 C CA . HIS D 1 50 ? 11.738 -18.133 14.758 1.00 40.00 50 HIS D CA 1
ATOM 9767 C C . HIS D 1 50 ? 10.828 -19.213 14.166 1.00 39.91 50 HIS D C 1
ATOM 9768 O O . HIS D 1 50 ? 9.987 -18.940 13.308 1.00 39.97 50 HIS D O 1
ATOM 9775 N N . PHE D 1 51 ? 10.995 -20.438 14.648 1.00 39.85 51 PHE D N 1
ATOM 9776 C CA . PHE D 1 51 ? 10.395 -21.604 14.008 1.00 39.77 51 PHE D CA 1
ATOM 9777 C C . PHE D 1 51 ? 8.903 -21.807 14.262 1.00 39.67 51 PHE D C 1
ATOM 9778 O O . PHE D 1 51 ? 8.231 -22.481 13.475 1.00 39.63 51 PHE D O 1
ATOM 9786 N N . ASN D 1 52 ? 8.384 -21.222 15.340 1.00 39.58 52 ASN D N 1
ATOM 9787 C CA . ASN D 1 52 ? 6.945 -21.288 15.634 1.00 39.46 52 ASN D CA 1
ATOM 9788 C C . ASN D 1 52 ? 6.053 -20.685 14.542 1.00 39.29 52 ASN D C 1
ATOM 9789 O O . ASN D 1 52 ? 4.903 -21.099 14.383 1.00 39.37 52 ASN D O 1
ATOM 9794 N N . ASP D 1 53 ? 6.594 -19.714 13.801 1.00 39.03 53 ASP D N 1
ATOM 9795 C CA . ASP D 1 53 ? 5.945 -19.157 12.610 1.00 38.81 53 ASP D CA 1
ATOM 9796 C C . ASP D 1 53 ? 5.551 -20.219 11.583 1.00 38.68 53 ASP D C 1
ATOM 9797 O O . ASP D 1 53 ? 4.645 -19.997 10.776 1.00 38.54 53 ASP D O 1
ATOM 9802 N N . LEU D 1 54 ? 6.238 -21.364 11.617 1.00 38.54 54 LEU D N 1
ATOM 9803 C CA . LEU D 1 54 ? 5.990 -22.464 10.681 1.00 38.31 54 LEU D CA 1
ATOM 9804 C C . LEU D 1 54 ? 5.151 -23.598 11.287 1.00 38.29 54 LEU D C 1
ATOM 9805 O O . LEU D 1 54 ? 4.959 -24.646 10.668 1.00 38.02 54 LEU D O 1
ATOM 9810 N N . LEU D 1 55 ? 4.643 -23.381 12.496 1.00 38.50 55 LEU D N 1
ATOM 9811 C CA . LEU D 1 55 ? 3.867 -24.402 13.190 1.00 38.71 55 LEU D CA 1
ATOM 9812 C C . LEU D 1 55 ? 2.460 -23.916 13.514 1.00 39.03 55 LEU D C 1
ATOM 9813 O O . LEU D 1 55 ? 2.264 -22.742 13.851 1.00 39.20 55 LEU D O 1
ATOM 9818 N N . THR D 1 56 ? 1.488 -24.824 13.405 1.00 39.21 56 THR D N 1
ATOM 9819 C CA . THR D 1 56 ? 0.113 -24.552 13.822 1.00 39.39 56 THR D CA 1
ATOM 9820 C C . THR D 1 56 ? 0.086 -24.407 15.341 1.00 39.42 56 THR D C 1
ATOM 9821 O O . THR D 1 56 ? 0.947 -24.967 16.020 1.00 39.29 56 THR D O 1
ATOM 9825 N N . PRO D 1 57 ? -0.891 -23.650 15.884 1.00 39.65 57 PRO D N 1
ATOM 9826 C CA . PRO D 1 57 ? -1.004 -23.486 17.338 1.00 39.74 57 PRO D CA 1
ATOM 9827 C C . PRO D 1 57 ? -1.020 -24.812 18.106 1.00 39.85 57 PRO D C 1
ATOM 9828 O O . PRO D 1 57 ? -0.526 -24.864 19.236 1.00 40.14 57 PRO D O 1
ATOM 9832 N N . GLU D 1 58 ? -1.568 -25.864 17.492 1.00 39.77 58 GLU D N 1
ATOM 9833 C CA . GLU D 1 58 ? -1.512 -27.225 18.043 1.00 39.66 58 GLU D CA 1
ATOM 9834 C C . GLU D 1 58 ? -0.084 -27.793 18.026 1.00 39.54 58 GLU D C 1
ATOM 9835 O O . GLU D 1 58 ? 0.349 -28.438 18.983 1.00 39.48 58 GLU D O 1
ATOM 9838 N N . GLU D 1 59 ? 0.638 -27.553 16.934 1.00 39.36 59 GLU D N 1
ATOM 9839 C CA . GLU D 1 59 ? 2.009 -28.035 16.791 1.00 39.29 59 GLU D CA 1
ATOM 9840 C C . GLU D 1 59 ? 2.943 -27.361 17.795 1.00 39.02 59 GLU D C 1
ATOM 9841 O O . GLU D 1 59 ? 3.855 -27.996 18.322 1.00 39.10 59 GLU D O 1
ATOM 9847 N N . GLN D 1 60 ? 2.694 -26.080 18.063 1.00 38.84 60 GLN D N 1
ATOM 9848 C CA . GLN D 1 60 ? 3.428 -25.314 19.078 1.00 38.54 60 GLN D CA 1
ATOM 9849 C C . GLN D 1 60 ? 3.209 -25.878 20.479 1.00 38.49 60 GLN D C 1
ATOM 9850 O O . GLN D 1 60 ? 4.156 -26.042 21.248 1.00 38.24 60 GLN D O 1
ATOM 9856 N N . ALA D 1 61 ? 1.946 -26.171 20.787 1.00 38.63 61 ALA D N 1
ATOM 9857 C CA . ALA D 1 61 ? 1.531 -26.727 22.074 1.00 38.60 61 ALA D CA 1
ATOM 9858 C C . ALA D 1 61 ? 2.272 -28.014 22.426 1.00 38.59 61 ALA D C 1
ATOM 9859 O O . ALA D 1 61 ? 2.738 -28.173 23.552 1.00 38.51 61 ALA D O 1
ATOM 9861 N N . ILE D 1 62 ? 2.373 -28.921 21.456 1.00 38.76 62 ILE D N 1
ATOM 9862 C CA . ILE D 1 62 ? 3.036 -30.205 21.651 1.00 38.90 62 ILE D CA 1
ATOM 9863 C C . ILE D 1 62 ? 4.531 -29.994 21.882 1.00 38.84 62 ILE D C 1
ATOM 9864 O O . ILE D 1 62 ? 5.090 -30.531 22.833 1.00 38.87 62 ILE D O 1
ATOM 9869 N N . ARG D 1 63 ? 5.161 -29.184 21.035 1.00 38.95 63 ARG D N 1
ATOM 9870 C CA . ARG D 1 63 ? 6.581 -28.864 21.174 1.00 39.05 63 ARG D CA 1
ATOM 9871 C C . ARG D 1 63 ? 6.897 -28.424 22.600 1.00 39.24 63 ARG D C 1
ATOM 9872 O O . ARG D 1 63 ? 7.790 -28.978 23.238 1.00 39.37 63 ARG D O 1
ATOM 9880 N N . LYS D 1 64 ? 6.148 -27.435 23.084 1.00 39.53 64 LYS D N 1
ATOM 9881 C CA . LYS D 1 64 ? 6.272 -26.916 24.446 1.00 39.80 64 LYS D CA 1
ATOM 9882 C C . LYS D 1 64 ? 6.075 -28.030 25.478 1.00 39.82 64 LYS D C 1
ATOM 9883 O O . LYS D 1 64 ? 6.952 -28.276 26.304 1.00 39.82 64 LYS D O 1
ATOM 9889 N N . LYS D 1 65 ? 4.934 -28.712 25.397 1.00 39.90 65 LYS D N 1
ATOM 9890 C CA . LYS D 1 65 ? 4.570 -29.784 26.325 1.00 40.12 65 LYS D CA 1
ATOM 9891 C C . LYS D 1 65 ? 5.644 -30.870 26.410 1.00 40.02 65 LYS D C 1
ATOM 9892 O O . LYS D 1 65 ? 5.995 -31.321 27.501 1.00 40.05 65 LYS D O 1
ATOM 9898 N N . VAL D 1 66 ? 6.166 -31.272 25.255 1.00 40.06 66 VAL D N 1
ATOM 9899 C CA . VAL D 1 66 ? 7.184 -32.322 25.176 1.00 40.06 66 VAL D CA 1
ATOM 9900 C C . VAL D 1 66 ? 8.545 -31.854 25.733 1.00 40.26 66 VAL D C 1
ATOM 9901 O O . VAL D 1 66 ? 9.279 -32.648 26.327 1.00 40.32 66 VAL D O 1
ATOM 9905 N N . ARG D 1 67 ? 8.863 -30.570 25.564 1.00 40.25 67 ARG D N 1
ATOM 9906 C CA . ARG D 1 67 ? 10.096 -30.006 26.115 1.00 40.16 67 ARG D CA 1
ATOM 9907 C C . ARG D 1 67 ? 10.033 -29.930 27.641 1.00 39.98 67 ARG D C 1
ATOM 9908 O O . ARG D 1 67 ? 10.946 -30.399 28.321 1.00 40.02 67 ARG D O 1
ATOM 9916 N N . GLU D 1 68 ? 8.953 -29.345 28.164 1.00 39.87 68 GLU D N 1
ATOM 9917 C CA . GLU D 1 68 ? 8.734 -29.188 29.612 1.00 39.83 68 GLU D CA 1
ATOM 9918 C C . GLU D 1 68 ? 8.980 -30.508 30.334 1.00 39.27 68 GLU D C 1
ATOM 9919 O O . GLU D 1 68 ? 9.638 -30.548 31.378 1.00 39.16 68 GLU D O 1
ATOM 9925 N N . CYS D 1 69 ? 8.435 -31.574 29.753 1.00 38.71 69 CYS D N 1
ATOM 9926 C CA . CYS D 1 69 ? 8.460 -32.910 30.328 1.00 37.99 69 CYS D CA 1
ATOM 9927 C C . CYS D 1 69 ? 9.832 -33.571 30.203 1.00 37.17 69 CYS D C 1
ATOM 9928 O O . CYS D 1 69 ? 10.292 -34.224 31.134 1.00 36.95 69 CYS D O 1
ATOM 9931 N N . MET D 1 70 ? 10.485 -33.400 29.058 1.00 36.42 70 MET D N 1
ATOM 9932 C CA . MET D 1 70 ? 11.830 -33.936 28.867 1.00 35.77 70 MET D CA 1
ATOM 9933 C C . MET D 1 70 ? 12.831 -33.272 29.813 1.00 35.58 70 MET D C 1
ATOM 9934 O O . MET D 1 70 ? 13.691 -33.945 30.385 1.00 35.62 70 MET D O 1
ATOM 9939 N N . GLU D 1 71 ? 12.706 -31.957 29.980 1.00 35.10 71 GLU D N 1
ATOM 9940 C CA . GLU D 1 71 ? 13.634 -31.197 30.812 1.00 34.87 71 GLU D CA 1
ATOM 9941 C C . GLU D 1 71 ? 13.485 -31.526 32.305 1.00 34.52 71 GLU D C 1
ATOM 9942 O O . GLU D 1 71 ? 14.476 -31.628 33.024 1.00 34.40 71 GLU D O 1
ATOM 9948 N N . LYS D 1 72 ? 12.249 -31.698 32.760 1.00 34.19 72 LYS D N 1
ATOM 9949 C CA . LYS D 1 72 ? 11.983 -31.956 34.172 1.00 34.08 72 LYS D CA 1
ATOM 9950 C C . LYS D 1 72 ? 12.187 -33.417 34.573 1.00 34.09 72 LYS D C 1
ATOM 9951 O O . LYS D 1 72 ? 12.657 -33.698 35.681 1.00 34.08 72 LYS D O 1
ATOM 9953 N N . GLU D 1 73 ? 11.832 -34.339 33.675 1.00 33.94 73 GLU D N 1
ATOM 9954 C CA . GLU D 1 73 ? 11.774 -35.765 34.002 1.00 33.70 73 GLU D CA 1
ATOM 9955 C C . GLU D 1 73 ? 13.004 -36.531 33.553 1.00 33.45 73 GLU D C 1
ATOM 9956 O O . GLU D 1 73 ? 13.445 -37.454 34.235 1.00 33.38 73 GLU D O 1
ATOM 9962 N N . VAL D 1 74 ? 13.554 -36.158 32.405 1.00 33.35 74 VAL D N 1
ATOM 9963 C CA . VAL D 1 74 ? 14.629 -36.942 31.816 1.00 33.35 74 VAL D CA 1
ATOM 9964 C C . VAL D 1 74 ? 16.013 -36.351 32.063 1.00 33.51 74 VAL D C 1
ATOM 9965 O O . VAL D 1 74 ? 16.926 -37.075 32.475 1.00 34.02 74 VAL D O 1
ATOM 9969 N N . ALA D 1 75 ? 16.168 -35.050 31.837 1.00 33.26 75 ALA D N 1
ATOM 9970 C CA . ALA D 1 75 ? 17.461 -34.398 32.037 1.00 33.14 75 ALA D CA 1
ATOM 9971 C C . ALA D 1 75 ? 18.134 -34.789 33.361 1.00 33.10 75 ALA D C 1
ATOM 9972 O O . ALA D 1 75 ? 19.253 -35.301 33.347 1.00 32.99 75 ALA D O 1
ATOM 9974 N N . PRO D 1 76 ? 17.444 -34.597 34.504 1.00 33.27 76 PRO D N 1
ATOM 9975 C CA . PRO D 1 76 ? 18.093 -34.838 35.801 1.00 33.54 76 PRO D CA 1
ATOM 9976 C C . PRO D 1 76 ? 18.650 -36.246 36.025 1.00 33.80 76 PRO D C 1
ATOM 9977 O O . PRO D 1 76 ? 19.435 -36.437 36.951 1.00 33.76 76 PRO D O 1
ATOM 9981 N N . ILE D 1 77 ? 18.254 -37.210 35.193 1.00 34.22 77 ILE D N 1
ATOM 9982 C CA . ILE D 1 77 ? 18.600 -38.622 35.415 1.00 34.64 77 ILE D CA 1
ATOM 9983 C C . ILE D 1 77 ? 19.278 -39.317 34.228 1.00 34.92 77 ILE D C 1
ATOM 9984 O O . ILE D 1 77 ? 19.783 -40.438 34.372 1.00 35.00 77 ILE D O 1
ATOM 9989 N N . MET D 1 78 ? 19.280 -38.662 33.065 1.00 35.16 78 MET D N 1
ATOM 9990 C CA . MET D 1 78 ? 19.753 -39.277 31.819 1.00 35.34 78 MET D CA 1
ATOM 9991 C C . MET D 1 78 ? 21.231 -39.676 31.824 1.00 35.80 78 MET D C 1
ATOM 9992 O O . MET D 1 78 ? 21.618 -40.627 31.147 1.00 36.03 78 MET D O 1
ATOM 9997 N N . THR D 1 79 ? 22.045 -38.950 32.585 1.00 36.26 79 THR D N 1
ATOM 9998 C CA . THR D 1 79 ? 23.471 -39.227 32.683 1.00 36.57 79 THR D CA 1
ATOM 9999 C C . THR D 1 79 ? 23.718 -40.598 33.294 1.00 37.02 79 THR D C 1
ATOM 10000 O O . THR D 1 79 ? 24.398 -41.427 32.690 1.00 37.38 79 THR D O 1
ATOM 10004 N N . GLU D 1 80 ? 23.162 -40.839 34.479 1.00 37.45 80 GLU D N 1
ATOM 10005 C CA . GLU D 1 80 ? 23.383 -42.097 35.197 1.00 38.04 80 GLU D CA 1
ATOM 10006 C C . GLU D 1 80 ? 22.983 -43.308 34.349 1.00 37.68 80 GLU D C 1
ATOM 10007 O O . GLU D 1 80 ? 23.695 -44.307 34.313 1.00 37.55 80 GLU D O 1
ATOM 10013 N N . TYR D 1 81 ? 21.859 -43.193 33.647 1.00 37.69 81 TYR D N 1
ATOM 10014 C CA . TYR D 1 81 ? 21.348 -44.282 32.818 1.00 37.64 81 TYR D CA 1
ATOM 10015 C C . TYR D 1 81 ? 22.124 -44.508 31.524 1.00 37.74 81 TYR D C 1
ATOM 10016 O O . TYR D 1 81 ? 22.355 -45.653 31.128 1.00 38.01 81 TYR D O 1
ATOM 10025 N N . TRP D 1 82 ? 22.526 -43.422 30.873 1.00 37.71 82 TRP D N 1
ATOM 10026 C CA . TRP D 1 82 ? 23.353 -43.526 29.683 1.00 37.69 82 TRP D CA 1
ATOM 10027 C C . TRP D 1 82 ? 24.703 -44.172 30.001 1.00 37.89 82 TRP D C 1
ATOM 10028 O O . TRP D 1 82 ? 25.230 -44.918 29.182 1.00 38.15 82 TRP D O 1
ATOM 10039 N N . GLU D 1 83 ? 25.255 -43.906 31.183 1.00 38.10 83 GLU D N 1
ATOM 10040 C CA . GLU D 1 83 ? 26.522 -44.531 31.583 1.00 38.54 83 GLU D CA 1
ATOM 10041 C C . GLU D 1 83 ? 26.418 -46.037 31.860 1.00 38.77 83 GLU D C 1
ATOM 10042 O O . GLU D 1 83 ? 27.267 -46.800 31.405 1.00 38.71 83 GLU D O 1
ATOM 10048 N N . LYS D 1 84 ? 25.392 -46.461 32.600 1.00 39.28 84 LYS D N 1
ATOM 10049 C CA . LYS D 1 84 ? 25.224 -47.882 32.945 1.00 39.68 84 LYS D CA 1
ATOM 10050 C C . LYS D 1 84 ? 24.644 -48.705 31.783 1.00 39.69 84 LYS D C 1
ATOM 10051 O O . LYS D 1 84 ? 24.525 -49.930 31.881 1.00 39.52 84 LYS D O 1
ATOM 10057 N N . ALA D 1 85 ? 24.310 -48.017 30.688 1.00 39.96 85 ALA D N 1
ATOM 10058 C CA . ALA D 1 85 ? 23.704 -48.605 29.484 1.00 40.31 85 ALA D CA 1
ATOM 10059 C C . ALA D 1 85 ? 22.350 -49.251 29.790 1.00 40.63 85 ALA D C 1
ATOM 10060 O O . ALA D 1 85 ? 21.983 -50.292 29.227 1.00 40.50 85 ALA D O 1
ATOM 10062 N N . GLU D 1 86 ? 21.610 -48.604 30.687 1.00 40.85 86 GLU D N 1
ATOM 10063 C CA . GLU D 1 86 ? 20.351 -49.132 31.180 1.00 41.21 86 GLU D CA 1
ATOM 10064 C C . GLU D 1 86 ? 19.178 -48.299 30.706 1.00 40.81 86 GLU D C 1
ATOM 10065 O O . GLU D 1 86 ? 19.316 -47.102 30.463 1.00 40.88 86 GLU D O 1
ATOM 10071 N N . PHE D 1 87 ? 18.024 -48.946 30.584 1.00 40.63 87 PHE D N 1
ATOM 10072 C CA . PHE D 1 87 ? 16.780 -48.271 30.237 1.00 40.42 87 PHE D CA 1
ATOM 10073 C C . PHE D 1 87 ? 16.020 -47.826 31.497 1.00 40.35 87 PHE D C 1
ATOM 10074 O O . PHE D 1 87 ? 15.899 -48.591 32.461 1.00 40.13 87 PHE D O 1
ATOM 10082 N N . PRO D 1 88 ? 15.511 -46.580 31.496 1.00 40.32 88 PRO D N 1
ATOM 10083 C CA . PRO D 1 88 ? 14.774 -46.103 32.647 1.00 40.30 88 PRO D CA 1
ATOM 10084 C C . PRO D 1 88 ? 13.293 -46.443 32.484 1.00 40.45 88 PRO D C 1
ATOM 10085 O O . PRO D 1 88 ? 12.512 -45.623 31.999 1.00 40.42 88 PRO D O 1
ATOM 10089 N N . PHE D 1 89 ? 12.922 -47.655 32.885 1.00 40.77 89 PHE D N 1
ATOM 10090 C CA . PHE D 1 89 ? 11.561 -48.162 32.698 1.00 41.11 89 PHE D CA 1
ATOM 10091 C C . PHE D 1 89 ? 10.505 -47.279 33.350 1.00 41.41 89 PHE D C 1
ATOM 10092 O O . PHE D 1 89 ? 9.397 -47.144 32.821 1.00 41.38 89 PHE D O 1
ATOM 10100 N N . HIS D 1 90 ? 10.869 -46.658 34.473 1.00 41.68 90 HIS D N 1
ATOM 10101 C CA . HIS D 1 90 ? 9.959 -45.782 35.213 1.00 41.89 90 HIS D CA 1
ATOM 10102 C C . HIS D 1 90 ? 9.530 -44.558 34.398 1.00 41.98 90 HIS D C 1
ATOM 10103 O O . HIS D 1 90 ? 8.517 -43.934 34.707 1.00 42.06 90 HIS D O 1
ATOM 10110 N N . ILE D 1 91 ? 10.304 -44.232 33.364 1.00 42.15 91 ILE D N 1
ATOM 10111 C CA . ILE D 1 91 ? 10.046 -43.072 32.502 1.00 42.42 91 ILE D CA 1
ATOM 10112 C C . ILE D 1 91 ? 8.908 -43.327 31.512 1.00 42.64 91 ILE D C 1
ATOM 10113 O O . ILE D 1 91 ? 8.211 -42.394 31.105 1.00 42.66 91 ILE D O 1
ATOM 10118 N N . THR D 1 92 ? 8.715 -44.597 31.154 1.00 43.05 92 THR D N 1
ATOM 10119 C CA . THR D 1 92 ? 7.693 -45.020 30.184 1.00 43.36 92 THR D CA 1
ATOM 10120 C C . THR D 1 92 ? 6.305 -44.362 30.366 1.00 43.65 92 THR D C 1
ATOM 10121 O O . THR D 1 92 ? 5.783 -43.784 29.411 1.00 43.68 92 THR D O 1
ATOM 10125 N N . PRO D 1 93 ? 5.705 -44.443 31.579 1.00 44.01 93 PRO D N 1
ATOM 10126 C CA . PRO D 1 93 ? 4.345 -43.897 31.722 1.00 44.26 93 PRO D CA 1
ATOM 10127 C C . PRO D 1 93 ? 4.265 -42.388 31.492 1.00 44.46 93 PRO D C 1
ATOM 10128 O O . PRO D 1 93 ? 3.236 -41.899 31.024 1.00 44.44 93 PRO D O 1
ATOM 10132 N N . LYS D 1 94 ? 5.341 -41.668 31.812 1.00 44.73 94 LYS D N 1
ATOM 10133 C CA . LYS D 1 94 ? 5.408 -40.222 31.590 1.00 45.04 94 LYS D CA 1
ATOM 10134 C C . LYS D 1 94 ? 5.464 -39.890 30.100 1.00 45.24 94 LYS D C 1
ATOM 10135 O O . LYS D 1 94 ? 4.917 -38.879 29.668 1.00 45.38 94 LYS D O 1
ATOM 10137 N N . LEU D 1 95 ? 6.120 -40.750 29.322 1.00 45.54 95 LEU D N 1
ATOM 10138 C CA . LEU D 1 95 ? 6.170 -40.606 27.861 1.00 45.74 95 LEU D CA 1
ATOM 10139 C C . LEU D 1 95 ? 4.807 -40.856 27.206 1.00 45.95 95 LEU D C 1
ATOM 10140 O O . LEU D 1 95 ? 4.420 -40.144 26.273 1.00 46.00 95 LEU D O 1
ATOM 10145 N N . GLY D 1 96 ? 4.090 -41.868 27.696 1.00 46.07 96 GLY D N 1
ATOM 10146 C CA . GLY D 1 96 ? 2.748 -42.184 27.209 1.00 46.45 96 GLY D CA 1
ATOM 10147 C C . GLY D 1 96 ? 1.677 -41.185 27.633 1.00 46.75 96 GLY D C 1
ATOM 10148 O O . GLY D 1 96 ? 0.562 -41.201 27.106 1.00 46.66 96 GLY D O 1
ATOM 10149 N N . ALA D 1 97 ? 2.011 -40.325 28.594 1.00 47.04 97 ALA D N 1
ATOM 10150 C CA . ALA D 1 97 ? 1.115 -39.250 29.025 1.00 47.31 97 ALA D CA 1
ATOM 10151 C C . ALA D 1 97 ? 1.206 -38.032 28.098 1.00 47.45 97 ALA D C 1
ATOM 10152 O O . ALA D 1 97 ? 0.238 -37.276 27.970 1.00 47.63 97 ALA D O 1
ATOM 10154 N N . MET D 1 98 ? 2.364 -37.856 27.456 1.00 47.44 98 MET D N 1
ATOM 10155 C CA . MET D 1 98 ? 2.581 -36.776 26.484 1.00 47.51 98 MET D CA 1
ATOM 10156 C C . MET D 1 98 ? 1.664 -36.878 25.265 1.00 47.48 98 MET D C 1
ATOM 10157 O O . MET D 1 98 ? 1.411 -35.880 24.589 1.00 47.51 98 MET D O 1
ATOM 10160 N N . GLY D 1 99 ? 1.172 -38.086 24.992 1.00 47.41 99 GLY D N 1
ATOM 10161 C CA . GLY D 1 99 ? 0.306 -38.333 23.841 1.00 47.24 99 GLY D CA 1
ATOM 10162 C C . GLY D 1 99 ? 1.098 -38.339 22.550 1.00 47.07 99 GLY D C 1
ATOM 10163 O O . GLY D 1 99 ? 0.641 -37.829 21.529 1.00 47.21 99 GLY D O 1
ATOM 10164 N N . VAL D 1 100 ? 2.294 -38.918 22.604 1.00 46.86 100 VAL D N 1
ATOM 10165 C CA . VAL D 1 100 ? 3.186 -38.966 21.452 1.00 46.62 100 VAL D CA 1
ATOM 10166 C C . VAL D 1 100 ? 3.031 -40.289 20.701 1.00 46.46 100 VAL D C 1
ATOM 10167 O O . VAL D 1 100 ? 2.765 -40.296 19.494 1.00 46.42 100 VAL D O 1
ATOM 10171 N N . ALA D 1 101 ? 3.196 -41.397 21.424 1.00 46.17 101 ALA D N 1
ATOM 10172 C CA . ALA D 1 101 ? 3.152 -42.729 20.836 1.00 46.04 101 ALA D CA 1
ATOM 10173 C C . ALA D 1 101 ? 1.863 -42.942 20.055 1.00 46.06 101 ALA D C 1
ATOM 10174 O O . ALA D 1 101 ? 0.767 -42.690 20.563 1.00 46.22 101 ALA D O 1
ATOM 10176 N N . GLY D 1 102 ? 2.010 -43.408 18.820 1.00 46.00 102 GLY D N 1
ATOM 10177 C CA . GLY D 1 102 ? 0.900 -43.508 17.886 1.00 45.91 102 GLY D CA 1
ATOM 10178 C C . GLY D 1 102 ? 1.187 -42.655 16.673 1.00 46.03 102 GLY D C 1
ATOM 10179 O O . GLY D 1 102 ? 0.883 -43.042 15.544 1.00 46.01 102 GLY D O 1
ATOM 10180 N N . GLY D 1 103 ? 1.782 -41.489 16.917 1.00 46.15 103 GLY D N 1
ATOM 10181 C CA . GLY D 1 103 ? 2.135 -40.548 15.858 1.00 46.21 103 GLY D CA 1
ATOM 10182 C C . GLY D 1 103 ? 0.932 -40.035 15.088 1.00 46.22 103 GLY D C 1
ATOM 10183 O O . GLY D 1 103 ? 0.011 -39.438 15.664 1.00 46.18 103 GLY D O 1
ATOM 10184 N N . SER D 1 104 ? 0.939 -40.292 13.783 1.00 46.08 104 SER D N 1
ATOM 10185 C CA . SER D 1 104 ? -0.088 -39.777 12.889 1.00 45.99 104 SER D CA 1
ATOM 10186 C C . SER D 1 104 ? -1.239 -40.744 12.643 1.00 45.75 104 SER D C 1
ATOM 10187 O O . SER D 1 104 ? -2.118 -40.463 11.821 1.00 45.86 104 SER D O 1
ATOM 10190 N N . ILE D 1 105 ? -1.247 -41.868 13.357 1.00 45.36 105 ILE D N 1
ATOM 10191 C CA . ILE D 1 105 ? -2.302 -42.868 13.189 1.00 45.13 105 ILE D CA 1
ATOM 10192 C C . ILE D 1 105 ? -3.672 -42.307 13.600 1.00 45.04 105 ILE D C 1
ATOM 10193 O O . ILE D 1 105 ? -3.859 -41.876 14.740 1.00 44.97 105 ILE D O 1
ATOM 10198 N N . LYS D 1 106 ? -4.604 -42.296 12.644 1.00 44.89 106 LYS D N 1
ATOM 10199 C CA . LYS D 1 106 ? -5.987 -41.862 12.872 1.00 44.86 106 LYS D CA 1
ATOM 10200 C C . LYS D 1 106 ? -6.831 -42.985 13.486 1.00 44.73 106 LYS D C 1
ATOM 10201 O O . LYS D 1 106 ? -7.017 -44.042 12.875 1.00 44.72 106 LYS D O 1
ATOM 10207 N N . GLY D 1 107 ? -7.341 -42.752 14.692 1.00 44.63 107 GLY D N 1
ATOM 10208 C CA . GLY D 1 107 ? -8.209 -43.721 15.365 1.00 44.59 107 GLY D CA 1
ATOM 10209 C C . GLY D 1 107 ? -7.464 -44.844 16.065 1.00 44.52 107 GLY D C 1
ATOM 10210 O O . GLY D 1 107 ? -6.249 -44.760 16.270 1.00 44.50 107 GLY D O 1
ATOM 10211 N N . TYR D 1 108 ? -8.203 -45.896 16.425 1.00 44.39 108 TYR D N 1
ATOM 10212 C CA . TYR D 1 108 ? -7.683 -47.057 17.168 1.00 44.43 108 TYR D CA 1
ATOM 10213 C C . TYR D 1 108 ? -6.892 -46.660 18.426 1.00 44.46 108 TYR D C 1
ATOM 10214 O O . TYR D 1 108 ? -5.837 -47.236 18.721 1.00 44.44 108 TYR D O 1
ATOM 10223 N N . GLY D 1 109 ? -7.401 -45.670 19.156 1.00 44.40 109 GLY D N 1
ATOM 10224 C CA . GLY D 1 109 ? -6.782 -45.226 20.406 1.00 44.33 109 GLY D CA 1
ATOM 10225 C C . GLY D 1 109 ? -5.464 -44.484 20.246 1.00 44.22 109 GLY D C 1
ATOM 10226 O O . GLY D 1 109 ? -4.667 -44.412 21.183 1.00 44.15 109 GLY D O 1
ATOM 10227 N N . CYS D 1 110 ? -5.236 -43.932 19.059 1.00 44.09 110 CYS D N 1
ATOM 10228 C CA . CYS D 1 110 ? -4.041 -43.143 18.796 1.00 44.11 110 CYS D CA 1
ATOM 10229 C C . CYS D 1 110 ? -4.366 -41.645 18.781 1.00 44.24 110 CYS D C 1
ATOM 10230 O O . CYS D 1 110 ? -5.524 -41.269 18.581 1.00 44.23 110 CYS D O 1
ATOM 10233 N N . PRO D 1 111 ? -3.347 -40.785 18.995 1.00 44.38 111 PRO D N 1
ATOM 10234 C CA . PRO D 1 111 ? -3.577 -39.334 19.089 1.00 44.37 111 PRO D CA 1
ATOM 10235 C C . PRO D 1 111 ? -3.942 -38.663 17.760 1.00 44.22 111 PRO D C 1
ATOM 10236 O O . PRO D 1 111 ? -4.449 -37.539 17.762 1.00 44.18 111 PRO D O 1
ATOM 10240 N N . GLY D 1 112 ? -3.682 -39.342 16.644 1.00 44.10 112 GLY D N 1
ATOM 10241 C CA . GLY D 1 112 ? -4.008 -38.811 15.320 1.00 44.08 112 GLY D CA 1
ATOM 10242 C C . GLY D 1 112 ? -3.408 -37.442 15.045 1.00 43.98 112 GLY D C 1
ATOM 10243 O O . GLY D 1 112 ? -4.067 -36.570 14.474 1.00 44.02 112 GLY D O 1
ATOM 10244 N N . LEU D 1 113 ? -2.154 -37.265 15.457 1.00 43.80 113 LEU D N 1
ATOM 10245 C CA . LEU D 1 113 ? -1.416 -36.019 15.263 1.00 43.46 113 LEU D CA 1
ATOM 10246 C C . LEU D 1 113 ? -1.130 -35.737 13.789 1.00 43.22 113 LEU D C 1
ATOM 10247 O O . LEU D 1 113 ? -1.252 -36.622 12.934 1.00 43.18 113 LEU D O 1
ATOM 10252 N N . SER D 1 114 ? -0.743 -34.497 13.501 1.00 42.90 114 SER D N 1
ATOM 10253 C CA . SER D 1 114 ? -0.221 -34.148 12.186 1.00 42.56 114 SER D CA 1
ATOM 10254 C C . SER D 1 114 ? 1.183 -34.717 12.077 1.00 42.40 114 SER D C 1
ATOM 10255 O O . SER D 1 114 ? 1.807 -35.028 13.095 1.00 42.32 114 SER D O 1
ATOM 10258 N N . ILE D 1 115 ? 1.678 -34.855 10.851 1.00 42.20 115 ILE D N 1
ATOM 10259 C CA . ILE D 1 115 ? 3.011 -35.416 10.630 1.00 42.10 115 ILE D CA 1
ATOM 10260 C C . ILE D 1 115 ? 4.068 -34.479 11.195 1.00 41.62 115 ILE D C 1
ATOM 10261 O O . ILE D 1 115 ? 5.051 -34.926 11.769 1.00 41.71 115 ILE D O 1
ATOM 10266 N N . THR D 1 116 ? 3.844 -33.179 11.040 1.00 41.27 116 THR D N 1
ATOM 10267 C CA . THR D 1 116 ? 4.726 -32.151 11.587 1.00 40.85 116 THR D CA 1
ATOM 10268 C C . THR D 1 116 ? 4.738 -32.141 13.126 1.00 40.59 116 THR D C 1
ATOM 10269 O O . THR D 1 116 ? 5.776 -31.895 13.742 1.00 40.55 116 THR D O 1
ATOM 10273 N N . ALA D 1 117 ? 3.588 -32.417 13.738 1.00 40.18 117 ALA D N 1
ATOM 10274 C CA . ALA D 1 117 ? 3.488 -32.495 15.194 1.00 39.71 117 ALA D CA 1
ATOM 10275 C C . ALA D 1 117 ? 4.308 -33.661 15.729 1.00 39.38 117 ALA D C 1
ATOM 10276 O O . ALA D 1 117 ? 5.076 -33.505 16.675 1.00 39.37 117 ALA D O 1
ATOM 10278 N N . ASN D 1 118 ? 4.144 -34.826 15.110 1.00 39.01 118 ASN D N 1
ATOM 10279 C CA . ASN D 1 118 ? 4.911 -36.014 15.463 1.00 38.75 118 ASN D CA 1
ATOM 10280 C C . ASN D 1 118 ? 6.411 -35.810 15.230 1.00 38.24 118 ASN D C 1
ATOM 10281 O O . ASN D 1 118 ? 7.243 -36.328 15.978 1.00 38.06 118 ASN D O 1
ATOM 10286 N N . ALA D 1 119 ? 6.733 -35.033 14.199 1.00 37.71 119 ALA D N 1
ATOM 10287 C CA . ALA D 1 119 ? 8.104 -34.684 13.856 1.00 37.40 119 ALA D CA 1
ATOM 10288 C C . ALA D 1 119 ? 8.747 -33.761 14.884 1.00 37.28 119 ALA D C 1
ATOM 10289 O O . ALA D 1 119 ? 9.932 -33.894 15.198 1.00 37.25 119 ALA D O 1
ATOM 10291 N N . ILE D 1 120 ? 7.959 -32.824 15.401 1.00 37.02 120 ILE D N 1
ATOM 10292 C CA . ILE D 1 120 ? 8.467 -31.804 16.303 1.00 36.73 120 ILE D CA 1
ATOM 10293 C C . ILE D 1 120 ? 8.736 -32.401 17.687 1.00 36.71 120 ILE D C 1
ATOM 10294 O O . ILE D 1 120 ? 9.774 -32.122 18.296 1.00 36.86 120 ILE D O 1
ATOM 10299 N N . ALA D 1 121 ? 7.815 -33.243 18.159 1.00 36.37 121 ALA D N 1
ATOM 10300 C CA . ALA D 1 121 ? 7.973 -33.936 19.442 1.00 35.99 121 ALA D CA 1
ATOM 10301 C C . ALA D 1 121 ? 9.202 -34.849 19.441 1.00 35.69 121 ALA D C 1
ATOM 10302 O O . ALA D 1 121 ? 9.901 -34.940 20.454 1.00 36.00 121 ALA D O 1
ATOM 10304 N N . THR D 1 122 ? 9.465 -35.502 18.306 1.00 34.99 122 THR D N 1
ATOM 10305 C CA . THR D 1 122 ? 10.664 -36.323 18.125 1.00 34.40 122 THR D CA 1
ATOM 10306 C C . THR D 1 122 ? 11.931 -35.507 18.344 1.00 34.27 122 THR D C 1
ATOM 10307 O O . THR D 1 122 ? 12.832 -35.928 19.078 1.00 34.12 122 THR D O 1
ATOM 10311 N N . ALA D 1 123 ? 11.983 -34.341 17.701 1.00 34.07 123 ALA D N 1
ATOM 10312 C CA . ALA D 1 123 ? 13.083 -33.395 17.872 1.00 33.89 123 ALA D CA 1
ATOM 10313 C C . ALA D 1 123 ? 13.238 -32.952 19.324 1.00 33.81 123 ALA D C 1
ATOM 10314 O O . ALA D 1 123 ? 14.359 -32.898 19.836 1.00 34.02 123 ALA D O 1
ATOM 10316 N N . GLU D 1 124 ? 12.121 -32.656 19.986 1.00 33.53 124 GLU D N 1
ATOM 10317 C CA . GLU D 1 124 ? 12.163 -32.179 21.363 1.00 33.58 124 GLU D CA 1
ATOM 10318 C C . GLU D 1 124 ? 12.551 -33.273 22.348 1.00 33.20 124 GLU D C 1
ATOM 10319 O O . GLU D 1 124 ? 13.180 -32.986 23.367 1.00 33.30 124 GLU D O 1
ATOM 10325 N N . ILE D 1 125 ? 12.179 -34.518 22.050 1.00 32.69 125 ILE D N 1
ATOM 10326 C CA . ILE D 1 125 ? 12.658 -35.657 22.838 1.00 32.33 125 ILE D CA 1
ATOM 10327 C C . ILE D 1 125 ? 14.167 -35.855 22.625 1.00 32.31 125 ILE D C 1
ATOM 10328 O O . ILE D 1 125 ? 14.939 -35.870 23.593 1.00 32.25 125 ILE D O 1
ATOM 10333 N N . ALA D 1 126 ? 14.570 -35.990 21.360 1.00 32.01 126 ALA D N 1
ATOM 10334 C CA . ALA D 1 126 ? 15.977 -36.157 20.983 1.00 31.98 126 ALA D CA 1
ATOM 10335 C C . ALA D 1 126 ? 16.882 -35.023 21.465 1.00 31.97 126 ALA D C 1
ATOM 10336 O O . ALA D 1 126 ? 18.073 -35.243 21.729 1.00 32.15 126 ALA D 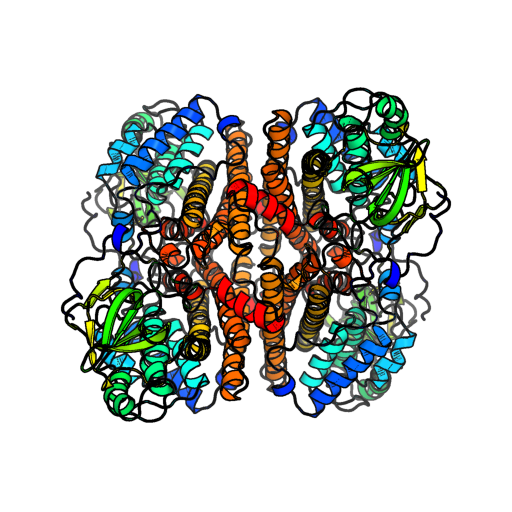O 1
ATOM 10338 N N . ARG D 1 127 ? 16.318 -33.819 21.576 1.00 31.82 127 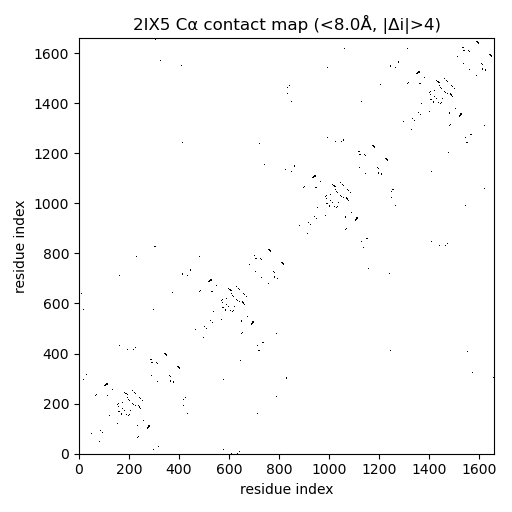ARG D N 1
ATOM 10339 C CA . ARG D 1 127 ? 17.045 -32.659 22.092 1.00 31.56 127 ARG D CA 1
ATOM 10340 C C . ARG D 1 127 ? 17.608 -32.888 23.494 1.00 31.56 127 ARG D C 1
ATOM 10341 O O . ARG D 1 127 ? 18.739 -32.486 23.781 1.00 31.71 127 ARG D O 1
ATOM 10349 N N . VAL D 1 128 ? 16.829 -33.540 24.356 1.00 31.52 128 VAL D N 1
ATOM 10350 C CA . VAL D 1 128 ? 17.286 -33.851 25.709 1.00 31.77 128 VAL D CA 1
ATOM 10351 C C . VAL D 1 128 ? 17.967 -35.217 25.753 1.00 32.29 128 VAL D C 1
ATOM 10352 O O . VAL D 1 128 ? 19.096 -35.331 26.229 1.00 32.34 128 VAL D O 1
ATOM 10356 N N . ASP D 1 129 ? 17.297 -36.247 25.244 1.00 32.98 129 ASP D N 1
ATOM 10357 C CA . ASP D 1 129 ? 17.916 -37.575 25.143 1.00 33.61 129 ASP D CA 1
ATOM 10358 C C . ASP D 1 129 ? 17.587 -38.308 23.840 1.00 33.77 129 ASP D C 1
ATOM 10359 O O . ASP D 1 129 ? 16.419 -38.472 23.487 1.00 33.89 129 ASP D O 1
ATOM 10364 N N . ALA D 1 130 ? 18.625 -38.760 23.140 1.00 34.08 130 ALA D N 1
ATOM 10365 C CA . ALA D 1 130 ? 18.448 -39.444 21.857 1.00 34.16 130 ALA D CA 1
ATOM 10366 C C . ALA D 1 130 ? 17.967 -40.872 22.036 1.00 34.40 130 ALA D C 1
ATOM 10367 O O . ALA D 1 130 ? 17.175 -41.363 21.230 1.00 34.70 130 ALA D O 1
ATOM 10369 N N . SER D 1 131 ? 18.444 -41.539 23.086 1.00 34.53 131 SER D N 1
ATOM 10370 C CA . SER D 1 131 ? 17.980 -42.890 23.404 1.00 34.63 131 SER D CA 1
ATOM 10371 C C . SER D 1 131 ? 16.464 -42.943 23.607 1.00 34.67 131 SER D C 1
ATOM 10372 O O . SER D 1 131 ? 15.795 -43.850 23.107 1.00 34.94 131 SER D O 1
ATOM 10375 N N . CYS D 1 132 ? 15.926 -41.960 24.325 1.00 34.44 132 CYS D N 1
ATOM 10376 C CA . CYS D 1 132 ? 14.494 -41.883 24.556 1.00 34.14 132 CYS D CA 1
ATOM 10377 C C . CYS D 1 132 ? 13.739 -41.707 23.244 1.00 34.02 132 CYS D C 1
ATOM 10378 O O . CYS D 1 132 ? 12.655 -42.270 23.067 1.00 34.29 132 CYS D O 1
ATOM 10381 N N . SER D 1 133 ? 14.317 -40.939 22.324 1.00 33.49 133 SER D N 1
ATOM 10382 C CA . SER D 1 133 ? 13.678 -40.700 21.041 1.00 33.10 133 SER D CA 1
ATOM 10383 C C . SER D 1 133 ? 13.659 -41.970 20.208 1.00 32.90 133 SER D C 1
ATOM 10384 O O . SER D 1 133 ? 12.650 -42.293 19.586 1.00 32.88 133 SER D O 1
ATOM 10387 N N . THR D 1 134 ? 14.786 -42.680 20.211 1.00 32.61 134 THR D N 1
ATOM 10388 C CA . THR D 1 134 ? 14.940 -43.931 19.483 1.00 32.17 134 THR D CA 1
ATOM 10389 C C . THR D 1 134 ? 14.005 -45.006 20.026 1.00 31.95 134 THR D C 1
ATOM 10390 O O . THR D 1 134 ? 13.480 -45.818 19.263 1.00 31.86 134 THR D O 1
ATOM 10394 N N . PHE D 1 135 ? 13.792 -45.000 21.338 1.00 31.58 135 PHE D N 1
ATOM 10395 C CA . PHE D 1 135 ? 12.798 -45.866 21.951 1.00 31.27 135 PHE D CA 1
ATOM 10396 C C . PHE D 1 135 ? 11.419 -45.600 21.340 1.00 31.09 135 PHE D C 1
ATOM 10397 O O . PHE D 1 135 ? 10.766 -46.522 20.856 1.00 31.09 135 PHE D O 1
ATOM 10405 N N . ILE D 1 136 ? 10.995 -44.338 21.348 1.00 30.90 136 ILE D N 1
ATOM 10406 C CA . ILE D 1 136 ? 9.675 -43.951 20.837 1.00 30.86 136 ILE D CA 1
ATOM 10407 C C . ILE D 1 136 ? 9.570 -44.165 19.322 1.00 30.96 136 ILE D C 1
ATOM 10408 O O . ILE D 1 136 ? 8.526 -44.579 18.815 1.00 31.11 136 ILE D O 1
ATOM 10413 N N . LEU D 1 137 ? 10.668 -43.893 18.623 1.00 30.80 137 LEU D N 1
ATOM 10414 C CA . LEU D 1 137 ? 10.742 -43.981 17.172 1.00 30.77 137 LEU D CA 1
ATOM 10415 C C . LEU D 1 137 ? 10.528 -45.414 16.664 1.00 30.96 137 LEU D C 1
ATOM 10416 O O . LEU D 1 137 ? 9.643 -45.656 15.846 1.00 31.23 137 LEU D O 1
ATOM 10421 N N . VAL D 1 138 ? 11.352 -46.346 17.145 1.00 30.87 138 VAL D N 1
ATOM 10422 C CA . VAL D 1 138 ? 11.228 -47.775 16.852 1.00 30.71 138 VAL D CA 1
ATOM 10423 C C . VAL D 1 138 ? 9.813 -48.257 17.208 1.00 31.00 138 VAL D C 1
ATOM 10424 O O . VAL D 1 138 ? 9.203 -49.060 16.492 1.00 30.84 138 VAL D O 1
ATOM 10428 N N . HIS D 1 139 ? 9.292 -47.733 18.312 1.00 31.40 139 HIS D N 1
ATOM 10429 C CA . HIS D 1 139 ? 7.996 -48.130 18.829 1.00 31.67 139 HIS D CA 1
ATOM 10430 C C . HIS D 1 139 ? 6.851 -47.618 17.967 1.00 32.16 139 HIS D C 1
ATOM 10431 O O . HIS D 1 139 ? 6.043 -48.402 17.485 1.00 32.14 139 HIS D O 1
ATOM 10438 N N . SER D 1 140 ? 6.790 -46.301 17.783 1.00 32.90 140 SER D N 1
ATOM 10439 C CA . SER D 1 140 ? 5.643 -45.651 17.140 1.00 33.60 140 SER D CA 1
ATOM 10440 C C . SER D 1 140 ? 5.794 -45.530 15.624 1.00 33.87 140 SER D C 1
ATOM 10441 O O . SER D 1 140 ? 4.895 -45.916 14.876 1.00 33.91 140 SER D O 1
ATOM 10444 N N . SER D 1 141 ? 6.930 -45.003 15.180 1.00 34.38 141 SER D N 1
ATOM 10445 C CA . SER D 1 141 ? 7.146 -44.722 13.759 1.00 35.08 141 SER D CA 1
ATOM 10446 C C . SER D 1 141 ? 7.496 -45.945 12.913 1.00 35.28 141 SER D C 1
ATOM 10447 O O . SER D 1 141 ? 7.256 -45.937 11.710 1.00 35.56 141 SER D O 1
ATOM 10450 N N . LEU D 1 142 ? 8.068 -46.978 13.530 1.00 35.54 142 LEU D N 1
ATOM 10451 C CA . LEU D 1 142 ? 8.330 -48.241 12.834 1.00 35.74 142 LEU D CA 1
ATOM 10452 C C . LEU D 1 142 ? 7.355 -49.353 13.231 1.00 35.90 142 LEU D C 1
ATOM 10453 O O . LEU D 1 142 ? 6.760 -49.990 12.365 1.00 36.03 142 LEU D O 1
ATOM 10458 N N . GLY D 1 143 ? 7.186 -49.580 14.533 1.00 35.90 143 GLY D N 1
ATOM 10459 C CA . GLY D 1 143 ? 6.341 -50.677 15.027 1.00 35.75 143 GLY D CA 1
ATOM 10460 C C . GLY D 1 143 ? 4.843 -50.459 14.872 1.00 35.48 143 GLY D C 1
ATOM 10461 O O . GLY D 1 143 ? 4.163 -51.235 14.201 1.00 35.65 143 GLY D O 1
ATOM 10462 N N . MET D 1 144 ? 4.329 -49.406 15.499 1.00 35.14 144 MET D N 1
ATOM 10463 C CA . MET D 1 144 ? 2.911 -49.070 15.421 1.00 34.66 144 MET D CA 1
ATOM 10464 C C . MET D 1 144 ? 2.479 -48.785 13.981 1.00 34.85 144 MET D C 1
ATOM 10465 O O . MET D 1 144 ? 1.404 -49.217 13.555 1.00 35.16 144 MET D O 1
ATOM 10470 N N . LEU D 1 145 ? 3.317 -48.066 13.234 1.00 34.75 145 LEU D N 1
ATOM 10471 C CA . LEU D 1 145 ? 2.980 -47.664 11.870 1.00 34.50 145 LEU D CA 1
ATOM 10472 C C . LEU D 1 145 ? 2.838 -48.871 10.945 1.00 34.45 145 LEU D C 1
ATOM 10473 O O . LEU D 1 145 ? 1.992 -48.875 10.049 1.00 34.28 145 LEU D O 1
ATOM 10478 N N . THR D 1 146 ? 3.658 -49.894 11.176 1.00 34.43 146 THR D N 1
ATOM 10479 C CA . THR D 1 146 ? 3.571 -51.133 10.411 1.00 34.47 146 THR D CA 1
ATOM 10480 C C . THR D 1 146 ? 2.207 -51.780 10.614 1.00 34.62 146 THR D C 1
ATOM 10481 O O . THR D 1 146 ? 1.632 -52.320 9.670 1.00 34.79 146 THR D O 1
ATOM 10485 N N . ILE D 1 147 ? 1.683 -51.703 11.835 1.00 34.80 147 ILE D N 1
ATOM 10486 C CA . ILE D 1 147 ? 0.352 -52.239 12.130 1.00 35.12 147 ILE D CA 1
ATOM 10487 C C . ILE D 1 147 ? -0.765 -51.379 11.514 1.00 35.29 147 ILE D C 1
ATOM 10488 O O . ILE D 1 147 ? -1.781 -51.907 11.068 1.00 35.33 147 ILE D O 1
ATOM 10493 N N . ALA D 1 148 ? -0.570 -50.066 11.475 1.00 35.56 148 ALA D N 1
ATOM 10494 C CA . ALA D 1 148 ? -1.516 -49.180 10.794 1.00 35.97 148 ALA D CA 1
ATOM 10495 C C . ALA D 1 148 ? -1.537 -49.406 9.276 1.00 36.26 148 ALA D C 1
ATOM 10496 O O . ALA D 1 148 ? -2.598 -49.622 8.684 1.00 36.47 148 ALA D O 1
ATOM 10498 N N . LEU D 1 149 ? -0.359 -49.369 8.657 1.00 36.56 149 LEU D N 1
ATOM 10499 C CA . LEU D 1 149 ? -0.243 -49.379 7.199 1.00 36.82 149 LEU D CA 1
ATOM 10500 C C . LEU D 1 149 ? -0.387 -50.756 6.533 1.00 36.99 149 LEU D C 1
ATOM 10501 O O . LEU D 1 149 ? -0.774 -50.846 5.363 1.00 36.85 149 LEU D O 1
ATOM 10506 N N . CYS D 1 150 ? -0.091 -51.819 7.281 1.00 37.14 150 CYS D N 1
ATOM 10507 C CA . CYS D 1 150 ? -0.062 -53.171 6.727 1.00 37.17 150 CYS D CA 1
ATOM 10508 C C . CYS D 1 150 ? -0.886 -54.154 7.541 1.00 37.14 150 CYS D C 1
ATOM 10509 O O . CYS D 1 150 ? -1.074 -55.303 7.132 1.00 37.27 150 CYS D O 1
ATOM 10512 N N . GLY D 1 151 ? -1.373 -53.709 8.694 1.00 37.13 151 GLY D N 1
ATOM 10513 C CA . GLY D 1 151 ? -2.186 -54.565 9.551 1.00 37.12 151 GLY D CA 1
ATOM 10514 C C . GLY D 1 151 ? -3.604 -54.666 9.040 1.00 37.29 151 GLY D C 1
ATOM 10515 O O . GLY D 1 151 ? -4.014 -53.902 8.162 1.00 37.41 151 GLY D O 1
ATOM 10516 N N . SER D 1 152 ? -4.352 -55.620 9.582 1.00 37.42 152 SER D N 1
ATOM 10517 C CA . SER D 1 152 ? -5.774 -55.743 9.294 1.00 37.51 152 SER D CA 1
ATOM 10518 C C . SER D 1 152 ? -6.577 -55.026 10.379 1.00 37.76 152 SER D C 1
ATOM 10519 O O . SER D 1 152 ? -6.087 -54.829 11.492 1.00 37.68 152 SER D O 1
ATOM 10522 N N . GLU D 1 153 ? -7.809 -54.643 10.055 1.00 38.13 153 GLU D N 1
ATOM 10523 C CA . GLU D 1 153 ? -8.695 -53.986 11.021 1.00 38.56 153 GLU D CA 1
ATOM 10524 C C . GLU D 1 153 ? -8.739 -54.707 12.372 1.00 38.73 153 GLU D C 1
ATOM 10525 O O . GLU D 1 153 ? -8.786 -54.056 13.418 1.00 38.90 153 GLU D O 1
ATOM 10531 N N . ALA D 1 154 ? -8.707 -56.042 12.340 1.00 38.80 154 ALA D N 1
ATOM 10532 C CA . ALA D 1 154 ? -8.808 -56.868 13.550 1.00 38.72 154 ALA D CA 1
ATOM 10533 C C . ALA D 1 154 ? -7.649 -56.648 14.519 1.00 38.79 154 ALA D C 1
ATOM 10534 O O . ALA D 1 154 ? -7.871 -56.466 15.720 1.00 38.94 154 ALA D O 1
ATOM 10536 N N . GLN D 1 155 ? -6.424 -56.658 13.989 1.00 38.76 155 GLN D N 1
ATOM 10537 C CA . GLN D 1 155 ? -5.209 -56.509 14.801 1.00 38.55 155 GLN D CA 1
ATOM 10538 C C . GLN D 1 155 ? -4.856 -55.053 15.108 1.00 38.22 155 GLN D C 1
ATOM 10539 O O . GLN D 1 155 ? -4.162 -54.776 16.088 1.00 38.15 155 GLN D O 1
ATOM 10545 N N . LYS D 1 156 ? -5.340 -54.129 14.279 1.00 37.92 156 LYS D N 1
ATOM 10546 C CA . LYS D 1 156 ? -5.218 -52.697 14.559 1.00 37.61 156 LYS D CA 1
ATOM 10547 C C . LYS D 1 156 ? -5.922 -52.338 15.868 1.00 37.46 156 LYS D C 1
ATOM 10548 O O . LYS D 1 156 ? -5.364 -51.625 16.704 1.00 37.38 156 LYS D O 1
ATOM 10554 N N . GLU D 1 157 ? -7.145 -52.841 16.033 1.00 37.21 157 GLU D N 1
ATOM 10555 C CA . GLU D 1 157 ? -7.952 -52.572 17.221 1.00 37.05 157 GLU D CA 1
ATOM 10556 C C . GLU D 1 157 ? -7.454 -53.359 18.428 1.00 36.68 157 GLU D C 1
ATOM 10557 O O . GLU D 1 157 ? -7.608 -52.922 19.570 1.00 36.80 157 GLU D O 1
ATOM 10563 N N . LYS D 1 158 ? -6.859 -54.518 18.168 1.00 36.26 158 LYS D N 1
ATOM 10564 C CA . LYS D 1 158 ? -6.385 -55.396 19.230 1.00 35.96 158 LYS D CA 1
ATOM 10565 C C . LYS D 1 158 ? -5.120 -54.851 19.888 1.00 35.77 158 LYS D C 1
ATOM 10566 O O . LYS D 1 158 ? -4.991 -54.903 21.110 1.00 35.92 158 LYS D O 1
ATOM 10572 N N . TYR D 1 159 ? -4.204 -54.313 19.083 1.00 35.33 159 TYR D N 1
ATOM 10573 C CA . TYR D 1 159 ? -2.872 -53.964 19.573 1.00 34.94 159 TYR D CA 1
ATOM 10574 C C . TYR D 1 159 ? -2.555 -52.474 19.690 1.00 34.81 159 TYR D C 1
ATOM 10575 O O . TYR D 1 159 ? -1.783 -52.086 20.575 1.00 35.10 159 TYR D O 1
ATOM 10584 N N . LEU D 1 160 ? -3.125 -51.645 18.814 1.00 34.29 160 LEU D N 1
ATOM 10585 C CA . LEU D 1 160 ? -2.739 -50.222 18.756 1.00 33.77 160 LEU D CA 1
ATOM 10586 C C . LEU D 1 160 ? -3.057 -49.365 19.998 1.00 33.50 160 LEU D C 1
ATOM 10587 O O . LEU D 1 160 ? -2.176 -48.641 20.465 1.00 33.61 160 LEU D O 1
ATOM 10592 N N . PRO D 1 161 ? -4.296 -49.435 20.538 1.00 33.20 161 PRO D N 1
ATOM 10593 C CA . PRO D 1 161 ? -4.585 -48.593 21.718 1.00 32.93 161 PRO D CA 1
ATOM 10594 C C . PRO D 1 161 ? -3.628 -48.806 22.905 1.00 32.58 161 PRO D C 1
ATOM 10595 O O . PRO D 1 161 ? -3.247 -47.841 23.572 1.00 32.51 161 PRO D O 1
ATOM 10599 N N . SER D 1 162 ? -3.242 -50.056 23.147 1.00 32.32 162 SER D N 1
ATOM 10600 C CA . SER D 1 162 ? -2.319 -50.403 24.230 1.00 32.14 162 SER D CA 1
ATOM 10601 C C . SER D 1 162 ? -0.901 -49.876 23.960 1.00 31.93 162 SER D C 1
ATOM 10602 O O . SER D 1 162 ? -0.171 -49.487 24.880 1.00 31.59 162 SER D O 1
ATOM 10605 N N . LEU D 1 163 ? -0.535 -49.877 22.682 1.00 31.80 163 LEU D N 1
ATOM 10606 C CA . LEU D 1 163 ? 0.752 -49.398 22.212 1.00 31.66 163 LEU D CA 1
ATOM 10607 C C . LEU D 1 163 ? 0.879 -47.879 22.333 1.00 31.60 163 LEU D C 1
ATOM 10608 O O . LEU D 1 163 ? 1.968 -47.361 22.587 1.00 31.45 163 LEU D O 1
ATOM 10613 N N . ALA D 1 164 ? -0.236 -47.174 22.150 1.00 31.48 164 ALA D N 1
ATOM 10614 C CA . ALA D 1 164 ? -0.248 -45.712 22.177 1.00 31.48 164 ALA D CA 1
ATOM 10615 C C . ALA D 1 164 ? -0.207 -45.174 23.596 1.00 31.68 164 ALA D C 1
ATOM 10616 O O . ALA D 1 164 ? 0.238 -44.052 23.831 1.00 31.73 164 ALA D O 1
ATOM 10618 N N . GLN D 1 165 ? -0.686 -45.980 24.536 1.00 32.00 165 GLN D N 1
ATOM 10619 C CA . GLN D 1 165 ? -0.627 -45.649 25.951 1.00 32.33 165 GLN D CA 1
ATOM 10620 C C . GLN D 1 165 ? 0.737 -46.022 26.525 1.00 32.24 165 GLN D C 1
ATOM 10621 O O . GLN D 1 165 ? 1.093 -45.593 27.621 1.00 32.28 165 GLN D O 1
ATOM 10627 N N . LEU D 1 166 ? 1.494 -46.813 25.765 1.00 32.37 166 LEU D N 1
ATOM 10628 C CA . LEU D 1 166 ? 2.736 -47.451 26.222 1.00 32.23 166 LEU D CA 1
ATOM 10629 C C . LEU D 1 166 ? 2.517 -48.429 27.372 1.00 32.20 166 LEU D C 1
ATOM 10630 O O . LEU D 1 166 ? 3.403 -48.626 28.206 1.00 32.16 166 LEU D O 1
ATOM 10635 N N . ASN D 1 167 ? 1.332 -49.034 27.410 1.00 32.23 167 ASN D N 1
ATOM 10636 C CA . ASN D 1 167 ? 1.055 -50.133 28.329 1.00 32.29 167 ASN D CA 1
ATOM 10637 C C . ASN D 1 167 ? 1.794 -51.370 27.845 1.00 32.26 167 ASN D C 1
ATOM 10638 O O . ASN D 1 167 ? 2.137 -52.253 28.630 1.00 32.04 167 ASN D O 1
ATOM 10643 N N . THR D 1 168 ? 2.021 -51.404 26.532 1.00 32.27 168 THR D N 1
ATOM 10644 C CA . THR D 1 168 ? 2.780 -52.445 25.860 1.00 32.24 168 THR D CA 1
ATOM 10645 C C . THR D 1 168 ? 3.809 -51.789 24.944 1.00 32.35 168 THR D C 1
ATOM 10646 O O . THR D 1 168 ? 3.557 -50.719 24.390 1.00 32.42 168 THR D O 1
ATOM 10650 N N . VAL D 1 169 ? 4.965 -52.430 24.780 1.00 32.41 169 VAL D N 1
ATOM 10651 C CA . VAL D 1 169 ? 6.018 -51.906 23.903 1.00 32.35 169 VAL D CA 1
ATOM 10652 C C . VAL D 1 169 ? 6.188 -52.773 22.648 1.00 32.36 169 VAL D C 1
ATOM 10653 O O . VAL D 1 169 ? 6.071 -54.002 22.713 1.00 32.29 169 VAL D O 1
ATOM 10657 N N . ALA D 1 170 ? 6.456 -52.120 21.516 1.00 32.30 170 ALA D N 1
ATOM 10658 C CA . ALA D 1 170 ? 6.717 -52.805 20.248 1.00 32.31 170 ALA D CA 1
ATOM 10659 C C . ALA D 1 170 ? 8.120 -52.544 19.750 1.00 32.41 170 ALA D C 1
ATOM 10660 O O . ALA D 1 170 ? 8.749 -51.540 20.101 1.00 32.54 170 ALA D O 1
ATOM 10662 N N . CYS D 1 171 ? 8.605 -53.457 18.918 1.00 32.35 171 CYS D N 1
ATOM 10663 C CA . CYS D 1 171 ? 9.869 -53.267 18.221 1.00 32.25 171 CYS D CA 1
ATOM 10664 C C . CYS D 1 171 ? 9.718 -53.749 16.779 1.00 32.10 171 CYS D C 1
ATOM 10665 O O . CYS D 1 171 ? 8.675 -54.280 16.410 1.00 32.36 171 CYS D O 1
ATOM 10668 N N . TRP D 1 172 ? 10.763 -53.588 15.980 1.00 31.90 172 TRP D N 1
ATOM 10669 C CA . TRP D 1 172 ? 10.680 -53.807 14.545 1.00 31.72 172 TRP D CA 1
ATOM 10670 C C . TRP D 1 172 ? 11.934 -54.538 14.057 1.00 31.85 172 TRP D C 1
ATOM 10671 O O . TRP D 1 172 ? 13.002 -53.945 13.950 1.00 31.75 172 TRP D O 1
ATOM 10682 N N . ALA D 1 173 ? 11.804 -55.830 13.772 1.00 32.08 173 ALA D N 1
ATOM 10683 C CA . ALA D 1 173 ? 12.957 -56.666 13.438 1.00 32.42 173 ALA D CA 1
ATOM 10684 C C . ALA D 1 173 ? 13.131 -56.933 11.940 1.00 32.84 173 ALA D C 1
ATOM 10685 O O . ALA D 1 173 ? 12.449 -57.782 11.361 1.00 33.02 173 ALA D O 1
ATOM 10687 N N . LEU D 1 174 ? 14.060 -56.204 11.330 1.00 33.27 174 LEU D N 1
ATOM 10688 C CA . LEU D 1 174 ? 14.388 -56.363 9.920 1.00 33.51 174 LEU D CA 1
ATOM 10689 C C . LEU D 1 174 ? 15.828 -56.844 9.746 1.00 33.96 174 LEU D C 1
ATOM 10690 O O . LEU D 1 174 ? 16.078 -57.826 9.042 1.00 33.93 174 LEU D O 1
ATOM 10695 N N . THR D 1 175 ? 16.761 -56.156 10.402 1.00 34.38 175 THR D N 1
ATOM 10696 C CA . THR D 1 175 ? 18.194 -56.393 10.227 1.00 35.07 175 THR D CA 1
ATOM 10697 C C . THR D 1 175 ? 18.623 -57.778 10.695 1.00 35.63 175 THR D C 1
ATOM 10698 O O . THR D 1 175 ? 18.108 -58.293 11.686 1.00 35.82 175 THR D O 1
ATOM 10702 N N . GLU D 1 176 ? 19.567 -58.370 9.968 1.00 36.23 176 GLU D N 1
ATOM 10703 C CA . GLU D 1 176 ? 20.128 -59.674 10.308 1.00 37.17 176 GLU D CA 1
ATOM 10704 C C . GLU D 1 176 ? 21.649 -59.594 10.292 1.00 37.41 176 GLU D C 1
ATOM 10705 O O . GLU D 1 176 ? 22.201 -58.712 9.635 1.00 37.74 176 GLU D O 1
ATOM 10711 N N . PRO D 1 177 ? 22.335 -60.519 10.994 1.00 37.68 177 PRO D N 1
ATOM 10712 C CA . PRO D 1 177 ? 23.793 -60.620 10.864 1.00 38.00 177 PRO D CA 1
ATOM 10713 C C . PRO D 1 177 ? 24.289 -60.554 9.405 1.00 38.49 177 PRO D C 1
ATOM 10714 O O . PRO D 1 177 ? 25.298 -59.897 9.136 1.00 38.65 177 PRO D O 1
ATOM 10718 N N . ASP D 1 178 ? 23.576 -61.207 8.483 1.00 38.93 178 ASP D N 1
ATOM 10719 C CA . ASP D 1 178 ? 23.953 -61.252 7.059 1.00 39.63 178 ASP D CA 1
ATOM 10720 C C . ASP D 1 178 ? 23.309 -60.155 6.195 1.00 39.69 178 ASP D C 1
ATOM 10721 O O . ASP D 1 178 ? 23.723 -59.927 5.050 1.00 39.58 178 ASP D O 1
ATOM 10726 N N . ASN D 1 179 ? 22.297 -59.486 6.742 1.00 39.57 179 ASN D N 1
ATOM 10727 C CA . ASN D 1 179 ? 21.532 -58.511 5.977 1.00 39.35 179 ASN D CA 1
ATOM 10728 C C . ASN D 1 179 ? 21.213 -57.249 6.771 1.00 39.20 179 ASN D C 1
ATOM 10729 O O . ASN D 1 179 ? 20.251 -57.211 7.552 1.00 39.57 179 ASN D O 1
ATOM 10734 N N . GLY D 1 180 ? 22.039 -56.225 6.582 1.00 38.57 180 GLY D N 1
ATOM 10735 C CA . GLY D 1 180 ? 21.772 -54.914 7.148 1.00 37.98 180 GLY D CA 1
ATOM 10736 C C . GLY D 1 180 ? 21.390 -53.942 6.049 1.00 37.84 180 GLY D C 1
ATOM 10737 O O . GLY D 1 180 ? 20.217 -53.613 5.875 1.00 38.01 180 GLY D O 1
ATOM 10738 N N . SER D 1 181 ? 22.386 -53.487 5.298 1.00 37.49 181 SER D N 1
ATOM 10739 C CA . SER D 1 181 ? 22.152 -52.601 4.184 1.00 37.17 181 SER D CA 1
ATOM 10740 C C . SER D 1 181 ? 21.429 -53.358 3.097 1.00 37.15 181 SER D C 1
ATOM 10741 O O . SER D 1 181 ? 20.615 -52.781 2.386 1.00 37.37 181 SER D O 1
ATOM 10744 N N . ASP D 1 182 ? 21.727 -54.650 2.973 1.00 37.17 182 ASP D N 1
ATOM 10745 C CA . ASP D 1 182 ? 21.028 -55.526 2.029 1.00 37.35 182 ASP D CA 1
ATOM 10746 C C . ASP D 1 182 ? 19.824 -56.242 2.676 1.00 37.01 182 ASP D C 1
ATOM 10747 O O . ASP D 1 182 ? 19.809 -57.475 2.792 1.00 37.24 182 ASP D O 1
ATOM 10752 N N . ALA D 1 183 ? 18.815 -55.466 3.076 1.00 36.55 183 ALA D N 1
ATOM 10753 C CA . ALA D 1 183 ? 17.653 -55.992 3.807 1.00 36.20 183 ALA D CA 1
ATOM 10754 C C . ALA D 1 183 ? 16.739 -56.836 2.940 1.00 36.09 183 ALA D C 1
ATOM 10755 O O . ALA D 1 183 ? 16.138 -57.800 3.409 1.00 36.42 183 ALA D O 1
ATOM 10757 N N . SER D 1 184 ? 16.640 -56.465 1.674 1.00 35.98 184 SER D N 1
ATOM 10758 C CA . SER D 1 184 ? 15.808 -57.165 0.709 1.00 35.91 184 SER D CA 1
ATOM 10759 C C . SER D 1 184 ? 16.122 -58.668 0.600 1.00 35.90 184 SER D C 1
ATOM 10760 O O . SER D 1 184 ? 15.236 -59.476 0.293 1.00 35.82 184 SER D O 1
ATOM 10763 N N . GLY D 1 185 ? 17.373 -59.036 0.862 1.00 35.90 185 GLY D N 1
ATOM 10764 C CA . GLY D 1 185 ? 17.797 -60.434 0.789 1.00 35.96 185 GLY D CA 1
ATOM 10765 C C . GLY D 1 185 ? 17.880 -61.172 2.121 1.00 35.94 185 GLY D C 1
ATOM 10766 O O . GLY D 1 185 ? 18.711 -62.073 2.279 1.00 35.99 185 GLY D O 1
ATOM 10767 N N . LEU D 1 186 ? 17.012 -60.817 3.071 1.00 35.69 186 LEU D N 1
ATOM 10768 C CA . LEU D 1 186 ? 17.073 -61.397 4.416 1.00 35.39 186 LEU D CA 1
ATOM 10769 C C . LEU D 1 186 ? 16.769 -62.888 4.391 1.00 35.39 186 LEU D C 1
ATOM 10770 O O . LEU D 1 186 ? 16.082 -63.375 3.481 1.00 35.09 186 LEU D O 1
ATOM 10775 N N . GLY D 1 187 ? 17.295 -63.594 5.395 1.00 35.18 187 GLY D N 1
ATOM 10776 C CA . GLY D 1 187 ? 17.340 -65.050 5.401 1.00 34.61 187 GLY D CA 1
ATOM 10777 C C . GLY D 1 187 ? 16.575 -65.719 6.518 1.00 34.55 187 GLY D C 1
ATOM 10778 O O . GLY D 1 187 ? 16.570 -66.951 6.612 1.00 34.73 187 GLY D O 1
ATOM 10779 N N . THR D 1 188 ? 15.943 -64.922 7.378 1.00 34.27 188 THR D N 1
ATOM 10780 C CA . THR D 1 188 ? 15.046 -65.466 8.384 1.00 34.15 188 THR D CA 1
ATOM 10781 C C . THR D 1 188 ? 13.861 -66.038 7.620 1.00 34.30 188 THR D C 1
ATOM 10782 O O . THR D 1 188 ? 13.233 -65.344 6.818 1.00 34.41 188 THR D O 1
ATOM 10786 N N . THR D 1 189 ? 13.583 -67.315 7.841 1.00 34.16 189 THR D N 1
ATOM 10787 C CA . THR D 1 189 ? 12.551 -67.995 7.079 1.00 34.09 189 THR D CA 1
ATOM 10788 C C . THR D 1 189 ? 11.266 -68.088 7.888 1.00 33.98 189 THR D C 1
ATOM 10789 O O . THR D 1 189 ? 11.303 -68.104 9.120 1.00 33.96 189 THR D O 1
ATOM 10793 N N . ALA D 1 190 ? 10.138 -68.124 7.176 1.00 33.89 190 ALA D N 1
ATOM 10794 C CA . ALA D 1 190 ? 8.811 -68.294 7.766 1.00 33.78 190 ALA D CA 1
ATOM 10795 C C . ALA D 1 190 ? 8.077 -69.424 7.047 1.00 33.82 190 ALA D C 1
ATOM 10796 O O . ALA D 1 190 ? 7.624 -69.258 5.912 1.00 33.80 190 ALA D O 1
ATOM 10798 N N . THR D 1 191 ? 7.972 -70.570 7.713 1.00 33.80 191 THR D N 1
ATOM 10799 C CA . THR D 1 191 ? 7.419 -71.772 7.100 1.00 33.95 191 THR D CA 1
ATOM 10800 C C . THR D 1 191 ? 5.932 -71.918 7.410 1.00 33.91 191 THR D C 1
ATOM 10801 O O . THR D 1 191 ? 5.549 -71.999 8.575 1.00 34.06 191 THR D O 1
ATOM 10805 N N . LYS D 1 192 ? 5.105 -71.965 6.366 1.00 33.84 192 LYS D N 1
ATOM 10806 C CA . LYS D 1 192 ? 3.663 -72.134 6.530 1.00 33.61 192 LYS D CA 1
ATOM 10807 C C . LYS D 1 192 ? 3.400 -73.476 7.165 1.00 33.43 192 LYS D C 1
ATOM 10808 O O . LYS D 1 192 ? 3.873 -74.501 6.694 1.00 33.39 192 LYS D O 1
ATOM 10814 N N . VAL D 1 193 ? 2.646 -73.445 8.250 1.00 33.51 193 VAL D N 1
ATOM 10815 C CA . VAL D 1 193 ? 2.373 -74.619 9.061 1.00 33.35 193 VAL D CA 1
ATOM 10816 C C . VAL D 1 193 ? 0.873 -74.576 9.368 1.00 33.26 193 VAL D C 1
ATOM 10817 O O . VAL D 1 193 ? 0.249 -73.521 9.230 1.00 33.30 193 VAL D O 1
ATOM 10821 N N . GLU D 1 194 ? 0.277 -75.705 9.741 1.00 33.24 194 GLU D N 1
ATOM 10822 C CA . GLU D 1 194 ? -1.163 -75.714 10.007 1.00 33.30 194 GLU D CA 1
ATOM 10823 C C . GLU D 1 194 ? -1.514 -74.716 11.112 1.00 33.26 194 GLU D C 1
ATOM 10824 O O . GLU D 1 194 ? -1.003 -74.805 12.233 1.00 33.13 194 GLU D O 1
ATOM 10830 N N . GLY D 1 195 ? -2.367 -73.754 10.767 1.00 33.28 195 GLY D N 1
ATOM 10831 C CA . GLY D 1 195 ? -2.866 -72.775 11.729 1.00 33.30 195 GLY D CA 1
ATOM 10832 C C . GLY D 1 195 ? -1.988 -71.555 11.921 1.00 33.39 195 GLY D C 1
ATOM 10833 O O . GLY D 1 195 ? -2.315 -70.682 12.730 1.00 33.39 195 GLY D O 1
ATOM 10834 N N . GLY D 1 196 ? -0.876 -71.492 11.184 1.00 33.42 196 GLY D N 1
ATOM 10835 C CA . GLY D 1 196 ? 0.037 -70.354 11.257 1.00 33.48 196 GLY D CA 1
ATOM 10836 C C . GLY D 1 196 ? 1.367 -70.516 10.542 1.00 33.58 196 GLY D C 1
ATOM 10837 O O . GLY D 1 196 ? 1.422 -70.976 9.402 1.00 33.59 196 GLY D O 1
ATOM 10838 N N . TRP D 1 197 ? 2.439 -70.115 11.222 1.00 33.59 197 TRP D N 1
ATOM 10839 C CA . TRP D 1 197 ? 3.790 -70.102 10.657 1.00 33.54 197 TRP D CA 1
ATOM 10840 C C . TRP D 1 197 ? 4.833 -70.489 11.702 1.00 33.73 197 TRP D C 1
ATOM 10841 O O . TRP D 1 197 ? 4.569 -70.433 12.906 1.00 34.04 197 TRP D O 1
ATOM 10852 N N . LYS D 1 198 ? 6.017 -70.880 11.236 1.00 33.68 198 LYS D N 1
ATOM 10853 C CA . LYS D 1 198 ? 7.146 -71.117 12.119 1.00 33.77 198 LYS D CA 1
ATOM 10854 C C . LYS D 1 198 ? 8.327 -70.284 11.648 1.00 33.83 198 LYS D C 1
ATOM 10855 O O . LYS D 1 198 ? 8.763 -70.394 10.495 1.00 34.01 198 LYS D O 1
ATOM 10861 N N . ILE D 1 199 ? 8.818 -69.424 12.537 1.00 33.73 199 ILE D N 1
ATOM 10862 C CA . ILE D 1 199 ? 9.887 -68.496 12.192 1.00 33.50 199 ILE D CA 1
ATOM 10863 C C . ILE D 1 199 ? 11.220 -69.084 12.649 1.00 33.73 199 ILE D C 1
ATOM 10864 O O . ILE D 1 199 ? 11.329 -69.581 13.771 1.00 33.79 199 ILE D O 1
ATOM 10869 N N . ASN D 1 200 ? 12.216 -69.042 11.765 1.00 33.92 200 ASN D N 1
ATOM 10870 C CA . ASN D 1 200 ? 13.575 -69.503 12.060 1.00 33.93 200 ASN D CA 1
ATOM 10871 C C . ASN D 1 200 ? 14.602 -68.531 11.517 1.00 34.08 200 ASN D C 1
ATOM 10872 O O . ASN D 1 200 ? 14.507 -68.110 10.367 1.00 34.21 200 ASN D O 1
ATOM 10877 N N . GLY D 1 201 ? 15.583 -68.184 12.344 1.00 34.30 201 GLY D N 1
ATOM 10878 C CA . GLY D 1 201 ? 16.661 -67.282 11.936 1.00 34.32 201 GLY D CA 1
ATOM 10879 C C . GLY D 1 201 ? 17.107 -66.339 13.041 1.00 34.41 201 GLY D C 1
ATOM 10880 O O . GLY D 1 201 ? 16.636 -66.425 14.178 1.00 34.34 201 GLY D O 1
ATOM 10881 N N . GLN D 1 202 ? 18.022 -65.437 12.698 1.00 34.39 202 GLN D N 1
ATOM 10882 C CA . GLN D 1 202 ? 18.550 -64.464 13.648 1.00 34.46 202 GLN D CA 1
ATOM 10883 C C . GLN D 1 202 ? 18.264 -63.043 13.203 1.00 33.72 202 GLN D C 1
ATOM 10884 O O . GLN D 1 202 ? 18.275 -62.746 12.009 1.00 33.71 202 GLN D O 1
ATOM 10890 N N . LYS D 1 203 ? 18.025 -62.168 14.175 1.00 33.27 203 LYS D N 1
ATOM 10891 C CA . LYS D 1 203 ? 17.949 -60.723 13.940 1.00 32.60 203 LYS D CA 1
ATOM 10892 C C . LYS D 1 203 ? 18.976 -60.036 14.827 1.00 32.44 203 LYS D C 1
ATOM 10893 O O . LYS D 1 203 ? 19.296 -60.521 15.907 1.00 32.31 203 LYS D O 1
ATOM 10899 N N . ARG D 1 204 ? 19.494 -58.908 14.364 1.00 32.68 204 ARG D N 1
ATOM 10900 C CA . ARG D 1 204 ? 20.500 -58.150 15.106 1.00 32.88 204 ARG D CA 1
ATOM 10901 C C . ARG D 1 204 ? 20.115 -56.680 15.168 1.00 32.87 204 ARG D C 1
ATOM 10902 O O . ARG D 1 204 ? 19.578 -56.147 14.196 1.00 33.33 204 ARG D O 1
ATOM 10910 N N . TRP D 1 205 ? 20.369 -56.043 16.312 1.00 32.58 205 TRP D N 1
ATOM 10911 C CA . TRP D 1 205 ? 20.244 -54.589 16.472 1.00 32.36 205 TRP D CA 1
ATOM 10912 C C . TRP D 1 205 ? 18.845 -54.049 16.770 1.00 32.40 205 TRP D C 1
ATOM 10913 O O . TRP D 1 205 ? 18.629 -52.845 16.731 1.00 32.21 205 TRP D O 1
ATOM 10924 N N . ILE D 1 206 ? 17.908 -54.927 17.100 1.00 32.56 206 ILE D N 1
ATOM 10925 C CA . ILE D 1 206 ? 16.512 -54.527 17.255 1.00 32.63 206 ILE D CA 1
ATOM 10926 C C . ILE D 1 206 ? 16.240 -53.840 18.592 1.00 32.68 206 ILE D C 1
ATOM 10927 O O . ILE D 1 206 ? 16.315 -54.463 19.654 1.00 32.87 206 ILE D O 1
ATOM 10932 N N . GLY D 1 207 ? 15.926 -52.549 18.522 1.00 32.75 207 GLY D N 1
ATOM 10933 C CA . GLY D 1 207 ? 15.702 -51.732 19.710 1.00 32.80 207 GLY D CA 1
ATOM 10934 C C . GLY D 1 207 ? 14.447 -52.160 20.439 1.00 33.01 207 GLY D C 1
ATOM 10935 O O . GLY D 1 207 ? 13.441 -52.488 19.808 1.00 33.17 207 GLY D O 1
ATOM 10936 N N . ASN D 1 208 ? 14.528 -52.167 21.768 1.00 32.95 208 ASN D N 1
ATOM 10937 C CA . ASN D 1 208 ? 13.444 -52.581 22.659 1.00 33.04 208 ASN D CA 1
ATOM 10938 C C . ASN D 1 208 ? 13.199 -54.091 22.725 1.00 33.31 208 ASN D C 1
ATOM 10939 O O . ASN D 1 208 ? 12.431 -54.558 23.570 1.00 33.46 208 ASN D O 1
ATOM 10944 N N . SER D 1 209 ? 13.861 -54.861 21.864 1.00 33.56 209 SER D N 1
ATOM 10945 C CA . SER D 1 209 ? 13.492 -56.275 21.680 1.00 33.92 209 SER D CA 1
ATOM 10946 C C . SER D 1 209 ? 13.637 -57.164 22.923 1.00 33.81 209 SER D C 1
ATOM 10947 O O . SER D 1 209 ? 12.953 -58.181 23.033 1.00 33.87 209 SER D O 1
ATOM 10950 N N . THR D 1 210 ? 14.517 -56.783 23.847 1.00 33.80 210 THR D N 1
ATOM 10951 C CA . THR D 1 210 ? 14.733 -57.569 25.065 1.00 33.81 210 THR D CA 1
ATOM 10952 C C . THR D 1 210 ? 13.586 -57.455 26.085 1.00 33.91 210 THR D C 1
ATOM 10953 O O . THR D 1 210 ? 13.513 -58.240 27.027 1.00 34.12 210 THR D O 1
ATOM 10957 N N . PHE D 1 211 ? 12.691 -56.487 25.896 1.00 33.89 211 PHE D N 1
ATOM 10958 C CA . PHE D 1 211 ? 11.533 -56.333 26.781 1.00 33.83 211 PHE D CA 1
ATOM 10959 C C . PHE D 1 211 ? 10.215 -56.068 26.042 1.00 33.80 211 PHE D C 1
ATOM 10960 O O . PHE D 1 211 ? 9.156 -55.979 26.667 1.00 33.94 211 PHE D O 1
ATOM 10968 N N . ALA D 1 212 ? 10.288 -55.946 24.721 1.00 33.65 212 ALA D N 1
ATOM 10969 C CA . ALA D 1 212 ? 9.115 -55.665 23.901 1.00 33.67 212 ALA D CA 1
ATOM 10970 C C . ALA D 1 212 ? 8.061 -56.750 24.043 1.00 33.71 212 ALA D C 1
ATOM 10971 O O . ALA D 1 212 ? 8.387 -57.933 24.149 1.00 33.58 212 ALA D O 1
ATOM 10973 N N . ASP D 1 213 ? 6.800 -56.325 24.053 1.00 33.79 213 ASP D N 1
ATOM 10974 C CA . ASP D 1 213 ? 5.655 -57.230 24.086 1.00 33.75 213 ASP D CA 1
ATOM 10975 C C . ASP D 1 213 ? 5.346 -57.720 22.677 1.00 33.65 213 ASP D C 1
ATOM 10976 O O . ASP D 1 213 ? 4.959 -58.880 22.476 1.00 33.72 213 ASP D O 1
ATOM 10981 N N . LEU D 1 214 ? 5.516 -56.817 21.711 1.00 33.36 214 LEU D N 1
ATOM 10982 C CA . LEU D 1 214 ? 5.251 -57.098 20.304 1.00 32.83 214 LEU D CA 1
ATOM 10983 C C . LEU D 1 214 ? 6.526 -56.954 19.492 1.00 32.72 214 LEU D C 1
ATOM 10984 O O . LEU D 1 214 ? 7.181 -55.904 19.492 1.00 32.97 214 LEU D O 1
ATOM 10989 N N . LEU D 1 215 ? 6.886 -58.042 18.826 1.00 32.31 215 LEU D N 1
ATOM 10990 C CA . LEU D 1 215 ? 8.058 -58.098 17.983 1.00 31.80 215 LEU D CA 1
ATOM 10991 C C . LEU D 1 215 ? 7.574 -58.219 16.552 1.00 31.57 215 LEU D C 1
ATOM 10992 O O . LEU D 1 215 ? 7.067 -59.274 16.161 1.00 31.31 215 LEU D O 1
ATOM 10997 N N . ILE D 1 216 ? 7.703 -57.150 15.772 1.00 31.29 216 ILE D N 1
ATOM 10998 C CA . ILE D 1 216 ? 7.362 -57.244 14.360 1.00 31.28 216 ILE D CA 1
ATOM 10999 C C . ILE D 1 216 ? 8.535 -57.879 13.638 1.00 31.40 216 ILE D C 1
ATOM 11000 O O . ILE D 1 216 ? 9.560 -57.231 13.434 1.00 31.73 216 ILE D O 1
ATOM 11005 N N . ILE D 1 217 ? 8.393 -59.153 13.277 1.00 31.54 217 ILE D N 1
ATOM 11006 C CA . ILE D 1 217 ? 9.480 -59.882 12.612 1.00 31.81 217 ILE D CA 1
ATOM 11007 C C . ILE D 1 217 ? 9.244 -60.030 11.110 1.00 31.99 217 ILE D C 1
ATOM 11008 O O . ILE D 1 217 ? 8.224 -60.588 10.679 1.00 32.08 217 ILE D O 1
ATOM 11013 N N . PHE D 1 218 ? 10.191 -59.527 10.321 1.00 31.84 218 PHE D N 1
ATOM 11014 C CA . PHE D 1 218 ? 10.167 -59.731 8.884 1.00 31.72 218 PHE D CA 1
ATOM 11015 C C . PHE D 1 218 ? 10.908 -61.011 8.545 1.00 32.03 218 PHE D C 1
ATOM 11016 O O . PHE D 1 218 ? 12.038 -61.230 8.998 1.00 32.15 218 PHE D O 1
ATOM 11024 N N . ALA D 1 219 ? 10.258 -61.863 7.759 1.00 32.28 219 ALA D N 1
ATOM 11025 C CA . ALA D 1 219 ? 10.833 -63.151 7.376 1.00 32.58 219 ALA D CA 1
ATOM 11026 C C . ALA D 1 219 ? 10.356 -63.588 5.998 1.00 32.87 219 ALA D C 1
ATOM 11027 O O . ALA D 1 219 ? 9.259 -63.222 5.557 1.00 33.22 219 ALA D O 1
ATOM 11029 N N . ARG D 1 220 ? 11.184 -64.386 5.332 1.00 32.88 220 ARG D N 1
ATOM 11030 C CA . ARG D 1 220 ? 10.898 -64.846 3.989 1.00 33.12 220 ARG D CA 1
ATOM 11031 C C . ARG D 1 220 ? 9.902 -65.998 4.050 1.00 32.61 220 ARG D C 1
ATOM 11032 O O . ARG D 1 220 ? 10.216 -67.072 4.572 1.00 32.48 220 ARG D O 1
ATOM 11040 N N . ASN D 1 221 ? 8.694 -65.736 3.544 1.00 32.24 221 ASN D N 1
ATOM 11041 C CA . ASN D 1 221 ? 7.633 -66.730 3.382 1.00 31.72 221 ASN D CA 1
ATOM 11042 C C . ASN D 1 221 ? 8.104 -67.761 2.375 1.00 31.73 221 ASN D C 1
ATOM 11043 O O . ASN D 1 221 ? 8.317 -67.426 1.214 1.00 31.75 221 ASN D O 1
ATOM 11048 N N . THR D 1 222 ? 8.269 -69.007 2.817 1.00 31.77 222 THR D N 1
ATOM 11049 C CA . THR D 1 222 ? 8.933 -70.028 1.990 1.00 32.03 222 THR D CA 1
ATOM 11050 C C . THR D 1 222 ? 8.086 -70.615 0.858 1.00 32.17 222 THR D C 1
ATOM 11051 O O . THR D 1 222 ? 8.582 -71.441 0.089 1.00 32.08 222 THR D O 1
ATOM 11055 N N . THR D 1 223 ? 6.824 -70.194 0.760 1.00 32.28 223 THR D N 1
ATOM 11056 C CA . THR D 1 223 ? 5.945 -70.607 -0.335 1.00 32.36 223 THR D CA 1
ATOM 11057 C C . THR D 1 223 ? 6.086 -69.647 -1.509 1.00 32.47 223 THR D C 1
ATOM 11058 O O . THR D 1 223 ? 6.095 -70.067 -2.670 1.00 32.36 223 THR D O 1
ATOM 11062 N N . THR D 1 224 ? 6.187 -68.359 -1.191 1.00 32.80 224 THR D N 1
ATOM 11063 C CA . THR D 1 224 ? 6.189 -67.295 -2.194 1.00 33.18 224 THR D CA 1
ATOM 11064 C C . THR D 1 224 ? 7.594 -66.758 -2.433 1.00 33.83 224 THR D C 1
ATOM 11065 O O . THR D 1 224 ? 7.837 -66.057 -3.419 1.00 33.83 224 THR D O 1
ATOM 11069 N N . ASN D 1 225 ? 8.500 -67.105 -1.515 1.00 34.59 225 ASN D N 1
ATOM 11070 C CA . ASN D 1 225 ? 9.896 -66.650 -1.494 1.00 35.18 225 ASN D CA 1
ATOM 11071 C C . ASN D 1 225 ? 10.025 -65.123 -1.475 1.00 35.20 225 ASN D C 1
ATOM 11072 O O . ASN D 1 225 ? 10.964 -64.536 -2.039 1.00 35.32 225 ASN D O 1
ATOM 11077 N N . GLN D 1 226 ? 9.059 -64.493 -0.809 1.00 35.09 226 GLN D N 1
ATOM 11078 C CA . GLN D 1 226 ? 9.074 -63.052 -0.590 1.00 35.08 226 GLN D CA 1
ATOM 11079 C C . GLN D 1 226 ? 9.038 -62.770 0.912 1.00 35.01 226 GLN D C 1
ATOM 11080 O O . GLN D 1 226 ? 8.685 -63.644 1.712 1.00 35.07 226 GLN D O 1
ATOM 11086 N N . ILE D 1 227 ? 9.416 -61.552 1.289 1.00 34.77 227 ILE D N 1
ATOM 11087 C CA . ILE D 1 227 ? 9.378 -61.125 2.684 1.00 34.47 227 ILE D CA 1
ATOM 11088 C C . ILE D 1 227 ? 7.931 -60.908 3.155 1.00 34.46 227 ILE D C 1
ATOM 11089 O O . ILE D 1 227 ? 7.127 -60.281 2.457 1.00 34.43 227 ILE D O 1
ATOM 11094 N N . ASN D 1 228 ? 7.611 -61.468 4.322 1.00 34.13 228 ASN D N 1
ATOM 11095 C CA . ASN D 1 228 ? 6.361 -61.196 5.021 1.00 33.77 228 ASN D CA 1
ATOM 11096 C C . ASN D 1 228 ? 6.636 -60.555 6.389 1.00 33.63 228 ASN D C 1
ATOM 11097 O O . ASN D 1 228 ? 7.788 -60.481 6.825 1.00 33.78 228 ASN D O 1
ATOM 11102 N N . GLY D 1 229 ? 5.583 -60.082 7.054 1.00 33.17 229 GLY D N 1
ATOM 11103 C CA . GLY D 1 229 ? 5.706 -59.498 8.388 1.00 32.48 229 GLY D CA 1
ATOM 11104 C C . GLY D 1 229 ? 4.813 -60.178 9.414 1.00 32.16 229 GLY D C 1
ATOM 11105 O O . GLY D 1 229 ? 3.632 -60.434 9.152 1.00 32.09 229 GLY D O 1
ATOM 11106 N N . PHE D 1 230 ? 5.377 -60.454 10.588 1.00 31.80 230 PHE D N 1
ATOM 11107 C CA . PHE D 1 230 ? 4.687 -61.231 11.618 1.00 31.66 230 PHE D CA 1
ATOM 11108 C C . PHE D 1 230 ? 4.742 -60.602 13.005 1.00 31.39 230 PHE D C 1
ATOM 11109 O O . PHE D 1 230 ? 5.800 -60.184 13.468 1.00 31.43 230 PHE D O 1
ATOM 11117 N N . ILE D 1 231 ? 3.590 -60.545 13.662 1.00 31.09 231 ILE D N 1
ATOM 11118 C CA . ILE D 1 231 ? 3.520 -60.067 15.030 1.00 30.84 231 ILE D CA 1
ATOM 11119 C C . ILE D 1 231 ? 3.844 -61.214 15.994 1.00 31.08 231 ILE D C 1
ATOM 11120 O O . ILE D 1 231 ? 2.995 -62.063 16.277 1.00 31.27 231 ILE D O 1
ATOM 11125 N N . VAL D 1 232 ? 5.085 -61.230 16.475 1.00 31.05 232 VAL D N 1
ATOM 11126 C CA . VAL D 1 232 ? 5.543 -62.205 17.460 1.00 31.18 232 VAL D CA 1
ATOM 11127 C C . VAL D 1 232 ? 5.353 -61.632 18.869 1.00 31.46 232 VAL D C 1
ATOM 11128 O O . VAL D 1 232 ? 5.437 -60.416 19.064 1.00 31.44 232 VAL D O 1
ATOM 11132 N N . LYS D 1 233 ? 5.085 -62.513 19.836 1.00 31.66 233 LYS D N 1
ATOM 11133 C CA . LYS D 1 233 ? 4.817 -62.108 21.215 1.00 31.94 233 LYS D CA 1
ATOM 11134 C C . LYS D 1 233 ? 5.972 -62.425 22.155 1.00 32.17 233 LYS D C 1
ATOM 11135 O O . LYS D 1 233 ? 6.653 -63.441 21.998 1.00 32.06 233 LYS D O 1
ATOM 11141 N N . LYS D 1 234 ? 6.172 -61.544 23.137 1.00 32.56 234 LYS D N 1
ATOM 11142 C CA . LYS D 1 234 ? 7.158 -61.732 24.198 1.00 32.92 234 LYS D CA 1
ATOM 11143 C C . LYS D 1 234 ? 7.025 -63.120 24.829 1.00 33.37 234 LYS D C 1
ATOM 11144 O O . LYS D 1 234 ? 5.910 -63.587 25.078 1.00 33.38 234 LYS D O 1
ATOM 11150 N N . ASP D 1 235 ? 8.165 -63.770 25.067 1.00 33.83 235 ASP D N 1
ATOM 11151 C CA . ASP D 1 235 ? 8.227 -65.063 25.770 1.00 34.47 235 ASP D CA 1
ATOM 11152 C C . ASP D 1 235 ? 7.674 -66.250 24.980 1.00 34.59 235 ASP D C 1
ATOM 11153 O O . ASP D 1 235 ? 7.425 -67.318 25.561 1.00 34.87 235 ASP D O 1
ATOM 11158 N N . ALA D 1 236 ? 7.476 -66.067 23.673 1.00 34.46 236 ALA D N 1
ATOM 11159 C CA . ALA D 1 236 ? 7.043 -67.158 22.802 1.00 34.39 236 ALA D CA 1
ATOM 11160 C C . ALA D 1 236 ? 8.099 -68.269 22.793 1.00 34.37 236 ALA D C 1
ATOM 11161 O O . ALA D 1 236 ? 9.293 -67.972 22.724 1.00 34.55 236 ALA D O 1
ATOM 11163 N N . PRO D 1 237 ? 7.671 -69.548 22.891 1.00 34.17 237 PRO D N 1
ATOM 11164 C CA . PRO D 1 237 ? 8.609 -70.675 22.859 1.00 33.98 237 PRO D CA 1
ATOM 11165 C C . PRO D 1 237 ? 9.553 -70.623 21.656 1.00 33.77 237 PRO D C 1
ATOM 11166 O O . PRO D 1 237 ? 9.100 -70.475 20.521 1.00 33.65 237 PRO D O 1
ATOM 11170 N N . GLY D 1 238 ? 10.855 -70.729 21.923 1.00 33.64 238 GLY D N 1
ATOM 11171 C CA . GLY D 1 238 ? 11.884 -70.713 20.880 1.00 33.32 238 GLY D CA 1
ATOM 11172 C C . GLY D 1 238 ? 12.433 -69.327 20.601 1.00 33.14 238 GLY D C 1
ATOM 11173 O O . GLY D 1 238 ? 13.303 -69.150 19.743 1.00 32.88 238 GLY D O 1
ATOM 11174 N N . LEU D 1 239 ? 11.907 -68.343 21.321 1.00 33.05 239 LEU D N 1
ATOM 11175 C CA . LEU D 1 239 ? 12.364 -66.969 21.207 1.00 33.26 239 LEU D CA 1
ATOM 11176 C C . LEU D 1 239 ? 13.273 -66.632 22.370 1.00 33.60 239 LEU D C 1
ATOM 11177 O O . LEU D 1 239 ? 12.927 -66.885 23.534 1.00 33.64 239 LEU D O 1
ATOM 11182 N N . LYS D 1 240 ? 14.447 -66.095 22.045 1.00 33.94 240 LYS D N 1
ATOM 11183 C CA . LYS D 1 240 ? 15.291 -65.437 23.036 1.00 34.75 240 LYS D CA 1
ATOM 11184 C C . LYS D 1 240 ? 16.008 -64.248 22.432 1.00 34.53 240 LYS D C 1
ATOM 11185 O O . LYS D 1 240 ? 16.545 -64.321 21.326 1.00 34.51 240 LYS D O 1
ATOM 11191 N N . ALA D 1 241 ? 15.975 -63.141 23.163 1.00 34.56 241 ALA D N 1
ATOM 11192 C CA . ALA D 1 241 ? 16.576 -61.902 22.712 1.00 34.66 241 ALA D CA 1
ATOM 11193 C C . ALA D 1 241 ? 17.470 -61.349 23.805 1.00 34.60 241 ALA D C 1
ATOM 11194 O O . ALA D 1 241 ? 17.024 -61.122 24.928 1.00 34.73 241 ALA D O 1
ATOM 11196 N N . THR D 1 242 ? 18.738 -61.143 23.471 1.00 34.49 242 THR D N 1
ATOM 11197 C CA . THR D 1 242 ? 19.723 -60.697 24.450 1.00 34.33 242 THR D CA 1
ATOM 11198 C C . THR D 1 242 ? 20.335 -59.357 24.071 1.00 34.45 242 THR D C 1
ATOM 11199 O O . THR D 1 242 ? 20.487 -59.054 22.882 1.00 34.65 242 THR D O 1
ATOM 11203 N N . LYS D 1 243 ? 20.698 -58.576 25.091 1.00 34.30 243 LYS D N 1
ATOM 11204 C CA . LYS D 1 243 ? 21.284 -57.241 24.930 1.00 34.15 243 LYS D CA 1
ATOM 11205 C C . LYS D 1 243 ? 22.573 -57.275 24.126 1.00 33.87 243 LYS D C 1
ATOM 11206 O O . LYS D 1 243 ? 23.345 -58.219 24.236 1.00 33.80 243 LYS D O 1
ATOM 11212 N N . ILE D 1 244 ? 22.785 -56.247 23.312 1.00 33.73 244 ILE D N 1
ATOM 11213 C CA . ILE D 1 244 ? 24.076 -56.013 22.664 1.00 33.92 244 ILE D CA 1
ATOM 11214 C C . ILE D 1 244 ? 24.910 -55.078 23.545 1.00 33.98 244 ILE D C 1
ATOM 11215 O O . ILE D 1 244 ? 24.535 -53.929 23.766 1.00 34.10 244 ILE D O 1
ATOM 11220 N N . PRO D 1 245 ? 26.038 -55.574 24.068 1.00 34.21 245 PRO D N 1
ATOM 11221 C CA . PRO D 1 245 ? 26.842 -54.750 24.965 1.00 34.17 245 PRO D CA 1
ATOM 11222 C C . PRO D 1 245 ? 27.909 -53.955 24.219 1.00 34.35 245 PRO D C 1
ATOM 11223 O O . PRO D 1 245 ? 28.130 -54.177 23.015 1.00 34.51 245 PRO D O 1
ATOM 11227 N N . ASN D 1 246 ? 28.563 -53.043 24.944 1.00 34.24 246 ASN D N 1
ATOM 11228 C CA . ASN D 1 246 ? 29.735 -52.299 24.457 1.00 33.84 246 ASN D CA 1
ATOM 11229 C C . ASN D 1 246 ? 29.431 -51.221 23.403 1.00 33.61 246 ASN D C 1
ATOM 11230 O O . ASN D 1 246 ? 30.326 -50.803 22.662 1.00 33.49 246 ASN D O 1
ATOM 11235 N N . LYS D 1 247 ? 28.174 -50.777 23.356 1.00 33.50 247 LYS D N 1
ATOM 11236 C CA . LYS D 1 247 ? 27.733 -49.696 22.458 1.00 33.48 247 LYS D CA 1
ATOM 11237 C C . LYS D 1 247 ? 28.270 -48.360 22.935 1.00 33.59 247 LYS D C 1
ATOM 11238 O O . LYS D 1 247 ? 28.227 -48.090 24.128 1.00 34.13 247 LYS D O 1
ATOM 11244 N N . ILE D 1 248 ? 28.772 -47.527 22.025 1.00 33.51 248 ILE D N 1
ATOM 11245 C CA . ILE D 1 248 ? 29.260 -46.195 22.411 1.00 33.56 248 ILE D CA 1
ATOM 11246 C C . ILE D 1 248 ? 28.156 -45.142 22.391 1.00 33.71 248 ILE D C 1
ATOM 11247 O O . ILE D 1 248 ? 28.283 -44.092 23.020 1.00 34.02 248 ILE D O 1
ATOM 11252 N N . GLY D 1 249 ? 27.083 -45.416 21.660 1.00 33.62 249 GLY D N 1
ATOM 11253 C CA . GLY D 1 249 ? 26.013 -44.443 21.491 1.00 33.70 249 GLY D CA 1
ATOM 11254 C C . GLY D 1 249 ? 24.651 -45.062 21.707 1.00 33.79 249 GLY D C 1
ATOM 11255 O O . GLY D 1 249 ? 24.527 -46.290 21.760 1.00 34.05 249 GLY D O 1
ATOM 11256 N N . LEU D 1 250 ? 23.631 -44.211 21.828 1.00 33.34 250 LEU D N 1
ATOM 11257 C CA . LEU D 1 250 ? 22.281 -44.643 22.173 1.00 33.31 250 LEU D CA 1
ATOM 11258 C C . LEU D 1 250 ? 22.263 -45.727 23.265 1.00 33.18 250 LEU D C 1
ATOM 11259 O O . LEU D 1 250 ? 21.490 -46.680 23.195 1.00 33.34 250 LEU D O 1
ATOM 11264 N N . ARG D 1 251 ? 23.106 -45.543 24.280 1.00 33.04 251 ARG D N 1
ATOM 11265 C CA . ARG D 1 251 ? 23.385 -46.560 25.297 1.00 32.70 251 ARG D CA 1
ATOM 11266 C C . ARG D 1 251 ? 22.206 -46.914 26.184 1.00 32.61 251 ARG D C 1
ATOM 11267 O O . ARG D 1 251 ? 22.208 -47.961 26.815 1.00 32.50 251 ARG D O 1
ATOM 11275 N N . MET D 1 252 ? 21.206 -46.041 26.241 1.00 32.96 252 MET D N 1
ATOM 11276 C CA . MET D 1 252 ? 20.001 -46.325 27.019 1.00 33.26 252 MET D CA 1
ATOM 11277 C C . MET D 1 252 ? 19.112 -47.321 26.270 1.00 33.35 252 MET D C 1
ATOM 11278 O O . MET D 1 252 ? 18.395 -48.102 26.898 1.00 33.47 252 MET D O 1
ATOM 11283 N N . VAL D 1 253 ? 19.182 -47.307 24.937 1.00 33.47 253 VAL D N 1
ATOM 11284 C CA . VAL D 1 253 ? 18.359 -48.195 24.108 1.00 33.77 253 VAL D CA 1
ATOM 11285 C C . VAL D 1 253 ? 18.820 -49.641 24.244 1.00 34.16 253 VAL D C 1
ATOM 11286 O O . VAL D 1 253 ? 20.018 -49.929 24.152 1.00 34.40 253 VAL D O 1
ATOM 11290 N N . GLN D 1 254 ? 17.860 -50.538 24.464 1.00 34.30 254 GLN D N 1
ATOM 11291 C CA . GLN D 1 254 ? 18.137 -51.962 24.577 1.00 34.46 254 GLN D CA 1
ATOM 11292 C C . GLN D 1 254 ? 18.111 -52.616 23.199 1.00 34.54 254 GLN D C 1
ATOM 11293 O O . GLN D 1 254 ? 17.057 -53.046 22.708 1.00 34.82 254 GLN D O 1
ATOM 11299 N N . ASN D 1 255 ? 19.272 -52.680 22.565 1.00 34.36 255 ASN D N 1
ATOM 11300 C CA . ASN D 1 255 ? 19.368 -53.342 21.275 1.00 34.27 255 ASN D CA 1
ATOM 11301 C C . ASN D 1 255 ? 19.682 -54.819 21.446 1.00 34.20 255 ASN D C 1
ATOM 11302 O O . ASN D 1 255 ? 20.541 -55.193 22.242 1.00 34.20 255 ASN D O 1
ATOM 11307 N N . GLY D 1 256 ? 18.962 -55.657 20.710 1.00 34.28 256 GLY D N 1
ATOM 11308 C CA . GLY D 1 256 ? 19.009 -57.087 20.950 1.00 34.50 256 GLY D CA 1
ATOM 11309 C C . GLY D 1 256 ? 19.422 -57.933 19.770 1.00 34.81 256 GLY D C 1
ATOM 11310 O O . GLY D 1 256 ? 19.106 -57.620 18.623 1.00 34.93 256 GLY D O 1
ATOM 11311 N N . ASP D 1 257 ? 20.168 -58.993 20.067 1.00 35.05 257 ASP D N 1
ATOM 11312 C CA . ASP D 1 257 ? 20.305 -60.122 19.167 1.00 35.36 257 ASP D CA 1
ATOM 11313 C C . ASP D 1 257 ? 19.068 -60.986 19.415 1.00 35.33 257 ASP D C 1
ATOM 11314 O O . ASP D 1 257 ? 18.837 -61.414 20.552 1.00 35.41 257 ASP D O 1
ATOM 11319 N N . ILE D 1 258 ? 18.251 -61.203 18.386 1.00 35.31 258 ILE D N 1
ATOM 11320 C CA . ILE D 1 258 ? 17.081 -62.077 18.525 1.00 35.38 258 ILE D CA 1
ATOM 11321 C C . ILE D 1 258 ? 17.364 -63.426 17.883 1.00 35.67 258 ILE D C 1
ATOM 11322 O O . ILE D 1 258 ? 17.773 -63.505 16.729 1.00 36.05 258 ILE D O 1
ATOM 11327 N N . LEU D 1 259 ? 17.150 -64.491 18.634 1.00 35.80 259 LEU D N 1
ATOM 11328 C CA . LEU D 1 259 ? 17.277 -65.815 18.078 1.00 36.24 259 LEU D CA 1
ATOM 11329 C C . LEU D 1 259 ? 15.881 -66.437 17.980 1.00 36.26 259 LEU D C 1
ATOM 11330 O O . LEU D 1 259 ? 15.138 -66.498 18.963 1.00 36.27 259 LEU D O 1
ATOM 11335 N N . LEU D 1 260 ? 15.518 -66.860 16.774 1.00 36.40 260 LEU D N 1
ATOM 11336 C CA . LEU D 1 260 ? 14.187 -67.390 16.509 1.00 36.37 260 LEU D CA 1
ATOM 11337 C C . LEU D 1 260 ? 14.275 -68.844 16.080 1.00 36.74 260 LEU D C 1
ATOM 11338 O O . LEU D 1 260 ? 14.773 -69.148 14.997 1.00 36.77 260 LEU D O 1
ATOM 11343 N N . GLN D 1 261 ? 13.779 -69.730 16.942 1.00 37.23 261 GLN D N 1
ATOM 11344 C CA . GLN D 1 261 ? 13.881 -71.171 16.749 1.00 37.76 261 GLN D CA 1
ATOM 11345 C C . GLN D 1 261 ? 12.484 -71.803 16.736 1.00 37.72 261 GLN D C 1
ATOM 11346 O O . GLN D 1 261 ? 11.875 -72.007 17.790 1.00 37.64 261 GLN D O 1
ATOM 11352 N N . ASN D 1 262 ? 11.980 -72.092 15.536 1.00 37.82 262 ASN D N 1
ATOM 11353 C CA . ASN D 1 262 ? 10.611 -72.611 15.336 1.00 38.19 262 ASN D CA 1
ATOM 11354 C C . ASN D 1 262 ? 9.512 -71.865 16.102 1.00 37.98 262 ASN D C 1
ATOM 11355 O O . ASN D 1 262 ? 8.599 -72.483 16.652 1.00 38.04 262 ASN D O 1
ATOM 11360 N N . VAL D 1 263 ? 9.601 -70.541 16.124 1.00 37.90 263 VAL D N 1
ATOM 11361 C CA . VAL D 1 263 ? 8.647 -69.712 16.855 1.00 37.77 263 VAL D CA 1
ATOM 11362 C C . VAL D 1 263 ? 7.312 -69.697 16.113 1.00 37.88 263 VAL D C 1
ATOM 11363 O O . VAL D 1 263 ? 7.244 -69.291 14.944 1.00 38.04 263 VAL D O 1
ATOM 11367 N N . PHE D 1 264 ? 6.262 -70.161 16.791 1.00 37.88 264 PHE D N 1
ATOM 11368 C CA . PHE D 1 264 ? 4.925 -70.265 16.193 1.00 37.77 264 PHE D CA 1
ATOM 11369 C C . PHE D 1 264 ? 4.147 -68.949 16.221 1.00 37.55 264 PHE D C 1
ATOM 11370 O O . PHE D 1 264 ? 3.914 -68.371 17.283 1.00 37.49 264 PHE D O 1
ATOM 11378 N N . VAL D 1 265 ? 3.743 -68.499 15.037 1.00 37.35 265 VAL D N 1
ATOM 11379 C CA . VAL D 1 265 ? 2.931 -67.299 14.875 1.00 37.13 265 VAL D CA 1
ATOM 11380 C C . VAL D 1 265 ? 1.674 -67.682 14.098 1.00 36.99 265 VAL D C 1
ATOM 11381 O O . VAL D 1 265 ? 1.780 -68.149 12.964 1.00 36.92 265 VAL D O 1
ATOM 11385 N N . PRO D 1 266 ? 0.482 -67.490 14.706 1.00 36.90 266 PRO D N 1
ATOM 11386 C CA . PRO D 1 266 ? -0.776 -67.941 14.094 1.00 36.69 266 PRO D CA 1
ATOM 11387 C C . PRO D 1 266 ? -1.264 -67.022 12.978 1.00 36.46 266 PRO D C 1
ATOM 11388 O O . PRO D 1 266 ? -1.033 -65.814 13.030 1.00 36.42 266 PRO D O 1
ATOM 11392 N N . ASP D 1 267 ? -1.937 -67.608 11.988 1.00 36.28 267 ASP D N 1
ATOM 11393 C CA . ASP D 1 267 ? -2.513 -66.890 10.842 1.00 36.27 267 ASP D CA 1
ATOM 11394 C C . ASP D 1 267 ? -3.049 -65.496 11.163 1.00 36.23 267 ASP D C 1
ATOM 11395 O O . ASP D 1 267 ? -2.905 -64.575 10.356 1.00 36.50 267 ASP D O 1
ATOM 11400 N N . GLU D 1 268 ? -3.677 -65.354 12.331 1.00 36.03 268 GLU D N 1
ATOM 11401 C CA . GLU D 1 268 ? -4.232 -64.073 12.784 1.00 35.74 268 GLU D CA 1
ATOM 11402 C C . GLU D 1 268 ? -3.165 -62.990 13.045 1.00 35.28 268 GLU D C 1
ATOM 11403 O O . GLU D 1 268 ? -3.448 -61.801 12.924 1.00 35.20 268 GLU D O 1
ATOM 11409 N N . ASP D 1 269 ? -1.946 -63.399 13.383 1.00 34.87 269 ASP D N 1
ATOM 11410 C CA . ASP D 1 269 ? -0.861 -62.443 13.642 1.00 34.69 269 ASP D CA 1
ATOM 11411 C C . ASP D 1 269 ? 0.077 -62.164 12.459 1.00 34.26 269 ASP D C 1
ATOM 11412 O O . ASP D 1 269 ? 1.058 -61.438 12.602 1.00 34.21 269 ASP D O 1
ATOM 11417 N N . ARG D 1 270 ? -0.224 -62.736 11.298 1.00 33.88 270 ARG D N 1
ATOM 11418 C CA . ARG D 1 270 ? 0.488 -62.379 10.080 1.00 33.40 270 ARG D CA 1
ATOM 11419 C C . ARG D 1 270 ? -0.097 -61.080 9.526 1.00 33.58 270 ARG D C 1
ATOM 11420 O O . ARG D 1 270 ? -1.316 -60.948 9.395 1.00 33.64 270 ARG D O 1
ATOM 11428 N N . LEU D 1 271 ? 0.768 -60.123 9.210 1.00 33.46 271 LEU D N 1
ATOM 11429 C CA . LEU D 1 271 ? 0.320 -58.867 8.621 1.00 33.59 271 LEU D CA 1
ATOM 11430 C C . LEU D 1 271 ? -0.053 -59.082 7.149 1.00 33.81 271 LEU D C 1
ATOM 11431 O O . LEU D 1 271 ? 0.811 -59.402 6.329 1.00 33.91 271 LEU D O 1
ATOM 11436 N N . PRO D 1 272 ? -1.341 -58.910 6.803 1.00 33.95 272 PRO D N 1
ATOM 11437 C CA . PRO D 1 272 ? -1.738 -59.240 5.436 1.00 34.13 272 PRO D CA 1
ATOM 11438 C C . PRO D 1 272 ? -1.297 -58.187 4.418 1.00 34.41 272 PRO D C 1
ATOM 11439 O O . PRO D 1 272 ? -1.431 -58.404 3.212 1.00 34.55 272 PRO D O 1
ATOM 11443 N N . GLY D 1 273 ? -0.776 -57.064 4.904 1.00 34.57 273 GLY D N 1
ATOM 11444 C CA . GLY D 1 273 ? -0.369 -55.967 4.041 1.00 34.89 273 GLY D CA 1
ATOM 11445 C C . GLY D 1 273 ? 1.087 -56.000 3.629 1.00 35.29 273 GLY D C 1
ATOM 11446 O O . GLY D 1 273 ? 1.533 -55.129 2.887 1.00 35.72 273 GLY D O 1
ATOM 11447 N N . VAL D 1 274 ? 1.833 -56.993 4.113 1.00 35.59 274 VAL D N 1
ATOM 11448 C CA . VAL D 1 274 ? 3.244 -57.171 3.745 1.00 35.63 274 VAL D CA 1
ATOM 11449 C C . VAL D 1 274 ? 3.396 -58.439 2.904 1.00 35.98 274 VAL D C 1
ATOM 11450 O O . VAL D 1 274 ? 3.274 -59.555 3.409 1.00 35.93 274 VAL D O 1
ATOM 11454 N N . ASN D 1 275 ? 3.665 -58.248 1.616 1.00 36.54 275 ASN D N 1
ATOM 11455 C CA . ASN D 1 275 ? 3.712 -59.337 0.644 1.00 37.16 275 ASN D CA 1
ATOM 11456 C C . ASN D 1 275 ? 5.028 -59.440 -0.120 1.00 37.66 275 ASN D C 1
ATOM 11457 O O . ASN D 1 275 ? 5.227 -60.359 -0.921 1.00 37.53 275 ASN D O 1
ATOM 11462 N N . SER D 1 276 ? 5.907 -58.476 0.125 1.00 38.34 276 SER D N 1
ATOM 11463 C CA . SER D 1 276 ? 7.239 -58.437 -0.460 1.00 39.13 276 SER D CA 1
ATOM 11464 C C . SER D 1 276 ? 7.995 -57.311 0.219 1.00 39.59 276 SER D C 1
ATOM 11465 O O . SER D 1 276 ? 7.450 -56.623 1.090 1.00 39.63 276 SER D O 1
ATOM 11468 N N . PHE D 1 277 ? 9.244 -57.114 -0.184 1.00 40.19 277 PHE D N 1
ATOM 11469 C CA . PHE D 1 277 ? 10.057 -56.065 0.399 1.00 40.68 277 PHE D CA 1
ATOM 11470 C C . PHE D 1 277 ? 9.505 -54.681 0.067 1.00 41.29 277 PHE D C 1
ATOM 11471 O O . PHE D 1 277 ? 9.773 -53.724 0.788 1.00 41.35 277 PHE D O 1
ATOM 11479 N N . GLN D 1 278 ? 8.718 -54.586 -1.005 1.00 42.07 278 GLN D N 1
ATOM 11480 C CA . GLN D 1 278 ? 8.147 -53.307 -1.447 1.00 43.21 278 GLN D CA 1
ATOM 11481 C C . GLN D 1 278 ? 7.264 -52.644 -0.394 1.00 43.46 278 GLN D C 1
ATOM 11482 O O . GLN D 1 278 ? 7.183 -51.417 -0.329 1.00 43.64 278 GLN D O 1
ATOM 11488 N N . ASP D 1 279 ? 6.606 -53.460 0.425 1.00 43.92 279 ASP D N 1
ATOM 11489 C CA . ASP D 1 279 ? 5.755 -52.960 1.502 1.00 44.35 279 ASP D CA 1
ATOM 11490 C C . ASP D 1 279 ? 6.586 -52.424 2.670 1.00 44.60 279 ASP D C 1
ATOM 11491 O O . ASP D 1 279 ? 6.296 -51.355 3.214 1.00 44.58 279 ASP D O 1
ATOM 11496 N N . THR D 1 280 ? 7.631 -53.160 3.033 1.00 45.08 280 THR D N 1
ATOM 11497 C CA . THR D 1 280 ? 8.508 -52.760 4.126 1.00 45.61 280 THR D CA 1
ATOM 11498 C C . THR D 1 280 ? 9.337 -51.565 3.680 1.00 46.01 280 THR D C 1
ATOM 11499 O O . THR D 1 280 ? 9.817 -50.785 4.504 1.00 46.48 280 THR D O 1
ATOM 11503 N N . SER D 1 281 ? 9.498 -51.436 2.365 1.00 46.38 281 SER D N 1
ATOM 11504 C CA . SER D 1 281 ? 10.159 -50.285 1.750 1.00 46.57 281 SER D CA 1
ATOM 11505 C C . SER D 1 281 ? 9.253 -49.043 1.759 1.00 46.67 281 SER D C 1
ATOM 11506 O O . SER D 1 281 ? 9.731 -47.934 1.996 1.00 46.87 281 SER D O 1
ATOM 11509 N N . LYS D 1 282 ? 7.958 -49.238 1.490 1.00 46.56 282 LYS D N 1
ATOM 11510 C CA . LYS D 1 282 ? 6.945 -48.189 1.646 1.00 46.51 282 LYS D CA 1
ATOM 11511 C C . LYS D 1 282 ? 6.965 -47.611 3.052 1.00 46.07 282 LYS D C 1
ATOM 11512 O O . LYS D 1 282 ? 6.804 -46.404 3.218 1.00 46.40 282 LYS D O 1
ATOM 11518 N N . VAL D 1 283 ? 7.158 -48.473 4.054 1.00 45.52 283 VAL D N 1
ATOM 11519 C CA . VAL D 1 283 ? 7.160 -48.059 5.468 1.00 44.98 283 VAL D CA 1
ATOM 11520 C C . VAL D 1 283 ? 8.394 -47.234 5.821 1.00 44.48 283 VAL D C 1
ATOM 11521 O O . VAL D 1 283 ? 8.276 -46.159 6.418 1.00 44.22 283 VAL D O 1
ATOM 11525 N N . LEU D 1 284 ? 9.566 -47.748 5.440 1.00 43.94 284 LEU D N 1
ATOM 11526 C CA . LEU D 1 284 ? 10.842 -47.097 5.715 1.00 43.38 284 LEU D CA 1
ATOM 11527 C C . LEU D 1 284 ? 10.878 -45.637 5.281 1.00 43.23 284 LEU D C 1
ATOM 11528 O O . LEU D 1 284 ? 11.483 -44.810 5.962 1.00 43.40 284 LEU D O 1
ATOM 11533 N N . ALA D 1 285 ? 10.220 -45.319 4.167 1.00 42.76 285 ALA D N 1
ATOM 11534 C CA . ALA D 1 285 ? 10.218 -43.958 3.644 1.00 42.42 285 ALA D CA 1
ATOM 11535 C C . ALA D 1 285 ? 9.520 -42.970 4.593 1.00 42.27 285 ALA D C 1
ATOM 11536 O O . ALA D 1 285 ? 10.058 -41.897 4.874 1.00 42.28 285 ALA D O 1
ATOM 11538 N N . VAL D 1 286 ? 8.344 -43.347 5.100 1.00 41.81 286 VAL D N 1
ATOM 11539 C CA . VAL D 1 286 ? 7.606 -42.542 6.094 1.00 41.31 286 VAL D CA 1
ATOM 11540 C C . VAL D 1 286 ? 8.367 -42.426 7.419 1.00 40.90 286 VAL D C 1
ATOM 11541 O O . VAL D 1 286 ? 8.256 -41.429 8.139 1.00 40.76 286 VAL D O 1
ATOM 11545 N N . SER D 1 287 ? 9.134 -43.463 7.727 1.00 40.50 287 SER D N 1
ATOM 11546 C CA . SER D 1 287 ? 9.891 -43.548 8.963 1.00 40.10 287 SER D CA 1
ATOM 11547 C C . SER D 1 287 ? 11.135 -42.672 8.912 1.00 39.66 287 SER D C 1
ATOM 11548 O O . SER D 1 287 ? 11.525 -42.077 9.910 1.00 39.54 287 SER D O 1
ATOM 11551 N N . ARG D 1 288 ? 11.747 -42.596 7.738 1.00 39.45 288 ARG D N 1
ATOM 11552 C CA . ARG D 1 288 ? 12.984 -41.841 7.548 1.00 39.08 288 ARG D CA 1
ATOM 11553 C C . ARG D 1 288 ? 12.788 -40.333 7.699 1.00 38.97 288 ARG D C 1
ATOM 11554 O O . ARG D 1 288 ? 13.745 -39.601 7.941 1.00 39.07 288 ARG D O 1
ATOM 11562 N N . VAL D 1 289 ? 11.544 -39.880 7.557 1.00 38.76 289 VAL D N 1
ATOM 11563 C CA . VAL D 1 289 ? 11.174 -38.495 7.840 1.00 38.33 289 VAL D CA 1
ATOM 11564 C C . VAL D 1 289 ? 11.287 -38.228 9.348 1.00 38.36 289 VAL D C 1
ATOM 11565 O O . VAL D 1 289 ? 11.813 -37.198 9.765 1.00 38.38 289 VAL D O 1
ATOM 11569 N N . MET D 1 290 ? 10.797 -39.169 10.154 1.00 38.30 290 MET D N 1
ATOM 11570 C CA . MET D 1 290 ? 10.846 -39.064 11.614 1.00 38.05 290 MET D CA 1
ATOM 11571 C C . MET D 1 290 ? 12.256 -39.204 12.166 1.00 37.63 290 MET D C 1
ATOM 11572 O O . MET D 1 290 ? 12.628 -38.514 13.119 1.00 37.53 290 MET D O 1
ATOM 11577 N N . VAL D 1 291 ? 13.030 -40.105 11.567 1.00 37.20 291 VAL D N 1
ATOM 11578 C CA . VAL D 1 291 ? 14.436 -40.263 11.907 1.00 36.91 291 VAL D CA 1
ATOM 11579 C C . VAL D 1 291 ? 15.200 -38.986 11.578 1.00 36.76 291 VAL D C 1
ATOM 11580 O O . VAL D 1 291 ? 16.097 -38.599 12.323 1.00 37.09 291 VAL D O 1
ATOM 11584 N N . ALA D 1 292 ? 14.829 -38.331 10.476 1.00 36.27 292 ALA D N 1
ATOM 11585 C CA . ALA D 1 292 ? 15.480 -37.092 10.049 1.00 35.87 292 ALA D CA 1
ATOM 11586 C C . ALA D 1 292 ? 15.280 -35.949 11.051 1.00 35.84 292 ALA D C 1
ATOM 11587 O O . ALA D 1 292 ? 16.048 -34.980 11.078 1.00 36.01 292 ALA D O 1
ATOM 11589 N N . TRP D 1 293 ? 14.255 -36.063 11.883 1.00 35.50 293 TRP D N 1
ATOM 11590 C CA . TRP D 1 293 ? 14.018 -35.050 12.886 1.00 35.26 293 TRP D CA 1
ATOM 11591 C C . TRP D 1 293 ? 14.843 -35.272 14.152 1.00 35.23 293 TRP D C 1
ATOM 11592 O O . TRP D 1 293 ? 14.994 -34.356 14.963 1.00 35.33 293 TRP D O 1
ATOM 11603 N N . GLN D 1 294 ? 15.395 -36.473 14.307 1.00 35.13 294 GLN D N 1
ATOM 11604 C CA . GLN D 1 294 ? 16.275 -36.770 15.445 1.00 35.14 294 GLN D CA 1
ATOM 11605 C C . GLN D 1 294 ? 17.564 -35.949 15.464 1.00 34.61 294 GLN D C 1
ATOM 11606 O O . GLN D 1 294 ? 17.882 -35.349 16.488 1.00 34.71 294 GLN D O 1
ATOM 11612 N N . PRO D 1 295 ? 18.314 -35.909 14.340 1.00 34.14 295 PRO D N 1
ATOM 11613 C CA . PRO D 1 295 ? 19.514 -35.082 14.387 1.00 33.70 295 PRO D CA 1
ATOM 11614 C C . PRO D 1 295 ? 19.171 -33.602 14.528 1.00 33.39 295 PRO D C 1
ATOM 11615 O O . PRO D 1 295 ? 19.937 -32.860 15.139 1.00 33.61 295 PRO D O 1
ATOM 11619 N N . ILE D 1 296 ? 18.028 -33.179 13.986 1.00 32.93 296 ILE D N 1
ATOM 11620 C CA . ILE D 1 296 ? 17.562 -31.807 14.172 1.00 32.65 296 ILE D CA 1
ATOM 11621 C C . ILE D 1 296 ? 17.504 -31.543 15.673 1.00 32.76 296 ILE D C 1
ATOM 11622 O O . ILE D 1 296 ? 18.164 -30.629 16.182 1.00 32.94 296 ILE D O 1
ATOM 11627 N N . GLY D 1 297 ? 16.744 -32.383 16.373 1.00 32.57 297 GLY D N 1
ATOM 11628 C CA . GLY D 1 297 ? 16.586 -32.276 17.814 1.00 32.28 297 GLY D CA 1
ATOM 11629 C C . GLY D 1 297 ? 17.894 -32.219 18.561 1.00 32.13 297 GLY D C 1
ATOM 11630 O O . GLY D 1 297 ? 18.093 -31.330 19.385 1.00 32.14 297 GLY D O 1
ATOM 11631 N N . ILE D 1 298 ? 18.782 -33.166 18.255 1.00 31.98 298 ILE D N 1
ATOM 11632 C CA . ILE D 1 298 ? 20.073 -33.304 18.926 1.00 31.89 298 ILE D CA 1
ATOM 11633 C C . ILE D 1 298 ? 20.953 -32.066 18.716 1.00 32.17 298 ILE D C 1
ATOM 11634 O O . ILE D 1 298 ? 21.581 -31.575 19.658 1.00 31.95 298 ILE D O 1
ATOM 11639 N N . SER D 1 299 ? 20.975 -31.567 17.479 1.00 32.53 299 SER D N 1
ATOM 11640 C CA . SER D 1 299 ? 21.766 -30.393 17.108 1.00 32.85 299 SER D CA 1
ATOM 11641 C C . SER D 1 299 ? 21.284 -29.141 17.816 1.00 32.96 299 SER D C 1
ATOM 11642 O O . SER D 1 299 ? 22.082 -28.265 18.144 1.00 33.10 299 SER D O 1
ATOM 11645 N N . MET D 1 300 ? 19.978 -29.055 18.042 1.00 33.11 300 MET D N 1
ATOM 11646 C CA . MET D 1 300 ? 19.415 -27.973 18.841 1.00 33.74 300 MET D CA 1
ATOM 11647 C C . MET D 1 300 ? 19.920 -28.050 20.280 1.00 33.50 300 MET D C 1
ATOM 11648 O O . MET D 1 300 ? 20.338 -27.038 20.856 1.00 33.79 300 MET D O 1
ATOM 11653 N N . GLY D 1 301 ? 19.900 -29.258 20.840 1.00 33.05 301 GLY D N 1
ATOM 11654 C CA . GLY D 1 301 ? 20.417 -29.506 22.176 1.00 32.57 301 GLY D CA 1
ATOM 11655 C C . GLY D 1 301 ? 21.877 -29.135 22.322 1.00 32.21 301 GLY D C 1
ATOM 11656 O O . GLY D 1 301 ? 22.243 -28.426 23.259 1.00 32.23 301 GLY D O 1
ATOM 11657 N N . ILE D 1 302 ? 22.711 -29.608 21.396 1.00 31.97 302 ILE D N 1
ATOM 11658 C CA . ILE D 1 302 ? 24.146 -29.283 21.415 1.00 31.76 302 ILE D CA 1
ATOM 11659 C C . ILE D 1 302 ? 24.390 -27.762 21.373 1.00 31.91 302 ILE D C 1
ATOM 11660 O O . ILE D 1 302 ? 25.199 -27.244 22.156 1.00 31.91 302 ILE D O 1
ATOM 11665 N N . TYR D 1 303 ? 23.681 -27.052 20.494 1.00 31.73 303 TYR D N 1
ATOM 11666 C CA . TYR D 1 303 ? 23.851 -25.610 20.414 1.00 31.65 303 TYR D CA 1
ATOM 11667 C C . TYR D 1 303 ? 23.446 -24.962 21.715 1.00 31.68 303 TYR D C 1
ATOM 11668 O O . TYR D 1 303 ? 24.209 -24.186 22.277 1.00 31.62 303 TYR D O 1
ATOM 11677 N N . ASP D 1 304 ? 22.239 -25.274 22.182 1.00 31.80 304 ASP D N 1
ATOM 11678 C CA . ASP D 1 304 ? 21.720 -24.690 23.414 1.00 32.02 304 ASP D CA 1
ATOM 11679 C C . ASP D 1 304 ? 22.729 -24.871 24.535 1.00 32.03 304 ASP D C 1
ATOM 11680 O O . ASP D 1 304 ? 22.965 -23.953 25.333 1.00 31.90 304 ASP D O 1
ATOM 11685 N N . MET D 1 305 ? 23.342 -26.053 24.567 1.00 32.05 305 MET D N 1
ATOM 11686 C CA . MET D 1 305 ? 24.287 -26.386 25.616 1.00 32.24 305 MET D CA 1
ATOM 11687 C C . MET D 1 305 ? 25.590 -25.598 25.457 1.00 32.15 305 MET D C 1
ATOM 11688 O O . MET D 1 305 ? 26.071 -25.003 26.422 1.00 32.14 305 MET D O 1
ATOM 11693 N N . CYS D 1 306 ? 26.134 -25.574 24.239 1.00 32.08 306 CYS D N 1
ATOM 11694 C CA . CYS D 1 306 ? 27.342 -24.804 23.926 1.00 31.98 306 CYS D CA 1
ATOM 11695 C C . CYS D 1 306 ? 27.188 -23.310 24.225 1.00 32.10 306 CYS D C 1
ATOM 11696 O O . CYS D 1 306 ? 28.038 -22.711 24.885 1.00 32.27 306 CYS D O 1
ATOM 11699 N N . HIS D 1 307 ? 26.096 -22.722 23.736 1.00 32.09 307 HIS D N 1
ATOM 11700 C CA . HIS D 1 307 ? 25.799 -21.306 23.926 1.00 31.86 307 HIS D CA 1
ATOM 11701 C C . HIS D 1 307 ? 25.919 -20.900 25.392 1.00 31.70 307 HIS D C 1
ATOM 11702 O O . HIS D 1 307 ? 26.610 -19.933 25.716 1.00 31.76 307 HIS D O 1
ATOM 11709 N N . ARG D 1 308 ? 25.244 -21.647 26.265 1.00 31.66 308 ARG D N 1
ATOM 11710 C CA . ARG D 1 308 ? 25.258 -21.399 27.707 1.00 31.73 308 ARG D CA 1
ATOM 11711 C C . ARG D 1 308 ? 26.653 -21.618 28.284 1.00 31.86 308 ARG D C 1
ATOM 11712 O O . ARG D 1 308 ? 27.092 -20.873 29.166 1.00 31.69 308 ARG D O 1
ATOM 11720 N N . TYR D 1 309 ? 27.344 -22.636 27.769 1.00 31.99 309 TYR D N 1
ATOM 11721 C CA . TYR D 1 309 ? 28.639 -23.039 28.296 1.00 32.16 309 TYR D CA 1
ATOM 11722 C C . TYR D 1 309 ? 29.727 -22.022 27.990 1.00 32.56 309 TYR D C 1
ATOM 11723 O O . TYR D 1 309 ? 30.528 -21.698 28.866 1.00 32.60 309 TYR D O 1
ATOM 11732 N N . LEU D 1 310 ? 29.740 -21.505 26.763 1.00 33.12 310 LEU D N 1
ATOM 11733 C CA . LEU D 1 310 ? 30.726 -20.492 26.365 1.00 33.77 310 LEU D CA 1
ATOM 11734 C C . LEU D 1 310 ? 30.489 -19.113 27.020 1.00 34.34 310 LEU D C 1
ATOM 11735 O O . LEU D 1 310 ? 31.386 -18.265 27.030 1.00 34.56 310 LEU D O 1
ATOM 11740 N N . LYS D 1 311 ? 29.294 -18.894 27.569 1.00 34.81 311 LYS D N 1
ATOM 11741 C CA . LYS D 1 311 ? 29.016 -17.667 28.320 1.00 35.27 311 LYS D CA 1
ATOM 11742 C C . LYS D 1 311 ? 29.387 -17.791 29.794 1.00 34.99 311 LYS D C 1
ATOM 11743 O O . LYS D 1 311 ? 29.703 -16.792 30.443 1.00 34.91 311 LYS D O 1
ATOM 11749 N N . GLU D 1 312 ? 29.334 -19.017 30.312 1.00 34.78 312 GLU D N 1
ATOM 11750 C CA . GLU D 1 312 ? 29.596 -19.290 31.728 1.00 34.43 312 GLU D CA 1
ATOM 11751 C C . GLU D 1 312 ? 31.065 -19.555 31.974 1.00 34.34 312 GLU D C 1
ATOM 11752 O O . GLU D 1 312 ? 31.624 -19.092 32.972 1.00 34.62 312 GLU D O 1
ATOM 11758 N N . ARG D 1 313 ? 31.677 -20.324 31.073 1.00 33.93 313 ARG D N 1
ATOM 11759 C CA . ARG D 1 313 ? 33.078 -20.707 31.206 1.00 33.51 313 ARG D CA 1
ATOM 11760 C C . ARG D 1 313 ? 33.966 -19.547 30.779 1.00 33.60 313 ARG D C 1
ATOM 11761 O O . ARG D 1 313 ? 33.742 -18.923 29.742 1.00 33.56 313 ARG D O 1
ATOM 11769 N N . LYS D 1 314 ? 34.969 -19.258 31.595 1.00 33.73 314 LYS D N 1
ATOM 11770 C CA . LYS D 1 314 ? 35.856 -18.133 31.347 1.00 34.24 314 LYS D CA 1
ATOM 11771 C C . LYS D 1 314 ? 37.313 -18.574 31.289 1.00 34.09 314 LYS D C 1
ATOM 11772 O O . LYS D 1 314 ? 37.755 -19.412 32.074 1.00 34.03 314 LYS D O 1
ATOM 11778 N N . GLN D 1 315 ? 38.048 -18.000 30.345 1.00 34.12 315 GLN D N 1
ATOM 11779 C CA . GLN D 1 315 ? 39.448 -18.327 30.156 1.00 34.26 315 GLN D CA 1
ATOM 11780 C C . GLN D 1 315 ? 40.163 -17.133 29.542 1.00 34.48 315 GLN D C 1
ATOM 11781 O O . GLN D 1 315 ? 39.597 -16.439 28.698 1.00 34.53 315 GLN D O 1
ATOM 11787 N N . PHE D 1 316 ? 41.402 -16.903 29.979 1.00 34.74 316 PHE D N 1
ATOM 11788 C CA . PHE D 1 316 ? 42.208 -15.741 29.577 1.00 34.93 316 PHE D CA 1
ATOM 11789 C C . PHE D 1 316 ? 41.534 -14.421 29.931 1.00 35.19 316 PHE D C 1
ATOM 11790 O O . PHE D 1 316 ? 41.749 -13.407 29.259 1.00 35.42 316 PHE D O 1
ATOM 11798 N N . GLY D 1 317 ? 40.707 -14.449 30.977 1.00 35.31 317 GLY D N 1
ATOM 11799 C CA . GLY D 1 317 ? 40.040 -13.253 31.490 1.00 35.29 317 GLY D CA 1
ATOM 11800 C C . GLY D 1 317 ? 38.720 -12.868 30.835 1.00 35.27 317 GLY D C 1
ATOM 11801 O O . GLY D 1 317 ? 38.210 -11.769 31.083 1.00 35.34 317 GLY D O 1
ATOM 11802 N N . ALA D 1 318 ? 38.161 -13.758 30.011 1.00 35.05 318 ALA D N 1
ATOM 11803 C CA . ALA D 1 318 ? 36.919 -13.470 29.276 1.00 34.90 318 ALA D CA 1
ATOM 11804 C C . ALA D 1 318 ? 36.063 -14.725 29.056 1.00 34.81 318 ALA D C 1
ATOM 11805 O O . ALA D 1 318 ? 36.562 -15.840 29.211 1.00 34.80 318 ALA D O 1
ATOM 11807 N N . PRO D 1 319 ? 34.763 -14.552 28.719 1.00 34.79 319 PRO D N 1
ATOM 11808 C CA . PRO D 1 319 ? 33.927 -15.728 28.466 1.00 34.83 319 PRO D CA 1
ATOM 11809 C C . PRO D 1 319 ? 34.335 -16.387 27.160 1.00 34.90 319 PRO D C 1
ATOM 11810 O O . PRO D 1 319 ? 34.567 -15.684 26.184 1.00 35.25 319 PRO D O 1
ATOM 11814 N N . LEU D 1 320 ? 34.431 -17.716 27.143 1.00 34.84 320 LEU D N 1
ATOM 11815 C CA . LEU D 1 320 ? 34.866 -18.449 25.946 1.00 34.88 320 LEU D CA 1
ATOM 11816 C C . LEU D 1 320 ? 34.175 -17.971 24.676 1.00 34.95 320 LEU D C 1
ATOM 11817 O O . LEU D 1 320 ? 34.720 -18.120 23.581 1.00 35.19 320 LEU D O 1
ATOM 11822 N N . ALA D 1 321 ? 32.984 -17.391 24.841 1.00 34.73 321 ALA D N 1
ATOM 11823 C CA . ALA D 1 321 ? 32.199 -16.838 23.744 1.00 34.49 321 ALA D CA 1
ATOM 11824 C C . ALA D 1 321 ? 32.799 -15.567 23.136 1.00 34.47 321 ALA D C 1
ATOM 11825 O O . ALA D 1 321 ? 32.290 -15.056 22.139 1.00 34.41 321 ALA D O 1
ATOM 11827 N N . ALA D 1 322 ? 33.872 -15.058 23.733 1.00 34.46 322 ALA D N 1
ATOM 11828 C CA . ALA D 1 322 ? 34.499 -13.824 23.264 1.00 34.86 322 ALA D CA 1
ATOM 11829 C C . ALA D 1 322 ? 35.505 -14.058 22.140 1.00 35.11 322 ALA D C 1
ATOM 11830 O O . ALA D 1 322 ? 35.868 -13.129 21.418 1.00 35.27 322 ALA D O 1
ATOM 11832 N N . PHE D 1 323 ? 35.942 -15.302 21.991 1.00 35.34 323 PHE D N 1
ATOM 11833 C CA . PHE D 1 323 ? 37.039 -15.630 21.093 1.00 35.58 323 PHE D CA 1
ATOM 11834 C C . PHE D 1 323 ? 36.569 -15.907 19.674 1.00 35.84 323 PHE D C 1
ATOM 11835 O O . PHE D 1 323 ? 35.613 -16.654 19.452 1.00 35.96 323 PHE D O 1
ATOM 11843 N N . GLN D 1 324 ? 37.253 -15.277 18.722 1.00 36.13 324 GLN D N 1
ATOM 11844 C CA . GLN D 1 324 ? 36.941 -15.383 17.302 1.00 36.33 324 GLN D CA 1
ATOM 11845 C C . GLN D 1 324 ? 36.679 -16.833 16.914 1.00 36.21 324 GLN D C 1
ATOM 11846 O O . GLN D 1 324 ? 35.633 -17.155 16.357 1.00 36.05 324 GLN D O 1
ATOM 11852 N N . LEU D 1 325 ? 37.629 -17.705 17.247 1.00 36.45 325 LEU D N 1
ATOM 11853 C CA . LEU D 1 325 ? 37.546 -19.133 16.933 1.00 36.47 325 LEU D CA 1
ATOM 11854 C C . LEU D 1 325 ? 36.289 -19.798 17.485 1.00 36.72 325 LEU D C 1
ATOM 11855 O O . LEU D 1 325 ? 35.618 -20.526 16.761 1.00 36.89 325 LEU D O 1
ATOM 11860 N N . ASN D 1 326 ? 35.974 -19.548 18.754 1.00 36.96 326 ASN D N 1
ATOM 11861 C CA . ASN D 1 326 ? 34.780 -20.116 19.366 1.00 37.55 326 ASN D CA 1
ATOM 11862 C C . ASN D 1 326 ? 33.496 -19.576 18.736 1.00 37.83 326 ASN D C 1
ATOM 11863 O O . ASN D 1 326 ? 32.583 -20.345 18.426 1.00 38.07 326 ASN D O 1
ATOM 11868 N N . GLN D 1 327 ? 33.435 -18.259 18.535 1.00 37.94 327 GLN D N 1
ATOM 11869 C CA . GLN D 1 327 ? 32.272 -17.627 17.912 1.00 38.01 327 GLN D CA 1
ATOM 11870 C C . GLN D 1 327 ? 31.970 -18.212 16.536 1.00 38.05 327 GLN D C 1
ATOM 11871 O O . GLN D 1 327 ? 30.811 -18.422 16.196 1.00 38.28 327 GLN D O 1
ATOM 11877 N N . GLN D 1 328 ? 33.008 -18.494 15.759 1.00 38.13 328 GLN D N 1
ATOM 11878 C CA . GLN D 1 328 ? 32.820 -19.067 14.430 1.00 38.66 328 GLN D CA 1
ATOM 11879 C C . GLN D 1 328 ? 32.248 -20.490 14.481 1.00 38.58 328 GLN D C 1
ATOM 11880 O O . GLN D 1 328 ? 31.288 -20.796 13.765 1.00 38.46 328 GLN D O 1
ATOM 11886 N N . LYS D 1 329 ? 32.832 -21.343 15.329 1.00 38.43 329 LYS D N 1
ATOM 11887 C CA . LYS D 1 329 ? 32.327 -22.703 15.557 1.00 38.44 329 LYS D CA 1
ATOM 11888 C C . LYS D 1 329 ? 30.864 -22.685 15.971 1.00 38.31 329 LYS D C 1
ATOM 11889 O O . LYS D 1 329 ? 30.072 -23.489 15.491 1.00 38.58 329 LYS D O 1
ATOM 11895 N N . LEU D 1 330 ? 30.520 -21.757 16.862 1.00 38.01 330 LEU D N 1
ATOM 11896 C CA . LEU D 1 330 ? 29.166 -21.618 17.369 1.00 37.63 330 LEU D CA 1
ATOM 11897 C C . LEU D 1 330 ? 28.186 -21.166 16.279 1.00 37.55 330 LEU D C 1
ATOM 11898 O O . LEU D 1 330 ? 27.072 -21.682 16.183 1.00 37.51 330 LEU D O 1
ATOM 11903 N N . VAL D 1 331 ? 28.613 -20.204 15.462 1.00 37.26 331 VAL D N 1
ATOM 11904 C CA . VAL D 1 331 ? 27.802 -19.680 14.364 1.00 36.75 331 VAL D CA 1
ATOM 11905 C C . VAL D 1 331 ? 27.626 -20.725 13.250 1.00 36.97 331 VAL D C 1
ATOM 11906 O O . VAL D 1 331 ? 26.540 -20.844 12.674 1.00 36.91 331 VAL D O 1
ATOM 11910 N N . GLN D 1 332 ? 28.687 -21.485 12.964 1.00 36.99 332 GLN D N 1
ATOM 11911 C CA . GLN D 1 332 ? 28.613 -22.614 12.024 1.00 37.05 332 GLN D CA 1
ATOM 11912 C C . GLN D 1 332 ? 27.573 -23.648 12.465 1.00 36.66 332 GLN D C 1
ATOM 11913 O O . GLN D 1 332 ? 26.777 -24.133 11.646 1.00 36.53 332 GLN D O 1
ATOM 11919 N N . MET D 1 333 ? 27.574 -23.967 13.759 1.00 36.19 333 MET D N 1
ATOM 11920 C CA . MET D 1 333 ? 26.540 -24.820 14.333 1.00 35.88 333 MET D CA 1
ATOM 11921 C C . MET D 1 333 ? 25.176 -24.195 14.109 1.00 35.52 333 MET D C 1
ATOM 11922 O O . MET D 1 333 ? 24.275 -24.847 13.582 1.00 35.60 333 MET D O 1
ATOM 11927 N N . LEU D 1 334 ? 25.049 -22.921 14.480 1.00 35.21 334 LEU D N 1
ATOM 11928 C CA . LEU D 1 334 ? 23.782 -22.195 14.407 1.00 35.03 334 LEU D CA 1
ATOM 11929 C C . LEU D 1 334 ? 23.203 -22.155 12.985 1.00 35.33 334 LEU D C 1
ATOM 11930 O O . LEU D 1 334 ? 21.993 -22.308 12.799 1.00 35.51 334 LEU D O 1
ATOM 11935 N N . GLY D 1 335 ? 24.074 -21.958 11.996 1.00 35.29 335 GLY D N 1
ATOM 11936 C CA . GLY D 1 335 ? 23.690 -22.009 10.594 1.00 34.94 335 GLY D CA 1
ATOM 11937 C C . GLY D 1 335 ? 23.196 -23.385 10.195 1.00 34.92 335 GLY D C 1
ATOM 11938 O O . GLY D 1 335 ? 22.173 -23.503 9.519 1.00 35.32 335 GLY D O 1
ATOM 11939 N N . ASN D 1 336 ? 23.911 -24.427 10.611 1.00 34.56 336 ASN D N 1
ATOM 11940 C CA . ASN D 1 336 ? 23.494 -25.798 10.308 1.00 34.47 336 ASN D CA 1
ATOM 11941 C C . ASN D 1 336 ? 22.110 -26.107 10.876 1.00 34.00 336 ASN D C 1
ATOM 11942 O O . ASN D 1 336 ? 21.250 -26.630 10.167 1.00 33.87 336 ASN D O 1
ATOM 11947 N N . VAL D 1 337 ? 21.906 -25.772 12.151 1.00 33.46 337 VAL D N 1
ATOM 11948 C CA . VAL D 1 337 ? 20.644 -26.047 12.847 1.00 33.04 337 VAL D CA 1
ATOM 11949 C C . VAL D 1 337 ? 19.438 -25.517 12.073 1.00 32.87 337 VAL D C 1
ATOM 11950 O O . VAL D 1 337 ? 18.480 -26.251 11.842 1.00 32.72 337 VAL D O 1
ATOM 11954 N N . GLN D 1 338 ? 19.503 -24.249 11.668 1.00 32.85 338 GLN D N 1
ATOM 11955 C CA . GLN D 1 338 ? 18.401 -23.587 10.962 1.00 32.66 338 GLN D CA 1
ATOM 11956 C C . GLN D 1 338 ? 18.109 -24.253 9.629 1.00 32.58 338 GLN D C 1
ATOM 11957 O O . GLN D 1 338 ? 16.955 -24.311 9.201 1.00 32.67 338 GLN D O 1
ATOM 11963 N N . ALA D 1 339 ? 19.157 -24.737 8.969 1.00 32.43 339 ALA D N 1
ATOM 11964 C CA . ALA D 1 339 ? 18.997 -25.378 7.669 1.00 32.51 339 ALA D CA 1
ATOM 11965 C C . ALA D 1 339 ? 18.441 -26.786 7.842 1.00 32.54 339 ALA D C 1
ATOM 11966 O O . ALA D 1 339 ? 17.515 -27.184 7.140 1.00 32.62 339 ALA D O 1
ATOM 11968 N N . MET D 1 340 ? 19.002 -27.526 8.790 1.00 32.52 340 MET D N 1
ATOM 11969 C CA . MET D 1 340 ? 18.496 -28.842 9.131 1.00 32.83 340 MET D CA 1
ATOM 11970 C C . MET D 1 340 ? 17.011 -28.802 9.456 1.00 32.18 340 MET D C 1
ATOM 11971 O O . MET D 1 340 ? 16.243 -29.607 8.935 1.00 32.12 340 MET D O 1
ATOM 11976 N N . PHE D 1 341 ? 16.612 -27.849 10.295 1.00 31.96 341 PHE D N 1
ATOM 11977 C CA . PHE D 1 341 ? 15.223 -27.721 10.714 1.00 31.77 341 PHE D CA 1
ATOM 11978 C C . PHE D 1 341 ? 14.295 -27.482 9.526 1.00 31.80 341 PHE D C 1
ATOM 11979 O O . PHE D 1 341 ? 13.286 -28.183 9.372 1.00 31.35 341 PHE D O 1
ATOM 11987 N N . LEU D 1 342 ? 14.643 -26.499 8.692 1.00 31.98 342 LEU D N 1
ATOM 11988 C CA . LEU D 1 342 ? 13.850 -26.171 7.502 1.00 32.25 342 LEU D CA 1
ATOM 11989 C C . LEU D 1 342 ? 13.728 -27.377 6.572 1.00 32.43 342 LEU D C 1
ATOM 11990 O O . LEU D 1 342 ? 12.669 -27.647 6.007 1.00 32.35 342 LEU D O 1
ATOM 11995 N N . MET D 1 343 ? 14.832 -28.100 6.437 1.00 32.74 343 MET D N 1
ATOM 11996 C CA . MET D 1 343 ? 14.889 -29.305 5.633 1.00 33.07 343 MET D CA 1
ATOM 11997 C C . MET D 1 343 ? 13.873 -30.341 6.119 1.00 33.28 343 MET D C 1
ATOM 11998 O O . MET D 1 343 ? 13.075 -30.860 5.328 1.00 33.36 343 MET D O 1
ATOM 12003 N N . GLY D 1 344 ? 13.897 -30.624 7.421 1.00 33.23 344 GLY D N 1
ATOM 12004 C CA . GLY D 1 344 ? 12.916 -31.519 8.031 1.00 33.22 344 GLY D CA 1
ATOM 12005 C C . GLY D 1 344 ? 11.500 -30.991 7.896 1.00 33.11 344 GLY D C 1
ATOM 12006 O O . GLY D 1 344 ? 10.558 -31.754 7.677 1.00 32.88 344 GLY D O 1
ATOM 12007 N N . TRP D 1 345 ? 11.358 -29.675 8.022 1.00 33.17 345 TRP D N 1
ATOM 12008 C CA . TRP D 1 345 ? 10.062 -29.026 7.905 1.00 33.23 345 TRP D CA 1
ATOM 12009 C C . TRP D 1 345 ? 9.479 -29.218 6.510 1.00 33.49 345 TRP D C 1
ATOM 12010 O O . TRP D 1 345 ? 8.340 -29.667 6.368 1.00 33.69 345 TRP D O 1
ATOM 12021 N N . ARG D 1 346 ? 10.263 -28.885 5.485 1.00 33.62 346 ARG D N 1
ATOM 12022 C CA . ARG D 1 346 ? 9.803 -28.996 4.105 1.00 33.70 346 ARG D CA 1
ATOM 12023 C C . ARG D 1 346 ? 9.425 -30.435 3.793 1.00 33.85 346 ARG D C 1
ATOM 12024 O O . ARG D 1 346 ? 8.418 -30.697 3.138 1.00 34.15 346 ARG D O 1
ATOM 12032 N N . LEU D 1 347 ? 10.227 -31.361 4.296 1.00 34.00 347 LEU D N 1
ATOM 12033 C CA . LEU D 1 347 ? 10.005 -32.778 4.088 1.00 34.35 347 LEU D CA 1
ATOM 12034 C C . LEU D 1 347 ? 8.649 -33.245 4.629 1.00 34.68 347 LEU D C 1
ATOM 12035 O O . LEU D 1 347 ? 7.985 -34.083 4.011 1.00 34.63 347 LEU D O 1
ATOM 12040 N N . CYS D 1 348 ? 8.245 -32.692 5.774 1.00 35.05 348 CYS D N 1
ATOM 12041 C CA . CYS D 1 348 ? 6.943 -32.988 6.380 1.00 35.39 348 CYS D CA 1
ATOM 12042 C C . CYS D 1 348 ? 5.780 -32.539 5.502 1.00 35.60 348 CYS D C 1
ATOM 12043 O O . CYS D 1 348 ? 4.832 -33.298 5.287 1.00 35.50 348 CYS D O 1
ATOM 12046 N N . LYS D 1 349 ? 5.863 -31.303 5.007 1.00 35.87 349 LYS D N 1
ATOM 12047 C CA . LYS D 1 349 ? 4.875 -30.759 4.081 1.00 36.19 349 LYS D CA 1
ATOM 12048 C C . LYS D 1 349 ? 4.774 -31.593 2.803 1.00 36.26 349 LYS D C 1
ATOM 12049 O O . LYS D 1 349 ? 3.676 -31.804 2.294 1.00 36.25 349 LYS D O 1
ATOM 12055 N N . LEU D 1 350 ? 5.915 -32.067 2.297 1.00 36.35 350 LEU D N 1
ATOM 12056 C CA . LEU D 1 350 ? 5.936 -32.958 1.135 1.00 36.34 350 LEU D CA 1
ATOM 12057 C C . LEU D 1 350 ? 5.158 -34.235 1.420 1.00 36.54 350 LEU D C 1
ATOM 12058 O O . LEU D 1 350 ? 4.368 -34.676 0.585 1.00 36.67 350 LEU D O 1
ATOM 12063 N N . TYR D 1 351 ? 5.367 -34.814 2.602 1.00 36.71 351 TYR D N 1
ATOM 12064 C CA . TYR D 1 351 ? 4.590 -35.979 3.020 1.00 37.04 351 TYR D CA 1
ATOM 12065 C C . TYR D 1 351 ? 3.098 -35.663 3.213 1.00 37.09 351 TYR D C 1
ATOM 12066 O O . TYR D 1 351 ? 2.250 -36.431 2.768 1.00 37.14 351 TYR D O 1
ATOM 12075 N N . GLU D 1 352 ? 2.794 -34.536 3.857 1.00 37.23 352 GLU D N 1
ATOM 12076 C CA . GLU D 1 352 ? 1.412 -34.117 4.130 1.00 37.71 352 GLU D CA 1
ATOM 12077 C C . GLU D 1 352 ? 0.593 -33.929 2.866 1.00 37.53 352 GLU D C 1
ATOM 12078 O O . GLU D 1 352 ? -0.610 -34.164 2.866 1.00 37.47 352 GLU D O 1
ATOM 12084 N N . THR D 1 353 ? 1.257 -33.502 1.796 1.00 37.67 353 THR D N 1
ATOM 12085 C CA . THR D 1 353 ? 0.595 -33.150 0.543 1.00 37.67 353 THR D CA 1
ATOM 12086 C C . THR D 1 353 ? 0.559 -34.323 -0.451 1.00 37.76 353 THR D C 1
ATOM 12087 O O . THR D 1 353 ? 0.137 -34.163 -1.596 1.00 37.77 353 THR D O 1
ATOM 12091 N N . GLY D 1 354 ? 0.992 -35.501 -0.003 1.00 37.89 354 GLY D N 1
ATOM 12092 C CA . GLY D 1 354 ? 0.957 -36.717 -0.821 1.00 37.69 354 GLY D CA 1
ATOM 12093 C C . GLY D 1 354 ? 1.928 -36.740 -1.992 1.00 37.60 354 GLY D C 1
ATOM 12094 O O . GLY D 1 354 ? 1.751 -37.515 -2.932 1.00 37.68 354 GLY D O 1
ATOM 12095 N N . GLN D 1 355 ? 2.960 -35.902 -1.936 1.00 37.49 355 GLN D N 1
ATOM 12096 C CA . GLN D 1 355 ? 3.919 -35.780 -3.045 1.00 37.34 355 GLN D CA 1
ATOM 12097 C C . GLN D 1 355 ? 5.339 -36.278 -2.714 1.00 36.84 355 GLN D C 1
ATOM 12098 O O . GLN D 1 355 ? 6.262 -36.108 -3.514 1.00 36.87 355 GLN D O 1
ATOM 12104 N N . MET D 1 356 ? 5.504 -36.896 -1.548 1.00 36.21 356 MET D N 1
ATOM 12105 C CA . MET D 1 356 ? 6.811 -37.356 -1.115 1.00 35.82 356 MET D CA 1
ATOM 12106 C C . MET D 1 356 ? 7.201 -38.679 -1.786 1.00 35.55 356 MET D C 1
ATOM 12107 O O . MET D 1 356 ? 6.440 -39.646 -1.774 1.00 35.57 356 MET D O 1
ATOM 12112 N N . THR D 1 357 ? 8.395 -38.699 -2.371 1.00 35.12 357 THR D N 1
ATOM 12113 C CA . THR D 1 357 ? 8.978 -39.899 -2.962 1.00 34.55 357 THR D CA 1
ATOM 12114 C C . THR D 1 357 ? 9.904 -40.546 -1.926 1.00 34.33 357 THR D C 1
ATOM 12115 O O . THR D 1 357 ? 10.273 -39.891 -0.954 1.00 34.39 357 THR D O 1
ATOM 12119 N N . PRO D 1 358 ? 10.282 -41.831 -2.114 1.00 34.05 358 PRO D N 1
ATOM 12120 C CA . PRO D 1 358 ? 11.251 -42.391 -1.171 1.00 33.80 358 PRO D CA 1
ATOM 12121 C C . PRO D 1 358 ? 12.582 -41.648 -1.238 1.00 33.68 358 PRO D C 1
ATOM 12122 O O . PRO D 1 358 ? 13.287 -41.555 -0.236 1.00 33.64 358 PRO D O 1
ATOM 12126 N N . GLY D 1 359 ? 12.900 -41.109 -2.413 1.00 33.64 359 GLY D N 1
ATOM 12127 C CA . GLY D 1 359 ? 14.182 -40.447 -2.652 1.00 33.60 359 GLY D CA 1
ATOM 12128 C C . GLY D 1 359 ? 14.291 -39.096 -1.979 1.00 33.45 359 GLY D C 1
ATOM 12129 O O . GLY D 1 359 ? 15.391 -38.608 -1.719 1.00 33.59 359 GLY D O 1
ATOM 12130 N N . GLN D 1 360 ? 13.140 -38.488 -1.712 1.00 33.23 360 GLN D N 1
ATOM 12131 C CA . GLN D 1 360 ? 13.077 -37.207 -1.020 1.00 32.72 360 GLN D CA 1
ATOM 12132 C C . GLN D 1 360 ? 13.270 -37.398 0.473 1.00 32.48 360 GLN D C 1
ATOM 12133 O O . GLN D 1 360 ? 13.903 -36.576 1.133 1.00 32.49 360 GLN D O 1
ATOM 12139 N N . ALA D 1 361 ? 12.712 -38.480 1.004 1.00 32.30 361 ALA D N 1
ATOM 12140 C CA . ALA D 1 361 ? 12.879 -38.803 2.409 1.00 32.21 361 ALA D CA 1
ATOM 12141 C C . ALA D 1 361 ? 14.322 -39.213 2.647 1.00 32.27 361 ALA D C 1
ATOM 12142 O O . ALA D 1 361 ? 14.918 -38.839 3.656 1.00 32.82 361 ALA D O 1
ATOM 12144 N N . SER D 1 362 ? 14.880 -39.974 1.705 1.00 31.98 362 SER D N 1
ATOM 12145 C CA . SER D 1 362 ? 16.256 -40.442 1.792 1.00 31.44 362 SER D CA 1
ATOM 12146 C C . SER D 1 362 ? 17.231 -39.289 1.756 1.00 31.35 362 SER D C 1
ATOM 12147 O O . SER D 1 362 ? 18.243 -39.323 2.439 1.00 31.74 362 SER D O 1
ATOM 12150 N N . LEU D 1 363 ? 16.931 -38.266 0.967 1.00 31.23 363 LEU D N 1
ATOM 12151 C CA . LEU D 1 363 ? 17.808 -37.105 0.908 1.00 31.23 363 LEU D CA 1
ATOM 12152 C C . LEU D 1 363 ? 17.784 -36.364 2.237 1.00 30.95 363 LEU D C 1
ATOM 12153 O O . LEU D 1 363 ? 18.831 -36.046 2.789 1.00 30.74 363 LEU D O 1
ATOM 12158 N N . GLY D 1 364 ? 16.586 -36.102 2.748 1.00 31.00 364 GLY D N 1
ATOM 12159 C CA . GLY D 1 364 ? 16.436 -35.434 4.035 1.00 31.17 364 GLY D CA 1
ATOM 12160 C C . GLY D 1 364 ? 17.279 -36.123 5.089 1.00 31.20 364 GLY D C 1
ATOM 12161 O O . GLY D 1 364 ? 18.176 -35.520 5.673 1.00 31.00 364 GLY D O 1
ATOM 12162 N N . LYS D 1 365 ? 17.013 -37.409 5.292 1.00 31.23 365 LYS D N 1
ATOM 12163 C CA . LYS D 1 365 ? 17.692 -38.175 6.326 1.00 31.36 365 LYS D CA 1
ATOM 12164 C C . LYS D 1 365 ? 19.209 -38.281 6.101 1.00 31.43 365 LYS D C 1
ATOM 12165 O O . LYS D 1 365 ? 19.971 -38.222 7.061 1.00 31.76 365 LYS D O 1
ATOM 12171 N N . ALA D 1 366 ? 19.653 -38.383 4.848 1.00 31.39 366 ALA D N 1
ATOM 12172 C CA . ALA D 1 366 ? 21.096 -38.403 4.551 1.00 31.30 366 ALA D CA 1
ATOM 12173 C C . ALA D 1 366 ? 21.781 -37.095 4.940 1.00 31.47 366 ALA D C 1
ATOM 12174 O O . ALA D 1 366 ? 22.729 -37.090 5.734 1.00 31.74 366 ALA D O 1
ATOM 12176 N N . TRP D 1 367 ? 21.276 -36.000 4.374 1.00 31.30 367 TRP D N 1
ATOM 12177 C CA . TRP D 1 367 ? 21.868 -34.675 4.482 1.00 31.08 367 TRP D CA 1
ATOM 12178 C C . TRP D 1 367 ? 21.838 -34.161 5.921 1.00 31.36 367 TRP D C 1
ATOM 12179 O O . TRP D 1 367 ? 22.861 -33.729 6.457 1.00 31.66 367 TRP D O 1
ATOM 12190 N N . ILE D 1 368 ? 20.665 -34.223 6.541 1.00 31.68 368 ILE D N 1
ATOM 12191 C CA . ILE D 1 368 ? 20.483 -33.771 7.916 1.00 31.84 368 ILE D CA 1
ATOM 12192 C C . ILE D 1 368 ? 21.401 -34.530 8.879 1.00 32.40 368 ILE D C 1
ATOM 12193 O O . ILE D 1 368 ? 22.025 -33.908 9.740 1.00 32.62 368 ILE D O 1
ATOM 12198 N N . SER D 1 369 ? 21.484 -35.856 8.722 1.00 33.15 369 SER D N 1
ATOM 12199 C CA . SER D 1 369 ? 22.469 -36.709 9.428 1.00 33.91 369 SER D CA 1
ATOM 12200 C C . SER D 1 369 ? 23.891 -36.179 9.329 1.00 34.39 369 SER D C 1
ATOM 12201 O O . SER D 1 369 ? 24.581 -36.005 10.334 1.00 34.13 369 SER D O 1
ATOM 12204 N N . SER D 1 370 ? 24.326 -35.956 8.092 1.00 35.27 370 SER D N 1
ATOM 12205 C CA . SER D 1 370 ? 25.675 -35.501 7.816 1.00 36.13 370 SER D CA 1
ATOM 12206 C C . SER D 1 370 ? 25.946 -34.154 8.481 1.00 36.48 370 SER D C 1
ATOM 12207 O O . SER D 1 370 ? 27.026 -33.947 9.038 1.00 36.64 370 SER D O 1
ATOM 12210 N N . LYS D 1 371 ? 24.960 -33.257 8.424 1.00 36.73 371 LYS D N 1
ATOM 12211 C CA . LYS D 1 371 ? 25.080 -31.930 9.014 1.00 37.26 371 LYS D CA 1
ATOM 12212 C C . LYS D 1 371 ? 25.153 -31.969 10.538 1.00 37.67 371 LYS D C 1
ATOM 12213 O O . LYS D 1 371 ? 25.803 -31.121 11.165 1.00 37.80 371 LYS D O 1
ATOM 12217 N N . ALA D 1 372 ? 24.480 -32.955 11.123 1.00 37.88 372 ALA D N 1
ATOM 12218 C CA . ALA D 1 372 ? 24.473 -33.134 12.564 1.00 38.15 372 ALA D CA 1
ATOM 12219 C C . ALA D 1 372 ? 25.835 -33.608 13.046 1.00 38.42 372 ALA D C 1
ATOM 12220 O O . ALA D 1 372 ? 26.338 -33.112 14.050 1.00 38.53 372 ALA D O 1
ATOM 12222 N N . ARG D 1 373 ? 26.418 -34.567 12.323 1.00 38.74 373 ARG D N 1
ATOM 12223 C CA . ARG D 1 373 ? 27.768 -35.056 12.583 1.00 38.92 373 ARG D CA 1
ATOM 12224 C C . ARG D 1 373 ? 28.730 -33.887 12.639 1.00 38.97 373 ARG D C 1
ATOM 12225 O O . ARG D 1 373 ? 29.493 -33.753 13.596 1.00 38.98 373 ARG D O 1
ATOM 12233 N N . GLU D 1 374 ? 28.669 -33.028 11.624 1.00 39.01 374 GLU D N 1
ATOM 12234 C CA . GLU D 1 374 ? 29.524 -31.846 11.568 1.00 39.69 374 GLU D CA 1
ATOM 12235 C C . GLU D 1 374 ? 29.313 -30.964 12.798 1.00 38.94 374 GLU D C 1
ATOM 12236 O O . GLU D 1 374 ? 30.269 -30.560 13.451 1.00 39.12 374 GLU D O 1
ATOM 12242 N N . THR D 1 375 ? 28.050 -30.714 13.122 1.00 38.52 375 THR D N 1
ATOM 12243 C CA . THR D 1 375 ? 27.646 -29.874 14.245 1.00 37.66 375 THR D CA 1
ATOM 12244 C C . THR D 1 375 ? 28.165 -30.406 15.573 1.00 37.47 375 THR D C 1
ATOM 12245 O O . THR D 1 375 ? 28.722 -29.656 16.374 1.00 37.39 375 THR D O 1
ATOM 12249 N N . ALA D 1 376 ? 27.990 -31.703 15.788 1.00 37.34 376 ALA D N 1
ATOM 12250 C CA . ALA D 1 376 ? 28.367 -32.342 17.037 1.00 37.28 376 ALA D CA 1
ATOM 12251 C C . ALA D 1 376 ? 29.868 -32.288 17.218 1.00 37.24 376 ALA D C 1
ATOM 12252 O O . ALA D 1 376 ? 30.361 -32.042 18.312 1.00 37.24 376 ALA D O 1
ATOM 12254 N N . SER D 1 377 ? 30.585 -32.516 16.127 1.00 37.31 377 SER D N 1
ATOM 12255 C CA . SER D 1 377 ? 32.034 -32.481 16.128 1.00 37.38 377 SER D CA 1
ATOM 12256 C C . SER D 1 377 ? 32.527 -31.098 16.556 1.00 37.23 377 SER D C 1
ATOM 12257 O O . SER D 1 377 ? 33.427 -30.984 17.384 1.00 37.60 377 SER D O 1
ATOM 12260 N N . LEU D 1 378 ? 31.917 -30.055 15.994 1.00 36.90 378 LEU D N 1
ATOM 12261 C CA . LEU D 1 378 ? 32.206 -28.680 16.363 1.00 36.32 378 LEU D CA 1
ATOM 12262 C C . LEU D 1 378 ? 31.822 -28.443 17.806 1.00 36.38 378 LEU D C 1
ATOM 12263 O O . LEU D 1 378 ? 32.605 -27.890 18.571 1.00 36.61 378 LEU D O 1
ATOM 12268 N N . GLY D 1 379 ? 30.616 -28.874 18.172 1.00 36.33 379 GLY D N 1
ATOM 12269 C CA . GLY D 1 379 ? 30.094 -28.723 19.531 1.00 36.21 379 GLY D CA 1
ATOM 12270 C C . GLY D 1 379 ? 30.912 -29.409 20.614 1.00 36.13 379 GLY D C 1
ATOM 12271 O O . GLY D 1 379 ? 31.026 -28.911 21.735 1.00 36.08 379 GLY D O 1
ATOM 12272 N N . ARG D 1 380 ? 31.486 -30.554 20.274 1.00 36.13 380 ARG D N 1
ATOM 12273 C CA . ARG D 1 380 ? 32.279 -31.329 21.212 1.00 36.12 380 ARG D CA 1
ATOM 12274 C C . ARG D 1 380 ? 33.596 -30.626 21.553 1.00 36.46 380 ARG D C 1
ATOM 12275 O O . ARG D 1 380 ? 33.932 -30.477 22.724 1.00 36.25 380 ARG D O 1
ATOM 12283 N N . GLU D 1 381 ? 34.321 -30.171 20.538 1.00 36.95 381 GLU D N 1
ATOM 12284 C CA . GLU D 1 381 ? 35.615 -29.524 20.768 1.00 38.07 381 GLU D CA 1
ATOM 12285 C C . GLU D 1 381 ? 35.496 -28.173 21.492 1.00 37.66 381 GLU D C 1
ATOM 12286 O O . GLU D 1 381 ? 36.413 -27.767 22.217 1.00 37.95 381 GLU D O 1
ATOM 12292 N N . LEU D 1 382 ? 34.363 -27.501 21.305 1.00 37.13 382 LEU D N 1
ATOM 12293 C CA . LEU D 1 382 ? 34.083 -26.227 21.964 1.00 36.61 382 LEU D CA 1
ATOM 12294 C C . LEU D 1 382 ? 34.104 -26.297 23.493 1.00 36.41 382 LEU D C 1
ATOM 12295 O O . LEU D 1 382 ? 34.398 -25.302 24.157 1.00 36.36 382 LEU D O 1
ATOM 12300 N N . LEU D 1 383 ? 33.779 -27.457 24.056 1.00 36.02 383 LEU D N 1
ATOM 12301 C CA . LEU D 1 383 ? 33.707 -27.574 25.509 1.00 35.75 383 LEU D CA 1
ATOM 12302 C C . LEU D 1 383 ? 34.979 -28.159 26.118 1.00 35.62 383 LEU D C 1
ATOM 12303 O O . LEU D 1 383 ? 34.974 -28.595 27.275 1.00 36.02 383 LEU D O 1
ATOM 12308 N N . GLY D 1 384 ? 36.063 -28.180 25.346 1.00 35.16 384 GLY D N 1
ATOM 12309 C CA . GLY D 1 384 ? 37.309 -28.783 25.802 1.00 34.52 384 GLY D CA 1
ATOM 12310 C C . GLY D 1 384 ? 37.070 -30.120 26.475 1.00 33.99 384 GLY D C 1
ATOM 12311 O O . GLY D 1 384 ? 36.352 -30.963 25.940 1.00 34.26 384 GLY D O 1
ATOM 12312 N N . GLY D 1 385 ? 37.656 -30.300 27.655 1.00 33.62 385 GLY D N 1
ATOM 12313 C CA . GLY D 1 385 ? 37.572 -31.559 28.397 1.00 33.17 385 GLY D CA 1
ATOM 12314 C C . GLY D 1 385 ? 36.144 -31.973 28.686 1.00 32.96 385 GLY D C 1
ATOM 12315 O O . GLY D 1 385 ? 35.727 -33.075 28.329 1.00 32.58 385 GLY D O 1
ATOM 12316 N N . ASN D 1 386 ? 35.394 -31.071 29.319 1.00 32.99 386 ASN D N 1
ATOM 12317 C CA . ASN D 1 386 ? 33.977 -31.287 29.636 1.00 32.89 386 ASN D CA 1
ATOM 12318 C C . ASN D 1 386 ? 33.136 -31.712 28.428 1.00 32.80 386 ASN D C 1
ATOM 12319 O O . ASN D 1 386 ? 32.027 -32.234 28.577 1.00 32.70 386 ASN D O 1
ATOM 12324 N N . GLY D 1 387 ? 33.684 -31.503 27.236 1.00 32.58 387 GLY D N 1
ATOM 12325 C CA . GLY D 1 387 ? 33.043 -31.933 26.011 1.00 32.44 387 GLY D CA 1
ATOM 12326 C C . GLY D 1 387 ? 33.046 -33.439 25.818 1.00 32.54 387 GLY D C 1
ATOM 12327 O O . GLY D 1 387 ? 32.455 -33.932 24.848 1.00 32.95 387 GLY D O 1
ATOM 12328 N N . ILE D 1 388 ? 33.711 -34.172 26.718 1.00 31.92 388 ILE D N 1
ATOM 12329 C CA . ILE D 1 388 ? 33.753 -35.640 26.634 1.00 31.37 388 ILE D CA 1
ATOM 12330 C C . ILE D 1 388 ? 33.060 -36.283 27.830 1.00 31.20 388 ILE D C 1
ATOM 12331 O O . ILE D 1 388 ? 33.108 -37.501 28.006 1.00 31.31 388 ILE D O 1
ATOM 12336 N N . LEU D 1 389 ? 32.416 -35.445 28.638 1.00 30.88 389 LEU D N 1
ATOM 12337 C CA . LEU D 1 389 ? 31.641 -35.875 29.801 1.00 30.50 389 LEU D CA 1
ATOM 12338 C C . LEU D 1 389 ? 30.142 -35.889 29.499 1.00 30.61 389 LEU D C 1
ATOM 12339 O O . LEU D 1 389 ? 29.581 -34.888 29.029 1.00 30.41 389 LEU D O 1
ATOM 12344 N N . ALA D 1 390 ? 29.500 -37.027 29.769 1.00 30.68 390 ALA D N 1
ATOM 12345 C CA . ALA D 1 390 ? 28.063 -37.194 29.554 1.00 30.56 390 ALA D CA 1
ATOM 12346 C C . ALA D 1 390 ? 27.266 -36.122 30.293 1.00 30.86 390 ALA D C 1
ATOM 12347 O O . ALA D 1 390 ? 26.224 -35.663 29.819 1.00 31.00 390 ALA D O 1
ATOM 12349 N N . ASP D 1 391 ? 27.783 -35.720 31.451 1.00 31.22 391 ASP D N 1
ATOM 12350 C CA . ASP D 1 391 ? 27.171 -34.703 32.300 1.00 31.52 391 ASP D CA 1
ATOM 12351 C C . ASP D 1 391 ? 26.833 -33.415 31.561 1.00 31.60 391 ASP D C 1
ATOM 12352 O O . ASP D 1 391 ? 25.880 -32.731 31.922 1.00 31.93 391 ASP D O 1
ATOM 12357 N N . PHE D 1 392 ? 27.628 -33.080 30.547 1.00 31.67 392 PHE D N 1
ATOM 12358 C CA . PHE D 1 392 ? 27.496 -31.809 29.844 1.00 31.67 392 PHE D CA 1
ATOM 12359 C C . PHE D 1 392 ? 26.826 -31.968 28.473 1.00 32.05 392 PHE D C 1
ATOM 12360 O O . PHE D 1 392 ? 26.959 -31.104 27.598 1.00 32.25 392 PHE D O 1
ATOM 12368 N N . LEU D 1 393 ? 26.101 -33.081 28.314 1.00 32.25 393 LEU D N 1
ATOM 12369 C CA . LEU D 1 393 ? 25.262 -33.382 27.143 1.00 32.26 393 LEU D CA 1
ATOM 12370 C C . LEU D 1 393 ? 26.009 -33.668 25.846 1.00 32.61 393 LEU D C 1
ATOM 12371 O O . LEU D 1 393 ? 25.779 -34.701 25.209 1.00 33.10 393 LEU D O 1
ATOM 12376 N N . VAL D 1 394 ? 26.873 -32.741 25.445 1.00 32.67 394 VAL D N 1
ATOM 12377 C CA . VAL D 1 394 ? 27.500 -32.786 24.129 1.00 32.84 394 VAL D CA 1
ATOM 12378 C C . VAL D 1 394 ? 28.152 -34.138 23.844 1.00 32.90 394 VAL D C 1
ATOM 12379 O O . VAL D 1 394 ? 27.970 -34.692 22.766 1.00 32.88 394 VAL D O 1
ATOM 12383 N N . ALA D 1 395 ? 28.888 -34.667 24.822 1.00 32.90 395 ALA D N 1
ATOM 12384 C CA . ALA D 1 395 ? 29.534 -35.972 24.695 1.00 32.89 395 ALA D CA 1
ATOM 12385 C C . ALA D 1 395 ? 28.524 -37.071 24.391 1.00 32.87 395 ALA D C 1
ATOM 12386 O O . ALA D 1 395 ? 28.748 -37.903 23.510 1.00 32.78 395 ALA D O 1
ATOM 12388 N N . LYS D 1 396 ? 27.419 -37.065 25.132 1.00 32.97 396 LYS D N 1
ATOM 12389 C CA . LYS D 1 396 ? 26.338 -38.030 24.941 1.00 33.11 396 LYS D CA 1
ATOM 12390 C C . LYS D 1 396 ? 25.711 -37.850 23.556 1.00 33.29 396 LYS D C 1
ATOM 12391 O O . LYS D 1 396 ? 25.591 -38.818 22.793 1.00 33.29 396 LYS D O 1
ATOM 12397 N N . ALA D 1 397 ? 25.356 -36.606 23.231 1.00 33.17 397 ALA D N 1
ATOM 12398 C CA . ALA D 1 397 ? 24.744 -36.269 21.944 1.00 33.03 397 ALA D CA 1
ATOM 12399 C C . ALA D 1 397 ? 25.655 -36.624 20.766 1.00 32.94 397 ALA D C 1
ATOM 12400 O O . ALA D 1 397 ? 25.215 -37.231 19.785 1.00 32.98 397 ALA D O 1
ATOM 12402 N N . PHE D 1 398 ? 26.927 -36.262 20.893 1.00 32.95 398 PHE D N 1
ATOM 12403 C CA . PHE D 1 398 ? 27.970 -36.587 19.918 1.00 32.91 398 PHE D CA 1
ATOM 12404 C C . PHE D 1 398 ? 28.061 -38.087 19.619 1.00 32.99 398 PHE D C 1
ATOM 12405 O O . PHE D 1 398 ? 28.075 -38.485 18.453 1.00 32.69 398 PHE D O 1
ATOM 12413 N N . CYS D 1 399 ? 28.110 -38.909 20.666 1.00 33.39 399 CYS D N 1
ATOM 12414 C CA . CYS D 1 399 ? 28.130 -40.369 20.508 1.00 34.00 399 CYS D CA 1
ATOM 12415 C C . CYS D 1 399 ? 26.826 -40.914 19.931 1.00 34.16 399 CYS D C 1
ATOM 12416 O O . CYS D 1 399 ? 26.852 -41.813 19.087 1.00 34.09 399 CYS D O 1
ATOM 12419 N N . ASP D 1 400 ? 25.697 -40.369 20.392 1.00 34.30 400 ASP D N 1
ATOM 12420 C CA . ASP D 1 400 ? 24.378 -40.842 19.979 1.00 34.56 400 ASP D CA 1
ATOM 12421 C C . ASP D 1 400 ? 24.149 -40.663 18.480 1.00 34.79 400 ASP D C 1
ATOM 12422 O O . ASP D 1 400 ? 23.529 -41.504 17.836 1.00 35.04 400 ASP D O 1
ATOM 12427 N N . LEU D 1 401 ? 24.672 -39.579 17.921 1.00 34.89 401 LEU D N 1
ATOM 12428 C CA . LEU D 1 401 ? 24.535 -39.331 16.496 1.00 34.91 401 LEU D CA 1
ATOM 12429 C C . LEU D 1 401 ? 25.101 -40.436 15.620 1.00 35.16 401 LEU D C 1
ATOM 12430 O O . LEU D 1 401 ? 24.582 -40.668 14.524 1.00 35.42 401 LEU D O 1
ATOM 12435 N N . GLU D 1 402 ? 26.152 -41.110 16.092 1.00 35.24 402 GLU D N 1
ATOM 12436 C CA . GLU D 1 402 ? 26.851 -42.110 15.275 1.00 35.49 402 GLU D CA 1
ATOM 12437 C C . GLU D 1 402 ? 25.975 -43.267 14.780 1.00 35.54 402 GLU D C 1
ATOM 12438 O O . GLU D 1 402 ? 25.992 -43.559 13.580 1.00 35.46 402 GLU D O 1
ATOM 12444 N N . PRO D 1 403 ? 25.233 -43.948 15.691 1.00 35.72 403 PRO D N 1
ATOM 12445 C CA . PRO D 1 403 ? 24.266 -44.957 15.219 1.00 35.78 403 PRO D CA 1
ATOM 12446 C C . PRO D 1 403 ? 23.090 -44.386 14.430 1.00 35.91 403 PRO D C 1
ATOM 12447 O O . PRO D 1 403 ? 22.563 -45.069 13.556 1.00 35.73 403 PRO D O 1
ATOM 12451 N N . ILE D 1 404 ? 22.682 -43.155 14.743 1.00 36.13 404 ILE D N 1
ATOM 12452 C CA . ILE D 1 404 ? 21.614 -42.481 13.998 1.00 36.31 404 ILE D CA 1
ATOM 12453 C C . ILE D 1 404 ? 22.060 -42.235 12.558 1.00 36.55 404 ILE D C 1
ATOM 12454 O O . ILE D 1 404 ? 21.273 -42.374 11.623 1.00 36.48 404 ILE D O 1
ATOM 12459 N N . TYR D 1 405 ? 23.333 -41.885 12.396 1.00 36.85 405 TYR D N 1
ATOM 12460 C CA . TYR D 1 405 ? 23.939 -41.696 11.082 1.00 37.21 405 TYR D CA 1
ATOM 12461 C C . TYR D 1 405 ? 23.993 -43.013 10.303 1.00 37.62 405 TYR D C 1
ATOM 12462 O O . TYR D 1 405 ? 24.054 -42.991 9.074 1.00 37.78 405 TYR D O 1
ATOM 12471 N N . THR D 1 406 ? 23.950 -44.144 11.023 1.00 38.10 406 THR D N 1
ATOM 12472 C CA . THR D 1 406 ? 24.032 -45.502 10.437 1.00 38.32 406 THR D CA 1
ATOM 12473 C C . THR D 1 406 ? 22.681 -46.191 10.236 1.00 38.49 406 THR D C 1
ATOM 12474 O O . THR D 1 406 ? 22.436 -46.776 9.182 1.00 38.52 406 THR D O 1
ATOM 12478 N N . TYR D 1 407 ? 21.809 -46.122 11.237 1.00 38.98 407 TYR D N 1
ATOM 12479 C CA . TYR D 1 407 ? 20.528 -46.818 11.166 1.00 39.41 407 TYR D CA 1
ATOM 12480 C C . TYR D 1 407 ? 19.488 -46.095 10.305 1.00 39.66 407 TYR D C 1
ATOM 12481 O O . TYR D 1 407 ? 19.697 -44.952 9.886 1.00 39.49 407 TYR D O 1
ATOM 12490 N N . GLU D 1 408 ? 18.385 -46.790 10.030 1.00 40.04 408 GLU D N 1
ATOM 12491 C CA . GLU D 1 408 ? 17.384 -46.354 9.055 1.00 40.13 408 GLU D CA 1
ATOM 12492 C C . GLU D 1 408 ? 18.007 -46.185 7.662 1.00 39.80 408 GLU D C 1
ATOM 12493 O O . GLU D 1 408 ? 17.587 -45.332 6.870 1.00 39.88 408 GLU D O 1
ATOM 12499 N N . GLY D 1 409 ? 19.002 -47.020 7.369 1.00 39.38 409 GLY D N 1
ATOM 12500 C CA . GLY D 1 409 ? 19.780 -46.906 6.144 1.00 38.90 409 GLY D CA 1
ATOM 12501 C C . GLY D 1 409 ? 20.969 -46.001 6.390 1.00 38.76 409 GLY D C 1
ATOM 12502 O O . GLY D 1 409 ? 20.820 -44.890 6.914 1.00 38.95 409 GLY D O 1
ATOM 12503 N N . THR D 1 410 ? 22.157 -46.475 6.030 1.00 38.20 410 THR D N 1
ATOM 12504 C CA . THR D 1 410 ? 23.363 -45.677 6.195 1.00 37.81 410 THR D CA 1
ATOM 12505 C C . THR D 1 410 ? 23.291 -44.436 5.314 1.00 37.49 410 THR D C 1
ATOM 12506 O O . THR D 1 410 ? 22.430 -44.337 4.441 1.00 37.59 410 THR D O 1
ATOM 12510 N N . TYR D 1 411 ? 24.192 -43.488 5.548 1.00 37.11 411 TYR D N 1
ATOM 12511 C CA . TYR D 1 411 ? 24.258 -42.283 4.743 1.00 36.62 411 TYR D CA 1
ATOM 12512 C C . TYR D 1 411 ? 24.429 -42.644 3.265 1.00 36.69 411 TYR D C 1
ATOM 12513 O O . TYR D 1 411 ? 23.829 -42.004 2.385 1.00 36.60 411 TYR D O 1
ATOM 12522 N N . ASP D 1 412 ? 25.225 -43.689 3.013 1.00 36.31 412 ASP D N 1
ATOM 12523 C CA . ASP D 1 412 ? 25.530 -44.158 1.662 1.00 35.96 412 ASP D CA 1
ATOM 12524 C C . ASP D 1 412 ? 24.340 -44.838 1.000 1.00 35.50 412 ASP D C 1
ATOM 12525 O O . ASP D 1 412 ? 24.039 -44.572 -0.162 1.00 35.45 412 ASP D O 1
ATOM 12530 N N . ILE D 1 413 ? 23.674 -45.726 1.734 1.00 34.87 413 ILE D N 1
ATOM 12531 C CA . ILE D 1 413 ? 22.486 -46.389 1.216 1.00 34.31 413 ILE D CA 1
ATOM 12532 C C . ILE D 1 413 ? 21.421 -45.349 0.850 1.00 34.38 413 ILE D C 1
ATOM 12533 O O . ILE D 1 413 ? 20.876 -45.383 -0.258 1.00 34.35 413 ILE D O 1
ATOM 12538 N N . ASN D 1 414 ? 21.163 -44.412 1.765 1.00 34.10 414 ASN D N 1
ATOM 12539 C CA . ASN D 1 414 ? 20.200 -43.340 1.522 1.00 33.85 414 ASN D CA 1
ATOM 12540 C C . ASN D 1 414 ? 20.621 -42.427 0.388 1.00 33.45 414 ASN D C 1
ATOM 12541 O O . ASN D 1 414 ? 19.782 -41.991 -0.405 1.00 33.70 414 ASN D O 1
ATOM 12546 N N . THR D 1 415 ? 21.916 -42.152 0.298 1.00 32.72 415 THR D N 1
ATOM 12547 C CA . THR D 1 415 ? 22.431 -41.381 -0.826 1.00 32.35 415 THR D CA 1
ATOM 12548 C C . THR D 1 415 ? 22.072 -42.042 -2.163 1.00 31.95 415 THR D C 1
ATOM 12549 O O . THR D 1 415 ? 21.621 -41.368 -3.098 1.00 32.06 415 THR D O 1
ATOM 12553 N N . LEU D 1 416 ? 22.240 -43.362 -2.228 1.00 31.32 416 LEU D N 1
ATOM 12554 C CA . LEU D 1 416 ? 22.017 -44.110 -3.462 1.00 30.51 416 LEU D CA 1
ATOM 12555 C C . LEU D 1 416 ? 20.535 -44.347 -3.754 1.00 30.23 416 LEU D C 1
ATOM 12556 O O . LEU D 1 416 ? 20.156 -44.566 -4.911 1.00 30.27 416 LEU D O 1
ATOM 12561 N N . VAL D 1 417 ? 19.694 -44.300 -2.723 1.00 29.80 417 VAL D N 1
ATOM 12562 C CA . VAL D 1 417 ? 18.249 -44.340 -2.954 1.00 29.45 417 VAL D CA 1
ATOM 12563 C C . VAL D 1 417 ? 17.864 -43.081 -3.740 1.00 29.31 417 VAL D C 1
ATOM 12564 O O . VAL D 1 417 ? 17.262 -43.189 -4.809 1.00 29.53 417 VAL D O 1
ATOM 12568 N N . THR D 1 418 ? 18.265 -41.908 -3.238 1.00 28.99 418 THR D N 1
ATOM 12569 C CA . THR D 1 418 ? 18.082 -40.636 -3.951 1.00 28.62 418 THR D CA 1
ATOM 12570 C C . THR D 1 418 ? 18.808 -40.678 -5.285 1.00 28.86 418 THR D C 1
ATOM 12571 O O . THR D 1 418 ? 18.274 -40.244 -6.314 1.00 28.64 418 THR D O 1
ATOM 12575 N N . GLY D 1 419 ? 20.031 -41.206 -5.249 1.00 29.14 419 GLY D N 1
ATOM 12576 C CA . GLY D 1 419 ? 20.866 -41.357 -6.434 1.00 29.44 419 GLY D CA 1
ATOM 12577 C C . GLY D 1 419 ? 20.161 -42.104 -7.547 1.00 29.76 419 GLY D C 1
ATOM 12578 O O . GLY D 1 419 ? 20.165 -41.651 -8.701 1.00 29.77 419 GLY D O 1
ATOM 12579 N N . ARG D 1 420 ? 19.547 -43.240 -7.201 1.00 29.77 420 ARG D N 1
ATOM 12580 C CA . ARG D 1 420 ? 18.869 -44.071 -8.191 1.00 29.95 420 ARG D CA 1
ATOM 12581 C C . ARG D 1 420 ? 17.661 -43.331 -8.744 1.00 30.41 420 ARG D C 1
ATOM 12582 O O . ARG D 1 420 ? 17.374 -43.411 -9.945 1.00 30.56 420 ARG D O 1
ATOM 12590 N N . GLU D 1 421 ? 16.971 -42.600 -7.868 1.00 30.47 421 GLU D N 1
ATOM 12591 C CA . GLU D 1 421 ? 15.740 -41.916 -8.242 1.00 30.61 421 GLU D CA 1
ATOM 12592 C C . GLU D 1 421 ? 15.961 -40.719 -9.174 1.00 30.49 421 GLU D C 1
ATOM 12593 O O . GLU D 1 421 ? 15.218 -40.538 -10.135 1.00 30.24 421 GLU D O 1
ATOM 12599 N N . VAL D 1 422 ? 16.978 -39.910 -8.893 1.00 30.70 422 VAL D N 1
ATOM 12600 C CA . VAL D 1 422 ? 17.222 -38.714 -9.708 1.00 30.86 422 VAL D CA 1
ATOM 12601 C C . VAL D 1 422 ? 17.914 -39.032 -11.042 1.00 30.93 422 VAL D C 1
ATOM 12602 O O . VAL D 1 422 ? 17.653 -38.363 -12.043 1.00 31.08 422 VAL D O 1
ATOM 12606 N N . THR D 1 423 ? 18.773 -40.055 -11.055 1.00 30.90 423 THR D N 1
ATOM 12607 C CA . THR D 1 423 ? 19.465 -40.477 -12.285 1.00 30.63 423 THR D CA 1
ATOM 12608 C C . THR D 1 423 ? 18.681 -41.540 -13.035 1.00 30.34 423 THR D C 1
ATOM 12609 O O . THR D 1 423 ? 18.860 -41.712 -14.230 1.00 30.36 423 THR D O 1
ATOM 12613 N N . GLY D 1 424 ? 17.832 -42.265 -12.320 1.00 30.35 424 GLY D N 1
ATOM 12614 C CA . GLY D 1 424 ? 17.085 -43.371 -12.903 1.00 30.66 424 GLY D CA 1
ATOM 12615 C C . GLY D 1 424 ? 17.917 -44.624 -13.108 1.00 30.83 424 GLY D C 1
ATOM 12616 O O . GLY D 1 424 ? 17.464 -45.562 -13.753 1.00 30.71 424 GLY D O 1
ATOM 12617 N N . ILE D 1 425 ? 19.133 -44.629 -12.559 1.00 31.18 425 ILE D N 1
ATOM 12618 C CA . ILE D 1 425 ? 20.072 -45.746 -12.673 1.00 31.45 425 ILE D CA 1
ATOM 12619 C C . ILE D 1 425 ? 20.470 -46.237 -11.283 1.00 32.14 425 ILE D C 1
ATOM 12620 O O . ILE D 1 425 ? 20.990 -45.458 -10.470 1.00 32.75 425 ILE D O 1
ATOM 12625 N N . ALA D 1 426 ? 20.229 -47.519 -11.005 1.00 32.51 426 ALA D N 1
ATOM 12626 C CA . ALA D 1 426 ? 20.635 -48.123 -9.730 1.00 32.77 426 ALA D CA 1
ATOM 12627 C C . ALA D 1 426 ? 22.152 -48.261 -9.646 1.00 32.99 426 ALA D C 1
ATOM 12628 O O . ALA D 1 426 ? 22.807 -48.618 -10.629 1.00 33.11 426 ALA D O 1
ATOM 12630 N N . SER D 1 427 ? 22.711 -47.976 -8.473 1.00 33.22 427 SER D N 1
ATOM 12631 C CA . SER D 1 427 ? 24.154 -48.130 -8.273 1.00 33.17 427 SER D CA 1
ATOM 12632 C C . SER D 1 427 ? 24.525 -48.768 -6.931 1.00 32.96 427 SER D C 1
ATOM 12633 O O . SER D 1 427 ? 25.507 -48.380 -6.309 1.00 32.80 427 SER D O 1
ATOM 12636 N N . PHE D 1 428 ? 23.740 -49.756 -6.506 1.00 33.14 428 PHE D N 1
ATOM 12637 C CA . PHE D 1 428 ? 24.004 -50.491 -5.265 1.00 33.20 428 PHE D CA 1
ATOM 12638 C C . PHE D 1 428 ? 24.942 -51.672 -5.488 1.00 33.73 428 PHE D C 1
ATOM 12639 O O . PHE D 1 428 ? 25.906 -51.841 -4.751 1.00 33.80 428 PHE D O 1
ATOM 12647 N N . LYS D 1 429 ? 24.651 -52.483 -6.503 1.00 34.56 429 LYS D N 1
ATOM 12648 C CA . LYS D 1 429 ? 25.390 -53.729 -6.757 1.00 35.46 429 LYS D CA 1
ATOM 12649 C C . LYS D 1 429 ? 26.822 -53.448 -7.206 1.00 36.02 429 LYS D C 1
ATOM 12650 O O . LYS D 1 429 ? 27.086 -52.399 -7.799 1.00 36.16 429 LYS D O 1
ATOM 12654 N N . PRO D 1 430 ? 27.755 -54.379 -6.921 1.00 36.64 430 PRO D N 1
ATOM 12655 C CA . PRO D 1 430 ? 29.165 -54.124 -7.225 1.00 37.06 430 PRO D CA 1
ATOM 12656 C C . PRO D 1 430 ? 29.513 -54.328 -8.704 1.00 37.43 430 PRO D C 1
ATOM 12657 O O . PRO D 1 430 ? 28.793 -55.021 -9.426 1.00 37.61 430 PRO D O 1
ATOM 12661 N N . ALA D 1 431 ? 30.622 -53.722 -9.120 1.00 37.84 431 ALA D N 1
ATOM 12662 C CA . ALA D 1 431 ? 31.150 -53.779 -10.484 1.00 38.19 431 ALA D CA 1
ATOM 12663 C C . ALA D 1 431 ? 30.823 -55.058 -11.261 1.00 38.40 431 ALA D C 1
ATOM 12664 O O . ALA D 1 431 ? 30.983 -56.144 -10.707 1.00 38.70 431 ALA D O 1
ATOM 12666 N N . THR D 1 432 ? 30.411 -54.960 -12.416 1.00 38.70 432 THR D N 1
#

GO terms:
  GO:0005777 peroxisome (C, EXP)
  GO:0009514 glyoxysome (C, EXP)
  GO:0005777 peroxisome (C, IDA)
  GO:0003997 acyl-CoA oxidase activity (F, IDA)
  GO:0006635 fatty acid beta-oxidation (P, IDA)
  GO:0009793 embryo development ending in seed dormancy (P, IGI)
  GO:0046459 short-chain fatty acid metabolic process (P, TAS)
  GO:0005777 peroxisome (C, HDA)
  GO:0005829 cytosol (C, HDA)
  GO:0003997 acyl-CoA oxidase activity (F, IMP)
  GO:0006635 fatty acid beta-oxidation (P, IMP)
  GO:1901149 salicylic acid binding (F, HDA)

Nearest PDB structures (foldseek):
  2ix6-assembly1_A  TM=1.000E+00  e=4.075E-61  Arabidopsis thaliana
  2r0n-assembly1_A  TM=9.748E-01  e=3.174E-32  Homo sapiens
  3sf6-assembly1_A  TM=9.687E-01  e=3.069E-31  Mycolicibacterium smegmatis MC2 155
  2r0m-assembly1_A  TM=9.762E-01  e=1.093E-30  Homo sapiens
  7szv-assembly1_A-2  TM=9.503E-01  e=1.631E-23  Mycobacterium marinum

Sequence (1660 aa):
KSSYFDLPPMEMSVAFPQATPASTFPPCTSDYYHFNDLLTPEEQAIRKKVRECMEKEVAPIMTEYWEKAEFPFHITPKLGAMGVAGGSIKGYGCPGLSITANAIATAEIARVDASCSTFILVHSSLGMLTIALCGSEAQKEKYLPSLAQLNTVACWALTEPDNGSDASGLGTTATKVEGGWKINGQKRWIGNSTFADLLIIFARNTTTNQINGFIVKKDAPGLKATKIPNKIGLRMVQNGDILLQNVFVPDEDRLPGVNSFQDTSKVLAVSRVMVAWQPIGISMGIYDMCHRYLKERKQFGAPLAAFQLNQQKLVQMLGNVQAMFLMGWRLCKLYETGQMTPGQASLGKAWISSKARETASLGRELLGGNGILADFLVVAKAFCDLEPIYTYEGTYDINTLVTGREVTGIASFKPAKSSYFDLPPMEMSVAFPQATPASTFPPCTSDYYHFNDLLTPEEQAIRKKVRECMEKEVAPIMTEYWEKAEFPFHITPKLGAMGVAGGSIKGYGCPGLSITANAIATAEIARVDASCSTFILVHSSLGMLTIALCGSEAQKEKYLPSLAQLNTVACWALTEPDNGSDASGLGTTATKVEEGGWKINGQKRWIGNSTFADLLIIFARNTTTNQINGFIVKKDAPGLKATKIPNKIGLRMVQNGDILLQNVFVPDEDRLPGVNSFQDTSKVLAVSRVMVAWQPIGISMGIYDMCHRYLKERKQFGAPLAAFQLNQQKLVQMLGNVQAMFLMGWRLCKLYETGQMTPGQASLGKAWISSKARETASLGRELLGGNGILADFLVAKAFCDLEPIYTYEGTYDINTLVTGREVTGIASFKPAKSSYFDLPPMEMSVAFPQATPASTFPPCTSDYYHFNDLLTPEEQAIRKKVRECMEKEVAPIMTEYWEKAEFPFHITPKLGAMGVAGGSIKGYGCPGLSITANAIATAEIARVDASCSTFILVHSSLGMLTIALCGSEAQKEKYLPSLAQLNTVACWALTEPDNGSDASGLGTTATKVEGGWKINGQKRWIGNSTFADLLIIFARNTTTNQINGFIVKKDAPGLKATKIPNKIGLRMVQNGDILLQNVFVPDEDRLPGVNSFQDTSKVLAVSRVMVAWQPIGISMGIYDMCHRYLKERKQFGAPLAAFQLNQQKLVQMLGNVQAMFLMGWRLCKLYETGQMTPGQASLGKAWISSKARETASLGRELLGGNGILADFLVAKAFCDLEPIYTYEGTYDINTLVTGREVTGIASFKPAKSSYFDLPPMEMSVAFPQATPASTFPPCTSDYYHFNDLLTPEEQAIRKKVRECMEKEVAPIMTEYWEKAEFPFHITPKLGAMGVAGGSIKGYGCPGLSITANAIATAEIARVDASCSTFILVHSSLGMLTIALCGSEAQKEKYLPSLAQLNTVACWALTEPDNGSDASGLGTTATKVEGGWKINGQKRWIGNSTFADLLIIFARNTTTNQINGFIVKKDAPGLKATKIPNKIGLRMVQNGDILLQNVFVPDEDRLPGVNSFQDTSKVLAVSRVMVAWQPIGISMGIYDMCHRYLKERKQFGAPLAAFQLNQQKLVQMLGNVQAMFLMGWRLCKLYETGQMTPGQASLGKAWISSKARETASLGRELLGGNGILADFLVAKAFCDLEPIYTYEGTYDINTLVTGREVTGIASFKPA

Secondary structure (P-SEA, 3-state):
ccccccccccccccccccccccccccccccccccccccccaaaaaaaaaaaaaaaccccccaaaaaaaccccccaaaaaaacccccccccccccccccaaaaaaaaaaaaaccaaaaaaaaaacccaaaaaaccccaaaaaccccccccccbbbbbcccccccccccccccbbbbbcccccccccccccccccccccccbbbbbccccccccccccccccccbbbbbbcccccccccccbbbbbccccccccccccccccaaaaaaaaaaaaaaaaaaaaaaaaaaaaaaaaaaaccccccccccccaaaaaaaaaaaaaaaaaaaaaaaaaaaaaaccccaaaaaaaaaaaaaaaaaaaaaaaaaaccccccccccaaaaaaaaaaaacccccaaaaaaaaaaaaacccccccc/ccccccccccccccccccccccccccccccccccccccccaaaaaaaaaaaaaaaacccccaaaaaaaccccccaaaaaaaaccccccccccccccccaaaaaaaaaaaaaccaaaaaaaaaacccaaaaaaacccaaaaaacccccccccbbbbbbccccccccccccccbbbbbcccbbbbbbccccccccccccccbbbbbcccccbbbbbbcccccccbbbbbbccccccccccccbbbbccccccccccccccccaaaaaaaaaaaaaaaaaaaaaaaaaaaaaaaaaaaccccccccccccaaaaaaaaaaaaaaaaaaaaaaaaaaaaaaccccaaaaaaaaaaaaaaaaaaaaaaaaaacccccccccaaaaaaaaaaaaacccccaaaaaaaaaaaaccccccccc/ccccccccccccccccccccccccccccccccccccccccaaaaaaaaaaaaaaaccccccaaaaaaaccccccaaaaaaacccccccccccccccccaaaaaaaaaaaaaccaaaaaaaaaacccaaaaaaacccaaaaaccccccccccbbbbbbccccccccccccccbbbbbcccbbbbbbccccccccccccccbbbbbcccccbbbbbbcccccccbbbbbbccccccccccccbbbbccccccccccccccccaaaaaaaaaaaaaaaaaaaaaaaaaaaaaaaaaaaccccccccccccaaaaaaaaaaaaaaaaaaaaaaaaaaaaaaccccaaaaaaaaaaaaaaaaaaaaaaaaaacccccccccaaaaaaaaaaaaacccccaaaaaaaaaaaaacccccccc/ccccccccccccccccccccccccccccccccccccccccaaaaaaaaaaaaaaaacccccaaaaaaaccccccaaaaaaaaccccccccccccccccaaaaaaaaaaaaaccaaaaaaaaaccccaaaaaaacccaaaaaacccccccccbbbbbbccccccccccccccbbbbbccccbbbbbccccccccccccccbbbbbcccccbbbbbbcccccccbbbbbbccccccccccccbbbbccccccccccccccccaaaaaaaaaaaaaaaaaaaaaaaaaaaaaaaaaaaacccccccccccaaaaaaaaaaaaaaaaaaaaaaaaaaaaaaccccaaaaaaaaaaaaaaaaaaaaaaaaaacccccccccaaaaaaaaacccccccccaaaaaaaaaaaaacccccccc

Radius of gyration: 33.92 Å; Cα contacts (8 Å, |Δi|>4): 3784; chains: 4; bounding box: 82×102×104 Å

CATH classification: 1.10.540.10 (+2 more: 2.40.110.10, 1.20.140.10)

Solvent-accessible surface area: 47860 Å² total

Foldseek 3Di:
DDPCPPPDDDDCCVVPVQAAFQLQAFDQPLCPPVCCVLADPVLVVLLVLLLVLCSNQPRNCVQPLLVVLAADPVCQLSVLVSQQAQPCQPDLQHSNDALSSNQSSLLSNLLRPLLVSVQSLQFRLPFNVCCSFLNDVVSSNPPRNCSSSPVFTEKEFQAAPVPALNSFVDDWAWEADPQFTWIADKTWFIWPVQRGQWYWHWHQYPVLRAIWTFTAGPPFPQWDWAFDDDAQASSNTGITIIGGDRGTGGPNRTGNRPPHVVSVLVSLLSSLLSLLSSLLSLLSSLLSLLVRQQQRDDDPRHRVCPDPVLVVLSVLSSVLNVVSVVLSSVVSVCVSVPNDDSLSSLCSLLSSLVSSLVNLVSSLVSNPPCSCRVRRPSNNSNSNSVVSCPPSHHSVSSNQVNVCVVPVDRDPDDD/DDPCPVPDDDDCCVVPVLDAFCLQPFDQPLCPVPCCVLDDPVLVVLLVLLQVCCSNPPRNPVQVLLVVLAAPPVCQQVVLVSLQAQPCQDDLQHPNDALSSNLSSLLSNLLRALLVSCQRLQFHLPFLVCCRQQNDPVSSNVPRNCSSSSVFTEKEFQADPVDDLNRQPDAFAWEDDVQFIFTFDKTWFIWPVQPGQWYWHWHQYPVLRFIWTFTAGPPQPQKDWDADDDALASSNTGITIIGGDRRTGGPNGTGRRGDHCVSVLVSLLSSLLSLLSSLLSLLSNLLSLLVRLQQRDDDPRGRNCPDPLSVVLSVLSSVLNVCSVVLSSVQSVCVVVVNDDSLSSLCSNLVNLVSSLVSLVSSLVSNPPCSCRVRRVSVRSNSHSVVSCPPSHHSVSSNQSNVCVVVVDRDDDDD/DDPPPPPDDDDCCVVPVLADFCLQPFDFPLCPVVCCVLDDPVLVVLLVLLLVLLSPPPRNPPQVLLVVLAAPPVCQQVVLVSQQQQPLQPDLQHSNDALSSNLSSLLSNLLRPLLSSCQSLQFHLPFLVCCRLQNDPVVSNVPRNCSSSSVFGEKEFQAFPVPAQNSLDDAWAWEDDPQFTFTFDKTWFIWPVQPGQWYWHWHQYPVQRFIWTFTAGPPFVQWDWDFDDDALASSHTGITIIGGDRRTGGPNGTRRRGDHVVSSVVSLLSSLLNLLSSLLSNLSSLLSLLVRLQQRDDDPRHRVCVDPVLVVLSVLSSVLSVVLVVLSSVQSVCVVVVNDDSLSSLCSQLVNLVSSQSSLVSSLVSNPPCSCRVRRVSNRSNSNSVVSCPPSHHSVSSNQSNVCVVVVDHDPDDD/DDPCPPPDDDDCCPVPVLAAFCLQPFDQPLCPPPCCVLPDPVLVVLLVLLLVLCNNPPRNCVQVLLVVLAADPVCQQVVLVSQQAQACQDDLQHPNDANSSNLSSLLSNLLRPLLRSVQSLQFRLVWLVCCRQQNDPVVSNVPNNCSSSSVFTEGEFQAAPVDDLNSQPDAFAWEDDVQFTFTFGKTWFIWPVQPGQWYWHWHQYVVLRFIWTFTAGPPFPQWDWQADPDAQASSNTGITIIGGDRGTGGPNGTRRRGDHVVSVLVSLLSSLLSLLSSLLSLLSNLLSLLVSQQQRDDDPHHRVCVDPLLVVLSVLSSVLSVVSVVLSSVQSVCVVVVNDDSLSSLVSSLVSLVSSLSNLVSSLVSNPPCSCRVRSPSNRSNSHSPVSCPPSHHSVSSNQVNVCVVVVHHDDDDD

InterPro domains:
  IPR006089 Acyl-CoA dehydrogenase, conserved site [PS00072] (173-185)
  IPR006089 Acyl-CoA dehydrogenase, conserved site [PS00073] (381-400)
  IPR006091 Acyl-CoA dehydrogenase/oxidase, middle domain [PF02770] (171-263)
  IPR009075 Acyl-CoA dehydrogenase/oxidase, C-terminal [PF00441] (281-421)
  IPR009100 Acyl-CoA dehydrogenase/oxidase, N-terminal and middle domain superfamily [SSF56645] (46-275)
  IPR013786 Acyl-CoA dehydrogenase/oxidase, N-terminal [PF02771] (56-165)
  IPR036250 Acyl-CoA dehydrogenase-like, C-terminal [SSF47203] (280-425)
  IPR037069 Acyl-CoA dehydrogenase/oxidase, N-terminal domain superfamily [G3DSA:1.10.540.10] (36-169)
  IPR045008 Acyl-coenzyme A oxidase 4-like [PTHR43188] (1-434)
  IPR046373 Acyl-CoA oxidase/dehydrogenase, middle domain superfamily [G3DSA:2.40.110.10] (170-276)

Organism: Arabidopsis thaliana (NCBI:txid3702)